Protein 1GK8 (pdb70)

Solvent-accessible surface area: 83836 Å² total

InterPro domains:
  IPR000685 Ribulose bisphosphate carboxylase, large subunit, C-terminal [PF00016] (154-462)
  IPR017443 Ribulose bisphosphate carboxylase, large subunit, ferrodoxin-like N-terminal [PF02788] (24-144)
  IPR020878 Ribulose bisphosphate carboxylase, large chain, active site [PS00157] (196-204)
  IPR020888 Ribulose bisphosphate carboxylase large subunit, type I [MF_01338] (9-475)
  IPR020888 Ribulose bisphosphate carboxylase large subunit, type I [cd08212] (23-473)
  IPR033966 RuBisCO [PTHR42704] (1-474)
  IPR033966 RuBisCO [SFLDS00014] (13-464)
  IPR036376 Ribulose bisphosphate carboxylase, large subunit, C-terminal domain superfamily [G3DSA:3.20.20.110] (150-475)
  IPR036376 Ribulose bisphosphate carboxylase, large subunit, C-terminal domain superfamily [SSF51649] (148-473)
  IPR036422 RuBisCO large subunit, N-terminal domain superfamily [G3DSA:3.30.70.150] (9-147)
  IPR036422 RuBisCO large subunit, N-terminal domain superfamily [SSF54966] (10-148)

Secondary structure (DSSP, 8-state):
----S----S---THHHHB-TT----TT--EEEEEEEEPTT--HHHHHHHHHHHTTT--SS--GGGGGS-HHHH--EEEEEEEPTT-SS-EEEEEE--TTS-TT-HHHHHHHHHSSGGG-TTEEEEEEEEEE--HHHHTT------HHHHHHHHT--SS-EEE---SSSS---HHHHHHHHHHHHHTT-SB---TT-SSBTTB-HHHHHHHHHHHHHHHHHHHSS--B--EE---SSHHHHHHHH--TTTT-SEEEEEHHHH-HHHHHHHHHHHHHHT-EEEEE-TTHHHHHS-SSSEE-HHHHHHHHHHH--SEEE---SSSSS---HHHHHHHHHHHH-SEE--BGGGTB-S-EE--PPPPEEEEESS--GGGHHHHHHHH-SSSEEE-SHHHHTSTT-HHHHHHHHHHHHHHHHHHHHTT--HHHHHHHHHHHHHHH-HHHHHHHHHHTT-------SS--/----S----S---THHHHB-TT----TT--EEEEEEEEPTT--HHHHHHHHHHHTTT--SS--GGGGGS-HHHH--EEEEEEEPTT-SS-EEEEEE--TTS-TT-HHHHHHHHHSSGGG-TTEEEEEEEEEE--HHHHTT------HHHHHHHHT--SS-EEE---SSSS---HHHHHHHHHHHHHTT-SB---TT-SSBTTB-HHHHHHHHHHHHHHHHHHHSS--B--EE---SSHHHHHHHH--TTTT-SEEEEEHHHH-HHHHHHHHHHHHHHT-EEEEE-TTHHHHHS-SSSEE-HHHHHHHHHHH--SEEE---SSSSS---HHHHHHHHHHHH-SEE--BGGGTB-S-EE--PPPPEEEEESS--GGGHHHHHHHH-SSSEEE-SHHHHTSTT-HHHHHHHHHHHHHHHHHHHHTT--HHHHHHHHHHHHHHH-HHHHHHHHHHTT-------SS--/-----S---THHHHB-TTPPPPTT--EEEEEEEEPTT--HHHHHHHHHHHTTT--SS--GGGGGS-HHHH--EEEEEEEPTT-SS-EEEEEE--TTS-TT-HHHHHHHHHSSGGG-TTEEEEEEEEEE--HHHHTT------HHHHHHHHT--SS-EEE---SSSS---HHHHHHHHHHHHHTT-SB---TT-SSBTTB-HHHHHHHHHHHHHHHHHHHSS--B--EE---SSHHHHHHHH--TTTT-SEEEEEHHHH-HHHHHHHHHHHHHHT-EEEEE-TTHHHHHS-SSSEE-HHHHHHHHHHH--SEEE---SSSSS---HHHHHHHHHHHH-SEE--BGGGTB-S-EE--PPPPEEEEESS--GGGHHHHHHHH-SSSEEE-SHHHHTSTT-HHHHHHHHHHHHHHHHHHHHTT--HHHHHHHHHHHHHHH-HHHHHHHHHHTT-------SS--/-------S---THHHHB-TT----TT--EEEEEEEEPTT--HHHHHHHHHHHTTT--SS--GGGGGS-HHHH--EEEEEEEPTT-SS-EEEEEE--TTS-TT-HHHHHHHHHSSGGG-TTEEEEEEEEEE--HHHHTT------HHHHHHHHT--SS-EEE---SSSS---HHHHHHHHHHHHHTT-SB---TT-SSBTTB-HHHHHHHHHHHHHHHHHHHSS--B--EE---SSHHHHHHHH--TTTT-SEEEEEHHHH-HHHHHHHHHHHHHHT-EEEEE-TTHHHHHS-SSSEE-HHHHHHHHHHH--SEEE---SSSSS---HHHHHHHHHHHH-SEE--BGGGTB-S-EE--PPPPEEEEESS--GGGHHHHHHHH-SSSEEE-SHHHHTSTT-HHHHHHHHHHHHHHHHHHHHTT--HHHHHHHHHHHHHHH-HHHHHHHHHHTT-------SS--/-PPP-SS----STTTTSSPPPHHHHHHHHHHHHHTT-EEEEEEE-GGGTS-B-GGGGG-SS--TT--BTSS-EEES---TT---HHHHHHHHHHHHHH-TTSEEEEEEEETTTTEEEEEEEEE--/-PPP-SS----STTTTSSPPPHHHHHHHHHHHHHTT-EEEEEEE-GGGTS-B-GGGGG-SS--TT--BTSS-EEES---TT---HHHHHHHHHHHHHH-TTSEEEEEEEETTTTEEEEEEEEE--/-PPP-SS----STTTTSSP--HHHHHHHHHHHHHTT-EEEEEEE-GGGTS-B-GGGGG-SS--TT--BTSS-EEES---TT---HHHHHHHHHHHHHH-TTSEEEEEEEETTTTEEEEEEEEE--/-PPP-SS----STTTTSS---HHHHHHHHHHHHHTT-EEEEEEE-GGGTS-B-GGGGG-SS--TT--BTSS-EEES---TT---HHHHHHHHHHHHHH-TTSEEEEEEEETTTTEEEEEEEEE--

Organism: Chlamydomonas reinhardtii (NCBI:txid3055)

Sequence (2350 aa):
TKAGAGFKAGVKDYRLTYYTPDYVVRDTDILAAFRMTPQPGVPPEECGAAVAAESSTGTWTTVWTDGLTSLDRYKGRCYDIEPVPGEDNQYIAYVAYIDLFEEGSVTNMFTSIVGNVFGFKALRALRLEDLRIPPAYVKTFVGPHGIQVERDKLNKYGRGLLGCTIKPKLGLSAKNYGRAVYECLRGGLDFTDDENVNSQPFMRWRDRFLFVAEAIYKAQAETGEVKGHYLNATAGTCEEMMKRAVAKELGVPIIMHDYLTGGFTANTSLAIYCRDNGLLLHIHRAMHAVIDRQRNHGIHFRVLAKALRMSGGDHLHSGTVVGKLEGEREVTLGFVDLMRDDYVEKDRSRGIYFTQDWSMPGVMPVASGGIHVWHMPALVEIFGDDACLQFGGGTLGHPWGNAPGAAANRVALEACTQARNEGRDLAREGGDVIRSACKWSPELAAACEVWKEIKFEFDTIDKLTKAGAGFKAGVKDYRLTYYTPDYVVRDTDILAAFRMTPQPGVPPEECGAAVAAESSTGTWTTVWTDGLTSLDRYKGRCYDIEPVPGEDNQYIAYVAYIDLFEEGSVTNMFTSIVGNVFGFKALRALRLEDLRIPPAYVKTFVGPHGIQVERDKLNKYGRGLLGCTIKPKLGLSAKNYGRAVYECLRGGLDFTDDENVNSQPFMRWRDRFLFVAEAIYKAQAETGEVKGHYLNATAGTCEEMMKRAVAKELGVPIIMHDYLTGGFTANTSLAIYCRDNGLLLHIHRAMHAVIDRQRNHGIHFRVLAKALRMSGGDHLHSGTVVGKLEGEREVTLGFVDLMRDDYVEKDRSRGIYFTQDWSMPGVMPVASGGIHVWHMPALVEIFGDDACLQFGGGTLGHPWGNAPGAAANRVALEACTQARNEGRDLAREGGDVIRSACKWSPELAAACEVWKEIKFEFDTIDKLAGFKAGVKDYRLTYYTPDYVVRDTDILAAFRMTPQPGVPPEECGAAVAAESSTGTWTTVWTDGLTSLDRYKGRCYDIEPVPGEDNQYIAYVAYIDLFEEGSVTNMFTSIVGNVFGFKALRALRLEDLRIPPAYVKTFVGPHGIQVERDKLNKYGRGLLGCTIKPKLGLSAKNYGRAVYECLRGGLDFTDDENVNSQPFMRWRDRFLFVAEAIYKAQAETGEVKGHYLNATAGTCEEMMKRAVAKELGVPIIMHDYLTGGFTANTSLAIYCRDNGLLLHIHRAMHAVIDRQRNHGIHFRVLAKALRMSGGDHLHSGTVVGKLEGEREVTLGFVDLMRDDYVEKDRSRGIYFTQDWSMPGVMPVASGGIHVWHMPALVEIFGDDACLQFGGGTLGHPWGNAPGAAANRVALEACTQARNEGRDLAREGGDVIRSACKWSPELAAACEVWKEIKFEFDTIDKLAGAGFKAGVKDYRLTYYTPDYVVRDTDILAAFRMTPQPGVPPEECGAAVAAESSTGTWTTVWTDGLTSLDRYKGRCYDIEPVPGEDNQYIAYVAYIDLFEEGSVTNMFTSIVGNVFGFKALRALRLEDLRIPPAYVKTFVGPHGIQVERDKLNKYGRGLLGCTIKPKLGLSAKNYGRAVYECLRGGLDFTDDENVNSQPFMRWRDRFLFVAEAIYKAQAETGEVKGHYLNATAGTCEEMMKRAVAKELGVPIIMHDYLTGGFTANTSLAIYCRDNGLLLHIHRAMHAVIDRQRNHGIHFRVLAKALRMSGGDHLHSGTVVGKLEGEREVTLGFVDLMRDDYVEKDRSRGIYFTQDWSMPGVMPVASGGIHVWHMPALVEIFGDDACLQFGGGTLGHPWGNAPGAAANRVALEACTQARNEGRDLAREGGDVIRSACKWSPELAAACEVWKEIKFEFDTIDKLMVWTPVNNKMFETFSYLPPLTDEQIAAQVDYIVANGWIPCLEFAEADKAYVSNESAIRFGSVSCLYYDNRYWTMWKLPMFGCRDPMQVLREIVACTKAFPDAYVRLVAFDNQKQVQIMGFLVQRPMVWTPVNNKMFETFSYLPPLTDEQIAAQVDYIVANGWIPCLEFAEADKAYVSNESAIRFGSVSCLYYDNRYWTMWKLPMFGCRDPMQVLREIVACTKAFPDAYVRLVAFDNQKQVQIMGFLVQRPMVWTPVNNKMFETFSYLPPLTDEQIAAQVDYIVANGWIPCLEFAEADKAYVSNESAIRFGSVSCLYYDNRYWTMWKLPMFGCRDPMQVLREIVACTKAFPDAYVRLVAFDNQKQVQIMGFLVQRPMVWTPVNNKMFETFSYLPPLTDEQIAAQVDYIVANGWIPCLEFAEADKAYVSNESAIRFGSVSCLYYDNRYWTMWKLPMFGCRDPMQVLREIVACTKAFPDAYVRLVAFDNQKQVQIMGFLVQRP

CATH classification: 3.30.70.150 (+1 more: 3.20.20.110)

Nearest PDB structures (foldseek):
  1gk8-assembly1_O-2  TM=1.007E+00  e=7.458E-25  Chlamydomonas reinhardtii
  2v6a-assembly1_N  TM=1.006E+00  e=6.346E-24  Chlamydomonas reinhardtii
  1uw9-assembly1_C  TM=1.007E+00  e=7.197E-24  Chlamydomonas reinhardtii
  1ir2-assembly1_L  TM=1.006E+00  e=1.851E-23  Chlamydomonas reinhardtii
  7jfo-assembly1_B  TM=9.752E-01  e=4.050E-22  Chlamydomonas reinhardtii

Foldseek 3Di:
DDDDDADDKWFDQLLVQAEAQPDDADLQWKKWKKWFFFDPPQDPSSLLSVLQQQLWPHDGITDRCCVVDPCVVTGKHQHDKADDPVDPGIIITMIIGHVRADQADLPRVCCRNVNPSQPDPRTDAMETQDIARHAVRLVSFPLAAFQVRVCVVQVDDQFAAAEAEADPLDQAELLVLLVQLLLQLLQAHQEYHRQPPAADPRYGQVSNLVSVLVSQVNSCVNRVGHHAYARELEDDDLVSSVVNVVCLVSVGAEHEYADVVSHLVSLLVVSVVCNVRRHAYAYEPPPVCVAAAAAGHHYHVLHVLLSSSRSYHQAYEQEQCWFADHDPQLLSLQSLCVQADQWHQADVSSSRHHTYGHVRHHHQYEYDHGDELLCQLVRCVRNPRRHYYYHHCQQCVQPVGRSLSSNLNNLSRVLSSVCVVVPHDSVPCVNVSLVVSLVVRVSNVSSCVVCVVPTHDDDGRNDD/DDDDDADDKWFDQLLVQAEAQPDDADLQWKKWKKWFFFDPPQDPSSLLSLLQAQLWPHDGITDRCCVVDPCVVTGKHFHDWADDPVDPRIIITMIIGHVRADQAALPRVCCRNPNPSQPDPRTDAMETLDIARHAVRLVSFPLAAFQVRVCVVQVHDQFAAAEAEADPLDQAELLVLLVQLLLQLLLAHQEYHRQPPAADPRYGQVSNLVSVLVSQVNSCVNRVGHHAYARELEDDDLVSSVVNVVCLVSVGAEHEYADVVSHLVSLLVVSVVCNVRVHAYAYEPPPVCVAAAAQGHHYHVLHVLLSDSRSYHQAYEQEQCWFDDHDPQLLSLQSLCVQADQWHQADVSSSRHHTYGHVRHHHAYEYDHGDELLCQLVRCLRNPRRHYYYDHCQQCVQPVGRSLSSNLNNLSRVLSSVCVVVPHRSVVCVNVSLVVSLVVDVSNVSSCVVCVVPTHDDDGRNDD/DDDDKWFDQLLVQAEAQQDDADLQWKKWKKWFFFDPPQDPSSLLSVLQAQLWPHDGITDRCCVVDPCVVFGKHQHDKAADPVDPGIIITMIIGHVRADQAALPRVCCRNVNPSQPDPRTDAMETQDMARHAVRLVSFPLAAFQVRVCVVQVHDQFAAAEAEADPLDQAELLVLLVQLLLQLLLAHQEYHRQPPAADPRYGQVSNLVSVLVSQVNSCVNRVGHHAYARELEDDDLVSSVVNVVCLVSVGAEHEYADVVSHLVSLLVVSVVCNVRRHAYAYEPPPVCVAAAAAGHHYHVLHVLLSDSRSYHQAYEQEQCWFADHDPQLLSLQSLCVQADQWHQADVSSSRHHTYGHVRHHHQYEYDHGDELLCQLVRCVRNPRRHYYYHHCQQCVQPVGRSLSSNLNNLSRVLSSVCVVVPHDSVVCVNVSLVVSLVVRVSNVSSCVVCVVDTHDDDGRNDD/DPDAQDWWFDQLLVPAEAQPDDADLQWKKWKKWFFFDPPQDPSSLLSLLQQQLWPHDGITDRCCVVDPCVVFGKHFHDKADDPPDPGIIITMIIGHVRADQAALPRVCCRNPNPSQPDPRTPAMETQDMARHAVRLVSFPLAAFQVRVCVVQVHDQFAAAEAEADPLDQAELLVLLVQLLLQLLLAHQEYHRQPPAADPRYGQVSNLVSVLVSQVNSCVNRVGHHAYARELEDPDLVSSVVNVVCLVSVGAEHEYADVVSHLVSLLVVSVVCNVRRHAYAYEPPPVCVAAQAQGHHYHVLHVLLSSSRSYHQAYEQEQCWFADHDPQLLSLQSLCVQADQWHQADVSSSRHHTYGHVRHHHQYEYDHHDELLCQLVRCVRNPRRHYYYDHCQQCVQPVGRSLSSNLNNLSRVLSSVCVVVPHRSVVCVNVSLVVSLVVRVSNVSSCVVCVPDTHDDDGRNDD/DDDDPPPQDADPDPRPPPPQDPVRVLVVLLVCLVVQWWKWKFKAAPVLQDWADVVCVVDDPPCVVPIGNPDTHTDPDTRHPDNDSVVVVVSVVVVCVVPVQIWMKMWTADVVVGDTDDMDTDDHD/DDDDPPPQDADPDPRPPPDQDPVRVLVVLLVCLVVQWWKWKFKAAPVLQDWADVVCVVDDPPCVVPIGNPDTHTDPDTRHPDNDSVVNVVSVVVVCVVPVRIWMKMWTADVVVGDTDDMDTDDHD/DDDDPPPQDADPDPRPPPDDDPVNVLVVLLVCLVVQWWKWKFKAAPVLQDWADVVCVVDDPPCVPPIGNPDTHTDPDTRHPDNDSVVVVVSVVVVCVVPVQIWMKMWTADVVVGDTDDMDTDDHD/DDDDPPPQDADPDPRVPPDQDPVRVLVVLLVCLVVQWWKWKFKAAPVLADWADVVCVVDDPPCVPPTGNPDGHTDPDTRHPDNDSVVNVVVLVVVCVVCVRIWMKMWTADVVVGDTDDMDTPDDD

Radius of gyration: 42.54 Å; Cα contacts (8 Å, |Δi|>4): 5299; chains: 8; bounding box: 122×124×115 Å

Structure (mmCIF, N/CA/C/O backbone):
data_1GK8
#
_entry.id   1GK8
#
_cell.length_a   171.375
_cell.length_b   142.638
_cell.length_c   124.717
_cell.angle_alpha   90.00
_cell.angle_beta   124.13
_cell.angle_gamma   90.00
#
_symmetry.space_group_name_H-M   'C 1 2 1'
#
loop_
_entity.id
_entity.type
_entity.pdbx_description
1 polymer 'RIBULOSE-1,5 BISPHOSPHATE CARBOXYLASE LARGE CHAIN'
2 polymer 'RIBULOSE BISPHOSPHATE CARBOXYLASE SMALL CHAIN 1'
3 non-polymer 'MAGNESIUM ION'
4 non-polymer 2-CARBOXYARABINITOL-1,5-DIPHOSPHATE
5 non-polymer 1,2-ETHANEDIOL
6 water water
#
loop_
_atom_site.group_PDB
_atom_site.id
_atom_site.type_symbol
_atom_site.label_atom_id
_atom_site.label_alt_id
_atom_site.label_comp_id
_atom_site.label_asym_id
_atom_site.label_entity_id
_atom_site.label_seq_id
_atom_site.pdbx_PDB_ins_code
_atom_site.Cartn_x
_atom_site.Cartn_y
_atom_site.Cartn_z
_atom_site.occupancy
_atom_site.B_iso_or_equiv
_atom_site.auth_seq_id
_atom_site.auth_comp_id
_atom_site.auth_asym_id
_atom_site.auth_atom_id
_atom_site.pdbx_PDB_model_num
ATOM 1 N N . THR A 1 7 ? 12.114 -4.391 -53.192 1.00 39.85 7 THR A N 1
ATOM 2 C CA . THR A 1 7 ? 10.947 -3.747 -52.527 1.00 39.75 7 THR A CA 1
ATOM 3 C C . THR A 1 7 ? 10.162 -4.744 -51.686 1.00 39.72 7 THR A C 1
ATOM 4 O O . THR A 1 7 ? 8.951 -4.622 -51.496 1.00 39.71 7 THR A O 1
ATOM 8 N N . LYS A 1 8 ? 10.865 -5.748 -51.167 1.00 39.46 8 LYS A N 1
ATOM 9 C CA . LYS A 1 8 ? 10.262 -6.749 -50.291 1.00 39.25 8 LYS A CA 1
ATOM 10 C C . LYS A 1 8 ? 9.575 -6.087 -49.102 1.00 38.48 8 LYS A C 1
ATOM 11 O O . LYS A 1 8 ? 9.910 -4.952 -48.764 1.00 39.05 8 LYS A O 1
ATOM 17 N N . ALA A 1 9 ? 8.618 -6.760 -48.473 1.00 37.18 9 ALA A N 1
ATOM 18 C CA . ALA A 1 9 ? 7.948 -6.189 -47.308 1.00 35.50 9 ALA A CA 1
ATOM 19 C C . ALA A 1 9 ? 8.781 -6.390 -46.045 1.00 34.17 9 ALA A C 1
ATOM 20 O O . ALA A 1 9 ? 9.350 -7.456 -45.814 1.00 34.09 9 ALA A O 1
ATOM 22 N N . GLY A 1 10 ? 8.904 -5.326 -45.256 1.00 32.17 10 GLY A N 1
ATOM 23 C CA . GLY A 1 10 ? 9.540 -5.422 -43.944 1.00 30.20 10 GLY A CA 1
ATOM 24 C C . GLY A 1 10 ? 8.509 -5.860 -42.903 1.00 28.61 10 GLY A C 1
ATOM 25 O O . GLY A 1 10 ? 7.340 -6.054 -43.234 1.00 28.48 10 GLY A O 1
ATOM 26 N N . ALA A 1 11 ? 8.956 -6.015 -41.664 1.00 27.39 11 ALA A N 1
ATOM 27 C CA . ALA A 1 11 ? 8.055 -6.398 -40.579 1.00 26.12 11 ALA A CA 1
ATOM 28 C C . ALA A 1 11 ? 6.973 -5.332 -40.416 1.00 25.08 11 ALA A C 1
ATOM 29 O O . ALA A 1 11 ? 7.296 -4.149 -40.328 1.00 25.21 11 ALA A O 1
ATOM 31 N N . GLY A 1 12 ? 5.716 -5.748 -40.389 1.00 23.17 12 GLY A N 1
ATOM 32 C CA . GLY A 1 12 ? 4.635 -4.777 -40.265 1.00 20.83 12 GLY A CA 1
ATOM 33 C C . GLY A 1 12 ? 3.733 -5.136 -39.092 1.00 18.85 12 GLY A C 1
ATOM 34 O O . GLY A 1 12 ? 4.093 -5.897 -38.195 1.00 19.76 12 GLY A O 1
ATOM 35 N N . PHE A 1 13 ? 2.539 -4.561 -39.126 1.00 15.87 13 PHE A N 1
ATOM 36 C CA . PHE A 1 13 ? 1.518 -4.869 -38.136 1.00 14.05 13 PHE A CA 1
ATOM 37 C C . PHE A 1 13 ? 0.716 -6.086 -38.576 1.00 13.48 13 PHE A C 1
ATOM 38 O O . PHE A 1 13 ? 0.092 -6.082 -39.641 1.00 13.69 13 PHE A O 1
ATOM 46 N N . LYS A 1 14 ? 0.702 -7.116 -37.746 1.00 13.49 14 LYS A N 1
ATOM 47 C CA . LYS A 1 14 ? -0.194 -8.248 -37.922 1.00 14.63 14 LYS A CA 1
ATOM 48 C C . LYS A 1 14 ? -1.095 -8.343 -36.693 1.00 13.78 14 LYS A C 1
ATOM 49 O O . LYS A 1 14 ? -0.606 -8.636 -35.603 1.00 13.77 14 LYS A O 1
ATOM 55 N N . ALA A 1 15 ? -2.378 -8.094 -36.879 1.00 12.58 15 ALA A N 1
ATOM 56 C CA . ALA A 1 15 ? -3.317 -8.157 -35.766 1.00 12.18 15 ALA A CA 1
ATOM 57 C C . ALA A 1 15 ? -3.459 -9.586 -35.259 1.00 12.25 15 ALA A C 1
ATOM 58 O O . ALA A 1 15 ? -3.338 -10.556 -36.009 1.00 13.27 15 ALA A O 1
ATOM 60 N N . GLY A 1 16 ? -3.698 -9.736 -33.963 1.00 11.62 16 GLY A N 1
ATOM 61 C CA . GLY A 1 16 ? -3.977 -11.021 -33.360 1.00 11.50 16 GLY A CA 1
ATOM 62 C C . GLY A 1 16 ? -3.027 -11.349 -32.217 1.00 11.45 16 GLY A C 1
ATOM 63 O O . GLY A 1 16 ? -2.050 -10.658 -31.944 1.00 11.04 16 GLY A O 1
ATOM 64 N N . VAL A 1 17 ? -3.358 -12.438 -31.544 1.00 11.18 17 VAL A N 1
ATOM 65 C CA . VAL A 1 17 ? -2.616 -12.912 -30.387 1.00 11.69 17 VAL A CA 1
ATOM 66 C C . VAL A 1 17 ? -1.451 -13.789 -30.809 1.00 12.10 17 VAL A C 1
ATOM 67 O O . VAL A 1 17 ? -1.586 -14.671 -31.660 1.00 12.82 17 VAL A O 1
ATOM 71 N N . LYS A 1 18 ? -0.286 -13.552 -30.225 1.00 12.09 18 LYS A N 1
ATOM 72 C CA . LYS A 1 18 ? 0.840 -14.470 -30.337 1.00 12.03 18 LYS A CA 1
ATOM 73 C C . LYS A 1 18 ? 1.464 -14.642 -28.955 1.00 12.22 18 LYS A C 1
ATOM 74 O O . LYS A 1 18 ? 1.094 -13.932 -28.018 1.00 12.53 18 LYS A O 1
ATOM 80 N N . ASP A 1 19 ? 2.330 -15.635 -28.805 1.00 11.25 19 ASP A N 1
ATOM 81 C CA . ASP A 1 19 ? 2.973 -15.881 -27.523 1.00 11.59 19 ASP A CA 1
ATOM 82 C C . ASP A 1 19 ? 3.806 -14.667 -27.114 1.00 10.90 19 ASP A C 1
ATOM 83 O O . ASP A 1 19 ? 4.557 -14.083 -27.885 1.00 10.67 19 ASP A O 1
ATOM 88 N N . TYR A 1 20 ? 3.746 -14.372 -25.813 1.00 10.52 20 TYR A N 1
ATOM 89 C CA . TYR A 1 20 ? 4.589 -13.323 -25.255 1.00 10.33 20 TYR A CA 1
ATOM 90 C C . TYR A 1 20 ? 6.069 -13.637 -25.419 1.00 10.43 20 TYR A C 1
ATOM 91 O O . TYR A 1 20 ? 6.879 -12.725 -25.595 1.00 10.34 20 TYR A O 1
ATOM 100 N N . ARG A 1 21 ? 6.466 -14.912 -25.382 1.00 11.31 21 ARG A N 1
ATOM 101 C CA . ARG A 1 21 ? 7.873 -15.278 -25.443 1.00 13.07 21 ARG A CA 1
ATOM 102 C C . ARG A 1 21 ? 8.540 -14.899 -26.754 1.00 12.81 21 ARG A C 1
ATOM 103 O O . ARG A 1 21 ? 9.761 -14.715 -26.800 1.00 14.38 21 ARG A O 1
ATOM 111 N N . LEU A 1 22 ? 7.780 -14.713 -27.835 1.00 12.85 22 LEU A N 1
ATOM 112 C CA . LEU A 1 22 ? 8.344 -14.252 -29.090 1.00 12.88 22 LEU A CA 1
ATOM 113 C C . LEU A 1 22 ? 8.975 -12.873 -29.010 1.00 13.09 22 LEU A C 1
ATOM 114 O O . LEU A 1 22 ? 9.872 -12.562 -29.796 1.00 14.74 22 LEU A O 1
ATOM 119 N N . THR A 1 23 ? 8.536 -12.023 -28.090 1.00 12.26 23 THR A N 1
ATOM 120 C CA . THR A 1 23 ? 9.086 -10.695 -27.901 1.00 12.10 23 THR A CA 1
ATOM 121 C C . THR A 1 23 ? 9.806 -10.516 -26.568 1.00 11.16 23 THR A C 1
ATOM 122 O O . THR A 1 23 ? 10.767 -9.746 -26.496 1.00 10.74 23 THR A O 1
ATOM 126 N N . TYR A 1 24 ? 9.367 -11.199 -25.516 1.00 10.45 24 TYR A N 1
ATOM 127 C CA . TYR A 1 24 ? 9.750 -10.803 -24.158 1.00 10.63 24 TYR A CA 1
ATOM 128 C C . TYR A 1 24 ? 10.595 -11.840 -23.444 1.00 11.52 24 TYR A C 1
ATOM 129 O O . TYR A 1 24 ? 10.966 -11.649 -22.282 1.00 12.03 24 TYR A O 1
ATOM 138 N N . TYR A 1 25 ? 10.833 -12.990 -24.064 1.00 11.36 25 TYR A N 1
ATOM 139 C CA . TYR A 1 25 ? 11.789 -13.956 -23.530 1.00 12.20 25 TYR A CA 1
ATOM 140 C C . TYR A 1 25 ? 13.073 -13.833 -24.330 1.00 12.54 25 TYR A C 1
ATOM 141 O O . TYR A 1 25 ? 13.150 -14.175 -25.508 1.00 12.80 25 TYR A O 1
ATOM 150 N N . THR A 1 26 ? 14.092 -13.250 -23.711 1.00 12.61 26 THR A N 1
ATOM 151 C CA . THR A 1 26 ? 15.354 -12.935 -24.361 1.00 13.83 26 THR A CA 1
ATOM 152 C C . THR A 1 26 ? 16.507 -13.457 -23.508 1.00 14.12 26 THR A C 1
ATOM 153 O O . THR A 1 26 ? 17.268 -12.700 -22.901 1.00 13.85 26 THR A O 1
ATOM 157 N N . PRO A 1 27 ? 16.773 -14.758 -23.593 1.00 14.92 27 PRO A N 1
ATOM 158 C CA . PRO A 1 27 ? 17.765 -15.421 -22.772 1.00 15.98 27 PRO A CA 1
ATOM 159 C C . PRO A 1 27 ? 19.204 -15.069 -23.093 1.00 16.98 27 PRO A C 1
ATOM 160 O O . PRO A 1 27 ? 20.085 -15.386 -22.283 1.00 18.49 27 PRO A O 1
ATOM 164 N N . ASP A 1 28 ? 19.482 -14.430 -24.220 1.00 17.57 28 ASP A N 1
ATOM 165 C CA . ASP A 1 28 ? 20.840 -14.021 -24.554 1.00 18.80 28 ASP A CA 1
ATOM 166 C C . ASP A 1 28 ? 21.067 -12.538 -24.301 1.00 17.80 28 ASP A C 1
ATOM 167 O O . ASP A 1 28 ? 22.107 -11.985 -24.660 1.00 18.24 28 ASP A O 1
ATOM 172 N N . TYR A 1 29 ? 20.098 -11.866 -23.676 1.00 16.60 29 TYR A N 1
ATOM 173 C CA . TYR A 1 29 ? 20.245 -10.457 -23.342 1.00 15.50 29 TYR A CA 1
ATOM 174 C C . TYR A 1 29 ? 21.347 -10.251 -22.302 1.00 15.06 29 TYR A C 1
ATOM 175 O O . TYR A 1 29 ? 21.364 -10.914 -21.270 1.00 15.64 29 TYR A O 1
ATOM 184 N N . VAL A 1 30 ? 22.228 -9.306 -22.590 1.00 15.54 30 VAL A N 1
ATOM 185 C CA . VAL A 1 30 ? 23.237 -8.874 -21.625 1.00 16.29 30 VAL A CA 1
ATOM 186 C C . VAL A 1 30 ? 22.694 -7.658 -20.873 1.00 14.97 30 VAL A C 1
ATOM 187 O O . VAL A 1 30 ? 22.471 -6.621 -21.496 1.00 14.37 30 VAL A O 1
ATOM 191 N N . VAL A 1 31 ? 22.443 -7.819 -19.575 1.00 14.93 31 VAL A N 1
ATOM 192 C CA . VAL A 1 31 ? 21.833 -6.709 -18.836 1.00 15.07 31 VAL A CA 1
ATOM 193 C C . VAL A 1 31 ? 22.769 -5.505 -18.827 1.00 14.61 31 VAL A C 1
ATOM 194 O O . VAL A 1 31 ? 23.993 -5.624 -18.819 1.00 15.18 31 VAL A O 1
ATOM 198 N N . ARG A 1 32 ? 22.173 -4.318 -18.878 1.00 13.01 32 ARG A N 1
ATOM 199 C CA . ARG A 1 32 ? 22.917 -3.075 -18.776 1.00 13.72 32 ARG A CA 1
ATOM 200 C C . ARG A 1 32 ? 23.032 -2.666 -17.310 1.00 12.55 32 ARG A C 1
ATOM 201 O O . ARG A 1 32 ? 22.160 -2.972 -16.498 1.00 11.64 32 ARG A O 1
ATOM 209 N N . ASP A 1 33 ? 24.059 -1.890 -16.991 1.00 12.57 33 ASP A N 1
ATOM 210 C CA . ASP A 1 33 ? 24.280 -1.442 -15.619 1.00 12.55 33 ASP A CA 1
ATOM 211 C C . ASP A 1 33 ? 23.289 -0.389 -15.164 1.00 11.78 33 ASP A C 1
ATOM 212 O O . ASP A 1 33 ? 23.224 -0.084 -13.964 1.00 12.38 33 ASP A O 1
ATOM 217 N N . THR A 1 34 ? 22.482 0.184 -16.053 1.00 10.77 34 THR A N 1
ATOM 218 C CA . THR A 1 34 ? 21.367 1.031 -15.662 1.00 10.04 34 THR A CA 1
ATOM 219 C C . THR A 1 34 ? 20.023 0.321 -15.624 1.00 9.41 34 THR A C 1
ATOM 220 O O . THR A 1 34 ? 19.018 0.960 -15.269 1.00 8.98 34 THR A O 1
ATOM 224 N N . ASP A 1 35 ? 19.955 -0.950 -15.992 1.00 9.06 35 ASP A N 1
ATOM 225 C CA . ASP A 1 35 ? 18.681 -1.656 -15.949 1.00 9.74 35 ASP A CA 1
ATOM 226 C C . ASP A 1 35 ? 18.238 -1.900 -14.508 1.00 9.70 35 ASP A C 1
ATOM 227 O O . ASP A 1 35 ? 19.071 -2.200 -13.650 1.00 9.49 35 ASP A O 1
ATOM 232 N N . ILE A 1 36 ? 16.944 -1.791 -14.260 1.00 9.19 36 ILE A N 1
ATOM 233 C CA . ILE A 1 36 ? 16.361 -2.284 -13.012 1.00 9.48 36 ILE A CA 1
ATOM 234 C C . ILE A 1 36 ? 16.107 -3.773 -13.210 1.00 9.24 36 ILE A C 1
ATOM 235 O O . ILE A 1 36 ? 15.526 -4.148 -14.236 1.00 9.46 36 ILE A O 1
ATOM 240 N N . LEU A 1 37 ? 16.599 -4.621 -12.319 1.00 9.27 37 LEU A N 1
ATOM 241 C CA . LEU A 1 37 ? 16.398 -6.058 -12.439 1.00 9.03 37 LEU A CA 1
ATOM 242 C C . LEU A 1 37 ? 15.433 -6.556 -11.378 1.00 9.44 37 LEU A C 1
ATOM 243 O O . LEU A 1 37 ? 15.427 -6.085 -10.239 1.00 10.24 37 LEU A O 1
ATOM 248 N N . ALA A 1 38 ? 14.584 -7.500 -11.741 1.00 8.59 38 ALA A N 1
ATOM 249 C CA . ALA A 1 38 ? 13.660 -8.125 -10.811 1.00 9.10 38 ALA A CA 1
ATOM 250 C C . ALA A 1 38 ? 13.863 -9.636 -10.808 1.00 9.81 38 ALA A C 1
ATOM 251 O O . ALA A 1 38 ? 14.086 -10.249 -11.849 1.00 9.92 38 ALA A O 1
ATOM 253 N N . ALA A 1 39 ? 13.768 -10.222 -9.626 1.00 8.67 39 ALA A N 1
ATOM 254 C CA . ALA A 1 39 ? 13.768 -11.665 -9.459 1.00 8.57 39 ALA A CA 1
ATOM 255 C C . ALA A 1 39 ? 12.399 -12.099 -8.948 1.00 8.96 39 ALA A C 1
ATOM 256 O O . ALA A 1 39 ? 12.030 -11.782 -7.821 1.00 9.60 39 ALA A O 1
ATOM 258 N N . PHE A 1 40 ? 11.647 -12.786 -9.794 1.00 9.08 40 PHE A N 1
ATOM 259 C CA . PHE A 1 40 ? 10.315 -13.247 -9.449 1.00 9.37 40 PHE A CA 1
ATOM 260 C C . PHE A 1 40 ? 10.295 -14.752 -9.187 1.00 10.15 40 PHE A C 1
ATOM 261 O O . PHE A 1 40 ? 10.725 -15.506 -10.058 1.00 11.31 40 PHE A O 1
ATOM 269 N N . ARG A 1 41 ? 9.774 -15.153 -8.038 1.00 9.94 41 ARG A N 1
ATOM 270 C CA . ARG A 1 41 ? 9.460 -16.562 -7.803 1.00 10.50 41 ARG A CA 1
ATOM 271 C C . ARG A 1 41 ? 8.087 -16.842 -8.405 1.00 10.38 41 ARG A C 1
ATOM 272 O O . ARG A 1 41 ? 7.058 -16.361 -7.942 1.00 9.91 41 ARG A O 1
ATOM 280 N N . MET A 1 42 ? 8.086 -17.611 -9.484 1.00 11.88 42 MET A N 1
ATOM 281 C CA . MET A 1 42 ? 6.902 -17.754 -10.331 1.00 12.41 42 MET A CA 1
ATOM 282 C C . MET A 1 42 ? 6.396 -19.186 -10.325 1.00 11.63 42 MET A C 1
ATOM 283 O O . MET A 1 42 ? 7.172 -20.132 -10.459 1.00 11.89 42 MET A O 1
ATOM 288 N N . THR A 1 43 ? 5.093 -19.344 -10.157 1.00 11.30 43 THR A N 1
ATOM 289 C CA . THR A 1 43 ? 4.440 -20.648 -10.199 1.00 11.64 43 THR A CA 1
ATOM 290 C C . THR A 1 43 ? 3.420 -20.662 -11.332 1.00 11.57 43 THR A C 1
ATOM 291 O O . THR A 1 43 ? 2.314 -20.148 -11.184 1.00 12.09 43 THR A O 1
ATOM 295 N N . PRO A 1 44 ? 3.781 -21.240 -12.473 1.00 12.09 44 PRO A N 1
ATOM 296 C CA . PRO A 1 44 ? 2.909 -21.251 -13.637 1.00 12.41 44 PRO A CA 1
ATOM 297 C C . PRO A 1 44 ? 1.716 -22.172 -13.472 1.00 12.46 44 PRO A C 1
ATOM 298 O O . PRO A 1 44 ? 1.769 -23.144 -12.716 1.00 12.70 44 PRO A O 1
ATOM 302 N N . GLN A 1 45 ? 0.626 -21.873 -14.168 1.00 12.52 45 GLN A N 1
ATOM 303 C CA . GLN A 1 45 ? -0.465 -22.847 -14.292 1.00 13.22 45 GLN A CA 1
ATOM 304 C C . GLN A 1 45 ? 0.025 -24.046 -15.101 1.00 14.60 45 GLN A C 1
ATOM 305 O O . GLN A 1 45 ? 0.951 -23.925 -15.899 1.00 14.14 45 GLN A O 1
ATOM 311 N N . PRO A 1 46 ? -0.595 -25.196 -14.879 1.00 15.53 46 PRO A N 1
ATOM 312 C CA . PRO A 1 46 ? -0.335 -26.365 -15.714 1.00 16.76 46 PRO A CA 1
ATOM 313 C C . PRO A 1 46 ? -0.540 -26.040 -17.181 1.00 17.42 46 PRO A C 1
ATOM 314 O O . PRO A 1 46 ? -1.488 -25.342 -17.553 1.00 18.13 46 PRO A O 1
ATOM 318 N N . GLY A 1 47 ? 0.398 -26.458 -18.029 1.00 17.76 47 GLY A N 1
ATOM 319 C CA . GLY A 1 47 ? 0.292 -26.241 -19.461 1.00 18.45 47 GLY A CA 1
ATOM 320 C C . GLY A 1 47 ? 0.911 -24.940 -19.939 1.00 18.09 47 GLY A C 1
ATOM 321 O O . GLY A 1 47 ? 0.939 -24.668 -21.142 1.00 19.34 47 GLY A O 1
ATOM 322 N N . VAL A 1 48 ? 1.372 -24.096 -19.018 1.00 17.27 48 VAL A N 1
ATOM 323 C CA . VAL A 1 48 ? 2.044 -22.857 -19.386 1.00 16.29 48 VAL A CA 1
ATOM 324 C C . VAL A 1 48 ? 3.547 -23.004 -19.181 1.00 15.85 48 VAL A C 1
ATOM 325 O O . VAL A 1 48 ? 4.022 -23.079 -18.050 1.00 15.86 48 VAL A O 1
ATOM 329 N N . PRO A 1 49 ? 4.296 -23.055 -20.274 1.00 15.17 49 PRO A N 1
ATOM 330 C CA . PRO A 1 49 ? 5.746 -23.153 -20.203 1.00 15.29 49 PRO A CA 1
ATOM 331 C C . PRO A 1 49 ? 6.306 -22.021 -19.362 1.00 14.84 49 PRO A C 1
ATOM 332 O O . PRO A 1 49 ? 5.846 -20.880 -19.448 1.00 13.84 49 PRO A O 1
ATOM 336 N N . PRO A 1 50 ? 7.386 -22.276 -18.628 1.00 14.50 50 PRO A N 1
ATOM 337 C CA . PRO A 1 50 ? 8.017 -21.266 -17.795 1.00 14.67 50 PRO A CA 1
ATOM 338 C C . PRO A 1 50 ? 8.491 -20.071 -18.598 1.00 14.23 50 PRO A C 1
ATOM 339 O O . PRO A 1 50 ? 8.373 -18.918 -18.172 1.00 13.38 50 PRO A O 1
ATOM 343 N N . GLU A 1 51 ? 9.005 -20.309 -19.803 1.00 13.78 51 GLU A N 1
ATOM 344 C CA . GLU A 1 51 ? 9.441 -19.249 -20.695 1.00 13.96 51 GLU A CA 1
ATOM 345 C C . GLU A 1 51 ? 8.279 -18.328 -21.060 1.00 13.28 51 GLU A C 1
ATOM 346 O O . GLU A 1 51 ? 8.472 -17.119 -21.173 1.00 12.23 51 GLU A O 1
ATOM 352 N N . GLU A 1 52 ? 7.107 -18.900 -21.322 1.00 12.23 52 GLU A N 1
ATOM 353 C CA . GLU A 1 52 ? 5.937 -18.089 -21.651 1.00 11.67 52 GLU A CA 1
ATOM 354 C C . GLU A 1 52 ? 5.436 -17.337 -20.426 1.00 11.82 52 GLU A C 1
ATOM 355 O O . GLU A 1 52 ? 5.031 -16.178 -20.539 1.00 12.29 52 GLU A O 1
ATOM 361 N N . CYS A 1 53 ? 5.437 -17.987 -19.267 1.00 11.53 53 CYS A N 1
ATOM 362 C CA . CYS A 1 53 ? 5.003 -17.324 -18.041 1.00 12.35 53 CYS A CA 1
ATOM 363 C C . CYS A 1 53 ? 5.916 -16.160 -17.686 1.00 11.75 53 CYS A C 1
ATOM 364 O O . CYS A 1 53 ? 5.463 -15.051 -17.380 1.00 11.08 53 CYS A O 1
ATOM 367 N N . GLY A 1 54 ? 7.225 -16.382 -17.765 1.00 11.38 54 GLY A N 1
ATOM 368 C CA . GLY A 1 54 ? 8.207 -15.339 -17.508 1.00 10.66 54 GLY A CA 1
ATOM 369 C C . GLY A 1 54 ? 8.078 -14.193 -18.502 1.00 10.82 54 GLY A C 1
ATOM 370 O O . GLY A 1 54 ? 8.161 -13.016 -18.147 1.00 10.32 54 GLY A O 1
ATOM 371 N N . ALA A 1 55 ? 7.861 -14.528 -19.774 1.00 9.95 55 ALA A N 1
ATOM 372 C CA . ALA A 1 55 ? 7.651 -13.522 -20.810 1.00 9.68 55 ALA A CA 1
ATOM 373 C C . ALA A 1 55 ? 6.375 -12.727 -20.571 1.00 9.85 55 ALA A C 1
ATOM 374 O O . ALA A 1 55 ? 6.379 -11.512 -20.786 1.00 10.34 55 ALA A O 1
ATOM 376 N N . ALA A 1 56 ? 5.306 -13.363 -20.121 1.00 10.02 56 ALA A N 1
ATOM 377 C CA . ALA A 1 56 ? 4.073 -12.650 -19.792 1.00 9.57 56 ALA A CA 1
ATOM 378 C C . ALA A 1 56 ? 4.315 -11.650 -18.665 1.00 9.25 56 ALA A C 1
ATOM 379 O O . ALA A 1 56 ? 3.852 -10.511 -18.708 1.00 9.18 56 ALA A O 1
ATOM 381 N N . VAL A 1 57 ? 5.040 -12.077 -17.635 1.00 8.99 57 VAL A N 1
ATOM 382 C CA . VAL A 1 57 ? 5.360 -11.196 -16.506 1.00 9.65 57 VAL A CA 1
ATOM 383 C C . VAL A 1 57 ? 6.174 -10.021 -17.014 1.00 9.38 57 VAL A C 1
ATOM 384 O O . VAL A 1 57 ? 5.861 -8.871 -16.697 1.00 8.58 57 VAL A O 1
ATOM 388 N N . ALA A 1 58 ? 7.206 -10.267 -17.816 1.00 8.78 58 ALA A N 1
ATOM 389 C CA . ALA A 1 58 ? 8.003 -9.191 -18.389 1.00 8.58 58 ALA A CA 1
ATOM 390 C C . ALA A 1 58 ? 7.170 -8.245 -19.247 1.00 8.93 58 ALA A C 1
ATOM 391 O O . ALA A 1 58 ? 7.279 -7.027 -19.134 1.00 9.08 58 ALA A O 1
ATOM 393 N N . ALA A 1 59 ? 6.359 -8.796 -20.146 1.00 9.30 59 ALA A N 1
ATOM 394 C CA . ALA A 1 59 ? 5.554 -7.988 -21.049 1.00 9.13 59 ALA A CA 1
ATOM 395 C C . ALA A 1 59 ? 4.556 -7.105 -20.318 1.00 8.86 59 ALA A C 1
ATOM 396 O O . ALA A 1 59 ? 4.472 -5.899 -20.562 1.00 8.72 59 ALA A O 1
ATOM 398 N N . GLU A 1 60 ? 3.801 -7.711 -19.398 1.00 8.66 60 GLU A N 1
ATOM 399 C CA . GLU A 1 60 ? 2.685 -6.999 -18.771 1.00 9.16 60 GLU A CA 1
ATOM 400 C C . GLU A 1 60 ? 3.131 -6.123 -17.614 1.00 9.38 60 GLU A C 1
ATOM 401 O O . GLU A 1 60 ? 2.317 -5.411 -17.013 1.00 10.24 60 GLU A O 1
ATOM 407 N N . SER A 1 61 ? 4.421 -6.089 -17.314 1.00 9.62 61 SER A N 1
ATOM 408 C CA . SER A 1 61 ? 5.006 -5.135 -16.385 1.00 8.39 61 SER A CA 1
ATOM 409 C C . SER A 1 61 ? 5.849 -4.094 -17.099 1.00 9.24 61 SER A C 1
ATOM 410 O O . SER A 1 61 ? 6.540 -3.308 -16.449 1.00 9.10 61 SER A O 1
ATOM 413 N N . SER A 1 62 ? 5.758 -4.009 -18.428 1.00 8.59 62 SER A N 1
ATOM 414 C CA . SER A 1 62 ? 6.606 -3.098 -19.183 1.00 8.82 62 SER A CA 1
ATOM 415 C C . SER A 1 62 ? 5.843 -2.453 -20.332 1.00 9.17 62 SER A C 1
ATOM 416 O O . SER A 1 62 ? 5.441 -1.295 -20.214 1.00 10.05 62 SER A O 1
ATOM 419 N N . THR A 1 63 ? 5.692 -3.159 -21.454 1.00 8.88 63 THR A N 1
ATOM 420 C CA . THR A 1 63 ? 5.212 -2.531 -22.680 1.00 8.85 63 THR A CA 1
ATOM 421 C C . THR A 1 63 ? 4.079 -3.301 -23.353 1.00 9.31 63 THR A C 1
ATOM 422 O O . THR A 1 63 ? 3.434 -2.725 -24.234 1.00 9.44 63 THR A O 1
ATOM 426 N N . GLY A 1 64 ? 3.796 -4.523 -22.931 1.00 9.27 64 GLY A N 1
ATOM 427 C CA . GLY A 1 64 ? 2.949 -5.393 -23.738 1.00 9.09 64 GLY A CA 1
ATOM 428 C C . GLY A 1 64 ? 1.554 -5.597 -23.185 1.00 9.40 64 GLY A C 1
ATOM 429 O O . GLY A 1 64 ? 1.296 -5.493 -21.987 1.00 9.24 64 GLY A O 1
ATOM 430 N N . THR A 1 65 ? 0.638 -5.970 -24.080 1.00 9.06 65 THR A N 1
ATOM 431 C CA . THR A 1 65 ? -0.666 -6.480 -23.679 1.00 8.75 65 THR A CA 1
ATOM 432 C C . THR A 1 65 ? -0.975 -7.791 -24.394 1.00 9.28 65 THR A C 1
ATOM 433 O O . THR A 1 65 ? -0.069 -8.430 -24.929 1.00 9.11 65 THR A O 1
ATOM 437 N N . TRP A 1 66 ? -2.230 -8.222 -24.400 1.00 9.00 66 TRP A N 1
ATOM 438 C CA . TRP A 1 66 ? -2.578 -9.613 -24.673 1.00 8.79 66 TRP A CA 1
ATOM 439 C C . TRP A 1 66 ? -2.662 -9.926 -26.161 1.00 9.26 66 TRP A C 1
ATOM 440 O O . TRP A 1 66 ? -2.740 -11.094 -26.551 1.00 9.58 66 TRP A O 1
ATOM 451 N N . THR A 1 67 ? -2.726 -8.908 -26.989 1.00 8.75 67 THR A N 1
ATOM 452 C CA . THR A 1 67 ? -2.837 -9.034 -28.437 1.00 9.43 67 THR A CA 1
ATOM 453 C C . THR A 1 67 ? -1.929 -8.001 -29.070 1.00 9.53 67 THR A C 1
ATOM 454 O O . THR A 1 67 ? -1.582 -6.998 -28.423 1.00 9.83 67 THR A O 1
ATOM 458 N N . THR A 1 68 ? -1.465 -8.213 -30.291 1.00 9.48 68 THR A N 1
ATOM 459 C CA . THR A 1 68 ? -0.503 -7.318 -30.912 1.00 9.45 68 THR A CA 1
ATOM 460 C C . THR A 1 68 ? -1.125 -5.979 -31.254 1.00 9.38 68 THR A C 1
ATOM 461 O O . THR A 1 68 ? -2.231 -5.904 -31.785 1.00 10.07 68 THR A O 1
ATOM 465 N N . VAL A 1 69 ? -0.461 -4.889 -30.894 1.00 9.24 69 VAL A N 1
ATOM 466 C CA . VAL A 1 69 ? -0.953 -3.547 -31.169 1.00 8.93 69 VAL A CA 1
ATOM 467 C C . VAL A 1 69 ? -0.088 -2.863 -32.215 1.00 9.37 69 VAL A C 1
ATOM 468 O O . VAL A 1 69 ? 1.132 -3.024 -32.246 1.00 9.71 69 VAL A O 1
ATOM 472 N N . TRP A 1 70 ? -0.733 -2.068 -33.075 1.00 9.06 70 TRP A N 1
ATOM 473 C CA . TRP A 1 70 ? -0.030 -1.472 -34.205 1.00 8.50 70 TRP A CA 1
ATOM 474 C C . TRP A 1 70 ? 0.918 -0.360 -33.783 1.00 8.37 70 TRP A C 1
ATOM 475 O O . TRP A 1 70 ? 1.923 -0.078 -34.432 1.00 8.49 70 TRP A O 1
ATOM 486 N N . THR A 1 71 ? 0.590 0.273 -32.647 1.00 7.96 71 THR A N 1
ATOM 487 C CA . THR A 1 71 ? 1.354 1.413 -32.159 1.00 8.42 71 THR A CA 1
ATOM 488 C C . THR A 1 71 ? 2.773 1.086 -31.726 1.00 8.94 71 THR A C 1
ATOM 489 O O . THR A 1 71 ? 3.610 1.990 -31.723 1.00 9.01 71 THR A O 1
ATOM 493 N N . ASP A 1 72 ? 3.134 -0.172 -31.533 1.00 9.00 72 ASP A N 1
ATOM 494 C CA . ASP A 1 72 ? 4.506 -0.572 -31.284 1.00 9.48 72 ASP A CA 1
ATOM 495 C C . ASP A 1 72 ? 5.445 -0.039 -32.352 1.00 9.21 72 ASP A C 1
ATOM 496 O O . ASP A 1 72 ? 6.596 0.299 -32.113 1.00 9.50 72 ASP A O 1
ATOM 501 N N . GLY A 1 73 ? 4.953 0.014 -33.606 1.00 9.05 73 GLY A N 1
ATOM 502 C CA . GLY A 1 73 ? 5.760 0.412 -34.732 1.00 9.59 73 GLY A CA 1
ATOM 503 C C . GLY A 1 73 ? 6.164 1.862 -34.771 1.00 9.00 73 GLY A C 1
ATOM 504 O O . GLY A 1 73 ? 7.067 2.239 -35.520 1.00 9.96 73 GLY A O 1
ATOM 505 N N . LEU A 1 74 ? 5.470 2.719 -34.024 1.00 9.28 74 LEU A N 1
ATOM 506 C CA . LEU A 1 74 ? 5.810 4.127 -33.933 1.00 10.14 74 LEU A CA 1
ATOM 507 C C . LEU A 1 74 ? 6.992 4.381 -32.998 1.00 10.08 74 LEU A C 1
ATOM 508 O O . LEU A 1 74 ? 7.622 5.427 -33.078 1.00 10.13 74 LEU A O 1
ATOM 513 N N . THR A 1 75 ? 7.272 3.401 -32.157 1.00 9.85 75 THR A N 1
ATOM 514 C CA . THR A 1 75 ? 8.362 3.518 -31.191 1.00 10.79 75 THR A CA 1
ATOM 515 C C . THR A 1 75 ? 9.301 2.346 -31.392 1.00 11.92 75 THR A C 1
ATOM 516 O O . THR A 1 75 ? 9.279 1.697 -32.444 1.00 10.93 75 THR A O 1
ATOM 520 N N . SER A 1 76 ? 10.190 2.102 -30.447 1.00 13.02 76 SER A N 1
ATOM 521 C CA . SER A 1 76 ? 11.152 1.018 -30.530 1.00 13.51 76 SER A CA 1
ATOM 522 C C . SER A 1 76 ? 10.950 0.093 -29.346 1.00 14.21 76 SER A C 1
ATOM 523 O O . SER A 1 76 ? 11.432 0.357 -28.237 1.00 13.47 76 SER A O 1
ATOM 526 N N . LEU A 1 77 ? 10.276 -1.026 -29.576 1.00 14.94 77 LEU A N 1
ATOM 527 C CA . LEU A 1 77 ? 10.053 -1.994 -28.502 1.00 16.21 77 LEU A CA 1
ATOM 528 C C . LEU A 1 77 ? 11.358 -2.562 -27.985 1.00 16.25 77 LEU A C 1
ATOM 529 O O . LEU A 1 77 ? 11.523 -2.831 -26.786 1.00 16.74 77 LEU A O 1
ATOM 534 N N . ASP A 1 78 ? 12.372 -2.717 -28.831 1.00 16.19 78 ASP A N 1
ATOM 535 C CA . ASP A 1 78 ? 13.710 -3.097 -28.406 1.00 16.69 78 ASP A CA 1
ATOM 536 C C . ASP A 1 78 ? 14.228 -2.179 -27.301 1.00 15.60 78 ASP A C 1
ATOM 537 O O . ASP A 1 78 ? 14.825 -2.657 -26.334 1.00 15.92 78 ASP A O 1
ATOM 542 N N . ARG A 1 79 ? 14.051 -0.874 -27.456 1.00 13.72 79 ARG A N 1
ATOM 543 C CA . ARG A 1 79 ? 14.529 0.099 -26.490 1.00 13.96 79 ARG A CA 1
ATOM 544 C C . ARG A 1 79 ? 13.770 0.013 -25.175 1.00 13.14 79 ARG A C 1
ATOM 545 O O . ARG A 1 79 ? 14.381 0.254 -24.128 1.00 13.73 79 ARG A O 1
ATOM 553 N N . TYR A 1 80 ? 12.474 -0.250 -25.184 1.00 11.56 80 TYR A N 1
ATOM 554 C CA . TYR A 1 80 ? 11.644 -0.068 -24.003 1.00 10.34 80 TYR A CA 1
ATOM 555 C C . TYR A 1 80 ? 11.195 -1.354 -23.344 1.00 10.18 80 TYR A C 1
ATOM 556 O O . TYR A 1 80 ? 10.837 -1.324 -22.162 1.00 9.86 80 TYR A O 1
ATOM 565 N N . LYS A 1 81 ? 11.156 -2.478 -24.056 1.00 10.12 81 LYS A N 1
ATOM 566 C CA . LYS A 1 81 ? 10.520 -3.665 -23.511 1.00 9.70 81 LYS A CA 1
ATOM 567 C C . LYS A 1 81 ? 11.248 -4.190 -22.268 1.00 9.43 81 LYS A C 1
ATOM 568 O O . LYS A 1 81 ? 12.477 -4.157 -22.182 1.00 9.61 81 LYS A O 1
ATOM 574 N N . GLY A 1 82 ? 10.436 -4.686 -21.340 1.00 9.05 82 GLY A N 1
ATOM 575 C CA . GLY A 1 82 ? 10.992 -5.509 -20.256 1.00 9.61 82 GLY A CA 1
ATOM 576 C C . GLY A 1 82 ? 11.394 -6.858 -20.848 1.00 10.97 82 GLY A C 1
ATOM 577 O O . GLY A 1 82 ? 10.829 -7.316 -21.842 1.00 11.63 82 GLY A O 1
ATOM 578 N N . ARG A 1 83 ? 12.435 -7.466 -20.289 1.00 10.64 83 ARG A N 1
ATOM 579 C CA . ARG A 1 83 ? 13.031 -8.658 -20.880 1.00 10.70 83 ARG A CA 1
ATOM 580 C C . ARG A 1 83 ? 13.188 -9.751 -19.836 1.00 10.38 83 ARG A C 1
ATOM 581 O O . ARG A 1 83 ? 13.962 -9.549 -18.901 1.00 10.08 83 ARG A O 1
ATOM 589 N N . CYS A 1 84 ? 12.512 -10.878 -19.998 1.00 9.21 84 CYS A N 1
ATOM 590 C CA . CYS A 1 84 ? 12.841 -12.045 -19.185 1.00 9.87 84 CYS A CA 1
ATOM 591 C C . CYS A 1 84 ? 14.116 -12.663 -19.741 1.00 10.74 84 CYS A C 1
ATOM 592 O O . CYS A 1 84 ? 14.094 -13.175 -20.867 1.00 11.80 84 CYS A O 1
ATOM 595 N N . TYR A 1 85 ? 15.228 -12.558 -19.027 1.00 11.35 85 TYR A N 1
ATOM 596 C CA . TYR A 1 85 ? 16.534 -12.864 -19.598 1.00 11.51 85 TYR A CA 1
ATOM 597 C C . TYR A 1 85 ? 17.150 -14.122 -18.995 1.00 12.45 85 TYR A C 1
ATOM 598 O O . TYR A 1 85 ? 18.189 -14.577 -19.476 1.00 12.87 85 TYR A O 1
ATOM 607 N N . ASP A 1 86 ? 16.522 -14.657 -17.964 1.00 12.54 86 ASP A N 1
ATOM 608 C CA . ASP A 1 86 ? 17.016 -15.884 -17.341 1.00 13.97 86 ASP A CA 1
ATOM 609 C C . ASP A 1 86 ? 15.906 -16.490 -16.501 1.00 14.00 86 ASP A C 1
ATOM 610 O O . ASP A 1 86 ? 15.094 -15.766 -15.912 1.00 12.86 86 ASP A O 1
ATOM 615 N N . ILE A 1 87 ? 15.827 -17.811 -16.469 1.00 14.32 87 ILE A N 1
ATOM 616 C CA . ILE A 1 87 ? 14.882 -18.551 -15.651 1.00 15.62 87 ILE A CA 1
ATOM 617 C C . ILE A 1 87 ? 15.624 -19.694 -14.951 1.00 16.59 87 ILE A C 1
ATOM 618 O O . ILE A 1 87 ? 16.280 -20.500 -15.614 1.00 16.59 87 ILE A O 1
ATOM 623 N N . GLU A 1 88 ? 15.571 -19.737 -13.630 1.00 17.33 88 GLU A N 1
ATOM 624 C CA . GLU A 1 88 ? 16.192 -20.791 -12.837 1.00 19.00 88 GLU A CA 1
ATOM 625 C C . GLU A 1 88 ? 15.125 -21.661 -12.182 1.00 20.38 88 GLU A C 1
ATOM 626 O O . GLU A 1 88 ? 14.136 -21.137 -11.679 1.00 19.09 88 GLU A O 1
ATOM 632 N N . PRO A 1 89 ? 15.304 -22.973 -12.166 1.00 22.22 89 PRO A N 1
ATOM 633 C CA . PRO A 1 89 ? 14.505 -23.854 -11.335 1.00 23.35 89 PRO A CA 1
ATOM 634 C C . PRO A 1 89 ? 14.713 -23.532 -9.863 1.00 24.00 89 PRO A C 1
ATOM 635 O O . PRO A 1 89 ? 15.764 -23.011 -9.476 1.00 24.70 89 PRO A O 1
ATOM 639 N N . VAL A 1 90 ? 13.698 -23.767 -9.042 1.00 24.45 90 VAL A N 1
ATOM 640 C CA . VAL A 1 90 ? 13.859 -23.669 -7.591 1.00 25.06 90 VAL A CA 1
ATOM 641 C C . VAL A 1 90 ? 13.989 -25.076 -7.014 1.00 25.73 90 VAL A C 1
ATOM 642 O O . VAL A 1 90 ? 13.125 -25.923 -7.217 1.00 26.13 90 VAL A O 1
ATOM 646 N N . PRO A 1 91 ? 15.126 -25.343 -6.381 1.00 27.27 91 PRO A N 1
ATOM 647 C CA . PRO A 1 91 ? 15.379 -26.634 -5.764 1.00 27.50 91 PRO A CA 1
ATOM 648 C C . PRO A 1 91 ? 14.408 -26.891 -4.625 1.00 27.41 91 PRO A C 1
ATOM 649 O O . PRO A 1 91 ? 14.105 -25.993 -3.837 1.00 27.08 91 PRO A O 1
ATOM 653 N N . GLY A 1 92 ? 13.869 -28.101 -4.601 1.00 27.49 92 GLY A N 1
ATOM 654 C CA . GLY A 1 92 ? 12.827 -28.484 -3.664 1.00 27.81 92 GLY A CA 1
ATOM 655 C C . GLY A 1 92 ? 11.443 -28.287 -4.266 1.00 27.63 92 GLY A C 1
ATOM 656 O O . GLY A 1 92 ? 10.443 -28.715 -3.696 1.00 28.20 92 GLY A O 1
ATOM 657 N N . GLU A 1 93 ? 11.375 -27.605 -5.404 1.00 27.65 93 GLU A N 1
ATOM 658 C CA . GLU A 1 93 ? 10.135 -27.203 -6.033 1.00 27.69 93 GLU A CA 1
ATOM 659 C C . GLU A 1 93 ? 10.069 -27.701 -7.476 1.00 27.65 93 GLU A C 1
ATOM 660 O O . GLU A 1 93 ? 10.951 -27.391 -8.277 1.00 28.29 93 GLU A O 1
ATOM 666 N N . ASP A 1 94 ? 8.993 -28.398 -7.812 1.00 27.61 94 ASP A N 1
ATOM 667 C CA . ASP A 1 94 ? 8.812 -28.889 -9.172 1.00 27.10 94 ASP A CA 1
ATOM 668 C C . ASP A 1 94 ? 8.058 -27.911 -10.061 1.00 25.68 94 ASP A C 1
ATOM 669 O O . ASP A 1 94 ? 8.096 -28.062 -11.288 1.00 25.52 94 ASP A O 1
ATOM 674 N N . ASN A 1 95 ? 7.446 -26.871 -9.496 1.00 23.19 95 ASN A N 1
ATOM 675 C CA . ASN A 1 95 ? 6.682 -25.922 -10.308 1.00 20.83 95 ASN A CA 1
ATOM 676 C C . ASN A 1 95 ? 6.912 -24.485 -9.859 1.00 19.65 95 ASN A C 1
ATOM 677 O O . ASN A 1 95 ? 6.055 -23.610 -10.033 1.00 18.90 95 ASN A O 1
ATOM 682 N N . GLN A 1 96 ? 8.047 -24.221 -9.226 1.00 17.89 96 GLN A N 1
ATOM 683 C CA . GLN A 1 96 ? 8.498 -22.871 -8.947 1.00 16.41 96 GLN A CA 1
ATOM 684 C C . GLN A 1 96 ? 9.777 -22.576 -9.722 1.00 15.26 96 GLN A C 1
ATOM 685 O O . GLN A 1 96 ? 10.671 -23.407 -9.844 1.00 14.50 96 GLN A O 1
ATOM 691 N N . TYR A 1 97 ? 9.832 -21.376 -10.294 1.00 13.63 97 TYR A N 1
ATOM 692 C CA . TYR A 1 97 ? 10.974 -20.897 -11.047 1.00 13.32 97 TYR A CA 1
ATOM 693 C C . TYR A 1 97 ? 11.344 -19.493 -10.568 1.00 13.12 97 TYR A C 1
ATOM 694 O O . TYR A 1 97 ? 10.456 -18.752 -10.136 1.00 13.74 97 TYR A O 1
ATOM 703 N N . ILE A 1 98 ? 12.619 -19.141 -10.646 1.00 12.73 98 ILE A N 1
ATOM 704 C CA . ILE A 1 98 ? 12.984 -17.730 -10.505 1.00 12.60 98 ILE A CA 1
ATOM 705 C C . ILE A 1 98 ? 13.130 -17.155 -11.909 1.00 12.16 98 ILE A C 1
ATOM 706 O O . ILE A 1 98 ? 14.000 -17.588 -12.665 1.00 12.22 98 ILE A O 1
ATOM 711 N N . ALA A 1 99 ? 12.238 -16.240 -12.263 1.00 11.50 99 ALA A N 1
ATOM 712 C CA . ALA A 1 99 ? 12.308 -15.534 -13.532 1.00 11.36 99 ALA A CA 1
ATOM 713 C C . ALA A 1 99 ? 12.964 -14.173 -13.301 1.00 10.47 99 ALA A C 1
ATOM 714 O O . ALA A 1 99 ? 12.539 -13.417 -12.426 1.00 11.33 99 ALA A O 1
ATOM 716 N N . TYR A 1 100 ? 13.997 -13.898 -14.079 1.00 10.48 100 TYR A N 1
ATOM 717 C CA . TYR A 1 100 ? 14.716 -12.634 -13.975 1.00 10.08 100 TYR A CA 1
ATOM 718 C C . TYR A 1 100 ? 14.289 -11.711 -15.104 1.00 10.11 100 TYR A C 1
ATOM 719 O O . TYR A 1 100 ? 14.281 -12.127 -16.267 1.00 9.93 100 TYR A O 1
ATOM 728 N N . VAL A 1 101 ? 13.876 -10.503 -14.742 1.00 9.64 101 VAL A N 1
ATOM 729 C CA . VAL A 1 101 ? 13.389 -9.539 -15.730 1.00 9.52 101 VAL A CA 1
ATOM 730 C C . VAL A 1 101 ? 14.208 -8.257 -15.667 1.00 9.53 101 VAL A C 1
ATOM 731 O O . VAL A 1 101 ? 14.492 -7.769 -14.570 1.00 9.90 101 VAL A O 1
ATOM 735 N N . ALA A 1 102 ? 14.662 -7.770 -16.813 1.00 8.85 102 ALA A N 1
ATOM 736 C CA . ALA A 1 102 ? 15.396 -6.513 -16.887 1.00 8.90 102 ALA A CA 1
ATOM 737 C C . ALA A 1 102 ? 14.506 -5.412 -17.460 1.00 9.19 102 ALA A C 1
ATOM 738 O O . ALA A 1 102 ? 13.806 -5.626 -18.456 1.00 10.02 102 ALA A O 1
ATOM 740 N N . TYR A 1 103 ? 14.495 -4.269 -16.803 1.00 8.48 103 TYR A N 1
ATOM 741 C CA . TYR A 1 103 ? 13.714 -3.110 -17.166 1.00 8.71 103 TYR A CA 1
ATOM 742 C C . TYR A 1 103 ? 14.643 -1.921 -17.430 1.00 9.73 103 TYR A C 1
ATOM 743 O O . TYR A 1 103 ? 15.414 -1.465 -16.644 1.00 9.78 103 TYR A O 1
ATOM 760 N N . ILE A 1 105 ? 16.000 1.725 -17.801 1.00 8.60 105 ILE A N 1
ATOM 761 C CA . ILE A 1 105 ? 15.825 2.818 -16.842 1.00 8.73 105 ILE A CA 1
ATOM 762 C C . ILE A 1 105 ? 14.852 3.874 -17.331 1.00 9.00 105 ILE A C 1
ATOM 763 O O . ILE A 1 105 ? 14.125 4.485 -16.540 1.00 8.94 105 ILE A O 1
ATOM 768 N N . ASP A 1 106 ? 14.661 4.001 -18.651 1.00 9.32 106 ASP A N 1
ATOM 769 C CA . ASP A 1 106 ? 13.679 4.901 -19.223 1.00 9.71 106 ASP A CA 1
ATOM 770 C C . ASP A 1 106 ? 12.237 4.581 -18.872 1.00 8.99 106 ASP A C 1
ATOM 771 O O . ASP A 1 106 ? 11.375 5.451 -19.070 1.00 8.95 106 ASP A O 1
ATOM 776 N N . LEU A 1 107 ? 11.938 3.385 -18.396 1.00 8.00 107 LEU A N 1
ATOM 777 C CA . LEU A 1 107 ? 10.581 3.029 -18.026 1.00 8.35 107 LEU A CA 1
ATOM 778 C C . LEU A 1 107 ? 10.086 3.706 -16.761 1.00 8.06 107 LEU A C 1
ATOM 779 O O . LEU A 1 107 ? 8.880 3.691 -16.514 1.00 7.60 107 LEU A O 1
ATOM 784 N N . PHE A 1 108 ? 10.999 4.243 -15.954 1.00 7.99 108 PHE A N 1
ATOM 785 C CA . PHE A 1 108 ? 10.656 4.656 -14.601 1.00 7.63 108 PHE A CA 1
ATOM 786 C C . PHE A 1 108 ? 10.663 6.166 -14.440 1.00 8.17 108 PHE A C 1
ATOM 787 O O . PHE A 1 108 ? 11.499 6.876 -14.987 1.00 8.65 108 PHE A O 1
ATOM 795 N N . GLU A 1 109 ? 9.701 6.655 -13.661 1.00 7.75 109 GLU A N 1
ATOM 796 C CA . GLU A 1 109 ? 9.726 8.050 -13.250 1.00 7.46 109 GLU A CA 1
ATOM 797 C C . GLU A 1 109 ? 10.814 8.251 -12.187 1.00 7.49 109 GLU A C 1
ATOM 798 O O . GLU A 1 109 ? 10.836 7.556 -11.177 1.00 7.83 109 GLU A O 1
ATOM 804 N N . GLU A 1 110 ? 11.633 9.250 -12.434 1.00 7.35 110 GLU A N 1
ATOM 805 C CA . GLU A 1 110 ? 12.687 9.629 -11.492 1.00 7.78 110 GLU A CA 1
ATOM 806 C C . GLU A 1 110 ? 12.099 9.934 -10.127 1.00 6.83 110 GLU A C 1
ATOM 807 O O . GLU A 1 110 ? 11.098 10.634 -9.983 1.00 7.81 110 GLU A O 1
ATOM 813 N N . GLY A 1 111 ? 12.702 9.355 -9.083 1.00 6.63 111 GLY A N 1
ATOM 814 C CA . GLY A 1 111 ? 12.339 9.689 -7.713 1.00 6.83 111 GLY A CA 1
ATOM 815 C C . GLY A 1 111 ? 11.010 9.137 -7.233 1.00 6.83 111 GLY A C 1
ATOM 816 O O . GLY A 1 111 ? 10.608 9.437 -6.102 1.00 7.43 111 GLY A O 1
ATOM 817 N N . SER A 1 112 ? 10.378 8.219 -7.953 1.00 6.04 112 SER A N 1
ATOM 818 C CA . SER A 1 112 ? 9.058 7.719 -7.641 1.00 6.54 112 SER A CA 1
ATOM 819 C C . SER A 1 112 ? 9.036 6.222 -7.387 1.00 6.82 112 SER A C 1
ATOM 820 O O . SER A 1 112 ? 8.889 5.402 -8.305 1.00 7.72 112 SER A O 1
ATOM 823 N N . VAL A 1 113 ? 9.034 5.839 -6.104 1.00 6.49 113 VAL A N 1
ATOM 824 C CA . VAL A 1 113 ? 8.852 4.429 -5.760 1.00 7.03 113 VAL A CA 1
ATOM 825 C C . VAL A 1 113 ? 7.478 3.958 -6.217 1.00 7.33 113 VAL A C 1
ATOM 826 O O . VAL A 1 113 ? 7.313 2.858 -6.739 1.00 7.58 113 VAL A O 1
ATOM 830 N N . THR A 1 114 ? 6.476 4.822 -6.067 1.00 6.83 114 THR A N 1
ATOM 831 C CA . THR A 1 114 ? 5.144 4.539 -6.580 1.00 6.76 114 THR A CA 1
ATOM 832 C C . THR A 1 114 ? 5.177 4.051 -8.023 1.00 6.65 114 THR A C 1
ATOM 833 O O . THR A 1 114 ? 4.593 3.019 -8.344 1.00 6.67 114 THR A O 1
ATOM 837 N N . ASN A 1 115 ? 5.862 4.778 -8.900 1.00 6.60 115 ASN A N 1
ATOM 838 C CA . ASN A 1 115 ? 5.929 4.383 -10.302 1.00 7.64 115 ASN A CA 1
ATOM 839 C C . ASN A 1 115 ? 6.626 3.047 -10.494 1.00 8.07 115 ASN A C 1
ATOM 840 O O . ASN A 1 115 ? 6.189 2.184 -11.271 1.00 8.74 115 ASN A O 1
ATOM 845 N N . MET A 1 116 ? 7.734 2.847 -9.780 1.00 7.48 116 MET A N 1
ATOM 846 C CA . MET A 1 116 ? 8.478 1.602 -9.932 1.00 8.58 116 MET A CA 1
ATOM 847 C C . MET A 1 116 ? 7.625 0.416 -9.537 1.00 8.40 116 MET A C 1
ATOM 848 O O . MET A 1 116 ? 7.580 -0.577 -10.279 1.00 8.34 116 MET A O 1
ATOM 853 N N . PHE A 1 117 ? 6.942 0.482 -8.392 1.00 8.01 117 PHE A N 1
ATOM 854 C CA . PHE A 1 117 ? 6.035 -0.601 -8.020 1.00 8.60 117 PHE A CA 1
ATOM 855 C C . PHE A 1 117 ? 4.882 -0.787 -8.998 1.00 8.12 117 PHE A C 1
ATOM 856 O O . PHE A 1 117 ? 4.437 -1.910 -9.257 1.00 8.84 117 PHE A O 1
ATOM 864 N N . THR A 1 118 ? 4.373 0.318 -9.528 1.00 8.06 118 THR A N 1
ATOM 865 C CA . THR A 1 118 ? 3.219 0.222 -10.429 1.00 7.64 118 THR A CA 1
ATOM 866 C C . THR A 1 118 ? 3.576 -0.613 -11.645 1.00 8.33 118 THR A C 1
ATOM 867 O O . THR A 1 118 ? 2.742 -1.427 -12.041 1.00 8.54 118 THR A O 1
ATOM 871 N N . SER A 1 119 ? 4.752 -0.457 -12.227 1.00 7.91 119 SER A N 1
ATOM 872 C CA . SER A 1 119 ? 5.168 -1.344 -13.304 1.00 8.62 119 SER A CA 1
ATOM 873 C C . SER A 1 119 ? 5.411 -2.758 -12.810 1.00 8.53 119 SER A C 1
ATOM 874 O O . SER A 1 119 ? 4.820 -3.717 -13.302 1.00 9.17 119 SER A O 1
ATOM 877 N N . ILE A 1 120 ? 6.331 -2.897 -11.853 1.00 8.26 120 ILE A N 1
ATOM 878 C CA . ILE A 1 120 ? 6.882 -4.230 -11.575 1.00 8.61 120 ILE A CA 1
ATOM 879 C C . ILE A 1 120 ? 5.873 -5.117 -10.884 1.00 9.05 120 ILE A C 1
ATOM 880 O O . ILE A 1 120 ? 5.862 -6.333 -11.099 1.00 8.88 120 ILE A O 1
ATOM 885 N N . VAL A 1 121 ? 4.997 -4.556 -10.041 1.00 8.70 121 VAL A N 1
ATOM 886 C CA . VAL A 1 121 ? 4.040 -5.367 -9.299 1.00 8.26 121 VAL A CA 1
ATOM 887 C C . VAL A 1 121 ? 2.595 -4.943 -9.529 1.00 7.82 121 VAL A C 1
ATOM 888 O O . VAL A 1 121 ? 1.686 -5.390 -8.828 1.00 8.19 121 VAL A O 1
ATOM 892 N N . GLY A 1 122 ? 2.352 -4.107 -10.540 1.00 7.79 122 GLY A N 1
ATOM 893 C CA . GLY A 1 122 ? 1.034 -3.519 -10.724 1.00 8.12 122 GLY A CA 1
ATOM 894 C C . GLY A 1 122 ? -0.065 -4.501 -11.080 1.00 7.83 122 GLY A C 1
ATOM 895 O O . GLY A 1 122 ? -1.102 -4.541 -10.415 1.00 8.11 122 GLY A O 1
ATOM 896 N N . ASN A 1 123 ? 0.137 -5.279 -12.144 1.00 7.64 123 ASN A N 1
ATOM 897 C CA . ASN A 1 123 ? -0.902 -6.159 -12.659 1.00 8.08 123 ASN A CA 1
ATOM 898 C C . ASN A 1 123 ? -0.520 -7.630 -12.753 1.00 8.47 123 ASN A C 1
ATOM 899 O O . ASN A 1 123 ? -1.426 -8.472 -12.745 1.00 8.67 123 ASN A O 1
ATOM 904 N N . VAL A 1 124 ? 0.762 -7.965 -12.805 1.00 9.20 124 VAL A N 1
ATOM 905 C CA . VAL A 1 124 ? 1.171 -9.324 -13.150 1.00 9.29 124 VAL A CA 1
ATOM 906 C C . VAL A 1 124 ? 0.824 -10.371 -12.114 1.00 9.06 124 VAL A C 1
ATOM 907 O O . VAL A 1 124 ? 0.650 -11.546 -12.469 1.00 9.55 124 VAL A O 1
ATOM 911 N N . PHE A 1 125 ? 0.561 -10.026 -10.864 1.00 8.54 125 PHE A N 1
ATOM 912 C CA . PHE A 1 125 ? 0.274 -10.990 -9.815 1.00 8.43 125 PHE A CA 1
ATOM 913 C C . PHE A 1 125 ? -1.119 -11.583 -9.945 1.00 8.36 125 PHE A C 1
ATOM 914 O O . PHE A 1 125 ? -1.447 -12.569 -9.293 1.00 8.51 125 PHE A O 1
ATOM 922 N N . GLY A 1 126 ? -1.999 -10.942 -10.712 1.00 8.43 126 GLY A N 1
ATOM 923 C CA . GLY A 1 126 ? -3.360 -11.381 -10.921 1.00 9.20 126 GLY A CA 1
ATOM 924 C C . GLY A 1 126 ? -3.596 -12.147 -12.213 1.00 9.44 126 GLY A C 1
ATOM 925 O O . GLY A 1 126 ? -4.740 -12.538 -12.468 1.00 9.36 126 GLY A O 1
ATOM 926 N N . PHE A 1 127 ? -2.558 -12.378 -13.007 1.00 9.59 127 PHE A N 1
ATOM 927 C CA . PHE A 1 127 ? -2.768 -13.081 -14.274 1.00 10.51 127 PHE A CA 1
ATOM 928 C C . PHE A 1 127 ? -3.292 -14.479 -14.017 1.00 10.65 127 PHE A C 1
ATOM 929 O O . PHE A 1 127 ? -2.738 -15.232 -13.221 1.00 10.19 127 PHE A O 1
ATOM 937 N N . LYS A 1 128 ? -4.281 -14.882 -14.816 1.00 10.58 128 LYS A N 1
ATOM 938 C CA . LYS A 1 128 ? -4.819 -16.235 -14.723 1.00 10.27 128 LYS A CA 1
ATOM 939 C C . LYS A 1 128 ? -3.782 -17.291 -15.059 1.00 10.81 128 LYS A C 1
ATOM 940 O O . LYS A 1 128 ? -3.819 -18.379 -14.474 1.00 10.52 128 LYS A O 1
ATOM 946 N N . ALA A 1 129 ? -2.839 -16.983 -15.944 1.00 11.14 129 ALA A N 1
ATOM 947 C CA . ALA A 1 129 ? -1.825 -17.917 -16.397 1.00 11.16 129 ALA A CA 1
ATOM 948 C C . ALA A 1 129 ? -0.773 -18.255 -15.351 1.00 11.39 129 ALA A C 1
ATOM 949 O O . ALA A 1 129 ? -0.028 -19.225 -15.562 1.00 11.27 129 ALA A O 1
ATOM 951 N N . LEU A 1 130 ? -0.761 -17.582 -14.205 1.00 11.16 130 LEU A N 1
ATOM 952 C CA . LEU A 1 130 ? 0.075 -18.025 -13.093 1.00 11.25 130 LEU A CA 1
ATOM 953 C C . LEU A 1 130 ? -0.776 -18.316 -11.866 1.00 10.38 130 LEU A C 1
ATOM 954 O O . LEU A 1 130 ? -1.870 -17.792 -11.683 1.00 11.19 130 LEU A O 1
ATOM 959 N N . ARG A 1 131 ? -0.274 -19.194 -11.005 1.00 10.53 131 ARG A N 1
ATOM 960 C CA . ARG A 1 131 ? -0.940 -19.597 -9.779 1.00 10.66 131 ARG A CA 1
ATOM 961 C C . ARG A 1 131 ? -0.458 -18.797 -8.570 1.00 10.39 131 ARG A C 1
ATOM 962 O O . ARG A 1 131 ? -1.174 -18.633 -7.588 1.00 10.90 131 ARG A O 1
ATOM 970 N N . ALA A 1 132 ? 0.776 -18.332 -8.651 1.00 10.40 132 ALA A N 1
ATOM 971 C CA . ALA A 1 132 ? 1.388 -17.574 -7.567 1.00 9.90 132 ALA A CA 1
ATOM 972 C C . ALA A 1 132 ? 2.596 -16.839 -8.130 1.00 9.72 132 ALA A C 1
ATOM 973 O O . ALA A 1 132 ? 3.222 -17.280 -9.089 1.00 9.76 132 ALA A O 1
ATOM 975 N N . LEU A 1 133 ? 2.918 -15.719 -7.503 1.00 9.40 133 LEU A N 1
ATOM 976 C CA . LEU A 1 133 ? 4.049 -14.905 -7.933 1.00 9.24 133 LEU A CA 1
ATOM 977 C C . LEU A 1 133 ? 4.578 -14.154 -6.715 1.00 9.53 133 LEU A C 1
ATOM 978 O O . LEU A 1 133 ? 3.767 -13.611 -5.969 1.00 9.64 133 LEU A O 1
ATOM 983 N N . ARG A 1 134 ? 5.886 -14.182 -6.535 1.00 9.15 134 ARG A N 1
ATOM 984 C CA . ARG A 1 134 ? 6.490 -13.422 -5.448 1.00 9.86 134 ARG A CA 1
ATOM 985 C C . ARG A 1 134 ? 7.696 -12.646 -5.957 1.00 9.95 134 ARG A C 1
ATOM 986 O O . ARG A 1 134 ? 8.605 -13.233 -6.549 1.00 10.42 134 ARG A O 1
ATOM 994 N N . LEU A 1 135 ? 7.698 -11.341 -5.718 1.00 9.22 135 LEU A N 1
ATOM 995 C CA . LEU A 1 135 ? 8.883 -10.556 -6.049 1.00 9.10 135 LEU A CA 1
ATOM 996 C C . LEU A 1 135 ? 9.900 -10.698 -4.918 1.00 8.84 135 LEU A C 1
ATOM 997 O O . LEU A 1 135 ? 9.625 -10.262 -3.806 1.00 9.38 135 LEU A O 1
ATOM 1002 N N . GLU A 1 136 ? 11.029 -11.325 -5.210 1.00 8.94 136 GLU A N 1
ATOM 1003 C CA . GLU A 1 136 ? 12.027 -11.618 -4.191 1.00 8.99 136 GLU A CA 1
ATOM 1004 C C . GLU A 1 136 ? 13.055 -10.510 -4.037 1.00 9.63 136 GLU A C 1
ATOM 1005 O O . GLU A 1 136 ? 13.518 -10.261 -2.920 1.00 9.19 136 GLU A O 1
ATOM 1011 N N . ASP A 1 137 ? 13.456 -9.887 -5.140 1.00 8.66 137 ASP A N 1
ATOM 1012 C CA . ASP A 1 137 ? 14.503 -8.876 -5.074 1.00 8.68 137 ASP A CA 1
ATOM 1013 C C . ASP A 1 137 ? 14.433 -7.969 -6.293 1.00 8.89 137 ASP A C 1
ATOM 1014 O O . ASP A 1 137 ? 13.842 -8.305 -7.329 1.00 8.66 137 ASP A O 1
ATOM 1019 N N . LEU A 1 138 ? 14.990 -6.783 -6.139 1.00 9.04 138 LEU A N 1
ATOM 1020 C CA . LEU A 1 138 ? 15.148 -5.793 -7.181 1.00 9.26 138 LEU A CA 1
ATOM 1021 C C . LEU A 1 138 ? 16.587 -5.280 -7.174 1.00 10.08 138 LEU A C 1
ATOM 1022 O O . LEU A 1 138 ? 17.075 -4.899 -6.103 1.00 11.25 138 LEU A O 1
ATOM 1027 N N . ARG A 1 139 ? 17.225 -5.215 -8.322 1.00 8.99 139 ARG A N 1
ATOM 1028 C CA . ARG A 1 139 ? 18.514 -4.535 -8.430 1.00 9.07 139 ARG A CA 1
ATOM 1029 C C . ARG A 1 139 ? 18.229 -3.091 -8.819 1.00 8.86 139 ARG A C 1
ATOM 1030 O O . ARG A 1 139 ? 17.832 -2.834 -9.959 1.00 8.63 139 ARG A O 1
ATOM 1038 N N . ILE A 1 140 ? 18.409 -2.162 -7.896 1.00 8.89 140 ILE A N 1
ATOM 1039 C CA . ILE A 1 140 ? 18.220 -0.740 -8.178 1.00 8.73 140 ILE A CA 1
ATOM 1040 C C . ILE A 1 140 ? 19.560 -0.154 -8.582 1.00 8.51 140 ILE A C 1
ATOM 1041 O O . ILE A 1 140 ? 20.469 -0.069 -7.748 1.00 9.45 140 ILE A O 1
ATOM 1046 N N . PRO A 1 141 ? 19.760 0.181 -9.845 1.00 7.92 141 PRO A N 1
ATOM 1047 C CA . PRO A 1 141 ? 21.054 0.655 -10.291 1.00 8.58 141 PRO A CA 1
ATOM 1048 C C . PRO A 1 141 ? 21.363 2.034 -9.754 1.00 8.64 141 PRO A C 1
ATOM 1049 O O . PRO A 1 141 ? 20.446 2.839 -9.541 1.00 8.27 141 PRO A O 1
ATOM 1053 N N . PRO A 1 142 ? 22.634 2.368 -9.586 1.00 9.04 142 PRO A N 1
ATOM 1054 C CA . PRO A 1 142 ? 23.048 3.685 -9.131 1.00 8.78 142 PRO A CA 1
ATOM 1055 C C . PRO A 1 142 ? 22.420 4.825 -9.900 1.00 8.73 142 PRO A C 1
ATOM 1056 O O . PRO A 1 142 ? 21.990 5.821 -9.308 1.00 8.40 142 PRO A O 1
ATOM 1060 N N . ALA A 1 143 ? 22.269 4.709 -11.224 1.00 8.51 143 ALA A N 1
ATOM 1061 C CA . ALA A 1 143 ? 21.673 5.788 -12.006 1.00 8.37 143 ALA A CA 1
ATOM 1062 C C . ALA A 1 143 ? 20.221 6.054 -11.633 1.00 8.27 143 ALA A C 1
ATOM 1063 O O . ALA A 1 143 ? 19.762 7.189 -11.797 1.00 8.81 143 ALA A O 1
ATOM 1065 N N . TYR A 1 144 ? 19.481 5.051 -11.173 1.00 7.01 144 TYR A N 1
ATOM 1066 C CA . TYR A 1 144 ? 18.138 5.272 -10.658 1.00 7.61 144 TYR A CA 1
ATOM 1067 C C . TYR A 1 144 ? 18.137 5.671 -9.191 1.00 7.58 144 TYR A C 1
ATOM 1068 O O . TYR A 1 144 ? 17.389 6.568 -8.798 1.00 7.41 144 TYR A O 1
ATOM 1077 N N . VAL A 1 145 ? 19.022 5.100 -8.368 1.00 8.28 145 VAL A N 1
ATOM 1078 C CA . VAL A 1 145 ? 19.163 5.516 -6.974 1.00 8.89 145 VAL A CA 1
ATOM 1079 C C . VAL A 1 145 ? 19.384 7.011 -6.857 1.00 7.89 145 VAL A C 1
ATOM 1080 O O . VAL A 1 145 ? 18.800 7.696 -6.009 1.00 7.76 145 VAL A O 1
ATOM 1084 N N . LYS A 1 146 ? 20.212 7.578 -7.728 1.00 8.11 146 LYS A N 1
ATOM 1085 C CA . LYS A 1 146 ? 20.540 8.989 -7.700 1.00 8.28 146 LYS A CA 1
ATOM 1086 C C . LYS A 1 146 ? 19.379 9.917 -8.037 1.00 8.73 146 LYS A C 1
ATOM 1087 O O . LYS A 1 146 ? 19.511 11.121 -7.830 1.00 9.46 146 LYS A O 1
ATOM 1093 N N . THR A 1 147 ? 18.256 9.393 -8.511 1.00 8.12 147 THR A N 1
ATOM 1094 C CA . THR A 1 147 ? 17.088 10.223 -8.752 1.00 8.29 147 THR A CA 1
ATOM 1095 C C . THR A 1 147 ? 16.227 10.423 -7.514 1.00 8.95 147 THR A C 1
ATOM 1096 O O . THR A 1 147 ? 15.252 11.172 -7.559 1.00 9.57 147 THR A O 1
ATOM 1100 N N . PHE A 1 148 ? 16.559 9.785 -6.402 1.00 8.31 148 PHE A N 1
ATOM 1101 C CA . PHE A 1 148 ? 15.788 9.880 -5.176 1.00 8.31 148 PHE A CA 1
ATOM 1102 C C . PHE A 1 148 ? 16.463 10.798 -4.161 1.00 8.76 148 PHE A C 1
ATOM 1103 O O . PHE A 1 148 ? 17.675 10.706 -3.966 1.00 8.92 148 PHE A O 1
ATOM 1111 N N . VAL A 1 149 ? 15.641 11.570 -3.461 1.00 8.90 149 VAL A N 1
ATOM 1112 C CA . VAL A 1 149 ? 16.156 12.306 -2.300 1.00 9.51 149 VAL A CA 1
ATOM 1113 C C . VAL A 1 149 ? 16.655 11.317 -1.260 1.00 9.26 149 VAL A C 1
ATOM 1114 O O . VAL A 1 149 ? 17.715 11.490 -0.646 1.00 10.27 149 VAL A O 1
ATOM 1118 N N . GLY A 1 150 ? 15.873 10.271 -1.028 1.00 8.11 150 GLY A N 1
ATOM 1119 C CA . GLY A 1 150 ? 16.123 9.248 -0.053 1.00 8.87 150 GLY A CA 1
ATOM 1120 C C . GLY A 1 150 ? 15.835 9.772 1.368 1.00 7.55 150 GLY A C 1
ATOM 1121 O O . GLY A 1 150 ? 15.016 10.573 1.701 1.00 8.90 150 GLY A O 1
ATOM 1130 N N . PRO A 1 152 ? 15.826 11.193 5.030 1.00 7.32 152 PRO A N 1
ATOM 1131 C CA . PRO A 1 152 ? 16.039 12.568 5.457 1.00 7.89 152 PRO A CA 1
ATOM 1132 C C . PRO A 1 152 ? 17.452 12.758 5.964 1.00 7.08 152 PRO A C 1
ATOM 1133 O O . PRO A 1 152 ? 18.025 13.836 5.784 1.00 7.42 152 PRO A O 1
ATOM 1137 N N . HIS A 1 153 ? 17.928 11.856 6.842 1.00 7.22 153 HIS A N 1
ATOM 1138 C CA . HIS A 1 153 ? 19.210 12.021 7.517 1.00 7.00 153 HIS A CA 1
ATOM 1139 C C . HIS A 1 153 ? 20.086 10.783 7.379 1.00 7.28 153 HIS A C 1
ATOM 1140 O O . HIS A 1 153 ? 21.204 10.871 6.864 1.00 7.92 153 HIS A O 1
ATOM 1147 N N . GLY A 1 154 ? 19.591 9.638 7.831 1.00 7.01 154 GLY A N 1
ATOM 1148 C CA . GLY A 1 154 ? 20.380 8.415 7.804 1.00 7.89 154 GLY A CA 1
ATOM 1149 C C . GLY A 1 154 ? 21.257 8.284 9.049 1.00 8.11 154 GLY A C 1
ATOM 1150 O O . GLY A 1 154 ? 21.358 9.191 9.868 1.00 7.80 154 GLY A O 1
ATOM 1151 N N . ILE A 1 155 ? 21.802 7.086 9.225 1.00 7.67 155 ILE A N 1
ATOM 1152 C CA . ILE A 1 155 ? 22.330 6.660 10.521 1.00 7.81 155 ILE A CA 1
ATOM 1153 C C . ILE A 1 155 ? 23.380 7.588 11.103 1.00 8.40 155 ILE A C 1
ATOM 1154 O O . ILE A 1 155 ? 23.303 7.939 12.282 1.00 8.44 155 ILE A O 1
ATOM 1159 N N . GLN A 1 156 ? 24.377 7.964 10.315 1.00 8.36 156 GLN A N 1
ATOM 1160 C CA . GLN A 1 156 ? 25.477 8.787 10.818 1.00 9.45 156 GLN A CA 1
ATOM 1161 C C . GLN A 1 156 ? 24.957 10.140 11.258 1.00 8.78 156 GLN A C 1
ATOM 1162 O O . GLN A 1 156 ? 25.258 10.610 12.358 1.00 8.89 156 GLN A O 1
ATOM 1172 N N . VAL A 1 157 ? 24.165 10.796 10.407 1.00 8.11 157 VAL A N 1
ATOM 1173 C CA . VAL A 1 157 ? 23.609 12.094 10.755 1.00 7.90 157 VAL A CA 1
ATOM 1174 C C . VAL A 1 157 ? 22.714 11.989 11.980 1.00 8.09 157 VAL A C 1
ATOM 1175 O O . VAL A 1 157 ? 22.771 12.862 12.844 1.00 7.45 157 VAL A O 1
ATOM 1179 N N . GLU A 1 158 ? 21.903 10.949 12.078 1.00 7.28 158 GLU A N 1
ATOM 1180 C CA . GLU A 1 158 ? 21.062 10.767 13.251 1.00 7.79 158 GLU A CA 1
ATOM 1181 C C . GLU A 1 158 ? 21.866 10.674 14.547 1.00 7.65 158 GLU A C 1
ATOM 1182 O O . GLU A 1 158 ? 21.559 11.389 15.502 1.00 7.49 158 GLU A O 1
ATOM 1188 N N . ARG A 1 159 ? 22.891 9.824 14.552 1.00 7.46 159 ARG A N 1
ATOM 1189 C CA . ARG A 1 159 ? 23.745 9.749 15.747 1.00 7.29 159 ARG A CA 1
ATOM 1190 C C . ARG A 1 159 ? 24.383 11.091 16.055 1.00 7.82 159 ARG A C 1
ATOM 1191 O O . ARG A 1 159 ? 24.466 11.479 17.221 1.00 7.34 159 ARG A O 1
ATOM 1199 N N . ASP A 1 160 ? 24.822 11.814 15.034 1.00 7.82 160 ASP A N 1
ATOM 1200 C CA . ASP A 1 160 ? 25.427 13.119 15.226 1.00 7.50 160 ASP A CA 1
ATOM 1201 C C . ASP A 1 160 ? 24.453 14.145 15.763 1.00 7.95 160 ASP A C 1
ATOM 1202 O O . ASP A 1 160 ? 24.824 14.976 16.602 1.00 8.68 160 ASP A O 1
ATOM 1207 N N . LYS A 1 161 ? 23.194 14.147 15.327 1.00 8.21 161 LYS A N 1
ATOM 1208 C CA . LYS A 1 161 ? 22.216 15.087 15.854 1.00 8.61 161 LYS A CA 1
ATOM 1209 C C . LYS A 1 161 ? 21.840 14.774 17.303 1.00 7.95 161 LYS A C 1
ATOM 1210 O O . LYS A 1 161 ? 21.675 15.667 18.136 1.00 7.97 161 LYS A O 1
ATOM 1216 N N . LEU A 1 162 ? 21.748 13.482 17.614 1.00 7.28 162 LEU A N 1
ATOM 1217 C CA . LEU A 1 162 ? 21.369 13.046 18.951 1.00 8.28 162 LEU A CA 1
ATOM 1218 C C . LEU A 1 162 ? 22.554 13.056 19.913 1.00 8.53 162 LEU A C 1
ATOM 1219 O O . LEU A 1 162 ? 22.336 12.994 21.120 1.00 8.66 162 LEU A O 1
ATOM 1224 N N . ASN A 1 163 ? 23.767 13.080 19.402 1.00 8.39 163 ASN A N 1
ATOM 1225 C CA . ASN A 1 163 ? 24.994 12.962 20.183 1.00 9.02 163 ASN A CA 1
ATOM 1226 C C . ASN A 1 163 ? 25.052 11.633 20.912 1.00 9.14 163 ASN A C 1
ATOM 1227 O O . ASN A 1 163 ? 25.404 11.558 22.092 1.00 9.79 163 ASN A O 1
ATOM 1232 N N . LYS A 1 164 ? 24.692 10.552 20.231 1.00 8.27 164 LYS A N 1
ATOM 1233 C CA . LYS A 1 164 ? 24.605 9.221 20.808 1.00 8.55 164 LYS A CA 1
ATOM 1234 C C . LYS A 1 164 ? 25.431 8.230 20.012 1.00 8.84 164 LYS A C 1
ATOM 1235 O O . LYS A 1 164 ? 25.248 8.053 18.802 1.00 9.10 164 LYS A O 1
ATOM 1241 N N . TYR A 1 165 ? 26.450 7.669 20.677 1.00 9.21 165 TYR A N 1
ATOM 1242 C CA . TYR A 1 165 ? 27.428 6.799 20.057 1.00 9.52 165 TYR A CA 1
ATOM 1243 C C . TYR A 1 165 ? 27.773 5.612 20.960 1.00 10.30 165 TYR A C 1
ATOM 1244 O O . TYR A 1 165 ? 27.782 5.747 22.180 1.00 11.24 165 TYR A O 1
ATOM 1253 N N . GLY A 1 166 ? 28.125 4.490 20.344 1.00 9.47 166 GLY A N 1
ATOM 1254 C CA . GLY A 1 166 ? 28.794 3.415 21.071 1.00 10.38 166 GLY A CA 1
ATOM 1255 C C . GLY A 1 166 ? 27.882 2.334 21.607 1.00 10.72 166 GLY A C 1
ATOM 1256 O O . GLY A 1 166 ? 28.334 1.445 22.344 1.00 11.75 166 GLY A O 1
ATOM 1257 N N . ARG A 1 167 ? 26.592 2.386 21.282 1.00 9.95 167 ARG A N 1
ATOM 1258 C CA . ARG A 1 167 ? 25.639 1.374 21.699 1.00 9.42 167 ARG A CA 1
ATOM 1259 C C . ARG A 1 167 ? 24.383 1.471 20.835 1.00 9.32 167 ARG A C 1
ATOM 1260 O O . ARG A 1 167 ? 24.154 2.509 20.197 1.00 9.75 167 ARG A O 1
ATOM 1268 N N . GLY A 1 168 ? 23.597 0.422 20.795 1.00 8.98 168 GLY A N 1
ATOM 1269 C CA . GLY A 1 168 ? 22.264 0.502 20.194 1.00 9.08 168 GLY A CA 1
ATOM 1270 C C . GLY A 1 168 ? 21.467 1.590 20.883 1.00 9.51 168 GLY A C 1
ATOM 1271 O O . GLY A 1 168 ? 21.657 1.940 22.047 1.00 8.93 168 GLY A O 1
ATOM 1272 N N . LEU A 1 169 ? 20.523 2.163 20.142 1.00 8.79 169 LEU A N 1
ATOM 1273 C CA . LEU A 1 169 ? 19.537 3.067 20.711 1.00 8.65 169 LEU A CA 1
ATOM 1274 C C . LEU A 1 169 ? 18.398 2.247 21.296 1.00 8.18 169 LEU A C 1
ATOM 1275 O O . LEU A 1 169 ? 18.167 1.110 20.872 1.00 8.23 169 LEU A O 1
ATOM 1280 N N . LEU A 1 170 ? 17.694 2.801 22.268 1.00 8.39 170 LEU A N 1
ATOM 1281 C CA . LEU A 1 170 ? 16.607 2.125 22.942 1.00 9.03 170 LEU A CA 1
ATOM 1282 C C . LEU A 1 170 ? 15.303 2.909 22.847 1.00 8.67 170 LEU A C 1
ATOM 1283 O O . LEU A 1 170 ? 15.252 4.085 23.187 1.00 9.31 170 LEU A O 1
ATOM 1288 N N . GLY A 1 171 ? 14.271 2.195 22.409 1.00 7.78 171 GLY A N 1
ATOM 1289 C CA . GLY A 1 171 ? 12.949 2.784 22.290 1.00 8.27 171 GLY A CA 1
ATOM 1290 C C . GLY A 1 171 ? 11.913 1.922 22.988 1.00 8.41 171 GLY A C 1
ATOM 1291 O O . GLY A 1 171 ? 12.206 0.934 23.675 1.00 8.50 171 GLY A O 1
ATOM 1292 N N . CYS A 1 172 ? 10.654 2.281 22.779 1.00 8.63 172 CYS A N 1
ATOM 1293 C CA . CYS A 1 172 ? 9.557 1.690 23.522 1.00 8.26 172 CYS A CA 1
ATOM 1294 C C . CYS A 1 172 ? 8.226 2.220 22.991 1.00 7.82 172 CYS A C 1
ATOM 1295 O O . CYS A 1 172 ? 7.995 3.427 23.018 1.00 8.77 172 CYS A O 1
ATOM 1298 N N . THR A 1 173 ? 7.341 1.298 22.641 1.00 7.62 173 THR A N 1
ATOM 1299 C CA . THR A 1 173 ? 5.997 1.718 22.228 1.00 7.66 173 THR A CA 1
ATOM 1300 C C . THR A 1 173 ? 5.114 1.876 23.464 1.00 7.67 173 THR A C 1
ATOM 1301 O O . THR A 1 173 ? 5.013 0.897 24.223 1.00 7.78 173 THR A O 1
ATOM 1305 N N . ILE A 1 174 ? 4.427 2.990 23.617 1.00 7.52 174 ILE A N 1
ATOM 1306 C CA . ILE A 1 174 ? 3.471 3.147 24.710 1.00 7.90 174 ILE A CA 1
ATOM 1307 C C . ILE A 1 174 ? 2.289 2.207 24.572 1.00 8.43 174 ILE A C 1
ATOM 1308 O O . ILE A 1 174 ? 1.889 1.831 23.460 1.00 8.24 174 ILE A O 1
ATOM 1313 N N . LYS A 1 175 ? 1.810 1.670 25.687 1.00 8.60 175 LYS A N 1
ATOM 1314 C CA . LYS A 1 175 ? 0.730 0.710 25.805 1.00 8.90 175 LYS A CA 1
ATOM 1315 C C . LYS A 1 175 ? -0.328 1.166 26.772 1.00 8.86 175 LYS A C 1
ATOM 1316 O O . LYS A 1 175 ? 0.227 1.826 27.643 1.00 9.24 175 LYS A O 1
ATOM 1322 N N . PRO A 1 176 ? -1.479 0.558 26.873 1.00 8.71 176 PRO A N 1
ATOM 1323 C CA . PRO A 1 176 ? -2.293 0.031 25.807 1.00 8.76 176 PRO A CA 1
ATOM 1324 C C . PRO A 1 176 ? -2.153 0.706 24.455 1.00 8.30 176 PRO A C 1
ATOM 1325 O O . PRO A 1 176 ? -1.961 1.910 24.392 1.00 8.81 176 PRO A O 1
ATOM 1329 N N . LYS A 1 177 ? -2.255 -0.100 23.392 1.00 7.80 177 LYS A N 1
ATOM 1330 C CA . LYS A 1 177 ? -2.069 0.457 22.046 1.00 7.78 177 LYS A CA 1
ATOM 1331 C C . LYS A 1 177 ? -2.964 1.688 21.857 1.00 7.91 177 LYS A C 1
ATOM 1332 O O . LYS A 1 177 ? -2.519 2.744 21.443 1.00 8.96 177 LYS A O 1
ATOM 1338 N N . LEU A 1 178 ? -4.234 1.483 22.149 1.00 7.93 178 LEU A N 1
ATOM 1339 C CA . LEU A 1 178 ? -5.262 2.507 22.076 1.00 8.36 178 LEU A CA 1
ATOM 1340 C C . LEU A 1 178 ? -5.986 2.617 23.418 1.00 8.24 178 LEU A C 1
ATOM 1341 O O . LEU A 1 178 ? -5.922 1.677 24.221 1.00 8.61 178 LEU A O 1
ATOM 1346 N N . GLY A 1 179 ? -6.620 3.751 23.666 1.00 8.15 179 GLY A N 1
ATOM 1347 C CA . GLY A 1 179 ? -7.442 3.937 24.842 1.00 8.31 179 GLY A CA 1
ATOM 1348 C C . GLY A 1 179 ? -6.857 4.861 25.895 1.00 8.59 179 GLY A C 1
ATOM 1349 O O . GLY A 1 179 ? -7.586 5.204 26.836 1.00 9.27 179 GLY A O 1
ATOM 1350 N N . LEU A 1 180 ? -5.592 5.252 25.768 1.00 8.47 180 LEU A N 1
ATOM 1351 C CA . LEU A 1 180 ? -5.026 6.199 26.725 1.00 8.74 180 LEU A CA 1
ATOM 1352 C C . LEU A 1 180 ? -5.338 7.636 26.335 1.00 8.94 180 LEU A C 1
ATOM 1353 O O . LEU A 1 180 ? -5.308 7.969 25.148 1.00 9.11 180 LEU A O 1
ATOM 1358 N N . SER A 1 181 ? -5.515 8.495 27.331 1.00 8.18 181 SER A N 1
ATOM 1359 C CA . SER A 1 181 ? -5.692 9.917 27.090 1.00 7.76 181 SER A CA 1
ATOM 1360 C C . SER A 1 181 ? -4.362 10.575 26.757 1.00 7.99 181 SER A C 1
ATOM 1361 O O . SER A 1 181 ? -3.275 10.047 27.025 1.00 7.34 181 SER A O 1
ATOM 1364 N N . ALA A 1 182 ? -4.425 11.786 26.208 1.00 7.48 182 ALA A N 1
ATOM 1365 C CA . ALA A 1 182 ? -3.225 12.543 25.890 1.00 7.35 182 ALA A CA 1
ATOM 1366 C C . ALA A 1 182 ? -2.340 12.734 27.118 1.00 7.29 182 ALA A C 1
ATOM 1367 O O . ALA A 1 182 ? -1.117 12.545 27.040 1.00 6.71 182 ALA A O 1
ATOM 1369 N N . LYS A 1 183 ? -2.945 13.126 28.243 1.00 7.99 183 LYS A N 1
ATOM 1370 C CA . LYS A 1 183 ? -2.128 13.378 29.425 1.00 8.03 183 LYS A CA 1
ATOM 1371 C C . LYS A 1 183 ? -1.548 12.085 29.976 1.00 7.67 183 LYS A C 1
ATOM 1372 O O . LYS A 1 183 ? -0.382 12.111 30.388 1.00 7.63 183 LYS A O 1
ATOM 1378 N N . ASN A 1 184 ? -2.295 10.989 29.973 1.00 7.60 184 ASN A N 1
ATOM 1379 C CA . ASN A 1 184 ? -1.699 9.718 30.379 1.00 8.57 184 ASN A CA 1
ATOM 1380 C C . ASN A 1 184 ? -0.617 9.274 29.422 1.00 8.61 184 ASN A C 1
ATOM 1381 O O . ASN A 1 184 ? 0.366 8.657 29.846 1.00 8.76 184 ASN A O 1
ATOM 1386 N N . TYR A 1 185 ? -0.724 9.586 28.134 1.00 7.91 185 TYR A N 1
ATOM 1387 C CA . TYR A 1 185 ? 0.331 9.271 27.182 1.00 8.15 185 TYR A CA 1
ATOM 1388 C C . TYR A 1 185 ? 1.624 9.965 27.578 1.00 8.03 185 TYR A C 1
ATOM 1389 O O . TYR A 1 185 ? 2.672 9.325 27.675 1.00 8.00 185 TYR A O 1
ATOM 1398 N N . GLY A 1 186 ? 1.549 11.263 27.860 1.00 8.01 186 GLY A N 1
ATOM 1399 C CA . GLY A 1 186 ? 2.718 12.031 28.260 1.00 8.18 186 GLY A CA 1
ATOM 1400 C C . GLY A 1 186 ? 3.309 11.550 29.586 1.00 8.43 186 GLY A C 1
ATOM 1401 O O . GLY A 1 186 ? 4.524 11.557 29.763 1.00 8.25 186 GLY A O 1
ATOM 1402 N N . ARG A 1 187 ? 2.432 11.199 30.516 1.00 7.94 187 ARG A N 1
ATOM 1403 C CA . ARG A 1 187 ? 2.857 10.660 31.809 1.00 8.42 187 ARG A CA 1
ATOM 1404 C C . ARG A 1 187 ? 3.654 9.388 31.607 1.00 8.34 187 ARG A C 1
ATOM 1405 O O . ARG A 1 187 ? 4.768 9.241 32.126 1.00 8.96 187 ARG A O 1
ATOM 1413 N N . ALA A 1 188 ? 3.140 8.475 30.783 1.00 8.00 188 ALA A N 1
ATOM 1414 C CA . ALA A 1 188 ? 3.852 7.243 30.489 1.00 7.78 188 ALA A CA 1
ATOM 1415 C C . ALA A 1 188 ? 5.181 7.513 29.806 1.00 8.22 188 ALA A C 1
ATOM 1416 O O . ALA A 1 188 ? 6.205 6.897 30.120 1.00 8.30 188 ALA A O 1
ATOM 1418 N N . VAL A 1 189 ? 5.192 8.438 28.848 1.00 7.91 189 VAL A N 1
ATOM 1419 C CA . VAL A 1 189 ? 6.385 8.809 28.107 1.00 7.99 189 VAL A CA 1
ATOM 1420 C C . VAL A 1 189 ? 7.468 9.393 29.003 1.00 7.81 189 VAL A C 1
ATOM 1421 O O . VAL A 1 189 ? 8.610 8.949 28.917 1.00 7.42 189 VAL A O 1
ATOM 1425 N N . TYR A 1 190 ? 7.098 10.357 29.835 1.00 7.59 190 TYR A N 1
ATOM 1426 C CA . TYR A 1 190 ? 8.064 10.915 30.777 1.00 7.70 190 TYR A CA 1
ATOM 1427 C C . TYR A 1 190 ? 8.683 9.805 31.625 1.00 7.49 190 TYR A C 1
ATOM 1428 O O . TYR A 1 190 ? 9.908 9.766 31.752 1.00 6.66 190 TYR A O 1
ATOM 1437 N N . GLU A 1 191 ? 7.867 8.942 32.204 1.00 7.90 191 GLU A N 1
ATOM 1438 C CA . GLU A 1 191 ? 8.379 7.898 33.094 1.00 8.47 191 GLU A CA 1
ATOM 1439 C C . GLU A 1 191 ? 9.276 6.923 32.355 1.00 8.94 191 GLU A C 1
ATOM 1440 O O . GLU A 1 191 ? 10.312 6.501 32.878 1.00 9.19 191 GLU A O 1
ATOM 1446 N N . CYS A 1 192 ? 8.984 6.588 31.096 1.00 8.02 192 CYS A N 1
ATOM 1447 C CA . CYS A 1 192 ? 9.840 5.746 30.287 1.00 8.02 192 CYS A CA 1
ATOM 1448 C C . CYS A 1 192 ? 11.178 6.388 29.958 1.00 8.13 192 CYS A C 1
ATOM 1449 O O . CYS A 1 192 ? 12.255 5.825 30.157 1.00 8.65 192 CYS A O 1
ATOM 1452 N N . LEU A 1 193 ? 11.125 7.604 29.415 1.00 7.95 193 LEU A N 1
ATOM 1453 C CA . LEU A 1 193 ? 12.326 8.289 28.959 1.00 8.29 193 LEU A CA 1
ATOM 1454 C C . LEU A 1 193 ? 13.276 8.573 30.117 1.00 8.49 193 LEU A C 1
ATOM 1455 O O . LEU A 1 193 ? 14.495 8.452 29.971 1.00 8.76 193 LEU A O 1
ATOM 1460 N N . ARG A 1 194 ? 12.719 8.921 31.279 1.00 8.66 194 ARG A N 1
ATOM 1461 C CA . ARG A 1 194 ? 13.569 9.340 32.395 1.00 8.38 194 ARG A CA 1
ATOM 1462 C C . ARG A 1 194 ? 14.373 8.181 32.972 1.00 8.56 194 ARG A C 1
ATOM 1463 O O . ARG A 1 194 ? 15.357 8.456 33.664 1.00 9.14 194 ARG A O 1
ATOM 1471 N N . GLY A 1 195 ? 13.968 6.945 32.743 1.00 8.82 195 GLY A N 1
ATOM 1472 C CA . GLY A 1 195 ? 14.684 5.793 33.236 1.00 8.92 195 GLY A CA 1
ATOM 1473 C C . GLY A 1 195 ? 15.811 5.312 32.349 1.00 9.24 195 GLY A C 1
ATOM 1474 O O . GLY A 1 195 ? 16.460 4.321 32.695 1.00 8.87 195 GLY A O 1
ATOM 1475 N N . GLY A 1 196 ? 16.029 5.894 31.169 1.00 8.72 196 GLY A N 1
ATOM 1476 C CA . GLY A 1 196 ? 17.164 5.507 30.356 1.00 9.07 196 GLY A CA 1
ATOM 1477 C C . GLY A 1 196 ? 16.864 5.150 28.914 1.00 8.46 196 GLY A C 1
ATOM 1478 O O . GLY A 1 196 ? 17.809 4.887 28.177 1.00 8.83 196 GLY A O 1
ATOM 1479 N N . LEU A 1 197 ? 15.594 5.148 28.513 1.00 9.38 197 LEU A N 1
ATOM 1480 C CA . LEU A 1 197 ? 15.286 4.939 27.095 1.00 9.56 197 LEU A CA 1
ATOM 1481 C C . LEU A 1 197 ? 15.615 6.207 26.319 1.00 8.16 197 LEU A C 1
ATOM 1482 O O . LEU A 1 197 ? 15.341 7.303 26.807 1.00 8.18 197 LEU A O 1
ATOM 1487 N N . ASP A 1 198 ? 16.162 6.053 25.118 1.00 8.16 198 ASP A N 1
ATOM 1488 C CA . ASP A 1 198 ? 16.394 7.215 24.261 1.00 8.02 198 ASP A CA 1
ATOM 1489 C C . ASP A 1 198 ? 15.089 7.754 23.681 1.00 8.09 198 ASP A C 1
ATOM 1490 O O . ASP A 1 198 ? 14.920 8.960 23.506 1.00 7.60 198 ASP A O 1
ATOM 1495 N N . PHE A 1 199 ? 14.207 6.817 23.348 1.00 8.12 199 PHE A N 1
ATOM 1496 C CA . PHE A 1 199 ? 12.982 7.135 22.642 1.00 8.18 199 PHE A CA 1
ATOM 1497 C C . PHE A 1 199 ? 11.785 6.385 23.220 1.00 7.67 199 PHE A C 1
ATOM 1498 O O . PHE A 1 199 ? 11.920 5.295 23.767 1.00 8.35 199 PHE A O 1
ATOM 1506 N N . THR A 1 200 ? 10.613 6.986 23.056 1.00 7.52 200 THR A N 1
ATOM 1507 C CA . THR A 1 200 ? 9.349 6.264 23.112 1.00 7.62 200 THR A CA 1
ATOM 1508 C C . THR A 1 200 ? 8.663 6.522 21.767 1.00 8.09 200 THR A C 1
ATOM 1509 O O . THR A 1 200 ? 9.212 7.230 20.922 1.00 7.93 200 THR A O 1
ATOM 1525 N N . ASP A 1 202 ? 4.503 6.673 19.679 1.00 6.78 202 ASP A N 1
ATOM 1526 C CA . ASP A 1 202 ? 3.108 6.345 19.440 1.00 7.04 202 ASP A CA 1
ATOM 1527 C C . ASP A 1 202 ? 3.029 4.948 18.829 1.00 7.28 202 ASP A C 1
ATOM 1528 O O . ASP A 1 202 ? 3.846 4.584 17.994 1.00 6.21 202 ASP A O 1
ATOM 1533 N N . ASP A 1 203 ? 2.016 4.188 19.248 1.00 6.89 203 ASP A N 1
ATOM 1534 C CA . ASP A 1 203 ? 1.749 2.943 18.531 1.00 7.03 203 ASP A CA 1
ATOM 1535 C C . ASP A 1 203 ? 1.427 3.314 17.086 1.00 7.34 203 ASP A C 1
ATOM 1536 O O . ASP A 1 203 ? 0.890 4.389 16.831 1.00 7.31 203 ASP A O 1
ATOM 1541 N N . GLU A 1 204 ? 1.637 2.358 16.186 1.00 6.27 204 GLU A N 1
ATOM 1542 C CA . GLU A 1 204 ? 1.412 2.639 14.765 1.00 6.80 204 GLU A CA 1
ATOM 1543 C C . GLU A 1 204 ? -0.012 3.110 14.508 1.00 7.23 204 GLU A C 1
ATOM 1544 O O . GLU A 1 204 ? -0.205 3.937 13.614 1.00 7.72 204 GLU A O 1
ATOM 1550 N N . ASN A 1 205 ? -0.993 2.621 15.233 1.00 6.90 205 ASN A N 1
ATOM 1551 C CA . ASN A 1 205 ? -2.385 2.961 15.047 1.00 7.24 205 ASN A CA 1
ATOM 1552 C C . ASN A 1 205 ? -2.865 4.117 15.906 1.00 7.50 205 ASN A C 1
ATOM 1553 O O . ASN A 1 205 ? -4.035 4.485 15.817 1.00 7.33 205 ASN A O 1
ATOM 1558 N N . VAL A 1 206 ? -1.981 4.709 16.700 1.00 7.24 206 VAL A N 1
ATOM 1559 C CA . VAL A 1 206 ? -2.277 5.945 17.420 1.00 7.14 206 VAL A CA 1
ATOM 1560 C C . VAL A 1 206 ? -2.068 7.109 16.460 1.00 6.89 206 VAL A C 1
ATOM 1561 O O . VAL A 1 206 ? -0.967 7.413 16.013 1.00 7.04 206 VAL A O 1
ATOM 1565 N N . ASN A 1 207 ? -3.187 7.683 16.019 1.00 7.08 207 ASN A N 1
ATOM 1566 C CA . ASN A 1 207 ? -3.153 8.798 15.067 1.00 7.36 207 ASN A CA 1
ATOM 1567 C C . ASN A 1 207 ? -3.911 9.947 15.722 1.00 7.52 207 ASN A C 1
ATOM 1568 O O . ASN A 1 207 ? -3.337 10.645 16.572 1.00 7.44 207 ASN A O 1
ATOM 1573 N N . SER A 1 208 ? -5.203 10.087 15.486 1.00 7.01 208 SER A N 1
ATOM 1574 C CA . SER A 1 208 ? -6.058 11.000 16.228 1.00 7.25 208 SER A CA 1
ATOM 1575 C C . SER A 1 208 ? -7.434 10.380 16.383 1.00 7.61 208 SER A C 1
ATOM 1576 O O . SER A 1 208 ? -7.985 9.905 15.387 1.00 8.43 208 SER A O 1
ATOM 1579 N N . GLN A 1 209 ? -7.935 10.235 17.598 1.00 6.83 209 GLN A N 1
ATOM 1580 C CA . GLN A 1 209 ? -9.114 9.425 17.885 1.00 7.51 209 GLN A CA 1
ATOM 1581 C C . GLN A 1 209 ? -9.916 10.050 19.014 1.00 7.67 209 GLN A C 1
ATOM 1582 O O . GLN A 1 209 ? -9.428 10.927 19.722 1.00 7.55 209 GLN A O 1
ATOM 1588 N N . PRO A 1 210 ? -11.162 9.627 19.216 1.00 8.34 210 PRO A N 1
ATOM 1589 C CA . PRO A 1 210 ? -11.987 10.188 20.278 1.00 9.21 210 PRO A CA 1
ATOM 1590 C C . PRO A 1 210 ? -11.344 10.141 21.654 1.00 9.65 210 PRO A C 1
ATOM 1591 O O . PRO A 1 210 ? -11.430 11.126 22.395 1.00 10.71 210 PRO A O 1
ATOM 1595 N N . PHE A 1 211 ? -10.618 9.076 21.984 1.00 9.11 211 PHE A N 1
ATOM 1596 C CA . PHE A 1 211 ? -9.994 8.964 23.302 1.00 9.52 211 PHE A CA 1
ATOM 1597 C C . PHE A 1 211 ? -8.759 9.833 23.465 1.00 9.10 211 PHE A C 1
ATOM 1598 O O . PHE A 1 211 ? -8.289 10.059 24.583 1.00 10.73 211 PHE A O 1
ATOM 1606 N N . MET A 1 212 ? -8.176 10.329 22.382 1.00 7.72 212 MET A N 1
ATOM 1607 C CA . MET A 1 212 ? -6.963 11.117 22.400 1.00 7.21 212 MET A CA 1
ATOM 1608 C C . MET A 1 212 ? -6.741 11.784 21.038 1.00 7.23 212 MET A C 1
ATOM 1609 O O . MET A 1 212 ? -6.463 11.101 20.058 1.00 7.23 212 MET A O 1
ATOM 1614 N N . ARG A 1 213 ? -6.919 13.090 21.010 1.00 6.39 213 ARG A N 1
ATOM 1615 C CA . ARG A 1 213 ? -6.703 13.851 19.771 1.00 6.71 213 ARG A CA 1
ATOM 1616 C C . ARG A 1 213 ? -5.228 14.153 19.617 1.00 7.25 213 ARG A C 1
ATOM 1617 O O . ARG A 1 213 ? -4.509 14.348 20.610 1.00 7.62 213 ARG A O 1
ATOM 1625 N N . TRP A 1 214 ? -4.724 14.173 18.391 1.00 6.76 214 TRP A N 1
ATOM 1626 C CA . TRP A 1 214 ? -3.294 14.204 18.142 1.00 6.64 214 TRP A CA 1
ATOM 1627 C C . TRP A 1 214 ? -2.629 15.425 18.741 1.00 7.34 214 TRP A C 1
ATOM 1628 O O . TRP A 1 214 ? -1.553 15.304 19.343 1.00 7.57 214 TRP A O 1
ATOM 1639 N N . ARG A 1 215 ? -3.182 16.623 18.591 1.00 6.54 215 ARG A N 1
ATOM 1640 C CA . ARG A 1 215 ? -2.446 17.817 19.000 1.00 6.13 215 ARG A CA 1
ATOM 1641 C C . ARG A 1 215 ? -2.312 17.859 20.518 1.00 7.18 215 ARG A C 1
ATOM 1642 O O . ARG A 1 215 ? -1.284 18.294 21.048 1.00 7.29 215 ARG A O 1
ATOM 1650 N N . ASP A 1 216 ? -3.343 17.416 21.224 1.00 7.03 216 ASP A N 1
ATOM 1651 C CA . ASP A 1 216 ? -3.239 17.257 22.675 1.00 6.49 216 ASP A CA 1
ATOM 1652 C C . ASP A 1 216 ? -2.084 16.341 23.051 1.00 7.02 216 ASP A C 1
ATOM 1653 O O . ASP A 1 216 ? -1.331 16.669 23.978 1.00 7.44 216 ASP A O 1
ATOM 1658 N N . ARG A 1 217 ? -1.957 15.200 22.404 1.00 6.52 217 ARG A N 1
ATOM 1659 C CA . ARG A 1 217 ? -0.867 14.276 22.642 1.00 6.95 217 ARG A CA 1
ATOM 1660 C C . ARG A 1 217 ? 0.470 14.926 22.349 1.00 7.28 217 ARG A C 1
ATOM 1661 O O . ARG A 1 217 ? 1.416 14.834 23.142 1.00 7.12 217 ARG A O 1
ATOM 1669 N N . PHE A 1 218 ? 0.594 15.613 21.217 1.00 7.32 218 PHE A N 1
ATOM 1670 C CA . PHE A 1 218 ? 1.875 16.208 20.834 1.00 6.52 218 PHE A CA 1
ATOM 1671 C C . PHE A 1 218 ? 2.355 17.175 21.908 1.00 7.35 218 PHE A C 1
ATOM 1672 O O . PHE A 1 218 ? 3.548 17.147 22.248 1.00 7.06 218 PHE A O 1
ATOM 1680 N N . LEU A 1 219 ? 1.465 17.979 22.467 1.00 7.73 219 LEU A N 1
ATOM 1681 C CA . LEU A 1 219 ? 1.850 18.949 23.478 1.00 8.35 219 LEU A CA 1
ATOM 1682 C C . LEU A 1 219 ? 2.257 18.278 24.783 1.00 7.53 219 LEU A C 1
ATOM 1683 O O . LEU A 1 219 ? 3.302 18.654 25.329 1.00 7.57 219 LEU A O 1
ATOM 1692 N N . PHE A 1 220 ? 1.491 17.309 25.256 1.00 7.29 220 PHE A N 1
ATOM 1693 C CA . PHE A 1 220 ? 1.864 16.637 26.506 1.00 7.41 220 PHE A CA 1
ATOM 1694 C C . PHE A 1 220 ? 3.121 15.809 26.319 1.00 8.37 220 PHE A C 1
ATOM 1695 O O . PHE A 1 220 ? 3.973 15.758 27.209 1.00 8.05 220 PHE A O 1
ATOM 1703 N N . VAL A 1 221 ? 3.308 15.190 25.164 1.00 7.40 221 VAL A N 1
ATOM 1704 C CA . VAL A 1 221 ? 4.538 14.481 24.845 1.00 7.44 221 VAL A CA 1
ATOM 1705 C C . VAL A 1 221 ? 5.718 15.433 24.801 1.00 8.01 221 VAL A C 1
ATOM 1706 O O . VAL A 1 221 ? 6.798 15.116 25.324 1.00 7.63 221 VAL A O 1
ATOM 1710 N N . ALA A 1 222 ? 5.591 16.622 24.232 1.00 7.61 222 ALA A N 1
ATOM 1711 C CA . ALA A 1 222 ? 6.651 17.619 24.274 1.00 7.91 222 ALA A CA 1
ATOM 1712 C C . ALA A 1 222 ? 7.051 17.911 25.719 1.00 7.64 222 ALA A C 1
ATOM 1713 O O . ALA A 1 222 ? 8.247 17.974 26.035 1.00 7.59 222 ALA A O 1
ATOM 1715 N N . GLU A 1 223 ? 6.073 18.107 26.600 1.00 7.48 223 GLU A N 1
ATOM 1716 C CA . GLU A 1 223 ? 6.384 18.386 27.999 1.00 7.61 223 GLU A CA 1
ATOM 1717 C C . GLU A 1 223 ? 7.189 17.228 28.562 1.00 7.63 223 GLU A C 1
ATOM 1718 O O . GLU A 1 223 ? 8.209 17.457 29.224 1.00 7.25 223 GLU A O 1
ATOM 1724 N N . ALA A 1 224 ? 6.778 16.001 28.312 1.00 7.34 224 ALA A N 1
ATOM 1725 C CA . ALA A 1 224 ? 7.468 14.817 28.796 1.00 7.62 224 ALA A CA 1
ATOM 1726 C C . ALA A 1 224 ? 8.872 14.688 28.241 1.00 8.35 224 ALA A C 1
ATOM 1727 O O . ALA A 1 224 ? 9.804 14.353 28.981 1.00 7.99 224 ALA A O 1
ATOM 1729 N N . ILE A 1 225 ? 9.079 14.906 26.948 1.00 7.91 225 ILE A N 1
ATOM 1730 C CA . ILE A 1 225 ? 10.408 14.851 26.351 1.00 7.93 225 ILE A CA 1
ATOM 1731 C C . ILE A 1 225 ? 11.334 15.829 27.065 1.00 8.05 225 ILE A C 1
ATOM 1732 O O . ILE A 1 225 ? 12.451 15.469 27.455 1.00 8.10 225 ILE A O 1
ATOM 1737 N N . TYR A 1 226 ? 10.886 17.073 27.169 1.00 8.35 226 TYR A N 1
ATOM 1738 C CA . TYR A 1 226 ? 11.743 18.104 27.745 1.00 8.32 226 TYR A CA 1
ATOM 1739 C C . TYR A 1 226 ? 11.986 17.877 29.229 1.00 8.74 226 TYR A C 1
ATOM 1740 O O . TYR A 1 226 ? 13.109 18.127 29.687 1.00 9.10 226 TYR A O 1
ATOM 1749 N N . LYS A 1 227 ? 11.022 17.345 29.963 1.00 8.57 227 LYS A N 1
ATOM 1750 C CA . LYS A 1 227 ? 11.226 17.030 31.375 1.00 8.10 227 LYS A CA 1
ATOM 1751 C C . LYS A 1 227 ? 12.240 15.914 31.529 1.00 8.65 227 LYS A C 1
ATOM 1752 O O . LYS A 1 227 ? 13.185 16.018 32.314 1.00 8.69 227 LYS A O 1
ATOM 1758 N N . ALA A 1 228 ? 12.120 14.852 30.739 1.00 7.59 228 ALA A N 1
ATOM 1759 C CA . ALA A 1 228 ? 13.047 13.731 30.835 1.00 7.98 228 ALA A CA 1
ATOM 1760 C C . ALA A 1 228 ? 14.441 14.115 30.375 1.00 8.22 228 ALA A C 1
ATOM 1761 O O . ALA A 1 228 ? 15.458 13.668 30.927 1.00 8.21 228 ALA A O 1
ATOM 1763 N N . GLN A 1 229 ? 14.547 14.914 29.317 1.00 7.72 229 GLN A N 1
ATOM 1764 C CA . GLN A 1 229 ? 15.841 15.397 28.865 1.00 8.19 229 GLN A CA 1
ATOM 1765 C C . GLN A 1 229 ? 16.521 16.244 29.928 1.00 8.54 229 GLN A C 1
ATOM 1766 O O . GLN A 1 229 ? 17.720 16.068 30.179 1.00 9.16 229 GLN A O 1
ATOM 1772 N N . ALA A 1 230 ? 15.800 17.151 30.570 1.00 9.07 230 ALA A N 1
ATOM 1773 C CA . ALA A 1 230 ? 16.385 17.993 31.612 1.00 9.27 230 ALA A CA 1
ATOM 1774 C C . ALA A 1 230 ? 16.803 17.150 32.815 1.00 9.83 230 ALA A C 1
ATOM 1775 O O . ALA A 1 230 ? 17.860 17.406 33.384 1.00 10.86 230 ALA A O 1
ATOM 1777 N N . GLU A 1 231 ? 16.023 16.139 33.146 1.00 9.68 231 GLU A N 1
ATOM 1778 C CA . GLU A 1 231 ? 16.302 15.300 34.305 1.00 9.53 231 GLU A CA 1
ATOM 1779 C C . GLU A 1 231 ? 17.516 14.415 34.104 1.00 9.98 231 GLU A C 1
ATOM 1780 O O . GLU A 1 231 ? 18.332 14.232 35.019 1.00 10.25 231 GLU A O 1
ATOM 1786 N N . THR A 1 232 ? 17.685 13.853 32.915 1.00 8.46 232 THR A N 1
ATOM 1787 C CA . THR A 1 232 ? 18.724 12.879 32.648 1.00 8.29 232 THR A CA 1
ATOM 1788 C C . THR A 1 232 ? 19.981 13.472 32.034 1.00 9.38 232 THR A C 1
ATOM 1789 O O . THR A 1 232 ? 21.050 12.860 32.078 1.00 9.10 232 THR A O 1
ATOM 1793 N N . GLY A 1 233 ? 19.861 14.623 31.392 1.00 9.19 233 GLY A N 1
ATOM 1794 C CA . GLY A 1 233 ? 20.949 15.199 30.623 1.00 9.54 233 GLY A CA 1
ATOM 1795 C C . GLY A 1 233 ? 21.248 14.531 29.295 1.00 10.41 233 GLY A C 1
ATOM 1796 O O . GLY A 1 233 ? 22.256 14.869 28.675 1.00 12.03 233 GLY A O 1
ATOM 1797 N N . GLU A 1 234 ? 20.441 13.586 28.850 1.00 8.35 234 GLU A N 1
ATOM 1798 C CA . GLU A 1 234 ? 20.596 12.913 27.573 1.00 8.69 234 GLU A CA 1
ATOM 1799 C C . GLU A 1 234 ? 19.478 13.380 26.633 1.00 8.47 234 GLU A C 1
ATOM 1800 O O . GLU A 1 234 ? 18.351 13.606 27.072 1.00 8.41 234 GLU A O 1
ATOM 1806 N N . VAL A 1 235 ? 19.828 13.537 25.360 1.00 7.95 235 VAL A N 1
ATOM 1807 C CA . VAL A 1 235 ? 18.805 13.909 24.371 1.00 8.32 235 VAL A CA 1
ATOM 1808 C C . VAL A 1 235 ? 17.734 12.828 24.301 1.00 7.63 235 VAL A C 1
ATOM 1809 O O . VAL A 1 235 ? 18.013 11.633 24.266 1.00 7.88 235 VAL A O 1
ATOM 1813 N N . LYS A 1 236 ? 16.485 13.282 24.321 1.00 7.29 236 LYS A N 1
ATOM 1814 C CA . LYS A 1 236 ? 15.335 12.395 24.277 1.00 7.81 236 LYS A CA 1
ATOM 1815 C C . LYS A 1 236 ? 14.453 12.690 23.062 1.00 7.34 236 LYS A C 1
ATOM 1816 O O . LYS A 1 236 ? 14.377 13.830 22.612 1.00 7.49 236 LYS A O 1
ATOM 1822 N N . GLY A 1 237 ? 13.681 11.685 22.662 1.00 6.87 237 GLY A N 1
ATOM 1823 C CA . GLY A 1 237 ? 12.694 11.889 21.596 1.00 7.40 237 GLY A CA 1
ATOM 1824 C C . GLY A 1 237 ? 11.529 10.931 21.819 1.00 7.46 237 GLY A C 1
ATOM 1825 O O . GLY A 1 237 ? 11.585 9.974 22.584 1.00 7.62 237 GLY A O 1
ATOM 1826 N N . HIS A 1 238 ? 10.424 11.235 21.156 1.00 7.43 238 HIS A N 1
ATOM 1827 C CA . HIS A 1 238 ? 9.256 10.374 21.106 1.00 7.10 238 HIS A CA 1
ATOM 1828 C C . HIS A 1 238 ? 8.707 10.447 19.677 1.00 6.62 238 HIS A C 1
ATOM 1829 O O . HIS A 1 238 ? 8.409 11.561 19.246 1.00 7.96 238 HIS A O 1
ATOM 1836 N N . TYR A 1 239 ? 8.569 9.293 19.038 1.00 6.89 239 TYR A N 1
ATOM 1837 C CA . TYR A 1 239 ? 8.114 9.371 17.641 1.00 6.82 239 TYR A CA 1
ATOM 1838 C C . TYR A 1 239 ? 6.620 9.726 17.609 1.00 6.36 239 TYR A C 1
ATOM 1839 O O . TYR A 1 239 ? 5.771 8.864 17.828 1.00 6.88 239 TYR A O 1
ATOM 1848 N N . LEU A 1 240 ? 6.337 10.988 17.330 1.00 6.32 240 LEU A N 1
ATOM 1849 C CA . LEU A 1 240 ? 4.958 11.453 17.194 1.00 6.80 240 LEU A CA 1
ATOM 1850 C C . LEU A 1 240 ? 4.433 11.079 15.811 1.00 6.03 240 LEU A C 1
ATOM 1851 O O . LEU A 1 240 ? 5.082 11.342 14.803 1.00 6.24 240 LEU A O 1
ATOM 1856 N N . ASN A 1 241 ? 3.280 10.421 15.806 1.00 6.44 241 ASN A N 1
ATOM 1857 C CA . ASN A 1 241 ? 2.773 9.831 14.559 1.00 6.64 241 ASN A CA 1
ATOM 1858 C C . ASN A 1 241 ? 2.136 10.891 13.667 1.00 6.62 241 ASN A C 1
ATOM 1859 O O . ASN A 1 241 ? 1.199 11.561 14.088 1.00 6.79 241 ASN A O 1
ATOM 1864 N N . ALA A 1 242 ? 2.691 11.034 12.466 1.00 6.54 242 ALA A N 1
ATOM 1865 C CA . ALA A 1 242 ? 2.105 11.922 11.464 1.00 6.91 242 ALA A CA 1
ATOM 1866 C C . ALA A 1 242 ? 1.172 11.168 10.525 1.00 6.89 242 ALA A C 1
ATOM 1867 O O . ALA A 1 242 ? 0.524 11.812 9.693 1.00 7.44 242 ALA A O 1
ATOM 1869 N N . THR A 1 243 ? 1.077 9.857 10.652 1.00 6.75 243 THR A N 1
ATOM 1870 C CA . THR A 1 243 ? 0.183 9.057 9.826 1.00 6.70 243 THR A CA 1
ATOM 1871 C C . THR A 1 243 ? -1.236 9.600 9.912 1.00 7.38 243 THR A C 1
ATOM 1872 O O . THR A 1 243 ? -1.766 9.828 10.993 1.00 7.18 243 THR A O 1
ATOM 1876 N N . ALA A 1 244 ? -1.863 9.807 8.754 1.00 7.41 244 ALA A N 1
ATOM 1877 C CA . ALA A 1 244 ? -3.177 10.443 8.745 1.00 7.01 244 ALA A CA 1
ATOM 1878 C C . ALA A 1 244 ? -3.988 9.979 7.539 1.00 7.18 244 ALA A C 1
ATOM 1879 O O . ALA A 1 244 ? -3.510 9.270 6.656 1.00 7.40 244 ALA A O 1
ATOM 1881 N N . GLY A 1 245 ? -5.227 10.455 7.514 1.00 6.90 245 GLY A N 1
ATOM 1882 C CA . GLY A 1 245 ? -6.143 10.043 6.446 1.00 7.02 245 GLY A CA 1
ATOM 1883 C C . GLY A 1 245 ? -5.847 10.759 5.143 1.00 7.17 245 GLY A C 1
ATOM 1884 O O . GLY A 1 245 ? -6.167 10.238 4.075 1.00 7.28 245 GLY A O 1
ATOM 1885 N N . THR A 1 246 ? -5.303 11.964 5.221 1.00 6.85 246 THR A N 1
ATOM 1886 C CA . THR A 1 246 ? -5.032 12.815 4.076 1.00 7.14 246 THR A CA 1
ATOM 1887 C C . THR A 1 246 ? -3.649 13.441 4.202 1.00 8.56 246 THR A C 1
ATOM 1888 O O . THR A 1 246 ? -3.102 13.506 5.317 1.00 7.87 246 THR A O 1
ATOM 1892 N N . CYS A 1 247 ? -3.032 13.828 3.088 1.00 8.21 247 CYS A N 1
ATOM 1893 C CA . CYS A 1 247 ? -1.697 14.408 3.153 1.00 9.24 247 CYS A CA 1
ATOM 1894 C C . CYS A 1 247 ? -1.724 15.743 3.881 1.00 9.73 247 CYS A C 1
ATOM 1895 O O . CYS A 1 247 ? -0.750 16.109 4.540 1.00 8.76 247 CYS A O 1
ATOM 1900 N N . GLU A 1 248 ? -2.803 16.502 3.768 1.00 9.33 248 GLU A N 1
ATOM 1901 C CA . GLU A 1 248 ? -2.934 17.760 4.492 1.00 9.29 248 GLU A CA 1
ATOM 1902 C C . GLU A 1 248 ? -2.896 17.542 5.997 1.00 8.76 248 GLU A C 1
ATOM 1903 O O . GLU A 1 248 ? -2.268 18.334 6.727 1.00 9.03 248 GLU A O 1
ATOM 1909 N N . GLU A 1 249 ? -3.586 16.531 6.503 1.00 8.67 249 GLU A N 1
ATOM 1910 C CA . GLU A 1 249 ? -3.538 16.216 7.930 1.00 8.66 249 GLU A CA 1
ATOM 1911 C C . GLU A 1 249 ? -2.156 15.714 8.328 1.00 8.01 249 GLU A C 1
ATOM 1912 O O . GLU A 1 249 ? -1.633 16.121 9.379 1.00 8.27 249 GLU A O 1
ATOM 1918 N N . MET A 1 250 ? -1.533 14.879 7.519 1.00 7.77 250 MET A N 1
ATOM 1919 C CA . MET A 1 250 ? -0.173 14.406 7.769 1.00 7.24 250 MET A CA 1
ATOM 1920 C C . MET A 1 250 ? 0.804 15.553 7.928 1.00 8.01 250 MET A C 1
ATOM 1921 O O . MET A 1 250 ? 1.568 15.653 8.900 1.00 8.22 250 MET A O 1
ATOM 1926 N N . MET A 1 251 ? 0.761 16.513 7.020 1.00 7.30 251 MET A N 1
ATOM 1927 C CA . MET A 1 251 ? 1.621 17.682 7.050 1.00 8.10 251 MET A CA 1
ATOM 1928 C C . MET A 1 251 ? 1.317 18.588 8.225 1.00 8.78 251 MET A C 1
ATOM 1929 O O . MET A 1 251 ? 2.272 19.099 8.831 1.00 8.58 251 MET A O 1
ATOM 1934 N N . LYS A 1 252 ? 0.074 18.795 8.610 1.00 8.63 252 LYS A N 1
ATOM 1935 C CA . LYS A 1 252 ? -0.265 19.587 9.787 1.00 9.67 252 LYS A CA 1
ATOM 1936 C C . LYS A 1 252 ? 0.400 19.005 11.030 1.00 8.86 252 LYS A C 1
ATOM 1937 O O . LYS A 1 252 ? 0.877 19.751 11.895 1.00 8.22 252 LYS A O 1
ATOM 1943 N N . ARG A 1 253 ? 0.426 17.693 11.144 1.00 7.64 253 ARG A N 1
ATOM 1944 C CA . ARG A 1 253 ? 1.045 17.011 12.274 1.00 7.53 253 ARG A CA 1
ATOM 1945 C C . ARG A 1 253 ? 2.548 17.163 12.258 1.00 7.80 253 ARG A C 1
ATOM 1946 O O . ARG A 1 253 ? 3.160 17.476 13.290 1.00 7.57 253 ARG A O 1
ATOM 1954 N N . ALA A 1 254 ? 3.191 17.043 11.110 1.00 6.59 254 ALA A N 1
ATOM 1955 C CA . ALA A 1 254 ? 4.619 17.275 10.975 1.00 7.10 254 ALA A CA 1
ATOM 1956 C C . ALA A 1 254 ? 4.976 18.707 11.326 1.00 7.53 254 ALA A C 1
ATOM 1957 O O . ALA A 1 254 ? 5.976 18.966 12.020 1.00 8.09 254 ALA A O 1
ATOM 1959 N N . VAL A 1 255 ? 4.180 19.674 10.886 1.00 6.84 255 VAL A N 1
ATOM 1960 C CA . VAL A 1 255 ? 4.403 21.077 11.184 1.00 7.33 255 VAL A CA 1
ATOM 1961 C C . VAL A 1 255 ? 4.331 21.331 12.681 1.00 7.39 255 VAL A C 1
ATOM 1962 O O . VAL A 1 255 ? 5.137 22.100 13.219 1.00 7.83 255 VAL A O 1
ATOM 1973 N N . ALA A 1 257 ? 4.996 19.210 15.127 1.00 7.38 257 ALA A N 1
ATOM 1974 C CA . ALA A 1 257 ? 6.257 18.711 15.686 1.00 8.28 257 ALA A CA 1
ATOM 1975 C C . ALA A 1 257 ? 7.397 19.677 15.443 1.00 8.53 257 ALA A C 1
ATOM 1976 O O . ALA A 1 257 ? 8.193 19.989 16.352 1.00 9.03 257 ALA A O 1
ATOM 1978 N N . LYS A 1 258 ? 7.559 20.208 14.239 1.00 7.73 258 LYS A N 1
ATOM 1979 C CA . LYS A 1 258 ? 8.531 21.231 13.917 1.00 7.80 258 LYS A CA 1
ATOM 1980 C C . LYS A 1 258 ? 8.412 22.406 14.877 1.00 8.20 258 LYS A C 1
ATOM 1981 O O . LYS A 1 258 ? 9.402 22.897 15.433 1.00 7.69 258 LYS A O 1
ATOM 1987 N N . GLU A 1 259 ? 7.203 22.908 15.081 1.00 7.38 259 GLU A N 1
ATOM 1988 C CA . GLU A 1 259 ? 6.974 24.090 15.891 1.00 8.20 259 GLU A CA 1
ATOM 1989 C C . GLU A 1 259 ? 7.165 23.857 17.380 1.00 8.30 259 GLU A C 1
ATOM 1990 O O . GLU A 1 259 ? 7.426 24.826 18.103 1.00 9.19 259 GLU A O 1
ATOM 1999 N N . LEU A 1 260 ? 7.124 22.618 17.838 1.00 7.99 260 LEU A N 1
ATOM 2000 C CA . LEU A 1 260 ? 7.447 22.287 19.220 1.00 8.56 260 LEU A CA 1
ATOM 2001 C C . LEU A 1 260 ? 8.922 22.021 19.430 1.00 8.45 260 LEU A C 1
ATOM 2002 O O . LEU A 1 260 ? 9.358 21.833 20.577 1.00 8.58 260 LEU A O 1
ATOM 2007 N N . GLY A 1 261 ? 9.715 21.955 18.373 1.00 8.23 261 GLY A N 1
ATOM 2008 C CA . GLY A 1 261 ? 11.151 21.796 18.442 1.00 8.00 261 GLY A CA 1
ATOM 2009 C C . GLY A 1 261 ? 11.593 20.384 18.770 1.00 8.51 261 GLY A C 1
ATOM 2010 O O . GLY A 1 261 ? 12.764 20.188 19.114 1.00 8.56 261 GLY A O 1
ATOM 2011 N N . VAL A 1 262 ? 10.695 19.412 18.700 1.00 8.84 262 VAL A N 1
ATOM 2012 C CA . VAL A 1 262 ? 10.995 18.039 19.095 1.00 8.98 262 VAL A CA 1
ATOM 2013 C C . VAL A 1 262 ? 11.687 17.299 17.962 1.00 8.43 262 VAL A C 1
ATOM 2014 O O . VAL A 1 262 ? 11.651 17.758 16.812 1.00 8.92 262 VAL A O 1
ATOM 2018 N N . PRO A 1 263 ? 12.398 16.211 18.251 1.00 7.35 263 PRO A N 1
ATOM 2019 C CA . PRO A 1 263 ? 13.372 15.697 17.303 1.00 7.97 263 PRO A CA 1
ATOM 2020 C C . PRO A 1 263 ? 12.840 14.745 16.247 1.00 7.84 263 PRO A C 1
ATOM 2021 O O . PRO A 1 263 ? 13.492 14.631 15.205 1.00 7.99 263 PRO A O 1
ATOM 2025 N N . ILE A 1 264 ? 11.739 14.049 16.486 1.00 7.38 264 ILE A N 1
ATOM 2026 C CA . ILE A 1 264 ? 11.430 12.877 15.665 1.00 7.22 264 ILE A CA 1
ATOM 2027 C C . ILE A 1 264 ? 9.941 12.648 15.548 1.00 7.89 264 ILE A C 1
ATOM 2028 O O . ILE A 1 264 ? 9.150 12.791 16.479 1.00 7.93 264 ILE A O 1
ATOM 2033 N N . ILE A 1 265 ? 9.521 12.303 14.325 1.00 7.78 265 ILE A N 1
ATOM 2034 C CA . ILE A 1 265 ? 8.150 11.890 14.044 1.00 7.67 265 ILE A CA 1
ATOM 2035 C C . ILE A 1 265 ? 8.182 10.505 13.410 1.00 7.32 265 ILE A C 1
ATOM 2036 O O . ILE A 1 265 ? 9.261 10.014 13.087 1.00 6.88 265 ILE A O 1
ATOM 2041 N N . MET A 1 266 ? 7.015 9.887 13.269 1.00 7.79 266 MET A N 1
ATOM 2042 C CA . MET A 1 266 ? 6.932 8.594 12.605 1.00 6.79 266 MET A CA 1
ATOM 2043 C C . MET A 1 266 ? 5.834 8.617 11.536 1.00 7.35 266 MET A C 1
ATOM 2044 O O . MET A 1 266 ? 4.928 9.448 11.511 1.00 7.08 266 MET A O 1
ATOM 2049 N N . HIS A 1 267 ? 5.970 7.663 10.627 1.00 6.58 267 HIS A N 1
ATOM 2050 C CA . HIS A 1 267 ? 4.972 7.461 9.577 1.00 6.65 267 HIS A CA 1
ATOM 2051 C C . HIS A 1 267 ? 4.851 5.980 9.257 1.00 6.57 267 HIS A C 1
ATOM 2052 O O . HIS A 1 267 ? 5.842 5.254 9.228 1.00 7.12 267 HIS A O 1
ATOM 2059 N N . ASP A 1 268 ? 3.620 5.549 9.022 1.00 5.98 268 ASP A N 1
ATOM 2060 C CA . ASP A 1 268 ? 3.321 4.197 8.594 1.00 7.06 268 ASP A CA 1
ATOM 2061 C C . ASP A 1 268 ? 3.360 4.169 7.067 1.00 7.37 268 ASP A C 1
ATOM 2062 O O . ASP A 1 268 ? 2.343 4.446 6.425 1.00 7.86 268 ASP A O 1
ATOM 2067 N N . TYR A 1 269 ? 4.515 3.840 6.495 1.00 7.25 269 TYR A N 1
ATOM 2068 C CA . TYR A 1 269 ? 4.693 4.105 5.065 1.00 6.88 269 TYR A CA 1
ATOM 2069 C C . TYR A 1 269 ? 3.770 3.269 4.197 1.00 7.41 269 TYR A C 1
ATOM 2070 O O . TYR A 1 269 ? 3.517 3.733 3.073 1.00 7.65 269 TYR A O 1
ATOM 2079 N N . LEU A 1 270 ? 3.440 2.041 4.551 1.00 7.44 270 LEU A N 1
ATOM 2080 C CA . LEU A 1 270 ? 2.606 1.240 3.649 1.00 7.47 270 LEU A CA 1
ATOM 2081 C C . LEU A 1 270 ? 1.150 1.559 3.833 1.00 8.39 270 LEU A C 1
ATOM 2082 O O . LEU A 1 270 ? 0.399 1.579 2.836 1.00 9.02 270 LEU A O 1
ATOM 2087 N N . THR A 1 271 ? 0.637 1.815 5.033 1.00 7.52 271 THR A N 1
ATOM 2088 C CA . THR A 1 271 ? -0.781 2.146 5.148 1.00 7.88 271 THR A CA 1
ATOM 2089 C C . THR A 1 271 ? -1.050 3.591 4.771 1.00 8.13 271 THR A C 1
ATOM 2090 O O . THR A 1 271 ? -2.146 3.910 4.297 1.00 8.85 271 THR A O 1
ATOM 2094 N N . GLY A 1 272 ? -0.094 4.485 5.006 1.00 7.53 272 GLY A N 1
ATOM 2095 C CA . GLY A 1 272 ? -0.205 5.851 4.504 1.00 7.62 272 GLY A CA 1
ATOM 2096 C C . GLY A 1 272 ? 0.103 5.865 3.015 1.00 7.25 272 GLY A C 1
ATOM 2097 O O . GLY A 1 272 ? -0.627 6.520 2.265 1.00 7.79 272 GLY A O 1
ATOM 2098 N N . GLY A 1 273 ? 1.129 5.154 2.586 1.00 7.05 273 GLY A N 1
ATOM 2099 C CA . GLY A 1 273 ? 1.392 4.997 1.157 1.00 7.52 273 GLY A CA 1
ATOM 2100 C C . GLY A 1 273 ? 2.666 5.704 0.730 1.00 6.62 273 GLY A C 1
ATOM 2101 O O . GLY A 1 273 ? 3.074 6.688 1.361 1.00 7.34 273 GLY A O 1
ATOM 2102 N N . PHE A 1 274 ? 3.294 5.259 -0.346 1.00 6.42 274 PHE A N 1
ATOM 2103 C CA . PHE A 1 274 ? 4.563 5.797 -0.802 1.00 7.04 274 PHE A CA 1
ATOM 2104 C C . PHE A 1 274 ? 4.506 7.246 -1.247 1.00 7.00 274 PHE A C 1
ATOM 2105 O O . PHE A 1 274 ? 5.481 7.992 -1.061 1.00 6.39 274 PHE A O 1
ATOM 2113 N N . THR A 1 275 ? 3.410 7.694 -1.850 1.00 7.45 275 THR A N 1
ATOM 2114 C CA . THR A 1 275 ? 3.337 9.081 -2.312 1.00 7.18 275 THR A CA 1
ATOM 2115 C C . THR A 1 275 ? 3.396 10.021 -1.119 1.00 6.48 275 THR A C 1
ATOM 2116 O O . THR A 1 275 ? 4.183 10.974 -1.060 1.00 6.76 275 THR A O 1
ATOM 2120 N N . ALA A 1 276 ? 2.606 9.734 -0.085 1.00 5.89 276 ALA A N 1
ATOM 2121 C CA . ALA A 1 276 ? 2.634 10.529 1.144 1.00 6.64 276 ALA A CA 1
ATOM 2122 C C . ALA A 1 276 ? 3.954 10.351 1.887 1.00 6.58 276 ALA A C 1
ATOM 2123 O O . ALA A 1 276 ? 4.512 11.356 2.346 1.00 6.47 276 ALA A O 1
ATOM 2125 N N . ASN A 1 277 ? 4.477 9.120 1.962 1.00 6.45 277 ASN A N 1
ATOM 2126 C CA . ASN A 1 277 ? 5.761 8.931 2.630 1.00 5.93 277 ASN A CA 1
ATOM 2127 C C . ASN A 1 277 ? 6.870 9.765 2.024 1.00 6.20 277 ASN A C 1
ATOM 2128 O O . ASN A 1 277 ? 7.669 10.385 2.726 1.00 6.90 277 ASN A O 1
ATOM 2133 N N . THR A 1 278 ? 6.980 9.796 0.696 1.00 5.90 278 THR A N 1
ATOM 2134 C CA . THR A 1 278 ? 8.066 10.488 0.014 1.00 6.50 278 THR A CA 1
ATOM 2135 C C . THR A 1 278 ? 7.980 11.989 0.264 1.00 7.09 278 THR A C 1
ATOM 2136 O O . THR A 1 278 ? 8.978 12.663 0.524 1.00 7.12 278 THR A O 1
ATOM 2140 N N . SER A 1 279 ? 6.765 12.529 0.229 1.00 6.86 279 SER A N 1
ATOM 2141 C CA . SER A 1 279 ? 6.492 13.902 0.598 1.00 7.07 279 SER A CA 1
ATOM 2142 C C . SER A 1 279 ? 6.917 14.196 2.029 1.00 6.19 279 SER A C 1
ATOM 2143 O O . SER A 1 279 ? 7.494 15.256 2.298 1.00 6.75 279 SER A O 1
ATOM 2146 N N . LEU A 1 280 ? 6.572 13.297 2.948 1.00 6.98 280 LEU A N 1
ATOM 2147 C CA . LEU A 1 280 ? 6.934 13.529 4.352 1.00 6.92 280 LEU A CA 1
ATOM 2148 C C . LEU A 1 280 ? 8.437 13.471 4.552 1.00 6.64 280 LEU A C 1
ATOM 2149 O O . LEU A 1 280 ? 9.001 14.301 5.281 1.00 6.79 280 LEU A O 1
ATOM 2154 N N . ALA A 1 281 ? 9.118 12.542 3.891 1.00 6.09 281 ALA A N 1
ATOM 2155 C CA . ALA A 1 281 ? 10.569 12.449 3.982 1.00 7.34 281 ALA A CA 1
ATOM 2156 C C . ALA A 1 281 ? 11.223 13.726 3.492 1.00 7.47 281 ALA A C 1
ATOM 2157 O O . ALA A 1 281 ? 12.172 14.221 4.108 1.00 7.33 281 ALA A O 1
ATOM 2159 N N . ILE A 1 282 ? 10.735 14.287 2.384 1.00 7.21 282 ILE A N 1
ATOM 2160 C CA . ILE A 1 282 ? 11.270 15.553 1.884 1.00 7.18 282 ILE A CA 1
ATOM 2161 C C . ILE A 1 282 ? 11.022 16.671 2.878 1.00 7.61 282 ILE A C 1
ATOM 2162 O O . ILE A 1 282 ? 11.920 17.475 3.135 1.00 7.88 282 ILE A O 1
ATOM 2167 N N . TYR A 1 283 ? 9.841 16.735 3.483 1.00 7.48 283 TYR A N 1
ATOM 2168 C CA . TYR A 1 283 ? 9.572 17.719 4.523 1.00 7.26 283 TYR A CA 1
ATOM 2169 C C . TYR A 1 283 ? 10.556 17.558 5.681 1.00 7.39 283 TYR A C 1
ATOM 2170 O O . TYR A 1 283 ? 11.097 18.555 6.171 1.00 6.76 283 TYR A O 1
ATOM 2179 N N . CYS A 1 284 ? 10.817 16.322 6.076 1.00 6.56 284 CYS A N 1
ATOM 2180 C CA . CYS A 1 284 ? 11.718 16.069 7.201 1.00 7.12 284 CYS A CA 1
ATOM 2181 C C . CYS A 1 284 ? 13.141 16.471 6.862 1.00 7.77 284 CYS A C 1
ATOM 2182 O O . CYS A 1 284 ? 13.810 17.058 7.717 1.00 7.49 284 CYS A O 1
ATOM 2185 N N . ARG A 1 285 ? 13.613 16.235 5.651 1.00 7.18 285 ARG A N 1
ATOM 2186 C CA . ARG A 1 285 ? 14.897 16.739 5.194 1.00 7.90 285 ARG A CA 1
ATOM 2187 C C . ARG A 1 285 ? 14.935 18.253 5.267 1.00 8.61 285 ARG A C 1
ATOM 2188 O O . ARG A 1 285 ? 15.909 18.850 5.730 1.00 9.34 285 ARG A O 1
ATOM 2196 N N . ASP A 1 286 ? 13.889 18.915 4.791 1.00 8.72 286 ASP A N 1
ATOM 2197 C CA . ASP A 1 286 ? 13.859 20.367 4.730 1.00 9.70 286 ASP A CA 1
ATOM 2198 C C . ASP A 1 286 ? 13.757 21.034 6.091 1.00 8.39 286 ASP A C 1
ATOM 2199 O O . ASP A 1 286 ? 14.037 22.229 6.204 1.00 8.62 286 ASP A O 1
ATOM 2204 N N . ASN A 1 287 ? 13.291 20.329 7.124 1.00 7.88 287 ASN A N 1
ATOM 2205 C CA . ASN A 1 287 ? 13.033 20.927 8.427 1.00 8.25 287 ASN A CA 1
ATOM 2206 C C . ASN A 1 287 ? 13.807 20.253 9.548 1.00 8.62 287 ASN A C 1
ATOM 2207 O O . ASN A 1 287 ? 13.604 20.579 10.721 1.00 9.38 287 ASN A O 1
ATOM 2212 N N . GLY A 1 288 ? 14.690 19.329 9.205 1.00 8.30 288 GLY A N 1
ATOM 2213 C CA . GLY A 1 288 ? 15.567 18.721 10.195 1.00 8.56 288 GLY A CA 1
ATOM 2214 C C . GLY A 1 288 ? 14.902 17.763 11.142 1.00 9.32 288 GLY A C 1
ATOM 2215 O O . GLY A 1 288 ? 15.489 17.517 12.220 1.00 11.69 288 GLY A O 1
ATOM 2216 N N . LEU A 1 289 ? 13.775 17.158 10.838 1.00 8.02 289 LEU A N 1
ATOM 2217 C CA . LEU A 1 289 ? 13.141 16.160 11.680 1.00 7.48 289 LEU A CA 1
ATOM 2218 C C . LEU A 1 289 ? 13.631 14.765 11.330 1.00 7.21 289 LEU A C 1
ATOM 2219 O O . LEU A 1 289 ? 13.642 14.400 10.149 1.00 7.34 289 LEU A O 1
ATOM 2224 N N . LEU A 1 290 ? 13.914 13.941 12.328 1.00 6.88 290 LEU A N 1
ATOM 2225 C CA . LEU A 1 290 ? 14.128 12.519 12.099 1.00 6.60 290 LEU A CA 1
ATOM 2226 C C . LEU A 1 290 ? 12.788 11.860 11.787 1.00 6.01 290 LEU A C 1
ATOM 2227 O O . LEU A 1 290 ? 11.754 12.241 12.340 1.00 6.38 290 LEU A O 1
ATOM 2232 N N . LEU A 1 291 ? 12.828 10.880 10.892 1.00 5.79 291 LEU A N 1
ATOM 2233 C CA . LEU A 1 291 ? 11.625 10.192 10.454 1.00 6.90 291 LEU A CA 1
ATOM 2234 C C . LEU A 1 291 ? 11.719 8.698 10.714 1.00 6.49 291 LEU A C 1
ATOM 2235 O O . LEU A 1 291 ? 12.458 7.987 10.033 1.00 7.08 291 LEU A O 1
ATOM 2240 N N . HIS A 1 292 ? 10.955 8.248 11.699 1.00 6.21 292 HIS A N 1
ATOM 2241 C CA . HIS A 1 292 ? 10.867 6.825 11.988 1.00 6.31 292 HIS A CA 1
ATOM 2242 C C . HIS A 1 292 ? 9.793 6.163 11.134 1.00 7.20 292 HIS A C 1
ATOM 2243 O O . HIS A 1 292 ? 8.664 6.645 11.137 1.00 6.63 292 HIS A O 1
ATOM 2250 N N . ILE A 1 293 ? 10.130 5.074 10.456 1.00 6.60 293 ILE A N 1
ATOM 2251 C CA . ILE A 1 293 ? 9.142 4.398 9.625 1.00 6.71 293 ILE A CA 1
ATOM 2252 C C . ILE A 1 293 ? 8.684 3.080 10.224 1.00 6.53 293 ILE A C 1
ATOM 2253 O O . ILE A 1 293 ? 9.468 2.179 10.488 1.00 7.49 293 ILE A O 1
ATOM 2258 N N . HIS A 1 294 ? 7.376 2.993 10.390 1.00 6.53 294 HIS A N 1
ATOM 2259 C CA . HIS A 1 294 ? 6.705 1.780 10.821 1.00 7.19 294 HIS A CA 1
ATOM 2260 C C . HIS A 1 294 ? 6.206 1.016 9.615 1.00 7.27 294 HIS A C 1
ATOM 2261 O O . HIS A 1 294 ? 5.614 1.633 8.702 1.00 7.17 294 HIS A O 1
ATOM 2268 N N . ARG A 1 295 ? 6.376 -0.281 9.571 1.00 7.06 295 ARG A N 1
ATOM 2269 C CA . ARG A 1 295 ? 6.064 -1.094 8.393 1.00 6.94 295 ARG A CA 1
ATOM 2270 C C . ARG A 1 295 ? 4.720 -1.796 8.505 1.00 6.53 295 ARG A C 1
ATOM 2271 O O . ARG A 1 295 ? 4.500 -2.839 7.870 1.00 7.33 295 ARG A O 1
ATOM 2279 N N . ALA A 1 296 ? 3.794 -1.219 9.258 1.00 6.57 296 ALA A N 1
ATOM 2280 C CA . ALA A 1 296 ? 2.437 -1.740 9.357 1.00 6.62 296 ALA A CA 1
ATOM 2281 C C . ALA A 1 296 ? 1.907 -2.166 7.987 1.00 7.55 296 ALA A C 1
ATOM 2282 O O . ALA A 1 296 ? 2.041 -1.446 7.004 1.00 8.12 296 ALA A O 1
ATOM 2284 N N . MET A 1 297 ? 1.326 -3.349 7.954 1.00 8.53 297 MET A N 1
ATOM 2285 C CA . MET A 1 297 ? 0.753 -4.034 6.819 1.00 9.25 297 MET A CA 1
ATOM 2286 C C . MET A 1 297 ? 1.747 -4.850 6.020 1.00 8.56 297 MET A C 1
ATOM 2287 O O . MET A 1 297 ? 1.353 -5.645 5.147 1.00 8.56 297 MET A O 1
ATOM 2292 N N . HIS A 1 298 ? 3.047 -4.777 6.302 1.00 8.05 298 HIS A N 1
ATOM 2293 C CA . HIS A 1 298 ? 4.037 -5.462 5.479 1.00 7.53 298 HIS A CA 1
ATOM 2294 C C . HIS A 1 298 ? 3.795 -6.962 5.423 1.00 7.96 298 HIS A C 1
ATOM 2295 O O . HIS A 1 298 ? 3.964 -7.547 4.351 1.00 8.59 298 HIS A O 1
ATOM 2302 N N . ALA A 1 2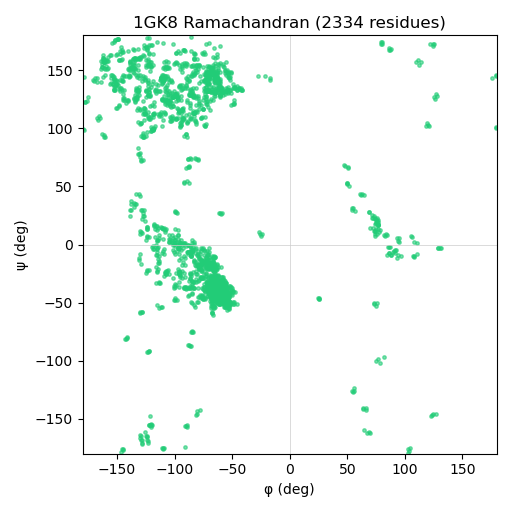99 ? 3.361 -7.593 6.517 1.00 7.92 299 ALA A N 1
ATOM 2303 C CA . ALA A 1 299 ? 3.208 -9.039 6.538 1.00 9.26 299 ALA A CA 1
ATOM 2304 C C . ALA A 1 299 ? 1.973 -9.502 5.781 1.00 9.01 299 ALA A C 1
ATOM 2305 O O . ALA A 1 299 ? 1.884 -10.676 5.433 1.00 9.58 299 ALA A O 1
ATOM 2307 N N . VAL A 1 300 ? 1.055 -8.602 5.452 1.00 9.23 300 VAL A N 1
ATOM 2308 C CA . VAL A 1 300 ? 0.011 -8.911 4.471 1.00 9.39 300 VAL A CA 1
ATOM 2309 C C . VAL A 1 300 ? 0.643 -9.312 3.146 1.00 9.42 300 VAL A C 1
ATOM 2310 O O . VAL A 1 300 ? 0.177 -10.194 2.429 1.00 10.47 300 VAL A O 1
ATOM 2314 N N . ILE A 1 301 ? 1.718 -8.651 2.775 1.00 9.80 301 ILE A N 1
ATOM 2315 C CA . ILE A 1 301 ? 2.433 -8.748 1.523 1.00 9.55 301 ILE A CA 1
ATOM 2316 C C . ILE A 1 301 ? 3.569 -9.763 1.562 1.00 9.72 301 ILE A C 1
ATOM 2317 O O . ILE A 1 301 ? 3.820 -10.434 0.558 1.00 9.83 301 ILE A O 1
ATOM 2322 N N . ASP A 1 302 ? 4.266 -9.861 2.697 1.00 9.00 302 ASP A N 1
ATOM 2323 C CA . ASP A 1 302 ? 5.604 -10.453 2.679 1.00 9.54 302 ASP A CA 1
ATOM 2324 C C . ASP A 1 302 ? 5.730 -11.753 3.454 1.00 10.03 302 ASP A C 1
ATOM 2325 O O . ASP A 1 302 ? 6.837 -12.298 3.478 1.00 10.44 302 ASP A O 1
ATOM 2330 N N . ARG A 1 303 ? 4.653 -12.272 4.021 1.00 10.10 303 ARG A N 1
ATOM 2331 C CA . ARG A 1 303 ? 4.762 -13.418 4.921 1.00 10.30 303 ARG A CA 1
ATOM 2332 C C . ARG A 1 303 ? 4.991 -14.719 4.168 1.00 10.57 303 ARG A C 1
ATOM 2333 O O . ARG A 1 303 ? 5.786 -15.557 4.610 1.00 11.20 303 ARG A O 1
ATOM 2341 N N . GLN A 1 304 ? 4.231 -14.929 3.090 1.00 10.04 304 GLN A N 1
ATOM 2342 C CA . GLN A 1 304 ? 4.209 -16.256 2.470 1.00 10.37 304 GLN A CA 1
ATOM 2343 C C . GLN A 1 304 ? 5.284 -16.395 1.406 1.00 10.24 304 GLN A C 1
ATOM 2344 O O . GLN A 1 304 ? 5.549 -15.495 0.622 1.00 10.27 304 GLN A O 1
ATOM 2350 N N . ARG A 1 305 ? 5.891 -17.571 1.332 1.00 10.84 305 ARG A N 1
ATOM 2351 C CA . ARG A 1 305 ? 7.014 -17.834 0.444 1.00 11.49 305 ARG A CA 1
ATOM 2352 C C . ARG A 1 305 ? 6.628 -17.880 -1.027 1.00 11.40 305 ARG A C 1
ATOM 2353 O O . ARG A 1 305 ? 7.454 -17.580 -1.890 1.00 12.34 305 ARG A O 1
ATOM 2361 N N . ASN A 1 306 ? 5.387 -18.252 -1.320 1.00 11.19 306 ASN A N 1
ATOM 2362 C CA . ASN A 1 306 ? 4.973 -18.486 -2.697 1.00 11.27 306 ASN A CA 1
ATOM 2363 C C . ASN A 1 306 ? 4.395 -17.256 -3.377 1.00 10.62 306 ASN A C 1
ATOM 2364 O O . ASN A 1 306 ? 4.287 -17.258 -4.605 1.00 10.47 306 ASN A O 1
ATOM 2369 N N . HIS A 1 307 ? 3.984 -16.237 -2.640 1.00 9.12 307 HIS A N 1
ATOM 2370 C CA . HIS A 1 307 ? 3.242 -15.133 -3.243 1.00 9.05 307 HIS A CA 1
ATOM 2371 C C . HIS A 1 307 ? 3.448 -13.859 -2.440 1.00 8.73 307 HIS A C 1
ATOM 2372 O O . HIS A 1 307 ? 3.329 -13.877 -1.216 1.00 10.50 307 HIS A O 1
ATOM 2379 N N . GLY A 1 308 ? 3.629 -12.757 -3.150 1.00 8.99 308 GLY A N 1
ATOM 2380 C CA . GLY A 1 308 ? 3.662 -11.440 -2.531 1.00 8.30 308 GLY A CA 1
ATOM 2381 C C . GLY A 1 308 ? 4.960 -10.743 -2.893 1.00 8.48 308 GLY A C 1
ATOM 2382 O O . GLY A 1 308 ? 5.453 -10.880 -4.013 1.00 8.70 308 GLY A O 1
ATOM 2383 N N . ILE A 1 309 ? 5.482 -9.943 -1.973 1.00 8.50 309 ILE A N 1
ATOM 2384 C CA . ILE A 1 309 ? 6.753 -9.260 -2.136 1.00 8.22 309 ILE A CA 1
ATOM 2385 C C . ILE A 1 309 ? 7.598 -9.483 -0.877 1.00 8.00 309 ILE A C 1
ATOM 2386 O O . ILE A 1 309 ? 7.097 -9.240 0.214 1.00 8.91 309 ILE A O 1
ATOM 2391 N N . HIS A 1 310 ? 8.843 -9.925 -1.040 1.00 7.87 310 HIS A N 1
ATOM 2392 C CA . HIS A 1 310 ? 9.672 -10.145 0.143 1.00 8.51 310 HIS A CA 1
ATOM 2393 C C . HIS A 1 310 ? 9.948 -8.820 0.832 1.00 7.74 310 HIS A C 1
ATOM 2394 O O . HIS A 1 310 ? 10.114 -7.773 0.192 1.00 7.97 310 HIS A O 1
ATOM 2401 N N . PHE A 1 311 ? 10.104 -8.860 2.157 1.00 7.99 311 PHE A N 1
ATOM 2402 C CA . PHE A 1 311 ? 10.378 -7.642 2.902 1.00 7.67 311 PHE A CA 1
ATOM 2403 C C . PHE A 1 311 ? 11.640 -6.952 2.419 1.00 7.73 311 PHE A C 1
ATOM 2404 O O . PHE A 1 311 ? 11.628 -5.709 2.423 1.00 8.40 311 PHE A O 1
ATOM 2412 N N . ARG A 1 312 ? 12.698 -7.632 1.988 1.00 8.48 312 ARG A N 1
ATOM 2413 C CA . ARG A 1 312 ? 13.865 -6.918 1.475 1.00 8.69 312 ARG A CA 1
ATOM 2414 C C . ARG A 1 312 ? 13.515 -5.907 0.385 1.00 8.20 312 ARG A C 1
ATOM 2415 O O . ARG A 1 312 ? 14.176 -4.865 0.311 1.00 8.09 312 ARG A O 1
ATOM 2423 N N . VAL A 1 313 ? 12.559 -6.213 -0.492 1.00 7.81 313 VAL A N 1
ATOM 2424 C CA . VAL A 1 313 ? 12.151 -5.251 -1.514 1.00 7.31 313 VAL A CA 1
ATOM 2425 C C . VAL A 1 313 ? 11.391 -4.077 -0.911 1.00 7.68 313 VAL A C 1
ATOM 2426 O O . VAL A 1 313 ? 11.617 -2.933 -1.300 1.00 7.79 313 VAL A O 1
ATOM 2430 N N . LEU A 1 314 ? 10.512 -4.366 0.041 1.00 7.72 314 LEU A N 1
ATOM 2431 C CA . LEU A 1 314 ? 9.823 -3.316 0.781 1.00 8.01 314 LEU A CA 1
ATOM 2432 C C . LEU A 1 314 ? 10.793 -2.429 1.549 1.00 8.08 314 LEU A C 1
ATOM 2433 O O . LEU A 1 314 ? 10.551 -1.230 1.686 1.00 7.99 314 LEU A O 1
ATOM 2438 N N . ALA A 1 315 ? 11.869 -3.007 2.075 1.00 7.78 315 ALA A N 1
ATOM 2439 C CA . ALA A 1 315 ? 12.922 -2.219 2.704 1.00 7.51 315 ALA A CA 1
ATOM 2440 C C . ALA A 1 315 ? 13.718 -1.372 1.727 1.00 7.27 315 ALA A C 1
ATOM 2441 O O . ALA A 1 315 ? 13.985 -0.207 2.027 1.00 7.26 315 ALA A O 1
ATOM 2443 N N . LYS A 1 316 ? 14.090 -1.907 0.565 1.00 7.67 316 LYS A N 1
ATOM 2444 C CA . LYS A 1 316 ? 14.757 -1.102 -0.452 1.00 7.55 316 LYS A CA 1
ATOM 2445 C C . LYS A 1 316 ? 13.871 0.067 -0.872 1.00 7.43 316 LYS A C 1
ATOM 2446 O O . LYS A 1 316 ? 14.339 1.196 -1.020 1.00 7.38 316 LYS A O 1
ATOM 2452 N N . ALA A 1 317 ? 12.599 -0.243 -1.105 1.00 7.52 317 ALA A N 1
ATOM 2453 C CA . ALA A 1 317 ? 11.633 0.779 -1.497 1.00 7.57 317 ALA A CA 1
ATOM 2454 C C . ALA A 1 317 ? 11.539 1.872 -0.448 1.00 7.88 317 ALA A C 1
ATOM 2455 O O . ALA A 1 317 ? 11.509 3.055 -0.803 1.00 7.27 317 ALA A O 1
ATOM 2457 N N . LEU A 1 318 ? 11.513 1.515 0.836 1.00 7.51 318 LEU A N 1
ATOM 2458 C CA . LEU A 1 318 ? 11.518 2.543 1.877 1.00 7.42 318 LEU A CA 1
ATOM 2459 C C . LEU A 1 318 ? 12.805 3.351 1.888 1.00 7.43 318 LEU A C 1
ATOM 2460 O O . LEU A 1 318 ? 12.772 4.571 2.017 1.00 6.98 318 LEU A O 1
ATOM 2465 N N . ARG A 1 319 ? 13.959 2.701 1.730 1.00 7.04 319 ARG A N 1
ATOM 2466 C CA . ARG A 1 319 ? 15.222 3.431 1.654 1.00 6.98 319 ARG A CA 1
ATOM 2467 C C . ARG A 1 319 ? 15.153 4.520 0.582 1.00 7.40 319 ARG A C 1
ATOM 2468 O O . ARG A 1 319 ? 15.553 5.661 0.805 1.00 7.75 319 ARG A O 1
ATOM 2476 N N . MET A 1 320 ? 14.620 4.151 -0.581 1.00 7.52 320 MET A N 1
ATOM 2477 C CA . MET A 1 320 ? 14.465 5.092 -1.683 1.00 7.50 320 MET A CA 1
ATOM 2478 C C . MET A 1 320 ? 13.462 6.198 -1.399 1.00 6.86 320 MET A C 1
ATOM 2479 O O . MET A 1 320 ? 13.770 7.364 -1.623 1.00 6.68 320 MET A O 1
ATOM 2484 N N . SER A 1 321 ? 12.283 5.849 -0.917 1.00 6.82 321 SER A N 1
ATOM 2485 C CA . SER A 1 321 ? 11.251 6.841 -0.618 1.00 7.44 321 SER A CA 1
ATOM 2486 C C . SER A 1 321 ? 11.701 7.773 0.502 1.00 7.59 321 SER A C 1
ATOM 2487 O O . SER A 1 321 ? 11.493 8.975 0.455 1.00 7.43 321 SER A O 1
ATOM 2490 N N . GLY A 1 322 ? 12.265 7.192 1.556 1.00 6.98 322 GLY A N 1
ATOM 2491 C CA . GLY A 1 322 ? 12.943 7.934 2.598 1.00 7.87 322 GLY A CA 1
ATOM 2492 C C . GLY A 1 322 ? 12.455 7.587 3.993 1.00 7.30 322 GLY A C 1
ATOM 2493 O O . GLY A 1 322 ? 11.269 7.608 4.309 1.00 7.29 322 GLY A O 1
ATOM 2494 N N . GLY A 1 323 ? 13.413 7.247 4.862 1.00 7.38 323 GLY A N 1
ATOM 2495 C CA . GLY A 1 323 ? 13.105 7.039 6.278 1.00 7.78 323 GLY A CA 1
ATOM 2496 C C . GLY A 1 323 ? 14.433 6.938 7.025 1.00 7.39 323 GLY A C 1
ATOM 2497 O O . GLY A 1 323 ? 15.387 6.363 6.512 1.00 8.34 323 GLY A O 1
ATOM 2498 N N . ASP A 1 324 ? 14.457 7.488 8.238 1.00 6.74 324 ASP A N 1
ATOM 2499 C CA . ASP A 1 324 ? 15.686 7.429 9.033 1.00 6.41 324 ASP A CA 1
ATOM 2500 C C . ASP A 1 324 ? 15.745 6.118 9.793 1.00 6.54 324 ASP A C 1
ATOM 2501 O O . ASP A 1 324 ? 16.834 5.592 10.012 1.00 6.89 324 ASP A O 1
ATOM 2506 N N . HIS A 1 325 ? 14.597 5.585 10.177 1.00 6.68 325 HIS A N 1
ATOM 2507 C CA . HIS A 1 325 ? 14.482 4.287 10.806 1.00 6.96 325 HIS A CA 1
ATOM 2508 C C . HIS A 1 325 ? 13.501 3.431 9.993 1.00 7.31 325 HIS A C 1
ATOM 2509 O O . HIS A 1 325 ? 12.574 3.978 9.409 1.00 7.32 325 HIS A O 1
ATOM 2516 N N . LEU A 1 326 ? 13.660 2.127 10.077 1.00 7.31 326 LEU A N 1
ATOM 2517 C CA . LEU A 1 326 ? 12.670 1.189 9.567 1.00 6.97 326 LEU A CA 1
ATOM 2518 C C . LEU A 1 326 ? 12.681 -0.073 10.418 1.00 7.13 326 LEU A C 1
ATOM 2519 O O . LEU A 1 326 ? 13.767 -0.602 10.689 1.00 7.64 326 LEU A O 1
ATOM 2524 N N . HIS A 1 327 ? 11.505 -0.548 10.806 1.00 6.97 327 HIS A N 1
ATOM 2525 C CA . HIS A 1 327 ? 11.478 -1.805 11.565 1.00 7.40 327 HIS A CA 1
ATOM 2526 C C . HIS A 1 327 ? 12.037 -2.942 10.723 1.00 8.28 327 HIS A C 1
ATOM 2527 O O . HIS A 1 327 ? 11.737 -3.078 9.543 1.00 8.69 327 HIS A O 1
ATOM 2534 N N . SER A 1 328 ? 12.823 -3.791 11.380 1.00 8.51 328 SER A N 1
ATOM 2535 C CA . SER A 1 328 ? 13.576 -4.853 10.743 1.00 9.19 328 SER A CA 1
ATOM 2536 C C . SER A 1 328 ? 13.170 -6.234 11.250 1.00 8.81 328 SER A C 1
ATOM 2537 O O . SER A 1 328 ? 13.680 -7.241 10.768 1.00 9.74 328 SER A O 1
ATOM 2540 N N . GLY A 1 329 ? 12.280 -6.280 12.229 1.00 8.67 329 GLY A N 1
ATOM 2541 C CA . GLY A 1 329 ? 12.045 -7.499 12.985 1.00 9.21 329 GLY A CA 1
ATOM 2542 C C . GLY A 1 329 ? 13.124 -7.697 14.053 1.00 9.58 329 GLY A C 1
ATOM 2543 O O . GLY A 1 329 ? 14.086 -6.946 14.146 1.00 9.51 329 GLY A O 1
ATOM 2544 N N . THR A 1 330 ? 12.899 -8.727 14.856 1.00 9.81 330 THR A N 1
ATOM 2545 C CA . THR A 1 330 ? 13.744 -9.029 15.995 1.00 9.51 330 THR A CA 1
ATOM 2546 C C . THR A 1 330 ? 14.462 -10.353 15.855 1.00 10.02 330 THR A C 1
ATOM 2547 O O . THR A 1 330 ? 15.341 -10.666 16.672 1.00 10.36 330 THR A O 1
ATOM 2551 N N . VAL A 1 331 ? 13.936 -11.258 15.049 1.00 9.54 331 VAL A N 1
ATOM 2552 C CA . VAL A 1 331 ? 14.318 -12.654 14.951 1.00 10.19 331 VAL A CA 1
ATOM 2553 C C . VAL A 1 331 ? 13.777 -13.478 16.118 1.00 10.30 331 VAL A C 1
ATOM 2554 O O . VAL A 1 331 ? 13.109 -14.495 15.917 1.00 10.19 331 VAL A O 1
ATOM 2558 N N . VAL A 1 332 ? 13.976 -13.032 17.348 1.00 10.79 332 VAL A N 1
ATOM 2559 C CA . VAL A 1 332 ? 13.679 -13.773 18.555 1.00 10.90 332 VAL A CA 1
ATOM 2560 C C . VAL A 1 332 ? 12.370 -13.385 19.217 1.00 11.00 332 VAL A C 1
ATOM 2561 O O . VAL A 1 332 ? 11.929 -14.069 20.150 1.00 10.60 332 VAL A O 1
ATOM 2565 N N . GLY A 1 333 ? 11.700 -12.328 18.764 1.00 9.76 333 GLY A N 1
ATOM 2566 C CA . GLY A 1 333 ? 10.488 -11.849 19.395 1.00 9.49 333 GLY A CA 1
ATOM 2567 C C . GLY A 1 333 ? 9.203 -12.468 18.878 1.00 9.40 333 GLY A C 1
ATOM 2568 O O . GLY A 1 333 ? 9.177 -13.580 18.351 1.00 9.35 333 GLY A O 1
ATOM 2569 N N . LYS A 1 334 ? 8.088 -11.747 19.023 1.00 9.18 334 LYS A N 1
ATOM 2570 C CA . LYS A 1 334 ? 6.763 -12.305 18.776 1.00 9.00 334 LYS A CA 1
ATOM 2571 C C . LYS A 1 334 ? 6.385 -12.331 17.301 1.00 9.27 334 LYS A C 1
ATOM 2572 O O . LYS A 1 334 ? 5.427 -13.017 16.926 1.00 9.86 334 LYS A O 1
ATOM 2578 N N . LEU A 1 335 ? 7.075 -11.547 16.480 1.00 9.15 335 LEU A N 1
ATOM 2579 C CA . LEU A 1 335 ? 6.789 -11.539 15.044 1.00 9.80 335 LEU A CA 1
ATOM 2580 C C . LEU A 1 335 ? 7.891 -12.236 14.271 1.00 9.93 335 LEU A C 1
ATOM 2581 O O . LEU A 1 335 ? 9.047 -12.286 14.691 1.00 9.98 335 LEU A O 1
ATOM 2586 N N . GLU A 1 336 ? 7.547 -12.790 13.111 1.00 9.93 336 GLU A N 1
ATOM 2587 C CA . GLU A 1 336 ? 8.469 -13.653 12.381 1.00 10.34 336 GLU A CA 1
ATOM 2588 C C . GLU A 1 336 ? 9.600 -12.891 11.715 1.00 10.33 336 GLU A C 1
ATOM 2589 O O . GLU A 1 336 ? 9.433 -11.761 11.255 1.00 10.37 336 GLU A O 1
ATOM 2595 N N . GLY A 1 337 ? 10.773 -13.510 11.649 1.00 9.78 337 GLY A N 1
ATOM 2596 C CA . GLY A 1 337 ? 11.914 -12.991 10.914 1.00 10.73 337 GLY A CA 1
ATOM 2597 C C . GLY A 1 337 ? 13.091 -13.954 11.049 1.00 12.06 337 GLY A C 1
ATOM 2598 O O . GLY A 1 337 ? 13.738 -13.947 12.098 1.00 13.39 337 GLY A O 1
ATOM 2599 N N . GLU A 1 338 ? 13.331 -14.797 10.057 1.00 12.79 338 GLU A N 1
ATOM 2600 C CA . GLU A 1 338 ? 14.416 -15.776 10.169 1.00 13.75 338 GLU A CA 1
ATOM 2601 C C . GLU A 1 338 ? 15.759 -15.065 10.147 1.00 13.26 338 GLU A C 1
ATOM 2602 O O . GLU A 1 338 ? 15.935 -14.027 9.507 1.00 12.27 338 GLU A O 1
ATOM 2608 N N . ARG A 1 339 ? 16.748 -15.613 10.846 1.00 12.96 339 ARG A N 1
ATOM 2609 C CA . ARG A 1 339 ? 18.020 -14.955 11.066 1.00 13.01 339 ARG A CA 1
ATOM 2610 C C . ARG A 1 339 ? 18.724 -14.560 9.778 1.00 12.21 339 ARG A C 1
ATOM 2611 O O . ARG A 1 339 ? 19.114 -13.401 9.619 1.00 11.52 339 ARG A O 1
ATOM 2619 N N . GLU A 1 340 ? 18.913 -15.515 8.867 1.00 12.37 340 GLU A N 1
ATOM 2620 C CA . GLU A 1 340 ? 19.711 -15.233 7.674 1.00 12.88 340 GLU A CA 1
ATOM 2621 C C . GLU A 1 340 ? 19.015 -14.250 6.742 1.00 12.26 340 GLU A C 1
ATOM 2622 O O . GLU A 1 340 ? 19.641 -13.309 6.264 1.00 11.34 340 GLU A O 1
ATOM 2628 N N . VAL A 1 341 ? 17.724 -14.456 6.535 1.00 12.04 341 VAL A N 1
ATOM 2629 C CA . VAL A 1 341 ? 16.869 -13.504 5.838 1.00 12.12 341 VAL A CA 1
ATOM 2630 C C . VAL A 1 341 ? 17.038 -12.093 6.384 1.00 11.50 341 VAL A C 1
ATOM 2631 O O . VAL A 1 341 ? 17.226 -11.123 5.652 1.00 11.71 341 VAL A O 1
ATOM 2635 N N . THR A 1 342 ? 16.932 -11.963 7.700 1.00 10.27 342 THR A N 1
ATOM 2636 C CA . THR A 1 342 ? 17.010 -10.674 8.377 1.00 10.08 342 THR A CA 1
ATOM 2637 C C . THR A 1 342 ? 18.379 -10.040 8.271 1.00 10.20 342 THR A C 1
ATOM 2638 O O . THR A 1 342 ? 18.490 -8.852 7.967 1.00 10.15 342 THR A O 1
ATOM 2642 N N . LEU A 1 343 ? 19.446 -10.817 8.476 1.00 9.96 343 LEU A N 1
ATOM 2643 C CA . LEU A 1 343 ? 20.791 -10.272 8.344 1.00 10.77 343 LEU A CA 1
ATOM 2644 C C . LEU A 1 343 ? 21.012 -9.702 6.952 1.00 10.30 343 LEU A C 1
ATOM 2645 O O . LEU A 1 343 ? 21.630 -8.649 6.792 1.00 10.48 343 LEU A O 1
ATOM 2650 N N . GLY A 1 344 ? 20.515 -10.381 5.923 1.00 10.42 344 GLY A N 1
ATOM 2651 C CA . GLY A 1 344 ? 20.608 -9.927 4.548 1.00 10.23 344 GLY A CA 1
ATOM 2652 C C . GLY A 1 344 ? 19.932 -8.579 4.333 1.00 10.04 344 GLY A C 1
ATOM 2653 O O . GLY A 1 344 ? 20.576 -7.683 3.773 1.00 10.19 344 GLY A O 1
ATOM 2654 N N . PHE A 1 345 ? 18.680 -8.430 4.763 1.00 9.54 345 PHE A N 1
ATOM 2655 C CA . PHE A 1 345 ? 18.005 -7.161 4.464 1.00 9.37 345 PHE A CA 1
ATOM 2656 C C . PHE A 1 345 ? 18.438 -6.058 5.417 1.00 9.24 345 PHE A C 1
ATOM 2657 O O . PHE A 1 345 ? 18.407 -4.882 5.034 1.00 9.64 345 PHE A O 1
ATOM 2665 N N . VAL A 1 346 ? 18.984 -6.396 6.590 1.00 9.06 346 VAL A N 1
ATOM 2666 C CA . VAL A 1 346 ? 19.609 -5.367 7.423 1.00 9.07 346 VAL A CA 1
ATOM 2667 C C . VAL A 1 346 ? 20.796 -4.761 6.691 1.00 9.10 346 VAL A C 1
ATOM 2668 O O . VAL A 1 346 ? 20.951 -3.536 6.652 1.00 9.31 346 VAL A O 1
ATOM 2672 N N . ASP A 1 347 ? 21.639 -5.587 6.071 1.00 8.71 347 ASP A N 1
ATOM 2673 C CA . ASP A 1 347 ? 22.735 -5.053 5.268 1.00 9.26 347 ASP A CA 1
ATOM 2674 C C . ASP A 1 347 ? 22.222 -4.200 4.112 1.00 8.74 347 ASP A C 1
ATOM 2675 O O . ASP A 1 347 ? 22.752 -3.132 3.828 1.00 8.65 347 ASP A O 1
ATOM 2680 N N . LEU A 1 348 ? 21.145 -4.656 3.464 1.00 8.54 348 LEU A N 1
ATOM 2681 C CA . LEU A 1 348 ? 20.553 -3.879 2.374 1.00 8.83 348 LEU A CA 1
ATOM 2682 C C . LEU A 1 348 ? 19.990 -2.547 2.832 1.00 8.86 348 LEU A C 1
ATOM 2683 O O . LEU A 1 348 ? 19.917 -1.601 2.042 1.00 9.53 348 LEU A O 1
ATOM 2688 N N . MET A 1 349 ? 19.584 -2.444 4.088 1.00 8.45 349 MET A N 1
ATOM 2689 C CA . MET A 1 349 ? 19.089 -1.212 4.666 1.00 9.54 349 MET A CA 1
ATOM 2690 C C . MET A 1 349 ? 20.184 -0.246 5.080 1.00 9.09 349 MET A C 1
ATOM 2691 O O . MET A 1 349 ? 19.995 0.967 4.979 1.00 8.45 349 MET A O 1
ATOM 2696 N N . ARG A 1 350 ? 21.294 -0.767 5.602 1.00 9.40 350 ARG A N 1
ATOM 2697 C CA . ARG A 1 350 ? 22.310 0.064 6.231 1.00 9.06 350 ARG A CA 1
ATOM 2698 C C . ARG A 1 350 ? 23.504 0.367 5.345 1.00 9.53 350 ARG A C 1
ATOM 2699 O O . ARG A 1 350 ? 24.076 1.440 5.453 1.00 9.89 350 ARG A O 1
ATOM 2707 N N . ASP A 1 351 ? 23.922 -0.592 4.519 1.00 9.31 351 ASP A N 1
ATOM 2708 C CA . ASP A 1 351 ? 25.260 -0.539 3.943 1.00 9.73 351 ASP A CA 1
ATOM 2709 C C . ASP A 1 351 ? 25.332 0.157 2.600 1.00 9.56 351 ASP A C 1
ATOM 2710 O O . ASP A 1 351 ? 24.262 0.383 2.013 1.00 9.51 351 ASP A O 1
ATOM 2715 N N . ASP A 1 352 ? 26.512 0.486 2.101 1.00 9.93 352 ASP A N 1
ATOM 2716 C CA . ASP A 1 352 ? 26.586 1.151 0.803 1.00 10.26 352 ASP A CA 1
ATOM 2717 C C . ASP A 1 352 ? 26.602 0.158 -0.348 1.00 10.96 352 ASP A C 1
ATOM 2718 O O . ASP A 1 352 ? 26.144 0.464 -1.453 1.00 11.45 352 ASP A O 1
ATOM 2723 N N . TYR A 1 353 ? 27.127 -1.040 -0.111 1.00 10.26 353 TYR A N 1
ATOM 2724 C CA . TYR A 1 353 ? 27.379 -1.980 -1.198 1.00 11.39 353 TYR A CA 1
ATOM 2725 C C . TYR A 1 353 ? 27.253 -3.390 -0.646 1.00 11.46 353 TYR A C 1
ATOM 2726 O O . TYR A 1 353 ? 27.901 -3.703 0.362 1.00 12.59 353 TYR A O 1
ATOM 2735 N N . VAL A 1 354 ? 26.290 -4.132 -1.168 1.00 10.57 354 VAL A N 1
ATOM 2736 C CA . VAL A 1 354 ? 25.945 -5.450 -0.666 1.00 10.89 354 VAL A CA 1
ATOM 2737 C C . VAL A 1 354 ? 26.048 -6.465 -1.803 1.00 11.93 354 VAL A C 1
ATOM 2738 O O . VAL A 1 354 ? 25.286 -6.377 -2.765 1.00 11.97 354 VAL A O 1
ATOM 2742 N N . GLU A 1 355 ? 26.986 -7.400 -1.706 1.00 12.47 355 GLU A N 1
ATOM 2743 C CA . GLU A 1 355 ? 27.158 -8.394 -2.754 1.00 13.62 355 GLU A CA 1
ATOM 2744 C C . GLU A 1 355 ? 26.045 -9.433 -2.755 1.00 12.46 355 GLU A C 1
ATOM 2745 O O . GLU A 1 355 ? 25.498 -9.810 -1.720 1.00 13.15 355 GLU A O 1
ATOM 2751 N N . LYS A 1 356 ? 25.748 -9.937 -3.951 1.00 12.21 356 LYS A N 1
ATOM 2752 C CA . LYS A 1 356 ? 24.869 -11.085 -4.106 1.00 12.34 356 LYS A CA 1
ATOM 2753 C C . LYS A 1 356 ? 25.208 -12.173 -3.092 1.00 12.48 356 LYS A C 1
ATOM 2754 O O . LYS A 1 356 ? 26.382 -12.497 -2.892 1.00 12.75 356 LYS A O 1
ATOM 2760 N N . ASP A 1 357 ? 24.188 -12.727 -2.466 1.00 12.59 357 ASP A N 1
ATOM 2761 C CA . ASP A 1 357 ? 24.389 -13.797 -1.482 1.00 13.09 357 ASP A CA 1
ATOM 2762 C C . ASP A 1 357 ? 23.070 -14.528 -1.294 1.00 12.85 357 ASP A C 1
ATOM 2763 O O . ASP A 1 357 ? 22.226 -14.140 -0.480 1.00 11.81 357 ASP A O 1
ATOM 2768 N N . ARG A 1 358 ? 22.875 -15.596 -2.074 1.00 13.29 358 ARG A N 1
ATOM 2769 C CA . ARG A 1 358 ? 21.602 -16.308 -2.062 1.00 13.94 358 ARG A CA 1
ATOM 2770 C C . ARG A 1 358 ? 21.312 -16.999 -0.743 1.00 13.70 358 ARG A C 1
ATOM 2771 O O . ARG A 1 358 ? 20.149 -17.197 -0.376 1.00 14.11 358 ARG A O 1
ATOM 2779 N N . SER A 1 359 ? 22.334 -17.324 0.049 1.00 14.04 359 SER A N 1
ATOM 2780 C CA . SER A 1 359 ? 22.155 -17.859 1.388 1.00 14.65 359 SER A CA 1
ATOM 2781 C C . SER A 1 359 ? 21.546 -16.865 2.363 1.00 14.52 359 SER A C 1
ATOM 2782 O O . SER A 1 359 ? 21.143 -17.239 3.469 1.00 14.33 359 SER A O 1
ATOM 2785 N N . ARG A 1 360 ? 21.516 -15.578 2.042 1.00 13.50 360 ARG A N 1
ATOM 2786 C CA . ARG A 1 360 ? 20.774 -14.600 2.822 1.00 14.20 360 ARG A CA 1
ATOM 2787 C C . ARG A 1 360 ? 19.647 -13.954 2.035 1.00 14.17 360 ARG A C 1
ATOM 2788 O O . ARG A 1 360 ? 19.228 -12.836 2.358 1.00 14.47 360 ARG A O 1
ATOM 2801 N N . GLY A 1 361 ? 19.257 -14.551 0.915 1.00 13.25 361 GLY A N 1
ATOM 2802 C CA . GLY A 1 361 ? 18.161 -14.044 0.109 1.00 13.22 361 GLY A CA 1
ATOM 2803 C C . GLY A 1 361 ? 18.506 -12.828 -0.729 1.00 12.96 361 GLY A C 1
ATOM 2804 O O . GLY A 1 361 ? 17.598 -12.148 -1.214 1.00 13.37 361 GLY A O 1
ATOM 2805 N N . ILE A 1 362 ? 19.777 -12.535 -0.927 1.00 11.69 362 ILE A N 1
ATOM 2806 C CA . ILE A 1 362 ? 20.218 -11.387 -1.713 1.00 11.78 362 ILE A CA 1
ATOM 2807 C C . ILE A 1 362 ? 20.470 -11.876 -3.134 1.00 11.20 362 ILE A C 1
ATOM 2808 O O . ILE A 1 362 ? 21.468 -12.546 -3.414 1.00 11.54 362 ILE A O 1
ATOM 2813 N N . TYR A 1 363 ? 19.535 -11.594 -4.042 1.00 10.77 363 TYR A N 1
ATOM 2814 C CA . TYR A 1 363 ? 19.570 -12.175 -5.382 1.00 9.78 363 TYR A CA 1
ATOM 2815 C C . TYR A 1 363 ? 20.464 -11.388 -6.324 1.00 9.65 363 TYR A C 1
ATOM 2816 O O . TYR A 1 363 ? 20.915 -11.882 -7.360 1.00 10.20 363 TYR A O 1
ATOM 2825 N N . PHE A 1 364 ? 20.668 -10.113 -6.003 1.00 9.50 364 PHE A N 1
ATOM 2826 C CA . PHE A 1 364 ? 21.441 -9.194 -6.806 1.00 9.29 364 PHE A CA 1
ATOM 2827 C C . PHE A 1 364 ? 22.434 -8.420 -5.938 1.00 9.61 364 PHE A C 1
ATOM 2828 O O . PHE A 1 364 ? 22.118 -8.037 -4.805 1.00 9.48 364 PHE A O 1
ATOM 2836 N N . THR A 1 365 ? 23.605 -8.137 -6.488 1.00 9.97 365 THR A N 1
ATOM 2837 C CA . THR A 1 365 ? 24.481 -7.137 -5.879 1.00 10.04 365 THR A CA 1
ATOM 2838 C C . THR A 1 365 ? 23.786 -5.784 -5.924 1.00 9.84 365 THR A C 1
ATOM 2839 O O . THR A 1 365 ? 23.252 -5.377 -6.956 1.00 10.57 365 THR A O 1
ATOM 2843 N N . GLN A 1 366 ? 23.779 -5.112 -4.779 1.00 9.22 366 GLN A N 1
ATOM 2844 C CA . GLN A 1 366 ? 23.132 -3.817 -4.663 1.00 9.15 366 GLN A CA 1
ATOM 2845 C C . GLN A 1 366 ? 24.138 -2.740 -4.295 1.00 9.58 366 GLN A C 1
ATOM 2846 O O . GLN A 1 366 ? 24.793 -2.808 -3.251 1.00 10.30 366 GLN A O 1
ATOM 2852 N N . ASP A 1 367 ? 24.225 -1.721 -5.126 1.00 8.92 367 ASP A N 1
ATOM 2853 C CA . ASP A 1 367 ? 25.092 -0.572 -4.929 1.00 8.61 367 ASP A CA 1
ATOM 2854 C C . ASP A 1 367 ? 24.224 0.648 -4.672 1.00 9.34 367 ASP A C 1
ATOM 2855 O O . ASP A 1 367 ? 23.440 1.060 -5.538 1.00 10.04 367 ASP A O 1
ATOM 2860 N N . TRP A 1 368 ? 24.299 1.170 -3.447 1.00 8.40 368 TRP A N 1
ATOM 2861 C CA . TRP A 1 368 ? 23.465 2.295 -3.046 1.00 8.18 368 TRP A CA 1
ATOM 2862 C C . TRP A 1 368 ? 24.058 3.647 -3.372 1.00 8.06 368 TRP A C 1
ATOM 2863 O O . TRP A 1 368 ? 23.424 4.687 -3.149 1.00 8.06 368 TRP A O 1
ATOM 2881 N N . SER A 1 370 ? 26.023 5.826 -2.175 1.00 9.15 370 SER A N 1
ATOM 2882 C CA . SER A 1 370 ? 26.079 6.777 -1.090 1.00 10.01 370 SER A CA 1
ATOM 2883 C C . SER A 1 370 ? 24.751 7.272 -0.554 1.00 10.18 370 SER A C 1
ATOM 2884 O O . SER A 1 370 ? 24.768 8.127 0.334 1.00 10.81 370 SER A O 1
ATOM 2887 N N . MET A 1 371 ? 23.622 6.713 -0.980 1.00 9.48 371 MET A N 1
ATOM 2888 C CA . MET A 1 371 ? 22.348 7.005 -0.319 1.00 9.49 371 MET A CA 1
ATOM 2889 C C . MET A 1 371 ? 22.480 6.616 1.147 1.00 9.79 371 MET A C 1
ATOM 2890 O O . MET A 1 371 ? 23.040 5.559 1.443 1.00 10.53 371 MET A O 1
ATOM 2895 N N . PRO A 1 372 ? 22.078 7.474 2.070 1.00 9.65 372 PRO A N 1
ATOM 2896 C CA . PRO A 1 372 ? 22.171 7.192 3.491 1.00 9.93 372 PRO A CA 1
ATOM 2897 C C . PRO A 1 372 ? 21.565 5.857 3.873 1.00 9.42 372 PRO A C 1
ATOM 2898 O O . PRO A 1 372 ? 20.572 5.390 3.312 1.00 9.08 372 PRO A O 1
ATOM 2902 N N . GLY A 1 373 ? 22.160 5.261 4.907 1.00 8.94 373 GLY A N 1
ATOM 2903 C CA . GLY A 1 373 ? 21.665 4.029 5.488 1.00 8.86 373 GLY A CA 1
ATOM 2904 C C . GLY A 1 373 ? 20.520 4.314 6.452 1.00 8.37 373 GLY A C 1
ATOM 2905 O O . GLY A 1 373 ? 20.422 5.356 7.095 1.00 8.76 373 GLY A O 1
ATOM 2906 N N . VAL A 1 374 ? 19.629 3.339 6.539 1.00 7.95 374 VAL A N 1
ATOM 2907 C CA . VAL A 1 374 ? 18.435 3.392 7.361 1.00 7.60 374 VAL A CA 1
ATOM 2908 C C . VAL A 1 374 ? 18.676 2.568 8.625 1.00 8.00 374 VAL A C 1
ATOM 2909 O O . VAL A 1 374 ? 19.110 1.424 8.538 1.00 7.78 374 VAL A O 1
ATOM 2913 N N . MET A 1 375 ? 18.379 3.152 9.777 1.00 7.69 375 MET A N 1
ATOM 2914 C CA . MET A 1 375 ? 18.553 2.443 11.045 1.00 7.76 375 MET A CA 1
ATOM 2915 C C . MET A 1 375 ? 17.502 1.358 11.221 1.00 7.62 375 MET A C 1
ATOM 2916 O O . MET A 1 375 ? 16.315 1.678 11.275 1.00 7.96 375 MET A O 1
ATOM 2923 N N . PRO A 1 376 ? 17.906 0.103 11.367 1.00 7.58 376 PRO A N 1
ATOM 2924 C CA . PRO A 1 376 ? 16.972 -0.973 11.646 1.00 7.59 376 PRO A CA 1
ATOM 2925 C C . PRO A 1 376 ? 16.438 -0.849 13.062 1.00 8.18 376 PRO A C 1
ATOM 2926 O O . PRO A 1 376 ? 17.164 -0.488 13.995 1.00 8.92 376 PRO A O 1
ATOM 2930 N N . VAL A 1 377 ? 15.147 -1.098 13.209 1.00 7.36 377 VAL A N 1
ATOM 2931 C CA . VAL A 1 377 ? 14.483 -1.040 14.507 1.00 8.49 377 VAL A CA 1
ATOM 2932 C C . VAL A 1 377 ? 13.917 -2.408 14.844 1.00 8.88 377 VAL A C 1
ATOM 2933 O O . VAL A 1 377 ? 13.034 -2.933 14.180 1.00 9.29 377 VAL A O 1
ATOM 2937 N N . ALA A 1 378 ? 14.499 -3.032 15.866 1.00 8.12 378 ALA A N 1
ATOM 2938 C CA . ALA A 1 378 ? 14.079 -4.338 16.342 1.00 8.30 378 ALA A CA 1
ATOM 2939 C C . ALA A 1 378 ? 13.072 -4.161 17.471 1.00 8.70 378 ALA A C 1
ATOM 2940 O O . ALA A 1 378 ? 13.383 -3.581 18.513 1.00 9.36 378 ALA A O 1
ATOM 2942 N N . SER A 1 379 ? 11.850 -4.624 17.248 1.00 8.79 379 SER A N 1
ATOM 2943 C CA . SER A 1 379 ? 10.737 -4.331 18.141 1.00 9.27 379 SER A CA 1
ATOM 2944 C C . SER A 1 379 ? 9.720 -5.457 18.105 1.00 9.88 379 SER A C 1
ATOM 2945 O O . SER A 1 379 ? 9.483 -6.010 17.025 1.00 10.33 379 SER A O 1
ATOM 2948 N N . GLY A 1 380 ? 9.130 -5.806 19.241 1.00 8.69 380 GLY A N 1
ATOM 2949 C CA . GLY A 1 380 ? 7.965 -6.682 19.251 1.00 8.83 380 GLY A CA 1
ATOM 2950 C C . GLY A 1 380 ? 8.232 -7.955 20.045 1.00 8.97 380 GLY A C 1
ATOM 2951 O O . GLY A 1 380 ? 8.894 -8.876 19.556 1.00 9.00 380 GLY A O 1
ATOM 2952 N N . GLY A 1 381 ? 7.703 -8.010 21.265 1.00 8.80 381 GLY A N 1
ATOM 2953 C CA . GLY A 1 381 ? 7.825 -9.208 22.086 1.00 9.66 381 GLY A CA 1
ATOM 2954 C C . GLY A 1 381 ? 9.239 -9.492 22.562 1.00 10.17 381 GLY A C 1
ATOM 2955 O O . GLY A 1 381 ? 9.584 -10.665 22.747 1.00 11.81 381 GLY A O 1
ATOM 2956 N N . ILE A 1 382 ? 10.075 -8.476 22.723 1.00 9.68 382 ILE A N 1
ATOM 2957 C CA . ILE A 1 382 ? 11.416 -8.672 23.252 1.00 9.49 382 ILE A CA 1
ATOM 2958 C C . ILE A 1 382 ? 11.508 -8.144 24.677 1.00 9.16 382 ILE A C 1
ATOM 2959 O O . ILE A 1 382 ? 10.798 -7.265 25.148 1.00 9.02 382 ILE A O 1
ATOM 2964 N N . HIS A 1 383 ? 12.444 -8.756 25.408 1.00 9.10 383 HIS A N 1
ATOM 2965 C CA . HIS A 1 383 ? 12.681 -8.408 26.804 1.00 9.55 383 HIS A CA 1
ATOM 2966 C C . HIS A 1 383 ? 14.163 -8.573 27.114 1.00 9.52 383 HIS A C 1
ATOM 2967 O O . HIS A 1 383 ? 14.960 -8.977 26.273 1.00 9.47 383 HIS A O 1
ATOM 2974 N N . VAL A 1 384 ? 14.521 -8.323 28.372 1.00 9.18 384 VAL A N 1
ATOM 2975 C CA . VAL A 1 384 ? 15.927 -8.240 28.749 1.00 9.64 384 VAL A CA 1
ATOM 2976 C C . VAL A 1 384 ? 16.735 -9.479 28.406 1.00 9.68 384 VAL A C 1
ATOM 2977 O O . VAL A 1 384 ? 17.905 -9.375 28.041 1.00 10.45 384 VAL A O 1
ATOM 2981 N N . TRP A 1 385 ? 16.155 -10.682 28.481 1.00 10.13 385 TRP A N 1
ATOM 2982 C CA . TRP A 1 385 ? 16.920 -11.881 28.165 1.00 10.89 385 TRP A CA 1
ATOM 2983 C C . TRP A 1 385 ? 17.284 -11.996 26.694 1.00 10.55 385 TRP A C 1
ATOM 2984 O O . TRP A 1 385 ? 18.208 -12.731 26.337 1.00 10.97 385 TRP A O 1
ATOM 2995 N N . HIS A 1 386 ? 16.562 -11.288 25.821 1.00 10.35 386 HIS A N 1
ATOM 2996 C CA . HIS A 1 386 ? 16.895 -11.245 24.411 1.00 10.27 386 HIS A CA 1
ATOM 2997 C C . HIS A 1 386 ? 18.030 -10.286 24.085 1.00 9.95 386 HIS A C 1
ATOM 2998 O O . HIS A 1 386 ? 18.545 -10.292 22.967 1.00 9.73 386 HIS A O 1
ATOM 3005 N N . MET A 1 387 ? 18.452 -9.471 25.041 1.00 9.39 387 MET A N 1
ATOM 3006 C CA . MET A 1 387 ? 19.412 -8.418 24.770 1.00 10.03 387 MET A CA 1
ATOM 3007 C C . MET A 1 387 ? 20.697 -8.903 24.141 1.00 10.46 387 MET A C 1
ATOM 3008 O O . MET A 1 387 ? 21.152 -8.312 23.156 1.00 10.47 387 MET A O 1
ATOM 3013 N N . PRO A 1 388 ? 21.341 -9.956 24.638 1.00 10.52 388 PRO A N 1
ATOM 3014 C CA . PRO A 1 388 ? 22.560 -10.448 24.026 1.00 10.79 388 PRO A CA 1
ATOM 3015 C C . PRO A 1 388 ? 22.359 -10.852 22.578 1.00 10.52 388 PRO A C 1
ATOM 3016 O O . PRO A 1 388 ? 23.179 -10.512 21.723 1.00 10.32 388 PRO A O 1
ATOM 3020 N N . ALA A 1 389 ? 21.278 -11.576 22.287 1.00 10.65 389 ALA A N 1
ATOM 3021 C CA . ALA A 1 389 ? 20.998 -11.989 20.915 1.00 10.67 389 ALA A CA 1
ATOM 3022 C C . ALA A 1 389 ? 20.783 -10.781 20.010 1.00 10.89 389 ALA A C 1
ATOM 3023 O O . ALA A 1 389 ? 21.264 -10.771 18.878 1.00 10.45 389 ALA A O 1
ATOM 3025 N N . LEU A 1 390 ? 20.085 -9.768 20.516 1.00 10.22 390 LEU A N 1
ATOM 3026 C CA . LEU A 1 390 ? 19.823 -8.582 19.698 1.00 9.83 390 LEU A CA 1
ATOM 3027 C C . LEU A 1 390 ? 21.093 -7.822 19.379 1.00 10.41 390 LEU A C 1
ATOM 3028 O O . LEU A 1 390 ? 21.341 -7.424 18.238 1.00 9.85 390 LEU A O 1
ATOM 3033 N N . VAL A 1 391 ? 21.941 -7.625 20.396 1.00 10.43 391 VAL A N 1
ATOM 3034 C CA . VAL A 1 391 ? 23.218 -6.948 20.169 1.00 10.79 391 VAL A CA 1
ATOM 3035 C C . VAL A 1 391 ? 24.094 -7.744 19.214 1.00 10.90 391 VAL A C 1
ATOM 3036 O O . VAL A 1 391 ? 24.748 -7.185 18.335 1.00 11.09 391 VAL A O 1
ATOM 3040 N N . GLU A 1 392 ? 24.099 -9.065 19.341 1.00 11.59 392 GLU A N 1
ATOM 3041 C CA . GLU A 1 392 ? 24.866 -9.924 18.450 1.00 12.60 392 GLU A CA 1
ATOM 3042 C C . GLU A 1 392 ? 24.366 -9.852 17.012 1.00 12.17 392 GLU A C 1
ATOM 3043 O O . GLU A 1 392 ? 25.173 -9.789 16.082 1.00 13.12 392 GLU A O 1
ATOM 3049 N N . ILE A 1 393 ? 23.051 -9.870 16.827 1.00 11.54 393 ILE A N 1
ATOM 3050 C CA . ILE A 1 393 ? 22.474 -9.850 15.484 1.00 11.56 393 ILE A CA 1
ATOM 3051 C C . ILE A 1 393 ? 22.701 -8.503 14.804 1.00 11.63 393 ILE A C 1
ATOM 3052 O O . ILE A 1 393 ? 23.161 -8.467 13.665 1.00 11.66 393 ILE A O 1
ATOM 3057 N N . PHE A 1 394 ? 22.399 -7.420 15.511 1.00 11.87 394 PHE A N 1
ATOM 3058 C CA . PHE A 1 394 ? 22.324 -6.110 14.879 1.00 11.25 394 PHE A CA 1
ATOM 3059 C C . PHE A 1 394 ? 23.572 -5.268 15.061 1.00 11.70 394 PHE A C 1
ATOM 3060 O O . PHE A 1 394 ? 23.825 -4.375 14.243 1.00 11.49 394 PHE A O 1
ATOM 3068 N N . GLY A 1 395 ? 24.360 -5.513 16.103 1.00 11.78 395 GLY A N 1
ATOM 3069 C CA . GLY A 1 395 ? 25.438 -4.590 16.458 1.00 10.97 395 GLY A CA 1
ATOM 3070 C C . GLY A 1 395 ? 24.882 -3.270 16.983 1.00 10.43 395 GLY A C 1
ATOM 3071 O O . GLY A 1 395 ? 23.724 -3.185 17.392 1.00 10.55 395 GLY A O 1
ATOM 3072 N N . ASP A 1 396 ? 25.705 -2.225 16.987 1.00 10.39 396 ASP A N 1
ATOM 3073 C CA . ASP A 1 396 ? 25.321 -0.969 17.617 1.00 10.25 396 ASP A CA 1
ATOM 3074 C C . ASP A 1 396 ? 24.351 -0.161 16.758 1.00 9.47 396 ASP A C 1
ATOM 3075 O O . ASP A 1 396 ? 23.623 0.657 17.319 1.00 9.18 396 ASP A O 1
ATOM 3080 N N . ASP A 1 397 ? 24.415 -0.319 15.427 1.00 9.44 397 ASP A N 1
ATOM 3081 C CA . ASP A 1 397 ? 23.572 0.547 14.579 1.00 9.60 397 ASP A CA 1
ATOM 3082 C C . ASP A 1 397 ? 22.183 -0.030 14.414 1.00 9.61 397 ASP A C 1
ATOM 3083 O O . ASP A 1 397 ? 21.762 -0.537 13.364 1.00 9.53 397 ASP A O 1
ATOM 3088 N N . ALA A 1 398 ? 21.396 0.069 15.470 1.00 9.23 398 ALA A N 1
ATOM 3089 C CA . ALA A 1 398 ? 20.027 -0.386 15.521 1.00 9.13 398 ALA A CA 1
ATOM 3090 C C . ALA A 1 398 ? 19.342 0.302 16.688 1.00 9.13 398 ALA A C 1
ATOM 3091 O O . ALA A 1 398 ? 20.031 0.794 17.602 1.00 8.90 398 ALA A O 1
ATOM 3093 N N . CYS A 1 399 ? 18.022 0.391 16.628 1.00 8.60 399 CYS A N 1
ATOM 3094 C CA . CYS A 1 399 ? 17.238 0.783 17.781 1.00 8.31 399 CYS A CA 1
ATOM 3095 C C . CYS A 1 399 ? 16.433 -0.413 18.258 1.00 9.38 399 CYS A C 1
ATOM 3096 O O . CYS A 1 399 ? 15.796 -1.093 17.459 1.00 10.01 399 CYS A O 1
ATOM 3099 N N . LEU A 1 400 ? 16.586 -0.747 19.534 1.00 8.24 400 LEU A N 1
ATOM 3100 C CA . LEU A 1 400 ? 15.909 -1.902 20.117 1.00 8.30 400 LEU A CA 1
ATOM 3101 C C . LEU A 1 400 ? 14.759 -1.390 20.973 1.00 8.36 400 LEU A C 1
ATOM 3102 O O . LEU A 1 400 ? 14.989 -0.553 21.842 1.00 8.47 400 LEU A O 1
ATOM 3107 N N . GLN A 1 401 ? 13.537 -1.833 20.693 1.00 8.35 401 GLN A N 1
ATOM 3108 C CA . GLN A 1 401 ? 12.362 -1.261 21.327 1.00 8.62 401 GLN A CA 1
ATOM 3109 C C . GLN A 1 401 ? 11.608 -2.254 22.197 1.00 8.15 401 GLN A C 1
ATOM 3110 O O . GLN A 1 401 ? 11.386 -3.397 21.828 1.00 8.54 401 GLN A O 1
ATOM 3116 N N . PHE A 1 402 ? 11.321 -1.801 23.413 1.00 8.21 402 PHE A N 1
ATOM 3117 C CA . PHE A 1 402 ? 10.696 -2.591 24.466 1.00 8.97 402 PHE A CA 1
ATOM 3118 C C . PHE A 1 402 ? 9.449 -1.880 24.969 1.00 8.88 402 PHE A C 1
ATOM 3119 O O . PHE A 1 402 ? 9.546 -0.978 25.801 1.00 8.94 402 PHE A O 1
ATOM 3127 N N . GLY A 1 403 ? 8.285 -2.200 24.408 1.00 8.66 403 GLY A N 1
ATOM 3128 C CA . GLY A 1 403 ? 7.020 -1.597 24.808 1.00 8.75 403 GLY A CA 1
ATOM 3129 C C . GLY A 1 403 ? 6.458 -2.322 26.023 1.00 8.39 403 GLY A C 1
ATOM 3130 O O . GLY A 1 403 ? 6.676 -1.915 27.173 1.00 8.75 403 GLY A O 1
ATOM 3131 N N . GLY A 1 404 ? 5.922 -3.519 25.794 1.00 8.59 404 GLY A N 1
ATOM 3132 C CA . GLY A 1 404 ? 5.551 -4.424 26.882 1.00 8.69 404 GLY A CA 1
ATOM 3133 C C . GLY A 1 404 ? 6.736 -4.699 27.796 1.00 9.25 404 GLY A C 1
ATOM 3134 O O . GLY A 1 404 ? 6.576 -4.772 29.019 1.00 8.66 404 GLY A O 1
ATOM 3135 N N . GLY A 1 405 ? 7.946 -4.788 27.257 1.00 9.35 405 GLY A N 1
ATOM 3136 C CA . GLY A 1 405 ? 9.148 -5.004 28.034 1.00 9.04 405 GLY A CA 1
ATOM 3137 C C . GLY A 1 405 ? 9.579 -3.836 28.893 1.00 9.46 405 GLY A C 1
ATOM 3138 O O . GLY A 1 405 ? 10.576 -3.961 29.611 1.00 9.59 405 GLY A O 1
ATOM 3139 N N . THR A 1 406 ? 8.948 -2.678 28.810 1.00 9.11 406 THR A N 1
ATOM 3140 C CA . THR A 1 406 ? 9.114 -1.558 29.701 1.00 8.59 406 THR A CA 1
ATOM 3141 C C . THR A 1 406 ? 7.876 -1.318 30.547 1.00 9.15 406 THR A C 1
ATOM 3142 O O . THR A 1 406 ? 7.955 -1.278 31.785 1.00 9.19 406 THR A O 1
ATOM 3146 N N . LEU A 1 407 ? 6.708 -1.174 29.926 1.00 8.73 407 LEU A N 1
ATOM 3147 C CA . LEU A 1 407 ? 5.455 -0.897 30.604 1.00 9.28 407 LEU A CA 1
ATOM 3148 C C . LEU A 1 407 ? 4.864 -2.133 31.280 1.00 8.70 407 LEU A C 1
ATOM 3149 O O . LEU A 1 407 ? 3.846 -2.036 31.973 1.00 9.49 407 LEU A O 1
ATOM 3154 N N . GLY A 1 408 ? 5.498 -3.285 31.125 1.00 9.41 408 GLY A N 1
ATOM 3155 C CA . GLY A 1 408 ? 5.142 -4.498 31.836 1.00 9.46 408 GLY A CA 1
ATOM 3156 C C . GLY A 1 408 ? 6.084 -4.789 32.999 1.00 9.99 408 GLY A C 1
ATOM 3157 O O . GLY A 1 408 ? 5.915 -5.817 33.658 1.00 9.61 408 GLY A O 1
ATOM 3158 N N . HIS A 1 409 ? 7.064 -3.928 33.229 1.00 9.56 409 HIS A N 1
ATOM 3159 C CA . HIS A 1 409 ? 7.949 -4.136 34.393 1.00 9.66 409 HIS A CA 1
ATOM 3160 C C . HIS A 1 409 ? 7.107 -3.963 35.641 1.00 9.85 409 HIS A C 1
ATOM 3161 O O . HIS A 1 409 ? 6.280 -3.058 35.759 1.00 9.59 409 HIS A O 1
ATOM 3168 N N . PRO A 1 410 ? 7.350 -4.783 36.666 1.00 9.29 410 PRO A N 1
ATOM 3169 C CA . PRO A 1 410 ? 6.543 -4.749 37.874 1.00 9.74 410 PRO A CA 1
ATOM 3170 C C . PRO A 1 410 ? 6.625 -3.463 38.665 1.00 8.84 410 PRO A C 1
ATOM 3171 O O . PRO A 1 410 ? 5.728 -3.180 39.461 1.00 10.02 410 PRO A O 1
ATOM 3175 N N . TRP A 1 411 ? 7.670 -2.660 38.483 1.00 9.41 411 TRP A N 1
ATOM 3176 C CA . TRP A 1 411 ? 7.884 -1.455 39.254 1.00 9.85 411 TRP A CA 1
ATOM 3177 C C . TRP A 1 411 ? 7.568 -0.179 38.474 1.00 9.53 411 TRP A C 1
ATOM 3178 O O . TRP A 1 411 ? 7.763 0.921 38.968 1.00 10.53 411 TRP A O 1
ATOM 3189 N N . GLY A 1 412 ? 7.110 -0.353 37.234 1.00 8.88 412 GLY A N 1
ATOM 3190 C CA . GLY A 1 412 ? 6.707 0.821 36.443 1.00 9.40 412 GLY A CA 1
ATOM 3191 C C . GLY A 1 412 ? 7.748 1.179 35.388 1.00 9.05 412 GLY A C 1
ATOM 3192 O O . GLY A 1 412 ? 8.734 0.475 35.170 1.00 9.26 412 GLY A O 1
ATOM 3193 N N . ASN A 1 413 ? 7.502 2.290 34.699 1.00 9.17 413 ASN A N 1
ATOM 3194 C CA . ASN A 1 413 ? 8.181 2.585 33.447 1.00 8.99 413 ASN A CA 1
ATOM 3195 C C . ASN A 1 413 ? 9.631 3.005 33.649 1.00 8.07 413 ASN A C 1
ATOM 3196 O O . ASN A 1 413 ? 10.475 2.591 32.862 1.00 8.60 413 ASN A O 1
ATOM 3201 N N . ALA A 1 414 ? 9.902 3.819 34.677 1.00 8.54 414 ALA A N 1
ATOM 3202 C CA . ALA A 1 414 ? 11.286 4.256 34.872 1.00 8.44 414 ALA A CA 1
ATOM 3203 C C . ALA A 1 414 ? 12.200 3.091 35.214 1.00 8.42 414 ALA A C 1
ATOM 3204 O O . ALA A 1 414 ? 13.258 2.918 34.604 1.00 8.50 414 ALA A O 1
ATOM 3206 N N . PRO A 1 415 ? 11.795 2.234 36.156 1.00 8.93 415 PRO A N 1
ATOM 3207 C CA . PRO A 1 415 ? 12.569 1.042 36.458 1.00 8.93 415 PRO A CA 1
ATOM 3208 C C . PRO A 1 415 ? 12.647 0.104 35.276 1.00 9.00 415 PRO A C 1
ATOM 3209 O O . PRO A 1 415 ? 13.681 -0.503 35.007 1.00 8.70 415 PRO A O 1
ATOM 3213 N N . GLY A 1 416 ? 11.560 0.002 34.501 1.00 9.14 416 GLY A N 1
ATOM 3214 C CA . GLY A 1 416 ? 11.552 -0.830 33.304 1.00 9.04 416 GLY A CA 1
ATOM 3215 C C . GLY A 1 416 ? 12.556 -0.335 32.265 1.00 8.20 416 GLY A C 1
ATOM 3216 O O . GLY A 1 416 ? 13.272 -1.114 31.643 1.00 8.23 416 GLY A O 1
ATOM 3217 N N . ALA A 1 417 ? 12.595 0.984 32.091 1.00 8.14 417 ALA A N 1
ATOM 3218 C CA . ALA A 1 417 ? 13.561 1.606 31.195 1.00 8.16 417 ALA A CA 1
ATOM 3219 C C . ALA A 1 417 ? 14.998 1.359 31.659 1.00 8.36 417 ALA A C 1
ATOM 3220 O O . ALA A 1 417 ? 15.867 0.990 30.888 1.00 8.49 417 ALA A O 1
ATOM 3222 N N . ALA A 1 418 ? 15.200 1.561 32.967 1.00 8.56 418 ALA A N 1
ATOM 3223 C CA . ALA A 1 418 ? 16.541 1.344 33.536 1.00 8.55 418 ALA A CA 1
ATOM 3224 C C . ALA A 1 418 ? 17.002 -0.081 33.340 1.00 8.39 418 ALA A C 1
ATOM 3225 O O . ALA A 1 418 ? 18.165 -0.339 33.028 1.00 8.85 418 ALA A O 1
ATOM 3227 N N . ALA A 1 419 ? 16.106 -1.048 33.531 1.00 7.83 419 ALA A N 1
ATOM 3228 C CA . ALA A 1 419 ? 16.432 -2.458 33.335 1.00 8.69 419 ALA A CA 1
ATOM 3229 C C . ALA A 1 419 ? 16.929 -2.718 31.919 1.00 9.07 419 ALA A C 1
ATOM 3230 O O . ALA A 1 419 ? 17.963 -3.356 31.702 1.00 9.17 419 ALA A O 1
ATOM 3232 N N . ASN A 1 420 ? 16.195 -2.182 30.930 1.00 8.75 420 ASN A N 1
ATOM 3233 C CA . ASN A 1 420 ? 16.611 -2.354 29.545 1.00 8.93 420 ASN A CA 1
ATOM 3234 C C . ASN A 1 420 ? 17.918 -1.640 29.232 1.00 8.54 420 ASN A C 1
ATOM 3235 O O . ASN A 1 420 ? 18.762 -2.183 28.520 1.00 8.65 420 ASN A O 1
ATOM 3240 N N . ARG A 1 421 ? 18.107 -0.439 29.774 1.00 8.01 421 ARG A N 1
ATOM 3241 C CA . ARG A 1 421 ? 19.332 0.318 29.529 1.00 8.36 421 ARG A CA 1
ATOM 3242 C C . ARG A 1 421 ? 20.548 -0.366 30.158 1.00 8.96 421 ARG A C 1
ATOM 3243 O O . ARG A 1 421 ? 21.592 -0.467 29.532 1.00 9.04 421 ARG A O 1
ATOM 3251 N N . VAL A 1 422 ? 20.378 -0.868 31.382 1.00 9.80 422 VAL A N 1
ATOM 3252 C CA . VAL A 1 422 ? 21.439 -1.645 32.017 1.00 10.29 422 VAL A CA 1
ATOM 3253 C C . VAL A 1 422 ? 21.772 -2.896 31.229 1.00 9.15 422 VAL A C 1
ATOM 3254 O O . VAL A 1 422 ? 22.942 -3.202 30.986 1.00 9.62 422 VAL A O 1
ATOM 3258 N N . ALA A 1 423 ? 20.751 -3.654 30.819 1.00 8.70 423 ALA A N 1
ATOM 3259 C CA . ALA A 1 423 ? 20.972 -4.860 30.036 1.00 8.99 423 ALA A CA 1
ATOM 3260 C C . ALA A 1 423 ? 21.737 -4.536 28.761 1.00 9.29 423 ALA A C 1
ATOM 3261 O O . ALA A 1 423 ? 22.719 -5.196 28.431 1.00 9.96 423 ALA A O 1
ATOM 3263 N N . LEU A 1 424 ? 21.303 -3.505 28.027 1.00 9.21 424 LEU A N 1
ATOM 3264 C CA . LEU A 1 424 ? 22.019 -3.131 26.814 1.00 9.63 424 LEU A CA 1
ATOM 3265 C C . LEU A 1 424 ? 23.457 -2.716 27.088 1.00 9.56 424 LEU A C 1
ATOM 3266 O O . LEU A 1 424 ? 24.367 -3.151 26.371 1.00 9.12 424 LEU A O 1
ATOM 3271 N N . GLU A 1 425 ? 23.675 -1.873 28.098 1.00 9.43 425 GLU A N 1
ATOM 3272 C CA . GLU A 1 425 ? 25.035 -1.417 28.385 1.00 9.77 425 GLU A CA 1
ATOM 3273 C C . GLU A 1 425 ? 25.925 -2.558 28.853 1.00 10.04 425 GLU A C 1
ATOM 3274 O O . GLU A 1 425 ? 27.091 -2.598 28.472 1.00 9.70 425 GLU A O 1
ATOM 3280 N N . ALA A 1 426 ? 25.373 -3.468 29.648 1.00 10.37 426 ALA A N 1
ATOM 3281 C CA . ALA A 1 426 ? 26.146 -4.625 30.103 1.00 10.77 426 ALA A CA 1
ATOM 3282 C C . ALA A 1 426 ? 26.577 -5.499 28.941 1.00 10.81 426 ALA A C 1
ATOM 3283 O O . ALA A 1 426 ? 27.720 -5.945 28.858 1.00 11.12 426 ALA A O 1
ATOM 3285 N N . CYS A 1 427 ? 25.669 -5.752 27.995 1.00 10.69 427 CYS A N 1
ATOM 3286 C CA . CYS A 1 427 ? 26.000 -6.541 26.817 1.00 11.12 427 CYS A CA 1
ATOM 3287 C C . CYS A 1 427 ? 27.024 -5.844 25.932 1.00 10.93 427 CYS A C 1
ATOM 3288 O O . CYS A 1 427 ? 27.925 -6.482 25.393 1.00 11.33 427 CYS A O 1
ATOM 3291 N N . THR A 1 428 ? 26.873 -4.531 25.787 1.00 10.44 428 THR A N 1
ATOM 3292 C CA . THR A 1 428 ? 27.801 -3.746 24.982 1.00 11.37 428 THR A CA 1
ATOM 3293 C C . THR A 1 428 ? 29.201 -3.763 25.579 1.00 11.47 428 THR A C 1
ATOM 3294 O O . THR A 1 428 ? 30.182 -4.016 24.883 1.00 11.36 428 THR A O 1
ATOM 3298 N N . GLN A 1 429 ? 29.280 -3.533 26.883 1.00 11.36 429 GLN A N 1
ATOM 3299 C CA . GLN A 1 429 ? 30.557 -3.587 27.589 1.00 12.08 429 GLN A CA 1
ATOM 3300 C C . GLN A 1 429 ? 31.200 -4.961 27.460 1.00 12.60 429 GLN A C 1
ATOM 3301 O O . GLN A 1 429 ? 32.393 -5.043 27.159 1.00 12.44 429 GLN A O 1
ATOM 3307 N N . ALA A 1 430 ? 30.421 -6.017 27.673 1.00 12.95 430 ALA A N 1
ATOM 3308 C CA . ALA A 1 430 ? 30.941 -7.378 27.577 1.00 13.84 430 ALA A CA 1
ATOM 3309 C C . ALA A 1 430 ? 31.498 -7.654 26.191 1.00 14.59 430 ALA A C 1
ATOM 3310 O O . ALA A 1 430 ? 32.604 -8.177 26.046 1.00 15.32 430 ALA A O 1
ATOM 3312 N N . ARG A 1 431 ? 30.746 -7.307 25.147 1.00 14.38 431 ARG A N 1
ATOM 3313 C CA . ARG A 1 431 ? 31.233 -7.474 23.787 1.00 15.31 431 ARG A CA 1
ATOM 3314 C C . ARG A 1 431 ? 32.542 -6.732 23.558 1.00 15.34 431 ARG A C 1
ATOM 3315 O O . ARG A 1 431 ? 33.506 -7.313 23.052 1.00 16.15 431 ARG A O 1
ATOM 3323 N N . ASN A 1 432 ? 32.602 -5.462 23.936 1.00 15.34 432 ASN A N 1
ATOM 3324 C CA . ASN A 1 432 ? 33.806 -4.656 23.801 1.00 15.39 432 ASN A CA 1
ATOM 3325 C C . ASN A 1 432 ? 34.995 -5.250 24.550 1.00 16.73 432 ASN A C 1
ATOM 3326 O O . ASN A 1 432 ? 36.128 -5.071 24.104 1.00 17.25 432 ASN A O 1
ATOM 3331 N N . GLU A 1 433 ? 34.775 -5.939 25.662 1.00 17.41 433 GLU A N 1
ATOM 3332 C CA . GLU A 1 433 ? 35.818 -6.613 26.412 1.00 18.71 433 GLU A CA 1
ATOM 3333 C C . GLU A 1 433 ? 36.257 -7.933 25.800 1.00 19.87 433 GLU A C 1
ATOM 3334 O O . GLU A 1 433 ? 37.189 -8.559 26.322 1.00 20.86 433 GLU A O 1
ATOM 3340 N N . GLY A 1 434 ? 35.572 -8.422 24.776 1.00 20.50 434 GLY A N 1
ATOM 3341 C CA . GLY A 1 434 ? 36.005 -9.602 24.047 1.00 21.55 434 GLY A CA 1
ATOM 3342 C C . GLY A 1 434 ? 35.090 -10.793 24.287 1.00 22.11 434 GLY A C 1
ATOM 3343 O O . GLY A 1 434 ? 35.341 -11.876 23.750 1.00 22.41 434 GLY A O 1
ATOM 3344 N N . ARG A 1 435 ? 34.042 -10.599 25.083 1.00 21.97 435 ARG A N 1
ATOM 3345 C CA . ARG A 1 435 ? 33.121 -11.694 25.366 1.00 22.00 435 ARG A CA 1
ATOM 3346 C C . ARG A 1 435 ? 32.248 -12.001 24.158 1.00 21.54 435 ARG A C 1
ATOM 3347 O O . ARG A 1 435 ? 31.921 -11.148 23.334 1.00 21.62 435 ARG A O 1
ATOM 3355 N N . ASP A 1 436 ? 31.993 -13.288 23.966 1.00 20.41 436 ASP A N 1
ATOM 3356 C CA . ASP A 1 436 ? 31.192 -13.783 22.852 1.00 20.29 436 ASP A CA 1
ATOM 3357 C C . ASP A 1 436 ? 29.732 -13.823 23.270 1.00 19.34 436 ASP A C 1
ATOM 3358 O O . ASP A 1 436 ? 29.319 -14.702 24.023 1.00 18.62 436 ASP A O 1
ATOM 3363 N N . LEU A 1 437 ? 28.929 -12.879 22.778 1.00 18.24 437 LEU A N 1
ATOM 3364 C CA . LEU A 1 437 ? 27.536 -12.775 23.193 1.00 17.89 437 LEU A CA 1
ATOM 3365 C C . LEU A 1 437 ? 26.684 -13.948 22.740 1.00 18.66 437 LEU A C 1
ATOM 3366 O O . LEU A 1 437 ? 25.698 -14.271 23.409 1.00 19.65 437 LEU A O 1
ATOM 3371 N N . ALA A 1 438 ? 27.048 -14.608 21.647 1.00 19.33 438 ALA A N 1
ATOM 3372 C CA . ALA A 1 438 ? 26.324 -15.791 21.199 1.00 20.79 438 ALA A CA 1
ATOM 3373 C C . ALA A 1 438 ? 26.492 -16.972 22.146 1.00 21.84 438 ALA A C 1
ATOM 3374 O O . ALA A 1 438 ? 25.593 -17.812 22.215 1.00 22.77 438 ALA A O 1
ATOM 3376 N N . ARG A 1 439 ? 27.590 -17.051 22.887 1.00 22.61 439 ARG A N 1
ATOM 3377 C CA . ARG A 1 439 ? 27.839 -18.142 23.813 1.00 23.69 439 ARG A CA 1
ATOM 3378 C C . ARG A 1 439 ? 27.738 -17.737 25.280 1.00 22.94 439 ARG A C 1
ATOM 3379 O O . ARG A 1 439 ? 27.553 -18.611 26.134 1.00 24.03 439 ARG A O 1
ATOM 3387 N N . GLU A 1 440 ? 27.986 -16.472 25.591 1.00 21.54 440 GLU A N 1
ATOM 3388 C CA . GLU A 1 440 ? 28.090 -16.026 26.972 1.00 20.51 440 GLU A CA 1
ATOM 3389 C C . GLU A 1 440 ? 26.955 -15.079 27.351 1.00 19.21 440 GLU A C 1
ATOM 3390 O O . GLU A 1 440 ? 26.975 -14.497 28.435 1.00 18.47 440 GLU A O 1
ATOM 3396 N N . GLY A 1 441 ? 25.970 -14.926 26.471 1.00 18.12 441 GLY A N 1
ATOM 3397 C CA . GLY A 1 441 ? 24.918 -13.941 26.664 1.00 17.28 441 GLY A CA 1
ATOM 3398 C C . GLY A 1 441 ? 24.133 -14.134 27.947 1.00 16.33 441 GLY A C 1
ATOM 3399 O O . GLY A 1 441 ? 23.869 -13.180 28.676 1.00 15.98 441 GLY A O 1
ATOM 3400 N N . GLY A 1 442 ? 23.731 -15.370 28.234 1.00 16.43 442 GLY A N 1
ATOM 3401 C CA . GLY A 1 442 ? 23.038 -15.684 29.476 1.00 16.45 442 GLY A CA 1
ATOM 3402 C C . GLY A 1 442 ? 23.842 -15.284 30.705 1.00 16.57 442 GLY A C 1
ATOM 3403 O O . GLY A 1 442 ? 23.288 -14.763 31.675 1.00 16.62 442 GLY A O 1
ATOM 3404 N N . ASP A 1 443 ? 25.142 -15.572 30.695 1.00 17.07 443 ASP A N 1
ATOM 3405 C CA . ASP A 1 443 ? 26.025 -15.219 31.794 1.00 17.73 443 ASP A CA 1
ATOM 3406 C C . ASP A 1 443 ? 26.104 -13.711 31.992 1.00 16.24 443 ASP A C 1
ATOM 3407 O O . ASP A 1 443 ? 26.121 -13.213 33.114 1.00 16.22 443 ASP A O 1
ATOM 3412 N N . VAL A 1 444 ? 26.212 -12.980 30.881 1.00 14.94 444 VAL A N 1
ATOM 3413 C CA . VAL A 1 444 ? 26.252 -11.526 30.952 1.00 14.51 444 VAL A CA 1
ATOM 3414 C C . VAL A 1 444 ? 24.984 -10.983 31.592 1.00 13.40 444 VAL A C 1
ATOM 3415 O O . VAL A 1 444 ? 25.067 -10.143 32.486 1.00 13.51 444 VAL A O 1
ATOM 3419 N N . ILE A 1 445 ? 23.822 -11.459 31.149 1.00 13.53 445 ILE A N 1
ATOM 3420 C CA . ILE A 1 445 ? 22.565 -10.998 31.731 1.00 13.66 445 ILE A CA 1
ATOM 3421 C C . ILE A 1 445 ? 22.440 -11.431 33.186 1.00 14.03 445 ILE A C 1
ATOM 3422 O O . ILE A 1 445 ? 22.097 -10.602 34.029 1.00 14.18 445 ILE A O 1
ATOM 3427 N N . ARG A 1 446 ? 22.792 -12.677 33.501 1.00 15.05 446 ARG A N 1
ATOM 3428 C CA . ARG A 1 446 ? 22.709 -13.132 34.887 1.00 15.50 446 ARG A CA 1
ATOM 3429 C C . ARG A 1 446 ? 23.574 -12.285 35.805 1.00 15.17 446 ARG A C 1
ATOM 3430 O O . ARG A 1 446 ? 23.121 -11.924 36.893 1.00 15.62 446 ARG A O 1
ATOM 3438 N N . SER A 1 447 ? 24.786 -11.944 35.386 1.00 14.63 447 SER A N 1
ATOM 3439 C CA . SER A 1 447 ? 25.640 -11.077 36.191 1.00 15.94 447 SER A CA 1
ATOM 3440 C C . SER A 1 447 ? 25.021 -9.703 36.387 1.00 15.66 447 SER A C 1
ATOM 3441 O O . SER A 1 447 ? 25.030 -9.160 37.488 1.00 15.96 447 SER A O 1
ATOM 3444 N N . ALA A 1 448 ? 24.455 -9.142 35.319 1.00 14.75 448 ALA A N 1
ATOM 3445 C CA . ALA A 1 448 ? 23.808 -7.838 35.412 1.00 14.80 448 ALA A CA 1
ATOM 3446 C C . ALA A 1 448 ? 22.551 -7.877 36.268 1.00 14.63 448 ALA A C 1
ATOM 3447 O O . ALA A 1 448 ? 22.297 -6.919 37.002 1.00 14.73 448 ALA A O 1
ATOM 3449 N N . CYS A 1 449 ? 21.776 -8.956 36.218 1.00 15.66 449 CYS A N 1
ATOM 3450 C CA . CYS A 1 449 ? 20.592 -9.100 37.056 1.00 17.07 449 CYS A CA 1
ATOM 3451 C C . CYS A 1 449 ? 20.955 -9.089 38.542 1.00 17.86 449 CYS A C 1
ATOM 3452 O O . CYS A 1 449 ? 20.238 -8.505 39.356 1.00 18.69 449 CYS A O 1
ATOM 3455 N N . LYS A 1 450 ? 22.079 -9.697 38.911 1.00 18.53 450 LYS A N 1
ATOM 3456 C CA . LYS A 1 450 ? 22.522 -9.716 40.298 1.00 19.38 450 LYS A CA 1
ATOM 3457 C C . LYS A 1 450 ? 22.932 -8.347 40.814 1.00 18.53 4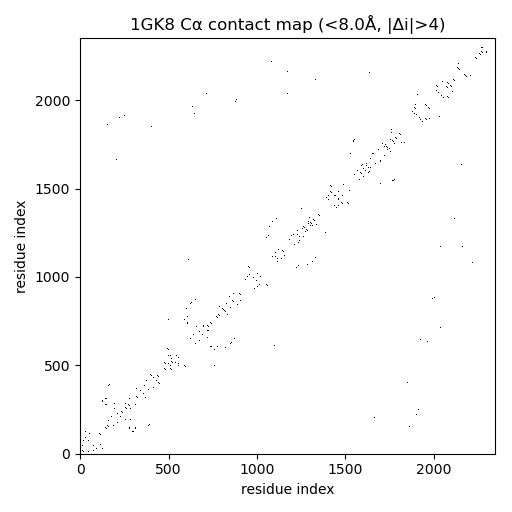50 LYS A C 1
ATOM 3458 O O . LYS A 1 450 ? 22.784 -8.042 41.996 1.00 19.70 450 LYS A O 1
ATOM 3464 N N . TRP A 1 451 ? 23.418 -7.493 39.927 1.00 17.85 451 TRP A N 1
ATOM 3465 C CA . TRP A 1 451 ? 23.880 -6.163 40.246 1.00 17.11 451 TRP A CA 1
ATOM 3466 C C . TRP A 1 451 ? 22.767 -5.132 40.374 1.00 15.51 451 TRP A C 1
ATOM 3467 O O . TRP A 1 451 ? 22.756 -4.297 41.283 1.00 14.89 451 TRP A O 1
ATOM 3478 N N . SER A 1 452 ? 21.876 -5.090 39.384 1.00 14.11 452 SER A N 1
ATOM 3479 C CA . SER A 1 452 ? 20.858 -4.049 39.277 1.00 12.94 452 SER A CA 1
ATOM 3480 C C . SER A 1 452 ? 19.501 -4.543 39.744 1.00 12.09 452 SER A C 1
ATOM 3481 O O . SER A 1 452 ? 18.970 -5.484 39.151 1.00 11.19 452 SER A O 1
ATOM 3484 N N . PRO A 1 453 ? 18.935 -3.925 40.778 1.00 12.85 453 PRO A N 1
ATOM 3485 C CA . PRO A 1 453 ? 17.629 -4.326 41.272 1.00 12.93 453 PRO A CA 1
ATOM 3486 C C . PRO A 1 453 ? 16.540 -4.216 40.211 1.00 12.24 453 PRO A C 1
ATOM 3487 O O . PRO A 1 453 ? 15.677 -5.091 40.127 1.00 10.88 453 PRO A O 1
ATOM 3491 N N . GLU A 1 454 ? 16.604 -3.157 39.453 1.00 11.94 454 GLU A N 1
ATOM 3492 C CA . GLU A 1 454 ? 15.571 -2.946 38.387 1.00 11.42 454 GLU A CA 1
ATOM 3493 C C . GLU A 1 454 ? 15.681 -4.028 37.330 1.00 10.40 454 GLU A C 1
ATOM 3494 O O . GLU A 1 454 ? 14.663 -4.588 36.897 1.00 10.68 454 GLU A O 1
ATOM 3500 N N . LEU A 1 455 ? 16.905 -4.360 36.913 1.00 9.83 455 LEU A N 1
ATOM 3501 C CA . LEU A 1 455 ? 17.088 -5.448 35.963 1.00 10.22 455 LEU A CA 1
ATOM 3502 C C . LEU A 1 455 ? 16.671 -6.786 36.541 1.00 10.91 455 LEU A C 1
ATOM 3503 O O . LEU A 1 455 ? 15.966 -7.554 35.881 1.00 11.09 455 LEU A O 1
ATOM 3508 N N . ALA A 1 456 ? 17.025 -7.061 37.802 1.00 10.94 456 ALA A N 1
ATOM 3509 C CA . ALA A 1 456 ? 16.638 -8.320 38.428 1.00 10.85 456 ALA A CA 1
ATOM 3510 C C . ALA A 1 456 ? 15.133 -8.553 38.392 1.00 10.56 456 ALA A C 1
ATOM 3511 O O . ALA A 1 456 ? 14.688 -9.673 38.154 1.00 11.31 456 ALA A O 1
ATOM 3513 N N . ALA A 1 457 ? 14.331 -7.516 38.620 1.00 10.63 457 ALA A N 1
ATOM 3514 C CA . ALA A 1 457 ? 12.875 -7.659 38.582 1.00 10.69 457 ALA A CA 1
ATOM 3515 C C . ALA A 1 457 ? 12.378 -8.059 37.194 1.00 11.02 457 ALA A C 1
ATOM 3516 O O . ALA A 1 457 ? 11.499 -8.909 37.061 1.00 11.51 457 ALA A O 1
ATOM 3518 N N . ALA A 1 458 ? 12.965 -7.463 36.158 1.00 10.79 458 ALA A N 1
ATOM 3519 C CA . ALA A 1 458 ? 12.641 -7.846 34.788 1.00 11.31 458 ALA A CA 1
ATOM 3520 C C . ALA A 1 458 ? 13.121 -9.249 34.461 1.00 11.68 458 ALA A C 1
ATOM 3521 O O . ALA A 1 458 ? 12.402 -10.042 33.845 1.00 12.09 458 ALA A O 1
ATOM 3523 N N . CYS A 1 459 ? 14.331 -9.599 34.897 1.00 12.24 459 CYS A N 1
ATOM 3524 C CA . CYS A 1 459 ? 14.872 -10.932 34.693 1.00 13.46 459 CYS A CA 1
ATOM 3525 C C . CYS A 1 459 ? 13.917 -12.002 35.223 1.00 13.01 459 CYS A C 1
ATOM 3526 O O . CYS A 1 459 ? 13.667 -12.995 34.542 1.00 12.78 459 CYS A O 1
ATOM 3529 N N . GLU A 1 460 ? 13.409 -11.798 36.436 1.00 13.15 460 GLU A N 1
ATOM 3530 C CA . GLU A 1 460 ? 12.531 -12.778 37.060 1.00 14.88 460 GLU A CA 1
ATOM 3531 C C . GLU A 1 460 ? 11.205 -12.908 36.324 1.00 14.16 460 GLU A C 1
ATOM 3532 O O . GLU A 1 460 ? 10.734 -14.018 36.084 1.00 14.00 460 GLU A O 1
ATOM 3538 N N . VAL A 1 461 ? 10.590 -11.782 35.960 1.00 13.14 461 VAL A N 1
ATOM 3539 C CA . VAL A 1 461 ? 9.252 -11.838 35.372 1.00 13.79 461 VAL A CA 1
ATOM 3540 C C . VAL A 1 461 ? 9.265 -12.544 34.021 1.00 12.69 461 VAL A C 1
ATOM 3541 O O . VAL A 1 461 ? 8.343 -13.298 33.709 1.00 12.75 461 VAL A O 1
ATOM 3545 N N . TRP A 1 462 ? 10.295 -12.331 33.212 1.00 11.43 462 TRP A N 1
ATOM 3546 C CA . TRP A 1 462 ? 10.288 -12.827 31.842 1.00 11.35 462 TRP A CA 1
ATOM 3547 C C . TRP A 1 462 ? 11.275 -13.942 31.577 1.00 12.37 462 TRP A C 1
ATOM 3548 O O . TRP A 1 462 ? 11.476 -14.373 30.438 1.00 11.89 462 TRP A O 1
ATOM 3559 N N . LYS A 1 463 ? 11.816 -14.531 32.645 1.00 13.82 463 LYS A N 1
ATOM 3560 C CA . LYS A 1 463 ? 12.804 -15.591 32.533 1.00 16.43 463 LYS A CA 1
ATOM 3561 C C . LYS A 1 463 ? 12.412 -16.730 31.604 1.00 17.19 463 LYS A C 1
ATOM 3562 O O . LYS A 1 463 ? 13.272 -17.187 30.835 1.00 17.85 463 LYS A O 1
ATOM 3568 N N . GLU A 1 464 ? 11.171 -17.209 31.654 1.00 18.20 464 GLU A N 1
ATOM 3569 C CA . GLU A 1 464 ? 10.851 -18.367 30.812 1.00 20.13 464 GLU A CA 1
ATOM 3570 C C . GLU A 1 464 ? 10.134 -18.015 29.521 1.00 18.77 464 GLU A C 1
ATOM 3571 O O . GLU A 1 464 ? 9.767 -18.920 28.765 1.00 19.27 464 GLU A O 1
ATOM 3577 N N . ILE A 1 465 ? 10.116 -16.737 29.151 1.00 16.36 465 ILE A N 1
ATOM 3578 C CA . ILE A 1 465 ? 9.319 -16.317 27.997 1.00 14.48 465 ILE A CA 1
ATOM 3579 C C . ILE A 1 465 ? 10.140 -16.327 26.719 1.00 13.31 465 ILE A C 1
ATOM 3580 O O . ILE A 1 465 ? 11.128 -15.609 26.569 1.00 12.82 465 ILE A O 1
ATOM 3585 N N . LYS A 1 466 ? 9.761 -17.201 25.790 1.00 14.17 466 LYS A N 1
ATOM 3586 C CA . LYS A 1 466 ? 10.416 -17.318 24.502 1.00 14.32 466 LYS A CA 1
ATOM 3587 C C . LYS A 1 466 ? 9.355 -17.409 23.403 1.00 12.80 466 LYS A C 1
ATOM 3588 O O . LYS A 1 466 ? 8.190 -17.673 23.672 1.00 12.16 466 LYS A O 1
ATOM 3594 N N . PHE A 1 467 ? 9.769 -17.126 22.179 1.00 11.93 467 PHE A N 1
ATOM 3595 C CA . PHE A 1 467 ? 8.905 -17.172 21.008 1.00 12.28 467 PHE A CA 1
ATOM 3596 C C . PHE A 1 467 ? 9.580 -17.999 19.921 1.00 12.53 467 PHE A C 1
ATOM 3597 O O . PHE A 1 467 ? 10.427 -17.501 19.175 1.00 12.14 467 PHE A O 1
ATOM 3605 N N . GLU A 1 468 ? 9.265 -19.287 19.893 1.00 12.74 468 GLU A N 1
ATOM 3606 C CA . GLU A 1 468 ? 9.924 -20.239 19.009 1.00 13.58 468 GLU A CA 1
ATOM 3607 C C . GLU A 1 468 ? 8.874 -21.041 18.253 1.00 14.01 468 GLU A C 1
ATOM 3608 O O . GLU A 1 468 ? 8.093 -21.785 18.839 1.00 14.10 468 GLU A O 1
ATOM 3614 N N . PHE A 1 469 ? 8.702 -20.713 16.972 1.00 13.65 469 PHE A N 1
ATOM 3615 C CA . PHE A 1 469 ? 7.709 -21.322 16.109 1.00 13.57 469 PHE A CA 1
ATOM 3616 C C . PHE A 1 469 ? 8.328 -21.679 14.758 1.00 13.70 469 PHE A C 1
ATOM 3617 O O . PHE A 1 469 ? 9.349 -21.133 14.356 1.00 13.38 469 PHE A O 1
ATOM 3625 N N . ASP A 1 470 ? 7.671 -22.583 14.039 1.00 13.44 470 ASP A N 1
ATOM 3626 C CA . ASP A 1 470 ? 8.057 -22.884 12.666 1.00 14.19 470 ASP A CA 1
ATOM 3627 C C . ASP A 1 470 ? 7.975 -21.624 11.807 1.00 13.50 470 ASP A C 1
ATOM 3628 O O . ASP A 1 470 ? 6.991 -20.892 11.869 1.00 14.17 470 ASP A O 1
ATOM 3633 N N . THR A 1 471 ? 8.998 -21.389 11.003 1.00 12.69 471 THR A N 1
ATOM 3634 C CA . THR A 1 471 ? 9.073 -20.208 10.159 1.00 12.85 471 THR A CA 1
ATOM 3635 C C . THR A 1 471 ? 8.372 -20.416 8.824 1.00 12.43 471 THR A C 1
ATOM 3636 O O . THR A 1 471 ? 8.651 -21.382 8.127 1.00 12.43 471 THR A O 1
ATOM 3640 N N . ILE A 1 472 ? 7.534 -19.453 8.461 1.00 12.26 472 ILE A N 1
ATOM 3641 C CA . ILE A 1 472 ? 6.860 -19.470 7.166 1.00 12.49 472 ILE A CA 1
ATOM 3642 C C . ILE A 1 472 ? 7.752 -18.905 6.077 1.00 12.90 472 ILE A C 1
ATOM 3643 O O . ILE A 1 472 ? 7.978 -19.548 5.047 1.00 12.96 472 ILE A O 1
ATOM 3648 N N . ASP A 1 473 ? 8.297 -17.714 6.286 1.00 13.61 473 ASP A N 1
ATOM 3649 C CA . ASP A 1 473 ? 9.147 -17.049 5.308 1.00 14.44 473 ASP A CA 1
ATOM 3650 C C . ASP A 1 473 ? 10.566 -17.603 5.336 1.00 15.61 473 ASP A C 1
ATOM 3651 O O . ASP A 1 473 ? 11.506 -16.956 5.787 1.00 16.01 473 ASP A O 1
ATOM 3656 N N . LYS A 1 474 ? 10.739 -18.809 4.808 1.00 16.51 474 LYS A N 1
ATOM 3657 C CA . LYS A 1 474 ? 12.020 -19.473 4.659 1.00 18.53 474 LYS A CA 1
ATOM 3658 C C . LYS A 1 474 ? 12.603 -19.193 3.276 1.00 18.25 474 LYS A C 1
ATOM 3659 O O . LYS A 1 474 ? 11.855 -19.037 2.311 1.00 16.97 474 LYS A O 1
ATOM 3665 N N . LEU A 1 475 ? 13.924 -19.146 3.173 1.00 18.75 475 LEU A N 1
ATOM 3666 C CA . LEU A 1 475 ? 14.589 -18.795 1.922 1.00 19.90 475 LEU A CA 1
ATOM 3667 C C . LEU A 1 475 ? 14.210 -19.705 0.765 1.00 20.31 475 LEU A C 1
ATOM 3668 O O . LEU A 1 475 ? 14.040 -20.923 1.009 1.00 21.10 475 LEU A O 1
ATOM 3674 N N . THR B 1 7 ? 13.363 68.873 -54.414 1.00 42.05 7 THR C N 1
ATOM 3675 C CA . THR B 1 7 ? 12.809 67.688 -53.708 1.00 41.88 7 THR C CA 1
ATOM 3676 C C . THR B 1 7 ? 13.844 66.583 -53.688 1.00 41.62 7 THR C C 1
ATOM 3677 O O . THR B 1 7 ? 13.545 65.390 -53.680 1.00 41.45 7 THR C O 1
ATOM 3681 N N . LYS B 1 8 ? 15.102 67.021 -53.658 1.00 41.22 8 LYS C N 1
ATOM 3682 C CA . LYS B 1 8 ? 16.221 66.090 -53.718 1.00 40.85 8 LYS C CA 1
ATOM 3683 C C . LYS B 1 8 ? 16.167 65.096 -52.562 1.00 39.80 8 LYS C C 1
ATOM 3684 O O . LYS B 1 8 ? 15.989 65.482 -51.407 1.00 39.53 8 LYS C O 1
ATOM 3690 N N . ALA B 1 9 ? 16.369 63.818 -52.866 1.00 38.48 9 ALA C N 1
ATOM 3691 C CA . ALA B 1 9 ? 16.228 62.777 -51.855 1.00 37.19 9 ALA C CA 1
ATOM 3692 C C . ALA B 1 9 ? 17.257 62.911 -50.736 1.00 36.22 9 ALA C C 1
ATOM 3693 O O . ALA B 1 9 ? 18.422 63.246 -50.948 1.00 36.09 9 ALA C O 1
ATOM 3695 N N . GLY B 1 10 ? 16.812 62.629 -49.514 1.00 34.44 10 GLY C N 1
ATOM 3696 C CA . GLY B 1 10 ? 17.692 62.586 -48.352 1.00 32.61 10 GLY C CA 1
ATOM 3697 C C . GLY B 1 10 ? 18.233 61.175 -48.132 1.00 31.04 10 GLY C C 1
ATOM 3698 O O . GLY B 1 10 ? 17.981 60.275 -48.935 1.00 31.09 10 GLY C O 1
ATOM 3699 N N . ALA B 1 11 ? 18.961 60.985 -47.036 1.00 29.63 11 ALA C N 1
ATOM 3700 C CA . ALA B 1 11 ? 19.541 59.681 -46.729 1.00 28.05 11 ALA C CA 1
ATOM 3701 C C . ALA B 1 11 ? 18.452 58.623 -46.571 1.00 26.77 11 ALA C C 1
ATOM 3702 O O . ALA B 1 11 ? 17.516 58.808 -45.793 1.00 26.83 11 ALA C O 1
ATOM 3704 N N . GLY B 1 12 ? 18.580 57.521 -47.301 1.00 24.64 12 GLY C N 1
ATOM 3705 C CA . GLY B 1 12 ? 17.551 56.491 -47.259 1.00 22.18 12 GLY C CA 1
ATOM 3706 C C . GLY B 1 12 ? 18.121 55.129 -46.893 1.00 19.76 12 GLY C C 1
ATOM 3707 O O . GLY B 1 12 ? 19.217 54.989 -46.347 1.00 20.60 12 GLY C O 1
ATOM 3708 N N . PHE B 1 13 ? 17.313 54.108 -47.151 1.00 16.61 13 PHE C N 1
ATOM 3709 C CA . PHE B 1 13 ? 17.733 52.730 -46.978 1.00 14.66 13 PHE C CA 1
ATOM 3710 C C . PHE B 1 13 ? 18.430 52.209 -48.229 1.00 14.43 13 PHE C C 1
ATOM 3711 O O . PHE B 1 13 ? 17.830 52.139 -49.304 1.00 14.52 13 PHE C O 1
ATOM 3719 N N . LYS B 1 14 ? 19.681 51.804 -48.058 1.00 13.91 14 LYS C N 1
ATOM 3720 C CA . LYS B 1 14 ? 20.426 51.118 -49.096 1.00 15.03 14 LYS C CA 1
ATOM 3721 C C . LYS B 1 14 ? 20.821 49.732 -48.596 1.00 14.10 14 LYS C C 1
ATOM 3722 O O . LYS B 1 14 ? 21.635 49.614 -47.678 1.00 13.77 14 LYS C O 1
ATOM 3728 N N . ALA B 1 15 ? 20.208 48.701 -49.154 1.00 13.34 15 ALA C N 1
ATOM 3729 C CA . ALA B 1 15 ? 20.515 47.335 -48.781 1.00 12.71 15 ALA C CA 1
ATOM 3730 C C . ALA B 1 15 ? 21.958 46.990 -49.125 1.00 13.13 15 ALA C C 1
ATOM 3731 O O . ALA B 1 15 ? 22.518 47.450 -50.122 1.00 13.97 15 ALA C O 1
ATOM 3733 N N . GLY B 1 16 ? 22.575 46.185 -48.268 1.00 12.32 16 GLY C N 1
ATOM 3734 C CA . GLY B 1 16 ? 23.889 45.646 -48.525 1.00 11.94 16 GLY C CA 1
ATOM 3735 C C . GLY B 1 16 ? 24.866 45.955 -47.398 1.00 11.90 16 GLY C C 1
ATOM 3736 O O . GLY B 1 16 ? 24.564 46.659 -46.434 1.00 11.05 16 GLY C O 1
ATOM 3737 N N . VAL B 1 17 ? 26.028 45.348 -47.536 1.00 11.35 17 VAL C N 1
ATOM 3738 C CA . VAL B 1 17 ? 27.092 45.454 -46.545 1.00 11.34 17 VAL C CA 1
ATOM 3739 C C . VAL B 1 17 ? 27.969 46.666 -46.791 1.00 12.54 17 VAL C C 1
ATOM 3740 O O . VAL B 1 17 ? 28.399 46.906 -47.923 1.00 13.38 17 VAL C O 1
ATOM 3744 N N . LYS B 1 18 ? 28.243 47.436 -45.751 1.00 12.22 18 LYS C N 1
ATOM 3745 C CA . LYS B 1 18 ? 29.256 48.478 -45.792 1.00 12.21 18 LYS C CA 1
ATOM 3746 C C . LYS B 1 18 ? 30.151 48.346 -44.561 1.00 12.18 18 LYS C C 1
ATOM 3747 O O . LYS B 1 18 ? 29.824 47.582 -43.652 1.00 11.87 18 LYS C O 1
ATOM 3753 N N . ASP B 1 19 ? 31.267 49.056 -44.547 1.00 11.66 19 ASP C N 1
ATOM 3754 C CA . ASP B 1 19 ? 32.170 49.006 -43.401 1.00 12.25 19 ASP C CA 1
ATOM 3755 C C . ASP B 1 19 ? 31.458 49.531 -42.157 1.00 11.27 19 ASP C C 1
ATOM 3756 O O . ASP B 1 19 ? 30.789 50.557 -42.155 1.00 11.01 19 ASP C O 1
ATOM 3761 N N . TYR B 1 20 ? 31.735 48.855 -41.035 1.00 10.94 20 TYR C N 1
ATOM 3762 C CA . TYR B 1 20 ? 31.230 49.313 -39.744 1.00 10.53 20 TYR C CA 1
ATOM 3763 C C . TYR B 1 20 ? 31.758 50.690 -39.378 1.00 10.69 20 TYR C C 1
ATOM 3764 O O . TYR B 1 20 ? 31.067 51.491 -38.750 1.00 10.48 20 TYR C O 1
ATOM 3773 N N . ARG B 1 21 ? 32.988 51.018 -39.787 1.00 11.29 21 ARG C N 1
ATOM 3774 C CA . ARG B 1 21 ? 33.613 52.281 -39.428 1.00 12.52 21 ARG C CA 1
ATOM 3775 C C . ARG B 1 21 ? 32.914 53.513 -39.975 1.00 12.95 21 ARG C C 1
ATOM 3776 O O . ARG B 1 21 ? 32.988 54.595 -39.389 1.00 13.31 21 ARG C O 1
ATOM 3784 N N . LEU B 1 22 ? 32.092 53.359 -41.017 1.00 13.13 22 LEU C N 1
ATOM 3785 C CA . LEU B 1 22 ? 31.305 54.465 -41.542 1.00 13.10 22 LEU C CA 1
ATOM 3786 C C . LEU B 1 22 ? 30.256 54.968 -40.562 1.00 13.36 22 LEU C C 1
ATOM 3787 O O . LEU B 1 22 ? 29.819 56.116 -40.655 1.00 14.92 22 LEU C O 1
ATOM 3792 N N . THR B 1 23 ? 29.835 54.143 -39.615 1.00 12.19 23 THR C N 1
ATOM 3793 C CA . THR B 1 23 ? 28.838 54.505 -38.624 1.00 11.86 23 THR C CA 1
ATOM 3794 C C . THR B 1 23 ? 29.400 54.490 -37.204 1.00 11.41 23 THR C C 1
ATOM 3795 O O . THR B 1 23 ? 28.983 55.300 -36.379 1.00 10.85 23 THR C O 1
ATOM 3799 N N . TYR B 1 24 ? 30.345 53.592 -36.923 1.00 11.12 24 TYR C N 1
ATOM 3800 C CA . TYR B 1 24 ? 30.659 53.283 -35.521 1.00 11.12 24 TYR C CA 1
ATOM 3801 C C . TYR B 1 24 ? 32.062 53.685 -35.121 1.00 11.85 24 TYR C C 1
ATOM 3802 O O . TYR B 1 24 ? 32.450 53.486 -33.958 1.00 11.47 24 TYR C O 1
ATOM 3811 N N . TYR B 1 25 ? 32.875 54.199 -36.035 1.00 11.31 25 TYR C N 1
ATOM 3812 C CA . TYR B 1 25 ? 34.162 54.793 -35.675 1.00 13.08 25 TYR C CA 1
ATOM 3813 C C . TYR B 1 25 ? 34.024 56.304 -35.679 1.00 13.01 25 TYR C C 1
ATOM 3814 O O . TYR B 1 25 ? 33.819 56.945 -36.715 1.00 13.39 25 TYR C O 1
ATOM 3823 N N . THR B 1 26 ? 34.043 56.908 -34.495 1.00 12.95 26 THR C N 1
ATOM 3824 C CA . THR B 1 26 ? 33.770 58.321 -34.307 1.00 13.82 26 THR C CA 1
ATOM 3825 C C . THR B 1 26 ? 34.863 58.931 -33.429 1.00 14.37 26 THR C C 1
ATOM 3826 O O . THR B 1 26 ? 34.664 59.249 -32.258 1.00 13.56 26 THR C O 1
ATOM 3830 N N . PRO B 1 27 ? 36.028 59.189 -34.015 1.00 14.88 27 PRO C N 1
ATOM 3831 C CA . PRO B 1 27 ? 37.191 59.659 -33.283 1.00 15.84 27 PRO C CA 1
ATOM 3832 C C . PRO B 1 27 ? 37.101 61.073 -32.755 1.00 16.94 27 PRO C C 1
ATOM 3833 O O . PRO B 1 27 ? 37.952 61.484 -31.950 1.00 18.13 27 PRO C O 1
ATOM 3837 N N . ASP B 1 28 ? 36.130 61.872 -33.178 1.00 16.88 28 ASP C N 1
ATOM 3838 C CA . ASP B 1 28 ? 35.926 63.219 -32.672 1.00 18.34 28 ASP C CA 1
ATOM 3839 C C . ASP B 1 28 ? 34.794 63.294 -31.656 1.00 17.37 28 ASP C C 1
ATOM 3840 O O . ASP B 1 28 ? 34.423 64.385 -31.218 1.00 17.08 28 ASP C O 1
ATOM 3845 N N . TYR B 1 29 ? 34.229 62.149 -31.271 1.00 15.77 29 TYR C N 1
ATOM 3846 C CA . TYR B 1 29 ? 33.160 62.130 -30.282 1.00 15.09 29 TYR C CA 1
ATOM 3847 C C . TYR B 1 29 ? 33.657 62.600 -28.914 1.00 14.93 29 TYR C C 1
ATOM 3848 O O . TYR B 1 29 ? 34.687 62.124 -28.445 1.00 15.46 29 TYR C O 1
ATOM 3857 N N . VAL B 1 30 ? 32.919 63.514 -28.310 1.00 15.04 30 VAL C N 1
ATOM 3858 C CA . VAL B 1 30 ? 33.167 63.901 -26.922 1.00 15.43 30 VAL C CA 1
ATOM 3859 C C . VAL B 1 30 ? 32.270 63.062 -26.018 1.00 15.20 30 VAL C C 1
ATOM 3860 O O . VAL B 1 30 ? 31.043 63.181 -26.076 1.00 14.52 30 VAL C O 1
ATOM 3864 N N . VAL B 1 31 ? 32.884 62.224 -25.182 1.00 14.85 31 VAL C N 1
ATOM 3865 C CA . VAL B 1 31 ? 32.070 61.318 -24.370 1.00 15.43 31 VAL C CA 1
ATOM 3866 C C . VAL B 1 31 ? 31.225 62.130 -23.395 1.00 15.21 31 VAL C C 1
ATOM 3867 O O . VAL B 1 31 ? 31.613 63.200 -22.919 1.00 15.35 31 VAL C O 1
ATOM 3871 N N . ARG B 1 32 ? 30.033 61.607 -23.124 1.00 14.61 32 ARG C N 1
ATOM 3872 C CA . ARG B 1 32 ? 29.144 62.211 -22.146 1.00 15.20 32 ARG C CA 1
ATOM 3873 C C . ARG B 1 32 ? 29.431 61.615 -20.770 1.00 13.56 32 ARG C C 1
ATOM 3874 O O . ARG B 1 32 ? 29.853 60.466 -20.638 1.00 12.23 32 ARG C O 1
ATOM 3882 N N . ASP B 1 33 ? 29.083 62.376 -19.745 1.00 13.50 33 ASP C N 1
ATOM 3883 C CA . ASP B 1 33 ? 29.302 61.960 -18.363 1.00 13.36 33 ASP C CA 1
ATOM 3884 C C . ASP B 1 33 ? 28.398 60.821 -17.931 1.00 12.75 33 ASP C C 1
ATOM 3885 O O . ASP B 1 33 ? 28.679 60.192 -16.905 1.00 12.75 33 ASP C O 1
ATOM 3894 N N . THR B 1 34 ? 27.328 60.530 -18.657 1.00 10.58 34 THR C N 1
ATOM 3895 C CA . THR B 1 34 ? 26.494 59.369 -18.400 1.00 9.92 34 THR C CA 1
ATOM 3896 C C . THR B 1 34 ? 26.823 58.171 -19.275 1.00 9.20 34 THR C C 1
ATOM 3897 O O . THR B 1 34 ? 26.209 57.109 -19.116 1.00 9.08 34 THR C O 1
ATOM 3901 N N . ASP B 1 35 ? 27.766 58.289 -20.201 1.00 8.90 35 ASP C N 1
ATOM 3902 C CA . ASP B 1 35 ? 28.126 57.164 -21.051 1.00 9.17 35 ASP C CA 1
ATOM 3903 C C . ASP B 1 35 ? 28.846 56.085 -20.244 1.00 9.26 35 ASP C C 1
ATOM 3904 O O . ASP B 1 35 ? 29.661 56.397 -19.368 1.00 9.29 35 ASP C O 1
ATOM 3909 N N . ILE B 1 36 ? 28.567 54.830 -20.562 1.00 8.82 36 ILE C N 1
ATOM 3910 C CA . ILE B 1 36 ? 29.397 53.727 -20.080 1.00 8.58 36 ILE C CA 1
ATOM 3911 C C . ILE B 1 36 ? 30.570 53.628 -21.045 1.00 8.92 36 ILE C C 1
ATOM 3912 O O . ILE B 1 36 ? 30.349 53.602 -22.262 1.00 9.20 36 ILE C O 1
ATOM 3917 N N . LEU B 1 37 ? 31.797 53.622 -20.539 1.00 8.62 37 LEU C N 1
ATOM 3918 C CA . LEU B 1 37 ? 32.966 53.531 -21.403 1.00 8.47 37 LEU C CA 1
ATOM 3919 C C . LEU B 1 37 ? 33.643 52.181 -21.230 1.00 9.24 37 LEU C C 1
ATOM 3920 O O . LEU B 1 37 ? 33.696 51.647 -20.114 1.00 9.24 37 LEU C O 1
ATOM 3925 N N . ALA B 1 38 ? 34.125 51.601 -22.309 1.00 9.18 38 ALA C N 1
ATOM 3926 C CA . ALA B 1 38 ? 34.848 50.342 -22.279 1.00 8.50 38 ALA C CA 1
ATOM 3927 C C . ALA B 1 38 ? 36.225 50.515 -22.910 1.00 9.39 38 ALA C C 1
ATOM 3928 O O . ALA B 1 38 ? 36.378 51.205 -23.920 1.00 9.48 38 ALA C O 1
ATOM 3930 N N . ALA B 1 39 ? 37.218 49.899 -22.291 1.00 8.95 39 ALA C N 1
ATOM 3931 C CA . ALA B 1 39 ? 38.557 49.823 -22.868 1.00 9.15 39 ALA C CA 1
ATOM 3932 C C . ALA B 1 39 ? 38.870 48.383 -23.247 1.00 9.42 39 ALA C C 1
ATOM 3933 O O . ALA B 1 39 ? 38.948 47.505 -22.391 1.00 8.95 39 ALA C O 1
ATOM 3935 N N . PHE B 1 40 ? 38.949 48.118 -24.549 1.00 9.53 40 PHE C N 1
ATOM 3936 C CA . PHE B 1 40 ? 39.199 46.787 -25.053 1.00 9.93 40 PHE C CA 1
ATOM 3937 C C . PHE B 1 40 ? 40.626 46.651 -25.584 1.00 10.39 40 PHE C C 1
ATOM 3938 O O . PHE B 1 40 ? 41.051 47.473 -26.395 1.00 11.37 40 PHE C O 1
ATOM 3946 N N . ARG B 1 41 ? 41.333 45.621 -25.145 1.00 10.22 41 ARG C N 1
ATOM 3947 C CA . ARG B 1 41 ? 42.600 45.259 -25.776 1.00 10.66 41 ARG C CA 1
ATOM 3948 C C . ARG B 1 41 ? 42.285 44.338 -26.950 1.00 10.85 41 ARG C C 1
ATOM 3949 O O . ARG B 1 41 ? 41.813 43.223 -26.807 1.00 10.49 41 ARG C O 1
ATOM 3957 N N . MET B 1 42 ? 42.475 44.889 -28.143 1.00 11.17 42 MET C N 1
ATOM 3958 C CA . MET B 1 42 ? 41.990 44.265 -29.374 1.00 11.75 42 MET C CA 1
ATOM 3959 C C . MET B 1 42 ? 43.134 43.798 -30.261 1.00 10.98 42 MET C C 1
ATOM 3960 O O . MET B 1 42 ? 44.070 44.562 -30.496 1.00 11.55 42 MET C O 1
ATOM 3965 N N . THR B 1 43 ? 43.053 42.572 -30.741 1.00 11.24 43 THR C N 1
ATOM 3966 C CA . THR B 1 43 ? 44.006 42.031 -31.704 1.00 11.58 43 THR C CA 1
ATOM 3967 C C . THR B 1 43 ? 43.272 41.658 -32.990 1.00 11.76 43 THR C C 1
ATOM 3968 O O . THR B 1 43 ? 42.644 40.602 -33.092 1.00 11.35 43 THR C O 1
ATOM 3972 N N . PRO B 1 44 ? 43.345 42.527 -33.994 1.00 12.00 44 PRO C N 1
ATOM 3973 C CA . PRO B 1 44 ? 42.660 42.298 -35.260 1.00 12.87 44 PRO C CA 1
ATOM 3974 C C . PRO B 1 44 ? 43.304 41.189 -36.070 1.00 13.02 44 PRO C C 1
ATOM 3975 O O . PRO B 1 44 ? 44.488 40.899 -35.909 1.00 13.77 44 PRO C O 1
ATOM 3979 N N . GLN B 1 45 ? 42.519 40.498 -36.897 1.00 13.33 45 GLN C N 1
ATOM 3980 C CA . GLN B 1 45 ? 43.106 39.621 -37.911 1.00 14.74 45 GLN C CA 1
ATOM 3981 C C . GLN B 1 45 ? 43.938 40.456 -38.883 1.00 16.05 45 GLN C C 1
ATOM 3982 O O . GLN B 1 45 ? 43.655 41.636 -39.086 1.00 15.79 45 GLN C O 1
ATOM 3988 N N . PRO B 1 46 ? 44.961 39.847 -39.468 1.00 17.85 46 PRO C N 1
ATOM 3989 C CA . PRO B 1 46 ? 45.710 40.481 -40.542 1.00 19.19 46 PRO C CA 1
ATOM 3990 C C . PRO B 1 46 ? 44.787 41.003 -41.630 1.00 19.63 46 PRO C C 1
ATOM 3991 O O . PRO B 1 46 ? 43.852 40.311 -42.040 1.00 20.86 46 PRO C O 1
ATOM 3995 N N . GLY B 1 47 ? 44.962 42.257 -42.037 1.00 20.20 47 GLY C N 1
ATOM 3996 C CA . GLY B 1 47 ? 44.165 42.828 -43.108 1.00 20.09 47 GLY C CA 1
ATOM 3997 C C . GLY B 1 47 ? 42.935 43.584 -42.644 1.00 20.09 47 GLY C C 1
ATOM 3998 O O . GLY B 1 47 ? 42.263 44.245 -43.443 1.00 20.88 47 GLY C O 1
ATOM 3999 N N . VAL B 1 48 ? 42.606 43.489 -41.355 1.00 18.86 48 VAL C N 1
ATOM 4000 C CA . VAL B 1 48 ? 41.502 44.257 -40.794 1.00 17.84 48 VAL C CA 1
ATOM 4001 C C . VAL B 1 48 ? 42.061 45.496 -40.106 1.00 17.30 48 VAL C C 1
ATOM 4002 O O . VAL B 1 48 ? 42.776 45.383 -39.112 1.00 17.41 48 VAL C O 1
ATOM 4006 N N . PRO B 1 49 ? 41.858 46.657 -40.710 1.00 16.95 49 PRO C N 1
ATOM 4007 C CA . PRO B 1 49 ? 42.279 47.916 -40.112 1.00 16.81 49 PRO C CA 1
ATOM 4008 C C . PRO B 1 49 ? 41.757 48.017 -38.691 1.00 16.10 49 PRO C C 1
ATOM 4009 O O . PRO B 1 49 ? 40.618 47.637 -38.409 1.00 15.32 49 PRO C O 1
ATOM 4013 N N . PRO B 1 50 ? 42.555 48.556 -37.779 1.00 15.60 50 PRO C N 1
ATOM 4014 C CA . PRO B 1 50 ? 42.150 48.733 -36.397 1.00 15.38 50 PRO C CA 1
ATOM 4015 C C . PRO B 1 50 ? 40.880 49.535 -36.247 1.00 14.82 50 PRO C C 1
ATOM 4016 O O . PRO B 1 50 ? 40.023 49.241 -35.405 1.00 13.84 50 PRO C O 1
ATOM 4020 N N . GLU B 1 51 ? 40.699 50.576 -37.049 1.00 13.99 51 GLU C N 1
ATOM 4021 C CA . GLU B 1 51 ? 39.500 51.390 -37.051 1.00 13.77 51 GLU C CA 1
ATOM 4022 C C . GLU B 1 51 ? 38.254 50.571 -37.372 1.00 13.19 51 GLU C C 1
ATOM 4023 O O . GLU B 1 51 ? 37.205 50.785 -36.764 1.00 12.88 51 GLU C O 1
ATOM 4029 N N . GLU B 1 52 ? 38.353 49.671 -38.340 1.00 12.33 52 GLU C N 1
ATOM 4030 C CA . GLU B 1 52 ? 37.230 48.813 -38.694 1.00 11.55 52 GLU C CA 1
ATOM 4031 C C . GLU B 1 52 ? 36.978 47.767 -37.617 1.00 12.03 52 GLU C C 1
ATOM 4032 O O . GLU B 1 52 ? 35.823 47.448 -37.332 1.00 11.76 52 GLU C O 1
ATOM 4038 N N . CYS B 1 53 ? 38.030 47.215 -37.030 1.00 11.63 53 CYS C N 1
ATOM 4039 C CA . CYS B 1 53 ? 37.870 46.232 -35.966 1.00 11.91 53 CYS C CA 1
ATOM 4040 C C . CYS B 1 53 ? 37.223 46.843 -34.733 1.00 11.29 53 CYS C C 1
ATOM 4041 O O . CYS B 1 53 ? 36.284 46.281 -34.159 1.00 10.94 53 CYS C O 1
ATOM 4044 N N . GLY B 1 54 ? 37.700 48.012 -34.317 1.00 10.23 54 GLY C N 1
ATOM 4045 C CA . GLY B 1 54 ? 37.089 48.769 -33.240 1.00 10.71 54 GLY C CA 1
ATOM 4046 C C . GLY B 1 54 ? 35.639 49.135 -33.512 1.00 10.92 54 GLY C C 1
ATOM 4047 O O . GLY B 1 54 ? 34.767 49.050 -32.649 1.00 10.77 54 GLY C O 1
ATOM 4048 N N . ALA B 1 55 ? 35.350 49.572 -34.740 1.00 10.35 55 ALA C N 1
ATOM 4049 C CA . ALA B 1 55 ? 33.985 49.874 -35.145 1.00 9.62 55 ALA C CA 1
ATOM 4050 C C . ALA B 1 55 ? 33.087 48.641 -35.104 1.00 9.04 55 ALA C C 1
ATOM 4051 O O . ALA B 1 55 ? 31.931 48.749 -34.689 1.00 9.77 55 ALA C O 1
ATOM 4053 N N . ALA B 1 56 ? 33.599 47.490 -35.514 1.00 9.32 56 ALA C N 1
ATOM 4054 C CA . ALA B 1 56 ? 32.851 46.239 -35.437 1.00 9.41 56 ALA C CA 1
ATOM 4055 C C . ALA B 1 56 ? 32.502 45.892 -33.995 1.00 10.18 56 ALA C C 1
ATOM 4056 O O . ALA B 1 56 ? 31.378 45.494 -33.683 1.00 9.79 56 ALA C O 1
ATOM 4058 N N . VAL B 1 57 ? 33.486 46.011 -33.105 1.00 9.35 57 VAL C N 1
ATOM 4059 C CA . VAL B 1 57 ? 33.242 45.780 -31.680 1.00 9.58 57 VAL C CA 1
ATOM 4060 C C . VAL B 1 57 ? 32.200 46.751 -31.154 1.00 9.13 57 VAL C C 1
ATOM 4061 O O . VAL B 1 57 ? 31.271 46.303 -30.465 1.00 8.58 57 VAL C O 1
ATOM 4065 N N . ALA B 1 58 ? 32.284 48.038 -31.450 1.00 8.60 58 ALA C N 1
ATOM 4066 C CA . ALA B 1 58 ? 31.293 49.015 -31.028 1.00 8.21 58 ALA C CA 1
ATOM 4067 C C . ALA B 1 58 ? 29.910 48.682 -31.581 1.00 8.76 58 ALA C C 1
ATOM 4068 O O . ALA B 1 58 ? 28.919 48.734 -30.855 1.00 9.13 58 ALA C O 1
ATOM 4070 N N . ALA B 1 59 ? 29.840 48.338 -32.863 1.00 8.96 59 ALA C N 1
ATOM 4071 C CA . ALA B 1 59 ? 28.569 48.096 -33.527 1.00 8.72 59 ALA C CA 1
ATOM 4072 C C . ALA B 1 59 ? 27.835 46.888 -32.962 1.00 7.97 59 ALA C C 1
ATOM 4073 O O . ALA B 1 59 ? 26.661 46.954 -32.609 1.00 7.97 59 ALA C O 1
ATOM 4075 N N . GLU B 1 60 ? 28.574 45.781 -32.878 1.00 8.28 60 GLU C N 1
ATOM 4076 C CA . GLU B 1 60 ? 27.974 44.504 -32.510 1.00 8.37 60 GLU C CA 1
ATOM 4077 C C . GLU B 1 60 ? 27.829 44.336 -31.005 1.00 9.03 60 GLU C C 1
ATOM 4078 O O . GLU B 1 60 ? 27.260 43.335 -30.568 1.00 8.80 60 GLU C O 1
ATOM 4084 N N . SER B 1 61 ? 28.203 45.334 -30.218 1.00 9.33 61 SER C N 1
ATOM 4085 C CA . SER B 1 61 ? 27.885 45.379 -28.796 1.00 8.75 61 SER C CA 1
ATOM 4086 C C . SER B 1 61 ? 26.865 46.460 -28.496 1.00 9.56 61 SER C C 1
ATOM 4087 O O . SER B 1 61 ? 26.622 46.792 -27.339 1.00 9.50 61 SER C O 1
ATOM 4090 N N . SER B 1 62 ? 26.203 47.011 -29.520 1.00 8.35 62 SER C N 1
ATOM 4091 C CA . SER B 1 62 ? 25.283 48.122 -29.327 1.00 8.64 62 SER C CA 1
ATOM 4092 C C . SER B 1 62 ? 24.052 48.023 -30.218 1.00 9.16 62 SER C C 1
ATOM 4093 O O . SER B 1 62 ? 23.006 47.596 -29.733 1.00 9.57 62 SER C O 1
ATOM 4096 N N . THR B 1 63 ? 24.145 48.421 -31.483 1.00 8.40 63 THR C N 1
ATOM 4097 C CA . THR B 1 63 ? 22.985 48.576 -32.342 1.00 8.38 63 THR C CA 1
ATOM 4098 C C . THR B 1 63 ? 23.131 47.898 -33.704 1.00 8.76 63 THR C C 1
ATOM 4099 O O . THR B 1 63 ? 22.105 47.749 -34.379 1.00 8.68 63 THR C O 1
ATOM 4103 N N . GLY B 1 64 ? 24.320 47.478 -34.101 1.00 8.69 64 GLY C N 1
ATOM 4104 C CA . GLY B 1 64 ? 24.549 47.110 -35.491 1.00 8.85 64 GLY C CA 1
ATOM 4105 C C . GLY B 1 64 ? 24.656 45.623 -35.739 1.00 9.20 64 GLY C C 1
ATOM 4106 O O . GLY B 1 64 ? 24.977 44.810 -34.865 1.00 8.98 64 GLY C O 1
ATOM 4107 N N . THR B 1 65 ? 24.391 45.233 -36.989 1.00 8.76 65 THR C N 1
ATOM 4108 C CA . THR B 1 65 ? 24.709 43.893 -37.461 1.00 8.12 65 THR C CA 1
ATOM 4109 C C . THR B 1 65 ? 25.495 43.972 -38.764 1.00 8.38 65 THR C C 1
ATOM 4110 O O . THR B 1 65 ? 26.028 45.031 -39.090 1.00 9.23 65 THR C O 1
ATOM 4114 N N . TRP B 1 66 ? 25.611 42.875 -39.491 1.00 8.22 66 TRP C N 1
ATOM 4115 C CA . TRP B 1 66 ? 26.628 42.707 -40.522 1.00 8.64 66 TRP C CA 1
ATOM 4116 C C . TRP B 1 66 ? 26.236 43.321 -41.860 1.00 9.51 66 TRP C C 1
ATOM 4117 O O . TRP B 1 66 ? 27.089 43.468 -42.734 1.00 10.37 66 TRP C O 1
ATOM 4128 N N . THR B 1 67 ? 24.979 43.667 -42.026 1.00 9.19 67 THR C N 1
ATOM 4129 C CA . THR B 1 67 ? 24.479 44.287 -43.255 1.00 9.83 67 THR C CA 1
ATOM 4130 C C . THR B 1 67 ? 23.507 45.383 -42.869 1.00 9.79 67 THR C C 1
ATOM 4131 O O . THR B 1 67 ? 22.978 45.362 -41.751 1.00 10.08 67 THR C O 1
ATOM 4135 N N . THR B 1 68 ? 23.263 46.357 -43.732 1.00 9.63 68 THR C N 1
ATOM 4136 C CA . THR B 1 68 ? 22.446 47.510 -43.385 1.00 10.09 68 THR C CA 1
ATOM 4137 C C . THR B 1 68 ? 20.986 47.124 -43.266 1.00 9.84 68 THR C C 1
ATOM 4138 O O . THR B 1 68 ? 20.444 46.409 -44.114 1.00 9.86 68 THR C O 1
ATOM 4142 N N . VAL B 1 69 ? 20.330 47.541 -42.188 1.00 9.21 69 VAL C N 1
ATOM 4143 C CA . VAL B 1 69 ? 18.924 47.215 -41.976 1.00 9.04 69 VAL C CA 1
ATOM 4144 C C . VAL B 1 69 ? 18.078 48.471 -42.088 1.00 8.78 69 VAL C C 1
ATOM 4145 O O . VAL B 1 69 ? 18.460 49.557 -41.653 1.00 9.79 69 VAL C O 1
ATOM 4149 N N . TRP B 1 70 ? 16.878 48.304 -42.657 1.00 8.72 70 TRP C N 1
ATOM 4150 C CA . TRP B 1 70 ? 16.043 49.473 -42.939 1.00 8.94 70 TRP C CA 1
ATOM 4151 C C . TRP B 1 70 ? 15.431 50.098 -41.697 1.00 8.95 70 TRP C C 1
ATOM 4152 O O . TRP B 1 70 ? 15.153 51.295 -41.630 1.00 9.37 70 TRP C O 1
ATOM 4163 N N . THR B 1 71 ? 15.292 49.290 -40.645 1.00 8.64 71 THR C N 1
ATOM 4164 C CA . THR B 1 71 ? 14.661 49.705 -39.405 1.00 8.77 71 THR C CA 1
ATOM 4165 C C . THR B 1 71 ? 15.446 50.749 -38.636 1.00 8.83 71 THR C C 1
ATOM 4166 O O . THR B 1 71 ? 14.852 51.467 -37.833 1.00 9.10 71 THR C O 1
ATOM 4170 N N . ASP B 1 72 ? 16.735 50.932 -38.922 1.00 8.64 72 ASP C N 1
ATOM 4171 C CA . ASP B 1 72 ? 17.489 52.035 -38.350 1.00 9.59 72 ASP C CA 1
ATOM 4172 C C . ASP B 1 72 ? 16.786 53.373 -38.539 1.00 9.47 72 ASP C C 1
ATOM 4173 O O . ASP B 1 72 ? 16.834 54.274 -37.701 1.00 9.55 72 ASP C O 1
ATOM 4178 N N . GLY B 1 73 ? 16.170 53.561 -39.715 1.00 9.23 73 GLY C N 1
ATOM 4179 C CA . GLY B 1 73 ? 15.496 54.801 -40.033 1.00 9.02 73 GLY C CA 1
ATOM 4180 C C . GLY B 1 73 ? 14.278 55.131 -39.199 1.00 9.26 73 GLY C C 1
ATOM 4181 O O . GLY B 1 73 ? 13.840 56.282 -39.190 1.00 9.40 73 GLY C O 1
ATOM 4182 N N . LEU B 1 74 ? 13.680 54.158 -38.512 1.00 9.69 74 LEU C N 1
ATOM 4183 C CA . LEU B 1 74 ? 12.564 54.431 -37.620 1.00 10.46 74 LEU C CA 1
ATOM 4184 C C . LEU B 1 74 ? 13.008 55.038 -36.290 1.00 9.84 74 LEU C C 1
ATOM 4185 O O . LEU B 1 74 ? 12.206 55.606 -35.552 1.00 10.16 74 LEU C O 1
ATOM 4190 N N . THR B 1 75 ? 14.284 54.859 -35.974 1.00 9.22 75 THR C N 1
ATOM 4191 C CA . THR B 1 75 ? 14.833 55.354 -34.717 1.00 10.63 75 THR C CA 1
ATOM 4192 C C . THR B 1 75 ? 15.994 56.282 -35.016 1.00 11.38 75 THR C C 1
ATOM 4193 O O . THR B 1 75 ? 16.147 56.765 -36.148 1.00 10.45 75 THR C O 1
ATOM 4197 N N . SER B 1 76 ? 16.758 56.648 -33.997 1.00 12.24 76 SER C N 1
ATOM 4198 C CA . SER B 1 76 ? 17.905 57.531 -34.178 1.00 13.10 76 SER C CA 1
ATOM 4199 C C . SER B 1 76 ? 19.170 56.783 -33.809 1.00 13.43 76 SER C C 1
ATOM 4200 O O . SER B 1 76 ? 19.500 56.658 -32.623 1.00 12.66 76 SER C O 1
ATOM 4203 N N . LEU B 1 77 ? 19.925 56.309 -34.790 1.00 14.38 77 LEU C N 1
ATOM 4204 C CA . LEU B 1 77 ? 21.178 55.616 -34.507 1.00 15.43 77 LEU C CA 1
ATOM 4205 C C . LEU B 1 77 ? 22.184 56.536 -33.843 1.00 15.88 77 LEU C C 1
ATOM 4206 O O . LEU B 1 77 ? 22.952 56.098 -32.978 1.00 16.29 77 LEU C O 1
ATOM 4211 N N . ASP B 1 78 ? 22.162 57.833 -34.129 1.00 14.87 78 ASP C N 1
ATOM 4212 C CA . ASP B 1 78 ? 22.982 58.802 -33.421 1.00 14.83 78 ASP C CA 1
ATOM 4213 C C . ASP B 1 78 ? 22.747 58.715 -31.913 1.00 14.15 78 ASP C C 1
ATOM 4214 O O . ASP B 1 78 ? 23.708 58.805 -31.151 1.00 14.40 78 ASP C O 1
ATOM 4219 N N . ARG B 1 79 ? 21.498 58.594 -31.491 1.00 12.81 79 ARG C N 1
ATOM 4220 C CA . ARG B 1 79 ? 21.169 58.540 -30.075 1.00 12.22 79 ARG C CA 1
ATOM 4221 C C . ARG B 1 79 ? 21.645 57.247 -29.427 1.00 11.98 79 ARG C C 1
ATOM 4222 O O . ARG B 1 79 ? 22.024 57.284 -28.252 1.00 12.31 79 ARG C O 1
ATOM 4230 N N . TYR B 1 80 ? 21.593 56.122 -30.124 1.00 10.62 80 TYR C N 1
ATOM 4231 C CA . TYR B 1 80 ? 21.743 54.824 -29.484 1.00 10.02 80 TYR C CA 1
ATOM 4232 C C . TYR B 1 80 ? 23.048 54.117 -29.768 1.00 9.85 80 TYR C C 1
ATOM 4233 O O . TYR B 1 80 ? 23.458 53.247 -28.990 1.00 9.80 80 TYR C O 1
ATOM 4242 N N . LYS B 1 81 ? 23.714 54.428 -30.874 1.00 9.33 81 LYS C N 1
ATOM 4243 C CA . LYS B 1 81 ? 24.862 53.628 -31.268 1.00 9.25 81 LYS C CA 1
ATOM 4244 C C . LYS B 1 81 ? 25.998 53.682 -30.245 1.00 9.16 81 LYS C C 1
ATOM 4245 O O . LYS B 1 81 ? 26.298 54.714 -29.650 1.00 9.49 81 LYS C O 1
ATOM 4251 N N . GLY B 1 82 ? 26.640 52.529 -30.096 1.00 8.81 82 GLY C N 1
ATOM 4252 C CA . GLY B 1 82 ? 27.961 52.489 -29.452 1.00 9.15 82 GLY C CA 1
ATOM 4253 C C . GLY B 1 82 ? 28.960 53.176 -30.374 1.00 10.58 82 GLY C C 1
ATOM 4254 O O . GLY B 1 82 ? 28.819 53.144 -31.598 1.00 10.71 82 GLY C O 1
ATOM 4255 N N . ARG B 1 83 ? 29.970 53.809 -29.800 1.00 10.64 83 ARG C N 1
ATOM 4256 C CA . ARG B 1 83 ? 30.902 54.632 -30.565 1.00 10.98 83 ARG C CA 1
ATOM 4257 C C . ARG B 1 83 ? 32.335 54.251 -30.219 1.00 10.29 83 ARG C C 1
ATOM 4258 O O . ARG B 1 83 ? 32.734 54.454 -29.064 1.00 10.10 83 ARG C O 1
ATOM 4266 N N . CYS B 1 84 ? 33.095 53.726 -31.166 1.00 9.73 84 CYS C N 1
ATOM 4267 C CA . CYS B 1 84 ? 34.539 53.616 -30.958 1.00 9.91 84 CYS C CA 1
ATOM 4268 C C . CYS B 1 84 ? 35.157 54.996 -31.161 1.00 10.86 84 CYS C C 1
ATOM 4269 O O . CYS B 1 84 ? 35.177 55.509 -32.286 1.00 11.42 84 CYS C O 1
ATOM 4272 N N . TYR B 1 85 ? 35.604 55.630 -30.083 1.00 10.77 85 TYR C N 1
ATOM 4273 C CA . TYR B 1 85 ? 35.952 57.042 -30.129 1.00 11.80 85 TYR C CA 1
ATOM 4274 C C . TYR B 1 85 ? 37.449 57.292 -30.019 1.00 11.90 85 TYR C C 1
ATOM 4275 O O . TYR B 1 85 ? 37.881 58.443 -30.107 1.00 12.52 85 TYR C O 1
ATOM 4284 N N . ASP B 1 86 ? 38.213 56.234 -29.785 1.00 13.00 86 ASP C N 1
ATOM 4285 C CA . ASP B 1 86 ? 39.664 56.386 -29.677 1.00 13.87 86 ASP C CA 1
ATOM 4286 C C . ASP B 1 86 ? 40.300 55.014 -29.800 1.00 13.51 86 ASP C C 1
ATOM 4287 O O . ASP B 1 86 ? 39.759 54.030 -29.286 1.00 12.87 86 ASP C O 1
ATOM 4292 N N . ILE B 1 87 ? 41.417 54.920 -30.501 1.00 13.98 87 ILE C N 1
ATOM 4293 C CA . ILE B 1 87 ? 42.168 53.682 -30.644 1.00 15.53 87 ILE C CA 1
ATOM 4294 C C . ILE B 1 87 ? 43.649 53.988 -30.434 1.00 17.02 87 ILE C C 1
ATOM 4295 O O . ILE B 1 87 ? 44.190 54.870 -31.100 1.00 17.45 87 ILE C O 1
ATOM 4300 N N . GLU B 1 88 ? 44.295 53.317 -29.494 1.00 17.96 88 GLU C N 1
ATOM 4301 C CA . GLU B 1 88 ? 45.720 53.557 -29.257 1.00 19.30 88 GLU C CA 1
ATOM 4302 C C . GLU B 1 88 ? 46.498 52.261 -29.401 1.00 18.64 88 GLU C C 1
ATOM 4303 O O . GLU B 1 88 ? 46.143 51.249 -28.812 1.00 17.76 88 GLU C O 1
ATOM 4309 N N . PRO B 1 89 ? 47.557 52.281 -30.203 1.00 18.71 89 PRO C N 1
ATOM 4310 C CA . PRO B 1 89 ? 48.436 51.134 -30.336 1.00 19.25 89 PRO C CA 1
ATOM 4311 C C . PRO B 1 89 ? 49.113 50.838 -29.005 1.00 19.64 89 PRO C C 1
ATOM 4312 O O . PRO B 1 89 ? 49.353 51.756 -28.221 1.00 19.52 89 PRO C O 1
ATOM 4316 N N . VAL B 1 90 ? 49.286 49.564 -28.693 1.00 20.04 90 VAL C N 1
ATOM 4317 C CA . VAL B 1 90 ? 50.025 49.155 -27.503 1.00 21.45 90 VAL C CA 1
ATOM 4318 C C . VAL B 1 90 ? 51.512 49.063 -27.819 1.00 23.53 90 VAL C C 1
ATOM 4319 O O . VAL B 1 90 ? 51.920 48.270 -28.667 1.00 23.38 90 VAL C O 1
ATOM 4323 N N . PRO B 1 91 ? 52.327 49.877 -27.159 1.00 25.61 91 PRO C N 1
ATOM 4324 C CA . PRO B 1 91 ? 53.775 49.775 -27.252 1.00 27.41 91 PRO C CA 1
ATOM 4325 C C . PRO B 1 91 ? 54.267 48.389 -26.869 1.00 28.78 91 PRO C C 1
ATOM 4326 O O . PRO B 1 91 ? 53.841 47.814 -25.868 1.00 29.72 91 PRO C O 1
ATOM 4330 N N . GLY B 1 92 ? 55.128 47.818 -27.708 1.00 30.87 92 GLY C N 1
ATOM 4331 C CA . GLY B 1 92 ? 55.669 46.482 -27.482 1.00 32.61 92 GLY C CA 1
ATOM 4332 C C . GLY B 1 92 ? 54.836 45.400 -28.157 1.00 33.74 92 GLY C C 1
ATOM 4333 O O . GLY B 1 92 ? 55.138 44.209 -28.079 1.00 34.12 92 GLY C O 1
ATOM 4334 N N . GLU B 1 93 ? 53.717 45.806 -28.742 1.00 34.43 93 GLU C N 1
ATOM 4335 C CA . GLU B 1 93 ? 52.794 44.939 -29.448 1.00 35.02 93 GLU C CA 1
ATOM 4336 C C . GLU B 1 93 ? 52.536 45.524 -30.838 1.00 34.48 93 GLU C C 1
ATOM 4337 O O . GLU B 1 93 ? 52.047 46.650 -30.970 1.00 35.17 93 GLU C O 1
ATOM 4343 N N . ASP B 1 94 ? 52.789 44.735 -31.877 1.00 33.81 94 ASP C N 1
ATOM 4344 C CA . ASP B 1 94 ? 52.675 45.250 -33.239 1.00 32.45 94 ASP C CA 1
ATOM 4345 C C . ASP B 1 94 ? 51.298 45.043 -33.847 1.00 30.32 94 ASP C C 1
ATOM 4346 O O . ASP B 1 94 ? 50.976 45.652 -34.871 1.00 30.34 94 ASP C O 1
ATOM 4351 N N . ASN B 1 95 ? 50.444 44.263 -33.195 1.00 27.05 95 ASN C N 1
ATOM 4352 C CA . ASN B 1 95 ? 49.083 44.038 -33.681 1.00 23.70 95 ASN C CA 1
ATOM 4353 C C . ASN B 1 95 ? 48.096 44.071 -32.520 1.00 21.87 95 ASN C C 1
ATOM 4354 O O . ASN B 1 95 ? 47.097 43.356 -32.478 1.00 21.14 95 ASN C O 1
ATOM 4359 N N . GLN B 1 96 ? 48.375 44.923 -31.536 1.00 19.41 96 GLN C N 1
ATOM 4360 C CA . GLN B 1 96 ? 47.499 45.041 -30.368 1.00 17.47 96 GLN C CA 1
ATOM 4361 C C . GLN B 1 96 ? 47.201 46.510 -30.124 1.00 15.67 96 GLN C C 1
ATOM 4362 O O . GLN B 1 96 ? 48.050 47.390 -30.266 1.00 14.73 96 GLN C O 1
ATOM 4368 N N . TYR B 1 97 ? 45.933 46.810 -29.856 1.00 13.99 97 TYR C N 1
ATOM 4369 C CA . TYR B 1 97 ? 45.399 48.144 -29.732 1.00 13.33 97 TYR C CA 1
ATOM 4370 C C . TYR B 1 97 ? 44.480 48.238 -28.510 1.00 12.50 97 TYR C C 1
ATOM 4371 O O . TYR B 1 97 ? 43.818 47.250 -28.189 1.00 13.67 97 TYR C O 1
ATOM 4380 N N . ILE B 1 98 ? 44.435 49.398 -27.870 1.00 11.72 98 ILE C N 1
ATOM 4381 C CA . ILE B 1 98 ? 43.342 49.645 -26.928 1.00 12.17 98 ILE C CA 1
ATOM 4382 C C . ILE B 1 98 ? 42.262 50.432 -27.671 1.00 11.76 98 ILE C C 1
ATOM 4383 O O . ILE B 1 98 ? 42.518 51.539 -28.139 1.00 12.31 98 ILE C O 1
ATOM 4388 N N . ALA B 1 99 ? 41.100 49.813 -27.840 1.00 11.78 99 ALA C N 1
ATOM 4389 C CA . ALA B 1 99 ? 39.964 50.479 -28.450 1.00 10.99 99 ALA C CA 1
ATOM 4390 C C . ALA B 1 99 ? 38.983 50.921 -27.361 1.00 10.50 99 ALA C C 1
ATOM 4391 O O . ALA B 1 99 ? 38.590 50.119 -26.518 1.00 10.74 99 ALA C O 1
ATOM 4393 N N . TYR B 1 100 ? 38.642 52.195 -27.390 1.00 9.91 100 TYR C N 1
ATOM 4394 C CA . TYR B 1 100 ? 37.730 52.784 -26.425 1.00 10.20 100 TYR C CA 1
ATOM 4395 C C . TYR B 1 100 ? 36.355 52.949 -27.056 1.00 10.76 100 TYR C C 1
ATOM 4396 O O . TYR B 1 100 ? 36.232 53.482 -28.162 1.00 10.72 100 TYR C O 1
ATOM 4405 N N . VAL B 1 101 ? 35.342 52.444 -26.366 1.00 9.96 101 VAL C N 1
ATOM 4406 C CA . VAL B 1 101 ? 33.976 52.455 -26.873 1.00 10.11 101 VAL C CA 1
ATOM 4407 C C . VAL B 1 101 ? 33.064 53.128 -25.854 1.00 10.08 101 VAL C C 1
ATOM 4408 O O . VAL B 1 101 ? 33.173 52.876 -24.653 1.00 9.85 101 VAL C O 1
ATOM 4412 N N . ALA B 1 102 ? 32.236 54.051 -26.310 1.00 9.22 102 ALA C N 1
ATOM 4413 C CA . ALA B 1 102 ? 31.272 54.735 -25.470 1.00 9.45 102 ALA C CA 1
ATOM 4414 C C . ALA B 1 102 ? 29.865 54.230 -25.780 1.00 9.66 102 ALA C C 1
ATOM 4415 O O . ALA B 1 102 ? 29.465 54.108 -26.942 1.00 9.61 102 ALA C O 1
ATOM 4417 N N . TYR B 1 103 ? 29.143 53.892 -24.728 1.00 8.86 103 TYR C N 1
ATOM 4418 C CA . TYR B 1 103 ? 27.795 53.381 -24.781 1.00 9.05 103 TYR C CA 1
ATOM 4419 C C . TYR B 1 103 ? 26.839 54.309 -24.014 1.00 9.47 103 TYR C C 1
ATOM 4420 O O . TYR B 1 103 ? 26.944 54.604 -22.870 1.00 9.35 103 TYR C O 1
ATOM 4437 N N . ILE B 1 105 ? 23.790 55.663 -21.979 1.00 7.91 105 ILE C N 1
ATOM 4438 C CA . ILE B 1 105 ? 23.199 55.030 -20.801 1.00 7.94 105 ILE C CA 1
ATOM 4439 C C . ILE B 1 105 ? 21.845 54.407 -21.084 1.00 8.31 105 ILE C C 1
ATOM 4440 O O . ILE B 1 105 ? 21.462 53.386 -20.498 1.00 8.69 105 ILE C O 1
ATOM 4445 N N . ASP B 1 106 ? 21.122 54.894 -22.102 1.00 8.53 106 ASP C N 1
ATOM 4446 C CA . ASP B 1 106 ? 19.875 54.329 -22.566 1.00 9.81 106 ASP C CA 1
ATOM 4447 C C . ASP B 1 106 ? 19.962 52.895 -23.047 1.00 8.88 106 ASP C C 1
ATOM 4448 O O . ASP B 1 106 ? 18.925 52.234 -23.140 1.00 9.13 106 ASP C O 1
ATOM 4453 N N . LEU B 1 107 ? 21.145 52.403 -23.380 1.00 7.99 107 LEU C N 1
ATOM 4454 C CA . LEU B 1 107 ? 21.292 51.033 -23.833 1.00 8.61 107 LEU C CA 1
ATOM 4455 C C . LEU B 1 107 ? 21.104 50.000 -22.736 1.00 8.30 107 LEU C C 1
ATOM 4456 O O . LEU B 1 107 ? 20.964 48.822 -23.067 1.00 7.73 107 LEU C O 1
ATOM 4461 N N . PHE B 1 108 ? 21.166 50.415 -21.473 1.00 8.10 108 PHE C N 1
ATOM 4462 C CA . PHE B 1 108 ? 21.273 49.467 -20.377 1.00 7.56 108 PHE C CA 1
ATOM 4463 C C . PHE B 1 108 ? 20.019 49.392 -19.525 1.00 8.29 108 PHE C C 1
ATOM 4464 O O . PHE B 1 108 ? 19.360 50.390 -19.247 1.00 9.36 108 PHE C O 1
ATOM 4472 N N . GLU B 1 109 ? 19.693 48.171 -19.111 1.00 7.64 109 GLU C N 1
ATOM 4473 C CA . GLU B 1 109 ? 18.663 47.981 -18.109 1.00 6.70 109 GLU C CA 1
ATOM 4474 C C . GLU B 1 109 ? 19.186 48.413 -16.732 1.00 6.80 109 GLU C C 1
ATOM 4475 O O . GLU B 1 109 ? 20.238 47.950 -16.282 1.00 7.02 109 GLU C O 1
ATOM 4481 N N . GLU B 1 110 ? 18.407 49.267 -16.106 1.00 6.79 110 GLU C N 1
ATOM 4482 C CA . GLU B 1 110 ? 18.729 49.740 -14.755 1.00 7.65 110 GLU C CA 1
ATOM 4483 C C . GLU B 1 110 ? 18.903 48.558 -13.822 1.00 7.07 110 GLU C C 1
ATOM 4484 O O . GLU B 1 110 ? 18.117 47.616 -13.800 1.00 8.16 110 GLU C O 1
ATOM 4490 N N . GLY B 1 111 ? 19.967 48.604 -13.018 1.00 6.41 111 GLY C N 1
ATOM 4491 C CA . GLY B 1 111 ? 20.175 47.618 -11.973 1.00 6.66 111 GLY C CA 1
ATOM 4492 C C . GLY B 1 111 ? 20.523 46.222 -12.424 1.00 7.37 111 GLY C C 1
ATOM 4493 O O . GLY B 1 111 ? 20.668 45.334 -11.568 1.00 7.70 111 GLY C O 1
ATOM 4494 N N . SER B 1 112 ? 20.905 46.013 -13.680 1.00 6.68 112 SER C N 1
ATOM 4495 C CA . SER B 1 112 ? 21.170 44.707 -14.235 1.00 6.48 112 SER C CA 1
ATOM 4496 C C . SER B 1 112 ? 22.586 44.559 -14.757 1.00 7.00 112 SER C C 1
ATOM 4497 O O . SER B 1 112 ? 22.905 44.906 -15.900 1.00 6.81 112 SER C O 1
ATOM 4500 N N . VAL B 1 113 ? 23.479 43.973 -13.953 1.00 6.71 113 VAL C N 1
ATOM 4501 C CA . VAL B 1 113 ? 24.823 43.657 -14.428 1.00 6.60 113 VAL C CA 1
ATOM 4502 C C . VAL B 1 113 ? 24.742 42.666 -15.586 1.00 6.77 113 VAL C C 1
ATOM 4503 O O . VAL B 1 113 ? 25.478 42.795 -16.572 1.00 6.71 113 VAL C O 1
ATOM 4507 N N . THR B 1 114 ? 23.833 41.706 -15.471 1.00 6.38 114 THR C N 1
ATOM 4508 C CA . THR B 1 114 ? 23.571 40.796 -16.581 1.00 6.32 114 THR C CA 1
ATOM 4509 C C . THR B 1 114 ? 23.378 41.521 -17.907 1.00 7.00 114 THR C C 1
ATOM 4510 O O . THR B 1 114 ? 23.997 41.152 -18.910 1.00 7.21 114 THR C O 1
ATOM 4514 N N . ASN B 1 115 ? 22.523 42.538 -17.923 1.00 6.41 115 ASN C N 1
ATOM 4515 C CA . ASN B 1 115 ? 22.295 43.256 -19.179 1.00 6.50 115 ASN C CA 1
ATOM 4516 C C . ASN B 1 115 ? 23.539 43.985 -19.655 1.00 7.00 115 ASN C C 1
ATOM 4517 O O . ASN B 1 115 ? 23.846 44.014 -20.853 1.00 7.48 115 ASN C O 1
ATOM 4522 N N . MET B 1 116 ? 24.259 44.628 -18.736 1.00 6.97 116 MET C N 1
ATOM 4523 C CA . MET B 1 116 ? 25.475 45.334 -19.126 1.00 7.48 116 MET C CA 1
ATOM 4524 C C . MET B 1 116 ? 26.480 44.401 -19.774 1.00 8.04 116 MET C C 1
ATOM 4525 O O . MET B 1 116 ? 27.029 44.724 -20.840 1.00 7.59 116 MET C O 1
ATOM 4530 N N . PHE B 1 117 ? 26.753 43.250 -19.162 1.00 7.45 117 PHE C N 1
ATOM 4531 C CA . PHE B 1 117 ? 27.660 42.281 -19.766 1.00 7.82 117 PHE C CA 1
ATOM 4532 C C . PHE B 1 117 ? 27.130 41.731 -21.083 1.00 7.94 117 PHE C C 1
ATOM 4533 O O . PHE B 1 117 ? 27.900 41.511 -22.020 1.00 7.76 117 PHE C O 1
ATOM 4541 N N . THR B 1 118 ? 25.814 41.543 -21.171 1.00 7.66 118 THR C N 1
ATOM 4542 C CA . THR B 1 118 ? 25.270 40.974 -22.410 1.00 7.03 118 THR C CA 1
ATOM 4543 C C . THR B 1 118 ? 25.583 41.882 -23.587 1.00 7.41 118 THR C C 1
ATOM 4544 O O . THR B 1 118 ? 25.945 41.342 -24.640 1.00 7.69 118 THR C O 1
ATOM 4548 N N . SER B 1 119 ? 25.450 43.195 -23.443 1.00 7.44 119 SER C N 1
ATOM 4549 C CA . SER B 1 119 ? 25.873 44.070 -24.532 1.00 8.16 119 SER C CA 1
ATOM 4550 C C . SER B 1 119 ? 27.378 44.060 -24.737 1.00 8.23 119 SER C C 1
ATOM 4551 O O . SER B 1 119 ? 27.875 43.756 -25.820 1.00 8.55 119 SER C O 1
ATOM 4554 N N . ILE B 1 120 ? 28.123 44.420 -23.682 1.00 8.08 120 ILE C N 1
ATOM 4555 C CA . ILE B 1 120 ? 29.536 44.768 -23.905 1.00 8.01 120 ILE C CA 1
ATOM 4556 C C . ILE B 1 120 ? 30.367 43.547 -24.218 1.00 8.28 120 ILE C C 1
ATOM 4557 O O . ILE B 1 120 ? 31.337 43.646 -24.983 1.00 8.87 120 ILE C O 1
ATOM 4562 N N . VAL B 1 121 ? 30.037 42.377 -23.663 1.00 7.77 121 VAL C N 1
ATOM 4563 C CA . VAL B 1 121 ? 30.848 41.186 -23.869 1.00 8.00 121 VAL C CA 1
ATOM 4564 C C . VAL B 1 121 ? 30.045 40.019 -24.435 1.00 7.12 121 VAL C C 1
ATOM 4565 O O . VAL B 1 121 ? 30.532 38.891 -24.480 1.00 8.39 121 VAL C O 1
ATOM 4569 N N . GLY B 1 122 ? 28.840 40.286 -24.947 1.00 7.51 122 GLY C N 1
ATOM 4570 C CA . GLY B 1 122 ? 27.960 39.200 -25.358 1.00 7.56 122 GLY C CA 1
ATOM 4571 C C . GLY B 1 122 ? 28.417 38.422 -26.572 1.00 6.96 122 GLY C C 1
ATOM 4572 O O . GLY B 1 122 ? 28.457 37.188 -26.556 1.00 7.95 122 GLY C O 1
ATOM 4573 N N . ASN B 1 123 ? 28.717 39.120 -27.674 1.00 7.46 123 ASN C N 1
ATOM 4574 C CA . ASN B 1 123 ? 29.009 38.454 -28.935 1.00 8.11 123 ASN C CA 1
ATOM 4575 C C . ASN B 1 123 ? 30.349 38.829 -29.542 1.00 8.46 123 ASN C C 1
ATOM 4576 O O . ASN B 1 123 ? 30.908 38.023 -30.297 1.00 8.90 123 ASN C O 1
ATOM 4581 N N . VAL B 1 124 ? 30.893 39.994 -29.229 1.00 8.73 124 VAL C N 1
ATOM 4582 C CA . VAL B 1 124 ? 32.043 40.513 -29.963 1.00 8.59 124 VAL C CA 1
ATOM 4583 C C . VAL B 1 124 ? 33.310 39.693 -29.802 1.00 9.16 124 VAL C C 1
ATOM 4584 O O . VAL B 1 124 ? 34.155 39.724 -30.706 1.00 10.00 124 VAL C O 1
ATOM 4588 N N . PHE B 1 125 ? 33.461 38.904 -28.736 1.00 8.80 125 PHE C N 1
ATOM 4589 C CA . PHE B 1 125 ? 34.692 38.157 -28.537 1.00 8.57 125 PHE C CA 1
ATOM 4590 C C . PHE B 1 125 ? 34.853 36.995 -29.501 1.00 9.12 125 PHE C C 1
ATOM 4591 O O . PHE B 1 125 ? 35.931 36.410 -29.620 1.00 9.07 125 PHE C O 1
ATOM 4599 N N . GLY B 1 126 ? 33.773 36.583 -30.164 1.00 9.08 126 GLY C N 1
ATOM 4600 C CA . GLY B 1 126 ? 33.759 35.488 -31.103 1.00 8.98 126 GLY C CA 1
ATOM 4601 C C . GLY B 1 126 ? 33.822 35.902 -32.567 1.00 9.20 126 GLY C C 1
ATOM 4602 O O . GLY B 1 126 ? 33.823 35.014 -33.430 1.00 9.65 126 GLY C O 1
ATOM 4603 N N . PHE B 1 127 ? 34.006 37.188 -32.832 1.00 9.61 127 PHE C N 1
ATOM 4604 C CA . PHE B 1 127 ? 34.024 37.610 -34.239 1.00 10.77 127 PHE C CA 1
ATOM 4605 C C . PHE B 1 127 ? 35.235 37.030 -34.936 1.00 10.86 127 PHE C C 1
ATOM 4606 O O . PHE B 1 127 ? 36.361 37.117 -34.449 1.00 10.74 127 PHE C O 1
ATOM 4614 N N . LYS B 1 128 ? 35.026 36.509 -36.147 1.00 10.34 128 LYS C N 1
ATOM 4615 C CA . LYS B 1 128 ? 36.125 35.978 -36.941 1.00 10.44 128 LYS C CA 1
ATOM 4616 C C . LYS B 1 128 ? 37.160 37.041 -37.277 1.00 10.10 128 LYS C C 1
ATOM 4617 O O . LYS B 1 128 ? 38.349 36.728 -37.384 1.00 10.15 128 LYS C O 1
ATOM 4623 N N . ALA B 1 129 ? 36.744 38.292 -37.413 1.00 10.92 129 ALA C N 1
ATOM 4624 C CA . ALA B 1 129 ? 37.596 39.396 -37.805 1.00 11.17 129 ALA C CA 1
ATOM 4625 C C . ALA B 1 129 ? 38.576 39.831 -36.722 1.00 12.06 129 ALA C C 1
ATOM 4626 O O . ALA B 1 129 ? 39.487 40.611 -37.032 1.00 13.06 129 ALA C O 1
ATOM 4628 N N . LEU B 1 130 ? 38.457 39.324 -35.502 1.00 11.50 130 LEU C N 1
ATOM 4629 C CA . LEU B 1 130 ? 39.503 39.543 -34.504 1.00 11.99 130 LEU C CA 1
ATOM 4630 C C . LEU B 1 130 ? 40.074 38.215 -34.041 1.00 11.00 130 LEU C C 1
ATOM 4631 O O . LEU B 1 130 ? 39.450 37.164 -34.138 1.00 11.39 130 LEU C O 1
ATOM 4636 N N . ARG B 1 131 ? 41.332 38.242 -33.609 1.00 10.89 131 ARG C N 1
ATOM 4637 C CA . ARG B 1 131 ? 42.036 37.073 -33.123 1.00 10.79 131 ARG C CA 1
ATOM 4638 C C . ARG B 1 131 ? 41.936 36.920 -31.606 1.00 9.88 131 ARG C C 1
ATOM 4639 O O . ARG B 1 131 ? 42.062 35.816 -31.083 1.00 10.50 131 ARG C O 1
ATOM 4647 N N . ALA B 1 132 ? 41.798 38.054 -30.934 1.00 10.22 132 ALA C N 1
ATOM 4648 C CA . ALA B 1 132 ? 41.726 38.081 -29.479 1.00 9.47 132 ALA C CA 1
ATOM 4649 C C . ALA B 1 132 ? 41.122 39.414 -29.052 1.00 9.25 132 ALA C C 1
ATOM 4650 O O . ALA B 1 132 ? 41.235 40.425 -29.738 1.00 9.15 132 ALA C O 1
ATOM 4652 N N . LEU B 1 133 ? 40.467 39.399 -27.894 1.00 8.87 133 LEU C N 1
ATOM 4653 C CA . LEU B 1 133 ? 39.835 40.594 -27.364 1.00 8.14 133 LEU C CA 1
ATOM 4654 C C . LEU B 1 133 ? 39.810 40.479 -25.837 1.00 8.58 133 LEU C C 1
ATOM 4655 O O . LEU B 1 133 ? 39.408 39.426 -25.347 1.00 8.96 133 LEU C O 1
ATOM 4660 N N . ARG B 1 134 ? 40.199 41.542 -25.160 1.00 9.44 134 ARG C N 1
ATOM 4661 C CA . ARG B 1 134 ? 40.134 41.549 -23.706 1.00 9.33 134 ARG C CA 1
ATOM 4662 C C . ARG B 1 134 ? 39.508 42.848 -23.217 1.00 8.72 134 ARG C C 1
ATOM 4663 O O . ARG B 1 134 ? 39.990 43.926 -23.565 1.00 10.32 134 ARG C O 1
ATOM 4671 N N . LEU B 1 135 ? 38.468 42.737 -22.392 1.00 7.94 135 LEU C N 1
ATOM 4672 C CA . LEU B 1 135 ? 37.916 43.944 -21.772 1.00 8.42 135 LEU C CA 1
ATOM 4673 C C . LEU B 1 135 ? 38.754 44.287 -20.539 1.00 8.60 135 LEU C C 1
ATOM 4674 O O . LEU B 1 135 ? 38.767 43.518 -19.578 1.00 9.37 135 LEU C O 1
ATOM 4679 N N . GLU B 1 136 ? 39.458 45.406 -20.591 1.00 8.36 136 GLU C N 1
ATOM 4680 C CA . GLU B 1 136 ? 40.359 45.791 -19.509 1.00 8.39 136 GLU C CA 1
ATOM 4681 C C . GLU B 1 136 ? 39.671 46.599 -18.424 1.00 8.87 136 GLU C C 1
ATOM 4682 O O . GLU B 1 136 ? 40.013 46.484 -17.243 1.00 9.15 136 GLU C O 1
ATOM 4688 N N . ASP B 1 137 ? 38.742 47.475 -18.792 1.00 8.64 137 ASP C N 1
ATOM 4689 C CA . ASP B 1 137 ? 38.105 48.356 -17.829 1.00 8.44 137 ASP C CA 1
ATOM 4690 C C . ASP B 1 137 ? 36.777 48.862 -18.382 1.00 8.65 137 ASP C C 1
ATOM 4691 O O . ASP B 1 137 ? 36.519 48.833 -19.588 1.00 9.00 137 ASP C O 1
ATOM 4696 N N . LEU B 1 138 ? 35.930 49.292 -17.466 1.00 8.14 138 LEU C N 1
ATOM 4697 C CA . LEU B 1 138 ? 34.659 49.913 -17.751 1.00 8.96 138 LEU C CA 1
ATOM 4698 C C . LEU B 1 138 ? 34.531 51.166 -16.888 1.00 9.38 138 LEU C C 1
ATOM 4699 O O . LEU B 1 138 ? 34.728 51.071 -15.671 1.00 11.23 138 LEU C O 1
ATOM 4704 N N . ARG B 1 139 ? 34.090 52.261 -17.479 1.00 8.25 139 ARG C N 1
ATOM 4705 C CA . ARG B 1 139 ? 33.739 53.444 -16.699 1.00 8.63 139 ARG C CA 1
ATOM 4706 C C . ARG B 1 139 ? 32.242 53.387 -16.416 1.00 9.00 139 ARG C C 1
ATOM 4707 O O . ARG B 1 139 ? 31.438 53.568 -17.336 1.00 8.88 139 ARG C O 1
ATOM 4715 N N . ILE B 1 140 ? 31.878 53.117 -15.168 1.00 8.68 140 ILE C N 1
ATOM 4716 C CA . ILE B 1 140 ? 30.463 53.056 -14.791 1.00 8.57 140 ILE C CA 1
ATOM 4717 C C . ILE B 1 140 ? 30.067 54.410 -14.234 1.00 8.86 140 ILE C C 1
ATOM 4718 O O . ILE B 1 140 ? 30.594 54.830 -13.196 1.00 9.30 140 ILE C O 1
ATOM 4723 N N . PRO B 1 141 ? 29.339 55.205 -15.005 1.00 8.13 141 PRO C N 1
ATOM 4724 C CA . PRO B 1 141 ? 29.015 56.557 -14.582 1.00 8.07 141 PRO C CA 1
ATOM 4725 C C . PRO B 1 141 ? 28.098 56.544 -13.381 1.00 7.66 141 PRO C C 1
ATOM 4726 O O . PRO B 1 141 ? 27.266 55.640 -13.233 1.00 7.80 141 PRO C O 1
ATOM 4730 N N . PRO B 1 142 ? 28.165 57.570 -12.545 1.00 8.23 142 PRO C N 1
ATOM 4731 C CA . PRO B 1 142 ? 27.271 57.717 -11.414 1.00 8.55 142 PRO C CA 1
ATOM 4732 C C . PRO B 1 142 ? 25.807 57.510 -11.729 1.00 8.11 142 PRO C C 1
ATOM 4733 O O . PRO B 1 142 ? 25.100 56.828 -10.985 1.00 8.34 142 PRO C O 1
ATOM 4737 N N . ALA B 1 143 ? 25.326 58.016 -12.875 1.00 8.32 143 ALA C N 1
ATOM 4738 C CA . ALA B 1 143 ? 23.913 57.853 -13.205 1.00 8.42 143 ALA C CA 1
ATOM 4739 C C . ALA B 1 143 ? 23.531 56.396 -13.401 1.00 7.57 143 ALA C C 1
ATOM 4740 O O . ALA B 1 143 ? 22.359 56.079 -13.176 1.00 9.01 143 ALA C O 1
ATOM 4742 N N . TYR B 1 144 ? 24.464 55.537 -13.815 1.00 7.16 144 TYR C N 1
ATOM 4743 C CA . TYR B 1 144 ? 24.186 54.114 -13.893 1.00 6.86 144 TYR C CA 1
ATOM 4744 C C . TYR B 1 144 ? 24.442 53.406 -12.570 1.00 7.21 144 TYR C C 1
ATOM 4745 O O . TYR B 1 144 ? 23.634 52.572 -12.160 1.00 6.71 144 TYR C O 1
ATOM 4754 N N . VAL B 1 145 ? 25.477 53.808 -11.830 1.00 7.41 145 VAL C N 1
ATOM 4755 C CA . VAL B 1 145 ? 25.723 53.261 -10.496 1.00 8.55 145 VAL C CA 1
ATOM 4756 C C . VAL B 1 145 ? 24.495 53.376 -9.610 1.00 7.40 145 VAL C C 1
ATOM 4757 O O . VAL B 1 145 ? 24.141 52.446 -8.880 1.00 7.05 145 VAL C O 1
ATOM 4761 N N . LYS B 1 146 ? 23.813 54.515 -9.657 1.00 7.47 146 LYS C N 1
ATOM 4762 C CA . LYS B 1 146 ? 22.661 54.811 -8.837 1.00 7.23 146 LYS C CA 1
ATOM 4763 C C . LYS B 1 146 ? 21.444 53.949 -9.134 1.00 8.17 146 LYS C C 1
ATOM 4764 O O . LYS B 1 146 ? 20.509 53.976 -8.333 1.00 8.92 146 LYS C O 1
ATOM 4770 N N . THR B 1 147 ? 21.437 53.192 -10.222 1.00 7.76 147 THR C N 1
ATOM 4771 C CA . THR B 1 147 ? 20.342 52.279 -10.505 1.00 7.73 147 THR C CA 1
ATOM 4772 C C . THR B 1 147 ? 20.480 50.935 -9.806 1.00 8.31 147 THR C C 1
ATOM 4773 O O . THR B 1 147 ? 19.573 50.117 -9.883 1.00 8.63 147 THR C O 1
ATOM 4777 N N . PHE B 1 148 ? 21.591 50.699 -9.114 1.00 7.82 148 PHE C N 1
ATOM 4778 C CA . PHE B 1 148 ? 21.842 49.441 -8.443 1.00 8.03 148 PHE C CA 1
ATOM 4779 C C . PHE B 1 148 ? 21.623 49.555 -6.935 1.00 7.88 148 PHE C C 1
ATOM 4780 O O . PHE B 1 148 ? 22.044 50.532 -6.324 1.00 8.77 148 PHE C O 1
ATOM 4788 N N . VAL B 1 149 ? 21.031 48.512 -6.369 1.00 8.43 149 VAL C N 1
ATOM 4789 C CA . VAL B 1 149 ? 21.000 48.374 -4.908 1.00 9.04 149 VAL C CA 1
ATOM 4790 C C . VAL B 1 149 ? 22.421 48.305 -4.367 1.00 8.94 149 VAL C C 1
ATOM 4791 O O . VAL B 1 149 ? 22.741 48.957 -3.366 1.00 9.45 149 VAL C O 1
ATOM 4795 N N . GLY B 1 150 ? 23.275 47.532 -5.034 1.00 7.99 150 GLY C N 1
ATOM 4796 C CA . GLY B 1 150 ? 24.656 47.400 -4.619 1.00 7.66 150 GLY C CA 1
ATOM 4797 C C . GLY B 1 150 ? 24.733 46.438 -3.425 1.00 7.67 150 GLY C C 1
ATOM 4798 O O . GLY B 1 150 ? 23.932 45.628 -3.091 1.00 8.11 150 GLY C O 1
ATOM 4807 N N . PRO B 1 152 ? 24.995 44.602 0.086 1.00 7.04 152 PRO C N 1
ATOM 4808 C CA . PRO B 1 152 ? 24.028 44.566 1.170 1.00 7.04 152 PRO C CA 1
ATOM 4809 C C . PRO B 1 152 ? 24.353 45.586 2.244 1.00 6.97 152 PRO C C 1
ATOM 4810 O O . PRO B 1 152 ? 23.453 46.206 2.822 1.00 6.54 152 PRO C O 1
ATOM 4814 N N . HIS B 1 153 ? 25.626 45.618 2.678 1.00 6.90 153 HIS C N 1
ATOM 4815 C CA . HIS B 1 153 ? 26.072 46.406 3.823 1.00 6.44 153 HIS C CA 1
ATOM 4816 C C . HIS B 1 153 ? 27.301 47.249 3.507 1.00 5.80 153 HIS C C 1
ATOM 4817 O O . HIS B 1 153 ? 27.279 48.479 3.614 1.00 6.46 153 HIS C O 1
ATOM 4824 N N . GLY B 1 154 ? 28.383 46.599 3.094 1.00 6.14 154 GLY C N 1
ATOM 4825 C CA . GLY B 1 154 ? 29.638 47.289 2.825 1.00 7.24 154 GLY C CA 1
ATOM 4826 C C . GLY B 1 154 ? 30.482 47.437 4.093 1.00 7.58 154 GLY C C 1
ATOM 4827 O O . GLY B 1 154 ? 30.044 47.126 5.200 1.00 7.41 154 GLY C O 1
ATOM 4828 N N . ILE B 1 155 ? 31.730 47.852 3.893 1.00 7.50 155 ILE C N 1
ATOM 4829 C CA . ILE B 1 155 ? 32.772 47.705 4.905 1.00 7.72 155 ILE C CA 1
ATOM 4830 C C . ILE B 1 155 ? 32.428 48.357 6.234 1.00 7.69 155 ILE C C 1
ATOM 4831 O O . ILE B 1 155 ? 32.581 47.694 7.267 1.00 7.83 155 ILE C O 1
ATOM 4836 N N . GLN B 1 156 ? 31.991 49.610 6.235 1.00 7.70 156 GLN C N 1
ATOM 4837 C CA . GLN B 1 156 ? 31.741 50.312 7.501 1.00 8.74 156 GLN C CA 1
ATOM 4838 C C . GLN B 1 156 ? 30.621 49.640 8.264 1.00 8.27 156 GLN C C 1
ATOM 4839 O O . GLN B 1 156 ? 30.731 49.356 9.456 1.00 8.26 156 GLN C O 1
ATOM 4849 N N . VAL B 1 157 ? 29.523 49.323 7.581 1.00 7.79 157 VAL C N 1
ATOM 4850 C CA . VAL B 1 157 ? 28.391 48.671 8.227 1.00 7.07 157 VAL C CA 1
ATOM 4851 C C . VAL B 1 157 ? 28.777 47.302 8.756 1.00 7.14 157 VAL C C 1
ATOM 4852 O O . VAL B 1 157 ? 28.382 46.923 9.862 1.00 7.29 157 VAL C O 1
ATOM 4856 N N . GLU B 1 158 ? 29.534 46.538 7.980 1.00 6.23 158 GLU C N 1
ATOM 4857 C CA . GLU B 1 158 ? 29.995 45.240 8.440 1.00 7.43 158 GLU C CA 1
ATOM 4858 C C . GLU B 1 158 ? 30.809 45.348 9.726 1.00 6.75 158 GLU C C 1
ATOM 4859 O O . GLU B 1 158 ? 30.522 44.609 10.667 1.00 7.04 158 GLU C O 1
ATOM 4865 N N . ARG B 1 159 ? 31.793 46.243 9.744 1.00 6.74 159 ARG C N 1
ATOM 4866 C CA . ARG B 1 159 ? 32.579 46.406 10.979 1.00 6.71 159 ARG C CA 1
ATOM 4867 C C . ARG B 1 159 ? 31.691 46.811 12.141 1.00 6.73 159 ARG C C 1
ATOM 4868 O O . ARG B 1 159 ? 31.851 46.317 13.260 1.00 7.41 159 ARG C O 1
ATOM 4876 N N . ASP B 1 160 ? 30.724 47.688 11.896 1.00 6.55 160 ASP C N 1
ATOM 4877 C CA . ASP B 1 160 ? 29.782 48.112 12.911 1.00 6.44 160 ASP C CA 1
ATOM 4878 C C . ASP B 1 160 ? 28.900 46.995 13.410 1.00 7.42 160 ASP C C 1
ATOM 4879 O O . ASP B 1 160 ? 28.616 46.916 14.611 1.00 8.52 160 ASP C O 1
ATOM 4884 N N . LYS B 1 161 ? 28.428 46.095 12.554 1.00 7.28 161 LYS C N 1
ATOM 4885 C CA . LYS B 1 161 ? 27.600 44.980 12.993 1.00 7.96 161 LYS C CA 1
ATOM 4886 C C . LYS B 1 161 ? 28.403 43.969 13.797 1.00 7.67 161 LYS C C 1
ATOM 4887 O O . LYS B 1 161 ? 27.914 43.445 14.802 1.00 7.20 161 LYS C O 1
ATOM 4893 N N . LEU B 1 162 ? 29.638 43.726 13.369 1.00 7.77 162 LEU C N 1
ATOM 4894 C CA . LEU B 1 162 ? 30.500 42.770 14.059 1.00 8.05 162 LEU C CA 1
ATOM 4895 C C . LEU B 1 162 ? 31.141 43.372 15.307 1.00 8.57 162 LEU C C 1
ATOM 4896 O O . LEU B 1 162 ? 31.675 42.593 16.099 1.00 8.88 162 LEU C O 1
ATOM 4901 N N . ASN B 1 163 ? 31.179 44.684 15.411 1.00 8.43 163 ASN C N 1
ATOM 4902 C CA . ASN B 1 163 ? 31.896 45.378 16.479 1.00 8.76 163 ASN C CA 1
ATOM 4903 C C . ASN B 1 163 ? 33.385 45.093 16.428 1.00 8.99 163 ASN C C 1
ATOM 4904 O O . ASN B 1 163 ? 34.033 44.831 17.451 1.00 9.45 163 ASN C O 1
ATOM 4909 N N . LYS B 1 164 ? 33.981 45.115 15.241 1.00 7.80 164 LYS C N 1
ATOM 4910 C CA . LYS B 1 164 ? 35.368 44.768 15.012 1.00 8.06 164 LYS C CA 1
ATOM 4911 C C . LYS B 1 164 ? 36.111 45.865 14.280 1.00 8.75 164 LYS C C 1
ATOM 4912 O O . LYS B 1 164 ? 35.681 46.294 13.202 1.00 8.53 164 LYS C O 1
ATOM 4918 N N . TYR B 1 165 ? 37.119 46.429 14.941 1.00 8.71 165 TYR C N 1
ATOM 4919 C CA . TYR B 1 165 ? 37.823 47.599 14.456 1.00 8.96 165 TYR C CA 1
ATOM 4920 C C . TYR B 1 165 ? 39.325 47.503 14.721 1.00 9.61 165 TYR C C 1
ATOM 4921 O O . TYR B 1 165 ? 39.709 46.876 15.709 1.00 10.91 165 TYR C O 1
ATOM 4930 N N . GLY B 1 166 ? 40.125 48.137 13.872 1.00 9.55 166 GLY C N 1
ATOM 4931 C CA . GLY B 1 166 ? 41.528 48.346 14.225 1.00 10.03 166 GLY C CA 1
ATOM 4932 C C . GLY B 1 166 ? 42.480 47.298 13.696 1.00 9.84 166 GLY C C 1
ATOM 4933 O O . GLY B 1 166 ? 43.679 47.365 13.969 1.00 10.65 166 GLY C O 1
ATOM 4934 N N . ARG B 1 167 ? 41.995 46.322 12.946 1.00 9.41 167 ARG C N 1
ATOM 4935 C CA . ARG B 1 167 ? 42.838 45.280 12.387 1.00 8.50 167 ARG C CA 1
ATOM 4936 C C . ARG B 1 167 ? 42.105 44.593 11.235 1.00 8.69 167 ARG C C 1
ATOM 4937 O O . ARG B 1 167 ? 40.876 44.673 11.143 1.00 9.05 167 ARG C O 1
ATOM 4945 N N . GLY B 1 168 ? 42.885 43.935 10.393 1.00 8.25 168 GLY C N 1
ATOM 4946 C CA . GLY B 1 168 ? 42.275 43.039 9.408 1.00 7.99 168 GLY C CA 1
ATOM 4947 C C . GLY B 1 168 ? 41.412 42.009 10.117 1.00 8.64 168 GLY C C 1
ATOM 4948 O O . GLY B 1 168 ? 41.634 41.608 11.260 1.00 8.00 168 GLY C O 1
ATOM 4949 N N . LEU B 1 169 ? 40.364 41.564 9.431 1.00 8.08 169 LEU C N 1
ATOM 4950 C CA . LEU B 1 169 ? 39.583 40.414 9.870 1.00 8.49 169 LEU C CA 1
ATOM 4951 C C . LEU B 1 169 ? 40.287 39.129 9.465 1.00 7.53 169 LEU C C 1
ATOM 4952 O O . LEU B 1 169 ? 41.063 39.129 8.508 1.00 7.86 169 LEU C O 1
ATOM 4957 N N . LEU B 1 170 ? 40.055 38.046 10.185 1.00 7.55 170 LEU C N 1
ATOM 4958 C CA . LEU B 1 170 ? 40.700 36.772 9.914 1.00 8.28 170 LEU C CA 1
ATOM 4959 C C . LEU B 1 170 ? 39.672 35.678 9.657 1.00 8.43 170 LEU C C 1
ATOM 4960 O O . LEU B 1 170 ? 38.775 35.487 10.472 1.00 8.28 170 LEU C O 1
ATOM 4965 N N . GLY B 1 171 ? 39.857 34.985 8.535 1.00 7.74 171 GLY C N 1
ATOM 4966 C CA . GLY B 1 171 ? 38.983 33.875 8.192 1.00 7.83 171 GLY C CA 1
ATOM 4967 C C . GLY B 1 171 ? 39.792 32.629 7.870 1.00 6.95 171 GLY C C 1
ATOM 4968 O O . GLY B 1 171 ? 41.011 32.561 8.080 1.00 7.48 171 GLY C O 1
ATOM 4969 N N . CYS B 1 172 ? 39.105 31.635 7.308 1.00 7.88 172 CYS C N 1
ATOM 4970 C CA . CYS B 1 172 ? 39.680 30.301 7.174 1.00 7.47 172 CYS C CA 1
ATOM 4971 C C . CYS B 1 172 ? 38.697 29.385 6.460 1.00 7.64 172 CYS C C 1
ATOM 4972 O O . CYS B 1 172 ? 37.598 29.174 6.954 1.00 7.59 172 CYS C O 1
ATOM 4975 N N . THR B 1 173 ? 39.129 28.804 5.351 1.00 7.23 173 THR C N 1
ATOM 4976 C CA . THR B 1 173 ? 38.307 27.802 4.686 1.00 7.51 173 THR C CA 1
ATOM 4977 C C . THR B 1 173 ? 38.519 26.439 5.333 1.00 7.43 173 THR C C 1
ATOM 4978 O O . THR B 1 173 ? 39.660 25.993 5.457 1.00 7.62 173 THR C O 1
ATOM 4982 N N . ILE B 1 174 ? 37.446 25.775 5.728 1.00 7.07 174 ILE C N 1
ATOM 4983 C CA . ILE B 1 174 ? 37.532 24.418 6.251 1.00 7.66 174 ILE C CA 1
ATOM 4984 C C . ILE B 1 174 ? 38.043 23.460 5.191 1.00 7.96 174 ILE C C 1
ATOM 4985 O O . ILE B 1 174 ? 37.793 23.629 3.994 1.00 7.67 174 ILE C O 1
ATOM 4990 N N . LYS B 1 175 ? 38.842 22.496 5.614 1.00 8.07 175 LYS C N 1
ATOM 4991 C CA . LYS B 1 175 ? 39.494 21.505 4.785 1.00 8.15 175 LYS C CA 1
ATOM 4992 C C . LYS B 1 175 ? 39.151 20.104 5.226 1.00 8.53 175 LYS C C 1
ATOM 4993 O O . LYS B 1 175 ? 39.120 20.163 6.462 1.00 9.13 175 LYS C O 1
ATOM 4999 N N . PRO B 1 176 ? 39.635 19.090 4.534 1.00 8.75 176 PRO C N 1
ATOM 5000 C CA . PRO B 1 176 ? 39.409 18.851 3.131 1.00 8.60 176 PRO C CA 1
ATOM 5001 C C . PRO B 1 176 ? 38.249 19.611 2.514 1.00 7.98 176 PRO C C 1
ATOM 5002 O O . PRO B 1 176 ? 37.203 19.815 3.104 1.00 8.20 176 PRO C O 1
ATOM 5006 N N . LYS B 1 177 ? 38.461 20.019 1.257 1.00 7.50 177 LYS C N 1
ATOM 5007 C CA . LYS B 1 177 ? 37.472 20.838 0.560 1.00 7.24 177 LYS C CA 1
ATOM 5008 C C . LYS B 1 177 ? 36.113 20.139 0.628 1.00 6.73 177 LYS C C 1
ATOM 5009 O O . LYS B 1 177 ? 35.113 20.701 1.052 1.00 7.94 177 LYS C O 1
ATOM 5015 N N . LEU B 1 178 ? 36.106 18.896 0.167 1.00 6.82 178 LEU C N 1
ATOM 5016 C CA . LEU B 1 178 ? 34.949 18.020 0.184 1.00 6.86 178 LEU C CA 1
ATOM 5017 C C . LEU B 1 178 ? 35.260 16.749 0.964 1.00 7.37 178 LEU C C 1
ATOM 5018 O O . LEU B 1 178 ? 36.432 16.408 1.127 1.00 8.01 178 LEU C O 1
ATOM 5023 N N . GLY B 1 179 ? 34.229 16.083 1.472 1.00 7.11 179 GLY C N 1
ATOM 5024 C CA . GLY B 1 179 ? 34.403 14.792 2.107 1.00 7.69 179 GLY C CA 1
ATOM 5025 C C . GLY B 1 179 ? 34.195 14.788 3.614 1.00 7.81 179 GLY C C 1
ATOM 5026 O O . GLY B 1 179 ? 34.148 13.693 4.185 1.00 8.74 179 GLY C O 1
ATOM 5027 N N . LEU B 1 180 ? 34.046 15.961 4.225 1.00 7.71 180 LEU C N 1
ATOM 5028 C CA . LEU B 1 180 ? 33.766 16.005 5.655 1.00 8.40 180 LEU C CA 1
ATOM 5029 C C . LEU B 1 180 ? 32.267 15.936 5.931 1.00 8.79 180 LEU C C 1
ATOM 5030 O O . LEU B 1 180 ? 31.467 16.500 5.181 1.00 8.56 180 LEU C O 1
ATOM 5035 N N . SER B 1 181 ? 31.903 15.274 7.021 1.00 8.15 181 SER C N 1
ATOM 5036 C CA . SER B 1 181 ? 30.516 15.223 7.443 1.00 7.75 181 SER C CA 1
ATOM 5037 C C . SER B 1 181 ? 30.108 16.556 8.066 1.00 7.50 181 SER C C 1
ATOM 5038 O O . SER B 1 181 ? 30.927 17.378 8.472 1.00 6.79 181 SER C O 1
ATOM 5041 N N . ALA B 1 182 ? 28.796 16.749 8.191 1.00 7.39 182 ALA C N 1
ATOM 5042 C CA . ALA B 1 182 ? 28.257 17.944 8.813 1.00 6.80 182 ALA C CA 1
ATOM 5043 C C . ALA B 1 182 ? 28.786 18.145 10.232 1.00 6.75 182 ALA C C 1
ATOM 5044 O O . ALA B 1 182 ? 29.209 19.248 10.584 1.00 6.49 182 ALA C O 1
ATOM 5046 N N . LYS B 1 183 ? 28.774 17.068 11.027 1.00 6.73 183 LYS C N 1
ATOM 5047 C CA . LYS B 1 183 ? 29.232 17.232 12.406 1.00 7.75 183 LYS C CA 1
ATOM 5048 C C . LYS B 1 183 ? 30.730 17.490 12.457 1.00 7.55 183 LYS C C 1
ATOM 5049 O O . LYS B 1 183 ? 31.181 18.317 13.265 1.00 7.54 183 LYS C O 1
ATOM 5055 N N . ASN B 1 184 ? 31.522 16.830 11.621 1.00 7.34 184 ASN C N 1
ATOM 5056 C CA . ASN B 1 184 ? 32.956 17.143 11.587 1.00 7.65 184 ASN C CA 1
ATOM 5057 C C . ASN B 1 184 ? 33.224 18.544 11.084 1.00 7.74 184 ASN C C 1
ATOM 5058 O O . ASN B 1 184 ? 34.160 19.220 11.535 1.00 7.75 184 ASN C O 1
ATOM 5063 N N . TYR B 1 185 ? 32.372 19.066 10.194 1.00 7.60 185 TYR C N 1
ATOM 5064 C CA . TYR B 1 185 ? 32.480 20.448 9.760 1.00 7.72 185 TYR C CA 1
ATOM 5065 C C . TYR B 1 185 ? 32.331 21.393 10.939 1.00 7.16 185 TYR C C 1
ATOM 5066 O O . TYR B 1 185 ? 33.168 22.267 11.164 1.00 7.37 185 TYR C O 1
ATOM 5075 N N . GLY B 1 186 ? 31.287 21.200 11.745 1.00 6.97 186 GLY C N 1
ATOM 5076 C CA . GLY B 1 186 ? 31.054 22.042 12.911 1.00 7.37 186 GLY C CA 1
ATOM 5077 C C . GLY B 1 186 ? 32.162 21.903 13.956 1.00 7.13 186 GLY C C 1
ATOM 5078 O O . GLY B 1 186 ? 32.524 22.888 14.585 1.00 7.12 186 GLY C O 1
ATOM 5079 N N . ARG B 1 187 ? 32.669 20.690 14.120 1.00 7.55 187 ARG C N 1
ATOM 5080 C CA . ARG B 1 187 ? 33.797 20.447 15.024 1.00 8.18 187 ARG C CA 1
ATOM 5081 C C . ARG B 1 187 ? 35.012 21.252 14.602 1.00 7.55 187 ARG C C 1
ATOM 5082 O O . ARG B 1 187 ? 35.632 21.975 15.394 1.00 7.54 187 ARG C O 1
ATOM 5090 N N . ALA B 1 188 ? 35.361 21.196 13.320 1.00 7.36 188 ALA C N 1
ATOM 5091 C CA . ALA B 1 188 ? 36.477 21.965 12.793 1.00 7.21 188 ALA C CA 1
ATOM 5092 C C . ALA B 1 188 ? 36.271 23.459 12.958 1.00 7.35 188 ALA C C 1
ATOM 5093 O O . ALA B 1 188 ? 37.169 24.206 13.351 1.00 7.60 188 ALA C O 1
ATOM 5095 N N . VAL B 1 189 ? 35.062 23.941 12.686 1.00 7.30 189 VAL C N 1
ATOM 5096 C CA . VAL B 1 189 ? 34.685 25.337 12.784 1.00 7.00 189 VAL C CA 1
ATOM 5097 C C . VAL B 1 189 ? 34.792 25.846 14.213 1.00 7.12 189 VAL C C 1
ATOM 5098 O O . VAL B 1 189 ? 35.415 26.884 14.437 1.00 6.75 189 VAL C O 1
ATOM 5102 N N . TYR B 1 190 ? 34.213 25.111 15.164 1.00 7.00 190 TYR C N 1
ATOM 5103 C CA . TYR B 1 190 ? 34.342 25.510 16.568 1.00 7.15 190 TYR C CA 1
ATOM 5104 C C . TYR B 1 190 ? 35.810 25.663 16.957 1.00 7.22 190 TYR C C 1
ATOM 5105 O O . TYR B 1 190 ? 36.191 26.671 17.562 1.00 7.09 190 TYR C O 1
ATOM 5114 N N . GLU B 1 191 ? 36.626 24.677 16.599 1.00 7.64 191 GLU C N 1
ATOM 5115 C CA . GLU B 1 191 ? 38.022 24.695 17.033 1.00 7.73 191 GLU C CA 1
ATOM 5116 C C . GLU B 1 191 ? 38.797 25.837 16.402 1.00 8.26 191 GLU C C 1
ATOM 5117 O O . GLU B 1 191 ? 39.622 26.490 17.039 1.00 8.89 191 GLU C O 1
ATOM 5123 N N . CYS B 1 192 ? 38.513 26.169 15.141 1.00 7.15 192 CYS C N 1
ATOM 5124 C CA . CYS B 1 192 ? 39.078 27.325 14.470 1.00 7.04 192 CYS C CA 1
ATOM 5125 C C . CYS B 1 192 ? 38.658 28.644 15.087 1.00 6.76 192 CYS C C 1
ATOM 5126 O O . CYS B 1 192 ? 39.473 29.505 15.428 1.00 7.87 192 CYS C O 1
ATOM 5129 N N . LEU B 1 193 ? 37.342 28.847 15.228 1.00 6.92 193 LEU C N 1
ATOM 5130 C CA . LEU B 1 193 ? 36.828 30.124 15.707 1.00 6.96 193 LEU C CA 1
ATOM 5131 C C . LEU B 1 193 ? 37.276 30.408 17.134 1.00 6.89 193 LEU C C 1
ATOM 5132 O O . LEU B 1 193 ? 37.585 31.545 17.489 1.00 7.64 193 LEU C O 1
ATOM 5137 N N . ARG B 1 194 ? 37.321 29.365 17.964 1.00 7.30 194 ARG C N 1
ATOM 5138 C CA . ARG B 1 194 ? 37.644 29.571 19.380 1.00 7.18 194 ARG C CA 1
ATOM 5139 C C . ARG B 1 194 ? 39.083 30.000 19.599 1.00 7.93 194 ARG C C 1
ATOM 5140 O O . ARG B 1 194 ? 39.350 30.560 20.673 1.00 8.48 194 ARG C O 1
ATOM 5148 N N . GLY B 1 195 ? 39.993 29.760 18.672 1.00 7.84 195 GLY C N 1
ATOM 5149 C CA . GLY B 1 195 ? 41.381 30.146 18.796 1.00 8.18 195 GLY C CA 1
ATOM 5150 C C . GLY B 1 195 ? 41.687 31.561 18.365 1.00 8.79 195 GLY C C 1
ATOM 5151 O O . GLY B 1 195 ? 42.849 31.969 18.409 1.00 8.66 195 GLY C O 1
ATOM 5152 N N . GLY B 1 196 ? 40.737 32.301 17.789 1.00 7.49 196 GLY C N 1
ATOM 5153 C CA . GLY B 1 196 ? 40.940 33.704 17.491 1.00 7.73 196 GLY C CA 1
ATOM 5154 C C . GLY B 1 196 ? 40.586 34.139 16.077 1.00 7.50 196 GLY C C 1
ATOM 5155 O O . GLY B 1 196 ? 40.739 35.319 15.769 1.00 8.52 196 GLY C O 1
ATOM 5156 N N . LEU B 1 197 ? 40.182 33.208 15.218 1.00 7.96 197 LEU C N 1
ATOM 5157 C CA . LEU B 1 197 ? 39.672 33.623 13.909 1.00 8.17 197 LEU C CA 1
ATOM 5158 C C . LEU B 1 197 ? 38.305 34.273 14.066 1.00 7.16 197 LEU C C 1
ATOM 5159 O O . LEU B 1 197 ? 37.488 33.844 14.875 1.00 7.77 197 LEU C O 1
ATOM 5164 N N . ASP B 1 198 ? 38.036 35.323 13.296 1.00 7.17 198 ASP C N 1
ATOM 5165 C CA . ASP B 1 198 ? 36.716 35.940 13.276 1.00 7.44 198 ASP C CA 1
ATOM 5166 C C . ASP B 1 198 ? 35.700 35.089 12.514 1.00 7.15 198 ASP C C 1
ATOM 5167 O O . ASP B 1 198 ? 34.538 35.029 12.907 1.00 7.45 198 ASP C O 1
ATOM 5172 N N . PHE B 1 199 ? 36.183 34.459 11.446 1.00 6.88 199 PHE C N 1
ATOM 5173 C CA . PHE B 1 199 ? 35.319 33.734 10.541 1.00 7.36 199 PHE C CA 1
ATOM 5174 C C . PHE B 1 199 ? 35.953 32.405 10.128 1.00 7.25 199 PHE C C 1
ATOM 5175 O O . PHE B 1 199 ? 37.168 32.249 10.079 1.00 7.77 199 PHE C O 1
ATOM 5183 N N . THR B 1 200 ? 35.095 31.455 9.799 1.00 6.20 200 THR C N 1
ATOM 5184 C CA . THR B 1 200 ? 35.459 30.309 8.973 1.00 6.81 200 THR C CA 1
ATOM 5185 C C . THR B 1 200 ? 34.522 30.338 7.763 1.00 6.21 200 THR C C 1
ATOM 5186 O O . THR B 1 200 ? 33.675 31.239 7.681 1.00 6.30 200 THR C O 1
ATOM 5202 N N . ASP B 1 202 ? 32.534 27.717 4.469 1.00 6.30 202 ASP C N 1
ATOM 5203 C CA . ASP B 1 202 ? 32.399 26.621 3.527 1.00 6.71 202 ASP C CA 1
ATOM 5204 C C . ASP B 1 202 ? 33.351 26.826 2.354 1.00 6.47 202 ASP C C 1
ATOM 5205 O O . ASP B 1 202 ? 33.458 27.929 1.839 1.00 6.35 202 ASP C O 1
ATOM 5210 N N . ASP B 1 203 ? 34.000 25.746 1.919 1.00 6.63 203 ASP C N 1
ATOM 5211 C CA . ASP B 1 203 ? 34.718 25.849 0.644 1.00 6.37 203 ASP C CA 1
ATOM 5212 C C . ASP B 1 203 ? 33.710 26.247 -0.429 1.00 6.62 203 ASP C C 1
ATOM 5213 O O . ASP B 1 203 ? 32.524 25.916 -0.347 1.00 6.58 203 ASP C O 1
ATOM 5218 N N . GLU B 1 204 ? 34.196 26.876 -1.498 1.00 6.39 204 GLU C N 1
ATOM 5219 C CA . GLU B 1 204 ? 33.301 27.363 -2.548 1.00 6.46 204 GLU C CA 1
ATOM 5220 C C . GLU B 1 204 ? 32.450 26.233 -3.108 1.00 6.45 204 GLU C C 1
ATOM 5221 O O . GLU B 1 204 ? 31.307 26.482 -3.496 1.00 7.26 204 GLU C O 1
ATOM 5227 N N . ASN B 1 205 ? 32.971 25.029 -3.209 1.00 6.56 205 ASN C N 1
ATOM 5228 C CA . ASN B 1 205 ? 32.259 23.899 -3.771 1.00 6.60 205 ASN C CA 1
ATOM 5229 C C . ASN B 1 205 ? 31.490 23.062 -2.764 1.00 6.69 205 ASN C C 1
ATOM 5230 O O . ASN B 1 205 ? 30.860 22.079 -3.146 1.00 6.49 205 ASN C O 1
ATOM 5235 N N . VAL B 1 206 ? 31.510 23.436 -1.491 1.00 6.97 206 VAL C N 1
ATOM 5236 C CA . VAL B 1 206 ? 30.661 22.829 -0.472 1.00 6.95 206 VAL C CA 1
ATOM 5237 C C . VAL B 1 206 ? 29.281 23.467 -0.553 1.00 6.54 206 VAL C C 1
ATOM 5238 O O . VAL B 1 206 ? 29.119 24.659 -0.289 1.00 7.13 206 VAL C O 1
ATOM 5242 N N . ASN B 1 207 ? 28.345 22.717 -1.134 1.00 6.67 207 ASN C N 1
ATOM 5243 C CA . ASN B 1 207 ? 26.977 23.226 -1.297 1.00 6.21 207 ASN C CA 1
ATOM 5244 C C . ASN B 1 207 ? 26.076 22.233 -0.578 1.00 6.72 207 ASN C C 1
ATOM 5245 O O . ASN B 1 207 ? 25.945 22.318 0.653 1.00 7.46 207 ASN C O 1
ATOM 5250 N N . SER B 1 208 ? 25.543 21.220 -1.242 1.00 6.45 208 SER C N 1
ATOM 5251 C CA . SER B 1 208 ? 24.891 20.099 -0.577 1.00 6.63 208 SER C CA 1
ATOM 5252 C C . SER B 1 208 ? 25.175 18.819 -1.336 1.00 6.99 208 SER C C 1
ATOM 5253 O O . SER B 1 208 ? 25.064 18.818 -2.567 1.00 7.47 208 SER C O 1
ATOM 5256 N N . GLN B 1 209 ? 25.688 17.792 -0.684 1.00 6.99 209 GLN C N 1
ATOM 5257 C CA . GLN B 1 209 ? 26.243 16.623 -1.361 1.00 8.03 209 GLN C CA 1
ATOM 5258 C C . GLN B 1 209 ? 25.985 15.379 -0.533 1.00 8.03 209 GLN C C 1
ATOM 5259 O O . GLN B 1 209 ? 25.455 15.458 0.582 1.00 8.64 209 GLN C O 1
ATOM 5265 N N . PRO B 1 210 ? 26.230 14.195 -1.087 1.00 8.49 210 PRO C N 1
ATOM 5266 C CA . PRO B 1 210 ? 26.009 12.965 -0.343 1.00 9.40 210 PRO C CA 1
ATOM 5267 C C . PRO B 1 210 ? 26.768 12.878 0.962 1.00 9.81 210 PRO C C 1
ATOM 5268 O O . PRO B 1 210 ? 26.206 12.385 1.950 1.00 10.99 210 PRO C O 1
ATOM 5272 N N . PHE B 1 211 ? 28.002 13.370 1.046 1.00 9.60 211 PHE C N 1
ATOM 5273 C CA . PHE B 1 211 ? 28.788 13.258 2.271 1.00 9.71 211 PHE C CA 1
ATOM 5274 C C . PHE B 1 211 ? 28.352 14.253 3.331 1.00 9.59 211 PHE C C 1
ATOM 5275 O O . PHE B 1 211 ? 28.723 14.130 4.497 1.00 10.25 211 PHE C O 1
ATOM 5283 N N . MET B 1 212 ? 27.611 15.294 2.958 1.00 8.23 212 MET C N 1
ATOM 5284 C CA . MET B 1 212 ? 27.179 16.334 3.869 1.00 7.70 212 MET C CA 1
ATOM 5285 C C . MET B 1 212 ? 26.070 17.168 3.223 1.00 7.36 212 MET C C 1
ATOM 5286 O O . MET B 1 212 ? 26.332 17.871 2.240 1.00 7.05 212 MET C O 1
ATOM 5291 N N . ARG B 1 213 ? 24.864 17.033 3.749 1.00 6.92 213 ARG C N 1
ATOM 5292 C CA . ARG B 1 213 ? 23.737 17.811 3.225 1.00 6.83 213 ARG C CA 1
ATOM 5293 C C . ARG B 1 213 ? 23.734 19.177 3.877 1.00 7.40 213 ARG C C 1
ATOM 5294 O O . ARG B 1 213 ? 24.107 19.340 5.051 1.00 7.38 213 ARG C O 1
ATOM 5302 N N . TRP B 1 214 ? 23.286 20.206 3.171 1.00 5.72 214 TRP C N 1
ATOM 5303 C CA . TRP B 1 214 ? 23.504 21.583 3.602 1.00 6.38 214 TRP C CA 1
ATOM 5304 C C . TRP B 1 214 ? 22.844 21.882 4.933 1.00 7.05 214 TRP C C 1
ATOM 5305 O O . TRP B 1 214 ? 23.443 22.546 5.786 1.00 6.78 214 TRP C O 1
ATOM 5316 N N . ARG B 1 215 ? 21.601 21.453 5.155 1.00 6.61 215 ARG C N 1
ATOM 5317 C CA . ARG B 1 215 ? 20.884 21.904 6.347 1.00 6.30 215 ARG C CA 1
ATOM 5318 C C . ARG B 1 215 ? 21.506 21.287 7.599 1.00 6.84 215 ARG C C 1
ATOM 5319 O O . ARG B 1 215 ? 21.582 21.967 8.626 1.00 7.23 215 ARG C O 1
ATOM 5327 N N . ASP B 1 216 ? 21.976 20.054 7.494 1.00 7.16 216 ASP C N 1
ATOM 5328 C CA . ASP B 1 216 ? 22.745 19.468 8.599 1.00 6.99 216 ASP C CA 1
ATOM 5329 C C . ASP B 1 216 ? 23.973 20.306 8.925 1.00 6.78 216 ASP C C 1
ATOM 5330 O O . ASP B 1 216 ? 24.277 20.572 10.096 1.00 7.00 216 ASP C O 1
ATOM 5335 N N . ARG B 1 217 ? 24.727 20.720 7.908 1.00 6.00 217 ARG C N 1
ATOM 5336 C CA . ARG B 1 217 ? 25.882 21.571 8.108 1.00 6.66 217 ARG C CA 1
ATOM 5337 C C . ARG B 1 217 ? 25.497 22.879 8.767 1.00 6.78 217 ARG C C 1
ATOM 5338 O O . ARG B 1 217 ? 26.144 23.346 9.714 1.00 7.03 217 ARG C O 1
ATOM 5346 N N . PHE B 1 218 ? 24.439 23.527 8.285 1.00 7.10 218 PHE C N 1
ATOM 5347 C CA . PHE B 1 218 ? 24.044 24.828 8.804 1.00 6.27 218 PHE C CA 1
ATOM 5348 C C . PHE B 1 218 ? 23.761 24.741 10.301 1.00 6.85 218 PHE C C 1
ATOM 5349 O O . PHE B 1 218 ? 24.204 25.613 11.047 1.00 6.84 218 PHE C O 1
ATOM 5357 N N . LEU B 1 219 ? 23.076 23.690 10.732 1.00 7.49 219 LEU C N 1
ATOM 5358 C CA . LEU B 1 219 ? 22.765 23.531 12.147 1.00 8.35 219 LEU C CA 1
ATOM 5359 C C . LEU B 1 219 ? 23.992 23.269 13.003 1.00 7.29 219 LEU C C 1
ATOM 5360 O O . LEU B 1 219 ? 24.140 23.917 14.047 1.00 7.27 219 LEU C O 1
ATOM 5368 N N . PHE B 1 220 ? 24.880 22.382 12.581 1.00 6.87 220 PHE C N 1
ATOM 5369 C CA . PHE B 1 220 ? 26.080 22.116 13.378 1.00 6.79 220 PHE C CA 1
ATOM 5370 C C . PHE B 1 220 ? 27.007 23.316 13.379 1.00 7.03 220 PHE C C 1
ATOM 5371 O O . PHE B 1 220 ? 27.656 23.604 14.393 1.00 7.51 220 PHE C O 1
ATOM 5379 N N . VAL B 1 221 ? 27.116 24.025 12.261 1.00 6.80 221 VAL C N 1
ATOM 5380 C CA . VAL B 1 221 ? 27.897 25.253 12.217 1.00 6.76 221 VAL C CA 1
ATOM 5381 C C . VAL B 1 221 ? 27.299 26.308 13.128 1.00 6.93 221 VAL C C 1
ATOM 5382 O O . VAL B 1 221 ? 28.035 27.010 13.835 1.00 6.99 221 VAL C O 1
ATOM 5386 N N . ALA B 1 222 ? 25.979 26.446 13.199 1.00 6.51 222 ALA C N 1
ATOM 5387 C CA . ALA B 1 222 ? 25.366 27.367 14.149 1.00 6.49 222 ALA C CA 1
ATOM 5388 C C . ALA B 1 222 ? 25.786 27.015 15.576 1.00 6.97 222 ALA C C 1
ATOM 5389 O O . ALA B 1 222 ? 26.154 27.916 16.336 1.00 7.24 222 ALA C O 1
ATOM 5391 N N . GLU B 1 223 ? 25.756 25.730 15.918 1.00 6.63 223 GLU C N 1
ATOM 5392 C CA . GLU B 1 223 ? 26.184 25.343 17.262 1.00 7.26 223 GLU C CA 1
ATOM 5393 C C . GLU B 1 223 ? 27.620 25.793 17.487 1.00 7.48 223 GLU C C 1
ATOM 5394 O O . GLU B 1 223 ? 27.932 26.362 18.539 1.00 6.86 223 GLU C O 1
ATOM 5400 N N . ALA B 1 224 ? 28.515 25.536 16.551 1.00 6.72 224 ALA C N 1
ATOM 5401 C CA . ALA B 1 224 ? 29.915 25.917 16.649 1.00 6.82 224 ALA C CA 1
ATOM 5402 C C . ALA B 1 224 ? 30.122 27.414 16.745 1.00 7.42 224 ALA C C 1
ATOM 5403 O O . ALA B 1 224 ? 30.943 27.902 17.545 1.00 7.16 224 ALA C O 1
ATOM 5405 N N . ILE B 1 225 ? 29.444 28.216 15.925 1.00 6.67 225 ILE C N 1
ATOM 5406 C CA . ILE B 1 225 ? 29.522 29.667 16.008 1.00 6.99 225 ILE C CA 1
ATOM 5407 C C . ILE B 1 225 ? 29.174 30.135 17.418 1.00 7.23 225 ILE C C 1
ATOM 5408 O O . ILE B 1 225 ? 29.905 30.932 18.022 1.00 7.44 225 ILE C O 1
ATOM 5413 N N . TYR B 1 226 ? 28.034 29.687 17.919 1.00 7.40 226 TYR C N 1
ATOM 5414 C CA . TYR B 1 226 ? 27.571 30.182 19.215 1.00 7.30 226 TYR C CA 1
ATOM 5415 C C . TYR B 1 226 ? 28.448 29.677 20.351 1.00 7.89 226 TYR C C 1
ATOM 5416 O O . TYR B 1 226 ? 28.687 30.439 21.300 1.00 8.31 226 TYR C O 1
ATOM 5425 N N . LYS B 1 227 ? 29.007 28.484 20.243 1.00 6.94 227 LYS C N 1
ATOM 5426 C CA . LYS B 1 227 ? 29.926 27.978 21.254 1.00 7.99 227 LYS C CA 1
ATOM 5427 C C . LYS B 1 227 ? 31.196 28.811 21.270 1.00 8.38 227 LYS C C 1
ATOM 5428 O O . LYS B 1 227 ? 31.639 29.269 22.328 1.00 7.92 227 LYS C O 1
ATOM 5434 N N . ALA B 1 228 ? 31.780 29.083 20.107 1.00 7.07 228 ALA C N 1
ATOM 5435 C CA . ALA B 1 228 ? 33.027 29.833 20.057 1.00 7.76 228 ALA C CA 1
ATOM 5436 C C . ALA B 1 228 ? 32.818 31.276 20.472 1.00 7.92 228 ALA C C 1
ATOM 5437 O O . ALA B 1 228 ? 33.667 31.898 21.113 1.00 7.89 228 ALA C O 1
ATOM 5439 N N . GLN B 1 229 ? 31.691 31.878 20.093 1.00 7.91 229 GLN C N 1
ATOM 5440 C CA . GLN B 1 229 ? 31.362 33.232 20.499 1.00 8.22 229 GLN C CA 1
ATOM 5441 C C . GLN B 1 229 ? 31.209 33.332 22.012 1.00 8.50 229 GLN C C 1
ATOM 5442 O O . GLN B 1 229 ? 31.739 34.273 22.617 1.00 8.82 229 GLN C O 1
ATOM 5448 N N . ALA B 1 230 ? 30.510 32.382 22.622 1.00 8.53 230 ALA C N 1
ATOM 5449 C CA . ALA B 1 230 ? 30.371 32.405 24.079 1.00 9.10 230 ALA C CA 1
ATOM 5450 C C . ALA B 1 230 ? 31.712 32.211 24.773 1.00 9.61 230 ALA C C 1
ATOM 5451 O O . ALA B 1 230 ? 31.979 32.852 25.792 1.00 10.51 230 ALA C O 1
ATOM 5453 N N . GLU B 1 231 ? 32.562 31.358 24.234 1.00 9.16 231 GLU C N 1
ATOM 5454 C CA . GLU B 1 231 ? 33.851 31.044 24.844 1.00 8.88 231 GLU C CA 1
ATOM 5455 C C . GLU B 1 231 ? 34.816 32.213 24.779 1.00 9.47 231 GLU C C 1
ATOM 5456 O O . GLU B 1 231 ? 35.563 32.477 25.728 1.00 9.95 231 GLU C O 1
ATOM 5462 N N . THR B 1 232 ? 34.835 32.939 23.671 1.00 8.45 232 THR C N 1
ATOM 5463 C CA . THR B 1 232 ? 35.825 33.969 23.420 1.00 8.65 232 THR C CA 1
ATOM 5464 C C . THR B 1 232 ? 35.334 35.360 23.787 1.00 9.06 232 THR C C 1
ATOM 5465 O O . THR B 1 232 ? 36.136 36.277 23.991 1.00 8.76 232 THR C O 1
ATOM 5469 N N . GLY B 1 233 ? 34.020 35.546 23.767 1.00 8.84 233 GLY C N 1
ATOM 5470 C CA . GLY B 1 233 ? 33.432 36.862 23.925 1.00 8.60 233 GLY C CA 1
ATOM 5471 C C . GLY B 1 233 ? 33.523 37.771 22.712 1.00 9.74 233 GLY C C 1
ATOM 5472 O O . GLY B 1 233 ? 33.224 38.967 22.806 1.00 11.28 233 GLY C O 1
ATOM 5473 N N . GLU B 1 234 ? 33.944 37.246 21.575 1.00 8.68 234 GLU C N 1
ATOM 5474 C CA . GLU B 1 234 ? 34.060 38.007 20.339 1.00 8.30 234 GLU C CA 1
ATOM 5475 C C . GLU B 1 234 ? 33.021 37.477 19.345 1.00 8.00 234 GLU C C 1
ATOM 5476 O O . GLU B 1 234 ? 32.744 36.280 19.312 1.00 8.41 234 GLU C O 1
ATOM 5482 N N . VAL B 1 235 ? 32.431 38.399 18.589 1.00 7.95 235 VAL C N 1
ATOM 5483 C CA . VAL B 1 235 ? 31.436 37.968 17.592 1.00 7.59 235 VAL C CA 1
ATOM 5484 C C . VAL B 1 235 ? 32.092 37.062 16.560 1.00 7.28 235 VAL C C 1
ATOM 5485 O O . VAL B 1 235 ? 33.186 37.360 16.092 1.00 7.07 235 VAL C O 1
ATOM 5489 N N . LYS B 1 236 ? 31.438 35.958 16.228 1.00 6.91 236 LYS C N 1
ATOM 5490 C CA . LYS B 1 236 ? 31.947 34.976 15.299 1.00 6.96 236 LYS C CA 1
ATOM 5491 C C . LYS B 1 236 ? 30.974 34.768 14.132 1.00 7.13 236 LYS C C 1
ATOM 5492 O O . LYS B 1 236 ? 29.772 34.942 14.301 1.00 7.33 236 LYS C O 1
ATOM 5498 N N . GLY B 1 237 ? 31.528 34.318 13.016 1.00 6.57 237 GLY C N 1
ATOM 5499 C CA . GLY B 1 237 ? 30.667 33.968 11.875 1.00 7.14 237 GLY C CA 1
ATOM 5500 C C . GLY B 1 237 ? 31.325 32.819 11.120 1.00 7.12 237 GLY C C 1
ATOM 5501 O O . GLY B 1 237 ? 32.505 32.510 11.274 1.00 7.15 237 GLY C O 1
ATOM 5502 N N . HIS B 1 238 ? 30.523 32.189 10.277 1.00 6.67 238 HIS C N 1
ATOM 5503 C CA . HIS B 1 238 ? 30.967 31.166 9.354 1.00 6.33 238 HIS C CA 1
ATOM 5504 C C . HIS B 1 238 ? 30.185 31.374 8.057 1.00 6.39 238 HIS C C 1
ATOM 5505 O O . HIS B 1 238 ? 28.952 31.330 8.123 1.00 8.03 238 HIS C O 1
ATOM 5512 N N . TYR B 1 239 ? 30.890 31.593 6.960 1.00 6.10 239 TYR C N 1
ATOM 5513 C CA . TYR B 1 239 ? 30.133 31.857 5.726 1.00 6.52 239 TYR C CA 1
ATOM 5514 C C . TYR B 1 239 ? 29.484 30.557 5.238 1.00 6.82 239 TYR C C 1
ATOM 5515 O O . TYR B 1 239 ? 30.138 29.685 4.681 1.00 6.69 239 TYR C O 1
ATOM 5524 N N . LEU B 1 240 ? 28.186 30.461 5.478 1.00 6.55 240 LEU C N 1
ATOM 5525 C CA . LEU B 1 240 ? 27.402 29.317 5.029 1.00 6.62 240 LEU C CA 1
ATOM 5526 C C . LEU B 1 240 ? 27.031 29.513 3.560 1.00 6.63 240 LEU C C 1
ATOM 5527 O O . LEU B 1 240 ? 26.504 30.550 3.173 1.00 6.38 240 LEU C O 1
ATOM 5532 N N . ASN B 1 241 ? 27.342 28.500 2.763 1.00 6.18 241 ASN C N 1
ATOM 5533 C CA . ASN B 1 241 ? 27.259 28.651 1.311 1.00 6.74 241 ASN C CA 1
ATOM 5534 C C . ASN B 1 241 ? 25.823 28.479 0.837 1.00 6.33 241 ASN C C 1
ATOM 5535 O O . ASN B 1 241 ? 25.198 27.446 1.067 1.00 7.33 241 ASN C O 1
ATOM 5540 N N . ALA B 1 242 ? 25.287 29.521 0.205 1.00 6.80 242 ALA C N 1
ATOM 5541 C CA . ALA B 1 242 ? 23.943 29.453 -0.366 1.00 6.72 242 ALA C CA 1
ATOM 5542 C C . ALA B 1 242 ? 23.977 29.114 -1.851 1.00 7.39 242 ALA C C 1
ATOM 5543 O O . ALA B 1 242 ? 22.924 28.963 -2.474 1.00 8.15 242 ALA C O 1
ATOM 5545 N N . THR B 1 243 ? 25.172 29.006 -2.418 1.00 6.94 243 THR C N 1
ATOM 5546 C CA . THR B 1 243 ? 25.288 28.641 -3.830 1.00 6.65 243 THR C CA 1
ATOM 5547 C C . THR B 1 243 ? 24.514 27.363 -4.091 1.00 6.58 243 THR C C 1
ATOM 5548 O O . THR B 1 243 ? 24.680 26.360 -3.397 1.00 6.91 243 THR C O 1
ATOM 5552 N N . ALA B 1 244 ? 23.744 27.327 -5.177 1.00 6.55 244 ALA C N 1
ATOM 5553 C CA . ALA B 1 244 ? 22.851 26.196 -5.403 1.00 6.33 244 ALA C CA 1
ATOM 5554 C C . ALA B 1 244 ? 22.589 26.049 -6.901 1.00 6.47 244 ALA C C 1
ATOM 5555 O O . ALA B 1 244 ? 22.942 26.902 -7.704 1.00 6.91 244 ALA C O 1
ATOM 5557 N N . GLY B 1 245 ? 21.899 24.958 -7.214 1.00 6.19 245 GLY C N 1
ATOM 5558 C CA . GLY B 1 245 ? 21.586 24.682 -8.620 1.00 6.41 245 GLY C CA 1
ATOM 5559 C C . GLY B 1 245 ? 20.464 25.557 -9.144 1.00 7.50 245 GLY C C 1
ATOM 5560 O O . GLY B 1 245 ? 20.411 25.779 -10.360 1.00 7.69 245 GLY C O 1
ATOM 5561 N N . THR B 1 246 ? 19.555 25.976 -8.285 1.00 6.87 246 THR C N 1
ATOM 5562 C CA . THR B 1 246 ? 18.387 26.752 -8.646 1.00 7.12 246 THR C CA 1
ATOM 5563 C C . THR B 1 246 ? 18.205 27.904 -7.660 1.00 7.69 246 THR C C 1
ATOM 5564 O O . THR B 1 246 ? 18.749 27.888 -6.544 1.00 7.13 246 THR C O 1
ATOM 5568 N N . CYS B 1 247 ? 17.554 28.977 -8.102 1.00 7.80 247 CYS C N 1
ATOM 5569 C CA . CYS B 1 247 ? 17.330 30.134 -7.249 1.00 8.94 247 CYS C CA 1
ATOM 5570 C C . CYS B 1 247 ? 16.489 29.770 -6.039 1.00 9.32 247 CYS C C 1
ATOM 5571 O O . CYS B 1 247 ? 16.700 30.302 -4.944 1.00 8.89 247 CYS C O 1
ATOM 5576 N N . GLU B 1 248 ? 15.560 28.843 -6.196 1.00 8.86 248 GLU C N 1
ATOM 5577 C CA . GLU B 1 248 ? 14.703 28.424 -5.091 1.00 9.62 248 GLU C CA 1
ATOM 5578 C C . GLU B 1 248 ? 15.521 27.737 -4.010 1.00 9.51 248 GLU C C 1
ATOM 5579 O O . GLU B 1 248 ? 15.295 27.970 -2.812 1.00 9.47 248 GLU C O 1
ATOM 5585 N N . GLU B 1 249 ? 16.478 26.909 -4.396 1.00 8.28 249 GLU C N 1
ATOM 5586 C CA . GLU B 1 249 ? 17.362 26.260 -3.436 1.00 8.23 249 GLU C CA 1
ATOM 5587 C C . GLU B 1 249 ? 18.280 27.274 -2.771 1.00 7.38 249 GLU C C 1
ATOM 5588 O O . GLU B 1 249 ? 18.483 27.219 -1.546 1.00 7.80 249 GLU C O 1
ATOM 5594 N N . MET B 1 250 ? 18.862 28.185 -3.538 1.00 6.78 250 MET C N 1
ATOM 5595 C CA . MET B 1 250 ? 19.672 29.262 -2.979 1.00 6.86 250 MET C CA 1
ATOM 5596 C C . MET B 1 250 ? 18.920 30.008 -1.890 1.00 7.79 250 MET C C 1
ATOM 5597 O O . MET B 1 250 ? 19.429 30.269 -0.791 1.00 7.57 250 MET C O 1
ATOM 5602 N N . MET B 1 251 ? 17.692 30.417 -2.174 1.00 7.65 251 MET C N 1
ATOM 5603 C CA . MET B 1 251 ? 16.880 31.172 -1.231 1.00 7.88 251 MET C CA 1
ATOM 5604 C C . MET B 1 251 ? 16.496 30.346 -0.018 1.00 8.86 251 MET C C 1
ATOM 5605 O O . MET B 1 251 ? 16.518 30.893 1.095 1.00 9.14 251 MET C O 1
ATOM 5610 N N . LYS B 1 252 ? 16.205 29.072 -0.157 1.00 8.30 252 LYS C N 1
ATOM 5611 C CA . LYS B 1 252 ? 15.960 28.219 1.002 1.00 9.25 252 LYS C CA 1
ATOM 5612 C C . LYS B 1 252 ? 17.127 28.240 1.983 1.00 8.31 252 LYS C C 1
ATOM 5613 O O . LYS B 1 252 ? 16.935 28.232 3.200 1.00 7.86 252 LYS C O 1
ATOM 5619 N N . ARG B 1 253 ? 18.344 28.224 1.450 1.00 7.53 253 ARG C N 1
ATOM 5620 C CA . ARG B 1 253 ? 19.555 28.189 2.253 1.00 7.83 253 ARG C CA 1
ATOM 5621 C C . ARG B 1 253 ? 19.796 29.512 2.942 1.00 8.04 253 ARG C C 1
ATOM 5622 O O . ARG B 1 253 ? 20.017 29.545 4.159 1.00 7.27 253 ARG C O 1
ATOM 5630 N N . ALA B 1 254 ? 19.521 30.626 2.278 1.00 6.96 254 ALA C N 1
ATOM 5631 C CA . ALA B 1 254 ? 19.580 31.938 2.895 1.00 7.16 254 ALA C CA 1
ATOM 5632 C C . ALA B 1 254 ? 18.535 32.058 3.994 1.00 7.26 254 ALA C C 1
ATOM 5633 O O . ALA B 1 254 ? 18.816 32.627 5.068 1.00 7.13 254 ALA C O 1
ATOM 5635 N N . VAL B 1 255 ? 17.314 31.582 3.742 1.00 7.12 255 VAL C N 1
ATOM 5636 C CA . VAL B 1 255 ? 16.258 31.637 4.748 1.00 7.55 255 VAL C CA 1
ATOM 5637 C C . VAL B 1 255 ? 16.646 30.874 6.006 1.00 7.07 255 VAL C C 1
ATOM 5638 O O . VAL B 1 255 ? 16.413 31.333 7.130 1.00 7.71 255 VAL C O 1
ATOM 5649 N N . ALA B 1 257 ? 19.712 30.272 7.149 1.00 6.80 257 ALA C N 1
ATOM 5650 C CA . ALA B 1 257 ? 20.669 31.118 7.858 1.00 7.56 257 ALA C CA 1
ATOM 5651 C C . ALA B 1 257 ? 19.977 32.228 8.623 1.00 8.15 257 ALA C C 1
ATOM 5652 O O . ALA B 1 257 ? 20.306 32.497 9.792 1.00 8.05 257 ALA C O 1
ATOM 5654 N N . LYS B 1 258 ? 19.041 32.948 8.020 1.00 7.94 258 LYS C N 1
ATOM 5655 C CA . LYS B 1 258 ? 18.232 33.954 8.685 1.00 7.97 258 LYS C CA 1
ATOM 5656 C C . LYS B 1 258 ? 17.586 33.392 9.943 1.00 7.79 258 LYS C C 1
ATOM 5657 O O . LYS B 1 258 ? 17.638 33.993 11.022 1.00 7.92 258 LYS C O 1
ATOM 5663 N N . GLU B 1 259 ? 16.952 32.235 9.834 1.00 7.68 259 GLU C N 1
ATOM 5664 C CA . GLU B 1 259 ? 16.182 31.660 10.933 1.00 8.07 259 GLU C CA 1
ATOM 5665 C C . GLU B 1 259 ? 17.061 31.120 12.047 1.00 8.61 259 GLU C C 1
ATOM 5666 O O . GLU B 1 259 ? 16.574 30.981 13.175 1.00 9.22 259 GLU C O 1
ATOM 5676 N N . LEU B 1 260 ? 18.328 30.846 11.766 1.00 7.56 260 LEU C N 1
ATOM 5677 C CA . LEU B 1 260 ? 19.283 30.457 12.801 1.00 8.26 260 LEU C CA 1
ATOM 5678 C C . LEU B 1 260 ? 19.939 31.656 13.456 1.00 8.49 260 LEU C C 1
ATOM 5679 O O . LEU B 1 260 ? 20.647 31.488 14.455 1.00 8.50 260 LEU C O 1
ATOM 5684 N N . GLY B 1 261 ? 19.718 32.862 12.962 1.00 8.13 261 GLY C N 1
ATOM 5685 C CA . GLY B 1 261 ? 20.249 34.079 13.534 1.00 7.82 261 GLY C CA 1
ATOM 5686 C C . GLY B 1 261 ? 21.726 34.308 13.281 1.00 8.68 261 GLY C C 1
ATOM 5687 O O . GLY B 1 261 ? 22.319 35.180 13.927 1.00 8.51 261 GLY C O 1
ATOM 5688 N N . VAL B 1 262 ? 22.331 33.557 12.373 1.00 8.16 262 VAL C N 1
ATOM 5689 C CA . VAL B 1 262 ? 23.774 33.629 12.154 1.00 9.02 262 VAL C CA 1
ATOM 5690 C C . VAL B 1 262 ? 24.108 34.785 11.226 1.00 8.32 262 VAL C C 1
ATOM 5691 O O . VAL B 1 262 ? 23.208 35.312 10.548 1.00 8.38 262 VAL C O 1
ATOM 5695 N N . PRO B 1 263 ? 25.351 35.261 11.222 1.00 7.91 263 PRO C N 1
ATOM 5696 C CA . PRO B 1 263 ? 25.634 36.572 10.664 1.00 7.70 263 PRO C CA 1
ATOM 5697 C C . PRO B 1 263 ? 25.898 36.629 9.172 1.00 7.80 263 PRO C C 1
ATOM 5698 O O . PRO B 1 263 ? 25.697 37.706 8.601 1.00 8.14 263 PRO C O 1
ATOM 5702 N N . ILE B 1 264 ? 26.356 35.547 8.563 1.00 6.93 264 ILE C N 1
ATOM 5703 C CA . ILE B 1 264 ? 26.970 35.691 7.237 1.00 6.64 264 ILE C CA 1
ATOM 5704 C C . ILE B 1 264 ? 26.814 34.435 6.406 1.00 6.73 264 ILE C C 1
ATOM 5705 O O . ILE B 1 264 ? 26.872 33.299 6.874 1.00 7.32 264 ILE C O 1
ATOM 5710 N N . ILE B 1 265 ? 26.456 34.663 5.132 1.00 7.07 265 ILE C N 1
ATOM 5711 C CA . ILE B 1 265 ? 26.404 33.596 4.140 1.00 7.06 265 ILE C CA 1
ATOM 5712 C C . ILE B 1 265 ? 27.364 33.933 3.003 1.00 6.90 265 ILE C C 1
ATOM 5713 O O . ILE B 1 265 ? 27.940 35.017 2.963 1.00 6.37 265 ILE C O 1
ATOM 5718 N N . MET B 1 266 ? 27.571 32.976 2.100 1.00 6.81 266 MET C N 1
ATOM 5719 C CA . MET B 1 266 ? 28.420 33.227 0.947 1.00 6.30 266 MET C CA 1
ATOM 5720 C C . MET B 1 266 ? 27.708 32.792 -0.330 1.00 6.14 266 MET C C 1
ATOM 5721 O O . MET B 1 266 ? 26.796 31.968 -0.315 1.00 6.84 266 MET C O 1
ATOM 5726 N N . HIS B 1 267 ? 28.187 33.336 -1.432 1.00 5.73 267 HIS C N 1
ATOM 5727 C CA . HIS B 1 267 ? 27.699 32.959 -2.754 1.00 5.89 267 HIS C CA 1
ATOM 5728 C C . HIS B 1 267 ? 28.846 33.010 -3.756 1.00 6.10 267 HIS C C 1
ATOM 5729 O O . HIS B 1 267 ? 29.708 33.885 -3.717 1.00 5.97 267 HIS C O 1
ATOM 5736 N N . ASP B 1 268 ? 28.827 32.033 -4.657 1.00 5.66 268 ASP C N 1
ATOM 5737 C CA . ASP B 1 268 ? 29.775 31.989 -5.770 1.00 6.50 268 ASP C CA 1
ATOM 5738 C C . ASP B 1 268 ? 29.149 32.747 -6.936 1.00 7.15 268 ASP C C 1
ATOM 5739 O O . ASP B 1 268 ? 28.401 32.169 -7.730 1.00 7.44 268 ASP C O 1
ATOM 5744 N N . TYR B 1 269 ? 29.490 34.025 -7.071 1.00 6.24 269 TYR C N 1
ATOM 5745 C CA . TYR B 1 269 ? 28.691 34.872 -7.968 1.00 6.31 269 TYR C CA 1
ATOM 5746 C C . TYR B 1 269 ? 28.852 34.502 -9.434 1.00 7.51 269 TYR C C 1
ATOM 5747 O O . TYR B 1 269 ? 27.888 34.791 -10.156 1.00 7.30 269 TYR C O 1
ATOM 5756 N N . LEU B 1 270 ? 29.986 34.000 -9.885 1.00 7.45 270 LEU C N 1
ATOM 5757 C CA . LEU B 1 270 ? 30.132 33.714 -11.310 1.00 7.95 270 LEU C CA 1
ATOM 5758 C C . LEU B 1 270 ? 29.577 32.349 -11.643 1.00 8.20 270 LEU C C 1
ATOM 5759 O O . LEU B 1 270 ? 28.991 32.199 -12.727 1.00 8.62 270 LEU C O 1
ATOM 5764 N N . THR B 1 271 ? 29.710 31.361 -10.767 1.00 7.44 271 THR C N 1
ATOM 5765 C CA . THR B 1 271 ? 29.188 30.039 -11.118 1.00 7.13 271 THR C CA 1
ATOM 5766 C C . THR B 1 271 ? 27.693 29.982 -10.854 1.00 7.78 271 THR C C 1
ATOM 5767 O O . THR B 1 271 ? 26.972 29.237 -11.528 1.00 8.09 271 THR C O 1
ATOM 5771 N N . GLY B 1 272 ? 27.207 30.694 -9.842 1.00 7.43 272 GLY C N 1
ATOM 5772 C CA . GLY B 1 272 ? 25.768 30.842 -9.634 1.00 6.62 272 GLY C CA 1
ATOM 5773 C C . GLY B 1 272 ? 25.206 31.830 -10.659 1.00 6.90 272 GLY C C 1
ATOM 5774 O O . GLY B 1 272 ? 24.147 31.561 -11.228 1.00 7.07 272 GLY C O 1
ATOM 5775 N N . GLY B 1 273 ? 25.915 32.928 -10.849 1.00 6.13 273 GLY C N 1
ATOM 5776 C CA . GLY B 1 273 ? 25.555 33.888 -11.885 1.00 6.24 273 GLY C CA 1
ATOM 5777 C C . GLY B 1 273 ? 25.000 35.190 -11.333 1.00 6.10 273 GLY C C 1
ATOM 5778 O O . GLY B 1 273 ? 24.537 35.268 -10.197 1.00 6.16 273 GLY C O 1
ATOM 5779 N N . PHE B 1 274 ? 25.098 36.242 -12.150 1.00 5.69 274 PHE C N 1
ATOM 5780 C CA . PHE B 1 274 ? 24.700 37.572 -11.716 1.00 6.30 274 PHE C CA 1
ATOM 5781 C C . PHE B 1 274 ? 23.226 37.704 -11.386 1.00 6.74 274 PHE C C 1
ATOM 5782 O O . PHE B 1 274 ? 22.865 38.440 -10.470 1.00 5.97 274 PHE C O 1
ATOM 5790 N N . THR B 1 275 ? 22.353 37.035 -12.133 1.00 6.14 275 THR C N 1
ATOM 5791 C CA . THR B 1 275 ? 20.916 37.176 -11.869 1.00 6.50 275 THR C CA 1
ATOM 5792 C C . THR B 1 275 ? 20.598 36.637 -10.486 1.00 5.89 275 THR C C 1
ATOM 5793 O O . THR B 1 275 ? 19.950 37.300 -9.669 1.00 6.67 275 THR C O 1
ATOM 5797 N N . ALA B 1 276 ? 21.110 35.455 -10.155 1.00 5.79 276 ALA C N 1
ATOM 5798 C CA . ALA B 1 276 ? 20.938 34.909 -8.802 1.00 5.78 276 ALA C CA 1
ATOM 5799 C C . ALA B 1 276 ? 21.675 35.735 -7.757 1.00 6.00 276 ALA C C 1
ATOM 5800 O O . ALA B 1 276 ? 21.136 35.972 -6.668 1.00 5.87 276 ALA C O 1
ATOM 5802 N N . ASN B 1 277 ? 22.892 36.179 -8.083 1.00 5.56 277 ASN C N 1
ATOM 5803 C CA . ASN B 1 277 ? 23.651 36.949 -7.102 1.00 5.95 277 ASN C CA 1
ATOM 5804 C C . ASN B 1 277 ? 22.936 38.216 -6.701 1.00 5.86 277 ASN C C 1
ATOM 5805 O O . ASN B 1 277 ? 22.862 38.580 -5.524 1.00 6.29 277 ASN C O 1
ATOM 5810 N N . THR B 1 278 ? 22.398 38.942 -7.682 1.00 6.00 278 THR C N 1
ATOM 5811 C CA . THR B 1 278 ? 21.707 40.197 -7.395 1.00 6.43 278 THR C CA 1
ATOM 5812 C C . THR B 1 278 ? 20.484 39.953 -6.525 1.00 6.74 278 THR C C 1
ATOM 5813 O O . THR B 1 278 ? 20.257 40.662 -5.544 1.00 6.45 278 THR C O 1
ATOM 5817 N N . SER B 1 279 ? 19.715 38.904 -6.828 1.00 6.47 279 SER C N 1
ATOM 5818 C CA . SER B 1 279 ? 18.604 38.518 -5.982 1.00 7.18 279 SER C CA 1
ATOM 5819 C C . SER B 1 279 ? 19.042 38.242 -4.548 1.00 6.80 279 SER C C 1
ATOM 5820 O O . SER B 1 279 ? 18.372 38.633 -3.587 1.00 6.41 279 SER C O 1
ATOM 5823 N N . LEU B 1 280 ? 20.145 37.504 -4.421 1.00 6.48 280 LEU C N 1
ATOM 5824 C CA . LEU B 1 280 ? 20.603 37.134 -3.073 1.00 6.50 280 LEU C CA 1
ATOM 5825 C C . LEU B 1 280 ? 21.084 38.359 -2.320 1.00 6.34 280 LEU C C 1
ATOM 5826 O O . LEU B 1 280 ? 20.781 38.497 -1.129 1.00 6.15 280 LEU C O 1
ATOM 5831 N N . ALA B 1 281 ? 21.788 39.269 -2.985 1.00 5.08 281 ALA C N 1
ATOM 5832 C CA . ALA B 1 281 ? 22.241 40.501 -2.350 1.00 6.79 281 ALA C CA 1
ATOM 5833 C C . ALA B 1 281 ? 21.061 41.302 -1.835 1.00 7.50 281 ALA C C 1
ATOM 5834 O O . ALA B 1 281 ? 21.089 41.837 -0.717 1.00 7.00 281 ALA C O 1
ATOM 5836 N N . ILE B 1 282 ? 19.998 41.413 -2.643 1.00 6.93 282 ILE C N 1
ATOM 5837 C CA . ILE B 1 282 ? 18.785 42.103 -2.217 1.00 7.05 282 ILE C CA 1
ATOM 5838 C C . ILE B 1 282 ? 18.169 41.423 -1.009 1.00 6.60 282 ILE C C 1
ATOM 5839 O O . ILE B 1 282 ? 17.793 42.085 -0.042 1.00 6.70 282 ILE C O 1
ATOM 5844 N N . TYR B 1 283 ? 18.080 40.105 -0.999 1.00 6.58 283 TYR C N 1
ATOM 5845 C CA . TYR B 1 283 ? 17.627 39.358 0.168 1.00 6.66 283 TYR C CA 1
ATOM 5846 C C . TYR B 1 283 ? 18.470 39.682 1.395 1.00 6.95 283 TYR C C 1
ATOM 5847 O O . TYR B 1 283 ? 17.921 39.904 2.476 1.00 6.80 283 TYR C O 1
ATOM 5856 N N . CYS B 1 284 ? 19.791 39.686 1.255 1.00 5.79 284 CYS C N 1
ATOM 5857 C CA . CYS B 1 284 ? 20.683 39.952 2.380 1.00 6.62 284 CYS C CA 1
ATOM 5858 C C . CYS B 1 284 ? 20.493 41.362 2.897 1.00 7.21 284 CYS C C 1
ATOM 5859 O O . CYS B 1 284 ? 20.489 41.571 4.121 1.00 6.97 284 CYS C O 1
ATOM 5862 N N . ARG B 1 285 ? 20.304 42.352 2.033 1.00 6.99 285 ARG C N 1
ATOM 5863 C CA . ARG B 1 285 ? 19.989 43.710 2.451 1.00 7.73 285 ARG C CA 1
ATOM 5864 C C . ARG B 1 285 ? 18.700 43.729 3.258 1.00 8.52 285 ARG C C 1
ATOM 5865 O O . ARG B 1 285 ? 18.611 44.356 4.320 1.00 8.36 285 ARG C O 1
ATOM 5873 N N . ASP B 1 286 ? 17.673 43.026 2.792 1.00 7.86 286 ASP C N 1
ATOM 5874 C CA . ASP B 1 286 ? 16.372 43.087 3.443 1.00 8.97 286 ASP C CA 1
ATOM 5875 C C . ASP B 1 286 ? 16.310 42.269 4.721 1.00 7.59 286 ASP C C 1
ATOM 5876 O O . ASP B 1 286 ? 15.362 42.447 5.488 1.00 7.14 286 ASP C O 1
ATOM 5881 N N . ASN B 1 287 ? 17.270 41.381 4.971 1.00 7.37 287 ASN C N 1
ATOM 5882 C CA . ASN B 1 287 ? 17.218 40.509 6.137 1.00 7.22 287 ASN C CA 1
ATOM 5883 C C . ASN B 1 287 ? 18.454 40.617 7.021 1.00 7.75 287 ASN C C 1
ATOM 5884 O O . ASN B 1 287 ? 18.560 39.918 8.032 1.00 9.05 287 ASN C O 1
ATOM 5889 N N . GLY B 1 288 ? 19.324 41.559 6.719 1.00 7.51 288 GLY C N 1
ATOM 5890 C CA . GLY B 1 288 ? 20.472 41.878 7.550 1.00 8.16 288 GLY C CA 1
ATOM 5891 C C . GLY B 1 288 ? 21.575 40.852 7.548 1.00 8.82 288 GLY C C 1
ATOM 5892 O O . GLY B 1 288 ? 22.356 40.825 8.521 1.00 11.83 288 GLY C O 1
ATOM 5893 N N . LEU B 1 289 ? 21.729 40.002 6.554 1.00 7.04 289 LEU C N 1
ATOM 5894 C CA . LEU B 1 289 ? 22.813 39.042 6.461 1.00 6.81 289 LEU C CA 1
ATOM 5895 C C . LEU B 1 289 ? 24.002 39.636 5.726 1.00 7.06 289 LEU C C 1
ATOM 5896 O O . LEU B 1 289 ? 23.839 40.237 4.661 1.00 7.32 289 LEU C O 1
ATOM 5901 N N . LEU B 1 290 ? 25.208 39.416 6.234 1.00 6.00 290 LEU C N 1
ATOM 5902 C CA . LEU B 1 290 ? 26.408 39.733 5.474 1.00 6.22 290 LEU C CA 1
ATOM 5903 C C . LEU B 1 290 ? 26.523 38.701 4.352 1.00 5.53 290 LEU C C 1
ATOM 5904 O O . LEU B 1 290 ? 26.181 37.534 4.509 1.00 6.47 290 LEU C O 1
ATOM 5909 N N . LEU B 1 291 ? 27.038 39.182 3.226 1.00 6.08 291 LEU C N 1
ATOM 5910 C CA . LEU B 1 291 ? 27.189 38.333 2.052 1.00 6.31 291 LEU C CA 1
ATOM 5911 C C . LEU B 1 291 ? 28.644 38.271 1.609 1.00 6.22 291 LEU C C 1
ATOM 5912 O O . LEU B 1 291 ? 29.160 39.274 1.099 1.00 6.80 291 LEU C O 1
ATOM 5917 N N . HIS B 1 292 ? 29.288 37.138 1.821 1.00 5.80 292 HIS C N 1
ATOM 5918 C CA . HIS B 1 292 ? 30.646 36.952 1.326 1.00 5.81 292 HIS C CA 1
ATOM 5919 C C . HIS B 1 292 ? 30.602 36.424 -0.105 1.00 5.89 292 HIS C C 1
ATOM 5920 O O . HIS B 1 292 ? 29.914 35.442 -0.357 1.00 6.19 292 HIS C O 1
ATOM 5927 N N . ILE B 1 293 ? 31.335 37.061 -1.009 1.00 6.10 293 ILE C N 1
ATOM 5928 C CA . ILE B 1 293 ? 31.341 36.594 -2.397 1.00 6.23 293 ILE C CA 1
ATOM 5929 C C . ILE B 1 293 ? 32.646 35.903 -2.771 1.00 6.22 293 ILE C C 1
ATOM 5930 O O . ILE B 1 293 ? 33.729 36.470 -2.665 1.00 6.11 293 ILE C O 1
ATOM 5935 N N . HIS B 1 294 ? 32.498 34.677 -3.236 1.00 6.34 294 HIS C N 1
ATOM 5936 C CA . HIS B 1 294 ? 33.598 33.897 -3.784 1.00 6.64 294 HIS C CA 1
ATOM 5937 C C . HIS B 1 294 ? 33.640 34.031 -5.298 1.00 6.76 294 HIS C C 1
ATOM 5938 O O . HIS B 1 294 ? 32.594 33.983 -5.954 1.00 6.11 294 HIS C O 1
ATOM 5945 N N . ARG B 1 295 ? 34.821 34.202 -5.862 1.00 6.50 295 ARG C N 1
ATOM 5946 C CA . ARG B 1 295 ? 34.973 34.501 -7.287 1.00 6.45 295 ARG C CA 1
ATOM 5947 C C . ARG B 1 295 ? 35.342 33.268 -8.103 1.00 6.59 295 ARG C C 1
ATOM 5948 O O . ARG B 1 295 ? 35.920 33.382 -9.197 1.00 6.93 295 ARG C O 1
ATOM 5956 N N . ALA B 1 296 ? 34.923 32.092 -7.638 1.00 6.83 296 ALA C N 1
ATOM 5957 C CA . ALA B 1 296 ? 35.088 30.868 -8.405 1.00 6.87 296 ALA C CA 1
ATOM 5958 C C . ALA B 1 296 ? 34.772 31.094 -9.883 1.00 7.17 296 ALA C C 1
ATOM 5959 O O . ALA B 1 296 ? 33.756 31.692 -10.229 1.00 7.28 296 ALA C O 1
ATOM 5961 N N . MET B 1 297 ? 35.669 30.602 -10.721 1.00 7.37 297 MET C N 1
ATOM 5962 C CA . MET B 1 297 ? 35.641 30.648 -12.166 1.00 8.52 297 MET C CA 1
ATOM 5963 C C . MET B 1 297 ? 36.269 31.904 -12.739 1.00 7.86 297 MET C C 1
ATOM 5964 O O . MET B 1 297 ? 36.503 31.968 -13.959 1.00 8.06 297 MET C O 1
ATOM 5969 N N . HIS B 1 298 ? 36.617 32.915 -11.947 1.00 7.37 298 HIS C N 1
ATOM 5970 C CA . HIS B 1 298 ? 37.104 34.172 -12.494 1.00 7.38 298 HIS C CA 1
ATOM 5971 C C . HIS B 1 298 ? 38.335 33.975 -13.359 1.00 7.59 298 HIS C C 1
ATOM 5972 O O . HIS B 1 298 ? 38.458 34.640 -14.386 1.00 7.60 298 HIS C O 1
ATOM 5979 N N . ALA B 1 299 ? 39.258 33.090 -12.992 1.00 7.14 299 ALA C N 1
ATOM 5980 C CA . ALA B 1 299 ? 40.505 32.970 -13.742 1.00 7.17 299 ALA C CA 1
ATOM 5981 C C . ALA B 1 299 ? 40.324 32.227 -15.056 1.00 7.79 299 ALA C C 1
ATOM 5982 O O . ALA B 1 299 ? 41.212 32.295 -15.898 1.00 7.75 299 ALA C O 1
ATOM 5984 N N . VAL B 1 300 ? 39.193 31.557 -15.260 1.00 8.12 300 VAL C N 1
ATOM 5985 C CA . VAL B 1 300 ? 38.827 31.090 -16.600 1.00 8.62 300 VAL C CA 1
ATOM 5986 C C . VAL B 1 300 ? 38.754 32.265 -17.568 1.00 9.18 300 VAL C C 1
ATOM 5987 O O . VAL B 1 300 ? 39.133 32.151 -18.730 1.00 9.45 300 VAL C O 1
ATOM 5991 N N . ILE B 1 301 ? 38.244 33.384 -17.099 1.00 9.04 301 ILE C N 1
ATOM 5992 C CA . ILE B 1 301 ? 37.975 34.606 -17.824 1.00 9.58 301 ILE C CA 1
ATOM 5993 C C . ILE B 1 301 ? 39.144 35.583 -17.789 1.00 8.73 301 ILE C C 1
ATOM 5994 O O . ILE B 1 301 ? 39.398 36.323 -18.746 1.00 9.02 301 ILE C O 1
ATOM 5999 N N . ASP B 1 302 ? 39.853 35.679 -16.651 1.00 8.47 302 ASP C N 1
ATOM 6000 C CA . ASP B 1 302 ? 40.670 36.854 -16.366 1.00 8.55 302 ASP C CA 1
ATOM 6001 C C . ASP B 1 302 ? 42.170 36.618 -16.330 1.00 8.64 302 ASP C C 1
ATOM 6002 O O . ASP B 1 302 ? 42.921 37.567 -16.065 1.00 8.96 302 ASP C O 1
ATOM 6007 N N . ARG B 1 303 ? 42.632 35.422 -16.663 1.00 8.88 303 ARG C N 1
ATOM 6008 C CA . ARG B 1 303 ? 44.040 35.085 -16.448 1.00 9.00 303 ARG C CA 1
ATOM 6009 C C . ARG B 1 303 ? 44.933 35.663 -17.539 1.00 9.53 303 ARG C C 1
ATOM 6010 O O . ARG B 1 303 ? 46.025 36.158 -17.257 1.00 10.22 303 ARG C O 1
ATOM 6018 N N . GLN B 1 304 ? 44.509 35.525 -18.801 1.00 9.39 304 GLN C N 1
ATOM 6019 C CA . GLN B 1 304 ? 45.410 35.830 -19.908 1.00 9.57 304 GLN C CA 1
ATOM 6020 C C . GLN B 1 304 ? 45.310 37.285 -20.329 1.00 9.92 304 GLN C C 1
ATOM 6021 O O . GLN B 1 304 ? 44.245 37.895 -20.366 1.00 10.32 304 GLN C O 1
ATOM 6027 N N . ARG B 1 305 ? 46.442 37.857 -20.706 1.00 10.30 305 ARG C N 1
ATOM 6028 C CA . ARG B 1 305 ? 46.561 39.268 -21.039 1.00 11.74 305 ARG C CA 1
ATOM 6029 C C . ARG B 1 305 ? 45.882 39.631 -22.353 1.00 11.47 305 ARG C C 1
ATOM 6030 O O . ARG B 1 305 ? 45.411 40.757 -22.514 1.00 12.75 305 ARG C O 1
ATOM 6038 N N . ASN B 1 306 ? 45.818 38.673 -23.274 1.00 11.25 306 ASN C N 1
ATOM 6039 C CA . ASN B 1 306 ? 45.356 38.955 -24.624 1.00 11.83 306 ASN C CA 1
ATOM 6040 C C . ASN B 1 306 ? 43.869 38.728 -24.829 1.00 10.70 306 ASN C C 1
ATOM 6041 O O . ASN B 1 306 ? 43.328 39.233 -25.821 1.00 10.12 306 ASN C O 1
ATOM 6046 N N . HIS B 1 307 ? 43.186 38.029 -23.935 1.00 9.12 307 HIS C N 1
ATOM 6047 C CA . HIS B 1 307 ? 41.798 37.660 -24.192 1.00 9.43 307 HIS C CA 1
ATOM 6048 C C . HIS B 1 307 ? 41.051 37.441 -22.882 1.00 9.48 307 HIS C C 1
ATOM 6049 O O . HIS B 1 307 ? 41.584 36.791 -21.985 1.00 10.45 307 HIS C O 1
ATOM 6056 N N . GLY B 1 308 ? 39.821 37.925 -22.833 1.00 9.28 308 GLY C N 1
ATOM 6057 C CA . GLY B 1 308 ? 38.950 37.661 -21.694 1.00 9.03 308 GLY C CA 1
ATOM 6058 C C . GLY B 1 308 ? 38.475 38.963 -21.083 1.00 8.64 308 GLY C C 1
ATOM 6059 O O . GLY B 1 308 ? 38.212 39.946 -21.776 1.00 8.34 308 GLY C O 1
ATOM 6060 N N . ILE B 1 309 ? 38.289 38.973 -19.763 1.00 7.71 309 ILE C N 1
ATOM 6061 C CA . ILE B 1 309 ? 37.897 40.173 -19.045 1.00 7.79 309 ILE C CA 1
ATOM 6062 C C . ILE B 1 309 ? 38.807 40.315 -17.822 1.00 8.15 309 ILE C C 1
ATOM 6063 O O . ILE B 1 309 ? 38.909 39.334 -17.090 1.00 8.65 309 ILE C O 1
ATOM 6068 N N . HIS B 1 310 ? 39.439 41.461 -17.643 1.00 7.29 310 HIS C N 1
ATOM 6069 C CA . HIS B 1 310 ? 40.300 41.635 -16.479 1.00 7.79 310 HIS C CA 1
ATOM 6070 C C . HIS B 1 310 ? 39.457 41.536 -15.224 1.00 7.37 310 HIS C C 1
ATOM 6071 O O . HIS B 1 310 ? 38.311 41.976 -15.141 1.00 7.79 310 HIS C O 1
ATOM 6078 N N . PHE B 1 311 ? 40.067 41.005 -14.153 1.00 7.39 311 PHE C N 1
ATOM 6079 C CA . PHE B 1 311 ? 39.370 40.921 -12.875 1.00 7.10 311 PHE C CA 1
ATOM 6080 C C . PHE B 1 311 ? 38.847 42.256 -12.401 1.00 7.54 311 PHE C C 1
ATOM 6081 O O . PHE B 1 311 ? 37.781 42.279 -11.765 1.00 7.68 311 PHE C O 1
ATOM 6089 N N . ARG B 1 312 ? 39.493 43.391 -12.664 1.00 7.51 312 ARG C N 1
ATOM 6090 C CA . ARG B 1 312 ? 38.994 44.672 -12.182 1.00 7.43 312 ARG C CA 1
ATOM 6091 C C . ARG B 1 312 ? 37.562 44.923 -12.647 1.00 7.00 312 ARG C C 1
ATOM 6092 O O . ARG B 1 312 ? 36.759 45.494 -11.919 1.00 7.22 312 ARG C O 1
ATOM 6100 N N . VAL B 1 313 ? 37.233 44.504 -13.872 1.00 7.62 313 VAL C N 1
ATOM 6101 C CA . VAL B 1 313 ? 35.865 44.608 -14.370 1.00 7.57 313 VAL C CA 1
ATOM 6102 C C . VAL B 1 313 ? 34.922 43.642 -13.672 1.00 7.30 313 VAL C C 1
ATOM 6103 O O . VAL B 1 313 ? 33.800 44.011 -13.326 1.00 7.46 313 VAL C O 1
ATOM 6107 N N . LEU B 1 314 ? 35.375 42.414 -13.452 1.00 7.21 314 LEU C N 1
ATOM 6108 C CA . LEU B 1 314 ? 34.580 41.459 -12.680 1.00 7.55 314 LEU C CA 1
ATOM 6109 C C . LEU B 1 314 ? 34.319 41.955 -11.261 1.00 6.93 314 LEU C C 1
ATOM 6110 O O . LEU B 1 314 ? 33.264 41.660 -10.689 1.00 7.75 314 LEU C O 1
ATOM 6115 N N . ALA B 1 315 ? 35.296 42.639 -10.674 1.00 7.07 315 ALA C N 1
ATOM 6116 C CA . ALA B 1 315 ? 35.127 43.249 -9.359 1.00 6.95 315 ALA C CA 1
ATOM 6117 C C . ALA B 1 315 ? 34.160 44.416 -9.363 1.00 6.71 315 ALA C C 1
ATOM 6118 O O . ALA B 1 315 ? 33.322 44.514 -8.461 1.00 7.15 315 ALA C O 1
ATOM 6120 N N . LYS B 1 316 ? 34.230 45.307 -10.347 1.00 6.60 316 LYS C N 1
ATOM 6121 C CA . LYS B 1 316 ? 33.226 46.360 -10.470 1.00 6.38 316 LYS C CA 1
ATOM 6122 C C . LYS B 1 316 ? 31.820 45.788 -10.604 1.00 6.08 316 LYS C C 1
ATOM 6123 O O . LYS B 1 316 ? 30.879 46.259 -9.970 1.00 6.64 316 LYS C O 1
ATOM 6129 N N . ALA B 1 317 ? 31.694 44.772 -11.455 1.00 6.52 317 ALA C N 1
ATOM 6130 C CA . ALA B 1 317 ? 30.415 44.106 -11.672 1.00 6.92 317 ALA C CA 1
ATOM 6131 C C . ALA B 1 317 ? 29.868 43.515 -10.387 1.00 7.11 317 ALA C C 1
ATOM 6132 O O . ALA B 1 317 ? 28.670 43.639 -10.110 1.00 6.86 317 ALA C O 1
ATOM 6134 N N . LEU B 1 318 ? 30.734 42.897 -9.582 1.00 6.92 318 LEU C N 1
ATOM 6135 C CA . LEU B 1 318 ? 30.275 42.383 -8.293 1.00 6.81 318 LEU C CA 1
ATOM 6136 C C . LEU B 1 318 ? 29.860 43.501 -7.355 1.00 6.65 318 LEU C C 1
ATOM 6137 O O . LEU B 1 318 ? 28.838 43.424 -6.660 1.00 6.80 318 LEU C O 1
ATOM 6142 N N . ARG B 1 319 ? 30.651 44.582 -7.301 1.00 6.49 319 ARG C N 1
ATOM 6143 C CA . ARG B 1 319 ? 30.245 45.705 -6.455 1.00 6.65 319 ARG C CA 1
ATOM 6144 C C . ARG B 1 319 ? 28.832 46.160 -6.813 1.00 6.91 319 ARG C C 1
ATOM 6145 O O . ARG B 1 319 ? 28.016 46.437 -5.938 1.00 7.57 319 ARG C O 1
ATOM 6153 N N . MET B 1 320 ? 28.537 46.248 -8.106 1.00 6.62 320 MET C N 1
ATOM 6154 C CA . MET B 1 320 ? 27.211 46.647 -8.571 1.00 6.20 320 MET C CA 1
ATOM 6155 C C . MET B 1 320 ? 26.126 45.626 -8.250 1.00 6.01 320 MET C C 1
ATOM 6156 O O . MET B 1 320 ? 25.068 46.008 -7.743 1.00 6.16 320 MET C O 1
ATOM 6161 N N . SER B 1 321 ? 26.362 44.351 -8.531 1.00 5.61 321 SER C N 1
ATOM 6162 C CA . SER B 1 321 ? 25.377 43.299 -8.285 1.00 6.19 321 SER C CA 1
ATOM 6163 C C . SER B 1 321 ? 25.128 43.091 -6.795 1.00 6.23 321 SER C C 1
ATOM 6164 O O . SER B 1 321 ? 24.003 42.877 -6.353 1.00 6.70 321 SER C O 1
ATOM 6167 N N . GLY B 1 322 ? 26.222 43.135 -6.037 1.00 6.44 322 GLY C N 1
ATOM 6168 C CA . GLY B 1 322 ? 26.169 43.233 -4.588 1.00 6.75 322 GLY C CA 1
ATOM 6169 C C . GLY B 1 322 ? 26.974 42.150 -3.890 1.00 6.59 322 GLY C C 1
ATOM 6170 O O . GLY B 1 322 ? 26.777 40.967 -4.110 1.00 7.01 322 GLY C O 1
ATOM 6171 N N . GLY B 1 323 ? 27.822 42.592 -2.953 1.00 6.04 323 GLY C N 1
ATOM 6172 C CA . GLY B 1 323 ? 28.559 41.654 -2.098 1.00 6.92 323 GLY C CA 1
ATOM 6173 C C . GLY B 1 323 ? 29.247 42.464 -1.003 1.00 6.93 323 GLY C C 1
ATOM 6174 O O . GLY B 1 323 ? 29.760 43.545 -1.267 1.00 7.37 323 GLY C O 1
ATOM 6175 N N . ASP B 1 324 ? 29.278 41.910 0.211 1.00 6.51 324 ASP C N 1
ATOM 6176 C CA . ASP B 1 324 ? 29.945 42.603 1.314 1.00 6.04 324 ASP C CA 1
ATOM 6177 C C . ASP B 1 324 ? 31.432 42.284 1.290 1.00 6.60 324 ASP C C 1
ATOM 6178 O O . ASP B 1 324 ? 32.259 43.137 1.621 1.00 6.82 324 ASP C O 1
ATOM 6183 N N . HIS B 1 325 ? 31.789 41.077 0.892 1.00 6.55 325 HIS C N 1
ATOM 6184 C CA . HIS B 1 325 ? 33.170 40.695 0.671 1.00 6.65 325 HIS C CA 1
ATOM 6185 C C . HIS B 1 325 ? 33.365 40.236 -0.780 1.00 6.65 325 HIS C C 1
ATOM 6186 O O . HIS B 1 325 ? 32.424 39.695 -1.342 1.00 7.03 325 HIS C O 1
ATOM 6193 N N . LEU B 1 326 ? 34.571 40.361 -1.286 1.00 6.68 326 LEU C N 1
ATOM 6194 C CA . LEU B 1 326 ? 34.970 39.744 -2.541 1.00 6.69 326 LEU C CA 1
ATOM 6195 C C . LEU B 1 326 ? 36.449 39.373 -2.479 1.00 6.85 326 LEU C C 1
ATOM 6196 O O . LEU B 1 326 ? 37.263 40.199 -2.058 1.00 6.68 326 LEU C O 1
ATOM 6201 N N . HIS B 1 327 ? 36.763 38.148 -2.877 1.00 6.22 327 HIS C N 1
ATOM 6202 C CA . HIS B 1 327 ? 38.170 37.753 -2.897 1.00 6.62 327 HIS C CA 1
ATOM 6203 C C . HIS B 1 327 ? 38.955 38.644 -3.851 1.00 7.18 327 HIS C C 1
ATOM 6204 O O . HIS B 1 327 ? 38.504 38.961 -4.952 1.00 7.88 327 HIS C O 1
ATOM 6211 N N . SER B 1 328 ? 40.146 39.022 -3.402 1.00 7.51 328 SER C N 1
ATOM 6212 C CA . SER B 1 328 ? 40.990 39.971 -4.098 1.00 7.71 328 SER C CA 1
ATOM 6213 C C . SER B 1 328 ? 42.320 39.381 -4.550 1.00 8.14 328 SER C C 1
ATOM 6214 O O . SER B 1 328 ? 43.104 40.089 -5.179 1.00 9.11 328 SER C O 1
ATOM 6217 N N . GLY B 1 329 ? 42.578 38.131 -4.202 1.00 7.83 329 GLY C N 1
ATOM 6218 C CA . GLY B 1 329 ? 43.928 37.596 -4.291 1.00 8.07 329 GLY C CA 1
ATOM 6219 C C . GLY B 1 329 ? 44.779 38.024 -3.097 1.00 8.23 329 GLY C C 1
ATOM 6220 O O . GLY B 1 329 ? 44.378 38.816 -2.250 1.00 8.47 329 GLY C O 1
ATOM 6221 N N . THR B 1 330 ? 45.965 37.440 -3.042 1.00 8.13 330 THR C N 1
ATOM 6222 C CA . THR B 1 330 ? 46.893 37.634 -1.944 1.00 8.66 330 THR C CA 1
ATOM 6223 C C . THR B 1 330 ? 48.176 38.304 -2.377 1.00 9.11 330 THR C C 1
ATOM 6224 O O . THR B 1 330 ? 48.984 38.697 -1.524 1.00 9.06 330 THR C O 1
ATOM 6228 N N . VAL B 1 331 ? 48.497 38.294 -3.658 1.00 9.20 331 VAL C N 1
ATOM 6229 C CA . VAL B 1 331 ? 49.778 38.672 -4.233 1.00 9.18 331 VAL C CA 1
ATOM 6230 C C . VAL B 1 331 ? 50.866 37.632 -3.981 1.00 9.11 331 VAL C C 1
ATOM 6231 O O . VAL B 1 331 ? 51.524 37.160 -4.917 1.00 9.23 331 VAL C O 1
ATOM 6235 N N . VAL B 1 332 ? 51.041 37.199 -2.740 1.00 8.80 332 VAL C N 1
ATOM 6236 C CA . VAL B 1 332 ? 52.127 36.346 -2.315 1.00 8.71 332 VAL C CA 1
ATOM 6237 C C . VAL B 1 332 ? 51.782 34.881 -2.157 1.00 9.06 332 VAL C C 1
ATOM 6238 O O . VAL B 1 332 ? 52.668 34.047 -1.936 1.00 9.22 332 VAL C O 1
ATOM 6242 N N . GLY B 1 333 ? 50.514 34.499 -2.282 1.00 7.76 333 GLY C N 1
ATOM 6243 C CA . GLY B 1 333 ? 50.072 33.138 -2.079 1.00 7.87 333 GLY C CA 1
ATOM 6244 C C . GLY B 1 333 ? 50.095 32.279 -3.329 1.00 8.08 333 GLY C C 1
ATOM 6245 O O . GLY B 1 333 ? 50.807 32.551 -4.293 1.00 8.32 333 GLY C O 1
ATOM 6246 N N . LYS B 1 334 ? 49.278 31.232 -3.339 1.00 8.23 334 LYS C N 1
ATOM 6247 C CA . LYS B 1 334 ? 49.335 30.198 -4.370 1.00 7.61 334 LYS C CA 1
ATOM 6248 C C . LYS B 1 334 ? 48.645 30.582 -5.677 1.00 8.01 334 LYS C C 1
ATOM 6249 O O . LYS B 1 334 ? 48.918 29.943 -6.695 1.00 8.66 334 LYS C O 1
ATOM 6255 N N . LEU B 1 335 ? 47.792 31.593 -5.642 1.00 7.97 335 LEU C N 1
ATOM 6256 C CA . LEU B 1 335 ? 47.088 32.006 -6.862 1.00 8.14 335 LEU C CA 1
ATOM 6257 C C . LEU B 1 335 ? 47.627 33.344 -7.334 1.00 8.00 335 LEU C C 1
ATOM 6258 O O . LEU B 1 335 ? 48.125 34.138 -6.528 1.00 7.96 335 LEU C O 1
ATOM 6263 N N . GLU B 1 336 ? 47.535 33.602 -8.632 1.00 8.94 336 GLU C N 1
ATOM 6264 C CA . GLU B 1 336 ? 48.214 34.752 -9.208 1.00 8.94 336 GLU C CA 1
ATOM 6265 C C . GLU B 1 336 ? 47.535 36.071 -8.868 1.00 9.47 336 GLU C C 1
ATOM 6266 O O . GLU B 1 336 ? 46.307 36.170 -8.756 1.00 10.13 336 GLU C O 1
ATOM 6272 N N . GLY B 1 337 ? 48.346 37.116 -8.722 1.00 8.60 337 GLY C N 1
ATOM 6273 C CA . GLY B 1 337 ? 47.834 38.476 -8.592 1.00 9.34 337 GLY C CA 1
ATOM 6274 C C . GLY B 1 337 ? 48.987 39.451 -8.410 1.00 10.88 337 GLY C C 1
ATOM 6275 O O . GLY B 1 337 ? 49.560 39.527 -7.321 1.00 12.14 337 GLY C O 1
ATOM 6276 N N . GLU B 1 338 ? 49.374 40.158 -9.463 1.00 11.06 338 GLU C N 1
ATOM 6277 C CA . GLU B 1 338 ? 50.540 41.044 -9.367 1.00 12.18 338 GLU C CA 1
ATOM 6278 C C . GLU B 1 338 ? 50.211 42.226 -8.472 1.00 11.80 338 GLU C C 1
ATOM 6279 O O . GLU B 1 338 ? 49.077 42.701 -8.420 1.00 11.03 338 GLU C O 1
ATOM 6285 N N . ARG B 1 339 ? 51.215 42.755 -7.783 1.00 10.98 339 ARG C N 1
ATOM 6286 C CA . ARG B 1 339 ? 51.009 43.769 -6.765 1.00 11.44 339 ARG C CA 1
ATOM 6287 C C . ARG B 1 339 ? 50.282 45.002 -7.282 1.00 11.32 339 ARG C C 1
ATOM 6288 O O . ARG B 1 339 ? 49.271 45.410 -6.706 1.00 10.44 339 ARG C O 1
ATOM 6296 N N . GLU B 1 340 ? 50.792 45.615 -8.352 1.00 10.88 340 GLU C N 1
ATOM 6297 C CA . GLU B 1 340 ? 50.221 46.881 -8.802 1.00 11.48 340 GLU C CA 1
ATOM 6298 C C . GLU B 1 340 ? 48.810 46.709 -9.352 1.00 11.26 340 GLU C C 1
ATOM 6299 O O . GLU B 1 340 ? 47.909 47.469 -9.013 1.00 10.84 340 GLU C O 1
ATOM 6305 N N . VAL B 1 341 ? 48.618 45.654 -10.130 1.00 11.40 341 VAL C N 1
ATOM 6306 C CA . VAL B 1 341 ? 47.293 45.264 -10.604 1.00 12.00 341 VAL C CA 1
ATOM 6307 C C . VAL B 1 341 ? 46.305 45.134 -9.449 1.00 11.12 341 VAL C C 1
ATOM 6308 O O . VAL B 1 341 ? 45.188 45.641 -9.466 1.00 10.80 341 VAL C O 1
ATOM 6312 N N . THR B 1 342 ? 46.726 44.414 -8.414 1.00 9.79 342 THR C N 1
ATOM 6313 C CA . THR B 1 342 ? 45.886 44.130 -7.261 1.00 9.30 342 THR C CA 1
ATOM 6314 C C . THR B 1 342 ? 45.585 45.376 -6.450 1.00 9.70 342 THR C C 1
ATOM 6315 O O . THR B 1 342 ? 44.432 45.628 -6.096 1.00 9.47 342 THR C O 1
ATOM 6319 N N . LEU B 1 343 ? 46.602 46.206 -6.186 1.00 9.42 343 LEU C N 1
ATOM 6320 C CA . LEU B 1 343 ? 46.355 47.456 -5.469 1.00 9.80 343 LEU C CA 1
ATOM 6321 C C . LEU B 1 343 ? 45.329 48.322 -6.193 1.00 9.51 343 LEU C C 1
ATOM 6322 O O . LEU B 1 343 ? 44.485 48.967 -5.561 1.00 9.48 343 LEU C O 1
ATOM 6327 N N . GLY B 1 344 ? 45.405 48.365 -7.523 1.00 9.48 344 GLY C N 1
ATOM 6328 C CA . GLY B 1 344 ? 44.448 49.144 -8.305 1.00 9.21 344 GLY C CA 1
ATOM 6329 C C . GLY B 1 344 ? 43.015 48.658 -8.125 1.00 8.91 344 GLY C C 1
ATOM 6330 O O . GLY B 1 344 ? 42.137 49.479 -7.828 1.00 9.24 344 GLY C O 1
ATOM 6331 N N . PHE B 1 345 ? 42.774 47.356 -8.286 1.00 8.10 345 PHE C N 1
ATOM 6332 C CA . PHE B 1 345 ? 41.384 46.892 -8.183 1.00 8.36 345 PHE C CA 1
ATOM 6333 C C . PHE B 1 345 ? 40.909 46.823 -6.741 1.00 8.74 345 PHE C C 1
ATOM 6334 O O . PHE B 1 345 ? 39.700 46.903 -6.497 1.00 8.87 345 PHE C O 1
ATOM 6342 N N . VAL B 1 346 ? 41.807 46.730 -5.757 1.00 8.06 346 VAL C N 1
ATOM 6343 C CA . VAL B 1 346 ? 41.379 46.856 -4.363 1.00 8.37 346 VAL C CA 1
ATOM 6344 C C . VAL B 1 346 ? 40.815 48.244 -4.118 1.00 8.32 346 VAL C C 1
ATOM 6345 O O . VAL B 1 346 ? 39.776 48.399 -3.478 1.00 7.89 346 VAL C O 1
ATOM 6349 N N . ASP B 1 347 ? 41.473 49.284 -4.635 1.00 8.44 347 ASP C N 1
ATOM 6350 C CA . ASP B 1 347 ? 40.917 50.629 -4.551 1.00 8.50 347 ASP C CA 1
ATOM 6351 C C . ASP B 1 347 ? 39.572 50.715 -5.263 1.00 8.01 347 ASP C C 1
ATOM 6352 O O . ASP B 1 347 ? 38.645 51.346 -4.763 1.00 7.89 347 ASP C O 1
ATOM 6357 N N . LEU B 1 348 ? 39.454 50.070 -6.425 1.00 8.38 348 LEU C N 1
ATOM 6358 C CA . LEU B 1 348 ? 38.167 50.092 -7.123 1.00 7.84 348 LEU C CA 1
ATOM 6359 C C . LEU B 1 348 ? 37.064 49.387 -6.356 1.00 7.60 348 LEU C C 1
ATOM 6360 O O . LEU B 1 348 ? 35.893 49.760 -6.483 1.00 7.98 348 LEU C O 1
ATOM 6365 N N . MET B 1 349 ? 37.398 48.386 -5.558 1.00 7.50 349 MET C N 1
ATOM 6366 C CA . MET B 1 349 ? 36.456 47.691 -4.702 1.00 8.45 349 MET C CA 1
ATOM 6367 C C . MET B 1 349 ? 36.040 48.462 -3.461 1.00 7.89 349 MET C C 1
ATOM 6368 O O . MET B 1 349 ? 34.880 48.395 -3.031 1.00 7.25 349 MET C O 1
ATOM 6373 N N . ARG B 1 350 ? 36.985 49.178 -2.850 1.00 7.75 350 ARG C N 1
ATOM 6374 C CA . ARG B 1 350 ? 36.753 49.776 -1.545 1.00 7.71 350 ARG C CA 1
ATOM 6375 C C . ARG B 1 350 ? 36.373 51.247 -1.571 1.00 7.82 350 ARG C C 1
ATOM 6376 O O . ARG B 1 350 ? 35.629 51.700 -0.702 1.00 8.28 350 ARG C O 1
ATOM 6384 N N . ASP B 1 351 ? 36.928 52.003 -2.507 1.00 8.33 351 ASP C N 1
ATOM 6385 C CA . ASP B 1 351 ? 36.939 53.451 -2.401 1.00 9.17 351 ASP C CA 1
ATOM 6386 C C . ASP B 1 351 ? 35.741 54.076 -3.103 1.00 8.87 351 ASP C C 1
ATOM 6387 O O . ASP B 1 351 ? 35.051 53.432 -3.892 1.00 8.90 351 ASP C O 1
ATOM 6392 N N . ASP B 1 352 ? 35.525 55.353 -2.844 1.00 9.19 352 ASP C N 1
ATOM 6393 C CA . ASP B 1 352 ? 34.417 56.070 -3.453 1.00 9.18 352 ASP C CA 1
ATOM 6394 C C . ASP B 1 352 ? 34.801 56.662 -4.800 1.00 10.50 352 ASP C C 1
ATOM 6395 O O . ASP B 1 352 ? 33.950 56.814 -5.676 1.00 10.73 352 ASP C O 1
ATOM 6400 N N . TYR B 1 353 ? 36.059 57.027 -4.961 1.00 10.44 353 TYR C N 1
ATOM 6401 C CA . TYR B 1 353 ? 36.518 57.762 -6.133 1.00 11.22 353 TYR C CA 1
ATOM 6402 C C . TYR B 1 353 ? 37.950 57.361 -6.430 1.00 11.47 353 TYR C C 1
ATOM 6403 O O . TYR B 1 353 ? 38.821 57.408 -5.550 1.00 11.75 353 TYR C O 1
ATOM 6412 N N . VAL B 1 354 ? 38.173 56.804 -7.611 1.00 10.14 354 VAL C N 1
ATOM 6413 C CA . VAL B 1 354 ? 39.468 56.262 -7.996 1.00 10.26 354 VAL C CA 1
ATOM 6414 C C . VAL B 1 354 ? 39.902 56.891 -9.318 1.00 10.80 354 VAL C C 1
ATOM 6415 O O . VAL B 1 354 ? 39.290 56.633 -10.353 1.00 10.97 354 VAL C O 1
ATOM 6419 N N . GLU B 1 355 ? 40.957 57.695 -9.253 1.00 11.87 355 GLU C N 1
ATOM 6420 C CA . GLU B 1 355 ? 41.436 58.365 -10.456 1.00 13.78 355 GLU C CA 1
ATOM 6421 C C . GLU B 1 355 ? 42.125 57.401 -11.405 1.00 12.72 355 GLU C C 1
ATOM 6422 O O . GLU B 1 355 ? 42.766 56.431 -11.015 1.00 12.68 355 GLU C O 1
ATOM 6428 N N . LYS B 1 356 ? 42.006 57.695 -12.699 1.00 12.42 356 LYS C N 1
ATOM 6429 C CA . LYS B 1 356 ? 42.761 56.979 -13.717 1.00 13.02 356 LYS C CA 1
ATOM 6430 C C . LYS B 1 356 ? 44.221 56.834 -13.304 1.00 12.37 356 LYS C C 1
ATOM 6431 O O . LYS B 1 356 ? 44.867 57.783 -12.854 1.00 13.30 356 LYS C O 1
ATOM 6437 N N . ASP B 1 357 ? 44.761 55.648 -13.514 1.00 12.27 357 ASP C N 1
ATOM 6438 C CA . ASP B 1 357 ? 46.150 55.348 -13.192 1.00 12.76 357 ASP C CA 1
ATOM 6439 C C . ASP B 1 357 ? 46.560 54.083 -13.928 1.00 12.83 357 ASP C C 1
ATOM 6440 O O . ASP B 1 357 ? 46.356 52.971 -13.446 1.00 11.94 357 ASP C O 1
ATOM 6445 N N . ARG B 1 358 ? 47.178 54.251 -15.095 1.00 13.59 358 ARG C N 1
ATOM 6446 C CA . ARG B 1 358 ? 47.533 53.117 -15.939 1.00 14.79 358 ARG C CA 1
ATOM 6447 C C . ARG B 1 358 ? 48.656 52.272 -15.364 1.00 14.97 358 ARG C C 1
ATOM 6448 O O . ARG B 1 358 ? 48.704 51.063 -15.602 1.00 14.95 358 ARG C O 1
ATOM 6456 N N . SER B 1 359 ? 49.454 52.826 -14.451 1.00 14.95 359 SER C N 1
ATOM 6457 C CA . SER B 1 359 ? 50.455 52.057 -13.724 1.00 14.91 359 SER C CA 1
ATOM 6458 C C . SER B 1 359 ? 49.827 51.054 -12.766 1.00 14.87 359 SER C C 1
ATOM 6459 O O . SER B 1 359 ? 50.518 50.148 -12.291 1.00 15.05 359 SER C O 1
ATOM 6462 N N . ARG B 1 360 ? 48.540 51.178 -12.448 1.00 13.69 360 ARG C N 1
ATOM 6463 C CA . ARG B 1 360 ? 47.834 50.161 -11.688 1.00 13.73 360 ARG C CA 1
ATOM 6464 C C . ARG B 1 360 ? 46.680 49.552 -12.470 1.00 13.54 360 ARG C C 1
ATOM 6465 O O . ARG B 1 360 ? 45.782 48.949 -11.880 1.00 13.18 360 ARG C O 1
ATOM 6478 N N . GLY B 1 361 ? 46.701 49.729 -13.782 1.00 12.72 361 GLY C N 1
ATOM 6479 C CA . GLY B 1 361 ? 45.693 49.155 -14.659 1.00 12.02 361 GLY C CA 1
ATOM 6480 C C . GLY B 1 361 ? 44.344 49.843 -14.603 1.00 11.47 361 GLY C C 1
ATOM 6481 O O . GLY B 1 361 ? 43.351 49.266 -15.067 1.00 11.20 361 GLY C O 1
ATOM 6482 N N . ILE B 1 362 ? 44.253 51.054 -14.086 1.00 10.63 362 ILE C N 1
ATOM 6483 C CA . ILE B 1 362 ? 42.994 51.788 -13.993 1.00 10.94 362 ILE C CA 1
ATOM 6484 C C . ILE B 1 362 ? 42.892 52.683 -15.220 1.00 11.04 362 ILE C C 1
ATOM 6485 O O . ILE B 1 362 ? 43.556 53.719 -15.320 1.00 10.78 362 ILE C O 1
ATOM 6490 N N . TYR B 1 363 ? 42.077 52.261 -16.189 1.00 10.46 363 TYR C N 1
ATOM 6491 C CA . TYR B 1 363 ? 42.004 52.965 -17.469 1.00 10.16 363 TYR C CA 1
ATOM 6492 C C . TYR B 1 363 ? 41.113 54.193 -17.424 1.00 9.75 363 TYR C C 1
ATOM 6493 O O . TYR B 1 363 ? 41.240 55.109 -18.244 1.00 11.59 363 TYR C O 1
ATOM 6502 N N . PHE B 1 364 ? 40.158 54.196 -16.503 1.00 8.97 364 PHE C N 1
ATOM 6503 C CA . PHE B 1 364 ? 39.181 55.251 -16.360 1.00 9.10 364 PHE C CA 1
ATOM 6504 C C . PHE B 1 364 ? 39.109 55.714 -14.903 1.00 9.26 364 PHE C C 1
ATOM 6505 O O . PHE B 1 364 ? 39.131 54.883 -13.994 1.00 9.85 364 PHE C O 1
ATOM 6513 N N . THR B 1 365 ? 38.863 57.000 -14.709 1.00 9.05 365 THR C N 1
ATOM 6514 C CA . THR B 1 365 ? 38.441 57.480 -13.395 1.00 9.51 365 THR C CA 1
ATOM 6515 C C . THR B 1 365 ? 37.077 56.885 -13.084 1.00 9.76 365 THR C C 1
ATOM 6516 O O . THR B 1 365 ? 36.156 56.941 -13.899 1.00 10.16 365 THR C O 1
ATOM 6520 N N . GLN B 1 366 ? 36.950 56.318 -11.891 1.00 8.48 366 GLN C N 1
ATOM 6521 C CA . GLN B 1 366 ? 35.735 55.663 -11.450 1.00 8.85 366 GLN C CA 1
ATOM 6522 C C . GLN B 1 366 ? 35.159 56.365 -10.226 1.00 8.75 366 GLN C C 1
ATOM 6523 O O . GLN B 1 366 ? 35.806 56.457 -9.177 1.00 9.13 366 GLN C O 1
ATOM 6529 N N . ASP B 1 367 ? 33.954 56.869 -10.366 1.00 8.58 367 ASP C N 1
ATOM 6530 C CA . ASP B 1 367 ? 33.200 57.518 -9.305 1.00 8.45 367 ASP C CA 1
ATOM 6531 C C . ASP B 1 367 ? 32.067 56.594 -8.892 1.00 8.53 367 ASP C C 1
ATOM 6532 O O . ASP B 1 367 ? 31.138 56.322 -9.658 1.00 9.27 367 ASP C O 1
ATOM 6537 N N . TRP B 1 368 ? 32.143 56.078 -7.665 1.00 7.42 368 TRP C N 1
ATOM 6538 C CA . TRP B 1 368 ? 31.137 55.160 -7.161 1.00 7.64 368 TRP C CA 1
ATOM 6539 C C . TRP B 1 368 ? 29.954 55.857 -6.528 1.00 7.01 368 TRP C C 1
ATOM 6540 O O . TRP B 1 368 ? 29.007 55.185 -6.096 1.00 7.92 368 TRP C O 1
ATOM 6558 N N . SER B 1 370 ? 28.983 57.033 -3.748 1.00 8.98 370 SER C N 1
ATOM 6559 C CA . SER B 1 370 ? 28.616 56.568 -2.429 1.00 9.59 370 SER C CA 1
ATOM 6560 C C . SER B 1 370 ? 28.083 55.151 -2.347 1.00 9.90 370 SER C C 1
ATOM 6561 O O . SER B 1 370 ? 27.628 54.749 -1.271 1.00 10.40 370 SER C O 1
ATOM 6564 N N . MET B 1 371 ? 28.177 54.350 -3.401 1.00 9.51 371 MET C N 1
ATOM 6565 C CA . MET B 1 371 ? 27.914 52.914 -3.258 1.00 9.42 371 MET C CA 1
ATOM 6566 C C . MET B 1 371 ? 28.900 52.355 -2.239 1.00 10.04 371 MET C C 1
ATOM 6567 O O . MET B 1 371 ? 30.084 52.684 -2.293 1.00 9.82 371 MET C O 1
ATOM 6572 N N . PRO B 1 372 ? 28.433 51.527 -1.320 1.00 9.86 372 PRO C N 1
ATOM 6573 C CA . PRO B 1 372 ? 29.295 50.947 -0.302 1.00 9.90 372 PRO C CA 1
ATOM 6574 C C . PRO B 1 372 ? 30.505 50.245 -0.890 1.00 9.09 372 PRO C C 1
ATOM 6575 O O . PRO B 1 372 ? 30.442 49.647 -1.969 1.00 8.86 372 PRO C O 1
ATOM 6579 N N . GLY B 1 373 ? 31.611 50.295 -0.152 1.00 8.95 373 GLY C N 1
ATOM 6580 C CA . GLY B 1 373 ? 32.809 49.557 -0.506 1.00 8.29 373 GLY C CA 1
ATOM 6581 C C . GLY B 1 373 ? 32.736 48.098 -0.096 1.00 7.94 373 GLY C C 1
ATOM 6582 O O . GLY B 1 373 ? 32.125 47.711 0.897 1.00 8.52 373 GLY C O 1
ATOM 6583 N N . VAL B 1 374 ? 33.381 47.256 -0.885 1.00 6.76 374 VAL C N 1
ATOM 6584 C CA . VAL B 1 374 ? 33.412 45.813 -0.725 1.00 6.98 374 VAL C CA 1
ATOM 6585 C C . VAL B 1 374 ? 34.719 45.415 -0.053 1.00 7.29 374 VAL C C 1
ATOM 6586 O O . VAL B 1 374 ? 35.792 45.845 -0.469 1.00 7.43 374 VAL C O 1
ATOM 6590 N N . MET B 1 375 ? 34.618 44.615 0.998 1.00 7.10 375 MET C N 1
ATOM 6591 C CA . MET B 1 375 ? 35.789 44.123 1.708 1.00 6.54 375 MET C CA 1
ATOM 6592 C C . MET B 1 375 ? 36.561 43.103 0.878 1.00 6.52 375 MET C C 1
ATOM 6593 O O . MET B 1 375 ? 36.032 42.055 0.526 1.00 7.33 375 MET C O 1
ATOM 6600 N N . PRO B 1 376 ? 37.810 43.423 0.561 1.00 6.97 376 PRO C N 1
ATOM 6601 C CA . PRO B 1 376 ? 38.687 42.494 -0.131 1.00 7.52 376 PRO C CA 1
ATOM 6602 C C . PRO B 1 376 ? 39.121 41.336 0.756 1.00 7.74 376 PRO C C 1
ATOM 6603 O O . PRO B 1 376 ? 39.488 41.564 1.909 1.00 8.03 376 PRO C O 1
ATOM 6607 N N . VAL B 1 377 ? 39.031 40.124 0.229 1.00 7.04 377 VAL C N 1
ATOM 6608 C CA . VAL B 1 377 ? 39.392 38.928 0.976 1.00 7.70 377 VAL C CA 1
ATOM 6609 C C . VAL B 1 377 ? 40.640 38.310 0.358 1.00 7.53 377 VAL C C 1
ATOM 6610 O O . VAL B 1 377 ? 40.626 37.848 -0.783 1.00 7.80 377 VAL C O 1
ATOM 6614 N N . ALA B 1 378 ? 41.725 38.316 1.121 1.00 7.19 378 ALA C N 1
ATOM 6615 C CA . ALA B 1 378 ? 42.997 37.768 0.672 1.00 7.57 378 ALA C CA 1
ATOM 6616 C C . ALA B 1 378 ? 43.104 36.349 1.213 1.00 7.99 378 ALA C C 1
ATOM 6617 O O . ALA B 1 378 ? 43.078 36.121 2.420 1.00 8.14 378 ALA C O 1
ATOM 6619 N N . SER B 1 379 ? 43.145 35.385 0.301 1.00 8.14 379 SER C N 1
ATOM 6620 C CA . SER B 1 379 ? 43.005 33.975 0.671 1.00 7.92 379 SER C CA 1
ATOM 6621 C C . SER B 1 379 ? 43.719 33.106 -0.343 1.00 8.02 379 SER C C 1
ATOM 6622 O O . SER B 1 379 ? 43.696 33.395 -1.547 1.00 9.02 379 SER C O 1
ATOM 6625 N N . GLY B 1 380 ? 44.361 32.034 0.109 1.00 7.04 380 GLY C N 1
ATOM 6626 C CA . GLY B 1 380 ? 44.879 31.002 -0.779 1.00 7.45 380 GLY C CA 1
ATOM 6627 C C . GLY B 1 380 ? 46.391 30.866 -0.687 1.00 7.37 380 GLY C C 1
ATOM 6628 O O . GLY B 1 380 ? 47.131 31.680 -1.236 1.00 7.43 380 GLY C O 1
ATOM 6629 N N . GLY B 1 381 ? 46.863 29.841 0.028 1.00 7.75 381 GLY C N 1
ATOM 6630 C CA . GLY B 1 381 ? 48.300 29.598 0.087 1.00 7.69 381 GLY C CA 1
ATOM 6631 C C . GLY B 1 381 ? 49.070 30.562 0.967 1.00 8.58 381 GLY C C 1
ATOM 6632 O O . GLY B 1 381 ? 50.285 30.701 0.792 1.00 11.08 381 GLY C O 1
ATOM 6633 N N . ILE B 1 382 ? 48.401 31.227 1.905 1.00 8.40 382 ILE C N 1
ATOM 6634 C CA . ILE B 1 382 ? 49.093 32.142 2.805 1.00 8.29 382 ILE C CA 1
ATOM 6635 C C . ILE B 1 382 ? 49.257 31.529 4.187 1.00 7.93 382 ILE C C 1
ATOM 6636 O O . ILE B 1 382 ? 48.501 30.678 4.657 1.00 7.54 382 ILE C O 1
ATOM 6641 N N . HIS B 1 383 ? 50.332 31.978 4.845 1.00 7.67 383 HIS C N 1
ATOM 6642 C CA . HIS B 1 383 ? 50.641 31.509 6.196 1.00 7.92 383 HIS C CA 1
ATOM 6643 C C . HIS B 1 383 ? 51.259 32.656 6.981 1.00 8.21 383 HIS C C 1
ATOM 6644 O O . HIS B 1 383 ? 51.466 33.762 6.471 1.00 8.36 383 HIS C O 1
ATOM 6651 N N . VAL B 1 384 ? 51.670 32.356 8.218 1.00 8.33 384 VAL C N 1
ATOM 6652 C CA . VAL B 1 384 ? 52.086 33.394 9.148 1.00 8.87 384 VAL C CA 1
ATOM 6653 C C . VAL B 1 384 ? 53.203 34.271 8.618 1.00 8.69 384 VAL C C 1
ATOM 6654 O O . VAL B 1 384 ? 53.205 35.471 8.908 1.00 8.79 384 VAL C O 1
ATOM 6658 N N . TRP B 1 385 ? 54.149 33.742 7.840 1.00 8.88 385 TRP C N 1
ATOM 6659 C CA . TRP B 1 385 ? 55.257 34.565 7.366 1.00 9.14 385 TRP C CA 1
ATOM 6660 C C . TRP B 1 385 ? 54.829 35.604 6.343 1.00 9.23 385 TRP C C 1
ATOM 6661 O O . TRP B 1 385 ? 55.564 36.558 6.107 1.00 10.12 385 TRP C O 1
ATOM 6672 N N . HIS B 1 386 ? 53.657 35.422 5.730 1.00 8.71 386 HIS C N 1
ATOM 6673 C CA . HIS B 1 386 ? 53.108 36.388 4.801 1.00 8.06 386 HIS C CA 1
ATOM 6674 C C . HIS B 1 386 ? 52.387 37.535 5.492 1.00 8.32 386 HIS C C 1
ATOM 6675 O O . HIS B 1 386 ? 52.034 38.514 4.843 1.00 8.53 386 HIS C O 1
ATOM 6682 N N . MET B 1 387 ? 52.209 37.439 6.809 1.00 8.20 387 MET C N 1
ATOM 6683 C CA . MET B 1 387 ? 51.388 38.427 7.496 1.00 8.49 387 MET C CA 1
ATOM 6684 C C . MET B 1 387 ? 51.842 39.858 7.335 1.00 9.17 387 MET C C 1
ATOM 6685 O O . MET B 1 387 ? 51.016 40.727 7.010 1.00 8.88 387 MET C O 1
ATOM 6690 N N . PRO B 1 388 ? 53.121 40.191 7.473 1.00 9.17 388 PRO C N 1
ATOM 6691 C CA . PRO B 1 388 ? 53.584 41.550 7.275 1.00 9.80 388 PRO C CA 1
ATOM 6692 C C . PRO B 1 388 ? 53.263 42.047 5.874 1.00 9.26 388 PRO C C 1
ATOM 6693 O O . PRO B 1 388 ? 52.823 43.189 5.721 1.00 9.67 388 PRO C O 1
ATOM 6697 N N . ALA B 1 389 ? 53.502 41.218 4.862 1.00 9.33 389 ALA C N 1
ATOM 6698 C CA . ALA B 1 389 ? 53.230 41.630 3.487 1.00 9.41 389 ALA C CA 1
ATOM 6699 C C . ALA B 1 389 ? 51.742 41.876 3.267 1.00 9.05 389 ALA C C 1
ATOM 6700 O O . ALA B 1 389 ? 51.370 42.854 2.620 1.00 9.47 389 ALA C O 1
ATOM 6702 N N . LEU B 1 390 ? 50.897 41.013 3.827 1.00 8.93 390 LEU C N 1
ATOM 6703 C CA . LEU B 1 390 ? 49.450 41.181 3.670 1.00 8.42 390 LEU C CA 1
ATOM 6704 C C . LEU B 1 390 ? 48.941 42.448 4.325 1.00 8.82 390 LEU C C 1
ATOM 6705 O O . LEU B 1 390 ? 48.179 43.220 3.739 1.00 8.96 390 LEU C O 1
ATOM 6710 N N . VAL B 1 391 ? 49.399 42.717 5.550 1.00 9.12 391 VAL C N 1
ATOM 6711 C CA . VAL B 1 391 ? 49.002 43.944 6.240 1.00 9.29 391 VAL C CA 1
ATOM 6712 C C . VAL B 1 391 ? 49.504 45.164 5.482 1.00 9.63 391 VAL C C 1
ATOM 6713 O O . VAL B 1 391 ? 48.793 46.165 5.350 1.00 10.02 391 VAL C O 1
ATOM 6717 N N . GLU B 1 392 ? 50.726 45.107 4.959 1.00 10.58 392 GLU C N 1
ATOM 6718 C CA . GLU B 1 392 ? 51.276 46.219 4.193 1.00 11.40 392 GLU C CA 1
ATOM 6719 C C . GLU B 1 392 ? 50.489 46.470 2.911 1.00 10.63 392 GLU C C 1
ATOM 6720 O O . GLU B 1 392 ? 50.219 47.618 2.540 1.00 10.29 392 GLU C O 1
ATOM 6726 N N . ILE B 1 393 ? 50.164 45.408 2.185 1.00 10.32 393 ILE C N 1
ATOM 6727 C CA . ILE B 1 393 ? 49.404 45.529 0.948 1.00 10.89 393 ILE C CA 1
ATOM 6728 C C . ILE B 1 393 ? 47.990 46.036 1.195 1.00 10.27 393 ILE C C 1
ATOM 6729 O O . ILE B 1 393 ? 47.582 47.017 0.567 1.00 10.48 393 ILE C O 1
ATOM 6734 N N . PHE B 1 394 ? 47.244 45.402 2.091 1.00 10.31 394 PHE C N 1
ATOM 6735 C CA . PHE B 1 394 ? 45.811 45.648 2.177 1.00 10.64 394 PHE C CA 1
ATOM 6736 C C . PHE B 1 394 ? 45.421 46.657 3.241 1.00 10.66 394 PHE C C 1
ATOM 6737 O O . PHE B 1 394 ? 44.343 47.255 3.152 1.00 10.71 394 PHE C O 1
ATOM 6745 N N . GLY B 1 395 ? 46.285 46.875 4.228 1.00 10.69 395 GLY C N 1
ATOM 6746 C CA . GLY B 1 395 ? 45.879 47.614 5.419 1.00 10.39 395 GLY C CA 1
ATOM 6747 C C . GLY B 1 395 ? 44.812 46.851 6.191 1.00 9.35 395 GLY C C 1
ATOM 6748 O O . GLY B 1 395 ? 44.650 45.643 6.045 1.00 10.49 395 GLY C O 1
ATOM 6749 N N . ASP B 1 396 ? 44.071 47.570 7.029 1.00 9.40 396 ASP C N 1
ATOM 6750 C CA . ASP B 1 396 ? 43.139 46.951 7.957 1.00 9.06 396 ASP C CA 1
ATOM 6751 C C . ASP B 1 396 ? 41.840 46.503 7.301 1.00 8.43 396 ASP C C 1
ATOM 6752 O O . ASP B 1 396 ? 41.188 45.588 7.800 1.00 8.25 396 ASP C O 1
ATOM 6757 N N . ASP B 1 397 ? 41.435 47.167 6.212 1.00 8.41 397 ASP C N 1
ATOM 6758 C CA . ASP B 1 397 ? 40.129 46.859 5.610 1.00 8.26 397 ASP C CA 1
ATOM 6759 C C . ASP B 1 397 ? 40.276 45.733 4.606 1.00 8.82 397 ASP C C 1
ATOM 6760 O O . ASP B 1 397 ? 40.208 45.874 3.389 1.00 7.87 397 ASP C O 1
ATOM 6765 N N . ALA B 1 398 ? 40.456 44.540 5.153 1.00 8.35 398 ALA C N 1
ATOM 6766 C CA . ALA B 1 398 ? 40.575 43.310 4.409 1.00 8.52 398 ALA C CA 1
ATOM 6767 C C . ALA B 1 398 ? 40.271 42.167 5.373 1.00 8.44 398 ALA C C 1
ATOM 6768 O O . ALA B 1 398 ? 40.354 42.330 6.594 1.00 8.31 398 ALA C O 1
ATOM 6770 N N . CYS B 1 399 ? 39.865 41.045 4.812 1.00 7.33 399 CYS C N 1
ATOM 6771 C CA . CYS B 1 399 ? 39.799 39.798 5.549 1.00 8.05 399 CYS C CA 1
ATOM 6772 C C . CYS B 1 399 ? 40.895 38.888 5.009 1.00 8.12 399 CYS C C 1
ATOM 6773 O O . CYS B 1 399 ? 40.993 38.680 3.805 1.00 9.16 399 CYS C O 1
ATOM 6776 N N . LEU B 1 400 ? 41.767 38.412 5.883 1.00 7.47 400 LEU C N 1
ATOM 6777 C CA . LEU B 1 400 ? 42.870 37.535 5.522 1.00 7.64 400 LEU C CA 1
ATOM 6778 C C . LEU B 1 400 ? 42.526 36.115 5.944 1.00 7.18 400 LEU C C 1
ATOM 6779 O O . LEU B 1 400 ? 42.186 35.905 7.112 1.00 7.74 400 LEU C O 1
ATOM 6784 N N . GLN B 1 401 ? 42.509 35.177 5.000 1.00 7.58 401 GLN C N 1
ATOM 6785 C CA . GLN B 1 401 ? 42.011 33.843 5.266 1.00 7.90 401 GLN C CA 1
ATOM 6786 C C . GLN B 1 401 ? 43.088 32.776 5.144 1.00 7.40 401 GLN C C 1
ATOM 6787 O O . GLN B 1 401 ? 43.882 32.756 4.212 1.00 7.77 401 GLN C O 1
ATOM 6793 N N . PHE B 1 402 ? 43.112 31.931 6.171 1.00 7.75 402 PHE C N 1
ATOM 6794 C CA . PHE B 1 402 ? 44.127 30.905 6.355 1.00 7.50 402 PHE C CA 1
ATOM 6795 C C . PHE B 1 402 ? 43.431 29.567 6.565 1.00 7.21 402 PHE C C 1
ATOM 6796 O O . PHE B 1 402 ? 42.996 29.271 7.682 1.00 7.77 402 PHE C O 1
ATOM 6804 N N . GLY B 1 403 ? 43.220 28.829 5.479 1.00 7.03 403 GLY C N 1
ATOM 6805 C CA . GLY B 1 403 ? 42.537 27.541 5.550 1.00 6.90 403 GLY C CA 1
ATOM 6806 C C . GLY B 1 403 ? 43.546 26.457 5.897 1.00 7.14 403 GLY C C 1
ATOM 6807 O O . GLY B 1 403 ? 43.706 26.069 7.064 1.00 8.36 403 GLY C O 1
ATOM 6808 N N . GLY B 1 404 ? 44.373 26.072 4.930 1.00 7.24 404 GLY C N 1
ATOM 6809 C CA . GLY B 1 404 ? 45.534 25.220 5.196 1.00 7.48 404 GLY C CA 1
ATOM 6810 C C . GLY B 1 404 ? 46.423 25.843 6.265 1.00 8.02 404 GLY C C 1
ATOM 6811 O O . GLY B 1 404 ? 46.993 25.106 7.080 1.00 8.26 404 GLY C O 1
ATOM 6812 N N . GLY B 1 405 ? 46.566 27.160 6.281 1.00 8.05 405 GLY C N 1
ATOM 6813 C CA . GLY B 1 405 ? 47.387 27.830 7.273 1.00 8.13 405 GLY C CA 1
ATOM 6814 C C . GLY B 1 405 ? 46.816 27.811 8.676 1.00 8.73 405 GLY C C 1
ATOM 6815 O O . GLY B 1 405 ? 47.475 28.345 9.573 1.00 9.20 405 GLY C O 1
ATOM 6816 N N . THR B 1 406 ? 45.641 27.270 8.908 1.00 8.07 406 THR C N 1
ATOM 6817 C CA . THR B 1 406 ? 45.071 26.993 10.209 1.00 7.58 406 THR C CA 1
ATOM 6818 C C . THR B 1 406 ? 44.929 25.502 10.444 1.00 8.10 406 THR C C 1
ATOM 6819 O O . THR B 1 406 ? 45.444 24.967 11.436 1.00 7.87 406 THR C O 1
ATOM 6823 N N . LEU B 1 407 ? 44.249 24.781 9.553 1.00 7.52 407 LEU C N 1
ATOM 6824 C CA . LEU B 1 407 ? 44.024 23.356 9.677 1.00 8.01 407 LEU C CA 1
ATOM 6825 C C . LEU B 1 407 ? 45.262 22.513 9.384 1.00 7.74 407 LEU C C 1
ATOM 6826 O O . LEU B 1 407 ? 45.242 21.290 9.562 1.00 8.46 407 LEU C O 1
ATOM 6831 N N . GLY B 1 408 ? 46.348 23.147 8.963 1.00 7.89 408 GLY C N 1
ATOM 6832 C CA . GLY B 1 408 ? 47.627 22.494 8.789 1.00 8.61 408 GLY C CA 1
ATOM 6833 C C . GLY B 1 408 ? 48.587 22.757 9.940 1.00 8.46 408 GLY C C 1
ATOM 6834 O O . GLY B 1 408 ? 49.719 22.267 9.889 1.00 8.35 408 GLY C O 1
ATOM 6835 N N . HIS B 1 409 ? 48.163 23.515 10.943 1.00 7.82 409 HIS C N 1
ATOM 6836 C CA . HIS B 1 409 ? 49.041 23.724 12.110 1.00 8.30 409 HIS C CA 1
ATOM 6837 C C . HIS B 1 409 ? 49.236 22.391 12.798 1.00 8.55 409 HIS C C 1
ATOM 6838 O O . HIS B 1 409 ? 48.303 21.605 12.983 1.00 8.75 409 HIS C O 1
ATOM 6845 N N . PRO B 1 410 ? 50.448 22.120 13.291 1.00 8.79 410 PRO C N 1
ATOM 6846 C CA . PRO B 1 410 ? 50.735 20.829 13.892 1.00 9.16 410 PRO C CA 1
ATOM 6847 C C . PRO B 1 410 ? 49.951 20.559 15.158 1.00 8.78 410 PRO C C 1
ATOM 6848 O O . PRO B 1 410 ? 49.854 19.396 15.549 1.00 9.14 410 PRO C O 1
ATOM 6852 N N . TRP B 1 411 ? 49.424 21.574 15.841 1.00 8.35 411 TRP C N 1
ATOM 6853 C CA . TRP B 1 411 ? 48.749 21.365 17.111 1.00 8.79 411 TRP C CA 1
ATOM 6854 C C . TRP B 1 411 ? 47.228 21.455 17.006 1.00 9.11 411 TRP C C 1
ATOM 6855 O O . TRP B 1 411 ? 46.531 21.395 18.013 1.00 9.52 411 TRP C O 1
ATOM 6866 N N . GLY B 1 412 ? 46.725 21.618 15.781 1.00 8.72 412 GLY C N 1
ATOM 6867 C CA . GLY B 1 412 ? 45.276 21.662 15.584 1.00 8.80 412 GLY C CA 1
ATOM 6868 C C . GLY B 1 412 ? 44.756 23.079 15.373 1.00 8.03 412 GLY C C 1
ATOM 6869 O O . GLY B 1 412 ? 45.504 24.047 15.259 1.00 8.31 412 GLY C O 1
ATOM 6870 N N . ASN B 1 413 ? 43.438 23.166 15.208 1.00 8.07 413 ASN C N 1
ATOM 6871 C CA . ASN B 1 413 ? 42.799 24.372 14.698 1.00 7.52 413 ASN C CA 1
ATOM 6872 C C . ASN B 1 413 ? 42.858 25.543 15.662 1.00 7.11 413 ASN C C 1
ATOM 6873 O O . ASN B 1 413 ? 43.072 26.676 15.225 1.00 8.46 413 ASN C O 1
ATOM 6878 N N . ALA B 1 414 ? 42.662 25.277 16.962 1.00 7.24 414 ALA C N 1
ATOM 6879 C CA . ALA B 1 414 ? 42.660 26.390 17.915 1.00 7.81 414 ALA C CA 1
ATOM 6880 C C . ALA B 1 414 ? 44.029 27.036 18.022 1.00 7.45 414 ALA C C 1
ATOM 6881 O O . ALA B 1 414 ? 44.154 28.255 17.879 1.00 7.44 414 ALA C O 1
ATOM 6883 N N . PRO B 1 415 ? 45.094 26.245 18.144 1.00 7.52 415 PRO C N 1
ATOM 6884 C CA . PRO B 1 415 ? 46.442 26.787 18.121 1.00 7.89 415 PRO C CA 1
ATOM 6885 C C . PRO B 1 415 ? 46.778 27.427 16.791 1.00 7.59 415 PRO C C 1
ATOM 6886 O O . PRO B 1 415 ? 47.456 28.451 16.727 1.00 8.45 415 PRO C O 1
ATOM 6890 N N . GLY B 1 416 ? 46.302 26.834 15.691 1.00 8.26 416 GLY C N 1
ATOM 6891 C CA . GLY B 1 416 ? 46.506 27.402 14.363 1.00 7.99 416 GLY C CA 1
ATOM 6892 C C . GLY B 1 416 ? 45.876 28.782 14.220 1.00 7.51 416 GLY C C 1
ATOM 6893 O O . GLY B 1 416 ? 46.473 29.713 13.675 1.00 7.67 416 GLY C O 1
ATOM 6894 N N . ALA B 1 417 ? 44.657 28.909 14.739 1.00 7.07 417 ALA C N 1
ATOM 6895 C CA . ALA B 1 417 ? 43.940 30.173 14.750 1.00 7.55 417 ALA C CA 1
ATOM 6896 C C . ALA B 1 417 ? 44.667 31.204 15.599 1.00 7.60 417 ALA C C 1
ATOM 6897 O O . ALA B 1 417 ? 44.878 32.337 15.185 1.00 7.94 417 ALA C O 1
ATOM 6899 N N . ALA B 1 418 ? 45.100 30.768 16.787 1.00 7.83 418 ALA C N 1
ATOM 6900 C CA . ALA B 1 418 ? 45.833 31.668 17.682 1.00 7.68 418 ALA C CA 1
ATOM 6901 C C . ALA B 1 418 ? 47.114 32.161 17.034 1.00 7.54 418 ALA C C 1
ATOM 6902 O O . ALA B 1 418 ? 47.461 33.338 17.125 1.00 8.38 418 ALA C O 1
ATOM 6904 N N . ALA B 1 419 ? 47.839 31.281 16.347 1.00 7.14 419 ALA C N 1
ATOM 6905 C CA . ALA B 1 419 ? 49.058 31.684 15.658 1.00 8.17 419 ALA C CA 1
ATOM 6906 C C . ALA B 1 419 ? 48.795 32.796 14.652 1.00 8.59 419 ALA C C 1
ATOM 6907 O O . ALA B 1 419 ? 49.496 33.812 14.614 1.00 8.42 419 ALA C O 1
ATOM 6909 N N . ASN B 1 420 ? 47.748 32.627 13.839 1.00 8.65 420 ASN C N 1
ATOM 6910 C CA . ASN B 1 420 ? 47.404 33.654 12.854 1.00 8.02 420 ASN C CA 1
ATOM 6911 C C . ASN B 1 420 ? 46.959 34.948 13.511 1.00 7.81 420 ASN C C 1
ATOM 6912 O O . ASN B 1 420 ? 47.336 36.029 13.067 1.00 7.88 420 ASN C O 1
ATOM 6917 N N . ARG B 1 421 ? 46.179 34.830 14.586 1.00 7.28 421 ARG C N 1
ATOM 6918 C CA . ARG B 1 421 ? 45.701 36.012 15.293 1.00 7.23 421 ARG C CA 1
ATOM 6919 C C . ARG B 1 421 ? 46.846 36.779 15.945 1.00 8.20 421 ARG C C 1
ATOM 6920 O O . ARG B 1 421 ? 46.917 37.994 15.829 1.00 7.73 421 ARG C O 1
ATOM 6928 N N . VAL B 1 422 ? 47.754 36.063 16.604 1.00 8.13 422 VAL C N 1
ATOM 6929 C CA . VAL B 1 422 ? 48.945 36.690 17.175 1.00 8.91 422 VAL C CA 1
ATOM 6930 C C . VAL B 1 422 ? 49.781 37.358 16.095 1.00 8.62 422 VAL C C 1
ATOM 6931 O O . VAL B 1 422 ? 50.212 38.504 16.267 1.00 8.56 422 VAL C O 1
ATOM 6935 N N . ALA B 1 423 ? 50.020 36.676 14.971 1.00 8.22 423 ALA C N 1
ATOM 6936 C CA . ALA B 1 423 ? 50.819 37.261 13.898 1.00 8.52 423 ALA C CA 1
ATOM 6937 C C . ALA B 1 423 ? 50.175 38.542 13.383 1.00 8.52 423 ALA C C 1
ATOM 6938 O O . ALA B 1 423 ? 50.847 39.559 13.210 1.00 8.49 423 ALA C O 1
ATOM 6940 N N . LEU B 1 424 ? 48.860 38.501 13.139 1.00 8.73 424 LEU C N 1
ATOM 6941 C CA . LEU B 1 424 ? 48.176 39.697 12.662 1.00 9.02 424 LEU C CA 1
ATOM 6942 C C . LEU B 1 424 ? 48.252 40.840 13.664 1.00 8.24 424 LEU C C 1
ATOM 6943 O O . LEU B 1 424 ? 48.562 41.976 13.297 1.00 8.23 424 LEU C O 1
ATOM 6948 N N . GLU B 1 425 ? 47.983 40.550 14.941 1.00 8.49 425 GLU C N 1
ATOM 6949 C CA . GLU B 1 425 ? 48.023 41.617 15.944 1.00 8.46 425 GLU C CA 1
ATOM 6950 C C . GLU B 1 425 ? 49.425 42.169 16.151 1.00 8.78 425 GLU C C 1
ATOM 6951 O O . GLU B 1 425 ? 49.572 43.379 16.329 1.00 8.60 425 GLU C O 1
ATOM 6957 N N . ALA B 1 426 ? 50.431 41.308 16.090 1.00 9.19 426 ALA C N 1
ATOM 6958 C CA . ALA B 1 426 ? 51.816 41.774 16.227 1.00 9.26 426 ALA C CA 1
ATOM 6959 C C . ALA B 1 426 ? 52.208 42.685 15.081 1.00 9.95 426 ALA C C 1
ATOM 6960 O O . ALA B 1 426 ? 52.787 43.753 15.275 1.00 10.18 426 ALA C O 1
ATOM 6962 N N . CYS B 1 427 ? 51.816 42.336 13.852 1.00 9.69 427 CYS C N 1
ATOM 6963 C CA . CYS B 1 427 ? 52.096 43.184 12.700 1.00 10.13 427 CYS C CA 1
ATOM 6964 C C . CYS B 1 427 ? 51.330 44.501 12.763 1.00 9.98 427 CYS C C 1
ATOM 6965 O O . CYS B 1 427 ? 51.870 45.541 12.396 1.00 10.46 427 CYS C O 1
ATOM 6968 N N . THR B 1 428 ? 50.083 44.437 13.210 1.00 9.41 428 THR C N 1
ATOM 6969 C CA . THR B 1 428 ? 49.257 45.630 13.366 1.00 9.79 428 THR C CA 1
ATOM 6970 C C . THR B 1 428 ? 49.846 46.572 14.407 1.00 9.86 428 THR C C 1
ATOM 6971 O O . THR B 1 428 ? 49.997 47.768 14.177 1.00 9.09 428 THR C O 1
ATOM 6975 N N . GLN B 1 429 ? 50.195 46.015 15.564 1.00 9.89 429 GLN C N 1
ATOM 6976 C CA . GLN B 1 429 ? 50.831 46.823 16.608 1.00 10.63 429 GLN C CA 1
ATOM 6977 C C . GLN B 1 429 ? 52.116 47.474 16.111 1.00 11.42 429 GLN C C 1
ATOM 6978 O O . GLN B 1 429 ? 52.318 48.673 16.323 1.00 10.69 429 GLN C O 1
ATOM 6984 N N . ALA B 1 430 ? 52.970 46.702 15.453 1.00 11.62 430 ALA C N 1
ATOM 6985 C CA . ALA B 1 430 ? 54.241 47.191 14.942 1.00 12.59 430 ALA C CA 1
ATOM 6986 C C . ALA B 1 430 ? 54.055 48.330 13.954 1.00 13.43 430 ALA C C 1
ATOM 6987 O O . ALA B 1 430 ? 54.702 49.374 14.074 1.00 13.69 430 ALA C O 1
ATOM 6989 N N . ARG B 1 431 ? 53.130 48.170 13.008 1.00 12.99 431 ARG C N 1
ATOM 6990 C CA . ARG B 1 431 ? 52.800 49.244 12.090 1.00 13.98 431 ARG C CA 1
ATOM 6991 C C . ARG B 1 431 ? 52.344 50.494 12.830 1.00 14.16 431 ARG C C 1
ATOM 6992 O O . ARG B 1 431 ? 52.830 51.598 12.567 1.00 15.17 431 ARG C O 1
ATOM 7000 N N . ASN B 1 432 ? 51.431 50.334 13.784 1.00 13.62 432 ASN C N 1
ATOM 7001 C CA . ASN B 1 432 ? 50.913 51.453 14.560 1.00 13.99 432 ASN C CA 1
ATOM 7002 C C . ASN B 1 432 ? 52.015 52.171 15.331 1.00 14.93 432 ASN C C 1
ATOM 7003 O O . ASN B 1 432 ? 51.958 53.392 15.496 1.00 15.88 432 ASN C O 1
ATOM 7008 N N . GLU B 1 433 ? 53.034 51.447 15.775 1.00 15.02 433 GLU C N 1
ATOM 7009 C CA . GLU B 1 433 ? 54.187 52.019 16.451 1.00 16.26 433 GLU C CA 1
ATOM 7010 C C . GLU B 1 433 ? 55.172 52.699 15.512 1.00 17.31 433 GLU C C 1
ATOM 7011 O O . GLU B 1 433 ? 56.146 53.297 15.992 1.00 18.24 433 GLU C O 1
ATOM 7017 N N . GLY B 1 434 ? 54.985 52.627 14.206 1.00 17.73 434 GLY C N 1
ATOM 7018 C CA . GLY B 1 434 ? 55.820 53.358 13.263 1.00 18.43 434 GLY C CA 1
ATOM 7019 C C . GLY B 1 434 ? 56.792 52.446 12.532 1.00 18.53 434 GLY C C 1
ATOM 7020 O O . GLY B 1 434 ? 57.647 52.930 11.786 1.00 19.19 434 GLY C O 1
ATOM 7021 N N . ARG B 1 435 ? 56.682 51.136 12.731 1.00 18.17 435 ARG C N 1
ATOM 7022 C CA . ARG B 1 435 ? 57.572 50.212 12.036 1.00 17.77 435 ARG C CA 1
ATOM 7023 C C . ARG B 1 435 ? 57.118 50.001 10.597 1.00 17.12 435 ARG C C 1
ATOM 7024 O O . ARG B 1 435 ? 55.929 49.921 10.287 1.00 17.41 435 ARG C O 1
ATOM 7032 N N . ASP B 1 436 ? 58.096 49.965 9.701 1.00 15.65 436 ASP C N 1
ATOM 7033 C CA . ASP B 1 436 ? 57.836 49.742 8.283 1.00 15.44 436 ASP C CA 1
ATOM 7034 C C . ASP B 1 436 ? 57.779 48.245 8.026 1.00 14.73 436 ASP C C 1
ATOM 7035 O O . ASP B 1 436 ? 58.801 47.563 8.016 1.00 14.36 436 ASP C O 1
ATOM 7040 N N . LEU B 1 437 ? 56.576 47.728 7.768 1.00 14.08 437 LEU C N 1
ATOM 7041 C CA . LEU B 1 437 ? 56.394 46.295 7.582 1.00 14.37 437 LEU C CA 1
ATOM 7042 C C . LEU B 1 437 ? 57.072 45.754 6.334 1.00 15.49 437 LEU C C 1
ATOM 7043 O O . LEU B 1 437 ? 57.467 44.585 6.305 1.00 15.87 437 LEU C O 1
ATOM 7048 N N . ALA B 1 438 ? 57.251 46.577 5.310 1.00 16.22 438 ALA C N 1
ATOM 7049 C CA . ALA B 1 438 ? 57.979 46.187 4.111 1.00 18.16 438 ALA C CA 1
ATOM 7050 C C . ALA B 1 438 ? 59.456 45.925 4.378 1.00 19.29 438 ALA C C 1
ATOM 7051 O O . ALA B 1 438 ? 60.061 45.086 3.701 1.00 20.91 438 ALA C O 1
ATOM 7053 N N . ARG B 1 439 ? 60.053 46.615 5.337 1.00 19.38 439 ARG C N 1
ATOM 7054 C CA . ARG B 1 439 ? 61.457 46.449 5.676 1.00 20.25 439 ARG C CA 1
ATOM 7055 C C . ARG B 1 439 ? 61.675 45.605 6.924 1.00 20.34 439 ARG C C 1
ATOM 7056 O O . ARG B 1 439 ? 62.719 44.959 7.048 1.00 21.47 439 ARG C O 1
ATOM 7064 N N . GLU B 1 440 ? 60.730 45.600 7.855 1.00 19.38 440 GLU C N 1
ATOM 7065 C CA . GLU B 1 440 ? 60.935 45.018 9.172 1.00 18.99 440 GLU C CA 1
ATOM 7066 C C . GLU B 1 440 ? 60.008 43.837 9.443 1.00 17.76 440 GLU C C 1
ATOM 7067 O O . GLU B 1 440 ? 59.991 43.316 10.561 1.00 16.81 440 GLU C O 1
ATOM 7073 N N . GLY B 1 441 ? 59.252 43.399 8.445 1.00 16.58 441 GLY C N 1
ATOM 7074 C CA . GLY B 1 441 ? 58.265 42.347 8.631 1.00 15.83 441 GLY C CA 1
ATOM 7075 C C . GLY B 1 441 ? 58.828 41.052 9.187 1.00 15.25 441 GLY C C 1
ATOM 7076 O O . GLY B 1 441 ? 58.265 40.457 10.111 1.00 14.86 441 GLY C O 1
ATOM 7077 N N . GLY B 1 442 ? 59.945 40.588 8.627 1.00 15.57 442 GLY C N 1
ATOM 7078 C CA . GLY B 1 442 ? 60.603 39.384 9.118 1.00 15.10 442 GLY C CA 1
ATOM 7079 C C . GLY B 1 442 ? 60.953 39.485 10.594 1.00 15.51 442 GLY C C 1
ATOM 7080 O O . GLY B 1 442 ? 60.799 38.518 11.341 1.00 15.11 442 GLY C O 1
ATOM 7081 N N . ASP B 1 443 ? 61.520 40.620 10.998 1.00 16.30 443 ASP C N 1
ATOM 7082 C CA . ASP B 1 443 ? 61.851 40.849 12.399 1.00 17.31 443 ASP C CA 1
ATOM 7083 C C . ASP B 1 443 ? 60.623 40.855 13.293 1.00 15.59 443 ASP C C 1
ATOM 7084 O O . ASP B 1 443 ? 60.646 40.333 14.408 1.00 15.08 443 ASP C O 1
ATOM 7089 N N . VAL B 1 444 ? 59.535 41.462 12.815 1.00 14.52 444 VAL C N 1
ATOM 7090 C CA . VAL B 1 444 ? 58.287 41.448 13.568 1.00 13.69 444 VAL C CA 1
ATOM 7091 C C . VAL B 1 444 ? 57.795 40.026 13.791 1.00 12.81 444 VAL C C 1
ATOM 7092 O O . VAL B 1 444 ? 57.457 39.645 14.912 1.00 13.31 444 VAL C O 1
ATOM 7096 N N . ILE B 1 445 ? 57.752 39.214 12.732 1.00 12.92 445 ILE C N 1
ATOM 7097 C CA . ILE B 1 445 ? 57.293 37.838 12.870 1.00 13.15 445 ILE C CA 1
ATOM 7098 C C . ILE B 1 445 ? 58.259 37.032 13.724 1.00 13.11 445 ILE C C 1
ATOM 7099 O O . ILE B 1 445 ? 57.812 36.324 14.628 1.00 13.50 445 ILE C O 1
ATOM 7104 N N . ARG B 1 446 ? 59.568 37.170 13.495 1.00 13.82 446 ARG C N 1
ATOM 7105 C CA . ARG B 1 446 ? 60.528 36.428 14.314 1.00 14.95 446 ARG C CA 1
ATOM 7106 C C . ARG B 1 446 ? 60.363 36.729 15.795 1.00 14.68 446 ARG C C 1
ATOM 7107 O O . ARG B 1 446 ? 60.334 35.800 16.609 1.00 15.17 446 ARG C O 1
ATOM 7115 N N . SER B 1 447 ? 60.150 37.988 16.169 1.00 14.89 447 SER C N 1
ATOM 7116 C CA . SER B 1 447 ? 59.910 38.336 17.563 1.00 15.56 447 SER C CA 1
ATOM 7117 C C . SER B 1 447 ? 58.628 37.725 18.099 1.00 15.29 447 SER C C 1
ATOM 7118 O O . SER B 1 447 ? 58.602 37.201 19.215 1.00 15.80 447 SER C O 1
ATOM 7121 N N . ALA B 1 448 ? 57.550 37.774 17.310 1.00 14.56 448 ALA C N 1
ATOM 7122 C CA . ALA B 1 448 ? 56.286 37.201 17.753 1.00 14.47 448 ALA C CA 1
ATOM 7123 C C . ALA B 1 448 ? 56.367 35.686 17.863 1.00 14.20 448 ALA C C 1
ATOM 7124 O O . ALA B 1 448 ? 55.783 35.115 18.788 1.00 14.09 448 ALA C O 1
ATOM 7126 N N . CYS B 1 449 ? 57.081 35.029 16.956 1.00 14.74 449 CYS C N 1
ATOM 7127 C CA . CYS B 1 449 ? 57.330 33.597 17.041 1.00 16.09 449 CYS C CA 1
ATOM 7128 C C . CYS B 1 449 ? 58.049 33.247 18.345 1.00 16.65 449 CYS C C 1
ATOM 7129 O O . CYS B 1 449 ? 57.671 32.276 19.008 1.00 17.12 449 CYS C O 1
ATOM 7132 N N . LYS B 1 450 ? 59.031 34.042 18.766 1.00 17.54 450 LYS C N 1
ATOM 7133 C CA . LYS B 1 450 ? 59.732 33.817 20.017 1.00 19.33 450 LYS C CA 1
ATOM 7134 C C . LYS B 1 450 ? 58.785 33.825 21.222 1.00 18.32 450 LYS C C 1
ATOM 7135 O O . LYS B 1 450 ? 58.984 33.096 22.186 1.00 19.09 450 LYS C O 1
ATOM 7141 N N . TRP B 1 451 ? 57.850 34.761 21.195 1.00 17.00 451 TRP C N 1
ATOM 7142 C CA . TRP B 1 451 ? 56.941 35.016 22.286 1.00 15.80 451 TRP C CA 1
ATOM 7143 C C . TRP B 1 451 ? 55.835 33.978 22.417 1.00 14.72 451 TRP C C 1
ATOM 7144 O O . TRP B 1 451 ? 55.535 33.502 23.513 1.00 14.34 451 TRP C O 1
ATOM 7155 N N . SER B 1 452 ? 55.195 33.635 21.306 1.00 13.43 452 SER C N 1
ATOM 7156 C CA . SER B 1 452 ? 54.025 32.772 21.295 1.00 12.37 452 SER C CA 1
ATOM 7157 C C . SER B 1 452 ? 54.363 31.372 20.827 1.00 11.92 452 SER C C 1
ATOM 7158 O O . SER B 1 452 ? 54.744 31.187 19.670 1.00 11.36 452 SER C O 1
ATOM 7161 N N . PRO B 1 453 ? 54.158 30.364 21.667 1.00 11.94 453 PRO C N 1
ATOM 7162 C CA . PRO B 1 453 ? 54.464 28.992 21.304 1.00 11.96 453 PRO C CA 1
ATOM 7163 C C . PRO B 1 453 ? 53.608 28.498 20.148 1.00 10.87 453 PRO C C 1
ATOM 7164 O O . PRO B 1 453 ? 54.095 27.754 19.298 1.00 10.43 453 PRO C O 1
ATOM 7168 N N . GLU B 1 454 ? 52.340 28.896 20.111 1.00 11.02 454 GLU C N 1
ATOM 7169 C CA . GLU B 1 454 ? 51.467 28.535 18.996 1.00 10.90 454 GLU C CA 1
ATOM 7170 C C . GLU B 1 454 ? 51.987 29.105 17.682 1.00 9.66 454 GLU C C 1
ATOM 7171 O O . GLU B 1 454 ? 52.047 28.391 16.675 1.00 10.08 454 GLU C O 1
ATOM 7177 N N . LEU B 1 455 ? 52.379 30.373 17.704 1.00 9.82 455 LEU C N 1
ATOM 7178 C CA . LEU B 1 455 ? 52.950 30.993 16.520 1.00 9.82 455 LEU C CA 1
ATOM 7179 C C . LEU B 1 455 ? 54.279 30.357 16.155 1.00 10.46 455 LEU C C 1
ATOM 7180 O O . LEU B 1 455 ? 54.509 30.050 14.984 1.00 10.30 455 LEU C O 1
ATOM 7185 N N . ALA B 1 456 ? 55.156 30.084 17.130 1.00 10.30 456 ALA C N 1
ATOM 7186 C CA . ALA B 1 456 ? 56.429 29.446 16.808 1.00 10.63 456 ALA C CA 1
ATOM 7187 C C . ALA B 1 456 ? 56.262 28.135 16.055 1.00 9.78 456 ALA C C 1
ATOM 7188 O O . ALA B 1 456 ? 57.034 27.853 15.141 1.00 9.92 456 ALA C O 1
ATOM 7190 N N . ALA B 1 457 ? 55.269 27.326 16.415 1.00 9.49 457 ALA C N 1
ATOM 7191 C CA . ALA B 1 457 ? 55.043 26.054 15.733 1.00 10.41 457 ALA C CA 1
ATOM 7192 C C . ALA B 1 457 ? 54.652 26.277 14.275 1.00 10.42 457 ALA C C 1
ATOM 7193 O O . ALA B 1 457 ? 55.135 25.562 13.396 1.00 10.87 457 ALA C O 1
ATOM 7195 N N . ALA B 1 458 ? 53.835 27.293 14.008 1.00 9.97 458 ALA C N 1
ATOM 7196 C CA . ALA B 1 458 ? 53.501 27.648 12.628 1.00 10.74 458 ALA C CA 1
ATOM 7197 C C . ALA B 1 458 ? 54.711 28.191 11.887 1.00 10.78 458 ALA C C 1
ATOM 7198 O O . ALA B 1 458 ? 54.972 27.823 10.741 1.00 11.19 458 ALA C O 1
ATOM 7200 N N . CYS B 1 459 ? 55.476 29.074 12.531 1.00 11.51 459 CYS C N 1
ATOM 7201 C CA . CYS B 1 459 ? 56.666 29.645 11.922 1.00 12.38 459 CYS C CA 1
ATOM 7202 C C . CYS B 1 459 ? 57.637 28.563 11.457 1.00 11.93 459 CYS C C 1
ATOM 7203 O O . CYS B 1 459 ? 58.198 28.661 10.364 1.00 11.43 459 CYS C O 1
ATOM 7206 N N . GLU B 1 460 ? 57.832 27.535 12.277 1.00 11.65 460 GLU C N 1
ATOM 7207 C CA . GLU B 1 460 ? 58.767 26.475 11.943 1.00 12.92 460 GLU C CA 1
ATOM 7208 C C . GLU B 1 460 ? 58.271 25.635 10.775 1.00 11.60 460 GLU C C 1
ATOM 7209 O O . GLU B 1 460 ? 59.069 25.325 9.887 1.00 11.44 460 GLU C O 1
ATOM 7215 N N . VAL B 1 461 ? 56.985 25.272 10.765 1.00 11.32 461 VAL C N 1
ATOM 7216 C CA . VAL B 1 461 ? 56.522 24.359 9.721 1.00 11.41 461 VAL C CA 1
ATOM 7217 C C . VAL B 1 461 ? 56.528 25.028 8.349 1.00 11.01 461 VAL C C 1
ATOM 7218 O O . VAL B 1 461 ? 56.835 24.347 7.369 1.00 11.19 461 VAL C O 1
ATOM 7224 N N . TRP B 1 462 ? 56.255 26.327 8.273 1.00 10.58 462 TRP C N 1
ATOM 7225 C CA . TRP B 1 462 ? 56.118 26.984 6.977 1.00 10.53 462 TRP C CA 1
ATOM 7226 C C . TRP B 1 462 ? 57.216 27.977 6.661 1.00 11.71 462 TRP C C 1
ATOM 7227 O O . TRP B 1 462 ? 57.166 28.687 5.654 1.00 10.89 462 TRP C O 1
ATOM 7238 N N . LYS B 1 463 ? 58.321 27.939 7.402 1.00 13.17 463 LYS C N 1
ATOM 7239 C CA . LYS B 1 463 ? 59.422 28.869 7.207 1.00 15.34 463 LYS C CA 1
ATOM 7240 C C . LYS B 1 463 ? 59.940 28.946 5.779 1.00 16.68 463 LYS C C 1
ATOM 7241 O O . LYS B 1 463 ? 60.216 30.062 5.318 1.00 17.66 463 LYS C O 1
ATOM 7247 N N . GLU B 1 464 ? 60.080 27.828 5.065 1.00 17.53 464 GLU C N 1
ATOM 7248 C CA . GLU B 1 464 ? 60.706 27.967 3.737 1.00 19.81 464 GLU C CA 1
ATOM 7249 C C . GLU B 1 464 ? 59.707 28.064 2.597 1.00 18.10 464 GLU C C 1
ATOM 7250 O O . GLU B 1 464 ? 60.098 28.124 1.428 1.00 18.37 464 GLU C O 1
ATOM 7256 N N . ILE B 1 465 ? 58.425 28.179 2.911 1.00 15.50 465 ILE C N 1
ATOM 7257 C CA . ILE B 1 465 ? 57.370 28.041 1.915 1.00 13.09 465 ILE C CA 1
ATOM 7258 C C . ILE B 1 465 ? 57.012 29.362 1.262 1.00 11.88 465 ILE C C 1
ATOM 7259 O O . ILE B 1 465 ? 56.514 30.289 1.905 1.00 11.68 465 ILE C O 1
ATOM 7264 N N . LYS B 1 466 ? 57.331 29.492 -0.023 1.00 11.47 466 LYS C N 1
ATOM 7265 C CA . LYS B 1 466 ? 57.025 30.682 -0.796 1.00 12.65 466 LYS C CA 1
ATOM 7266 C C . LYS B 1 466 ? 56.389 30.286 -2.127 1.00 11.36 466 LYS C C 1
ATOM 7267 O O . LYS B 1 466 ? 56.460 29.138 -2.545 1.00 11.12 466 LYS C O 1
ATOM 7273 N N . PHE B 1 467 ? 55.691 31.238 -2.734 1.00 10.59 467 PHE C N 1
ATOM 7274 C CA . PHE B 1 467 ? 55.079 31.050 -4.046 1.00 10.90 467 PHE C CA 1
ATOM 7275 C C . PHE B 1 467 ? 55.507 32.172 -4.976 1.00 10.82 467 PHE C C 1
ATOM 7276 O O . PHE B 1 467 ? 54.937 33.265 -4.962 1.00 10.93 467 PHE C O 1
ATOM 7284 N N . GLU B 1 468 ? 56.542 31.914 -5.760 1.00 11.09 468 GLU C N 1
ATOM 7285 C CA . GLU B 1 468 ? 57.170 32.912 -6.612 1.00 12.68 468 GLU C CA 1
ATOM 7286 C C . GLU B 1 468 ? 57.349 32.362 -8.022 1.00 12.37 468 GLU C C 1
ATOM 7287 O O . GLU B 1 468 ? 58.084 31.414 -8.274 1.00 12.63 468 GLU C O 1
ATOM 7293 N N . PHE B 1 469 ? 56.492 32.846 -8.918 1.00 11.92 469 PHE C N 1
ATOM 7294 C CA . PHE B 1 469 ? 56.407 32.368 -10.289 1.00 11.68 469 PHE C CA 1
ATOM 7295 C C . PHE B 1 469 ? 56.288 33.555 -11.244 1.00 11.82 469 PHE C C 1
ATOM 7296 O O . PHE B 1 469 ? 55.882 34.650 -10.850 1.00 12.13 469 PHE C O 1
ATOM 7304 N N . ASP B 1 470 ? 56.618 33.306 -12.509 1.00 11.94 470 ASP C N 1
ATOM 7305 C CA . ASP B 1 470 ? 56.399 34.314 -13.545 1.00 11.98 470 ASP C CA 1
ATOM 7306 C C . ASP B 1 470 ? 54.918 34.656 -13.674 1.00 11.84 470 ASP C C 1
ATOM 7307 O O . ASP B 1 470 ? 54.049 33.785 -13.722 1.00 12.28 470 ASP C O 1
ATOM 7312 N N . THR B 1 471 ? 54.624 35.946 -13.735 1.00 11.73 471 THR C N 1
ATOM 7313 C CA . THR B 1 471 ? 53.252 36.431 -13.759 1.00 12.07 471 THR C CA 1
ATOM 7314 C C . THR B 1 471 ? 52.689 36.464 -15.173 1.00 11.99 471 THR C C 1
ATOM 7315 O O . THR B 1 471 ? 53.308 37.047 -16.058 1.00 12.94 471 THR C O 1
ATOM 7319 N N . ILE B 1 472 ? 51.522 35.858 -15.334 1.00 11.48 472 ILE C N 1
ATOM 7320 C CA . ILE B 1 472 ? 50.843 35.870 -16.629 1.00 11.63 472 ILE C CA 1
ATOM 7321 C C . ILE B 1 472 ? 50.077 37.165 -16.816 1.00 11.98 472 ILE C C 1
ATOM 7322 O O . ILE B 1 472 ? 50.299 37.891 -17.787 1.00 13.20 472 ILE C O 1
ATOM 7327 N N . ASP B 1 473 ? 49.206 37.517 -15.879 1.00 12.68 473 ASP C N 1
ATOM 7328 C CA . ASP B 1 473 ? 48.417 38.742 -15.962 1.00 13.59 473 ASP C CA 1
ATOM 7329 C C . ASP B 1 473 ? 49.229 39.960 -15.544 1.00 15.22 473 ASP C C 1
ATOM 7330 O O . ASP B 1 473 ? 49.031 40.557 -14.492 1.00 16.00 473 ASP C O 1
ATOM 7335 N N . LYS B 1 474 ? 50.164 40.365 -16.394 1.00 16.62 474 LYS C N 1
ATOM 7336 C CA . LYS B 1 474 ? 50.958 41.568 -16.252 1.00 18.66 474 LYS C CA 1
ATOM 7337 C C . LYS B 1 474 ? 50.256 42.726 -16.962 1.00 18.69 474 LYS C C 1
ATOM 7338 O O . LYS B 1 474 ? 49.577 42.471 -17.954 1.00 18.21 474 LYS C O 1
ATOM 7344 N N . LEU B 1 475 ? 50.511 43.956 -16.550 1.00 19.49 475 LEU C N 1
ATOM 7345 C CA . LEU B 1 475 ? 49.837 45.103 -17.149 1.00 20.72 475 LEU C CA 1
ATOM 7346 C C . LEU B 1 475 ? 50.038 45.263 -18.644 1.00 22.02 475 LEU C C 1
ATOM 7347 O O . LEU B 1 475 ? 51.105 44.901 -19.184 1.00 22.71 475 LEU C O 1
ATOM 7353 N N . ALA C 1 11 ? -39.498 70.419 -15.215 1.00 30.37 11 ALA E N 1
ATOM 7354 C CA . ALA C 1 11 ? -38.084 70.853 -15.012 1.00 29.24 11 ALA E CA 1
ATOM 7355 C C . ALA C 1 11 ? -37.214 70.588 -16.230 1.00 28.27 11 ALA E C 1
ATOM 7356 O O . ALA C 1 11 ? -36.416 69.647 -16.222 1.00 29.15 11 ALA E O 1
ATOM 7358 N N . GLY C 1 12 ? -37.312 71.396 -17.279 1.00 26.19 12 GLY E N 1
ATOM 7359 C CA . GLY C 1 12 ? -36.633 71.118 -18.532 1.00 23.68 12 GLY E CA 1
ATOM 7360 C C . GLY C 1 12 ? -35.137 71.395 -18.499 1.00 21.35 12 GLY E C 1
ATOM 7361 O O . GLY C 1 12 ? -34.655 72.233 -17.738 1.00 23.00 12 GLY E O 1
ATOM 7362 N N . PHE C 1 13 ? -34.379 70.688 -19.329 1.00 17.71 13 PHE E N 1
ATOM 7363 C CA . PHE C 1 13 ? -32.975 70.971 -19.565 1.00 14.79 13 PHE E CA 1
ATOM 7364 C C . PHE C 1 13 ? -32.838 72.201 -20.460 1.00 14.30 13 PHE E C 1
ATOM 7365 O O . PHE C 1 13 ? -33.335 72.218 -21.584 1.00 15.01 13 PHE E O 1
ATOM 7373 N N . LYS C 1 14 ? -32.094 73.178 -19.966 1.00 14.20 14 LYS E N 1
ATOM 7374 C CA . LYS C 1 14 ? -31.751 74.336 -20.771 1.00 15.04 14 LYS E CA 1
ATOM 7375 C C . LYS C 1 14 ? -30.233 74.470 -20.849 1.00 13.68 14 LYS E C 1
ATOM 7376 O O . LYS C 1 14 ? -29.590 74.778 -19.848 1.00 12.81 14 LYS E O 1
ATOM 7382 N N . ALA C 1 15 ? -29.690 74.215 -22.027 1.00 12.04 15 ALA E N 1
ATOM 7383 C CA . ALA C 1 15 ? -28.252 74.304 -22.234 1.00 11.57 15 ALA E CA 1
ATOM 7384 C C . ALA C 1 15 ? -27.757 75.735 -22.054 1.00 11.22 15 ALA E C 1
ATOM 7385 O O . ALA C 1 15 ? -28.464 76.695 -22.349 1.00 12.74 15 ALA E O 1
ATOM 7387 N N . GLY C 1 16 ? -26.531 75.863 -21.562 1.00 10.90 16 GLY E N 1
ATOM 7388 C CA . GLY C 1 16 ? -25.874 77.148 -21.480 1.00 9.43 16 GLY E CA 1
ATOM 7389 C C . GLY C 1 16 ? -25.417 77.476 -20.062 1.00 9.70 16 GLY E C 1
ATOM 7390 O O . GLY C 1 16 ? -25.706 76.781 -19.093 1.00 9.71 16 GLY E O 1
ATOM 7391 N N . VAL C 1 17 ? -24.646 78.544 -19.988 1.00 9.43 17 VAL E N 1
ATOM 7392 C CA . VAL C 1 17 ? -24.058 79.012 -18.740 1.00 9.03 17 VAL E CA 1
ATOM 7393 C C . VAL C 1 17 ? -25.038 79.885 -17.975 1.00 9.50 17 VAL E C 1
ATOM 7394 O O . VAL C 1 17 ? -25.716 80.745 -18.536 1.00 10.37 17 VAL E O 1
ATOM 7398 N N . LYS C 1 18 ? -25.141 79.646 -16.681 1.00 9.48 18 LYS E N 1
ATOM 7399 C CA . LYS C 1 18 ? -25.871 80.528 -15.779 1.00 8.62 18 LYS E CA 1
ATOM 7400 C C . LYS C 1 18 ? -25.042 80.714 -14.511 1.00 8.57 18 LYS E C 1
ATOM 7401 O O . LYS C 1 18 ? -24.024 80.034 -14.341 1.00 9.10 18 LYS E O 1
ATOM 7407 N N . ASP C 1 19 ? -25.407 81.666 -13.672 1.00 8.26 19 ASP E N 1
ATOM 7408 C CA . ASP C 1 19 ? -24.661 81.912 -12.447 1.00 9.19 19 ASP E CA 1
ATOM 7409 C C . ASP C 1 19 ? -24.755 80.712 -11.519 1.00 8.26 19 ASP E C 1
ATOM 7410 O O . ASP C 1 19 ? -25.817 80.137 -11.277 1.00 8.54 19 ASP E O 1
ATOM 7415 N N . TYR C 1 20 ? -23.614 80.405 -10.893 1.00 7.96 20 TYR E N 1
ATOM 7416 C CA . TYR C 1 20 ? -23.592 79.375 -9.863 1.00 7.58 20 TYR E CA 1
ATOM 7417 C C . TYR C 1 20 ? -24.536 79.680 -8.713 1.00 7.63 20 TYR E C 1
ATOM 7418 O O . TYR C 1 20 ? -25.091 78.745 -8.134 1.00 7.70 20 TYR E O 1
ATOM 7427 N N . ARG C 1 21 ? -24.724 80.956 -8.360 1.00 7.33 21 ARG E N 1
ATOM 7428 C CA . ARG C 1 21 ? -25.550 81.298 -7.211 1.00 7.91 21 ARG E CA 1
ATOM 7429 C C . ARG C 1 21 ? -27.007 80.903 -7.348 1.00 8.70 21 ARG E C 1
ATOM 7430 O O . ARG C 1 21 ? -27.700 80.702 -6.346 1.00 8.76 21 ARG E O 1
ATOM 7438 N N . LEU C 1 22 ? -27.500 80.696 -8.570 1.00 8.51 22 LEU E N 1
ATOM 7439 C CA . LEU C 1 22 ? -28.863 80.249 -8.787 1.00 8.97 22 LEU E CA 1
ATOM 7440 C C . LEU C 1 22 ? -29.116 78.859 -8.232 1.00 9.33 22 LEU E C 1
ATOM 7441 O O . LEU C 1 22 ? -30.260 78.505 -7.950 1.00 11.56 22 LEU E O 1
ATOM 7446 N N . THR C 1 23 ? -28.082 78.041 -8.084 1.00 8.79 23 THR E N 1
ATOM 7447 C CA . THR C 1 23 ? -28.211 76.696 -7.547 1.00 8.41 23 THR E CA 1
ATOM 7448 C C . THR C 1 23 ? -27.505 76.538 -6.201 1.00 8.17 23 THR E C 1
ATOM 7449 O O . THR C 1 23 ? -27.982 75.795 -5.339 1.00 7.88 23 THR E O 1
ATOM 7453 N N . TYR C 1 24 ? -26.386 77.246 -6.003 1.00 8.01 24 TYR E N 1
ATOM 7454 C CA . TYR C 1 24 ? -25.468 76.859 -4.927 1.00 8.36 24 TYR E CA 1
ATOM 7455 C C . TYR C 1 24 ? -25.332 77.909 -3.846 1.00 8.99 24 TYR E C 1
ATOM 7456 O O . TYR C 1 24 ? -24.560 77.717 -2.894 1.00 9.44 24 TYR E O 1
ATOM 7465 N N . TYR C 1 25 ? -26.009 79.044 -3.963 1.00 8.71 25 TYR E N 1
ATOM 7466 C CA . TYR C 1 25 ? -26.060 80.017 -2.874 1.00 8.80 25 TYR E CA 1
ATOM 7467 C C . TYR C 1 25 ? -27.423 79.909 -2.222 1.00 8.88 25 TYR E C 1
ATOM 7468 O O . TYR C 1 25 ? -28.453 80.246 -2.826 1.00 8.93 25 TYR E O 1
ATOM 7477 N N . THR C 1 26 ? -27.475 79.320 -1.041 1.00 8.37 26 THR E N 1
ATOM 7478 C CA . THR C 1 26 ? -28.711 79.053 -0.322 1.00 9.79 26 THR E CA 1
ATOM 7479 C C . THR C 1 26 ? -28.517 79.535 1.112 1.00 10.46 26 THR E C 1
ATOM 7480 O O . THR C 1 26 ? -28.240 78.738 2.014 1.00 11.72 26 THR E O 1
ATOM 7484 N N . PRO C 1 27 ? -28.705 80.818 1.363 1.00 10.34 27 PRO E N 1
ATOM 7485 C CA . PRO C 1 27 ? -28.363 81.405 2.648 1.00 10.85 27 PRO E CA 1
ATOM 7486 C C . PRO C 1 27 ? -29.423 81.200 3.710 1.00 11.56 27 PRO E C 1
ATOM 7487 O O . PRO C 1 27 ? -29.167 81.575 4.862 1.00 12.19 27 PRO E O 1
ATOM 7491 N N . ASP C 1 28 ? -30.562 80.600 3.385 1.00 11.49 28 ASP E N 1
ATOM 7492 C CA . ASP C 1 28 ? -31.531 80.245 4.415 1.00 12.83 28 ASP E CA 1
ATOM 7493 C C . ASP C 1 28 ? -31.523 78.750 4.699 1.00 12.69 28 ASP E C 1
ATOM 7494 O O . ASP C 1 28 ? -32.384 78.247 5.420 1.00 12.37 28 ASP E O 1
ATOM 7499 N N . TYR C 1 29 ? -30.563 78.024 4.128 1.00 11.97 29 TYR E N 1
ATOM 7500 C CA . TYR C 1 29 ? -30.450 76.594 4.382 1.00 11.57 29 TYR E CA 1
ATOM 7501 C C . TYR C 1 29 ? -30.153 76.340 5.861 1.00 11.46 29 TYR E C 1
ATOM 7502 O O . TYR C 1 29 ? -29.247 76.943 6.424 1.00 11.52 29 TYR E O 1
ATOM 7511 N N . VAL C 1 30 ? -30.901 75.407 6.429 1.00 12.04 30 VAL E N 1
ATOM 7512 C CA . VAL C 1 30 ? -30.608 74.948 7.780 1.00 13.31 30 VAL E CA 1
ATOM 7513 C C . VAL C 1 30 ? -29.714 73.712 7.711 1.00 12.26 30 VAL E C 1
ATOM 7514 O O . VAL C 1 30 ? -30.127 72.676 7.187 1.00 12.16 30 VAL E O 1
ATOM 7518 N N . VAL C 1 31 ? -28.499 73.848 8.237 1.00 12.30 31 VAL E N 1
ATOM 7519 C CA . VAL C 1 31 ? -27.548 72.745 8.095 1.00 12.75 31 VAL E CA 1
ATOM 7520 C C . VAL C 1 31 ? -28.060 71.542 8.882 1.00 12.52 31 VAL E C 1
ATOM 7521 O O . VAL C 1 31 ? -28.710 71.651 9.922 1.00 12.52 31 VAL E O 1
ATOM 7525 N N . ARG C 1 32 ? -27.787 70.369 8.328 1.00 12.02 32 ARG E N 1
ATOM 7526 C CA . ARG C 1 32 ? -28.106 69.110 8.981 1.00 13.04 32 ARG E CA 1
ATOM 7527 C C . ARG C 1 32 ? -26.963 68.728 9.920 1.00 11.95 32 ARG E C 1
ATOM 7528 O O . ARG C 1 32 ? -25.801 69.009 9.649 1.00 10.53 32 ARG E O 1
ATOM 7536 N N . ASP C 1 33 ? -27.283 67.952 10.950 1.00 11.67 33 ASP E N 1
ATOM 7537 C CA . ASP C 1 33 ? -26.260 67.530 11.907 1.00 12.25 33 ASP E CA 1
ATOM 7538 C C . ASP C 1 33 ? -25.314 66.495 11.329 1.00 11.20 33 ASP E C 1
ATOM 7539 O O . ASP C 1 33 ? -24.265 66.243 11.926 1.00 11.46 33 ASP E O 1
ATOM 7544 N N . THR C 1 34 ? -25.600 65.905 10.173 1.00 9.41 34 THR E N 1
ATOM 7545 C CA . THR C 1 34 ? -24.675 65.050 9.450 1.00 8.23 34 THR E CA 1
ATOM 7546 C C . THR C 1 34 ? -23.911 65.749 8.336 1.00 7.46 34 THR E C 1
ATOM 7547 O O . THR C 1 34 ? -23.066 65.109 7.695 1.00 7.62 34 THR E O 1
ATOM 7551 N N . ASP C 1 35 ? -24.176 67.020 8.067 1.00 7.33 35 ASP E N 1
ATOM 7552 C CA . ASP C 1 35 ? -23.453 67.725 7.015 1.00 7.68 35 ASP E CA 1
ATOM 7553 C C . ASP C 1 35 ? -21.997 67.980 7.426 1.00 7.84 35 ASP E C 1
ATOM 7554 O O . ASP C 1 35 ? -21.725 68.292 8.590 1.00 8.24 35 ASP E O 1
ATOM 7559 N N . ILE C 1 36 ? -21.088 67.887 6.465 1.00 7.12 36 ILE E N 1
ATOM 7560 C CA . ILE C 1 36 ? -19.730 68.405 6.674 1.00 7.51 36 ILE E CA 1
ATOM 7561 C C . ILE C 1 36 ? -19.774 69.890 6.369 1.00 8.07 36 ILE E C 1
ATOM 7562 O O . ILE C 1 36 ? -20.310 70.261 5.304 1.00 7.43 36 ILE E O 1
ATOM 7567 N N . LEU C 1 37 ? -19.266 70.743 7.243 1.00 7.88 37 LEU E N 1
ATOM 7568 C CA . LEU C 1 37 ? -19.291 72.185 7.001 1.00 7.61 37 LEU E CA 1
ATOM 7569 C C . LEU C 1 37 ? -17.878 72.696 6.773 1.00 8.29 37 LEU E C 1
ATOM 7570 O O . LEU C 1 37 ? -16.945 72.209 7.419 1.00 8.40 37 LEU E O 1
ATOM 7575 N N . ALA C 1 38 ? -17.716 73.655 5.887 1.00 8.13 38 ALA E N 1
ATOM 7576 C CA . ALA C 1 38 ? -16.428 74.283 5.642 1.00 7.78 38 ALA E CA 1
ATOM 7577 C C . ALA C 1 38 ? -16.544 75.793 5.792 1.00 8.39 38 ALA E C 1
ATOM 7578 O O . ALA C 1 38 ? -17.539 76.404 5.404 1.00 8.63 38 ALA E O 1
ATOM 7580 N N . ALA C 1 39 ? -15.517 76.407 6.359 1.00 7.21 39 ALA E N 1
ATOM 7581 C CA . ALA C 1 39 ? -15.403 77.855 6.430 1.00 7.78 39 ALA E CA 1
ATOM 7582 C C . ALA C 1 39 ? -14.214 78.263 5.573 1.00 7.93 39 ALA E C 1
ATOM 7583 O O . ALA C 1 39 ? -13.071 77.899 5.870 1.00 8.16 39 ALA E O 1
ATOM 7585 N N . PHE C 1 40 ? -14.492 78.944 4.474 1.00 7.37 40 PHE E N 1
ATOM 7586 C CA . PHE C 1 40 ? -13.497 79.401 3.531 1.00 8.33 40 PHE E CA 1
ATOM 7587 C C . PHE C 1 40 ? -13.280 80.905 3.655 1.00 8.34 40 PHE E C 1
ATOM 7588 O O . PHE C 1 40 ? -14.249 81.665 3.634 1.00 9.64 40 PHE E O 1
ATOM 7596 N N . ARG C 1 41 ? -12.033 81.321 3.788 1.00 7.90 41 ARG E N 1
ATOM 7597 C CA . ARG C 1 41 ? -11.679 82.729 3.675 1.00 8.28 41 ARG E CA 1
ATOM 7598 C C . ARG C 1 41 ? -11.413 83.013 2.201 1.00 8.69 41 ARG E C 1
ATOM 7599 O O . ARG C 1 41 ? -10.456 82.537 1.599 1.00 7.79 41 ARG E O 1
ATOM 7607 N N . MET C 1 42 ? -12.304 83.804 1.632 1.00 9.42 42 MET E N 1
ATOM 7608 C CA . MET C 1 42 ? -12.398 83.963 0.183 1.00 10.11 42 MET E CA 1
ATOM 7609 C C . MET C 1 42 ? -12.114 85.387 -0.252 1.00 9.60 42 MET E C 1
ATOM 7610 O O . MET C 1 42 ? -12.652 86.329 0.324 1.00 9.52 42 MET E O 1
ATOM 7615 N N . THR C 1 43 ? -11.266 85.533 -1.258 1.00 9.17 43 THR E N 1
ATOM 7616 C CA . THR C 1 43 ? -10.964 86.838 -1.840 1.00 9.21 43 THR E CA 1
ATOM 7617 C C . THR C 1 43 ? -11.348 86.833 -3.317 1.00 9.55 43 THR E C 1
ATOM 7618 O O . THR C 1 43 ? -10.603 86.326 -4.158 1.00 9.77 43 THR E O 1
ATOM 7622 N N . PRO C 1 44 ? -12.513 87.387 -3.647 1.00 10.19 44 PRO E N 1
ATOM 7623 C CA . PRO C 1 44 ? -12.992 87.402 -5.019 1.00 10.55 44 PRO E CA 1
ATOM 7624 C C . PRO C 1 44 ? -12.195 88.335 -5.913 1.00 10.47 44 PRO E C 1
ATOM 7625 O O . PRO C 1 44 ? -11.593 89.301 -5.448 1.00 10.69 44 PRO E O 1
ATOM 7629 N N . GLN C 1 45 ? -12.162 88.045 -7.209 1.00 10.20 45 GLN E N 1
ATOM 7630 C CA . GLN C 1 45 ? -11.687 89.026 -8.183 1.00 10.37 45 GLN E CA 1
ATOM 7631 C C . GLN C 1 45 ? -12.630 90.224 -8.223 1.00 11.14 45 GLN E C 1
ATOM 7632 O O . GLN C 1 45 ? -13.811 90.082 -7.905 1.00 11.13 45 GLN E O 1
ATOM 7638 N N . PRO C 1 46 ? -12.100 91.379 -8.605 1.00 12.77 46 PRO E N 1
ATOM 7639 C CA . PRO C 1 46 ? -12.949 92.539 -8.845 1.00 13.29 46 PRO E CA 1
ATOM 7640 C C . PRO C 1 46 ? -14.082 92.207 -9.800 1.00 14.30 46 PRO E C 1
ATOM 7641 O O . PRO C 1 46 ? -13.882 91.514 -10.797 1.00 14.64 46 PRO E O 1
ATOM 7645 N N . GLY C 1 47 ? -15.301 92.616 -9.447 1.00 14.11 47 GLY E N 1
ATOM 7646 C CA . GLY C 1 47 ? -16.444 92.407 -10.326 1.00 14.72 47 GLY E CA 1
ATOM 7647 C C . GLY C 1 47 ? -17.149 91.082 -10.100 1.00 14.66 47 GLY E C 1
ATOM 7648 O O . GLY C 1 47 ? -18.146 90.770 -10.757 1.00 16.23 47 GLY E O 1
ATOM 7649 N N . VAL C 1 48 ? -16.590 90.227 -9.244 1.00 13.41 48 VAL E N 1
ATOM 7650 C CA . VAL C 1 48 ? -17.248 88.976 -8.880 1.00 12.35 48 VAL E CA 1
ATOM 7651 C C . VAL C 1 48 ? -17.881 89.138 -7.508 1.00 11.84 48 VAL E C 1
ATOM 7652 O O . VAL C 1 48 ? -17.189 89.277 -6.502 1.00 12.47 48 VAL E O 1
ATOM 7656 N N . PRO C 1 49 ? -19.208 89.162 -7.461 1.00 11.91 49 PRO E N 1
ATOM 7657 C CA . PRO C 1 49 ? -19.909 89.332 -6.199 1.00 11.80 49 PRO E CA 1
ATOM 7658 C C . PRO C 1 49 ? -19.561 88.183 -5.269 1.00 11.22 49 PRO E C 1
ATOM 7659 O O . PRO C 1 49 ? -19.407 87.040 -5.711 1.00 10.00 49 PRO E O 1
ATOM 7663 N N . PRO C 1 50 ? -19.545 88.432 -3.968 1.00 10.67 50 PRO E N 1
ATOM 7664 C CA . PRO C 1 50 ? -19.211 87.411 -2.989 1.00 10.54 50 PRO E CA 1
ATOM 7665 C C . PRO C 1 50 ? -20.165 86.237 -3.042 1.00 10.30 50 PRO E C 1
ATOM 7666 O O . PRO C 1 50 ? -19.769 85.083 -2.881 1.00 9.80 50 PRO E O 1
ATOM 7670 N N . GLU C 1 51 ? -21.446 86.499 -3.285 1.00 9.11 51 GLU E N 1
ATOM 7671 C CA . GLU C 1 51 ? -22.450 85.454 -3.406 1.00 9.06 51 GLU E CA 1
ATOM 7672 C C . GLU C 1 51 ? -22.124 84.494 -4.545 1.00 9.27 51 GLU E C 1
ATOM 7673 O O . GLU C 1 51 ? -22.326 83.285 -4.414 1.00 9.53 51 GLU E O 1
ATOM 7679 N N . GLU C 1 52 ? -21.677 85.027 -5.674 1.00 9.48 52 GLU E N 1
ATOM 7680 C CA . GLU C 1 52 ? -21.320 84.202 -6.819 1.00 9.62 52 GLU E CA 1
ATOM 7681 C C . GLU C 1 52 ? -20.012 83.472 -6.559 1.00 9.80 52 GLU E C 1
ATOM 7682 O O . GLU C 1 52 ? -19.890 82.302 -6.911 1.00 10.06 52 GLU E O 1
ATOM 7688 N N . CYS C 1 53 ? -19.050 84.130 -5.914 1.00 9.55 53 CYS E N 1
ATOM 7689 C CA . CYS C 1 53 ? -17.790 83.460 -5.596 1.00 10.34 53 CYS E CA 1
ATOM 7690 C C . CYS C 1 53 ? -18.006 82.307 -4.629 1.00 9.69 53 CYS E C 1
ATOM 7691 O O . CYS C 1 53 ? -17.508 81.189 -4.816 1.00 9.18 53 CYS E O 1
ATOM 7694 N N . GLY C 1 54 ? -18.779 82.536 -3.572 1.00 8.70 54 GLY E N 1
ATOM 7695 C CA . GLY C 1 54 ? -19.114 81.497 -2.611 1.00 8.39 54 GLY E CA 1
ATOM 7696 C C . GLY C 1 54 ? -19.851 80.343 -3.275 1.00 8.77 54 GLY E C 1
ATOM 7697 O O . GLY C 1 54 ? -19.598 79.167 -3.008 1.00 8.13 54 GLY E O 1
ATOM 7698 N N . ALA C 1 55 ? -20.798 80.688 -4.151 1.00 8.09 55 ALA E N 1
ATOM 7699 C CA . ALA C 1 55 ? -21.556 79.683 -4.891 1.00 7.66 55 ALA E CA 1
ATOM 7700 C C . ALA C 1 55 ? -20.661 78.869 -5.818 1.00 7.27 55 ALA E C 1
ATOM 7701 O O . ALA C 1 55 ? -20.856 77.654 -5.927 1.00 7.41 55 ALA E O 1
ATOM 7703 N N . ALA C 1 56 ? -19.682 79.504 -6.449 1.00 7.05 56 ALA E N 1
ATOM 7704 C CA . ALA C 1 56 ? -18.756 78.778 -7.317 1.00 7.52 56 ALA E CA 1
ATOM 7705 C C . ALA C 1 56 ? -17.918 77.798 -6.504 1.00 7.34 56 ALA E C 1
ATOM 7706 O O . ALA C 1 56 ? -17.699 76.668 -6.928 1.00 6.84 56 ALA E O 1
ATOM 7708 N N . VAL C 1 57 ? -17.442 78.236 -5.343 1.00 7.51 57 VAL E N 1
ATOM 7709 C CA . VAL C 1 57 ? -16.704 77.347 -4.441 1.00 7.55 57 VAL E CA 1
ATOM 7710 C C . VAL C 1 57 ? -17.567 76.165 -4.046 1.00 7.49 57 VAL E C 1
ATOM 7711 O O . VAL C 1 57 ? -17.124 75.019 -4.135 1.00 7.64 57 VAL E O 1
ATOM 7715 N N . ALA C 1 58 ? -18.805 76.401 -3.630 1.00 7.21 58 ALA E N 1
ATOM 7716 C CA . ALA C 1 58 ? -19.715 75.321 -3.280 1.00 7.11 58 ALA E CA 1
ATOM 7717 C C . ALA C 1 58 ? -19.980 74.386 -4.452 1.00 7.52 58 ALA E C 1
ATOM 7718 O O . ALA C 1 58 ? -19.975 73.171 -4.277 1.00 7.91 58 ALA E O 1
ATOM 7720 N N . ALA C 1 59 ? -20.265 74.945 -5.624 1.00 7.46 59 ALA E N 1
ATOM 7721 C CA . ALA C 1 59 ? -20.598 74.141 -6.790 1.00 7.29 59 ALA E CA 1
ATOM 7722 C C . ALA C 1 59 ? -19.454 73.238 -7.218 1.00 6.86 59 ALA E C 1
ATOM 7723 O O . ALA C 1 59 ? -19.641 72.045 -7.419 1.00 6.93 59 ALA E O 1
ATOM 7725 N N . GLU C 1 60 ? -18.266 73.825 -7.351 1.00 7.02 60 GLU E N 1
ATOM 7726 C CA . GLU C 1 60 ? -17.134 73.110 -7.941 1.00 7.00 60 GLU E CA 1
ATOM 7727 C C . GLU C 1 60 ? -16.390 72.264 -6.922 1.00 7.75 60 GLU E C 1
ATOM 7728 O O . GLU C 1 60 ? -15.449 71.554 -7.285 1.00 8.54 60 GLU E O 1
ATOM 7734 N N . SER C 1 61 ? -16.836 72.251 -5.677 1.00 7.57 61 SER E N 1
ATOM 7735 C CA . SER C 1 61 ? -16.398 71.297 -4.674 1.00 7.12 61 SER E CA 1
ATOM 7736 C C . SER C 1 61 ? -17.464 70.273 -4.359 1.00 7.73 61 SER E C 1
ATOM 7737 O O . SER C 1 61 ? -17.299 69.490 -3.422 1.00 8.59 61 SER E O 1
ATOM 7740 N N . SER C 1 62 ? -18.523 70.155 -5.158 1.00 6.89 62 SER E N 1
ATOM 7741 C CA . SER C 1 62 ? -19.608 69.234 -4.858 1.00 7.13 62 SER E CA 1
ATOM 7742 C C . SER C 1 62 ? -20.158 68.597 -6.127 1.00 7.71 62 SER E C 1
ATOM 7743 O O . SER C 1 62 ? -19.783 67.463 -6.419 1.00 8.76 62 SER E O 1
ATOM 7746 N N . THR C 1 63 ? -21.041 69.305 -6.840 1.00 6.97 63 THR E N 1
ATOM 7747 C CA . THR C 1 63 ? -21.800 68.665 -7.917 1.00 7.01 63 THR E CA 1
ATOM 7748 C C . THR C 1 63 ? -21.766 69.434 -9.234 1.00 7.08 63 THR E C 1
ATOM 7749 O O . THR C 1 63 ? -22.139 68.848 -10.268 1.00 7.24 63 THR E O 1
ATOM 7753 N N . GLY C 1 64 ? -21.237 70.644 -9.278 1.00 7.47 64 GLY E N 1
ATOM 7754 C CA . GLY C 1 64 ? -21.480 71.526 -10.413 1.00 7.97 64 GLY E CA 1
ATOM 7755 C C . GLY C 1 64 ? -20.271 71.735 -11.300 1.00 8.89 64 GLY E C 1
ATOM 7756 O O . GLY C 1 64 ? -19.123 71.596 -10.872 1.00 8.63 64 GLY E O 1
ATOM 7757 N N . THR C 1 65 ? -20.529 72.115 -12.550 1.00 7.59 65 THR E N 1
ATOM 7758 C CA . THR C 1 65 ? -19.487 72.616 -13.435 1.00 7.23 65 THR E CA 1
ATOM 7759 C C . THR C 1 65 ? -19.922 73.929 -14.082 1.00 7.24 65 THR E C 1
ATOM 7760 O O . THR C 1 65 ? -20.867 74.562 -13.609 1.00 7.56 65 THR E O 1
ATOM 7764 N N . TRP C 1 66 ? -19.232 74.385 -15.114 1.00 7.30 66 TRP E N 1
ATOM 7765 C CA . TRP C 1 66 ? -19.296 75.761 -15.583 1.00 7.22 66 TRP E CA 1
ATOM 7766 C C . TRP C 1 66 ? -20.492 76.055 -16.482 1.00 7.34 66 TRP E C 1
ATOM 7767 O O . TRP C 1 66 ? -20.775 77.224 -16.740 1.00 8.06 66 TRP E O 1
ATOM 7778 N N . THR C 1 67 ? -21.150 75.030 -16.979 1.00 7.18 67 THR E N 1
ATOM 7779 C CA . THR C 1 67 ? -22.322 75.176 -17.845 1.00 7.99 67 THR E CA 1
ATOM 7780 C C . THR C 1 67 ? -23.333 74.128 -17.419 1.00 7.88 67 THR E C 1
ATOM 7781 O O . THR C 1 67 ? -22.971 73.130 -16.781 1.00 8.61 67 THR E O 1
ATOM 7785 N N . THR C 1 68 ? -24.607 74.322 -17.705 1.00 8.18 68 THR E N 1
ATOM 7786 C CA . THR C 1 68 ? -25.656 73.427 -17.241 1.00 8.31 68 THR E CA 1
ATOM 7787 C C . THR C 1 68 ? -25.602 72.089 -17.947 1.00 7.91 68 THR E C 1
ATOM 7788 O O . THR C 1 68 ? -25.460 72.013 -19.171 1.00 8.42 68 THR E O 1
ATOM 7792 N N . VAL C 1 69 ? -25.666 71.000 -17.187 1.00 7.49 69 VAL E N 1
ATOM 7793 C CA . VAL C 1 69 ? -25.629 69.660 -17.766 1.00 7.68 69 VAL E CA 1
ATOM 7794 C C . VAL C 1 69 ? -26.984 68.990 -17.610 1.00 7.88 69 VAL E C 1
ATOM 7795 O O . VAL C 1 69 ? -27.665 69.142 -16.598 1.00 8.90 69 VAL E O 1
ATOM 7799 N N . TRP C 1 70 ? -27.376 68.209 -18.625 1.00 8.05 70 TRP E N 1
ATOM 7800 C CA . TRP C 1 70 ? -28.707 67.613 -18.631 1.00 7.89 70 TRP E CA 1
ATOM 7801 C C . TRP C 1 70 ? -28.849 66.478 -17.634 1.00 7.88 70 TRP E C 1
ATOM 7802 O O . TRP C 1 70 ? -29.942 66.195 -17.153 1.00 7.92 70 TRP E O 1
ATOM 7813 N N . THR C 1 71 ? -27.737 65.832 -17.289 1.00 7.95 71 THR E N 1
ATOM 7814 C CA . THR C 1 71 ? -27.738 64.690 -16.394 1.00 7.32 71 THR E CA 1
ATOM 7815 C C . THR C 1 71 ? -28.134 65.030 -14.969 1.00 7.94 71 THR E C 1
ATOM 7816 O O . THR C 1 71 ? -28.571 64.127 -14.252 1.00 8.21 71 THR E O 1
ATOM 7820 N N . ASP C 1 72 ? -28.121 66.294 -14.567 1.00 7.86 72 ASP E N 1
ATOM 7821 C CA . ASP C 1 72 ? -28.677 66.694 -13.283 1.00 8.66 72 ASP E CA 1
ATOM 7822 C C . ASP C 1 72 ? -30.096 66.182 -13.075 1.00 8.66 72 ASP E C 1
ATOM 7823 O O . ASP C 1 72 ? -30.521 65.837 -11.977 1.00 9.15 72 ASP E O 1
ATOM 7828 N N . GLY C 1 73 ? -30.882 66.158 -14.161 1.00 8.18 73 GLY E N 1
ATOM 7829 C CA . GLY C 1 73 ? -32.274 65.769 -14.096 1.00 8.49 73 GLY E CA 1
ATOM 7830 C C . GLY C 1 73 ? -32.527 64.305 -13.818 1.00 8.53 73 GLY E C 1
ATOM 7831 O O . GLY C 1 73 ? -33.637 63.937 -13.437 1.00 9.52 73 GLY E O 1
ATOM 7832 N N . LEU C 1 74 ? -31.522 63.445 -13.969 1.00 8.68 74 LEU E N 1
ATOM 7833 C CA . LEU C 1 74 ? -31.637 62.040 -13.613 1.00 9.33 74 LEU E CA 1
ATOM 7834 C C . LEU C 1 74 ? -31.509 61.798 -12.112 1.00 9.32 74 LEU E C 1
ATOM 7835 O O . LEU C 1 74 ? -31.881 60.739 -11.619 1.00 9.60 74 LEU E O 1
ATOM 7840 N N . THR C 1 75 ? -30.945 62.762 -11.407 1.00 9.06 75 THR E N 1
ATOM 7841 C CA . THR C 1 75 ? -30.733 62.641 -9.966 1.00 9.99 75 THR E CA 1
ATOM 7842 C C . THR C 1 75 ? -31.413 63.813 -9.284 1.00 10.90 75 THR E C 1
ATOM 7843 O O . THR C 1 75 ? -32.237 64.512 -9.880 1.00 10.28 75 THR E O 1
ATOM 7847 N N . SER C 1 76 ? -31.128 63.997 -8.006 1.00 11.36 76 SER E N 1
ATOM 7848 C CA . SER C 1 76 ? -31.712 65.094 -7.241 1.00 12.49 76 SER E CA 1
ATOM 7849 C C . SER C 1 76 ? -30.597 66.002 -6.763 1.00 12.89 76 SER E C 1
ATOM 7850 O O . SER C 1 76 ? -29.935 65.749 -5.749 1.00 12.00 76 SER E O 1
ATOM 7853 N N . LEU C 1 77 ? -30.401 67.121 -7.455 1.00 13.06 77 LEU E N 1
ATOM 7854 C CA . LEU C 1 77 ? -29.366 68.068 -7.049 1.00 14.36 77 LEU E CA 1
ATOM 7855 C C . LEU C 1 77 ? -29.648 68.645 -5.688 1.00 13.99 77 LEU E C 1
ATOM 7856 O O . LEU C 1 77 ? -28.741 68.943 -4.886 1.00 14.72 77 LEU E O 1
ATOM 7861 N N . ASP C 1 78 ? -30.898 68.776 -5.262 1.00 12.76 78 ASP E N 1
ATOM 7862 C CA . ASP C 1 78 ? -31.269 69.205 -3.922 1.00 13.61 78 ASP E CA 1
ATOM 7863 C C . ASP C 1 78 ? -30.603 68.302 -2.882 1.00 12.85 78 ASP E C 1
ATOM 7864 O O . ASP C 1 78 ? -30.125 68.774 -1.845 1.00 12.82 78 ASP E O 1
ATOM 7869 N N . ARG C 1 79 ? -30.625 66.994 -3.117 1.00 11.17 79 ARG E N 1
ATOM 7870 C CA . ARG C 1 79 ? -30.062 66.030 -2.189 1.00 10.34 79 ARG E CA 1
ATOM 7871 C C . ARG C 1 79 ? -28.546 66.111 -2.097 1.00 10.02 79 ARG E C 1
ATOM 7872 O O . ARG C 1 79 ? -27.990 65.878 -1.014 1.00 11.09 79 ARG E O 1
ATOM 7880 N N . TYR C 1 80 ? -27.857 66.370 -3.199 1.00 8.67 80 TYR E N 1
ATOM 7881 C CA . TYR C 1 80 ? -26.418 66.202 -3.263 1.00 8.25 80 TYR E CA 1
ATOM 7882 C C . TYR C 1 80 ? -25.624 67.490 -3.275 1.00 8.27 80 TYR E C 1
ATOM 7883 O O . TYR C 1 80 ? -24.436 67.459 -2.940 1.00 8.76 80 TYR E O 1
ATOM 7892 N N . LYS C 1 81 ? -26.204 68.613 -3.681 1.00 7.66 81 LYS E N 1
ATOM 7893 C CA . LYS C 1 81 ? -25.390 69.796 -3.918 1.00 7.61 81 LYS E CA 1
ATOM 7894 C C . LYS C 1 81 ? -24.744 70.320 -2.631 1.00 7.90 81 LYS E C 1
ATOM 7895 O O . LYS C 1 81 ? -25.334 70.281 -1.550 1.00 7.28 81 LYS E O 1
ATOM 7901 N N . GLY C 1 82 ? -23.526 70.803 -2.826 1.00 7.74 82 GLY E N 1
ATOM 7902 C CA . GLY C 1 82 ? -22.905 71.626 -1.777 1.00 7.65 82 GLY E CA 1
ATOM 7903 C C . GLY C 1 82 ? -23.623 72.965 -1.738 1.00 8.42 82 GLY E C 1
ATOM 7904 O O . GLY C 1 82 ? -24.137 73.422 -2.761 1.00 8.97 82 GLY E O 1
ATOM 7905 N N . ARG C 1 83 ? -23.711 73.580 -0.568 1.00 8.54 83 ARG E N 1
ATOM 7906 C CA . ARG C 1 83 ? -24.507 74.787 -0.402 1.00 8.68 83 ARG E CA 1
ATOM 7907 C C . ARG C 1 83 ? -23.718 75.868 0.330 1.00 8.34 83 ARG E C 1
ATOM 7908 O O . ARG C 1 83 ? -23.340 75.659 1.484 1.00 8.37 83 ARG E O 1
ATOM 7916 N N . CYS C 1 84 ? -23.473 76.995 -0.336 1.00 7.94 84 CYS E N 1
ATOM 7917 C CA . CYS C 1 84 ? -22.990 78.167 0.400 1.00 7.26 84 CYS E CA 1
ATOM 7918 C C . CYS C 1 84 ? -24.170 78.726 1.186 1.00 8.02 84 CYS E C 1
ATOM 7919 O O . CYS C 1 84 ? -25.092 79.289 0.591 1.00 8.48 84 CYS E O 1
ATOM 7922 N N . TYR C 1 85 ? -24.143 78.591 2.507 1.00 7.93 85 TYR E N 1
ATOM 7923 C CA . TYR C 1 85 ? -25.321 78.888 3.316 1.00 8.06 85 TYR E CA 1
ATOM 7924 C C . TYR C 1 85 ? -25.150 80.157 4.142 1.00 8.76 85 TYR E C 1
ATOM 7925 O O . TYR C 1 85 ? -26.093 80.565 4.821 1.00 8.46 85 TYR E O 1
ATOM 7934 N N . ASP C 1 86 ? -23.973 80.767 4.098 1.00 9.29 86 ASP E N 1
ATOM 7935 C CA . ASP C 1 86 ? -23.751 82.014 4.820 1.00 9.98 86 ASP E CA 1
ATOM 7936 C C . ASP C 1 86 ? -22.451 82.635 4.342 1.00 9.87 86 ASP E C 1
ATOM 7937 O O . ASP C 1 86 ? -21.492 81.917 4.039 1.00 9.29 86 ASP E O 1
ATOM 7942 N N . ILE C 1 87 ? -22.406 83.953 4.250 1.00 9.77 87 ILE E N 1
ATOM 7943 C CA . ILE C 1 87 ? -21.207 84.691 3.888 1.00 11.50 87 ILE E CA 1
ATOM 7944 C C . ILE C 1 87 ? -21.073 85.876 4.842 1.00 12.82 87 ILE E C 1
ATOM 7945 O O . ILE C 1 87 ? -22.015 86.650 4.972 1.00 12.78 87 ILE E O 1
ATOM 7950 N N . GLU C 1 88 ? -19.938 86.017 5.505 1.00 14.08 88 GLU E N 1
ATOM 7951 C CA . GLU C 1 88 ? -19.731 87.185 6.376 1.00 16.50 88 GLU E CA 1
ATOM 7952 C C . GLU C 1 88 ? -18.481 87.918 5.933 1.00 16.48 88 GLU E C 1
ATOM 7953 O O . GLU C 1 88 ? -17.479 87.290 5.621 1.00 15.19 88 GLU E O 1
ATOM 7959 N N . PRO C 1 89 ? -18.525 89.241 5.869 1.00 17.62 89 PRO E N 1
ATOM 7960 C CA . PRO C 1 89 ? -17.340 90.025 5.557 1.00 18.05 89 PRO E CA 1
ATOM 7961 C C . PRO C 1 89 ? -16.329 89.893 6.685 1.00 18.67 89 PRO E C 1
ATOM 7962 O O . PRO C 1 89 ? -16.721 89.701 7.837 1.00 18.66 89 PRO E O 1
ATOM 7966 N N . VAL C 1 90 ? -15.045 89.934 6.361 1.00 18.74 90 VAL E N 1
ATOM 7967 C CA . VAL C 1 90 ? -13.999 89.904 7.387 1.00 19.83 90 VAL E CA 1
ATOM 7968 C C . VAL C 1 90 ? -13.672 91.326 7.828 1.00 21.30 90 VAL E C 1
ATOM 7969 O O . VAL C 1 90 ? -13.406 92.194 7.000 1.00 21.61 90 VAL E O 1
ATOM 7973 N N . PRO C 1 91 ? -13.813 91.595 9.122 1.00 23.44 91 PRO E N 1
ATOM 7974 C CA . PRO C 1 91 ? -13.392 92.861 9.700 1.00 24.53 91 PRO E CA 1
ATOM 7975 C C . PRO C 1 91 ? -11.909 93.104 9.464 1.00 24.92 91 PRO E C 1
ATOM 7976 O O . PRO C 1 91 ? -11.083 92.215 9.684 1.00 25.60 91 PRO E O 1
ATOM 7980 N N . GLY C 1 92 ? -11.585 94.292 8.978 1.00 26.17 92 GLY E N 1
ATOM 7981 C CA . GLY C 1 92 ? -10.213 94.679 8.692 1.00 26.84 92 GLY E CA 1
ATOM 7982 C C . GLY C 1 92 ? -9.875 94.481 7.220 1.00 27.16 92 GLY E C 1
ATOM 7983 O O . GLY C 1 92 ? -8.814 94.876 6.745 1.00 27.41 92 GLY E O 1
ATOM 7984 N N . GLU C 1 93 ? -10.775 93.820 6.498 1.00 27.37 93 GLU E N 1
ATOM 7985 C CA . GLU C 1 93 ? -10.575 93.452 5.108 1.00 27.79 93 GLU E CA 1
ATOM 7986 C C . GLU C 1 93 ? -11.722 93.986 4.251 1.00 27.60 93 GLU E C 1
ATOM 7987 O O . GLU C 1 93 ? -12.893 93.775 4.580 1.00 28.44 93 GLU E O 1
ATOM 7993 N N . ASP C 1 94 ? -11.399 94.626 3.135 1.00 27.59 94 ASP E N 1
ATOM 7994 C CA . ASP C 1 94 ? -12.450 95.119 2.246 1.00 27.12 94 ASP E CA 1
ATOM 7995 C C . ASP C 1 94 ? -12.784 94.143 1.129 1.00 25.51 94 ASP E C 1
ATOM 7996 O O . ASP C 1 94 ? -13.846 94.285 0.509 1.00 25.44 94 ASP E O 1
ATOM 8001 N N . ASN C 1 95 ? -11.981 93.103 0.918 1.00 22.23 95 ASN E N 1
ATOM 8002 C CA . ASN C 1 95 ? -12.275 92.129 -0.133 1.00 19.23 95 ASN E CA 1
ATOM 8003 C C . ASN C 1 95 ? -12.020 90.709 0.343 1.00 17.74 95 ASN E C 1
ATOM 8004 O O . ASN C 1 95 ? -11.682 89.813 -0.428 1.00 16.83 95 ASN E O 1
ATOM 8009 N N . GLN C 1 96 ? -12.175 90.464 1.642 1.00 16.47 96 GLN E N 1
ATOM 8010 C CA . GLN C 1 96 ? -12.182 89.120 2.195 1.00 14.76 96 GLN E CA 1
ATOM 8011 C C . GLN C 1 96 ? -13.517 88.819 2.863 1.00 12.86 96 GLN E C 1
ATOM 8012 O O . GLN C 1 96 ? -14.141 89.661 3.500 1.00 12.48 96 GLN E O 1
ATOM 8018 N N . TYR C 1 97 ? -13.983 87.591 2.677 1.00 11.32 97 TYR E N 1
ATOM 8019 C CA . TYR C 1 97 ? -15.234 87.092 3.202 1.00 10.48 97 TYR E CA 1
ATOM 8020 C C . TYR C 1 97 ? -15.023 85.694 3.780 1.00 10.16 97 TYR E C 1
ATOM 8021 O O . TYR C 1 97 ? -14.177 84.967 3.253 1.00 11.19 97 TYR E O 1
ATOM 8030 N N . ILE C 1 98 ? -15.778 85.345 4.805 1.00 9.67 98 ILE E N 1
ATOM 8031 C CA . ILE C 1 98 ? -15.876 83.941 5.192 1.00 9.62 98 ILE E CA 1
ATOM 8032 C C . ILE C 1 98 ? -17.137 83.355 4.555 1.00 9.50 98 ILE E C 1
ATOM 8033 O O . ILE C 1 98 ? -18.242 83.813 4.847 1.00 9.57 98 ILE E O 1
ATOM 8038 N N . ALA C 1 99 ? -16.918 82.418 3.640 1.00 8.79 99 ALA E N 1
ATOM 8039 C CA . ALA C 1 99 ? -18.025 81.712 2.999 1.00 8.66 99 ALA E CA 1
ATOM 8040 C C . ALA C 1 99 ? -18.160 80.349 3.667 1.00 8.85 99 ALA E C 1
ATOM 8041 O O . ALA C 1 99 ? -17.169 79.618 3.779 1.00 9.60 99 ALA E O 1
ATOM 8043 N N . TYR C 1 100 ? -19.350 80.033 4.132 1.00 8.17 100 TYR E N 1
ATOM 8044 C CA . TYR C 1 100 ? -19.634 78.768 4.790 1.00 8.37 100 TYR E CA 1
ATOM 8045 C C . TYR C 1 100 ? -20.343 77.836 3.816 1.00 8.43 100 TYR E C 1
ATOM 8046 O O . TYR C 1 100 ? -21.313 78.271 3.183 1.00 8.50 100 TYR E O 1
ATOM 8055 N N . VAL C 1 101 ? -19.824 76.632 3.636 1.00 7.75 101 VAL E N 1
ATOM 8056 C CA . VAL C 1 101 ? -20.423 75.679 2.704 1.00 8.18 101 VAL E CA 1
ATOM 8057 C C . VAL C 1 101 ? -20.779 74.396 3.439 1.00 8.16 101 VAL E C 1
ATOM 8058 O O . VAL C 1 101 ? -20.013 73.902 4.272 1.00 8.34 101 VAL E O 1
ATOM 8062 N N . ALA C 1 102 ? -21.979 73.882 3.200 1.00 7.31 102 ALA E N 1
ATOM 8063 C CA . ALA C 1 102 ? -22.445 72.629 3.762 1.00 7.83 102 ALA E CA 1
ATOM 8064 C C . ALA C 1 102 ? -22.467 71.547 2.688 1.00 8.06 102 ALA E C 1
ATOM 8065 O O . ALA C 1 102 ? -22.928 71.769 1.567 1.00 8.70 102 ALA E O 1
ATOM 8067 N N . TYR C 1 103 ? -21.941 70.385 2.993 1.00 7.93 103 TYR E N 1
ATOM 8068 C CA . TYR C 1 103 ? -21.798 69.242 2.117 1.00 7.73 103 TYR E CA 1
ATOM 8069 C C . TYR C 1 103 ? -22.533 68.043 2.720 1.00 8.69 103 TYR E C 1
ATOM 8070 O O . TYR C 1 103 ? -22.281 67.614 3.816 1.00 7.87 103 TYR E O 1
ATOM 8087 N N . ILE C 1 105 ? -23.544 64.440 3.735 1.00 6.40 105 ILE E N 1
ATOM 8088 C CA . ILE C 1 105 ? -22.659 63.335 4.107 1.00 7.22 105 ILE E CA 1
ATOM 8089 C C . ILE C 1 105 ? -22.506 62.280 3.028 1.00 8.03 105 ILE E C 1
ATOM 8090 O O . ILE C 1 105 ? -21.454 61.670 2.836 1.00 8.08 105 ILE E O 1
ATOM 8095 N N . ASP C 1 106 ? -23.508 62.156 2.153 1.00 8.97 106 ASP E N 1
ATOM 8096 C CA . ASP C 1 106 ? -23.496 61.242 1.025 1.00 9.45 106 ASP E CA 1
ATOM 8097 C C . ASP C 1 106 ? -22.424 61.581 -0.009 1.00 8.41 106 ASP E C 1
ATOM 8098 O O . ASP C 1 106 ? -22.121 60.710 -0.838 1.00 8.41 106 ASP E O 1
ATOM 8103 N N . LEU C 1 107 ? -21.882 62.791 0.001 1.00 7.45 107 LEU E N 1
ATOM 8104 C CA . LEU C 1 107 ? -20.827 63.123 -0.936 1.00 7.41 107 LEU E CA 1
ATOM 8105 C C . LEU C 1 107 ? -19.499 62.443 -0.669 1.00 7.47 107 LEU E C 1
ATOM 8106 O O . LEU C 1 107 ? -18.640 62.441 -1.548 1.00 7.05 107 LEU E O 1
ATOM 8111 N N . PHE C 1 108 ? -19.293 61.889 0.524 1.00 7.45 108 PHE E N 1
ATOM 8112 C CA . PHE C 1 108 ? -17.985 61.468 0.986 1.00 6.88 108 PHE E CA 1
ATOM 8113 C C . PHE C 1 108 ? -17.824 59.960 1.087 1.00 7.38 108 PHE E C 1
ATOM 8114 O O . PHE C 1 108 ? -18.737 59.259 1.518 1.00 8.06 108 PHE E O 1
ATOM 8122 N N . GLU C 1 109 ? -16.650 59.475 0.680 1.00 7.26 109 GLU E N 1
ATOM 8123 C CA . GLU C 1 109 ? -16.319 58.077 0.913 1.00 6.63 109 GLU E CA 1
ATOM 8124 C C . GLU C 1 109 ? -16.014 57.847 2.392 1.00 6.79 109 GLU E C 1
ATOM 8125 O O . GLU C 1 109 ? -15.237 58.595 2.984 1.00 7.44 109 GLU E O 1
ATOM 8131 N N . GLU C 1 110 ? -16.720 56.908 2.991 1.00 6.86 110 GLU E N 1
ATOM 8132 C CA . GLU C 1 110 ? -16.490 56.545 4.392 1.00 7.23 110 GLU E CA 1
ATOM 8133 C C . GLU C 1 110 ? -15.018 56.243 4.621 1.00 6.75 110 GLU E C 1
ATOM 8134 O O . GLU C 1 110 ? -14.349 55.527 3.884 1.00 7.66 110 GLU E O 1
ATOM 8140 N N . GLY C 1 111 ? -14.481 56.832 5.705 1.00 6.63 111 GLY E N 1
ATOM 8141 C CA . GLY C 1 111 ? -13.135 56.505 6.147 1.00 7.09 111 GLY E CA 1
ATOM 8142 C C . GLY C 1 111 ? -12.017 57.050 5.288 1.00 6.86 111 GLY E C 1
ATOM 8143 O O . GLY C 1 111 ? -10.852 56.738 5.564 1.00 7.31 111 GLY E O 1
ATOM 8144 N N . SER C 1 112 ? -12.270 57.952 4.349 1.00 6.21 112 SER E N 1
ATOM 8145 C CA . SER C 1 112 ? -11.277 58.455 3.424 1.00 6.15 112 SER E CA 1
ATOM 8146 C C . SER C 1 112 ? -11.063 59.950 3.555 1.00 6.70 112 SER E C 1
ATOM 8147 O O . SER C 1 112 ? -11.760 60.767 2.944 1.00 6.88 112 SER E O 1
ATOM 8150 N N . VAL C 1 113 ? -10.008 60.353 4.276 1.00 7.14 113 VAL E N 1
ATOM 8151 C CA . VAL C 1 113 ? -9.599 61.753 4.288 1.00 6.62 113 VAL E CA 1
ATOM 8152 C C . VAL C 1 113 ? -9.241 62.205 2.879 1.00 6.52 113 VAL E C 1
ATOM 8153 O O . VAL C 1 113 ? -9.580 63.320 2.465 1.00 6.66 113 VAL E O 1
ATOM 8157 N N . THR C 1 114 ? -8.539 61.358 2.134 1.00 6.31 114 THR E N 1
ATOM 8158 C CA . THR C 1 114 ? -8.273 61.646 0.728 1.00 6.34 114 THR E CA 1
ATOM 8159 C C . THR C 1 114 ? -9.514 62.121 -0.018 1.00 6.22 114 THR E C 1
ATOM 8160 O O . THR C 1 114 ? -9.460 63.147 -0.696 1.00 5.88 114 THR E O 1
ATOM 8164 N N . ASN C 1 115 ? -10.621 61.392 0.078 1.00 6.10 115 ASN E N 1
ATOM 8165 C CA . ASN C 1 115 ? -11.830 61.794 -0.632 1.00 6.81 115 ASN E CA 1
ATOM 8166 C C . ASN C 1 115 ? -12.390 63.110 -0.132 1.00 6.35 115 ASN E C 1
ATOM 8167 O O . ASN C 1 115 ? -12.794 63.974 -0.926 1.00 6.67 115 ASN E O 1
ATOM 8172 N N . MET C 1 116 ? -12.436 63.306 1.182 1.00 7.00 116 MET E N 1
ATOM 8173 C CA . MET C 1 116 ? -12.930 64.554 1.748 1.00 7.12 116 MET E CA 1
ATOM 8174 C C . MET C 1 116 ? -12.148 65.748 1.229 1.00 6.62 116 MET E C 1
ATOM 8175 O O . MET C 1 116 ? -12.754 66.744 0.824 1.00 7.11 116 MET E O 1
ATOM 8180 N N . PHE C 1 117 ? -10.820 65.680 1.233 1.00 6.23 117 PHE E N 1
ATOM 8181 C CA . PHE C 1 117 ? -9.999 66.759 0.701 1.00 6.79 117 PHE E CA 1
ATOM 8182 C C . PHE C 1 117 ? -10.170 66.935 -0.807 1.00 6.47 117 PHE E C 1
ATOM 8183 O O . PHE C 1 117 ? -10.178 68.060 -1.305 1.00 7.10 117 PHE E O 1
ATOM 8191 N N . THR C 1 118 ? -10.328 65.826 -1.525 1.00 6.90 118 THR E N 1
ATOM 8192 C CA . THR C 1 118 ? -10.469 65.933 -2.979 1.00 6.62 118 THR E CA 1
ATOM 8193 C C . THR C 1 118 ? -11.689 66.765 -3.339 1.00 7.22 118 THR E C 1
ATOM 8194 O O . THR C 1 118 ? -11.576 67.587 -4.245 1.00 6.65 118 THR E O 1
ATOM 8198 N N . SER C 1 119 ? -12.814 66.592 -2.665 1.00 7.17 119 SER E N 1
ATOM 8199 C CA . SER C 1 119 ? -13.942 67.483 -2.912 1.00 7.11 119 SER E CA 1
ATOM 8200 C C . SER C 1 119 ? -13.644 68.895 -2.454 1.00 7.31 119 SER E C 1
ATOM 8201 O O . SER C 1 119 ? -13.737 69.869 -3.188 1.00 7.70 119 SER E O 1
ATOM 8204 N N . ILE C 1 120 ? -13.378 69.044 -1.144 1.00 7.29 120 ILE E N 1
ATOM 8205 C CA . ILE C 1 120 ? -13.424 70.363 -0.527 1.00 7.14 120 ILE E CA 1
ATOM 8206 C C . ILE C 1 120 ? -12.288 71.251 -0.991 1.00 6.91 120 ILE E C 1
ATOM 8207 O O . ILE C 1 120 ? -12.465 72.473 -1.111 1.00 7.33 120 ILE E O 1
ATOM 8212 N N . VAL C 1 121 ? -11.107 70.690 -1.279 1.00 7.23 121 VAL E N 1
ATOM 8213 C CA . VAL C 1 121 ? -9.970 71.519 -1.670 1.00 7.18 121 VAL E CA 1
ATOM 8214 C C . VAL C 1 121 ? -9.392 71.092 -3.020 1.00 6.75 121 VAL E C 1
ATOM 8215 O O . VAL C 1 121 ? -8.312 71.552 -3.382 1.00 6.74 121 VAL E O 1
ATOM 8219 N N . GLY C 1 122 ? -10.124 70.262 -3.773 1.00 6.67 122 GLY E N 1
ATOM 8220 C CA . GLY C 1 122 ? -9.545 69.692 -4.983 1.00 6.44 122 GLY E CA 1
ATOM 8221 C C . GLY C 1 122 ? -9.247 70.676 -6.092 1.00 6.70 122 GLY E C 1
ATOM 8222 O O . GLY C 1 122 ? -8.131 70.713 -6.610 1.00 6.98 122 GLY E O 1
ATOM 8223 N N . ASN C 1 123 ? -10.255 71.454 -6.500 1.00 6.66 123 ASN E N 1
ATOM 8224 C CA . ASN C 1 123 ? -10.117 72.329 -7.656 1.00 6.80 123 ASN E CA 1
ATOM 8225 C C . ASN C 1 123 ? -10.400 73.797 -7.382 1.00 6.86 123 ASN E C 1
ATOM 8226 O O . ASN C 1 123 ? -9.892 74.654 -8.110 1.00 7.39 123 ASN E O 1
ATOM 8231 N N . VAL C 1 124 ? -11.152 74.117 -6.338 1.00 7.45 124 VAL E N 1
ATOM 8232 C CA . VAL C 1 124 ? -11.649 75.475 -6.165 1.00 7.44 124 VAL E CA 1
ATOM 8233 C C . VAL C 1 124 ? -10.582 76.526 -5.911 1.00 7.95 124 VAL E C 1
ATOM 8234 O O . VAL C 1 124 ? -10.798 77.692 -6.253 1.00 8.15 124 VAL E O 1
ATOM 8238 N N . PHE C 1 125 ? -9.398 76.161 -5.433 1.00 7.12 125 PHE E N 1
ATOM 8239 C CA . PHE C 1 125 ? -8.367 77.142 -5.115 1.00 6.99 125 PHE E CA 1
ATOM 8240 C C . PHE C 1 125 ? -7.720 77.731 -6.354 1.00 7.03 125 PHE E C 1
ATOM 8241 O O . PHE C 1 125 ? -7.000 78.728 -6.259 1.00 6.70 125 PHE E O 1
ATOM 8249 N N . GLY C 1 126 ? -7.906 77.113 -7.510 1.00 7.67 126 GLY E N 1
ATOM 8250 C CA . GLY C 1 126 ? -7.341 77.539 -8.770 1.00 7.87 126 GLY E CA 1
ATOM 8251 C C . GLY C 1 126 ? -8.290 78.309 -9.673 1.00 8.20 126 GLY E C 1
ATOM 8252 O O . GLY C 1 126 ? -7.869 78.713 -10.761 1.00 8.51 126 GLY E O 1
ATOM 8253 N N . PHE C 1 127 ? -9.518 78.538 -9.222 1.00 7.57 127 PHE E N 1
ATOM 8254 C CA . PHE C 1 127 ? -10.466 79.265 -10.078 1.00 8.42 127 PHE E CA 1
ATOM 8255 C C . PHE C 1 127 ? -9.965 80.660 -10.388 1.00 8.84 127 PHE E C 1
ATOM 8256 O O . PHE C 1 127 ? -9.648 81.430 -9.481 1.00 8.62 127 PHE E O 1
ATOM 8264 N N . LYS C 1 128 ? -10.092 81.049 -11.664 1.00 8.53 128 LYS E N 1
ATOM 8265 C CA . LYS C 1 128 ? -9.703 82.398 -12.053 1.00 8.46 128 LYS E CA 1
ATOM 8266 C C . LYS C 1 128 ? -10.551 83.461 -11.370 1.00 8.68 128 LYS E C 1
ATOM 8267 O O . LYS C 1 128 ? -10.045 84.552 -11.102 1.00 9.31 128 LYS E O 1
ATOM 8273 N N . ALA C 1 129 ? -11.807 83.149 -11.063 1.00 9.06 129 ALA E N 1
ATOM 8274 C CA . ALA C 1 129 ? -12.731 84.094 -10.470 1.00 9.22 129 ALA E CA 1
ATOM 8275 C C . ALA C 1 129 ? -12.403 84.462 -9.029 1.00 9.34 129 ALA E C 1
ATOM 8276 O O . ALA C 1 129 ? -12.992 85.432 -8.530 1.00 9.87 129 ALA E O 1
ATOM 8278 N N . LEU C 1 130 ? -11.477 83.770 -8.376 1.00 8.73 130 LEU E N 1
ATOM 8279 C CA . LEU C 1 130 ? -11.005 84.219 -7.068 1.00 9.20 130 LEU E CA 1
ATOM 8280 C C . LEU C 1 130 ? -9.511 84.511 -7.114 1.00 8.56 130 LEU E C 1
ATOM 8281 O O . LEU C 1 130 ? -8.770 83.998 -7.946 1.00 9.71 130 LEU E O 1
ATOM 8286 N N . ARG C 1 131 ? -9.069 85.387 -6.213 1.00 8.36 131 ARG E N 1
ATOM 8287 C CA . ARG C 1 131 ? -7.664 85.757 -6.124 1.00 9.10 131 ARG E CA 1
ATOM 8288 C C . ARG C 1 131 ? -6.925 84.942 -5.071 1.00 8.93 131 ARG E C 1
ATOM 8289 O O . ARG C 1 131 ? -5.708 84.792 -5.139 1.00 9.18 131 ARG E O 1
ATOM 8297 N N . ALA C 1 132 ? -7.666 84.480 -4.083 1.00 8.71 132 ALA E N 1
ATOM 8298 C CA . ALA C 1 132 ? -7.096 83.747 -2.956 1.00 7.85 132 ALA E CA 1
ATOM 8299 C C . ALA C 1 132 ? -8.231 83.031 -2.238 1.00 7.17 132 ALA E C 1
ATOM 8300 O O . ALA C 1 132 ? -9.371 83.489 -2.236 1.00 7.59 132 ALA E O 1
ATOM 8302 N N . LEU C 1 133 ? -7.893 81.913 -1.621 1.00 7.38 133 LEU E N 1
ATOM 8303 C CA . LEU C 1 133 ? -8.854 81.086 -0.911 1.00 7.27 133 LEU E CA 1
ATOM 8304 C C . LEU C 1 133 ? -8.106 80.337 0.191 1.00 7.57 133 LEU E C 1
ATOM 8305 O O . LEU C 1 133 ? -7.050 79.758 -0.076 1.00 7.55 133 LEU E O 1
ATOM 8310 N N . ARG C 1 134 ? -8.660 80.354 1.394 1.00 8.17 134 ARG E N 1
ATOM 8311 C CA . ARG C 1 134 ? -8.073 79.598 2.487 1.00 8.45 134 ARG E CA 1
ATOM 8312 C C . ARG C 1 134 ? -9.138 78.810 3.230 1.00 8.70 134 ARG E C 1
ATOM 8313 O O . ARG C 1 134 ? -10.113 79.409 3.684 1.00 9.55 134 ARG E O 1
ATOM 8321 N N . LEU C 1 135 ? -8.940 77.506 3.358 1.00 7.56 135 LEU E N 1
ATOM 8322 C CA . LEU C 1 135 ? -9.859 76.726 4.185 1.00 7.71 135 LEU E CA 1
ATOM 8323 C C . LEU C 1 135 ? -9.473 76.901 5.652 1.00 7.27 135 LEU E C 1
ATOM 8324 O O . LEU C 1 135 ? -8.393 76.440 6.029 1.00 8.64 135 LEU E O 1
ATOM 8329 N N . GLU C 1 136 ? -10.334 77.520 6.438 1.00 7.71 136 GLU E N 1
ATOM 8330 C CA . GLU C 1 136 ? -10.020 77.803 7.835 1.00 7.33 136 GLU E CA 1
ATOM 8331 C C . GLU C 1 136 ? -10.435 76.694 8.783 1.00 8.44 136 GLU E C 1
ATOM 8332 O O . GLU C 1 136 ? -9.753 76.418 9.781 1.00 8.09 136 GLU E O 1
ATOM 8338 N N . ASP C 1 137 ? -11.565 76.043 8.520 1.00 7.45 137 ASP E N 1
ATOM 8339 C CA . ASP C 1 137 ? -12.062 75.022 9.436 1.00 7.26 137 ASP E CA 1
ATOM 8340 C C . ASP C 1 137 ? -13.063 74.127 8.712 1.00 8.04 137 ASP E C 1
ATOM 8341 O O . ASP C 1 137 ? -13.595 74.492 7.662 1.00 8.00 137 ASP E O 1
ATOM 8346 N N . LEU C 1 138 ? -13.243 72.950 9.268 1.00 7.66 138 LEU E N 1
ATOM 8347 C CA . LEU C 1 138 ? -14.198 71.963 8.823 1.00 7.80 138 LEU E CA 1
ATOM 8348 C C . LEU C 1 138 ? -14.961 71.447 10.038 1.00 8.22 138 LEU E C 1
ATOM 8349 O O . LEU C 1 138 ? -14.324 71.091 11.044 1.00 10.27 138 LEU E O 1
ATOM 8354 N N . ARG C 1 139 ? -16.267 71.348 9.937 1.00 7.58 139 ARG E N 1
ATOM 8355 C CA . ARG C 1 139 ? -17.064 70.698 10.962 1.00 7.86 139 ARG E CA 1
ATOM 8356 C C . ARG C 1 139 ? -17.242 69.253 10.549 1.00 8.05 139 ARG E C 1
ATOM 8357 O O . ARG C 1 139 ? -17.973 69.001 9.582 1.00 8.02 139 ARG E O 1
ATOM 8365 N N . ILE C 1 140 ? -16.556 68.323 11.201 1.00 7.59 140 ILE E N 1
ATOM 8366 C CA . ILE C 1 140 ? -16.686 66.907 10.884 1.00 8.18 140 ILE E CA 1
ATOM 8367 C C . ILE C 1 140 ? -17.754 66.327 11.799 1.00 8.39 140 ILE E C 1
ATOM 8368 O O . ILE C 1 140 ? -17.550 66.286 13.006 1.00 8.85 140 ILE E O 1
ATOM 8373 N N . PRO C 1 141 ? -18.922 65.990 11.267 1.00 7.41 141 PRO E N 1
ATOM 8374 C CA . PRO C 1 141 ? -20.025 65.526 12.093 1.00 7.74 141 PRO E CA 1
ATOM 8375 C C . PRO C 1 141 ? -19.710 64.157 12.651 1.00 7.98 141 PRO E C 1
ATOM 8376 O O . PRO C 1 141 ? -19.031 63.357 11.996 1.00 7.81 141 PRO E O 1
ATOM 8380 N N . PRO C 1 142 ? -20.278 63.834 13.801 1.00 7.91 142 PRO E N 1
ATOM 8381 C CA . PRO C 1 142 ? -20.136 62.510 14.390 1.00 8.11 142 PRO E CA 1
ATOM 8382 C C . PRO C 1 142 ? -20.414 61.382 13.423 1.00 8.16 142 PRO E C 1
ATOM 8383 O O . PRO C 1 142 ? -19.688 60.388 13.401 1.00 8.10 142 PRO E O 1
ATOM 8387 N N . ALA C 1 143 ? -21.446 61.500 12.573 1.00 7.83 143 ALA E N 1
ATOM 8388 C CA . ALA C 1 143 ? -21.759 60.409 11.655 1.00 7.39 143 ALA E CA 1
ATOM 8389 C C . ALA C 1 143 ? -20.663 60.152 10.634 1.00 6.98 143 ALA E C 1
ATOM 8390 O O . ALA C 1 143 ? -20.567 59.035 10.127 1.00 8.91 143 ALA E O 1
ATOM 8392 N N . TYR C 1 144 ? -19.859 61.155 10.294 1.00 7.00 144 TYR E N 1
ATOM 8393 C CA . TYR C 1 144 ? -18.701 60.948 9.443 1.00 7.28 144 TYR E CA 1
ATOM 8394 C C . TYR C 1 144 ? -17.471 60.549 10.249 1.00 7.14 144 TYR E C 1
ATOM 8395 O O . TYR C 1 144 ? -16.752 59.650 9.822 1.00 7.27 144 TYR E O 1
ATOM 8404 N N . VAL C 1 145 ? -17.283 61.114 11.448 1.00 7.11 145 VAL E N 1
ATOM 8405 C CA . VAL C 1 145 ? -16.189 60.681 12.317 1.00 7.73 145 VAL E CA 1
ATOM 8406 C C . VAL C 1 145 ? -16.200 59.177 12.529 1.00 7.36 145 VAL E C 1
ATOM 8407 O O . VAL C 1 145 ? -15.168 58.500 12.498 1.00 7.50 145 VAL E O 1
ATOM 8411 N N . LYS C 1 146 ? -17.378 58.611 12.756 1.00 7.39 146 LYS E N 1
ATOM 8412 C CA . LYS C 1 146 ? -17.568 57.210 13.049 1.00 7.16 146 LYS E CA 1
ATOM 8413 C C . LYS C 1 146 ? -17.226 56.276 11.901 1.00 7.89 146 LYS E C 1
ATOM 8414 O O . LYS C 1 146 ? -17.109 55.071 12.132 1.00 8.98 146 LYS E O 1
ATOM 8420 N N . THR C 1 147 ? -17.026 56.792 10.692 1.00 7.13 147 THR E N 1
ATOM 8421 C CA . THR C 1 147 ? -16.584 55.957 9.581 1.00 7.03 147 THR E CA 1
ATOM 8422 C C . THR C 1 147 ? -15.078 55.746 9.530 1.00 7.46 147 THR E C 1
ATOM 8423 O O . THR C 1 147 ? -14.583 54.993 8.694 1.00 8.57 147 THR E O 1
ATOM 8427 N N . PHE C 1 148 ? -14.330 56.377 10.431 1.00 6.91 148 PHE E N 1
ATOM 8428 C CA . PHE C 1 148 ? -12.879 56.291 10.440 1.00 7.43 148 PHE E CA 1
ATOM 8429 C C . PHE C 1 148 ? -12.405 55.379 11.568 1.00 8.35 148 PHE E C 1
ATOM 8430 O O . PHE C 1 148 ? -12.913 55.460 12.685 1.00 9.33 148 PHE E O 1
ATOM 8438 N N . VAL C 1 149 ? -11.388 54.589 11.247 1.00 8.30 149 VAL E N 1
ATOM 8439 C CA . VAL C 1 149 ? -10.680 53.843 12.297 1.00 8.62 149 VAL E CA 1
ATOM 8440 C C . VAL C 1 149 ? -10.088 54.832 13.290 1.00 8.55 149 VAL E C 1
ATOM 8441 O O . VAL C 1 149 ? -10.156 54.646 14.508 1.00 9.61 149 VAL E O 1
ATOM 8445 N N . GLY C 1 150 ? -9.464 55.883 12.775 1.00 8.15 150 GLY E N 1
ATOM 8446 C CA . GLY C 1 150 ? -8.870 56.922 13.587 1.00 7.62 150 GLY E CA 1
ATOM 8447 C C . GLY C 1 150 ? -7.487 56.440 14.061 1.00 7.63 150 GLY E C 1
ATOM 8448 O O . GLY C 1 150 ? -6.826 55.570 13.603 1.00 8.26 150 GLY E O 1
ATOM 8457 N N . PRO C 1 152 ? -4.372 54.971 16.007 1.00 7.17 152 PRO E N 1
ATOM 8458 C CA . PRO C 1 152 ? -4.135 53.595 16.429 1.00 7.22 152 PRO E CA 1
ATOM 8459 C C . PRO C 1 152 ? -4.481 53.402 17.893 1.00 6.81 152 PRO E C 1
ATOM 8460 O O . PRO C 1 152 ? -4.954 52.332 18.290 1.00 6.97 152 PRO E O 1
ATOM 8464 N N . HIS C 1 153 ? -4.001 54.307 18.766 1.00 7.08 153 HIS E N 1
ATOM 8465 C CA . HIS C 1 153 ? -4.128 54.169 20.214 1.00 6.66 153 HIS E CA 1
ATOM 8466 C C . HIS C 1 153 ? -4.719 55.406 20.880 1.00 6.44 153 HIS E C 1
ATOM 8467 O O . HIS C 1 153 ? -5.753 55.300 21.548 1.00 7.16 153 HIS E O 1
ATOM 8474 N N . GLY C 1 154 ? -4.080 56.557 20.713 1.00 6.26 154 GLY E N 1
ATOM 8475 C CA . GLY C 1 154 ? -4.539 57.775 21.369 1.00 7.26 154 GLY E CA 1
ATOM 8476 C C . GLY C 1 154 ? -3.953 57.910 22.777 1.00 7.48 154 GLY E C 1
ATOM 8477 O O . GLY C 1 154 ? -3.289 57.010 23.292 1.00 8.22 154 GLY E O 1
ATOM 8478 N N . ILE C 1 155 ? -4.104 59.101 23.332 1.00 7.39 155 ILE E N 1
ATOM 8479 C CA . ILE C 1 155 ? -3.295 59.538 24.474 1.00 7.84 155 ILE E CA 1
ATOM 8480 C C . ILE C 1 155 ? -3.390 58.619 25.681 1.00 8.07 155 ILE E C 1
ATOM 8481 O O . ILE C 1 155 ? -2.341 58.256 26.235 1.00 8.10 155 ILE E O 1
ATOM 8486 N N . GLN C 1 156 ? -4.598 58.261 26.094 1.00 8.32 156 GLN E N 1
ATOM 8487 C CA . GLN C 1 156 ? -4.742 57.421 27.288 1.00 8.78 156 GLN E CA 1
ATOM 8488 C C . GLN C 1 156 ? -4.057 56.086 27.085 1.00 8.50 156 GLN E C 1
ATOM 8489 O O . GLN C 1 156 ? -3.306 55.598 27.937 1.00 8.44 156 GLN E O 1
ATOM 8499 N N . VAL C 1 157 ? -4.336 55.430 25.954 1.00 7.65 157 VAL E N 1
ATOM 8500 C CA . VAL C 1 157 ? -3.759 54.121 25.678 1.00 7.46 157 VAL E CA 1
ATOM 8501 C C . VAL C 1 157 ? -2.243 54.209 25.600 1.00 7.60 157 VAL E C 1
ATOM 8502 O O . VAL C 1 157 ? -1.545 53.332 26.122 1.00 7.16 157 VAL E O 1
ATOM 8506 N N . GLU C 1 158 ? -1.716 55.232 24.945 1.00 6.82 158 GLU E N 1
ATOM 8507 C CA . GLU C 1 158 ? -0.276 55.414 24.879 1.00 7.36 158 GLU E CA 1
ATOM 8508 C C . GLU C 1 158 ? 0.357 55.528 26.262 1.00 7.00 158 GLU E C 1
ATOM 8509 O O . GLU C 1 158 ? 1.310 54.799 26.549 1.00 7.49 158 GLU E O 1
ATOM 8515 N N . ARG C 1 159 ? -0.204 56.379 27.115 1.00 7.06 159 ARG E N 1
ATOM 8516 C CA . ARG C 1 159 ? 0.322 56.462 28.484 1.00 7.28 159 ARG E CA 1
ATOM 8517 C C . ARG C 1 159 ? 0.234 55.125 29.197 1.00 7.93 159 ARG E C 1
ATOM 8518 O O . ARG C 1 159 ? 1.175 54.712 29.880 1.00 7.79 159 ARG E O 1
ATOM 8526 N N . ASP C 1 160 ? -0.855 54.392 28.995 1.00 7.18 160 ASP E N 1
ATOM 8527 C CA . ASP C 1 160 ? -1.022 53.091 29.619 1.00 7.12 160 ASP E CA 1
ATOM 8528 C C . ASP C 1 160 ? -0.031 52.076 29.095 1.00 7.48 160 ASP E C 1
ATOM 8529 O O . ASP C 1 160 ? 0.471 51.241 29.858 1.00 8.23 160 ASP E O 1
ATOM 8534 N N . LYS C 1 161 ? 0.288 52.074 27.806 1.00 7.07 161 LYS E N 1
ATOM 8535 C CA . LYS C 1 161 ? 1.252 51.125 27.271 1.00 7.88 161 LYS E CA 1
ATOM 8536 C C . LYS C 1 161 ? 2.665 51.437 27.742 1.00 8.24 161 LYS E C 1
ATOM 8537 O O . LYS C 1 161 ? 3.434 50.530 28.056 1.00 7.72 161 LYS E O 1
ATOM 8543 N N . LEU C 1 162 ? 3.012 52.713 27.803 1.00 7.87 162 LEU E N 1
ATOM 8544 C CA . LEU C 1 162 ? 4.322 53.158 28.241 1.00 8.12 162 LEU E CA 1
ATOM 8545 C C . LEU C 1 162 ? 4.460 53.152 29.764 1.00 8.85 162 LEU E C 1
ATOM 8546 O O . LEU C 1 162 ? 5.595 53.223 30.229 1.00 9.03 162 LEU E O 1
ATOM 8551 N N . ASN C 1 163 ? 3.362 53.121 30.491 1.00 8.65 163 ASN E N 1
ATOM 8552 C CA . ASN C 1 163 ? 3.362 53.225 31.944 1.00 9.08 163 ASN E CA 1
ATOM 8553 C C . ASN C 1 163 ? 3.927 54.564 32.392 1.00 9.26 163 ASN E C 1
ATOM 8554 O O . ASN C 1 163 ? 4.755 54.635 33.308 1.00 9.08 163 ASN E O 1
ATOM 8559 N N . LYS C 1 164 ? 3.543 55.643 31.716 1.00 7.98 164 LYS E N 1
ATOM 8560 C CA . LYS C 1 164 ? 4.083 56.967 31.961 1.00 8.50 164 LYS E CA 1
ATOM 8561 C C . LYS C 1 164 ? 2.986 57.976 32.225 1.00 8.99 164 LYS E C 1
ATOM 8562 O O . LYS C 1 164 ? 2.068 58.159 31.412 1.00 8.59 164 LYS E O 1
ATOM 8568 N N . TYR C 1 165 ? 3.005 58.544 33.436 1.00 8.75 165 TYR E N 1
ATOM 8569 C CA . TYR C 1 165 ? 1.944 59.405 33.915 1.00 8.80 165 TYR E CA 1
ATOM 8570 C C . TYR C 1 165 ? 2.477 60.606 34.697 1.00 9.94 165 TYR E C 1
ATOM 8571 O O . TYR C 1 165 ? 3.528 60.490 35.323 1.00 11.85 165 TYR E O 1
ATOM 8580 N N . GLY C 1 166 ? 1.744 61.713 34.655 1.00 9.70 166 GLY E N 1
ATOM 8581 C CA . GLY C 1 166 ? 2.000 62.799 35.595 1.00 9.46 166 GLY E CA 1
ATOM 8582 C C . GLY C 1 166 ? 2.942 63.873 35.095 1.00 9.55 166 GLY E C 1
ATOM 8583 O O . GLY C 1 166 ? 3.298 64.771 35.869 1.00 10.37 166 GLY E O 1
ATOM 8584 N N . ARG C 1 167 ? 3.371 63.816 33.839 1.00 8.16 167 ARG E N 1
ATOM 8585 C CA . ARG C 1 167 ? 4.264 64.813 33.274 1.00 7.68 167 ARG E CA 1
ATOM 8586 C C . ARG C 1 167 ? 4.244 64.706 31.746 1.00 7.72 167 ARG E C 1
ATOM 8587 O O . ARG C 1 167 ? 3.865 63.661 31.208 1.00 8.57 167 ARG E O 1
ATOM 8595 N N . GLY C 1 168 ? 4.628 65.779 31.081 1.00 8.10 168 GLY E N 1
ATOM 8596 C CA . GLY C 1 168 ? 4.864 65.694 29.644 1.00 8.17 168 GLY E CA 1
ATOM 8597 C C . GLY C 1 168 ? 5.892 64.608 29.341 1.00 8.38 168 GLY E C 1
ATOM 8598 O O . GLY C 1 168 ? 6.743 64.234 30.164 1.00 8.52 168 GLY E O 1
ATOM 8599 N N . LEU C 1 169 ? 5.742 64.009 28.163 1.00 8.04 169 LEU E N 1
ATOM 8600 C CA . LEU C 1 169 ? 6.755 63.101 27.641 1.00 7.87 169 LEU E CA 1
ATOM 8601 C C . LEU C 1 169 ? 7.875 63.908 27.004 1.00 6.94 169 LEU E C 1
ATOM 8602 O O . LEU C 1 169 ? 7.661 65.051 26.588 1.00 6.70 169 LEU E O 1
ATOM 8607 N N . LEU C 1 170 ? 9.075 63.343 26.954 1.00 7.87 170 LEU E N 1
ATOM 8608 C CA . LEU C 1 170 ? 10.227 64.051 26.430 1.00 8.36 170 LEU E CA 1
ATOM 8609 C C . LEU C 1 170 ? 10.857 63.286 25.276 1.00 7.79 170 LEU E C 1
ATOM 8610 O O . LEU C 1 170 ? 11.167 62.106 25.426 1.00 8.77 170 LEU E O 1
ATOM 8615 N N . GLY C 1 171 ? 11.057 64.000 24.174 1.00 7.05 171 GLY E N 1
ATOM 8616 C CA . GLY C 1 171 ? 11.664 63.398 22.999 1.00 7.04 171 GLY E CA 1
ATOM 8617 C C . GLY C 1 171 ? 12.830 64.236 22.497 1.00 7.06 171 GLY E C 1
ATOM 8618 O O . GLY C 1 171 ? 13.254 65.217 23.116 1.00 7.27 171 GLY E O 1
ATOM 8619 N N . CYS C 1 172 ? 13.329 63.882 21.321 1.00 7.52 172 CYS E N 1
ATOM 8620 C CA . CYS C 1 172 ? 14.564 64.450 20.815 1.00 7.01 172 CYS E CA 1
ATOM 8621 C C . CYS C 1 172 ? 14.846 63.924 19.409 1.00 6.58 172 CYS E C 1
ATOM 8622 O O . CYS C 1 172 ? 14.998 62.724 19.235 1.00 7.40 172 CYS E O 1
ATOM 8625 N N . THR C 1 173 ? 15.003 64.850 18.471 1.00 6.75 173 THR E N 1
ATOM 8626 C CA . THR C 1 173 ? 15.415 64.449 17.125 1.00 6.79 173 THR E CA 1
ATOM 8627 C C . THR C 1 173 ? 16.932 64.306 17.067 1.00 6.66 173 THR E C 1
ATOM 8628 O O . THR C 1 173 ? 17.641 65.255 17.411 1.00 7.59 173 THR E O 1
ATOM 8632 N N . ILE C 1 174 ? 17.422 63.172 16.590 1.00 6.48 174 ILE E N 1
ATOM 8633 C CA . ILE C 1 174 ? 18.864 63.011 16.390 1.00 7.03 174 ILE E CA 1
ATOM 8634 C C . ILE C 1 174 ? 19.386 63.956 15.333 1.00 7.47 174 ILE E C 1
ATOM 8635 O O . ILE C 1 174 ? 18.688 64.296 14.373 1.00 7.66 174 ILE E O 1
ATOM 8640 N N . LYS C 1 175 ? 20.589 64.480 15.523 1.00 7.09 175 LYS E N 1
ATOM 8641 C CA . LYS C 1 175 ? 21.272 65.441 14.683 1.00 7.86 175 LYS E CA 1
ATOM 8642 C C . LYS C 1 175 ? 22.646 64.991 14.284 1.00 7.88 175 LYS E C 1
ATOM 8643 O O . LYS C 1 175 ? 23.071 64.273 15.184 1.00 8.76 175 LYS E O 1
ATOM 8649 N N . PRO C 1 176 ? 23.348 65.653 13.395 1.00 7.85 176 PRO E N 1
ATOM 8650 C CA . PRO C 1 176 ? 22.906 66.126 12.110 1.00 7.87 176 PRO E CA 1
ATOM 8651 C C . PRO C 1 176 ? 21.690 65.430 11.523 1.00 7.21 176 PRO E C 1
ATOM 8652 O O . PRO C 1 176 ? 21.515 64.231 11.644 1.00 7.92 176 PRO E O 1
ATOM 8656 N N . LYS C 1 177 ? 20.871 66.235 10.823 1.00 6.43 177 LYS E N 1
ATOM 8657 C CA . LYS C 1 177 ? 19.631 65.678 10.276 1.00 6.68 177 LYS E CA 1
ATOM 8658 C C . LYS C 1 177 ? 19.948 64.459 9.404 1.00 6.39 177 LYS E C 1
ATOM 8659 O O . LYS C 1 177 ? 19.358 63.397 9.543 1.00 6.75 177 LYS E O 1
ATOM 8665 N N . LEU C 1 178 ? 20.867 64.668 8.473 1.00 6.38 178 LEU E N 1
ATOM 8666 C CA . LEU C 1 178 ? 21.364 63.638 7.585 1.00 6.82 178 LEU E CA 1
ATOM 8667 C C . LEU C 1 178 ? 22.880 63.527 7.713 1.00 6.79 178 LEU E C 1
ATOM 8668 O O . LEU C 1 178 ? 23.522 64.466 8.206 1.00 7.72 178 LEU E O 1
ATOM 8673 N N . GLY C 1 179 ? 23.448 62.396 7.316 1.00 7.45 179 GLY E N 1
ATOM 8674 C CA . GLY C 1 179 ? 24.882 62.216 7.287 1.00 8.00 179 GLY E CA 1
ATOM 8675 C C . GLY C 1 179 ? 25.453 61.309 8.359 1.00 7.37 179 GLY E C 1
ATOM 8676 O O . GLY C 1 179 ? 26.642 60.989 8.269 1.00 7.68 179 GLY E O 1
ATOM 8677 N N . LEU C 1 180 ? 24.652 60.914 9.341 1.00 7.70 180 LEU E N 1
ATOM 8678 C CA . LEU C 1 180 ? 25.147 59.971 10.342 1.00 7.96 180 LEU E CA 1
ATOM 8679 C C . LEU C 1 180 ? 24.995 58.525 9.904 1.00 8.26 180 LEU E C 1
ATOM 8680 O O . LEU C 1 180 ? 23.998 58.187 9.265 1.00 8.40 180 LEU E O 1
ATOM 8685 N N . SER C 1 181 ? 25.948 57.678 10.278 1.00 7.71 181 SER E N 1
ATOM 8686 C CA . SER C 1 181 ? 25.838 56.254 10.008 1.00 7.35 181 SER E CA 1
ATOM 8687 C C . SER C 1 181 ? 24.825 55.612 10.950 1.00 7.08 181 SER E C 1
ATOM 8688 O O . SER C 1 181 ? 24.467 56.155 11.994 1.00 6.92 181 SER E O 1
ATOM 8691 N N . ALA C 1 182 ? 24.413 54.392 10.608 1.00 7.04 182 ALA E N 1
ATOM 8692 C CA . ALA C 1 182 ? 23.480 53.660 11.451 1.00 6.57 182 ALA E CA 1
ATOM 8693 C C . ALA C 1 182 ? 24.029 53.444 12.862 1.00 6.14 182 ALA E C 1
ATOM 8694 O O . ALA C 1 182 ? 23.303 53.628 13.838 1.00 6.27 182 ALA E O 1
ATOM 8696 N N . LYS C 1 183 ? 25.301 53.039 12.947 1.00 6.83 183 LYS E N 1
ATOM 8697 C CA . LYS C 1 183 ? 25.850 52.798 14.277 1.00 7.02 183 LYS E CA 1
ATOM 8698 C C . LYS C 1 183 ? 25.993 54.094 15.059 1.00 6.93 183 LYS E C 1
ATOM 8699 O O . LYS C 1 183 ? 25.702 54.097 16.265 1.00 6.71 183 LYS E O 1
ATOM 8705 N N . ASN C 1 184 ? 26.407 55.187 14.430 1.00 6.74 184 ASN E N 1
ATOM 8706 C CA . ASN C 1 184 ? 26.425 56.459 15.156 1.00 7.08 184 ASN E CA 1
ATOM 8707 C C . ASN C 1 184 ? 25.035 56.908 15.554 1.00 7.47 184 ASN E C 1
ATOM 8708 O O . ASN C 1 184 ? 24.872 57.519 16.611 1.00 7.38 184 ASN E O 1
ATOM 8713 N N . TYR C 1 185 ? 24.005 56.611 14.753 1.00 7.11 185 TYR E N 1
ATOM 8714 C CA . TYR C 1 185 ? 22.636 56.914 15.112 1.00 7.39 185 TYR E CA 1
ATOM 8715 C C . TYR C 1 185 ? 22.267 56.221 16.412 1.00 7.26 185 TYR E C 1
ATOM 8716 O O . TYR C 1 185 ? 21.779 56.855 17.343 1.00 7.16 185 TYR E O 1
ATOM 8725 N N . GLY C 1 186 ? 22.544 54.919 16.498 1.00 7.32 186 GLY E N 1
ATOM 8726 C CA . GLY C 1 186 ? 22.250 54.151 17.702 1.00 7.24 186 GLY E CA 1
ATOM 8727 C C . GLY C 1 186 ? 23.050 54.631 18.913 1.00 7.57 186 GLY E C 1
ATOM 8728 O O . GLY C 1 186 ? 22.539 54.598 20.030 1.00 6.84 186 GLY E O 1
ATOM 8729 N N . ARG C 1 187 ? 24.311 54.970 18.680 1.00 6.99 187 ARG E N 1
ATOM 8730 C CA . ARG C 1 187 ? 25.164 55.522 19.736 1.00 7.41 187 ARG E CA 1
ATOM 8731 C C . ARG C 1 187 ? 24.538 56.778 20.308 1.00 7.76 187 ARG E C 1
ATOM 8732 O O . ARG C 1 187 ? 24.391 56.947 21.519 1.00 7.82 187 ARG E O 1
ATOM 8740 N N . ALA C 1 188 ? 24.147 57.706 19.445 1.00 6.96 188 ALA E N 1
ATOM 8741 C CA . ALA C 1 188 ? 23.512 58.943 19.855 1.00 6.70 188 ALA E CA 1
ATOM 8742 C C . ALA C 1 188 ? 22.213 58.689 20.598 1.00 7.45 188 ALA E C 1
ATOM 8743 O O . ALA C 1 188 ? 21.916 59.302 21.629 1.00 8.00 188 ALA E O 1
ATOM 8745 N N . VAL C 1 189 ? 21.402 57.763 20.090 1.00 6.69 189 VAL E N 1
ATOM 8746 C CA . VAL C 1 189 ? 20.131 57.386 20.682 1.00 7.07 189 VAL E CA 1
ATOM 8747 C C . VAL C 1 189 ? 20.297 56.814 22.083 1.00 7.11 189 VAL E C 1
ATOM 8748 O O . VAL C 1 189 ? 19.583 57.197 23.010 1.00 7.03 189 VAL E O 1
ATOM 8752 N N . TYR C 1 190 ? 21.212 55.854 22.232 1.00 6.89 190 TYR E N 1
ATOM 8753 C CA . TYR C 1 190 ? 21.469 55.277 23.549 1.00 7.19 190 TYR E CA 1
ATOM 8754 C C . TYR C 1 190 ? 21.844 56.369 24.552 1.00 6.83 190 TYR E C 1
ATOM 8755 O O . TYR C 1 190 ? 21.290 56.406 25.656 1.00 7.14 190 TYR E O 1
ATOM 8764 N N . GLU C 1 191 ? 22.762 57.239 24.157 1.00 7.06 191 GLU E N 1
ATOM 8765 C CA . GLU C 1 191 ? 23.216 58.280 25.086 1.00 7.59 191 GLU E CA 1
ATOM 8766 C C . GLU C 1 191 ? 22.117 59.260 25.440 1.00 7.98 191 GLU E C 1
ATOM 8767 O O . GLU C 1 191 ? 21.990 59.676 26.595 1.00 8.19 191 GLU E O 1
ATOM 8773 N N . CYS C 1 192 ? 21.219 59.589 24.506 1.00 7.95 192 CYS E N 1
ATOM 8774 C CA . CYS C 1 192 ? 20.073 60.444 24.788 1.00 7.30 192 CYS E CA 1
ATOM 8775 C C . CYS C 1 192 ? 19.075 59.783 25.725 1.00 7.51 192 CYS E C 1
ATOM 8776 O O . CYS C 1 192 ? 18.647 60.326 26.749 1.00 8.13 192 CYS E O 1
ATOM 8779 N N . LEU C 1 193 ? 18.664 58.564 25.357 1.00 7.49 193 LEU E N 1
ATOM 8780 C CA . LEU C 1 193 ? 17.629 57.877 26.114 1.00 7.32 193 LEU E CA 1
ATOM 8781 C C . LEU C 1 193 ? 18.072 57.603 27.547 1.00 6.99 193 LEU E C 1
ATOM 8782 O O . LEU C 1 193 ? 17.284 57.700 28.490 1.00 7.45 193 LEU E O 1
ATOM 8787 N N . ARG C 1 194 ? 19.350 57.253 27.723 1.00 7.31 194 ARG E N 1
ATOM 8788 C CA . ARG C 1 194 ? 19.827 56.848 29.044 1.00 7.37 194 ARG E CA 1
ATOM 8789 C C . ARG C 1 194 ? 19.881 58.016 30.017 1.00 7.87 194 ARG E C 1
ATOM 8790 O O . ARG C 1 194 ? 19.910 57.739 31.221 1.00 8.10 194 ARG E O 1
ATOM 8798 N N . GLY C 1 195 ? 19.909 59.249 29.552 1.00 7.84 195 GLY E N 1
ATOM 8799 C CA . GLY C 1 195 ? 19.935 60.406 30.418 1.00 7.93 195 GLY E CA 1
ATOM 8800 C C . GLY C 1 195 ? 18.575 60.868 30.892 1.00 8.50 195 GLY E C 1
ATOM 8801 O O . GLY C 1 195 ? 18.513 61.834 31.663 1.00 8.60 195 GLY E O 1
ATOM 8802 N N . GLY C 1 196 ? 17.472 60.290 30.411 1.00 8.18 196 GLY E N 1
ATOM 8803 C CA . GLY C 1 196 ? 16.165 60.636 30.919 1.00 8.20 196 GLY E CA 1
ATOM 8804 C C . GLY C 1 196 ? 15.110 61.008 29.896 1.00 7.23 196 GLY E C 1
ATOM 8805 O O . GLY C 1 196 ? 13.972 61.287 30.279 1.00 8.06 196 GLY E O 1
ATOM 8806 N N . LEU C 1 197 ? 15.477 61.044 28.614 1.00 8.27 197 LEU E N 1
ATOM 8807 C CA . LEU C 1 197 ? 14.441 61.241 27.592 1.00 8.25 197 LEU E CA 1
ATOM 8808 C C . LEU C 1 197 ? 13.611 59.976 27.465 1.00 6.98 197 LEU E C 1
ATOM 8809 O O . LEU C 1 197 ? 14.148 58.869 27.518 1.00 7.74 197 LEU E O 1
ATOM 8814 N N . ASP C 1 198 ? 12.302 60.130 27.269 1.00 6.62 198 ASP E N 1
ATOM 8815 C CA . ASP C 1 198 ? 11.465 58.967 26.982 1.00 6.73 198 ASP E CA 1
ATOM 8816 C C . ASP C 1 198 ? 11.685 58.428 25.572 1.00 6.99 198 ASP E C 1
ATOM 8817 O O . ASP C 1 198 ? 11.639 57.223 25.353 1.00 6.76 198 ASP E O 1
ATOM 8822 N N . PHE C 1 199 ? 11.867 59.350 24.637 1.00 5.98 199 PHE E N 1
ATOM 8823 C CA . PHE C 1 199 ? 11.933 59.020 23.224 1.00 6.40 199 PHE E CA 1
ATOM 8824 C C . PHE C 1 199 ? 13.070 59.778 22.542 1.00 6.33 199 PHE E C 1
ATOM 8825 O O . PHE C 1 199 ? 13.451 60.877 22.944 1.00 6.69 199 PHE E O 1
ATOM 8833 N N . THR C 1 200 ? 13.594 59.174 21.481 1.00 6.30 200 THR E N 1
ATOM 8834 C CA . THR C 1 200 ? 14.317 59.892 20.438 1.00 6.75 200 THR E CA 1
ATOM 8835 C C . THR C 1 200 ? 13.574 59.647 19.118 1.00 6.29 200 THR E C 1
ATOM 8836 O O . THR C 1 200 ? 12.564 58.945 19.128 1.00 6.57 200 THR E O 1
ATOM 8852 N N . ASP C 1 202 ? 14.064 59.474 14.505 1.00 6.16 202 ASP E N 1
ATOM 8853 C CA . ASP C 1 202 ? 14.609 59.805 13.199 1.00 6.05 202 ASP E CA 1
ATOM 8854 C C . ASP C 1 202 ? 14.156 61.204 12.800 1.00 5.34 202 ASP E C 1
ATOM 8855 O O . ASP C 1 202 ? 13.010 61.575 13.046 1.00 5.27 202 ASP E O 1
ATOM 8860 N N . ASP C 1 203 ? 15.040 61.958 12.161 1.00 5.32 203 ASP E N 1
ATOM 8861 C CA . ASP C 1 203 ? 14.586 63.204 11.547 1.00 6.54 203 ASP E CA 1
ATOM 8862 C C . ASP C 1 203 ? 13.555 62.835 10.481 1.00 6.76 203 ASP E C 1
ATOM 8863 O O . ASP C 1 203 ? 13.603 61.761 9.878 1.00 6.70 203 ASP E O 1
ATOM 8868 N N . GLU C 1 204 ? 12.683 63.787 10.180 1.00 6.27 204 GLU E N 1
ATOM 8869 C CA . GLU C 1 204 ? 11.617 63.523 9.204 1.00 6.26 204 GLU E CA 1
ATOM 8870 C C . GLU C 1 204 ? 12.166 63.056 7.867 1.00 6.57 204 GLU E C 1
ATOM 8871 O O . GLU C 1 204 ? 11.533 62.207 7.229 1.00 6.52 204 GLU E O 1
ATOM 8877 N N . ASN C 1 205 ? 13.312 63.544 7.436 1.00 6.45 205 ASN E N 1
ATOM 8878 C CA . ASN C 1 205 ? 13.925 63.175 6.178 1.00 5.88 205 ASN E CA 1
ATOM 8879 C C . ASN C 1 205 ? 14.895 62.009 6.252 1.00 6.84 205 ASN E C 1
ATOM 8880 O O . ASN C 1 205 ? 15.472 61.628 5.229 1.00 7.07 205 ASN E O 1
ATOM 8885 N N . VAL C 1 206 ? 15.075 61.425 7.431 1.00 6.96 206 VAL E N 1
ATOM 8886 C CA . VAL C 1 206 ? 15.838 60.189 7.556 1.00 6.35 206 VAL E CA 1
ATOM 8887 C C . VAL C 1 206 ? 14.910 59.031 7.215 1.00 5.87 206 VAL E C 1
ATOM 8888 O O . VAL C 1 206 ? 13.954 58.732 7.924 1.00 6.75 206 VAL E O 1
ATOM 8892 N N . ASN C 1 207 ? 15.156 58.469 6.029 1.00 6.31 207 ASN E N 1
ATOM 8893 C CA . ASN C 1 207 ? 14.326 57.359 5.545 1.00 6.62 207 ASN E CA 1
ATOM 8894 C C . ASN C 1 207 ? 15.292 56.216 5.268 1.00 6.75 207 ASN E C 1
ATOM 8895 O O . ASN C 1 207 ? 15.671 55.514 6.218 1.00 7.15 207 ASN E O 1
ATOM 8900 N N . SER C 1 208 ? 15.793 56.072 4.054 1.00 6.23 208 SER E N 1
ATOM 8901 C CA . SER C 1 208 ? 16.898 55.163 3.773 1.00 6.52 208 SER E CA 1
ATOM 8902 C C . SER C 1 208 ? 17.763 55.789 2.696 1.00 6.89 208 SER E C 1
ATOM 8903 O O . SER C 1 208 ? 17.249 56.250 1.669 1.00 8.15 208 SER E O 1
ATOM 8906 N N . GLN C 1 209 ? 19.056 55.932 2.942 1.00 6.11 209 GLN E N 1
ATOM 8907 C CA . GLN C 1 209 ? 19.945 56.721 2.091 1.00 7.33 209 GLN E CA 1
ATOM 8908 C C . GLN C 1 209 ? 21.326 56.098 2.055 1.00 7.03 209 GLN E C 1
ATOM 8909 O O . GLN C 1 209 ? 21.642 55.219 2.854 1.00 7.19 209 GLN E O 1
ATOM 8915 N N . PRO C 1 210 ? 22.203 56.504 1.145 1.00 7.79 210 PRO E N 1
ATOM 8916 C CA . PRO C 1 210 ? 23.532 55.921 1.040 1.00 8.26 210 PRO E CA 1
ATOM 8917 C C . PRO C 1 210 ? 24.342 55.965 2.326 1.00 8.91 210 PRO E C 1
ATOM 8918 O O . PRO C 1 210 ? 25.001 54.971 2.632 1.00 9.34 210 PRO E O 1
ATOM 8922 N N . PHE C 1 211 ? 24.225 57.018 3.120 1.00 8.60 211 PHE E N 1
ATOM 8923 C CA . PHE C 1 211 ? 25.009 57.140 4.349 1.00 8.70 211 PHE E CA 1
ATOM 8924 C C . PHE C 1 211 ? 24.458 56.285 5.476 1.00 8.50 211 PHE E C 1
ATOM 8925 O O . PHE C 1 211 ? 25.137 56.047 6.486 1.00 9.48 211 PHE E O 1
ATOM 8933 N N . MET C 1 212 ? 23.227 55.810 5.364 1.00 6.97 212 MET E N 1
ATOM 8934 C CA . MET C 1 212 ? 22.554 55.047 6.391 1.00 6.79 212 MET E CA 1
ATOM 8935 C C . MET C 1 212 ? 21.295 54.387 5.830 1.00 6.90 212 MET E C 1
ATOM 8936 O O . MET C 1 212 ? 20.324 55.084 5.519 1.00 6.98 212 MET E O 1
ATOM 8941 N N . ARG C 1 213 ? 21.363 53.084 5.651 1.00 6.27 213 ARG E N 1
ATOM 8942 C CA . ARG C 1 213 ? 20.201 52.340 5.157 1.00 6.58 213 ARG E CA 1
ATOM 8943 C C . ARG C 1 213 ? 19.272 52.013 6.307 1.00 7.06 213 ARG E C 1
ATOM 8944 O O . ARG C 1 213 ? 19.696 51.833 7.461 1.00 6.94 213 ARG E O 1
ATOM 8952 N N . TRP C 1 214 ? 17.968 51.989 6.059 1.00 6.17 214 TRP E N 1
ATOM 8953 C CA . TRP C 1 214 ? 16.988 51.957 7.133 1.00 6.43 214 TRP E CA 1
ATOM 8954 C C . TRP C 1 214 ? 17.119 50.732 8.010 1.00 6.83 214 TRP E C 1
ATOM 8955 O O . TRP C 1 214 ? 17.033 50.845 9.240 1.00 6.09 214 TRP E O 1
ATOM 8966 N N . ARG C 1 215 ? 17.335 49.548 7.451 1.00 5.77 215 ARG E N 1
ATOM 8967 C CA . ARG C 1 215 ? 17.274 48.354 8.293 1.00 6.22 215 ARG E CA 1
ATOM 8968 C C . ARG C 1 215 ? 18.478 48.315 9.226 1.00 6.82 215 ARG E C 1
ATOM 8969 O O . ARG C 1 215 ? 18.353 47.867 10.369 1.00 7.00 215 ARG E O 1
ATOM 8977 N N . ASP C 1 216 ? 19.633 48.777 8.776 1.00 6.56 216 ASP E N 1
ATOM 8978 C CA . ASP C 1 216 ? 20.790 48.927 9.660 1.00 6.76 216 ASP E CA 1
ATOM 8979 C C . ASP C 1 216 ? 20.457 49.835 10.833 1.00 7.27 216 ASP E C 1
ATOM 8980 O O . ASP C 1 216 ? 20.787 49.531 11.986 1.00 6.80 216 ASP E O 1
ATOM 8985 N N . ARG C 1 217 ? 19.861 50.988 10.557 1.00 5.89 217 ARG E N 1
ATOM 8986 C CA . ARG C 1 217 ? 19.466 51.910 11.609 1.00 6.05 217 ARG E CA 1
ATOM 8987 C C . ARG C 1 217 ? 18.490 51.270 12.572 1.00 6.91 217 ARG E C 1
ATOM 8988 O O . ARG C 1 217 ? 18.629 51.385 13.793 1.00 6.47 217 ARG E O 1
ATOM 8996 N N . PHE C 1 218 ? 17.474 50.570 12.067 1.00 6.38 218 PHE E N 1
ATOM 8997 C CA . PHE C 1 218 ? 16.465 49.965 12.928 1.00 6.82 218 PHE E CA 1
ATOM 8998 C C . PHE C 1 218 ? 17.107 49.004 13.926 1.00 6.96 218 PHE E C 1
ATOM 8999 O O . PHE C 1 218 ? 16.762 49.033 15.111 1.00 6.91 218 PHE E O 1
ATOM 9007 N N . LEU C 1 219 ? 18.053 48.209 13.456 1.00 6.89 219 LEU E N 1
ATOM 9008 C CA . LEU C 1 219 ? 18.711 47.238 14.330 1.00 8.01 219 LEU E CA 1
ATOM 9009 C C . LEU C 1 219 ? 19.584 47.898 15.385 1.00 7.59 219 LEU E C 1
ATOM 9010 O O . LEU C 1 219 ? 19.475 47.537 16.562 1.00 7.96 219 LEU E O 1
ATOM 9018 N N . PHE C 1 220 ? 20.406 48.868 15.007 1.00 6.66 220 PHE E N 1
ATOM 9019 C CA . PHE C 1 220 ? 21.229 49.554 16.005 1.00 7.17 220 PHE E CA 1
ATOM 9020 C C . PHE C 1 220 ? 20.393 50.376 16.964 1.00 7.70 220 PHE E C 1
ATOM 9021 O O . PHE C 1 220 ? 20.691 50.426 18.162 1.00 7.76 220 PHE E O 1
ATOM 9029 N N . VAL C 1 221 ? 19.317 51.001 16.499 1.00 7.07 221 VAL E N 1
ATOM 9030 C CA . VAL C 1 221 ? 18.401 51.714 17.365 1.00 7.38 221 VAL E CA 1
ATOM 9031 C C . VAL C 1 221 ? 17.725 50.755 18.329 1.00 7.15 221 VAL E C 1
ATOM 9032 O O . VAL C 1 221 ? 17.577 51.074 19.517 1.00 6.48 221 VAL E O 1
ATOM 9036 N N . ALA C 1 222 ? 17.329 49.571 17.889 1.00 6.95 222 ALA E N 1
ATOM 9037 C CA . ALA C 1 222 ? 16.791 48.563 18.788 1.00 6.18 222 ALA E CA 1
ATOM 9038 C C . ALA C 1 222 ? 17.781 48.263 19.914 1.00 6.88 222 ALA E C 1
ATOM 9039 O O . ALA C 1 222 ? 17.389 48.225 21.083 1.00 7.14 222 ALA E O 1
ATOM 9041 N N . GLU C 1 223 ? 19.049 48.045 19.571 1.00 7.16 223 GLU E N 1
ATOM 9042 C CA . GLU C 1 223 ? 20.051 47.795 20.610 1.00 7.44 223 GLU E CA 1
ATOM 9043 C C . GLU C 1 223 ? 20.056 48.949 21.597 1.00 7.41 223 GLU E C 1
ATOM 9044 O O . GLU C 1 223 ? 20.073 48.712 22.810 1.00 6.78 223 GLU E O 1
ATOM 9050 N N . ALA C 1 224 ? 20.067 50.175 21.115 1.00 6.64 224 ALA E N 1
ATOM 9051 C CA . ALA C 1 224 ? 20.113 51.358 21.966 1.00 7.06 224 ALA E CA 1
ATOM 9052 C C . ALA C 1 224 ? 18.886 51.493 22.839 1.00 7.46 224 ALA E C 1
ATOM 9053 O O . ALA C 1 224 ? 18.992 51.827 24.031 1.00 7.27 224 ALA E O 1
ATOM 9055 N N . ILE C 1 225 ? 17.678 51.297 22.303 1.00 6.67 225 ILE E N 1
ATOM 9056 C CA . ILE C 1 225 ? 16.454 51.344 23.088 1.00 7.67 225 ILE E CA 1
ATOM 9057 C C . ILE C 1 225 ? 16.554 50.364 24.248 1.00 7.80 225 ILE E C 1
ATOM 9058 O O . ILE C 1 225 ? 16.311 50.708 25.407 1.00 7.61 225 ILE E O 1
ATOM 9063 N N . TYR C 1 226 ? 16.917 49.118 23.955 1.00 7.61 226 TYR E N 1
ATOM 9064 C CA . TYR C 1 226 ? 16.909 48.092 24.989 1.00 7.62 226 TYR E CA 1
ATOM 9065 C C . TYR C 1 226 ? 18.020 48.331 25.996 1.00 7.94 226 TYR E C 1
ATOM 9066 O O . TYR C 1 226 ? 17.807 48.075 27.190 1.00 8.24 226 TYR E O 1
ATOM 9075 N N . LYS C 1 227 ? 19.152 48.877 25.583 1.00 7.50 227 LYS E N 1
ATOM 9076 C CA . LYS C 1 227 ? 20.237 49.178 26.513 1.00 7.73 227 LYS E CA 1
ATOM 9077 C C . LYS C 1 227 ? 19.807 50.289 27.452 1.00 7.76 227 LYS E C 1
ATOM 9078 O O . LYS C 1 227 ? 19.946 50.165 28.669 1.00 7.93 227 LYS E O 1
ATOM 9084 N N . ALA C 1 228 ? 19.229 51.367 26.924 1.00 6.59 228 ALA E N 1
ATOM 9085 C CA . ALA C 1 228 ? 18.803 52.482 27.766 1.00 6.90 228 ALA E CA 1
ATOM 9086 C C . ALA C 1 228 ? 17.665 52.085 28.683 1.00 7.21 228 ALA E C 1
ATOM 9087 O O . ALA C 1 228 ? 17.594 52.543 29.841 1.00 7.63 228 ALA E O 1
ATOM 9089 N N . GLN C 1 229 ? 16.736 51.259 28.217 1.00 7.97 229 GLN E N 1
ATOM 9090 C CA . GLN C 1 229 ? 15.641 50.790 29.046 1.00 8.07 229 GLN E CA 1
ATOM 9091 C C . GLN C 1 229 ? 16.143 49.943 30.204 1.00 8.18 229 GLN E C 1
ATOM 9092 O O . GLN C 1 229 ? 15.676 50.108 31.336 1.00 8.41 229 GLN E O 1
ATOM 9098 N N . ALA C 1 230 ? 17.083 49.044 29.944 1.00 8.37 230 ALA E N 1
ATOM 9099 C CA . ALA C 1 230 ? 17.633 48.209 31.016 1.00 8.59 230 ALA E CA 1
ATOM 9100 C C . ALA C 1 230 ? 18.412 49.061 32.013 1.00 8.86 230 ALA E C 1
ATOM 9101 O O . ALA C 1 230 ? 18.306 48.814 33.218 1.00 10.47 230 ALA E O 1
ATOM 9103 N N . GLU C 1 231 ? 19.121 50.063 31.521 1.00 8.74 231 GLU E N 1
ATOM 9104 C CA . GLU C 1 231 ? 19.955 50.904 32.372 1.00 8.37 231 GLU E CA 1
ATOM 9105 C C . GLU C 1 231 ? 19.118 51.777 33.283 1.00 9.31 231 GLU E C 1
ATOM 9106 O O . GLU C 1 231 ? 19.452 51.991 34.458 1.00 9.37 231 GLU E O 1
ATOM 9112 N N . THR C 1 232 ? 18.031 52.343 32.784 1.00 8.29 232 THR E N 1
ATOM 9113 C CA . THR C 1 232 ? 17.235 53.318 33.501 1.00 8.15 232 THR E CA 1
ATOM 9114 C C . THR C 1 232 ? 16.033 52.717 34.217 1.00 9.19 232 THR E C 1
ATOM 9115 O O . THR C 1 232 ? 15.489 53.334 35.135 1.00 9.11 232 THR E O 1
ATOM 9119 N N . GLY C 1 233 ? 15.564 51.568 33.757 1.00 8.74 233 GLY E N 1
ATOM 9120 C CA . GLY C 1 233 ? 14.341 50.974 34.251 1.00 9.27 233 GLY E CA 1
ATOM 9121 C C . GLY C 1 233 ? 13.066 51.659 33.792 1.00 10.03 233 GLY E C 1
ATOM 9122 O O . GLY C 1 233 ? 11.993 51.321 34.298 1.00 11.98 233 GLY E O 1
ATOM 9123 N N . GLU C 1 234 ? 13.139 52.596 32.869 1.00 8.85 234 GLU E N 1
ATOM 9124 C CA . GLU C 1 234 ? 11.974 53.263 32.315 1.00 7.79 234 GLU E CA 1
ATOM 9125 C C . GLU C 1 234 ? 11.781 52.808 30.866 1.00 7.68 234 GLU E C 1
ATOM 9126 O O . GLU C 1 234 ? 12.753 52.593 30.152 1.00 8.02 234 GLU E O 1
ATOM 9132 N N . VAL C 1 235 ? 10.519 52.659 30.470 1.00 7.93 235 VAL E N 1
ATOM 9133 C CA . VAL C 1 235 ? 10.251 52.271 29.076 1.00 7.83 235 VAL E CA 1
ATOM 9134 C C . VAL C 1 235 ? 10.789 53.346 28.143 1.00 7.41 235 VAL E C 1
ATOM 9135 O O . VAL C 1 235 ? 10.609 54.538 28.369 1.00 7.46 235 VAL E O 1
ATOM 9139 N N . LYS C 1 236 ? 11.462 52.900 27.086 1.00 6.61 236 LYS E N 1
ATOM 9140 C CA . LYS C 1 236 ? 12.055 53.785 26.100 1.00 7.37 236 LYS E CA 1
ATOM 9141 C C . LYS C 1 236 ? 11.529 53.481 24.690 1.00 7.23 236 LYS E C 1
ATOM 9142 O O . LYS C 1 236 ? 11.188 52.345 24.368 1.00 7.27 236 LYS E O 1
ATOM 9148 N N . GLY C 1 237 ? 11.566 54.507 23.846 1.00 6.79 237 GLY E N 1
ATOM 9149 C CA . GLY C 1 237 ? 11.267 54.275 22.426 1.00 7.46 237 GLY E CA 1
ATOM 9150 C C . GLY C 1 237 ? 12.078 55.228 21.568 1.00 7.53 237 GLY E C 1
ATOM 9151 O O . GLY C 1 237 ? 12.675 56.195 22.022 1.00 7.52 237 GLY E O 1
ATOM 9152 N N . HIS C 1 238 ? 12.104 54.930 20.276 1.00 6.67 238 HIS E N 1
ATOM 9153 C CA . HIS C 1 238 ? 12.703 55.801 19.275 1.00 6.68 238 HIS E CA 1
ATOM 9154 C C . HIS C 1 238 ? 11.807 55.733 18.040 1.00 6.58 238 HIS E C 1
ATOM 9155 O O . HIS C 1 238 ? 11.579 54.618 17.569 1.00 7.74 238 HIS E O 1
ATOM 9162 N N . TYR C 1 239 ? 11.332 56.882 17.578 1.00 6.56 239 TYR E N 1
ATOM 9163 C CA . TYR C 1 239 ? 10.397 56.789 16.439 1.00 6.53 239 TYR E CA 1
ATOM 9164 C C . TYR C 1 239 ? 11.168 56.438 15.160 1.00 6.46 239 TYR E C 1
ATOM 9165 O O . TYR C 1 239 ? 11.823 57.294 14.578 1.00 6.47 239 TYR E O 1
ATOM 9174 N N . LEU C 1 240 ? 11.086 55.177 14.769 1.00 6.82 240 LEU E N 1
ATOM 9175 C CA . LEU C 1 240 ? 11.708 54.719 13.531 1.00 6.33 240 LEU E CA 1
ATOM 9176 C C . LEU C 1 240 ? 10.840 55.080 12.328 1.00 5.84 240 LEU E C 1
ATOM 9177 O O . LEU C 1 240 ? 9.646 54.790 12.308 1.00 5.99 240 LEU E O 1
ATOM 9182 N N . ASN C 1 241 ? 11.450 55.756 11.364 1.00 5.75 241 ASN E N 1
ATOM 9183 C CA . ASN C 1 241 ? 10.671 56.328 10.260 1.00 6.10 241 ASN E CA 1
ATOM 9184 C C . ASN C 1 241 ? 10.310 55.272 9.227 1.00 5.95 241 ASN E C 1
ATOM 9185 O O . ASN C 1 241 ? 11.176 54.617 8.664 1.00 6.44 241 ASN E O 1
ATOM 9190 N N . ALA C 1 242 ? 9.003 55.115 9.014 1.00 6.22 242 ALA E N 1
ATOM 9191 C CA . ALA C 1 242 ? 8.495 54.216 7.985 1.00 6.36 242 ALA E CA 1
ATOM 9192 C C . ALA C 1 242 ? 8.194 54.976 6.698 1.00 7.36 242 ALA E C 1
ATOM 9193 O O . ALA C 1 242 ? 7.812 54.349 5.703 1.00 7.43 242 ALA E O 1
ATOM 9195 N N . THR C 1 243 ? 8.359 56.287 6.692 1.00 6.40 243 THR E N 1
ATOM 9196 C CA . THR C 1 243 ? 8.122 57.089 5.497 1.00 6.78 243 THR E CA 1
ATOM 9197 C C . THR C 1 243 ? 8.954 56.531 4.361 1.00 7.07 243 THR E C 1
ATOM 9198 O O . THR C 1 243 ? 10.162 56.320 4.492 1.00 7.31 243 THR E O 1
ATOM 9202 N N . ALA C 1 244 ? 8.329 56.334 3.196 1.00 7.24 244 ALA E N 1
ATOM 9203 C CA . ALA C 1 244 ? 9.063 55.691 2.103 1.00 7.33 244 ALA E CA 1
ATOM 9204 C C . ALA C 1 244 ? 8.520 56.138 0.757 1.00 7.12 244 ALA E C 1
ATOM 9205 O O . ALA C 1 244 ? 7.530 56.867 0.697 1.00 7.07 244 ALA E O 1
ATOM 9207 N N . GLY C 1 245 ? 9.189 55.702 -0.306 1.00 6.45 245 GLY E N 1
ATOM 9208 C CA . GLY C 1 245 ? 8.764 56.091 -1.647 1.00 6.97 245 GLY E CA 1
ATOM 9209 C C . GLY C 1 245 ? 7.507 55.371 -2.098 1.00 7.01 245 GLY E C 1
ATOM 9210 O O . GLY C 1 245 ? 6.785 55.909 -2.943 1.00 6.57 245 GLY E O 1
ATOM 9211 N N . THR C 1 246 ? 7.272 54.166 -1.619 1.00 6.83 246 THR E N 1
ATOM 9212 C CA . THR C 1 246 ? 6.153 53.320 -2.000 1.00 6.31 246 THR E CA 1
ATOM 9213 C C . THR C 1 246 ? 5.515 52.702 -0.764 1.00 7.74 246 THR E C 1
ATOM 9214 O O . THR C 1 246 ? 6.163 52.629 0.287 1.00 6.83 246 THR E O 1
ATOM 9218 N N . CYS C 1 247 ? 4.250 52.310 -0.849 1.00 7.60 247 CYS E N 1
ATOM 9219 C CA . CYS C 1 247 ? 3.552 51.722 0.291 1.00 8.08 247 CYS E CA 1
ATOM 9220 C C . CYS C 1 247 ? 4.200 50.406 0.702 1.00 8.73 247 CYS E C 1
ATOM 9221 O O . CYS C 1 247 ? 4.198 50.044 1.878 1.00 8.49 247 CYS E O 1
ATOM 9226 N N . GLU C 1 248 ? 4.724 49.676 -0.280 1.00 8.44 248 GLU E N 1
ATOM 9227 C CA . GLU C 1 248 ? 5.380 48.406 -0.008 1.00 9.24 248 GLU E CA 1
ATOM 9228 C C . GLU C 1 248 ? 6.612 48.647 0.855 1.00 8.72 248 GLU E C 1
ATOM 9229 O O . GLU C 1 248 ? 6.869 47.800 1.728 1.00 8.72 248 GLU E O 1
ATOM 9235 N N . GLU C 1 249 ? 7.448 49.611 0.522 1.00 7.90 249 GLU E N 1
ATOM 9236 C CA . GLU C 1 249 ? 8.593 49.918 1.371 1.00 8.31 249 GLU E CA 1
ATOM 9237 C C . GLU C 1 249 ? 8.163 50.429 2.735 1.00 7.62 249 GLU E C 1
ATOM 9238 O O . GLU C 1 249 ? 8.760 50.014 3.747 1.00 7.64 249 GLU E O 1
ATOM 9244 N N . MET C 1 250 ? 7.157 51.285 2.815 1.00 6.64 250 MET E N 1
ATOM 9245 C CA . MET C 1 250 ? 6.635 51.732 4.105 1.00 6.63 250 MET E CA 1
ATOM 9246 C C . MET C 1 250 ? 6.251 50.558 4.988 1.00 7.46 250 MET E C 1
ATOM 9247 O O . MET C 1 250 ? 6.605 50.464 6.179 1.00 7.03 250 MET E O 1
ATOM 9252 N N . MET C 1 251 ? 5.502 49.615 4.438 1.00 7.58 251 MET E N 1
ATOM 9253 C CA . MET C 1 251 ? 5.039 48.452 5.175 1.00 7.92 251 MET E CA 1
ATOM 9254 C C . MET C 1 251 ? 6.187 47.543 5.564 1.00 8.08 251 MET E C 1
ATOM 9255 O O . MET C 1 251 ? 6.166 47.027 6.697 1.00 8.02 251 MET E O 1
ATOM 9260 N N . LYS C 1 252 ? 7.196 47.361 4.724 1.00 8.12 252 LYS E N 1
ATOM 9261 C CA . LYS C 1 252 ? 8.361 46.569 5.099 1.00 9.31 252 LYS E CA 1
ATOM 9262 C C . LYS C 1 252 ? 9.024 47.149 6.346 1.00 8.34 252 LYS E C 1
ATOM 9263 O O . LYS C 1 252 ? 9.486 46.395 7.217 1.00 7.78 252 LYS E O 1
ATOM 9269 N N . ARG C 1 253 ? 9.083 48.465 6.442 1.00 7.37 253 ARG E N 1
ATOM 9270 C CA . ARG C 1 253 ? 9.722 49.129 7.569 1.00 7.45 253 ARG E CA 1
ATOM 9271 C C . ARG C 1 253 ? 8.902 48.973 8.822 1.00 7.55 253 ARG E C 1
ATOM 9272 O O . ARG C 1 253 ? 9.430 48.664 9.904 1.00 6.67 253 ARG E O 1
ATOM 9280 N N . ALA C 1 254 ? 7.589 49.103 8.750 1.00 6.32 254 ALA E N 1
ATOM 9281 C CA . ALA C 1 254 ? 6.684 48.852 9.863 1.00 6.10 254 ALA E CA 1
ATOM 9282 C C . ALA C 1 254 ? 6.802 47.417 10.351 1.00 7.14 254 ALA E C 1
ATOM 9283 O O . ALA C 1 254 ? 6.836 47.159 11.570 1.00 7.28 254 ALA E O 1
ATOM 9285 N N . VAL C 1 255 ? 6.850 46.452 9.444 1.00 6.77 255 VAL E N 1
ATOM 9286 C CA . VAL C 1 255 ? 7.001 45.047 9.794 1.00 7.31 255 VAL E CA 1
ATOM 9287 C C . VAL C 1 255 ? 8.301 44.800 10.548 1.00 7.64 255 VAL E C 1
ATOM 9288 O O . VAL C 1 255 ? 8.302 44.056 11.535 1.00 7.56 255 VAL E O 1
ATOM 9299 N N . ALA C 1 257 ? 9.974 46.924 12.433 1.00 7.58 257 ALA E N 1
ATOM 9300 C CA . ALA C 1 257 ? 9.745 47.436 13.783 1.00 8.70 257 ALA E CA 1
ATOM 9301 C C . ALA C 1 257 ? 8.930 46.469 14.614 1.00 8.81 257 ALA E C 1
ATOM 9302 O O . ALA C 1 257 ? 9.269 46.180 15.773 1.00 8.51 257 ALA E O 1
ATOM 9304 N N . LYS C 1 258 ? 7.837 45.925 14.098 1.00 8.23 258 LYS E N 1
ATOM 9305 C CA . LYS C 1 258 ? 7.046 44.906 14.760 1.00 8.38 258 LYS E CA 1
ATOM 9306 C C . LYS C 1 258 ? 7.918 43.736 15.190 1.00 7.94 258 LYS E C 1
ATOM 9307 O O . LYS C 1 258 ? 7.836 43.276 16.333 1.00 7.37 258 LYS E O 1
ATOM 9313 N N . GLU C 1 259 ? 8.738 43.225 14.281 1.00 7.36 259 GLU E N 1
ATOM 9314 C CA . GLU C 1 259 ? 9.535 42.038 14.555 1.00 7.66 259 GLU E CA 1
ATOM 9315 C C . GLU C 1 259 ? 10.693 42.291 15.511 1.00 7.63 259 GLU E C 1
ATOM 9316 O O . GLU C 1 259 ? 11.173 41.316 16.097 1.00 8.96 259 GLU E O 1
ATOM 9325 N N . LEU C 1 260 ? 11.107 43.529 15.696 1.00 7.00 260 LEU E N 1
ATOM 9326 C CA . LEU C 1 260 ? 12.088 43.884 16.711 1.00 8.04 260 LEU E CA 1
ATOM 9327 C C . LEU C 1 260 ? 11.464 44.134 18.070 1.00 8.45 260 LEU E C 1
ATOM 9328 O O . LEU C 1 260 ? 12.193 44.320 19.054 1.00 8.83 260 LEU E O 1
ATOM 9333 N N . GLY C 1 261 ? 10.152 44.200 18.166 1.00 7.88 261 GLY E N 1
ATOM 9334 C CA . GLY C 1 261 ? 9.435 44.368 19.408 1.00 7.82 261 GLY E CA 1
ATOM 9335 C C . GLY C 1 261 ? 9.457 45.793 19.931 1.00 7.81 261 GLY E C 1
ATOM 9336 O O . GLY C 1 261 ? 9.098 45.975 21.102 1.00 8.60 261 GLY E O 1
ATOM 9337 N N . VAL C 1 262 ? 9.902 46.761 19.154 1.00 8.06 262 VAL E N 1
ATOM 9338 C CA . VAL C 1 262 ? 10.049 48.137 19.609 1.00 8.56 262 VAL E CA 1
ATOM 9339 C C . VAL C 1 262 ? 8.718 48.864 19.583 1.00 8.19 262 VAL E C 1
ATOM 9340 O O . VAL C 1 262 ? 7.785 48.432 18.897 1.00 8.22 262 VAL E O 1
ATOM 9344 N N . PRO C 1 263 ? 8.568 49.952 20.329 1.00 7.40 263 PRO E N 1
ATOM 9345 C CA . PRO C 1 263 ? 7.253 50.483 20.629 1.00 7.52 263 PRO E CA 1
ATOM 9346 C C . PRO C 1 263 ? 6.647 51.428 19.607 1.00 7.83 263 PRO E C 1
ATOM 9347 O O . PRO C 1 263 ? 5.414 51.528 19.593 1.00 7.55 263 PRO E O 1
ATOM 9351 N N . ILE C 1 264 ? 7.469 52.102 18.813 1.00 7.53 264 ILE E N 1
ATOM 9352 C CA . ILE C 1 264 ? 6.933 53.279 18.112 1.00 7.45 264 ILE E CA 1
ATOM 9353 C C . ILE C 1 264 ? 7.650 53.505 16.799 1.00 7.72 264 ILE E C 1
ATOM 9354 O O . ILE C 1 264 ? 8.860 53.362 16.650 1.00 8.48 264 ILE E O 1
ATOM 9359 N N . ILE C 1 265 ? 6.851 53.833 15.776 1.00 7.46 265 ILE E N 1
ATOM 9360 C CA . ILE C 1 265 ? 7.363 54.271 14.485 1.00 7.33 265 ILE E CA 1
ATOM 9361 C C . ILE C 1 265 ? 6.805 55.649 14.168 1.00 6.96 265 ILE E C 1
ATOM 9362 O O . ILE C 1 265 ? 5.946 56.149 14.893 1.00 6.91 265 ILE E O 1
ATOM 9367 N N . MET C 1 266 ? 7.313 56.265 13.106 1.00 6.36 266 MET E N 1
ATOM 9368 C CA . MET C 1 266 ? 6.807 57.557 12.679 1.00 6.38 266 MET E CA 1
ATOM 9369 C C . MET C 1 266 ? 6.494 57.542 11.182 1.00 6.09 266 MET E C 1
ATOM 9370 O O . MET C 1 266 ? 6.962 56.693 10.423 1.00 6.34 266 MET E O 1
ATOM 9375 N N . HIS C 1 267 ? 5.684 58.511 10.796 1.00 6.17 267 HIS E N 1
ATOM 9376 C CA . HIS C 1 267 ? 5.328 58.689 9.390 1.00 6.24 267 HIS E CA 1
ATOM 9377 C C . HIS C 1 267 ? 5.118 60.176 9.120 1.00 5.99 267 HIS E C 1
ATOM 9378 O O . HIS C 1 267 ? 4.560 60.906 9.933 1.00 6.34 267 HIS E O 1
ATOM 9385 N N . ASP C 1 268 ? 5.573 60.581 7.941 1.00 5.52 268 ASP E N 1
ATOM 9386 C CA . ASP C 1 268 ? 5.396 61.947 7.471 1.00 6.31 268 ASP E CA 1
ATOM 9387 C C . ASP C 1 268 ? 4.102 61.981 6.659 1.00 6.41 268 ASP E C 1
ATOM 9388 O O . ASP C 1 268 ? 4.108 61.698 5.459 1.00 7.03 268 ASP E O 1
ATOM 9393 N N . TYR C 1 269 ? 2.997 62.331 7.314 1.00 5.93 269 TYR E N 1
ATOM 9394 C CA . TYR C 1 269 ? 1.697 62.059 6.704 1.00 6.01 269 TYR E CA 1
ATOM 9395 C C . TYR C 1 269 ? 1.459 62.900 5.458 1.00 6.88 269 TYR E C 1
ATOM 9396 O O . TYR C 1 269 ? 0.683 62.401 4.622 1.00 7.02 269 TYR E O 1
ATOM 9405 N N . LEU C 1 270 ? 1.947 64.115 5.370 1.00 6.93 270 LEU E N 1
ATOM 9406 C CA . LEU C 1 270 ? 1.642 64.923 4.188 1.00 7.30 270 LEU E CA 1
ATOM 9407 C C . LEU C 1 270 ? 2.575 64.586 3.049 1.00 7.86 270 LEU E C 1
ATOM 9408 O O . LEU C 1 270 ? 2.092 64.587 1.904 1.00 7.75 270 LEU E O 1
ATOM 9413 N N . THR C 1 271 ? 3.848 64.317 3.293 1.00 6.73 271 THR E N 1
ATOM 9414 C CA . THR C 1 271 ? 4.737 64.012 2.172 1.00 7.02 271 THR E CA 1
ATOM 9415 C C . THR C 1 271 ? 4.611 62.568 1.716 1.00 7.68 271 THR E C 1
ATOM 9416 O O . THR C 1 271 ? 4.862 62.250 0.551 1.00 8.22 271 THR E O 1
ATOM 9420 N N . GLY C 1 272 ? 4.271 61.661 2.627 1.00 7.09 272 GLY E N 1
ATOM 9421 C CA . GLY C 1 272 ? 3.888 60.300 2.251 1.00 6.94 272 GLY E CA 1
ATOM 9422 C C . GLY C 1 272 ? 2.478 60.300 1.672 1.00 7.23 272 GLY E C 1
ATOM 9423 O O . GLY C 1 272 ? 2.223 59.618 0.679 1.00 6.78 272 GLY E O 1
ATOM 9424 N N . GLY C 1 273 ? 1.564 60.970 2.356 1.00 6.18 273 GLY E N 1
ATOM 9425 C CA . GLY C 1 273 ? 0.208 61.141 1.845 1.00 6.24 273 GLY E CA 1
ATOM 9426 C C . GLY C 1 273 ? -0.832 60.416 2.687 1.00 6.32 273 GLY E C 1
ATOM 9427 O O . GLY C 1 273 ? -0.555 59.453 3.409 1.00 6.44 273 GLY E O 1
ATOM 9428 N N . PHE C 1 274 ? -2.078 60.882 2.598 1.00 5.73 274 PHE E N 1
ATOM 9429 C CA . PHE C 1 274 ? -3.169 60.357 3.401 1.00 6.43 274 PHE E CA 1
ATOM 9430 C C . PHE C 1 274 ? -3.510 58.902 3.130 1.00 6.55 274 PHE E C 1
ATOM 9431 O O . PHE C 1 274 ? -3.845 58.158 4.060 1.00 5.55 274 PHE E O 1
ATOM 9439 N N . THR C 1 275 ? -3.469 58.478 1.871 1.00 6.65 275 THR E N 1
ATOM 9440 C CA . THR C 1 275 ? -3.755 57.081 1.545 1.00 6.25 275 THR E CA 1
ATOM 9441 C C . THR C 1 275 ? -2.780 56.146 2.245 1.00 5.98 275 THR E C 1
ATOM 9442 O O . THR C 1 275 ? -3.174 55.202 2.945 1.00 6.48 275 THR E O 1
ATOM 9446 N N . ALA C 1 276 ? -1.480 56.413 2.132 1.00 5.67 276 ALA E N 1
ATOM 9447 C CA . ALA C 1 276 ? -0.460 55.630 2.827 1.00 5.60 276 ALA E CA 1
ATOM 9448 C C . ALA C 1 276 ? -0.553 55.815 4.341 1.00 6.70 276 ALA E C 1
ATOM 9449 O O . ALA C 1 276 ? -0.464 54.815 5.057 1.00 6.30 276 ALA E O 1
ATOM 9451 N N . ASN C 1 277 ? -0.841 57.031 4.800 1.00 5.73 277 ASN E N 1
ATOM 9452 C CA . ASN C 1 277 ? -0.928 57.233 6.247 1.00 5.84 277 ASN E CA 1
ATOM 9453 C C . ASN C 1 277 ? -2.027 56.396 6.858 1.00 6.29 277 ASN E C 1
ATOM 9454 O O . ASN C 1 277 ? -1.883 55.781 7.913 1.00 6.16 277 ASN E O 1
ATOM 9459 N N . THR C 1 278 ? -3.206 56.384 6.226 1.00 5.67 278 THR E N 1
ATOM 9460 C CA . THR C 1 278 ? -4.349 55.663 6.766 1.00 6.18 278 THR E CA 1
ATOM 9461 C C . THR C 1 278 ? -4.049 54.174 6.808 1.00 6.42 278 THR E C 1
ATOM 9462 O O . THR C 1 278 ? -4.320 53.509 7.802 1.00 6.59 278 THR E O 1
ATOM 9466 N N . SER C 1 279 ? -3.440 53.633 5.750 1.00 6.14 279 SER E N 1
ATOM 9467 C CA . SER C 1 279 ? -3.016 52.244 5.745 1.00 6.32 279 SER E CA 1
ATOM 9468 C C . SER C 1 279 ? -2.068 51.953 6.914 1.00 6.59 279 SER E C 1
ATOM 9469 O O . SER C 1 279 ? -2.180 50.906 7.558 1.00 6.53 279 SER E O 1
ATOM 9472 N N . LEU C 1 280 ? -1.108 52.858 7.113 1.00 6.16 280 LEU E N 1
ATOM 9473 C CA . LEU C 1 280 ? -0.119 52.615 8.175 1.00 6.39 280 LEU E CA 1
ATOM 9474 C C . LEU C 1 280 ? -0.767 52.678 9.546 1.00 6.75 280 LEU E C 1
ATOM 9475 O O . LEU C 1 280 ? -0.463 51.868 10.427 1.00 6.06 280 LEU E O 1
ATOM 9480 N N . ALA C 1 281 ? -1.685 53.617 9.757 1.00 5.62 281 ALA E N 1
ATOM 9481 C CA . ALA C 1 281 ? -2.397 53.718 11.028 1.00 7.10 281 ALA E CA 1
ATOM 9482 C C . ALA C 1 281 ? -3.152 52.438 11.320 1.00 7.45 281 ALA E C 1
ATOM 9483 O O . ALA C 1 281 ? -3.174 51.944 12.454 1.00 6.81 281 ALA E O 1
ATOM 9485 N N . ILE C 1 282 ? -3.823 51.887 10.299 1.00 6.57 282 ILE E N 1
ATOM 9486 C CA . ILE C 1 282 ? -4.529 50.618 10.461 1.00 6.73 282 ILE E CA 1
ATOM 9487 C C . ILE C 1 282 ? -3.573 49.499 10.818 1.00 6.72 282 ILE E C 1
ATOM 9488 O O . ILE C 1 282 ? -3.856 48.704 11.719 1.00 6.81 282 ILE E O 1
ATOM 9493 N N . TYR C 1 283 ? -2.431 49.409 10.153 1.00 6.84 283 TYR E N 1
ATOM 9494 C CA . TYR C 1 283 ? -1.406 48.432 10.516 1.00 6.77 283 TYR E CA 1
ATOM 9495 C C . TYR C 1 283 ? -0.955 48.605 11.964 1.00 6.47 283 TYR E C 1
ATOM 9496 O O . TYR C 1 283 ? -0.870 47.616 12.697 1.00 6.52 283 TYR E O 1
ATOM 9505 N N . CYS C 1 284 ? -0.744 49.851 12.365 1.00 6.08 284 CYS E N 1
ATOM 9506 C CA . CYS C 1 284 ? -0.332 50.092 13.755 1.00 6.95 284 CYS E CA 1
ATOM 9507 C C . CYS C 1 284 ? -1.391 49.680 14.746 1.00 7.59 284 CYS E C 1
ATOM 9508 O O . CYS C 1 284 ? -1.070 49.122 15.801 1.00 7.35 284 CYS E O 1
ATOM 9511 N N . ARG C 1 285 ? -2.665 49.934 14.470 1.00 6.65 285 ARG E N 1
ATOM 9512 C CA . ARG C 1 285 ? -3.755 49.461 15.312 1.00 7.33 285 ARG E CA 1
ATOM 9513 C C . ARG C 1 285 ? -3.727 47.949 15.421 1.00 8.35 285 ARG E C 1
ATOM 9514 O O . ARG C 1 285 ? -3.832 47.377 16.508 1.00 8.57 285 ARG E O 1
ATOM 9522 N N . ASP C 1 286 ? -3.567 47.259 14.302 1.00 8.08 286 ASP E N 1
ATOM 9523 C CA . ASP C 1 286 ? -3.625 45.804 14.287 1.00 8.89 286 ASP E CA 1
ATOM 9524 C C . ASP C 1 286 ? -2.397 45.141 14.874 1.00 7.12 286 ASP E C 1
ATOM 9525 O O . ASP C 1 286 ? -2.419 43.943 15.147 1.00 7.51 286 ASP E O 1
ATOM 9530 N N . ASN C 1 287 ? -1.287 45.857 15.064 1.00 7.72 287 ASN E N 1
ATOM 9531 C CA . ASN C 1 287 ? -0.036 45.260 15.516 1.00 8.14 287 ASN E CA 1
ATOM 9532 C C . ASN C 1 287 ? 0.510 45.936 16.765 1.00 8.31 287 ASN E C 1
ATOM 9533 O O . ASN C 1 287 ? 1.579 45.555 17.252 1.00 9.43 287 ASN E O 1
ATOM 9538 N N . GLY C 1 288 ? -0.222 46.883 17.317 1.00 8.22 288 GLY E N 1
ATOM 9539 C CA . GLY C 1 288 ? 0.123 47.459 18.612 1.00 8.52 288 GLY E CA 1
ATOM 9540 C C . GLY C 1 288 ? 1.259 48.449 18.570 1.00 9.19 288 GLY E C 1
ATOM 9541 O O . GLY C 1 288 ? 1.867 48.677 19.634 1.00 11.49 288 GLY E O 1
ATOM 9542 N N . LEU C 1 289 ? 1.622 49.036 17.447 1.00 6.97 289 LEU E N 1
ATOM 9543 C CA . LEU C 1 289 ? 2.674 50.026 17.357 1.00 7.19 289 LEU E CA 1
ATOM 9544 C C . LEU C 1 289 ? 2.118 51.424 17.582 1.00 7.28 289 LEU E C 1
ATOM 9545 O O . LEU C 1 289 ? 1.106 51.805 16.986 1.00 7.05 289 LEU E O 1
ATOM 9550 N N . LEU C 1 290 ? 2.794 52.225 18.399 1.00 6.40 290 LEU E N 1
ATOM 9551 C CA . LEU C 1 290 ? 2.484 53.648 18.450 1.00 6.41 290 LEU E CA 1
ATOM 9552 C C . LEU C 1 290 ? 2.941 54.294 17.143 1.00 5.67 290 LEU E C 1
ATOM 9553 O O . LEU C 1 290 ? 3.960 53.913 16.571 1.00 6.27 290 LEU E O 1
ATOM 9558 N N . LEU C 1 291 ? 2.165 55.283 16.710 1.00 5.99 291 LEU E N 1
ATOM 9559 C CA . LEU C 1 291 ? 2.464 55.973 15.465 1.00 6.48 291 LEU E CA 1
ATOM 9560 C C . LEU C 1 291 ? 2.627 57.469 15.675 1.00 6.42 291 LEU E C 1
ATOM 9561 O O . LEU C 1 291 ? 1.656 58.180 15.931 1.00 6.91 291 LEU E O 1
ATOM 9566 N N . HIS C 1 292 ? 3.865 57.927 15.553 1.00 6.23 292 HIS E N 1
ATOM 9567 C CA . HIS C 1 292 ? 4.171 59.346 15.638 1.00 6.33 292 HIS E CA 1
ATOM 9568 C C . HIS C 1 292 ? 4.019 60.003 14.268 1.00 6.78 292 HIS E C 1
ATOM 9569 O O . HIS C 1 292 ? 4.631 59.506 13.328 1.00 6.48 292 HIS E O 1
ATOM 9576 N N . ILE C 1 293 ? 3.272 61.099 14.200 1.00 6.47 293 ILE E N 1
ATOM 9577 C CA . ILE C 1 293 ? 3.102 61.761 12.906 1.00 6.40 293 ILE E CA 1
ATOM 9578 C C . ILE C 1 293 ? 3.862 63.083 12.857 1.00 6.36 293 ILE E C 1
ATOM 9579 O O . ILE C 1 293 ? 3.663 63.980 13.674 1.00 6.30 293 ILE E O 1
ATOM 9584 N N . HIS C 1 294 ? 4.704 63.165 11.847 1.00 6.19 294 HIS E N 1
ATOM 9585 C CA . HIS C 1 294 ? 5.424 64.388 11.522 1.00 6.86 294 HIS E CA 1
ATOM 9586 C C . HIS C 1 294 ? 4.683 65.159 10.441 1.00 6.06 294 HIS E C 1
ATOM 9587 O O . HIS C 1 294 ? 4.237 64.524 9.470 1.00 6.07 294 HIS E O 1
ATOM 9594 N N . ARG C 1 295 ? 4.560 66.464 10.580 1.00 6.35 295 ARG E N 1
ATOM 9595 C CA . ARG C 1 295 ? 3.746 67.274 9.660 1.00 5.90 295 ARG E CA 1
ATOM 9596 C C . ARG C 1 295 ? 4.571 67.958 8.582 1.00 6.60 295 ARG E C 1
ATOM 9597 O O . ARG C 1 295 ? 4.160 68.996 8.033 1.00 6.58 295 ARG E O 1
ATOM 9605 N N . ALA C 1 296 ? 5.705 67.377 8.220 1.00 5.76 296 ALA E N 1
ATOM 9606 C CA . ALA C 1 296 ? 6.518 67.896 7.130 1.00 6.64 296 ALA E CA 1
ATOM 9607 C C . ALA C 1 296 ? 5.654 68.320 5.939 1.00 6.53 296 ALA E C 1
ATOM 9608 O O . ALA C 1 296 ? 4.746 67.599 5.518 1.00 6.75 296 ALA E O 1
ATOM 9610 N N . MET C 1 297 ? 5.969 69.486 5.421 1.00 6.59 297 MET E N 1
ATOM 9611 C CA . MET C 1 297 ? 5.288 70.186 4.339 1.00 7.40 297 MET E CA 1
ATOM 9612 C C . MET C 1 297 ? 4.104 71.011 4.776 1.00 7.13 297 MET E C 1
ATOM 9613 O O . MET C 1 297 ? 3.578 71.792 3.962 1.00 6.99 297 MET E O 1
ATOM 9618 N N . HIS C 1 298 ? 3.625 70.938 6.014 1.00 6.53 298 HIS E N 1
ATOM 9619 C CA . HIS C 1 298 ? 2.385 71.621 6.366 1.00 6.43 298 HIS E CA 1
ATOM 9620 C C . HIS C 1 298 ? 2.485 73.110 6.114 1.00 6.43 298 HIS E C 1
ATOM 9621 O O . HIS C 1 298 ? 1.503 73.736 5.697 1.00 7.23 298 HIS E O 1
ATOM 9628 N N . ALA C 1 299 ? 3.618 73.761 6.377 1.00 7.14 299 ALA E N 1
ATOM 9629 C CA . ALA C 1 299 ? 3.728 75.207 6.274 1.00 7.13 299 ALA E CA 1
ATOM 9630 C C . ALA C 1 299 ? 3.773 75.682 4.830 1.00 7.19 299 ALA E C 1
ATOM 9631 O O . ALA C 1 299 ? 3.553 76.860 4.565 1.00 7.60 299 ALA E O 1
ATOM 9633 N N . VAL C 1 300 ? 3.989 74.784 3.870 1.00 6.92 300 VAL E N 1
ATOM 9634 C CA . VAL C 1 300 ? 3.734 75.091 2.462 1.00 7.67 300 VAL E CA 1
ATOM 9635 C C . VAL C 1 300 ? 2.272 75.464 2.256 1.00 8.32 300 VAL E C 1
ATOM 9636 O O . VAL C 1 300 ? 1.931 76.383 1.510 1.00 8.47 300 VAL E O 1
ATOM 9640 N N . ILE C 1 301 ? 1.386 74.797 2.963 1.00 8.63 301 ILE E N 1
ATOM 9641 C CA . ILE C 1 301 ? -0.058 74.907 2.862 1.00 9.05 301 ILE E CA 1
ATOM 9642 C C . ILE C 1 301 ? -0.634 75.932 3.824 1.00 8.08 301 ILE E C 1
ATOM 9643 O O . ILE C 1 301 ? -1.613 76.625 3.513 1.00 8.18 301 ILE E O 1
ATOM 9648 N N . ASP C 1 302 ? -0.083 76.035 5.045 1.00 7.60 302 ASP E N 1
ATOM 9649 C CA . ASP C 1 302 ? -0.806 76.609 6.175 1.00 7.87 302 ASP E CA 1
ATOM 9650 C C . ASP C 1 302 ? -0.219 77.906 6.704 1.00 7.29 302 ASP E C 1
ATOM 9651 O O . ASP C 1 302 ? -0.787 78.432 7.670 1.00 8.59 302 ASP E O 1
ATOM 9656 N N . ARG C 1 303 ? 0.819 78.446 6.085 1.00 8.21 303 ARG E N 1
ATOM 9657 C CA . ARG C 1 303 ? 1.513 79.588 6.683 1.00 8.13 303 ARG E CA 1
ATOM 9658 C C . ARG C 1 303 ? 0.755 80.890 6.467 1.00 8.60 303 ARG E C 1
ATOM 9659 O O . ARG C 1 303 ? 0.732 81.730 7.372 1.00 9.69 303 ARG E O 1
ATOM 9667 N N . GLN C 1 304 ? 0.274 81.103 5.243 1.00 8.25 304 GLN E N 1
ATOM 9668 C CA . GLN C 1 304 ? -0.249 82.417 4.885 1.00 8.46 304 GLN E CA 1
ATOM 9669 C C . GLN C 1 304 ? -1.722 82.561 5.226 1.00 8.51 304 GLN E C 1
ATOM 9670 O O . GLN C 1 304 ? -2.525 81.652 5.044 1.00 8.81 304 GLN E O 1
ATOM 9676 N N . ARG C 1 305 ? -2.101 83.736 5.714 1.00 9.33 305 ARG E N 1
ATOM 9677 C CA . ARG C 1 305 ? -3.461 84.018 6.148 1.00 9.88 305 ARG E CA 1
ATOM 9678 C C . ARG C 1 305 ? -4.469 84.050 5.009 1.00 9.80 305 ARG E C 1
ATOM 9679 O O . ARG C 1 305 ? -5.636 83.740 5.255 1.00 10.90 305 ARG E O 1
ATOM 9687 N N . ASN C 1 306 ? -4.063 84.381 3.786 1.00 9.38 306 ASN E N 1
ATOM 9688 C CA . ASN C 1 306 ? -5.023 84.617 2.712 1.00 10.21 306 ASN E CA 1
ATOM 9689 C C . ASN C 1 306 ? -5.256 83.413 1.812 1.00 9.32 306 ASN E C 1
ATOM 9690 O O . ASN C 1 306 ? -6.207 83.420 1.024 1.00 9.27 306 ASN E O 1
ATOM 9695 N N . HIS C 1 307 ? -4.406 82.395 1.892 1.00 7.86 307 HIS E N 1
ATOM 9696 C CA . HIS C 1 307 ? -4.465 81.292 0.940 1.00 8.17 307 HIS E CA 1
ATOM 9697 C C . HIS C 1 307 ? -3.844 80.039 1.531 1.00 7.89 307 HIS E C 1
ATOM 9698 O O . HIS C 1 307 ? -2.801 80.075 2.172 1.00 9.58 307 HIS E O 1
ATOM 9705 N N . GLY C 1 308 ? -4.513 78.923 1.274 1.00 7.65 308 GLY E N 1
ATOM 9706 C CA . GLY C 1 308 ? -4.037 77.617 1.716 1.00 6.99 308 GLY E CA 1
ATOM 9707 C C . GLY C 1 308 ? -5.070 76.930 2.589 1.00 7.01 308 GLY E C 1
ATOM 9708 O O . GLY C 1 308 ? -6.287 77.049 2.413 1.00 7.92 308 GLY E O 1
ATOM 9709 N N . ILE C 1 309 ? -4.603 76.134 3.556 1.00 7.05 309 ILE E N 1
ATOM 9710 C CA . ILE C 1 309 ? -5.457 75.448 4.505 1.00 7.05 309 ILE E CA 1
ATOM 9711 C C . ILE C 1 309 ? -4.869 75.669 5.901 1.00 7.04 309 ILE E C 1
ATOM 9712 O O . ILE C 1 309 ? -3.678 75.406 6.053 1.00 7.84 309 ILE E O 1
ATOM 9717 N N . HIS C 1 310 ? -5.663 76.125 6.850 1.00 7.00 310 HIS E N 1
ATOM 9718 C CA . HIS C 1 310 ? -5.119 76.339 8.191 1.00 6.71 310 HIS E CA 1
ATOM 9719 C C . HIS C 1 310 ? -4.689 75.004 8.754 1.00 7.02 310 HIS E C 1
ATOM 9720 O O . HIS C 1 310 ? -5.327 73.965 8.556 1.00 6.79 310 HIS E O 1
ATOM 9727 N N . PHE C 1 311 ? -3.655 75.024 9.605 1.00 7.11 311 PHE E N 1
ATOM 9728 C CA . PHE C 1 311 ? -3.196 73.807 10.257 1.00 6.81 311 PHE E CA 1
ATOM 9729 C C . PHE C 1 311 ? -4.295 73.110 11.035 1.00 6.48 311 PHE E C 1
ATOM 9730 O O . PHE C 1 311 ? -4.311 71.871 11.109 1.00 6.92 311 PHE E O 1
ATOM 9738 N N . ARG C 1 312 ? -5.255 73.820 11.636 1.00 6.73 312 ARG E N 1
ATOM 9739 C CA . ARG C 1 312 ? -6.288 73.126 12.400 1.00 7.13 312 ARG E CA 1
ATOM 9740 C C . ARG C 1 312 ? -7.025 72.093 11.550 1.00 6.86 312 ARG E C 1
ATOM 9741 O O . ARG C 1 312 ? -7.430 71.051 12.072 1.00 6.81 312 ARG E O 1
ATOM 9749 N N . VAL C 1 313 ? -7.238 72.407 10.269 1.00 6.81 313 VAL E N 1
ATOM 9750 C CA . VAL C 1 313 ? -7.863 71.442 9.360 1.00 6.94 313 VAL E CA 1
ATOM 9751 C C . VAL C 1 313 ? -6.936 70.280 9.057 1.00 6.18 313 VAL E C 1
ATOM 9752 O O . VAL C 1 313 ? -7.375 69.131 9.054 1.00 6.65 313 VAL E O 1
ATOM 9756 N N . LEU C 1 314 ? -5.654 70.561 8.835 1.00 6.60 314 LEU E N 1
ATOM 9757 C CA . LEU C 1 314 ? -4.683 69.482 8.648 1.00 6.18 314 LEU E CA 1
ATOM 9758 C C . LEU C 1 314 ? -4.586 68.592 9.877 1.00 6.71 314 LEU E C 1
ATOM 9759 O O . LEU C 1 314 ? -4.325 67.394 9.749 1.00 6.79 314 LEU E O 1
ATOM 9764 N N . ALA C 1 315 ? -4.765 69.156 11.068 1.00 6.77 315 ALA E N 1
ATOM 9765 C CA . ALA C 1 315 ? -4.765 68.387 12.302 1.00 6.85 315 ALA E CA 1
ATOM 9766 C C . ALA C 1 315 ? -6.010 67.535 12.448 1.00 7.13 315 ALA E C 1
ATOM 9767 O O . ALA C 1 315 ? -5.911 66.372 12.852 1.00 7.29 315 ALA E O 1
ATOM 9769 N N . LYS C 1 316 ? -7.200 68.068 12.162 1.00 6.49 316 LYS E N 1
ATOM 9770 C CA . LYS C 1 316 ? -8.406 67.249 12.143 1.00 6.51 316 LYS E CA 1
ATOM 9771 C C . LYS C 1 316 ? -8.264 66.091 11.164 1.00 6.65 316 LYS E C 1
ATOM 9772 O O . LYS C 1 316 ? -8.637 64.956 11.470 1.00 6.16 316 LYS E O 1
ATOM 9778 N N . ALA C 1 317 ? -7.764 66.387 9.968 1.00 6.84 317 ALA E N 1
ATOM 9779 C CA . ALA C 1 317 ? -7.560 65.372 8.950 1.00 7.34 317 ALA E CA 1
ATOM 9780 C C . ALA C 1 317 ? -6.636 64.266 9.435 1.00 6.91 317 ALA E C 1
ATOM 9781 O O . ALA C 1 317 ? -6.918 63.086 9.234 1.00 6.83 317 ALA E O 1
ATOM 9783 N N . LEU C 1 318 ? -5.551 64.646 10.126 1.00 7.00 318 LEU E N 1
ATOM 9784 C CA . LEU C 1 318 ? -4.680 63.623 10.691 1.00 6.77 318 LEU E CA 1
ATOM 9785 C C . LEU C 1 318 ? -5.366 62.811 11.772 1.00 7.01 318 LEU E C 1
ATOM 9786 O O . LEU C 1 318 ? -5.249 61.587 11.832 1.00 6.98 318 LEU E O 1
ATOM 9791 N N . ARG C 1 319 ? -6.130 63.462 12.657 1.00 6.41 319 ARG E N 1
ATOM 9792 C CA . ARG C 1 319 ? -6.838 62.724 13.697 1.00 6.03 319 ARG E CA 1
ATOM 9793 C C . ARG C 1 319 ? -7.728 61.657 13.079 1.00 6.99 319 ARG E C 1
ATOM 9794 O O . ARG C 1 319 ? -7.819 60.522 13.532 1.00 7.72 319 ARG E O 1
ATOM 9802 N N . MET C 1 320 ? -8.408 62.011 11.986 1.00 6.39 320 MET E N 1
ATOM 9803 C CA . MET C 1 320 ? -9.242 61.071 11.246 1.00 6.70 320 MET E CA 1
ATOM 9804 C C . MET C 1 320 ? -8.463 59.970 10.539 1.00 5.83 320 MET E C 1
ATOM 9805 O O . MET C 1 320 ? -8.830 58.800 10.668 1.00 6.06 320 MET E O 1
ATOM 9810 N N . SER C 1 321 ? -7.416 60.323 9.802 1.00 5.81 321 SER E N 1
ATOM 9811 C CA . SER C 1 321 ? -6.618 59.323 9.088 1.00 6.12 321 SER E CA 1
ATOM 9812 C C . SER C 1 321 ? -5.877 58.391 10.044 1.00 6.80 321 SER E C 1
ATOM 9813 O O . SER C 1 321 ? -5.759 57.191 9.802 1.00 6.71 321 SER E O 1
ATOM 9816 N N . GLY C 1 322 ? -5.360 58.983 11.119 1.00 6.68 322 GLY E N 1
ATOM 9817 C CA . GLY C 1 322 ? -4.824 58.238 12.235 1.00 6.73 322 GLY E CA 1
ATOM 9818 C C . GLY C 1 322 ? -3.402 58.591 12.613 1.00 6.09 322 GLY E C 1
ATOM 9819 O O . GLY C 1 322 ? -2.494 58.552 11.797 1.00 6.77 322 GLY E O 1
ATOM 9820 N N . GLY C 1 323 ? -3.212 58.910 13.904 1.00 6.49 323 GLY E N 1
ATOM 9821 C CA . GLY C 1 323 ? -1.861 59.151 14.413 1.00 6.96 323 GLY E CA 1
ATOM 9822 C C . GLY C 1 323 ? -1.949 59.233 15.935 1.00 6.79 323 GLY E C 1
ATOM 9823 O O . GLY C 1 323 ? -2.894 59.807 16.467 1.00 7.33 323 GLY E O 1
ATOM 9824 N N . ASP C 1 324 ? -0.950 58.665 16.610 1.00 6.12 324 ASP E N 1
ATOM 9825 C CA . ASP C 1 324 ? -0.943 58.755 18.077 1.00 6.14 324 ASP E CA 1
ATOM 9826 C C . ASP C 1 324 ? -0.328 60.069 18.526 1.00 5.61 324 ASP E C 1
ATOM 9827 O O . ASP C 1 324 ? -0.725 60.575 19.586 1.00 6.08 324 ASP E O 1
ATOM 9832 N N . HIS C 1 325 ? 0.630 60.586 17.779 1.00 6.05 325 HIS E N 1
ATOM 9833 C CA . HIS C 1 325 ? 1.201 61.893 18.029 1.00 6.35 325 HIS E CA 1
ATOM 9834 C C . HIS C 1 325 ? 1.050 62.751 16.762 1.00 6.58 325 HIS E C 1
ATOM 9835 O O . HIS C 1 325 ? 1.042 62.192 15.674 1.00 6.94 325 HIS E O 1
ATOM 9842 N N . LEU C 1 326 ? 1.011 64.048 16.950 1.00 6.57 326 LEU E N 1
ATOM 9843 C CA . LEU C 1 326 ? 1.130 64.977 15.842 1.00 6.62 326 LEU E CA 1
ATOM 9844 C C . LEU C 1 326 ? 1.837 66.238 16.324 1.00 6.03 326 LEU E C 1
ATOM 9845 O O . LEU C 1 326 ? 1.447 66.773 17.373 1.00 5.86 326 LEU E O 1
ATOM 9850 N N . HIS C 1 327 ? 2.796 66.719 15.536 1.00 5.99 327 HIS E N 1
ATOM 9851 C CA . HIS C 1 327 ? 3.447 67.964 15.942 1.00 6.28 327 HIS E CA 1
ATOM 9852 C C . HIS C 1 327 ? 2.458 69.120 15.931 1.00 6.81 327 HIS E C 1
ATOM 9853 O O . HIS C 1 327 ? 1.602 69.255 15.051 1.00 7.72 327 HIS E O 1
ATOM 9860 N N . SER C 1 328 ? 2.599 69.953 16.976 1.00 7.33 328 SER E N 1
ATOM 9861 C CA . SER C 1 328 ? 1.657 71.028 17.222 1.00 7.38 328 SER E CA 1
ATOM 9862 C C . SER C 1 328 ? 2.279 72.413 17.174 1.00 7.60 328 SER E C 1
ATOM 9863 O O . SER C 1 328 ? 1.576 73.404 17.365 1.00 8.55 328 SER E O 1
ATOM 9866 N N . GLY C 1 329 ? 3.579 72.475 16.949 1.00 7.57 329 GLY E N 1
ATOM 9867 C CA . GLY C 1 329 ? 4.350 73.687 17.166 1.00 7.62 329 GLY E CA 1
ATOM 9868 C C . GLY C 1 329 ? 4.657 73.856 18.662 1.00 7.64 329 GLY E C 1
ATOM 9869 O O . GLY C 1 329 ? 4.187 73.134 19.527 1.00 7.90 329 GLY E O 1
ATOM 9870 N N . THR C 1 330 ? 5.458 74.880 18.920 1.00 7.52 330 THR E N 1
ATOM 9871 C CA . THR C 1 330 ? 5.955 75.190 20.245 1.00 8.67 330 THR E CA 1
ATOM 9872 C C . THR C 1 330 ? 5.448 76.518 20.762 1.00 9.19 330 THR E C 1
ATOM 9873 O O . THR C 1 330 ? 5.683 76.834 21.938 1.00 9.20 330 THR E O 1
ATOM 9877 N N . VAL C 1 331 ? 5.041 77.424 19.893 1.00 9.12 331 VAL E N 1
ATOM 9878 C CA . VAL C 1 331 ? 4.771 78.821 20.171 1.00 9.32 331 VAL E CA 1
ATOM 9879 C C . VAL C 1 331 ? 6.051 79.636 20.339 1.00 9.39 331 VAL E C 1
ATOM 9880 O O . VAL C 1 331 ? 6.238 80.665 19.690 1.00 9.08 331 VAL E O 1
ATOM 9884 N N . VAL C 1 332 ? 6.958 79.199 21.205 1.00 9.37 332 VAL E N 1
ATOM 9885 C CA . VAL C 1 332 ? 8.141 79.946 21.577 1.00 9.06 332 VAL E CA 1
ATOM 9886 C C . VAL C 1 332 ? 9.406 79.551 20.842 1.00 8.68 332 VAL E C 1
ATOM 9887 O O . VAL C 1 332 ? 10.437 80.227 20.991 1.00 8.74 332 VAL E O 1
ATOM 9891 N N . GLY C 1 333 ? 9.400 78.509 20.019 1.00 8.01 333 GLY E N 1
ATOM 9892 C CA . GLY C 1 333 ? 10.574 78.011 19.341 1.00 7.52 333 GLY E CA 1
ATOM 9893 C C . GLY C 1 333 ? 10.846 78.638 17.986 1.00 7.53 333 GLY E C 1
ATOM 9894 O O . GLY C 1 333 ? 10.390 79.738 17.688 1.00 8.03 333 GLY E O 1
ATOM 9895 N N . LYS C 1 334 ? 11.591 77.912 17.148 1.00 7.50 334 LYS E N 1
ATOM 9896 C CA . LYS C 1 334 ? 12.069 78.466 15.885 1.00 6.85 334 LYS E CA 1
ATOM 9897 C C . LYS C 1 334 ? 11.016 78.485 14.773 1.00 7.28 334 LYS E C 1
ATOM 9898 O O . LYS C 1 334 ? 11.252 79.168 13.777 1.00 7.54 334 LYS E O 1
ATOM 9904 N N . LEU C 1 335 ? 9.938 77.724 14.915 1.00 7.77 335 LEU E N 1
ATOM 9905 C CA . LEU C 1 335 ? 8.909 77.698 13.875 1.00 7.96 335 LEU E CA 1
ATOM 9906 C C . LEU C 1 335 ? 7.660 78.390 14.385 1.00 8.30 335 LEU E C 1
ATOM 9907 O O . LEU C 1 335 ? 7.391 78.442 15.585 1.00 8.11 335 LEU E O 1
ATOM 9912 N N . GLU C 1 336 ? 6.880 78.957 13.471 1.00 8.42 336 GLU E N 1
ATOM 9913 C CA . GLU C 1 336 ? 5.779 79.829 13.853 1.00 8.32 336 GLU E CA 1
ATOM 9914 C C . GLU C 1 336 ? 4.607 79.071 14.455 1.00 8.52 336 GLU E C 1
ATOM 9915 O O . GLU C 1 336 ? 4.295 77.935 14.078 1.00 9.63 336 GLU E O 1
ATOM 9921 N N . GLY C 1 337 ? 3.928 79.709 15.398 1.00 8.13 337 GLY E N 1
ATOM 9922 C CA . GLY C 1 337 ? 2.689 79.165 15.948 1.00 8.88 337 GLY E CA 1
ATOM 9923 C C . GLY C 1 337 ? 2.168 80.116 17.017 1.00 10.47 337 GLY E C 1
ATOM 9924 O O . GLY C 1 337 ? 2.686 80.118 18.130 1.00 11.48 337 GLY E O 1
ATOM 9925 N N . GLU C 1 338 ? 1.194 80.949 16.682 1.00 10.86 338 GLU E N 1
ATOM 9926 C CA . GLU C 1 338 ? 0.711 81.942 17.645 1.00 11.71 338 GLU E CA 1
ATOM 9927 C C . GLU C 1 338 ? -0.041 81.233 18.758 1.00 10.66 338 GLU E C 1
ATOM 9928 O O . GLU C 1 338 ? -0.680 80.197 18.555 1.00 10.46 338 GLU E O 1
ATOM 9934 N N . ARG C 1 339 ? 0.041 81.761 19.970 1.00 10.39 339 ARG E N 1
ATOM 9935 C CA . ARG C 1 339 ? -0.487 81.117 21.156 1.00 10.60 339 ARG E CA 1
ATOM 9936 C C . ARG C 1 339 ? -1.955 80.747 21.039 1.00 10.06 339 ARG E C 1
ATOM 9937 O O . ARG C 1 339 ? -2.319 79.592 21.284 1.00 9.40 339 ARG E O 1
ATOM 9945 N N . GLU C 1 340 ? -2.824 81.717 20.749 1.00 10.37 340 GLU E N 1
ATOM 9946 C CA . GLU C 1 340 ? -4.261 81.436 20.757 1.00 10.41 340 GLU E CA 1
ATOM 9947 C C . GLU C 1 340 ? -4.662 80.456 19.664 1.00 10.02 340 GLU E C 1
ATOM 9948 O O . GLU C 1 340 ? -5.427 79.527 19.920 1.00 9.30 340 GLU E O 1
ATOM 9954 N N . VAL C 1 341 ? -4.108 80.631 18.475 1.00 10.27 341 VAL E N 1
ATOM 9955 C CA . VAL C 1 341 ? -4.291 79.673 17.382 1.00 10.79 341 VAL E CA 1
ATOM 9956 C C . VAL C 1 341 ? -3.933 78.260 17.818 1.00 9.85 341 VAL E C 1
ATOM 9957 O O . VAL C 1 341 ? -4.635 77.277 17.594 1.00 9.98 341 VAL E O 1
ATOM 9961 N N . THR C 1 342 ? -2.760 78.136 18.436 1.00 9.24 342 THR E N 1
ATOM 9962 C CA . THR C 1 342 ? -2.214 76.858 18.866 1.00 8.61 342 THR E CA 1
ATOM 9963 C C . THR C 1 342 ? -3.029 76.208 19.966 1.00 8.69 342 THR E C 1
ATOM 9964 O O . THR C 1 342 ? -3.348 75.025 19.894 1.00 8.15 342 THR E O 1
ATOM 9968 N N . LEU C 1 343 ? -3.445 76.987 20.966 1.00 8.89 343 LEU E N 1
ATOM 9969 C CA . LEU C 1 343 ? -4.288 76.443 22.025 1.00 9.23 343 LEU E CA 1
ATOM 9970 C C . LEU C 1 343 ? -5.586 75.882 21.452 1.00 8.76 343 LEU E C 1
ATOM 9971 O O . LEU C 1 343 ? -6.069 74.844 21.896 1.00 9.20 343 LEU E O 1
ATOM 9976 N N . GLY C 1 344 ? -6.162 76.585 20.473 1.00 9.12 344 GLY E N 1
ATOM 9977 C CA . GLY C 1 344 ? -7.384 76.111 19.837 1.00 8.79 344 GLY E CA 1
ATOM 9978 C C . GLY C 1 344 ? -7.197 74.772 19.137 1.00 8.77 344 GLY E C 1
ATOM 9979 O O . GLY C 1 344 ? -8.001 73.869 19.387 1.00 9.00 344 GLY E O 1
ATOM 9980 N N . PHE C 1 345 ? -6.179 74.628 18.286 1.00 8.46 345 PHE E N 1
ATOM 9981 C CA . PHE C 1 345 ? -6.056 73.351 17.568 1.00 8.83 345 PHE E CA 1
ATOM 9982 C C . PHE C 1 345 ? -5.495 72.245 18.452 1.00 8.42 345 PHE E C 1
ATOM 9983 O O . PHE C 1 345 ? -5.796 71.066 18.228 1.00 8.44 345 PHE E O 1
ATOM 9991 N N . VAL C 1 346 ? -4.802 72.578 19.552 1.00 7.86 346 VAL E N 1
ATOM 9992 C CA . VAL C 1 346 ? -4.449 71.544 20.522 1.00 8.13 346 VAL E CA 1
ATOM 9993 C C . VAL C 1 346 ? -5.704 70.941 21.131 1.00 7.41 346 VAL E C 1
ATOM 9994 O O . VAL C 1 346 ? -5.822 69.724 21.255 1.00 7.56 346 VAL E O 1
ATOM 9998 N N . ASP C 1 347 ? -6.684 71.763 21.501 1.00 7.81 347 ASP E N 1
ATOM 9999 C CA . ASP C 1 347 ? -7.959 71.219 21.965 1.00 8.16 347 ASP E CA 1
ATOM 10000 C C . ASP C 1 347 ? -8.642 70.358 20.895 1.00 7.72 347 ASP E C 1
ATOM 10001 O O . ASP C 1 347 ? -9.158 69.289 21.184 1.00 7.43 347 ASP E O 1
ATOM 10006 N N . LEU C 1 348 ? -8.570 70.836 19.652 1.00 7.61 348 LEU E N 1
ATOM 10007 C CA . LEU C 1 348 ? -9.190 70.056 18.570 1.00 7.59 348 LEU E CA 1
ATOM 10008 C C . LEU C 1 348 ? -8.498 68.725 18.378 1.00 7.88 348 LEU E C 1
ATOM 10009 O O . LEU C 1 348 ? -9.149 67.763 17.962 1.00 7.74 348 LEU E O 1
ATOM 10014 N N . MET C 1 349 ? -7.206 68.632 18.649 1.00 7.77 349 MET E N 1
ATOM 10015 C CA . MET C 1 349 ? -6.455 67.396 18.568 1.00 8.49 349 MET E CA 1
ATOM 10016 C C . MET C 1 349 ? -6.720 66.433 19.714 1.00 7.70 349 MET E C 1
ATOM 10017 O O . MET C 1 349 ? -6.721 65.216 19.513 1.00 7.36 349 MET E O 1
ATOM 10022 N N . ARG C 1 350 ? -6.870 66.943 20.936 1.00 7.94 350 ARG E N 1
ATOM 10023 C CA . ARG C 1 350 ? -6.887 66.109 22.123 1.00 8.26 350 ARG E CA 1
ATOM 10024 C C . ARG C 1 350 ? -8.283 65.812 22.651 1.00 7.94 350 ARG E C 1
ATOM 10025 O O . ARG C 1 350 ? -8.503 64.735 23.199 1.00 8.76 350 ARG E O 1
ATOM 10033 N N . ASP C 1 351 ? -9.193 66.773 22.517 1.00 8.29 351 ASP E N 1
ATOM 10034 C CA . ASP C 1 351 ? -10.421 66.725 23.299 1.00 8.83 351 ASP E CA 1
ATOM 10035 C C . ASP C 1 351 ? -11.552 66.007 22.571 1.00 8.97 351 ASP E C 1
ATOM 10036 O O . ASP C 1 351 ? -11.471 65.763 21.366 1.00 9.12 351 ASP E O 1
ATOM 10041 N N . ASP C 1 352 ? -12.609 65.685 23.308 1.00 9.06 352 ASP E N 1
ATOM 10042 C CA . ASP C 1 352 ? -13.762 65.010 22.726 1.00 9.13 352 ASP E CA 1
ATOM 10043 C C . ASP C 1 352 ? -14.753 65.999 22.136 1.00 9.60 352 ASP E C 1
ATOM 10044 O O . ASP C 1 352 ? -15.435 65.677 21.155 1.00 9.91 352 ASP E O 1
ATOM 10049 N N . TYR C 1 353 ? -14.840 67.193 22.675 1.00 9.46 353 TYR E N 1
ATOM 10050 C CA . TYR C 1 353 ? -15.888 68.139 22.319 1.00 9.99 353 TYR E CA 1
ATOM 10051 C C . TYR C 1 353 ? -15.361 69.548 22.504 1.00 10.47 353 TYR E C 1
ATOM 10052 O O . TYR C 1 353 ? -14.783 69.865 23.557 1.00 11.45 353 TYR E O 1
ATOM 10061 N N . VAL C 1 354 ? -15.293 70.319 21.437 1.00 9.14 354 VAL E N 1
ATOM 10062 C CA . VAL C 1 354 ? -14.668 71.636 21.439 1.00 9.51 354 VAL E CA 1
ATOM 10063 C C . VAL C 1 354 ? -15.671 72.653 20.902 1.00 10.22 354 VAL E C 1
ATOM 10064 O O . VAL C 1 354 ? -16.041 72.584 19.731 1.00 10.50 354 VAL E O 1
ATOM 10068 N N . GLU C 1 355 ? -16.114 73.569 21.744 1.00 10.83 355 GLU E N 1
ATOM 10069 C CA . GLU C 1 355 ? -17.093 74.566 21.343 1.00 12.61 355 GLU E CA 1
ATOM 10070 C C . GLU C 1 355 ? -16.482 75.603 20.417 1.00 11.65 355 GLU E C 1
ATOM 10071 O O . GLU C 1 355 ? -15.310 75.964 20.512 1.00 11.28 355 GLU E O 1
ATOM 10077 N N . LYS C 1 356 ? -17.312 76.109 19.504 1.00 10.95 356 LYS E N 1
ATOM 10078 C CA . LYS C 1 356 ? -16.952 77.258 18.685 1.00 11.29 356 LYS E CA 1
ATOM 10079 C C . LYS C 1 356 ? -16.293 78.338 19.539 1.00 11.09 356 LYS E C 1
ATOM 10080 O O . LYS C 1 356 ? -16.771 78.662 20.625 1.00 11.19 356 LYS E O 1
ATOM 10086 N N . ASP C 1 357 ? -15.196 78.878 19.038 1.00 10.04 357 ASP E N 1
ATOM 10087 C CA . ASP C 1 357 ? -14.480 79.943 19.744 1.00 11.06 357 ASP E CA 1
ATOM 10088 C C . ASP C 1 357 ? -13.594 80.662 18.743 1.00 10.90 357 ASP E C 1
ATOM 10089 O O . ASP C 1 357 ? -12.451 80.268 18.503 1.00 10.47 357 ASP E O 1
ATOM 10094 N N . ARG C 1 358 ? -14.107 81.732 18.144 1.00 11.12 358 ARG E N 1
ATOM 10095 C CA . ARG C 1 358 ? -13.366 82.439 17.106 1.00 12.44 358 ARG E CA 1
ATOM 10096 C C . ARG C 1 358 ? -12.115 83.124 17.630 1.00 12.43 358 ARG E C 1
ATOM 10097 O O . ARG C 1 358 ? -11.162 83.327 16.869 1.00 12.20 358 ARG E O 1
ATOM 10105 N N . SER C 1 359 ? -12.037 83.418 18.926 1.00 12.49 359 SER E N 1
ATOM 10106 C CA . SER C 1 359 ? -10.822 83.948 19.528 1.00 12.69 359 SER E CA 1
ATOM 10107 C C . SER C 1 359 ? -9.672 82.953 19.525 1.00 12.84 359 SER E C 1
ATOM 10108 O O . SER C 1 359 ? -8.527 83.353 19.746 1.00 13.45 359 SER E O 1
ATOM 10111 N N . ARG C 1 360 ? -9.922 81.669 19.297 1.00 12.24 360 ARG E N 1
ATOM 10112 C CA . ARG C 1 360 ? -8.869 80.686 19.120 1.00 12.23 360 ARG E CA 1
ATOM 10113 C C . ARG C 1 360 ? -8.924 80.051 17.737 1.00 12.13 360 ARG E C 1
ATOM 10114 O O . ARG C 1 360 ? -8.414 78.949 17.530 1.00 11.76 360 ARG E O 1
ATOM 10127 N N . GLY C 1 361 ? -9.661 80.684 16.831 1.00 11.36 361 GLY E N 1
ATOM 10128 C CA . GLY C 1 361 ? -9.734 80.215 15.452 1.00 10.55 361 GLY E CA 1
ATOM 10129 C C . GLY C 1 361 ? -10.630 79.006 15.263 1.00 10.36 361 GLY E C 1
ATOM 10130 O O . GLY C 1 361 ? -10.518 78.344 14.225 1.00 10.73 361 GLY E O 1
ATOM 10131 N N . ILE C 1 362 ? -11.504 78.703 16.199 1.00 9.61 362 ILE E N 1
ATOM 10132 C CA . ILE C 1 362 ? -12.401 77.554 16.107 1.00 9.51 362 ILE E CA 1
ATOM 10133 C C . ILE C 1 362 ? -13.730 78.046 15.545 1.00 9.73 362 ILE E C 1
ATOM 10134 O O . ILE C 1 362 ? -14.512 78.727 16.212 1.00 9.41 362 ILE E O 1
ATOM 10139 N N . TYR C 1 363 ? -13.938 77.778 14.254 1.00 9.56 363 TYR E N 1
ATOM 10140 C CA . TYR C 1 363 ? -15.098 78.313 13.544 1.00 9.02 363 TYR E CA 1
ATOM 10141 C C . TYR C 1 363 ? -16.368 77.517 13.794 1.00 9.09 363 TYR E C 1
ATOM 10142 O O . TYR C 1 363 ? -17.480 78.019 13.613 1.00 10.65 363 TYR E O 1
ATOM 10151 N N . PHE C 1 364 ? -16.216 76.247 14.125 1.00 8.74 364 PHE E N 1
ATOM 10152 C CA . PHE C 1 364 ? -17.303 75.323 14.339 1.00 8.74 364 PHE E CA 1
ATOM 10153 C C . PHE C 1 364 ? -17.126 74.564 15.655 1.00 9.32 364 PHE E C 1
ATOM 10154 O O . PHE C 1 364 ? -16.000 74.183 15.982 1.00 8.55 364 PHE E O 1
ATOM 10162 N N . THR C 1 365 ? -18.230 74.298 16.337 1.00 9.11 365 THR E N 1
ATOM 10163 C CA . THR C 1 365 ? -18.209 73.287 17.392 1.00 8.71 365 THR E CA 1
ATOM 10164 C C . THR C 1 365 ? -17.867 71.942 16.777 1.00 8.93 365 THR E C 1
ATOM 10165 O O . THR C 1 365 ? -18.459 71.517 15.780 1.00 9.07 365 THR E O 1
ATOM 10169 N N . GLN C 1 366 ? -16.930 71.233 17.399 1.00 7.69 366 GLN E N 1
ATOM 10170 C CA . GLN C 1 366 ? -16.435 69.969 16.886 1.00 8.16 366 GLN E CA 1
ATOM 10171 C C . GLN C 1 366 ? -16.686 68.891 17.930 1.00 7.64 366 GLN E C 1
ATOM 10172 O O . GLN C 1 366 ? -16.171 68.953 19.062 1.00 8.61 366 GLN E O 1
ATOM 10178 N N . ASP C 1 367 ? -17.456 67.895 17.569 1.00 7.62 367 ASP E N 1
ATOM 10179 C CA . ASP C 1 367 ? -17.759 66.729 18.372 1.00 7.77 367 ASP E CA 1
ATOM 10180 C C . ASP C 1 367 ? -17.046 65.530 17.775 1.00 8.49 367 ASP E C 1
ATOM 10181 O O . ASP C 1 367 ? -17.364 65.078 16.671 1.00 8.72 367 ASP E O 1
ATOM 10186 N N . TRP C 1 368 ? -16.061 65.012 18.496 1.00 8.02 368 TRP E N 1
ATOM 10187 C CA . TRP C 1 368 ? -15.266 63.884 18.045 1.00 7.47 368 TRP E CA 1
ATOM 10188 C C . TRP C 1 368 ? -15.882 62.542 18.371 1.00 7.13 368 TRP E C 1
ATOM 10189 O O . TRP C 1 368 ? -15.328 61.505 17.978 1.00 7.87 368 TRP E O 1
ATOM 10207 N N . SER C 1 370 ? -15.996 60.365 20.669 1.00 8.20 370 SER E N 1
ATOM 10208 C CA . SER C 1 370 ? -15.121 59.407 21.315 1.00 8.95 370 SER E CA 1
ATOM 10209 C C . SER C 1 370 ? -13.955 58.907 20.487 1.00 8.99 370 SER E C 1
ATOM 10210 O O . SER C 1 370 ? -13.264 57.987 20.934 1.00 10.57 370 SER E O 1
ATOM 10213 N N . MET C 1 371 ? -13.678 59.469 19.318 1.00 9.23 371 MET E N 1
ATOM 10214 C CA . MET C 1 371 ? -12.424 59.171 18.627 1.00 9.25 371 MET E CA 1
ATOM 10215 C C . MET C 1 371 ? -11.268 59.578 19.533 1.00 9.44 371 MET E C 1
ATOM 10216 O O . MET C 1 371 ? -11.315 60.640 20.153 1.00 9.99 371 MET E O 1
ATOM 10221 N N . PRO C 1 372 ? -10.265 58.724 19.669 1.00 9.59 372 PRO E N 1
ATOM 10222 C CA . PRO C 1 372 ? -9.147 58.999 20.555 1.00 9.82 372 PRO E CA 1
ATOM 10223 C C . PRO C 1 372 ? -8.484 60.331 20.258 1.00 9.21 372 PRO E C 1
ATOM 10224 O O . PRO C 1 372 ? -8.393 60.762 19.105 1.00 8.87 372 PRO E O 1
ATOM 10228 N N . GLY C 1 373 ? -7.933 60.930 21.312 1.00 8.31 373 GLY E N 1
ATOM 10229 C CA . GLY C 1 373 ? -7.167 62.157 21.158 1.00 8.16 373 GLY E CA 1
ATOM 10230 C C . GLY C 1 373 ? -5.732 61.888 20.729 1.00 7.79 373 GLY E C 1
ATOM 10231 O O . GLY C 1 373 ? -5.145 60.847 21.006 1.00 8.25 373 GLY E O 1
ATOM 10232 N N . VAL C 1 374 ? -5.173 62.854 20.025 1.00 7.00 374 VAL E N 1
ATOM 10233 C CA . VAL C 1 374 ? -3.829 62.801 19.479 1.00 6.89 374 VAL E CA 1
ATOM 10234 C C . VAL C 1 374 ? -2.889 63.609 20.375 1.00 6.98 374 VAL E C 1
ATOM 10235 O O . VAL C 1 374 ? -3.188 64.762 20.680 1.00 7.00 374 VAL E O 1
ATOM 10239 N N . MET C 1 375 ? -1.750 63.015 20.718 1.00 6.80 375 MET E N 1
ATOM 10240 C CA . MET C 1 375 ? -0.785 63.725 21.565 1.00 6.63 375 MET E CA 1
ATOM 10241 C C . MET C 1 375 ? -0.088 64.816 20.776 1.00 6.39 375 MET E C 1
ATOM 10242 O O . MET C 1 375 ? 0.582 64.511 19.790 1.00 6.81 375 MET E O 1
ATOM 10249 N N . PRO C 1 376 ? -0.173 66.063 21.219 1.00 6.07 376 PRO E N 1
ATOM 10250 C CA . PRO C 1 376 ? 0.542 67.145 20.557 1.00 6.49 376 PRO E CA 1
ATOM 10251 C C . PRO C 1 376 ? 2.021 67.034 20.877 1.00 7.07 376 PRO E C 1
ATOM 10252 O O . PRO C 1 376 ? 2.381 66.682 22.010 1.00 7.53 376 PRO E O 1
ATOM 10256 N N . VAL C 1 377 ? 2.855 67.277 19.888 1.00 7.04 377 VAL E N 1
ATOM 10257 C CA . VAL C 1 377 ? 4.297 67.216 20.038 1.00 7.48 377 VAL E CA 1
ATOM 10258 C C . VAL C 1 377 ? 4.871 68.599 19.756 1.00 7.50 377 VAL E C 1
ATOM 10259 O O . VAL C 1 377 ? 4.821 69.092 18.632 1.00 7.47 377 VAL E O 1
ATOM 10263 N N . ALA C 1 378 ? 5.420 69.216 20.801 1.00 6.92 378 ALA E N 1
ATOM 10264 C CA . ALA C 1 378 ? 6.064 70.507 20.701 1.00 6.98 378 ALA E CA 1
ATOM 10265 C C . ALA C 1 378 ? 7.557 70.323 20.459 1.00 7.64 378 ALA E C 1
ATOM 10266 O O . ALA C 1 378 ? 8.231 69.724 21.312 1.00 8.25 378 ALA E O 1
ATOM 10268 N N . SER C 1 379 ? 8.043 70.781 19.330 1.00 7.58 379 SER E N 1
ATOM 10269 C CA . SER C 1 379 ? 9.399 70.492 18.900 1.00 7.97 379 SER E CA 1
ATOM 10270 C C . SER C 1 379 ? 9.903 71.604 18.007 1.00 7.99 379 SER E C 1
ATOM 10271 O O . SER C 1 379 ? 9.130 72.159 17.216 1.00 9.10 379 SER E O 1
ATOM 10274 N N . GLY C 1 380 ? 11.173 71.972 18.118 1.00 7.33 380 GLY E N 1
ATOM 10275 C CA . GLY C 1 380 ? 11.815 72.833 17.139 1.00 7.16 380 GLY E CA 1
ATOM 10276 C C . GLY C 1 380 ? 12.349 74.103 17.780 1.00 7.38 380 GLY E C 1
ATOM 10277 O O . GLY C 1 380 ? 11.579 75.019 18.073 1.00 7.65 380 GLY E O 1
ATOM 10278 N N . GLY C 1 381 ? 13.663 74.135 18.015 1.00 7.41 381 GLY E N 1
ATOM 10279 C CA . GLY C 1 381 ? 14.266 75.348 18.560 1.00 7.92 381 GLY E CA 1
ATOM 10280 C C . GLY C 1 381 ? 13.921 75.627 20.009 1.00 8.83 381 GLY E C 1
ATOM 10281 O O . GLY C 1 381 ? 13.945 76.799 20.406 1.00 10.17 381 GLY E O 1
ATOM 10282 N N . ILE C 1 382 ? 13.593 74.617 20.799 1.00 8.04 382 ILE E N 1
ATOM 10283 C CA . ILE C 1 382 ? 13.304 74.828 22.211 1.00 7.84 382 ILE E CA 1
ATOM 10284 C C . ILE C 1 382 ? 14.444 74.308 23.073 1.00 7.33 382 ILE E C 1
ATOM 10285 O O . ILE C 1 382 ? 15.192 73.396 22.738 1.00 7.38 382 ILE E O 1
ATOM 10290 N N . HIS C 1 383 ? 14.569 74.942 24.242 1.00 7.55 383 HIS E N 1
ATOM 10291 C CA . HIS C 1 383 ? 15.607 74.553 25.197 1.00 8.26 383 HIS E CA 1
ATOM 10292 C C . HIS C 1 383 ? 15.067 74.713 26.605 1.00 8.31 383 HIS E C 1
ATOM 10293 O O . HIS C 1 383 ? 13.918 75.080 26.823 1.00 8.03 383 HIS E O 1
ATOM 10300 N N . VAL C 1 384 ? 15.920 74.476 27.601 1.00 8.31 384 VAL E N 1
ATOM 10301 C CA . VAL C 1 384 ? 15.500 74.392 28.988 1.00 8.50 384 VAL E CA 1
ATOM 10302 C C . VAL C 1 384 ? 14.761 75.630 29.469 1.00 7.97 384 VAL E C 1
ATOM 10303 O O . VAL C 1 384 ? 13.812 75.492 30.251 1.00 8.85 384 VAL E O 1
ATOM 10307 N N . TRP C 1 385 ? 15.129 76.834 29.033 1.00 7.89 385 TRP E N 1
ATOM 10308 C CA . TRP C 1 385 ? 14.447 78.033 29.498 1.00 8.86 385 TRP E CA 1
ATOM 10309 C C . TRP C 1 385 ? 13.012 78.150 29.001 1.00 9.28 385 TRP E C 1
ATOM 10310 O O . TRP C 1 385 ? 12.220 78.874 29.602 1.00 9.83 385 TRP E O 1
ATOM 10321 N N . HIS C 1 386 ? 12.667 77.446 27.918 1.00 8.70 386 HIS E N 1
ATOM 10322 C CA . HIS C 1 386 ? 11.298 77.401 27.433 1.00 8.53 386 HIS E CA 1
ATOM 10323 C C . HIS C 1 386 ? 10.415 76.427 28.197 1.00 8.41 386 HIS E C 1
ATOM 10324 O O . HIS C 1 386 ? 9.192 76.443 28.034 1.00 8.54 386 HIS E O 1
ATOM 10331 N N . MET C 1 387 ? 10.987 75.605 29.072 1.00 8.15 387 MET E N 1
ATOM 10332 C CA . MET C 1 387 ? 10.238 74.564 29.746 1.00 8.80 387 MET E CA 1
ATOM 10333 C C . MET C 1 387 ? 9.007 75.059 30.477 1.00 9.52 387 MET E C 1
ATOM 10334 O O . MET C 1 387 ? 7.919 74.481 30.286 1.00 8.70 387 MET E O 1
ATOM 10339 N N . PRO C 1 388 ? 9.069 76.100 31.297 1.00 9.44 388 PRO E N 1
ATOM 10340 C CA . PRO C 1 388 ? 7.894 76.591 31.988 1.00 9.47 388 PRO E CA 1
ATOM 10341 C C . PRO C 1 388 ? 6.784 76.999 31.036 1.00 8.92 388 PRO E C 1
ATOM 10342 O O . PRO C 1 388 ? 5.618 76.663 31.249 1.00 8.98 388 PRO E O 1
ATOM 10346 N N . ALA C 1 389 ? 7.122 77.707 29.960 1.00 9.11 389 ALA E N 1
ATOM 10347 C CA . ALA C 1 389 ? 6.115 78.148 28.999 1.00 8.87 389 ALA E CA 1
ATOM 10348 C C . ALA C 1 389 ? 5.459 76.949 28.318 1.00 9.09 389 ALA E C 1
ATOM 10349 O O . ALA C 1 389 ? 4.237 76.942 28.126 1.00 9.93 389 ALA E O 1
ATOM 10351 N N . LEU C 1 390 ? 6.275 75.956 27.971 1.00 8.87 390 LEU E N 1
ATOM 10352 C CA . LEU C 1 390 ? 5.728 74.763 27.321 1.00 8.49 390 LEU E CA 1
ATOM 10353 C C . LEU C 1 390 ? 4.782 74.013 28.234 1.00 8.92 390 LEU E C 1
ATOM 10354 O O . LEU C 1 390 ? 3.693 73.591 27.825 1.00 8.19 390 LEU E O 1
ATOM 10359 N N . VAL C 1 391 ? 5.174 73.814 29.496 1.00 9.18 391 VAL E N 1
ATOM 10360 C CA . VAL C 1 391 ? 4.286 73.130 30.441 1.00 9.30 391 VAL E CA 1
ATOM 10361 C C . VAL C 1 391 ? 3.022 73.944 30.654 1.00 9.69 391 VAL E C 1
ATOM 10362 O O . VAL C 1 391 ? 1.913 73.400 30.718 1.00 9.65 391 VAL E O 1
ATOM 10366 N N . GLU C 1 392 ? 3.139 75.267 30.735 1.00 9.91 392 GLU E N 1
ATOM 10367 C CA . GLU C 1 392 ? 1.980 76.131 30.891 1.00 11.17 392 GLU E CA 1
ATOM 10368 C C . GLU C 1 392 ? 1.045 76.055 29.684 1.00 11.01 392 GLU E C 1
ATOM 10369 O O . GLU C 1 392 ? -0.177 76.010 29.848 1.00 11.45 392 GLU E O 1
ATOM 10375 N N . ILE C 1 393 ? 1.602 76.064 28.479 1.00 10.40 393 ILE E N 1
ATOM 10376 C CA . ILE C 1 393 ? 0.774 76.026 27.270 1.00 10.16 393 ILE E CA 1
ATOM 10377 C C . ILE C 1 393 ? 0.077 74.681 27.115 1.00 10.32 393 ILE E C 1
ATOM 10378 O O . ILE C 1 393 ? -1.133 74.635 26.899 1.00 10.47 393 ILE E O 1
ATOM 10383 N N . PHE C 1 394 ? 0.841 73.600 27.223 1.00 9.91 394 PHE E N 1
ATOM 10384 C CA . PHE C 1 394 ? 0.343 72.280 26.855 1.00 10.16 394 PHE E CA 1
ATOM 10385 C C . PHE C 1 394 ? -0.189 71.445 27.995 1.00 10.61 394 PHE E C 1
ATOM 10386 O O . PHE C 1 394 ? -1.014 70.546 27.781 1.00 11.04 394 PHE E O 1
ATOM 10394 N N . GLY C 1 395 ? 0.244 71.706 29.235 1.00 10.06 395 GLY E N 1
ATOM 10395 C CA . GLY C 1 395 ? -0.036 70.775 30.325 1.00 9.73 395 GLY E CA 1
ATOM 10396 C C . GLY C 1 395 ? 0.722 69.462 30.111 1.00 8.78 395 GLY E C 1
ATOM 10397 O O . GLY C 1 395 ? 1.671 69.393 29.339 1.00 9.24 395 GLY E O 1
ATOM 10398 N N . ASP C 1 396 ? 0.274 68.425 30.808 1.00 8.61 396 ASP E N 1
ATOM 10399 C CA . ASP C 1 396 ? 0.988 67.160 30.827 1.00 9.08 396 ASP E CA 1
ATOM 10400 C C . ASP C 1 396 ? 0.822 66.367 29.536 1.00 8.68 396 ASP E C 1
ATOM 10401 O O . ASP C 1 396 ? 1.692 65.552 29.246 1.00 8.17 396 ASP E O 1
ATOM 10406 N N . ASP C 1 397 ? -0.296 66.522 28.830 1.00 8.78 397 ASP E N 1
ATOM 10407 C CA . ASP C 1 397 ? -0.544 65.652 27.672 1.00 9.23 397 ASP E CA 1
ATOM 10408 C C . ASP C 1 397 ? 0.056 66.243 26.413 1.00 9.39 397 ASP E C 1
ATOM 10409 O O . ASP C 1 397 ? -0.597 66.768 25.516 1.00 8.17 397 ASP E O 1
ATOM 10414 N N . ALA C 1 398 ? 1.373 66.164 26.341 1.00 8.73 398 ALA E N 1
ATOM 10415 C CA . ALA C 1 398 ? 2.163 66.602 25.216 1.00 8.46 398 ALA E CA 1
ATOM 10416 C C . ALA C 1 398 ? 3.499 65.867 25.278 1.00 8.12 398 ALA E C 1
ATOM 10417 O O . ALA C 1 398 ? 3.898 65.388 26.343 1.00 8.32 398 ALA E O 1
ATOM 10419 N N . CYS C 1 399 ? 4.152 65.779 24.136 1.00 7.69 399 CYS E N 1
ATOM 10420 C CA . CYS C 1 399 ? 5.549 65.379 24.098 1.00 7.74 399 CYS E CA 1
ATOM 10421 C C . CYS C 1 399 ? 6.369 66.591 23.685 1.00 8.37 399 CYS E C 1
ATOM 10422 O O . CYS C 1 399 ? 6.065 67.285 22.715 1.00 8.89 399 CYS E O 1
ATOM 10425 N N . LEU C 1 400 ? 7.340 66.954 24.509 1.00 7.31 400 LEU E N 1
ATOM 10426 C CA . LEU C 1 400 ? 8.230 68.082 24.292 1.00 7.53 400 LEU E CA 1
ATOM 10427 C C . LEU C 1 400 ? 9.571 67.564 23.802 1.00 7.68 400 LEU E C 1
ATOM 10428 O O . LEU C 1 400 ? 10.160 66.706 24.475 1.00 7.44 400 LEU E O 1
ATOM 10433 N N . GLN C 1 401 ? 10.020 68.006 22.632 1.00 7.53 401 GLN E N 1
ATOM 10434 C CA . GLN C 1 401 ? 11.181 67.412 21.997 1.00 7.16 401 GLN E CA 1
ATOM 10435 C C . GLN C 1 401 ? 12.323 68.404 21.855 1.00 7.26 401 GLN E C 1
ATOM 10436 O O . GLN C 1 401 ? 12.125 69.560 21.489 1.00 7.91 401 GLN E O 1
ATOM 10442 N N . PHE C 1 402 ? 13.509 67.934 22.245 1.00 7.50 402 PHE E N 1
ATOM 10443 C CA . PHE C 1 402 ? 14.722 68.740 22.303 1.00 7.69 402 PHE E CA 1
ATOM 10444 C C . PHE C 1 402 ? 15.827 68.035 21.532 1.00 8.00 402 PHE E C 1
ATOM 10445 O O . PHE C 1 402 ? 16.494 67.143 22.057 1.00 8.68 402 PHE E O 1
ATOM 10453 N N . GLY C 1 403 ? 15.976 68.361 20.247 1.00 7.67 403 GLY E N 1
ATOM 10454 C CA . GLY C 1 403 ? 17.000 67.747 19.409 1.00 7.77 403 GLY E CA 1
ATOM 10455 C C . GLY C 1 403 ? 18.327 68.482 19.566 1.00 8.33 403 GLY E C 1
ATOM 10456 O O . GLY C 1 403 ? 19.192 68.071 20.359 1.00 7.86 403 GLY E O 1
ATOM 10457 N N . GLY C 1 404 ? 18.451 69.656 18.966 1.00 8.02 404 GLY E N 1
ATOM 10458 C CA . GLY C 1 404 ? 19.549 70.578 19.296 1.00 7.85 404 GLY E CA 1
ATOM 10459 C C . GLY C 1 404 ? 19.665 70.843 20.789 1.00 8.31 404 GLY E C 1
ATOM 10460 O O . GLY C 1 404 ? 20.777 70.945 21.317 1.00 7.94 404 GLY E O 1
ATOM 10461 N N . GLY C 1 405 ? 18.551 70.899 21.498 1.00 8.30 405 GLY E N 1
ATOM 10462 C CA . GLY C 1 405 ? 18.565 71.165 22.935 1.00 7.25 405 GLY E CA 1
ATOM 10463 C C . GLY C 1 405 ? 19.060 69.983 23.737 1.00 8.20 405 GLY E C 1
ATOM 10464 O O . GLY C 1 405 ? 19.064 70.130 24.971 1.00 8.21 405 GLY E O 1
ATOM 10465 N N . THR C 1 406 ? 19.327 68.827 23.169 1.00 7.28 406 THR E N 1
ATOM 10466 C CA . THR C 1 406 ? 19.980 67.712 23.820 1.00 7.18 406 THR E CA 1
ATOM 10467 C C . THR C 1 406 ? 21.356 67.458 23.240 1.00 7.61 406 THR E C 1
ATOM 10468 O O . THR C 1 406 ? 22.355 67.443 23.971 1.00 7.53 406 THR E O 1
ATOM 10472 N N . LEU C 1 407 ? 21.477 67.291 21.928 1.00 7.43 407 LEU E N 1
ATOM 10473 C CA . LEU C 1 407 ? 22.735 67.031 21.253 1.00 7.98 407 LEU E CA 1
ATOM 10474 C C . LEU C 1 407 ? 23.631 68.257 21.125 1.00 7.21 407 LEU E C 1
ATOM 10475 O O . LEU C 1 407 ? 24.769 68.170 20.653 1.00 8.18 407 LEU E O 1
ATOM 10480 N N . GLY C 1 408 ? 23.159 69.408 21.564 1.00 7.65 408 GLY E N 1
ATOM 10481 C CA . GLY C 1 408 ? 23.955 70.616 21.669 1.00 7.97 408 GLY E CA 1
ATOM 10482 C C . GLY C 1 408 ? 24.371 70.952 23.092 1.00 8.74 408 GLY E C 1
ATOM 10483 O O . GLY C 1 408 ? 25.060 71.951 23.280 1.00 8.45 408 GLY E O 1
ATOM 10484 N N . HIS C 1 409 ? 24.047 70.083 24.032 1.00 8.18 409 HIS E N 1
ATOM 10485 C CA . HIS C 1 409 ? 24.558 70.277 25.410 1.00 7.97 409 HIS E CA 1
ATOM 10486 C C . HIS C 1 409 ? 26.059 70.109 25.387 1.00 8.49 409 HIS E C 1
ATOM 10487 O O . HIS C 1 409 ? 26.628 69.202 24.774 1.00 7.77 409 HIS E O 1
ATOM 10494 N N . PRO C 1 410 ? 26.798 70.948 26.128 1.00 7.97 410 PRO E N 1
ATOM 10495 C CA . PRO C 1 410 ? 28.248 70.907 26.100 1.00 8.53 410 PRO E CA 1
ATOM 10496 C C . PRO C 1 410 ? 28.847 69.630 26.644 1.00 8.31 410 PRO E C 1
ATOM 10497 O O . PRO C 1 410 ? 30.001 69.357 26.322 1.00 10.05 410 PRO E O 1
ATOM 10501 N N . TRP C 1 411 ? 28.132 68.826 27.431 1.00 8.26 411 TRP E N 1
ATOM 10502 C CA . TRP C 1 411 ? 28.695 67.618 28.001 1.00 8.80 411 TRP E CA 1
ATOM 10503 C C . TRP C 1 411 ? 28.226 66.342 27.307 1.00 8.48 411 TRP E C 1
ATOM 10504 O O . TRP C 1 411 ? 28.494 65.247 27.785 1.00 9.35 411 TRP E O 1
ATOM 10515 N N . GLY C 1 412 ? 27.435 66.511 26.245 1.00 8.36 412 GLY E N 1
ATOM 10516 C CA . GLY C 1 412 ? 26.964 65.350 25.497 1.00 8.34 412 GLY E CA 1
ATOM 10517 C C . GLY C 1 412 ? 25.521 64.979 25.793 1.00 7.37 412 GLY E C 1
ATOM 10518 O O . GLY C 1 412 ? 24.802 65.681 26.505 1.00 8.13 412 GLY E O 1
ATOM 10519 N N . ASN C 1 413 ? 25.071 63.878 25.192 1.00 8.60 413 ASN E N 1
ATOM 10520 C CA . ASN C 1 413 ? 23.643 63.610 25.104 1.00 8.43 413 ASN E CA 1
ATOM 10521 C C . ASN C 1 413 ? 23.035 63.193 26.431 1.00 7.71 413 ASN E C 1
ATOM 10522 O O . ASN C 1 413 ? 21.900 63.557 26.715 1.00 8.21 413 ASN E O 1
ATOM 10527 N N . ALA C 1 414 ? 23.761 62.388 27.224 1.00 8.15 414 ALA E N 1
ATOM 10528 C CA . ALA C 1 414 ? 23.169 61.927 28.483 1.00 8.40 414 ALA E CA 1
ATOM 10529 C C . ALA C 1 414 ? 22.954 63.095 29.434 1.00 7.51 414 ALA E C 1
ATOM 10530 O O . ALA C 1 414 ? 21.862 63.277 29.970 1.00 7.65 414 ALA E O 1
ATOM 10532 N N . PRO C 1 415 ? 23.961 63.954 29.596 1.00 7.91 415 PRO E N 1
ATOM 10533 C CA . PRO C 1 415 ? 23.783 65.160 30.398 1.00 8.00 415 PRO E CA 1
ATOM 10534 C C . PRO C 1 415 ? 22.748 66.100 29.816 1.00 8.05 415 PRO E C 1
ATOM 10535 O O . PRO C 1 415 ? 21.971 66.717 30.542 1.00 8.33 415 PRO E O 1
ATOM 10539 N N . GLY C 1 416 ? 22.681 66.177 28.481 1.00 7.64 416 GLY E N 1
ATOM 10540 C CA . GLY C 1 416 ? 21.667 66.996 27.826 1.00 7.45 416 GLY E CA 1
ATOM 10541 C C . GLY C 1 416 ? 20.249 66.512 28.097 1.00 7.23 416 GLY E C 1
ATOM 10542 O O . GLY C 1 416 ? 19.336 67.298 28.358 1.00 7.45 416 GLY E O 1
ATOM 10543 N N . ALA C 1 417 ? 20.078 65.193 28.046 1.00 7.35 417 ALA E N 1
ATOM 10544 C CA . ALA C 1 417 ? 18.811 64.567 28.378 1.00 7.56 417 ALA E CA 1
ATOM 10545 C C . ALA C 1 417 ? 18.415 64.813 29.829 1.00 8.12 417 ALA E C 1
ATOM 10546 O O . ALA C 1 417 ? 17.290 65.195 30.133 1.00 8.27 417 ALA E O 1
ATOM 10548 N N . ALA C 1 418 ? 19.383 64.626 30.726 1.00 7.64 418 ALA E N 1
ATOM 10549 C CA . ALA C 1 418 ? 19.138 64.834 32.155 1.00 7.37 418 ALA E CA 1
ATOM 10550 C C . ALA C 1 418 ? 18.739 66.271 32.432 1.00 7.46 418 ALA E C 1
ATOM 10551 O O . ALA C 1 418 ? 17.828 66.526 33.218 1.00 8.22 418 ALA E O 1
ATOM 10553 N N . ALA C 1 419 ? 19.378 67.230 31.778 1.00 7.04 419 ALA E N 1
ATOM 10554 C CA . ALA C 1 419 ? 19.017 68.634 31.949 1.00 7.82 419 ALA E CA 1
ATOM 10555 C C . ALA C 1 419 ? 17.558 68.891 31.574 1.00 7.99 419 ALA E C 1
ATOM 10556 O O . ALA C 1 419 ? 16.810 69.552 32.291 1.00 8.45 419 ALA E O 1
ATOM 10558 N N . ASN C 1 420 ? 17.141 68.346 30.420 1.00 7.57 420 ASN E N 1
ATOM 10559 C CA . ASN C 1 420 ? 15.754 68.517 29.993 1.00 7.69 420 ASN E CA 1
ATOM 10560 C C . ASN C 1 420 ? 14.787 67.817 30.934 1.00 7.03 420 ASN E C 1
ATOM 10561 O O . ASN C 1 420 ? 13.739 68.362 31.274 1.00 7.33 420 ASN E O 1
ATOM 10566 N N . ARG C 1 421 ? 15.137 66.609 31.373 1.00 7.44 421 ARG E N 1
ATOM 10567 C CA . ARG C 1 421 ? 14.282 65.853 32.282 1.00 7.22 421 ARG E CA 1
ATOM 10568 C C . ARG C 1 421 ? 14.149 66.548 33.634 1.00 8.04 421 ARG E C 1
ATOM 10569 O O . ARG C 1 421 ? 13.043 66.666 34.158 1.00 7.65 421 ARG E O 1
ATOM 10577 N N . VAL C 1 422 ? 15.252 67.051 34.180 1.00 8.25 422 VAL E N 1
ATOM 10578 C CA . VAL C 1 422 ? 15.209 67.824 35.418 1.00 8.64 422 VAL E CA 1
ATOM 10579 C C . VAL C 1 422 ? 14.355 69.068 35.237 1.00 8.16 422 VAL E C 1
ATOM 10580 O O . VAL C 1 422 ? 13.532 69.374 36.104 1.00 8.60 422 VAL E O 1
ATOM 10584 N N . ALA C 1 423 ? 14.568 69.810 34.152 1.00 7.77 423 ALA E N 1
ATOM 10585 C CA . ALA C 1 423 ? 13.792 71.024 33.913 1.00 8.11 423 ALA E CA 1
ATOM 10586 C C . ALA C 1 423 ? 12.303 70.704 33.863 1.00 8.11 423 ALA E C 1
ATOM 10587 O O . ALA C 1 423 ? 11.473 71.362 34.496 1.00 8.42 423 ALA E O 1
ATOM 10589 N N . LEU C 1 424 ? 11.910 69.679 33.091 1.00 8.66 424 LEU E N 1
ATOM 10590 C CA . LEU C 1 424 ? 10.506 69.302 33.038 1.00 9.03 424 LEU E CA 1
ATOM 10591 C C . LEU C 1 424 ? 9.941 68.902 34.389 1.00 8.50 424 LEU E C 1
ATOM 10592 O O . LEU C 1 424 ? 8.868 69.357 34.782 1.00 7.95 424 LEU E O 1
ATOM 10597 N N . GLU C 1 425 ? 10.677 68.051 35.114 1.00 8.69 425 GLU E N 1
ATOM 10598 C CA . GLU C 1 425 ? 10.187 67.614 36.420 1.00 8.47 425 GLU E CA 1
ATOM 10599 C C . GLU C 1 425 ? 10.099 68.759 37.408 1.00 8.55 425 GLU E C 1
ATOM 10600 O O . GLU C 1 425 ? 9.138 68.807 38.164 1.00 8.59 425 GLU E O 1
ATOM 10606 N N . ALA C 1 426 ? 11.041 69.687 37.370 1.00 8.40 426 ALA E N 1
ATOM 10607 C CA . ALA C 1 426 ? 10.997 70.830 38.291 1.00 8.69 426 ALA E CA 1
ATOM 10608 C C . ALA C 1 426 ? 9.802 71.719 37.997 1.00 9.44 426 ALA E C 1
ATOM 10609 O O . ALA C 1 426 ? 9.100 72.170 38.894 1.00 9.70 426 ALA E O 1
ATOM 10611 N N . CYS C 1 427 ? 9.514 71.958 36.713 1.00 8.99 427 CYS E N 1
ATOM 10612 C CA . CYS C 1 427 ? 8.338 72.734 36.333 1.00 9.47 427 CYS E CA 1
ATOM 10613 C C . CYS C 1 427 ? 7.035 72.039 36.706 1.00 9.38 427 CYS E C 1
ATOM 10614 O O . CYS C 1 427 ? 6.092 72.682 37.160 1.00 9.32 427 CYS E O 1
ATOM 10617 N N . THR C 1 428 ? 6.989 70.728 36.518 1.00 8.66 428 THR E N 1
ATOM 10618 C CA . T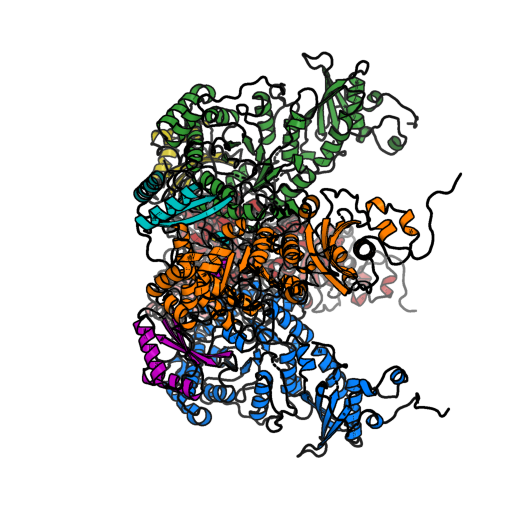HR C 1 428 ? 5.811 69.933 36.850 1.00 9.28 428 THR E CA 1
ATOM 10619 C C . THR C 1 428 ? 5.570 69.956 38.353 1.00 9.83 428 THR E C 1
ATOM 10620 O O . THR C 1 428 ? 4.450 70.204 38.790 1.00 9.59 428 THR E O 1
ATOM 10624 N N . GLN C 1 429 ? 6.637 69.778 39.125 1.00 9.70 429 GLN E N 1
ATOM 10625 C CA . GLN C 1 429 ? 6.490 69.810 40.588 1.00 10.41 429 GLN E CA 1
ATOM 10626 C C . GLN C 1 429 ? 6.025 71.178 41.058 1.00 11.03 429 GLN E C 1
ATOM 10627 O O . GLN C 1 429 ? 5.115 71.249 41.890 1.00 10.39 429 GLN E O 1
ATOM 10633 N N . ALA C 1 430 ? 6.616 72.224 40.493 1.00 10.96 430 ALA E N 1
ATOM 10634 C CA . ALA C 1 430 ? 6.260 73.589 40.862 1.00 12.23 430 ALA E CA 1
ATOM 10635 C C . ALA C 1 430 ? 4.799 73.863 40.549 1.00 12.95 430 ALA E C 1
ATOM 10636 O O . ALA C 1 430 ? 4.058 74.383 41.385 1.00 13.91 430 ALA E O 1
ATOM 10638 N N . ARG C 1 431 ? 4.343 73.486 39.357 1.00 12.37 431 ARG E N 1
ATOM 10639 C CA . ARG C 1 431 ? 2.943 73.651 39.005 1.00 14.14 431 ARG E CA 1
ATOM 10640 C C . ARG C 1 431 ? 2.033 72.928 39.990 1.00 14.61 431 ARG E C 1
ATOM 10641 O O . ARG C 1 431 ? 1.071 73.515 40.494 1.00 16.20 431 ARG E O 1
ATOM 10649 N N . ASN C 1 432 ? 2.323 71.668 40.286 1.00 13.99 432 ASN E N 1
ATOM 10650 C CA . ASN C 1 432 ? 1.532 70.877 41.217 1.00 14.70 432 ASN E CA 1
ATOM 10651 C C . ASN C 1 432 ? 1.490 71.496 42.610 1.00 16.37 432 ASN E C 1
ATOM 10652 O O . ASN C 1 432 ? 0.499 71.312 43.322 1.00 17.48 432 ASN E O 1
ATOM 10657 N N . GLU C 1 433 ? 2.542 72.187 43.024 1.00 18.06 433 GLU E N 1
ATOM 10658 C CA . GLU C 1 433 ? 2.627 72.830 44.322 1.00 19.73 433 GLU E CA 1
ATOM 10659 C C . GLU C 1 433 ? 1.927 74.180 44.379 1.00 20.88 433 GLU E C 1
ATOM 10660 O O . GLU C 1 433 ? 1.935 74.830 45.436 1.00 20.77 433 GLU E O 1
ATOM 10666 N N . GLY C 1 434 ? 1.386 74.654 43.267 1.00 20.98 434 GLY E N 1
ATOM 10667 C CA . GLY C 1 434 ? 0.601 75.873 43.253 1.00 22.10 434 GLY E CA 1
ATOM 10668 C C . GLY C 1 434 ? 1.320 77.038 42.595 1.00 22.07 434 GLY E C 1
ATOM 10669 O O . GLY C 1 434 ? 0.768 78.145 42.563 1.00 22.52 434 GLY E O 1
ATOM 10670 N N . ARG C 1 435 ? 2.521 76.818 42.074 1.00 21.25 435 ARG E N 1
ATOM 10671 C CA . ARG C 1 435 ? 3.263 77.910 41.450 1.00 21.09 435 ARG E CA 1
ATOM 10672 C C . ARG C 1 435 ? 2.739 78.227 40.059 1.00 20.72 435 ARG E C 1
ATOM 10673 O O . ARG C 1 435 ? 2.290 77.365 39.298 1.00 20.43 435 ARG E O 1
ATOM 10681 N N . ASP C 1 436 ? 2.699 79.518 39.754 1.00 19.54 436 ASP E N 1
ATOM 10682 C CA . ASP C 1 436 ? 2.231 80.013 38.464 1.00 19.63 436 ASP E CA 1
ATOM 10683 C C . ASP C 1 436 ? 3.390 80.065 37.482 1.00 18.52 436 ASP E C 1
ATOM 10684 O O . ASP C 1 436 ? 4.244 80.947 37.552 1.00 17.81 436 ASP E O 1
ATOM 10689 N N . LEU C 1 437 ? 3.417 79.135 36.528 1.00 17.27 437 LEU E N 1
ATOM 10690 C CA . LEU C 1 437 ? 4.550 79.017 35.618 1.00 16.88 437 LEU E CA 1
ATOM 10691 C C . LEU C 1 437 ? 4.660 80.180 34.647 1.00 17.92 437 LEU E C 1
ATOM 10692 O O . LEU C 1 437 ? 5.754 80.496 34.181 1.00 18.13 437 LEU E O 1
ATOM 10697 N N . ALA C 1 438 ? 3.550 80.839 34.337 1.00 19.24 438 ALA E N 1
ATOM 10698 C CA . ALA C 1 438 ? 3.574 82.049 33.526 1.00 21.17 438 ALA E CA 1
ATOM 10699 C C . ALA C 1 438 ? 4.327 83.192 34.196 1.00 22.49 438 ALA E C 1
ATOM 10700 O O . ALA C 1 438 ? 4.975 83.977 33.495 1.00 23.94 438 ALA E O 1
ATOM 10702 N N . ARG C 1 439 ? 4.256 83.318 35.513 1.00 23.27 439 ARG E N 1
ATOM 10703 C CA . ARG C 1 439 ? 4.941 84.372 36.240 1.00 24.43 439 ARG E CA 1
ATOM 10704 C C . ARG C 1 439 ? 6.286 83.947 36.827 1.00 23.62 439 ARG E C 1
ATOM 10705 O O . ARG C 1 439 ? 7.211 84.754 36.922 1.00 23.91 439 ARG E O 1
ATOM 10713 N N . GLU C 1 440 ? 6.370 82.707 37.284 1.00 21.56 440 GLU E N 1
ATOM 10714 C CA . GLU C 1 440 ? 7.471 82.241 38.107 1.00 20.66 440 GLU E CA 1
ATOM 10715 C C . GLU C 1 440 ? 8.375 81.257 37.377 1.00 18.67 440 GLU E C 1
ATOM 10716 O O . GLU C 1 440 ? 9.284 80.692 37.986 1.00 18.00 440 GLU E O 1
ATOM 10722 N N . GLY C 1 441 ? 8.111 81.022 36.094 1.00 16.87 441 GLY E N 1
ATOM 10723 C CA . GLY C 1 441 ? 8.854 80.026 35.342 1.00 15.74 441 GLY E CA 1
ATOM 10724 C C . GLY C 1 441 ? 10.356 80.211 35.386 1.00 14.36 441 GLY E C 1
ATOM 10725 O O . GLY C 1 441 ? 11.089 79.238 35.591 1.00 14.11 441 GLY E O 1
ATOM 10726 N N . GLY C 1 442 ? 10.841 81.431 35.162 1.00 14.53 442 GLY E N 1
ATOM 10727 C CA . GLY C 1 442 ? 12.274 81.701 35.196 1.00 14.21 442 GLY E CA 1
ATOM 10728 C C . GLY C 1 442 ? 12.865 81.386 36.565 1.00 13.77 442 GLY E C 1
ATOM 10729 O O . GLY C 1 442 ? 13.973 80.854 36.658 1.00 14.53 442 GLY E O 1
ATOM 10730 N N . ASP C 1 443 ? 12.140 81.733 37.624 1.00 14.31 443 ASP E N 1
ATOM 10731 C CA . ASP C 1 443 ? 12.564 81.410 38.980 1.00 14.70 443 ASP E CA 1
ATOM 10732 C C . ASP C 1 443 ? 12.657 79.906 39.195 1.00 13.53 443 ASP E C 1
ATO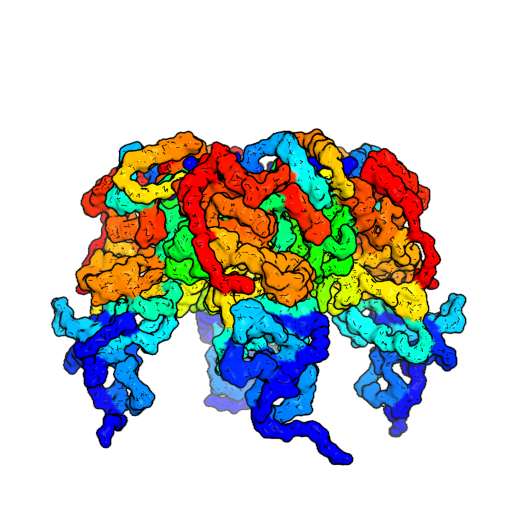M 10733 O O . ASP C 1 443 ? 13.613 79.412 39.784 1.00 13.05 443 ASP E O 1
ATOM 10738 N N . VAL C 1 444 ? 11.663 79.157 38.713 1.00 12.30 444 VAL E N 1
ATOM 10739 C CA . VAL C 1 444 ? 11.688 77.706 38.813 1.00 11.84 444 VAL E CA 1
ATOM 10740 C C . VAL C 1 444 ? 12.905 77.117 38.116 1.00 11.38 444 VAL E C 1
ATOM 10741 O O . VAL C 1 444 ? 13.594 76.262 38.674 1.00 12.30 444 VAL E O 1
ATOM 10745 N N . ILE C 1 445 ? 13.182 77.552 36.886 1.00 12.12 445 ILE E N 1
ATOM 10746 C CA . ILE C 1 445 ? 14.339 77.056 36.159 1.00 13.03 445 ILE E CA 1
ATOM 10747 C C . ILE C 1 445 ? 15.629 77.491 36.831 1.00 13.06 445 ILE E C 1
ATOM 10748 O O . ILE C 1 445 ? 16.492 76.645 37.058 1.00 13.18 445 ILE E O 1
ATOM 10753 N N . ARG C 1 446 ? 15.740 78.756 37.232 1.00 14.18 446 ARG E N 1
ATOM 10754 C CA . ARG C 1 446 ? 16.963 79.222 37.882 1.00 15.45 446 ARG E CA 1
ATOM 10755 C C . ARG C 1 446 ? 17.290 78.410 39.129 1.00 14.25 446 ARG E C 1
ATOM 10756 O O . ARG C 1 446 ? 18.454 78.078 39.363 1.00 13.68 446 ARG E O 1
ATOM 10764 N N . SER C 1 447 ? 16.275 78.082 39.919 1.00 13.64 447 SER E N 1
ATOM 10765 C CA . SER C 1 447 ? 16.467 77.276 41.114 1.00 13.91 447 SER E CA 1
ATOM 10766 C C . SER C 1 447 ? 16.981 75.889 40.769 1.00 13.63 447 SER E C 1
ATOM 10767 O O . SER C 1 447 ? 17.905 75.373 41.397 1.00 13.85 447 SER E O 1
ATOM 10770 N N . ALA C 1 448 ? 16.412 75.273 39.729 1.00 12.89 448 ALA E N 1
ATOM 10771 C CA . ALA C 1 448 ? 16.852 73.941 39.326 1.00 12.53 448 ALA E CA 1
ATOM 10772 C C . ALA C 1 448 ? 18.235 73.954 38.692 1.00 12.80 448 ALA E C 1
ATOM 10773 O O . ALA C 1 448 ? 18.990 73.004 38.889 1.00 13.26 448 ALA E O 1
ATOM 10775 N N . CYS C 1 449 ? 18.590 75.002 37.960 1.00 13.40 449 CYS E N 1
ATOM 10776 C CA . CYS C 1 449 ? 19.938 75.179 37.440 1.00 15.22 449 CYS E CA 1
ATOM 10777 C C . CYS C 1 449 ? 21.002 75.117 38.532 1.00 15.52 449 CYS E C 1
ATOM 10778 O O . CYS C 1 449 ? 22.040 74.482 38.380 1.00 15.38 449 CYS E O 1
ATOM 10781 N N . LYS C 1 450 ? 20.730 75.812 39.637 1.00 15.86 450 LYS E N 1
ATOM 10782 C CA . LYS C 1 450 ? 21.691 75.888 40.732 1.00 17.18 450 LYS E CA 1
ATOM 10783 C C . LYS C 1 450 ? 21.933 74.533 41.371 1.00 16.48 450 LYS E C 1
ATOM 10784 O O . LYS C 1 450 ? 23.029 74.247 41.856 1.00 17.79 450 LYS E O 1
ATOM 10790 N N . TRP C 1 451 ? 20.923 73.674 41.391 1.00 15.62 451 TRP E N 1
ATOM 10791 C CA . TRP C 1 451 ? 20.981 72.349 41.956 1.00 15.59 451 TRP E CA 1
ATOM 10792 C C . TRP C 1 451 ? 21.632 71.302 41.063 1.00 14.36 451 TRP E C 1
ATOM 10793 O O . TRP C 1 451 ? 22.368 70.417 41.507 1.00 15.29 451 TRP E O 1
ATOM 10804 N N . SER C 1 452 ? 21.193 71.254 39.800 1.00 12.56 452 SER E N 1
ATOM 10805 C CA . SER C 1 452 ? 21.651 70.228 38.867 1.00 11.35 452 SER E CA 1
ATOM 10806 C C . SER C 1 452 ? 22.755 70.734 37.974 1.00 10.77 452 SER E C 1
ATOM 10807 O O . SER C 1 452 ? 22.542 71.647 37.172 1.00 10.09 452 SER E O 1
ATOM 10810 N N . PRO C 1 453 ? 23.950 70.155 38.043 1.00 10.42 453 PRO E N 1
ATOM 10811 C CA . PRO C 1 453 ? 25.058 70.590 37.218 1.00 10.24 453 PRO E CA 1
ATOM 10812 C C . PRO C 1 453 ? 24.789 70.413 35.718 1.00 9.34 453 PRO E C 1
ATOM 10813 O O . PRO C 1 453 ? 25.190 71.281 34.954 1.00 9.84 453 PRO E O 1
ATOM 10817 N N . GLU C 1 454 ? 24.074 69.335 35.404 1.00 9.88 454 GLU E N 1
ATOM 10818 C CA . GLU C 1 454 ? 23.735 69.128 33.982 1.00 10.02 454 GLU E CA 1
ATOM 10819 C C . GLU C 1 454 ? 22.804 70.209 33.478 1.00 9.09 454 GLU E C 1
ATOM 10820 O O . GLU C 1 454 ? 23.022 70.765 32.394 1.00 9.21 454 GLU E O 1
ATOM 10826 N N . LEU C 1 455 ? 21.770 70.539 34.247 1.00 9.04 455 LEU E N 1
ATOM 10827 C CA . LEU C 1 455 ? 20.893 71.643 33.884 1.00 8.83 455 LEU E CA 1
ATOM 10828 C C . LEU C 1 455 ? 21.620 72.970 33.858 1.00 9.55 455 LEU E C 1
ATOM 10829 O O . LEU C 1 455 ? 21.476 73.733 32.898 1.00 9.78 455 LEU E O 1
ATOM 10834 N N . ALA C 1 456 ? 22.482 73.263 34.839 1.00 10.28 456 ALA E N 1
ATOM 10835 C CA . ALA C 1 456 ? 23.220 74.517 34.855 1.00 10.01 456 ALA E CA 1
ATOM 10836 C C . ALA C 1 456 ? 24.000 74.733 33.568 1.00 10.06 456 ALA E C 1
ATOM 10837 O O . ALA C 1 456 ? 24.035 75.851 33.051 1.00 9.77 456 ALA E O 1
ATOM 10839 N N . ALA C 1 457 ? 24.627 73.686 33.033 1.00 9.83 457 ALA E N 1
ATOM 10840 C CA . ALA C 1 457 ? 25.387 73.827 31.793 1.00 9.84 457 ALA E CA 1
ATOM 10841 C C . ALA C 1 457 ? 24.481 74.183 30.615 1.00 10.15 457 ALA E C 1
ATOM 10842 O O . ALA C 1 457 ? 24.857 75.024 29.794 1.00 10.58 457 ALA E O 1
ATOM 10844 N N . ALA C 1 458 ? 23.285 73.598 30.568 1.00 10.21 458 ALA E N 1
ATOM 10845 C CA . ALA C 1 458 ? 22.320 73.976 29.531 1.00 10.91 458 ALA E CA 1
ATOM 10846 C C . ALA C 1 458 ? 21.801 75.392 29.727 1.00 11.04 458 ALA E C 1
ATOM 10847 O O . ALA C 1 458 ? 21.708 76.186 28.791 1.00 11.40 458 ALA E O 1
ATOM 10849 N N . CYS C 1 459 ? 21.517 75.767 30.974 1.00 11.15 459 CYS E N 1
ATOM 10850 C CA . CYS C 1 459 ? 21.025 77.106 31.258 1.00 12.17 459 CYS E CA 1
ATOM 10851 C C . CYS C 1 459 ? 22.001 78.171 30.800 1.00 11.35 459 CYS E C 1
ATOM 10852 O O . CYS C 1 459 ? 21.596 79.182 30.222 1.00 10.90 459 CYS E O 1
ATOM 10855 N N . GLU C 1 460 ? 23.290 77.952 31.063 1.00 11.14 460 GLU E N 1
ATOM 10856 C CA . GLU C 1 460 ? 24.300 78.925 30.679 1.00 12.37 460 GLU E CA 1
ATOM 10857 C C . GLU C 1 460 ? 24.441 79.051 29.172 1.00 11.62 460 GLU E C 1
ATOM 10858 O O . GLU C 1 460 ? 24.507 80.169 28.658 1.00 10.99 460 GLU E O 1
ATOM 10864 N N . VAL C 1 461 ? 24.436 77.923 28.449 1.00 11.26 461 VAL E N 1
ATOM 10865 C CA . VAL C 1 461 ? 24.686 78.014 27.010 1.00 11.62 461 VAL E CA 1
ATOM 10866 C C . VAL C 1 461 ? 23.538 78.709 26.285 1.00 11.08 461 VAL E C 1
ATOM 10867 O O . VAL C 1 461 ? 23.799 79.451 25.338 1.00 11.30 461 VAL E O 1
ATOM 10873 N N . TRP C 1 462 ? 22.296 78.492 26.704 1.00 9.85 462 TRP E N 1
ATOM 10874 C CA . TRP C 1 462 ? 21.155 78.989 25.948 1.00 9.91 462 TRP E CA 1
ATOM 10875 C C . TRP C 1 462 ? 20.393 80.099 26.635 1.00 11.22 462 TRP E C 1
ATOM 10876 O O . TRP C 1 462 ? 19.339 80.553 26.186 1.00 10.77 462 TRP E O 1
ATOM 10887 N N . LYS C 1 463 ? 20.998 80.694 27.668 1.00 12.16 463 LYS E N 1
ATOM 10888 C CA . LYS C 1 463 ? 20.361 81.761 28.422 1.00 14.67 463 LYS E CA 1
ATOM 10889 C C . LYS C 1 463 ? 19.848 82.902 27.558 1.00 15.17 463 LYS E C 1
ATOM 10890 O O . LYS C 1 463 ? 18.737 83.376 27.839 1.00 16.37 463 LYS E O 1
ATOM 10896 N N . GLU C 1 464 ? 20.589 83.354 26.548 1.00 16.26 464 GLU E N 1
ATOM 10897 C CA . GLU C 1 464 ? 20.069 84.523 25.826 1.00 18.77 464 GLU E CA 1
ATOM 10898 C C . GLU C 1 464 ? 19.311 84.190 24.555 1.00 17.55 464 GLU E C 1
ATOM 10899 O O . GLU C 1 464 ? 18.859 85.117 23.876 1.00 17.05 464 GLU E O 1
ATOM 10905 N N . ILE C 1 465 ? 18.963 82.924 24.339 1.00 14.83 465 ILE E N 1
ATOM 10906 C CA . ILE C 1 465 ? 18.415 82.511 23.045 1.00 12.54 465 ILE E CA 1
ATOM 10907 C C . ILE C 1 465 ? 16.893 82.485 23.052 1.00 11.41 465 ILE E C 1
ATOM 10908 O O . ILE C 1 465 ? 16.240 81.730 23.773 1.00 10.93 465 ILE E O 1
ATOM 10913 N N . LYS C 1 466 ? 16.307 83.365 22.244 1.00 10.76 466 LYS E N 1
ATOM 10914 C CA . LYS C 1 466 ? 14.869 83.487 22.094 1.00 11.88 466 LYS E CA 1
ATOM 10915 C C . LYS C 1 466 ? 14.533 83.584 20.599 1.00 11.24 466 LYS E C 1
ATOM 10916 O O . LYS C 1 466 ? 15.400 83.832 19.769 1.00 11.09 466 LYS E O 1
ATOM 10922 N N . PHE C 1 467 ? 13.283 83.276 20.284 1.00 10.29 467 PHE E N 1
ATOM 10923 C CA . PHE C 1 467 ? 12.766 83.348 18.919 1.00 10.02 467 PHE E CA 1
ATOM 10924 C C . PHE C 1 467 ? 11.494 84.187 18.918 1.00 10.03 467 PHE E C 1
ATOM 10925 O O . PHE C 1 467 ? 10.411 83.686 19.223 1.00 10.24 467 PHE E O 1
ATOM 10933 N N . GLU C 1 468 ? 11.639 85.476 18.641 1.00 10.49 468 GLU E N 1
ATOM 10934 C CA . GLU C 1 468 ? 10.546 86.433 18.706 1.00 11.79 468 GLU E CA 1
ATOM 10935 C C . GLU C 1 468 ? 10.461 87.235 17.419 1.00 11.88 468 GLU E C 1
ATOM 10936 O O . GLU C 1 468 ? 11.368 88.002 17.091 1.00 11.51 468 GLU E O 1
ATOM 10942 N N . PHE C 1 469 ? 9.478 86.914 16.584 1.00 11.11 469 PHE E N 1
ATOM 10943 C CA . PHE C 1 469 ? 9.302 87.501 15.270 1.00 11.23 469 PHE E CA 1
ATOM 10944 C C . PHE C 1 469 ? 7.827 87.848 15.046 1.00 11.42 469 PHE E C 1
ATOM 10945 O O . PHE C 1 469 ? 6.939 87.297 15.689 1.00 11.90 469 PHE E O 1
ATOM 10953 N N . ASP C 1 470 ? 7.593 88.747 14.099 1.00 11.22 470 ASP E N 1
ATOM 10954 C CA . ASP C 1 470 ? 6.224 89.051 13.686 1.00 12.21 470 ASP E CA 1
ATOM 10955 C C . ASP C 1 470 ? 5.547 87.795 13.143 1.00 11.76 470 ASP E C 1
ATOM 10956 O O . ASP C 1 470 ? 6.117 87.058 12.337 1.00 11.32 470 ASP E O 1
ATOM 10961 N N . THR C 1 471 ? 4.318 87.566 13.576 1.00 11.22 471 THR E N 1
ATOM 10962 C CA . THR C 1 471 ? 3.567 86.382 13.191 1.00 11.42 471 THR E CA 1
ATOM 10963 C C . THR C 1 471 ? 2.844 86.575 11.867 1.00 10.86 471 THR E C 1
ATOM 10964 O O . THR C 1 471 ? 2.091 87.533 11.718 1.00 11.36 471 THR E O 1
ATOM 10968 N N . ILE C 1 472 ? 2.998 85.600 10.983 1.00 10.72 472 ILE E N 1
ATOM 10969 C CA . ILE C 1 472 ? 2.292 85.626 9.704 1.00 10.59 472 ILE E CA 1
ATOM 10970 C C . ILE C 1 472 ? 0.899 85.039 9.852 1.00 11.04 472 ILE E C 1
ATOM 10971 O O . ILE C 1 472 ? -0.082 85.700 9.501 1.00 11.90 472 ILE E O 1
ATOM 10976 N N . ASP C 1 473 ? 0.783 83.856 10.435 1.00 11.59 473 ASP E N 1
ATOM 10977 C CA . ASP C 1 473 ? -0.504 83.192 10.607 1.00 12.93 473 ASP E CA 1
ATOM 10978 C C . ASP C 1 473 ? -1.250 83.736 11.818 1.00 13.92 473 ASP E C 1
ATOM 10979 O O . ASP C 1 473 ? -1.381 83.090 12.851 1.00 14.71 473 ASP E O 1
ATOM 10984 N N . LYS C 1 474 ? -1.784 84.946 11.678 1.00 15.24 474 LYS E N 1
ATOM 10985 C CA . LYS C 1 474 ? -2.596 85.603 12.687 1.00 17.77 474 LYS E CA 1
ATOM 10986 C C . LYS C 1 474 ? -4.078 85.360 12.414 1.00 17.68 474 LYS E C 1
ATOM 10987 O O . LYS C 1 474 ? -4.462 85.221 11.254 1.00 17.28 474 LYS E O 1
ATOM 10993 N N . LEU C 1 475 ? -4.905 85.344 13.448 1.00 18.68 475 LEU E N 1
ATOM 10994 C CA . LEU C 1 475 ? -6.329 85.070 13.277 1.00 19.63 475 LEU E CA 1
ATOM 10995 C C . LEU C 1 475 ? -7.048 85.928 12.252 1.00 20.06 475 LEU E C 1
ATOM 10996 O O . LEU C 1 475 ? -6.721 87.127 12.096 1.00 20.00 475 LEU E O 1
ATOM 11002 N N . ALA D 1 9 ? -52.505 2.335 -15.235 1.00 41.95 9 ALA G N 1
ATOM 11003 C CA . ALA D 1 9 ? -52.785 3.427 -14.270 1.00 41.54 9 ALA G CA 1
ATOM 11004 C C . ALA D 1 9 ? -51.997 3.274 -12.982 1.00 40.92 9 ALA G C 1
ATOM 11005 O O . ALA D 1 9 ? -52.398 2.514 -12.092 1.00 41.68 9 ALA G O 1
ATOM 11007 N N . GLY D 1 10 ? -50.842 3.924 -12.892 1.00 39.18 10 GLY G N 1
ATOM 11008 C CA . GLY D 1 10 ? -50.112 4.006 -11.625 1.00 36.91 10 GLY G CA 1
ATOM 11009 C C . GLY D 1 10 ? -50.368 5.380 -11.005 1.00 34.88 10 GLY G C 1
ATOM 11010 O O . GLY D 1 10 ? -51.046 6.189 -11.643 1.00 35.27 10 GLY G O 1
ATOM 11011 N N . ALA D 1 11 ? -49.910 5.581 -9.774 1.00 33.01 11 ALA G N 1
ATOM 11012 C CA . ALA D 1 11 ? -50.027 6.919 -9.179 1.00 30.85 11 ALA G CA 1
ATOM 11013 C C . ALA D 1 11 ? -49.498 7.908 -10.216 1.00 28.99 11 ALA G C 1
ATOM 11014 O O . ALA D 1 11 ? -48.383 7.742 -10.714 1.00 28.78 11 ALA G O 1
ATOM 11016 N N . GLY D 1 12 ? -50.291 8.897 -10.591 1.00 26.44 12 GLY G N 1
ATOM 11017 C CA . GLY D 1 12 ? -49.824 9.928 -11.518 1.00 22.85 12 GLY G CA 1
ATOM 11018 C C . GLY D 1 12 ? -49.664 11.246 -10.764 1.00 19.74 12 GLY G C 1
ATOM 11019 O O . GLY D 1 12 ? -49.988 11.320 -9.580 1.00 20.78 12 GLY G O 1
ATOM 11020 N N . PHE D 1 13 ? -49.121 12.255 -11.432 1.00 15.94 13 PHE G N 1
ATOM 11021 C CA . PHE D 1 13 ? -49.106 13.593 -10.847 1.00 13.38 13 PHE G CA 1
ATOM 11022 C C . PHE D 1 13 ? -50.525 14.147 -10.782 1.00 12.62 13 PHE G C 1
ATOM 11023 O O . PHE D 1 13 ? -51.226 14.227 -11.790 1.00 12.81 13 PHE G O 1
ATOM 11031 N N . LYS D 1 14 ? -50.920 14.545 -9.581 1.00 11.92 14 LYS G N 1
ATOM 11032 C CA . LYS D 1 14 ? -52.227 15.139 -9.343 1.00 12.60 14 LYS G CA 1
ATOM 11033 C C . LYS D 1 14 ? -52.050 16.553 -8.808 1.00 11.64 14 LYS G C 1
ATOM 11034 O O . LYS D 1 14 ? -51.734 16.730 -7.630 1.00 11.71 14 LYS G O 1
ATOM 11040 N N . ALA D 1 15 ? -52.190 17.546 -9.673 1.00 10.20 15 ALA G N 1
ATOM 11041 C CA . ALA D 1 15 ? -52.051 18.934 -9.256 1.00 10.29 15 ALA G CA 1
ATOM 11042 C C . ALA D 1 15 ? -53.128 19.289 -8.236 1.00 10.00 15 ALA G C 1
ATOM 11043 O O . ALA D 1 15 ? -54.244 18.766 -8.281 1.00 11.00 15 ALA G O 1
ATOM 11045 N N . GLY D 1 16 ? -52.780 20.160 -7.298 1.00 9.90 16 GLY G N 1
ATOM 11046 C CA . GLY D 1 16 ? -53.712 20.680 -6.325 1.00 9.27 16 GLY G CA 1
ATOM 11047 C C . GLY D 1 16 ? -53.273 20.399 -4.893 1.00 9.26 16 GLY G C 1
ATOM 11048 O O . GLY D 1 16 ? -52.289 19.716 -4.608 1.00 9.55 16 GLY G O 1
ATOM 11049 N N . VAL D 1 17 ? -54.032 21.011 -3.999 1.00 9.55 17 VAL G N 1
ATOM 11050 C CA . VAL D 1 17 ? -53.767 20.955 -2.565 1.00 9.98 17 VAL G CA 1
ATOM 11051 C C . VAL D 1 17 ? -54.429 19.731 -1.955 1.00 10.52 17 VAL G C 1
ATOM 11052 O O . VAL D 1 17 ? -55.554 19.382 -2.306 1.00 11.53 17 VAL G O 1
ATOM 11056 N N . LYS D 1 18 ? -53.754 19.096 -1.009 1.00 9.71 18 LYS G N 1
ATOM 11057 C CA . LYS D 1 18 ? -54.337 18.041 -0.192 1.00 9.94 18 LYS G CA 1
ATOM 11058 C C . LYS D 1 18 ? -53.832 18.223 1.239 1.00 10.11 18 LYS G C 1
ATOM 11059 O O . LYS D 1 18 ? -52.921 19.028 1.448 1.00 9.78 18 LYS G O 1
ATOM 11065 N N . ASP D 1 19 ? -54.440 17.546 2.200 1.00 9.32 19 ASP G N 1
ATOM 11066 C CA . ASP D 1 19 ? -53.967 17.634 3.579 1.00 10.18 19 ASP G CA 1
ATOM 11067 C C . ASP D 1 19 ? -52.530 17.147 3.678 1.00 9.91 19 ASP G C 1
ATOM 11068 O O . ASP D 1 19 ? -52.161 16.129 3.103 1.00 9.72 19 ASP G O 1
ATOM 11073 N N . TYR D 1 20 ? -51.739 17.818 4.527 1.00 8.69 20 TYR G N 1
ATOM 11074 C CA . TYR D 1 20 ? -50.409 17.302 4.833 1.00 8.83 20 TYR G CA 1
ATOM 11075 C C . TYR D 1 20 ? -50.468 15.945 5.518 1.00 8.71 20 TYR G C 1
ATOM 11076 O O . TYR D 1 20 ? -49.571 15.116 5.333 1.00 8.85 20 TYR G O 1
ATOM 11085 N N . ARG D 1 21 ? -51.506 15.682 6.314 1.00 9.01 21 ARG G N 1
ATOM 11086 C CA . ARG D 1 21 ? -51.593 14.446 7.079 1.00 9.81 21 ARG G CA 1
ATOM 11087 C C . ARG D 1 21 ? -51.635 13.217 6.185 1.00 10.49 21 ARG G C 1
ATOM 11088 O O . ARG D 1 21 ? -51.176 12.145 6.586 1.00 11.57 21 ARG G O 1
ATOM 11096 N N . LEU D 1 22 ? -52.124 13.319 4.947 1.00 9.76 22 LEU G N 1
ATOM 11097 C CA . LEU D 1 22 ? -52.130 12.203 4.017 1.00 10.01 22 LEU G CA 1
ATOM 11098 C C . LEU D 1 22 ? -50.756 11.639 3.706 1.00 10.58 22 LEU G C 1
ATOM 11099 O O . LEU D 1 22 ? -50.610 10.451 3.399 1.00 11.90 22 LEU G O 1
ATOM 11104 N N . THR D 1 23 ? -49.712 12.461 3.743 1.00 9.65 23 THR G N 1
ATOM 11105 C CA . THR D 1 23 ? -48.364 12.048 3.388 1.00 9.95 23 THR G CA 1
ATOM 11106 C C . THR D 1 23 ? -47.417 12.039 4.593 1.00 9.29 23 THR G C 1
ATOM 11107 O O . THR D 1 23 ? -46.479 11.241 4.630 1.00 9.33 23 THR G O 1
ATOM 11111 N N . TYR D 1 24 ? -47.636 12.958 5.530 1.00 9.25 24 TYR G N 1
ATOM 11112 C CA . TYR D 1 24 ? -46.602 13.274 6.515 1.00 9.94 24 TYR G CA 1
ATOM 11113 C C . TYR D 1 24 ? -47.002 12.890 7.928 1.00 10.45 24 TYR G C 1
ATOM 11114 O O . TYR D 1 24 ? -46.206 13.071 8.858 1.00 10.24 24 TYR G O 1
ATOM 11123 N N . TYR D 1 25 ? -48.206 12.382 8.131 1.00 10.03 25 TYR G N 1
ATOM 11124 C CA . TYR D 1 25 ? -48.583 11.787 9.411 1.00 10.66 25 TYR G CA 1
ATOM 11125 C C . TYR D 1 25 ? -48.543 10.279 9.255 1.00 11.26 25 TYR G C 1
ATOM 11126 O O . TYR D 1 25 ? -49.345 9.677 8.538 1.00 11.39 25 TYR G O 1
ATOM 11135 N N . THR D 1 26 ? -47.523 9.654 9.838 1.00 10.44 26 THR G N 1
ATOM 11136 C CA . THR D 1 26 ? -47.255 8.241 9.647 1.00 11.83 26 THR G CA 1
ATOM 11137 C C . THR D 1 26 ? -47.039 7.574 10.998 1.00 12.02 26 THR G C 1
ATOM 11138 O O . THR D 1 26 ? -45.928 7.200 11.379 1.00 12.10 26 THR G O 1
ATOM 11142 N N . PRO D 1 27 ? -48.122 7.311 11.720 1.00 12.63 27 PRO G N 1
ATOM 11143 C CA . PRO D 1 27 ? -48.043 6.816 13.085 1.00 13.77 27 PRO G CA 1
ATOM 11144 C C . PRO D 1 27 ? -47.570 5.384 13.196 1.00 15.47 27 PRO G C 1
ATOM 11145 O O . PRO D 1 27 ? -47.262 4.944 14.310 1.00 16.30 27 PRO G O 1
ATOM 11149 N N . ASP D 1 28 ? -47.507 4.639 12.104 1.00 16.60 28 ASP G N 1
ATOM 11150 C CA . ASP D 1 28 ? -46.987 3.276 12.119 1.00 18.40 28 ASP G CA 1
ATOM 11151 C C . ASP D 1 28 ? -45.532 3.189 11.711 1.00 17.64 28 ASP G C 1
ATOM 11152 O O . ASP D 1 28 ? -44.942 2.116 11.545 1.00 18.09 28 ASP G O 1
ATOM 11157 N N . TYR D 1 29 ? -44.865 4.338 11.555 1.00 15.93 29 TYR G N 1
ATOM 11158 C CA . TYR D 1 29 ? -43.461 4.365 11.178 1.00 14.65 29 TYR G CA 1
ATOM 11159 C C . TYR D 1 29 ? -42.576 3.807 12.295 1.00 14.44 29 TYR G C 1
ATOM 11160 O O . TYR D 1 29 ? -42.728 4.193 13.447 1.00 15.44 29 TYR G O 1
ATOM 11169 N N . VAL D 1 30 ? -41.649 2.947 11.914 1.00 14.31 30 VAL G N 1
ATOM 11170 C CA . VAL D 1 30 ? -40.637 2.442 12.833 1.00 14.88 30 VAL G CA 1
ATOM 11171 C C . VAL D 1 30 ? -39.396 3.327 12.711 1.00 13.76 30 VAL G C 1
ATOM 11172 O O . VAL D 1 30 ? -38.719 3.293 11.683 1.00 13.70 30 VAL G O 1
ATOM 11176 N N . VAL D 1 31 ? -39.124 4.111 13.746 1.00 13.73 31 VAL G N 1
ATOM 11177 C CA . VAL D 1 31 ? -37.974 5.014 13.675 1.00 14.47 31 VAL G CA 1
ATOM 11178 C C . VAL D 1 31 ? -36.697 4.207 13.488 1.00 14.10 31 VAL G C 1
ATOM 11179 O O . VAL D 1 31 ? -36.507 3.129 14.050 1.00 14.21 31 VAL G O 1
ATOM 11183 N N . ARG D 1 32 ? -35.812 4.737 12.648 1.00 13.44 32 ARG G N 1
ATOM 11184 C CA . ARG D 1 32 ? -34.498 4.156 12.424 1.00 14.05 32 ARG G CA 1
ATOM 11185 C C . ARG D 1 32 ? -33.505 4.751 13.415 1.00 13.08 32 ARG G C 1
ATOM 11186 O O . ARG D 1 32 ? -33.607 5.919 13.787 1.00 11.85 32 ARG G O 1
ATOM 11194 N N . ASP D 1 33 ? -32.452 3.999 13.716 1.00 12.70 33 ASP G N 1
ATOM 11195 C CA . ASP D 1 33 ? -31.446 4.457 14.674 1.00 12.81 33 ASP G CA 1
ATOM 11196 C C . ASP D 1 33 ? -30.535 5.533 14.107 1.00 11.98 33 ASP G C 1
ATOM 11197 O O . ASP D 1 33 ? -29.780 6.142 14.868 1.00 12.12 33 ASP G O 1
ATOM 11202 N N . THR D 1 34 ? -30.604 5.820 12.810 1.00 10.22 34 THR G N 1
ATOM 11203 C CA . THR D 1 34 ? -29.912 6.956 12.232 1.00 9.34 34 THR G CA 1
ATOM 11204 C C . THR D 1 34 ? -30.811 8.166 12.022 1.00 8.70 34 THR G C 1
ATOM 11205 O O . THR D 1 34 ? -30.315 9.210 11.576 1.00 8.54 34 THR G O 1
ATOM 11209 N N . ASP D 1 35 ? -32.096 8.070 12.343 1.00 8.49 35 ASP G N 1
ATOM 11210 C CA . ASP D 1 35 ? -33.001 9.193 12.157 1.00 8.83 35 ASP G CA 1
ATOM 11211 C C . ASP D 1 35 ? -32.693 10.293 13.173 1.00 9.05 35 ASP G C 1
ATOM 11212 O O . ASP D 1 35 ? -32.382 9.979 14.322 1.00 9.05 35 ASP G O 1
ATOM 11217 N N . ILE D 1 36 ? -32.808 11.546 12.772 1.00 8.82 36 ILE G N 1
ATOM 11218 C CA . ILE D 1 36 ? -32.859 12.644 13.736 1.00 8.86 36 ILE G CA 1
ATOM 11219 C C . ILE D 1 36 ? -34.304 12.770 14.202 1.00 9.08 36 ILE G C 1
ATOM 11220 O O . ILE D 1 36 ? -35.206 12.789 13.358 1.00 9.08 36 ILE G O 1
ATOM 11225 N N . LEU D 1 37 ? -34.544 12.791 15.509 1.00 8.77 37 LEU G N 1
ATOM 11226 C CA . LEU D 1 37 ? -35.905 12.920 16.017 1.00 8.43 37 LEU G CA 1
ATOM 11227 C C . LEU D 1 37 ? -36.118 14.281 16.655 1.00 8.93 37 LEU G C 1
ATOM 11228 O O . LEU D 1 37 ? -35.200 14.824 17.272 1.00 9.50 37 LEU G O 1
ATOM 11233 N N . ALA D 1 38 ? -37.309 14.832 16.533 1.00 8.26 38 ALA G N 1
ATOM 11234 C CA . ALA D 1 38 ? -37.657 16.093 17.159 1.00 8.31 38 ALA G CA 1
ATOM 11235 C C . ALA D 1 38 ? -38.957 15.940 17.950 1.00 9.01 38 ALA G C 1
ATOM 11236 O O . ALA D 1 38 ? -39.876 15.238 17.521 1.00 9.12 38 ALA G O 1
ATOM 11238 N N . ALA D 1 39 ? -39.008 16.566 19.107 1.00 7.78 39 ALA G N 1
ATOM 11239 C CA . ALA D 1 39 ? -40.217 16.654 19.912 1.00 7.87 39 ALA G CA 1
ATOM 11240 C C . ALA D 1 39 ? -40.684 18.103 19.931 1.00 7.88 39 ALA G C 1
ATOM 11241 O O . ALA D 1 39 ? -39.996 18.969 20.470 1.00 8.35 39 ALA G O 1
ATOM 11243 N N . PHE D 1 40 ? -41.825 18.371 19.313 1.00 8.26 40 PHE G N 1
ATOM 11244 C CA . PHE D 1 40 ? -42.378 19.705 19.215 1.00 8.50 40 PHE G CA 1
ATOM 11245 C C . PHE D 1 40 ? -43.618 19.850 20.095 1.00 9.20 40 PHE G C 1
ATOM 11246 O O . PHE D 1 40 ? -44.549 19.050 19.980 1.00 11.01 40 PHE G O 1
ATOM 11254 N N . ARG D 1 41 ? -43.629 20.866 20.937 1.00 8.80 41 ARG G N 1
ATOM 11255 C CA . ARG D 1 41 ? -44.831 21.254 21.660 1.00 8.99 41 ARG G CA 1
ATOM 11256 C C . ARG D 1 41 ? -45.640 22.200 20.777 1.00 9.29 41 ARG G C 1
ATOM 11257 O O . ARG D 1 41 ? -45.231 23.329 20.507 1.00 9.39 41 ARG G O 1
ATOM 11265 N N . MET D 1 42 ? -46.766 21.687 20.282 1.00 9.81 42 MET G N 1
ATOM 11266 C CA . MET D 1 42 ? -47.549 22.404 19.291 1.00 10.77 42 MET G CA 1
ATOM 11267 C C . MET D 1 42 ? -48.885 22.898 19.857 1.00 10.63 42 MET G C 1
ATOM 11268 O O . MET D 1 42 ? -49.557 22.161 20.575 1.00 10.49 42 MET G O 1
ATOM 11273 N N . THR D 1 43 ? -49.242 24.110 19.475 1.00 9.92 43 THR G N 1
ATOM 11274 C CA . THR D 1 43 ? -50.557 24.662 19.787 1.00 10.51 43 THR G CA 1
ATOM 11275 C C . THR D 1 43 ? -51.303 24.979 18.496 1.00 10.86 43 THR G C 1
ATOM 11276 O O . THR D 1 43 ? -51.058 26.011 17.875 1.00 11.03 43 THR G O 1
ATOM 11280 N N . PRO D 1 44 ? -52.185 24.086 18.068 1.00 11.37 44 PRO G N 1
ATOM 11281 C CA . PRO D 1 44 ? -52.904 24.269 16.817 1.00 11.42 44 PRO G CA 1
ATOM 11282 C C . PRO D 1 44 ? -53.889 25.423 16.859 1.00 11.26 44 PRO G C 1
ATOM 11283 O O . PRO D 1 44 ? -54.434 25.762 17.904 1.00 12.02 44 PRO G O 1
ATOM 11287 N N . GLN D 1 45 ? -54.151 26.025 15.700 1.00 11.17 45 GLN G N 1
ATOM 11288 C CA . GLN D 1 45 ? -55.312 26.910 15.564 1.00 11.55 45 GLN G CA 1
ATOM 11289 C C . GLN D 1 45 ? -56.589 26.087 15.696 1.00 12.18 45 GLN G C 1
ATOM 11290 O O . GLN D 1 45 ? -56.581 24.900 15.370 1.00 12.20 45 GLN G O 1
ATOM 11296 N N . PRO D 1 46 ? -57.664 26.715 16.153 1.00 13.48 46 PRO G N 1
ATOM 11297 C CA . PRO D 1 46 ? -58.972 26.071 16.128 1.00 14.43 46 PRO G CA 1
ATOM 11298 C C . PRO D 1 46 ? -59.311 25.570 14.735 1.00 14.77 46 PRO G C 1
ATOM 11299 O O . PRO D 1 46 ? -59.006 26.208 13.728 1.00 15.51 46 PRO G O 1
ATOM 11303 N N . GLY D 1 47 ? -59.786 24.327 14.660 1.00 15.26 47 GLY G N 1
ATOM 11304 C CA . GLY D 1 47 ? -60.168 23.737 13.388 1.00 15.32 47 GLY G CA 1
ATOM 11305 C C . GLY D 1 47 ? -59.052 22.975 12.700 1.00 15.59 47 GLY G C 1
ATOM 11306 O O . GLY D 1 47 ? -59.263 22.351 11.657 1.00 16.66 47 GLY G O 1
ATOM 11307 N N . VAL D 1 48 ? -57.834 23.041 13.234 1.00 14.10 48 VAL G N 1
ATOM 11308 C CA . VAL D 1 48 ? -56.718 22.279 12.682 1.00 13.30 48 VAL G CA 1
ATOM 11309 C C . VAL D 1 48 ? -56.351 21.180 13.669 1.00 12.80 48 VAL G C 1
ATOM 11310 O O . VAL D 1 48 ? -55.887 21.458 14.779 1.00 13.16 48 VAL G O 1
ATOM 11314 N N . PRO D 1 49 ? -56.687 19.942 13.344 1.00 12.79 49 PRO G N 1
ATOM 11315 C CA . PRO D 1 49 ? -56.418 18.836 14.251 1.00 13.11 49 PRO G CA 1
ATOM 11316 C C . PRO D 1 49 ? -54.928 18.636 14.430 1.00 12.68 49 PRO G C 1
ATOM 11317 O O . PRO D 1 49 ? -54.106 19.006 13.583 1.00 11.33 49 PRO G O 1
ATOM 11321 N N . PRO D 1 50 ? -54.544 18.026 15.547 1.00 13.18 50 PRO G N 1
ATOM 11322 C CA . PRO D 1 50 ? -53.149 17.847 15.896 1.00 13.17 50 PRO G CA 1
ATOM 11323 C C . PRO D 1 50 ? -52.390 17.060 14.846 1.00 13.00 50 PRO G C 1
ATOM 11324 O O . PRO D 1 50 ? -51.237 17.394 14.554 1.00 12.87 50 PRO G O 1
ATOM 11328 N N . GLU D 1 51 ? -52.991 16.030 14.257 1.00 12.22 51 GLU G N 1
ATOM 11329 C CA . GLU D 1 51 ? -52.342 15.243 13.225 1.00 12.45 51 GLU G CA 1
ATOM 11330 C C . GLU D 1 51 ? -52.029 16.081 11.983 1.00 11.59 51 GLU G C 1
ATOM 11331 O O . GLU D 1 51 ? -51.018 15.820 11.328 1.00 10.67 51 GLU G O 1
ATOM 11341 N N . GLU D 1 52 ? -52.902 17.023 11.639 1.00 10.95 52 GLU G N 1
ATOM 11342 C CA . GLU D 1 52 ? -52.625 17.893 10.498 1.00 10.68 52 GLU G CA 1
ATOM 11343 C C . GLU D 1 52 ? -51.541 18.900 10.843 1.00 10.79 52 GLU G C 1
ATOM 11344 O O . GLU D 1 52 ? -50.679 19.172 10.016 1.00 10.71 52 GLU G O 1
ATOM 11350 N N . CYS D 1 53 ? -51.575 19.444 12.057 1.00 10.34 53 CYS G N 1
ATOM 11351 C CA . CYS D 1 53 ? -50.524 20.343 12.506 1.00 10.97 53 CYS G CA 1
ATOM 11352 C C . CYS D 1 53 ? -49.158 19.678 12.528 1.00 10.12 53 CYS G C 1
ATOM 11353 O O . CYS D 1 53 ? -48.161 20.201 12.023 1.00 9.62 53 CYS G O 1
ATOM 11357 N N . GLY D 1 54 ? -49.090 18.498 13.132 1.00 9.73 54 GLY G N 1
ATOM 11358 C CA . GLY D 1 54 ? -47.871 17.717 13.201 1.00 9.71 54 GLY G CA 1
ATOM 11359 C C . GLY D 1 54 ? -47.358 17.352 11.814 1.00 9.85 54 GLY G C 1
ATOM 11360 O O . GLY D 1 54 ? -46.157 17.408 11.541 1.00 9.37 54 GLY G O 1
ATOM 11361 N N . ALA D 1 55 ? -48.263 16.968 10.910 1.00 8.72 55 ALA G N 1
ATOM 11362 C CA . ALA D 1 55 ? -47.885 16.664 9.538 1.00 7.98 55 ALA G CA 1
ATOM 11363 C C . ALA D 1 55 ? -47.385 17.890 8.789 1.00 7.82 55 ALA G C 1
ATOM 11364 O O . ALA D 1 55 ? -46.431 17.777 8.012 1.00 7.76 55 ALA G O 1
ATOM 11366 N N . ALA D 1 56 ? -47.994 19.049 9.023 1.00 8.07 56 ALA G N 1
ATOM 11367 C CA . ALA D 1 56 ? -47.532 20.290 8.406 1.00 7.83 56 ALA G CA 1
ATOM 11368 C C . ALA D 1 56 ? -46.115 20.632 8.864 1.00 7.77 56 ALA G C 1
ATOM 11369 O O . ALA D 1 56 ? -45.248 20.993 8.069 1.00 8.21 56 ALA G O 1
ATOM 11371 N N . VAL D 1 57 ? -45.876 20.506 10.168 1.00 8.46 57 VAL G N 1
ATOM 11372 C CA . VAL D 1 57 ? -44.533 20.702 10.715 1.00 8.67 57 VAL G CA 1
ATOM 11373 C C . VAL D 1 57 ? -43.547 19.738 10.076 1.00 8.34 57 VAL G C 1
ATOM 11374 O O . VAL D 1 57 ? -42.478 20.160 9.630 1.00 8.21 57 VAL G O 1
ATOM 11378 N N . ALA D 1 58 ? -43.871 18.453 9.996 1.00 8.15 58 ALA G N 1
ATOM 11379 C CA . ALA D 1 58 ? -43.001 17.463 9.383 1.00 7.80 58 ALA G CA 1
ATOM 11380 C C . ALA D 1 58 ? -42.731 17.781 7.916 1.00 8.68 58 ALA G C 1
ATOM 11381 O O . ALA D 1 58 ? -41.587 17.726 7.463 1.00 8.92 58 ALA G O 1
ATOM 11383 N N . ALA D 1 59 ? -43.795 18.102 7.184 1.00 8.75 59 ALA G N 1
ATOM 11384 C CA . ALA D 1 59 ? -43.670 18.350 5.753 1.00 8.56 59 ALA G CA 1
ATOM 11385 C C . ALA D 1 59 ? -42.796 19.557 5.456 1.00 7.49 59 ALA G C 1
ATOM 11386 O O . ALA D 1 59 ? -41.888 19.473 4.632 1.00 7.89 59 ALA G O 1
ATOM 11388 N N . GLU D 1 60 ? -43.087 20.669 6.129 1.00 7.73 60 GLU G N 1
ATOM 11389 C CA . GLU D 1 60 ? -42.424 21.936 5.808 1.00 7.94 60 GLU G CA 1
ATOM 11390 C C . GLU D 1 60 ? -41.085 22.116 6.501 1.00 8.73 60 GLU G C 1
ATOM 11391 O O . GLU D 1 60 ? -40.408 23.125 6.289 1.00 9.14 60 GLU G O 1
ATOM 11397 N N . SER D 1 61 ? -40.631 21.115 7.235 1.00 8.51 61 SER G N 1
ATOM 11398 C CA . SER D 1 61 ? -39.264 21.020 7.719 1.00 7.89 61 SER G CA 1
ATOM 11399 C C . SER D 1 61 ? -38.474 19.943 6.996 1.00 8.59 61 SER G C 1
ATOM 11400 O O . SER D 1 61 ? -37.347 19.628 7.388 1.00 9.71 61 SER G O 1
ATOM 11403 N N . SER D 1 62 ? -39.002 19.381 5.905 1.00 7.98 62 SER G N 1
ATOM 11404 C CA . SER D 1 62 ? -38.332 18.261 5.252 1.00 8.55 62 SER G CA 1
ATOM 11405 C C . SER D 1 62 ? -38.418 18.351 3.735 1.00 8.83 62 SER G C 1
ATOM 11406 O O . SER D 1 62 ? -37.459 18.777 3.096 1.00 9.22 62 SER G O 1
ATOM 11409 N N . THR D 1 63 ? -39.552 17.967 3.156 1.00 8.38 63 THR G N 1
ATOM 11410 C CA . THR D 1 63 ? -39.668 17.794 1.720 1.00 8.45 63 THR G CA 1
ATOM 11411 C C . THR D 1 63 ? -40.861 18.516 1.100 1.00 8.62 63 THR G C 1
ATOM 11412 O O . THR D 1 63 ? -40.899 18.632 -0.128 1.00 8.29 63 THR G O 1
ATOM 11416 N N . GLY D 1 64 ? -41.838 18.933 1.895 1.00 8.76 64 GLY G N 1
ATOM 11417 C CA . GLY D 1 64 ? -43.130 19.315 1.350 1.00 8.44 64 GLY G CA 1
ATOM 11418 C C . GLY D 1 64 ? -43.446 20.785 1.305 1.00 8.90 64 GLY G C 1
ATOM 11419 O O . GLY D 1 64 ? -42.909 21.615 2.050 1.00 8.64 64 GLY G O 1
ATOM 11420 N N . THR D 1 65 ? -44.297 21.182 0.349 1.00 7.81 65 THR G N 1
ATOM 11421 C CA . THR D 1 65 ? -44.867 22.525 0.357 1.00 7.57 65 THR G CA 1
ATOM 11422 C C . THR D 1 65 ? -46.387 22.446 0.335 1.00 7.81 65 THR G C 1
ATOM 11423 O O . THR D 1 65 ? -46.972 21.409 0.629 1.00 8.36 65 THR G O 1
ATOM 11427 N N . TRP D 1 66 ? -47.064 23.543 0.026 1.00 7.39 66 TRP G N 1
ATOM 11428 C CA . TRP D 1 66 ? -48.483 23.717 0.295 1.00 7.63 66 TRP G CA 1
ATOM 11429 C C . TRP D 1 66 ? -49.410 23.109 -0.749 1.00 8.27 66 TRP G C 1
ATOM 11430 O O . TRP D 1 66 ? -50.617 22.980 -0.512 1.00 8.95 66 TRP G O 1
ATOM 11441 N N . THR D 1 67 ? -48.876 22.754 -1.897 1.00 7.59 67 THR G N 1
ATOM 11442 C CA . THR D 1 67 ? -49.627 22.141 -2.991 1.00 8.10 67 THR G CA 1
ATOM 11443 C C . THR D 1 67 ? -48.756 21.041 -3.569 1.00 7.81 67 THR G C 1
ATOM 11444 O O . THR D 1 67 ? -47.531 21.061 -3.379 1.00 8.96 67 THR G O 1
ATOM 11448 N N . THR D 1 68 ? -49.338 20.063 -4.237 1.00 7.61 68 THR G N 1
ATOM 11449 C CA . THR D 1 68 ? -48.595 18.910 -4.725 1.00 7.87 68 THR G CA 1
ATOM 11450 C C . THR D 1 68 ? -47.709 19.278 -5.904 1.00 8.08 68 THR G C 1
ATOM 11451 O O . THR D 1 68 ? -48.152 19.978 -6.811 1.00 8.73 68 THR G O 1
ATOM 11455 N N . VAL D 1 69 ? -46.451 18.846 -5.855 1.00 7.61 69 VAL G N 1
ATOM 11456 C CA . VAL D 1 69 ? -45.526 19.149 -6.944 1.00 8.33 69 VAL G CA 1
ATOM 11457 C C . VAL D 1 69 ? -45.171 17.889 -7.709 1.00 8.55 69 VAL G C 1
ATOM 11458 O O . VAL D 1 69 ? -45.002 16.809 -7.140 1.00 8.94 69 VAL G O 1
ATOM 11462 N N . TRP D 1 70 ? -44.973 18.045 -9.019 1.00 8.37 70 TRP G N 1
ATOM 11463 C CA . TRP D 1 70 ? -44.783 16.881 -9.882 1.00 8.04 70 TRP G CA 1
ATOM 11464 C C . TRP D 1 70 ? -43.405 16.263 -9.720 1.00 8.04 70 TRP G C 1
ATOM 11465 O O . TRP D 1 70 ? -43.216 15.063 -9.912 1.00 7.79 70 TRP G O 1
ATOM 11476 N N . THR D 1 71 ? -42.441 17.076 -9.288 1.00 8.29 71 THR G N 1
ATOM 11477 C CA . THR D 1 71 ? -41.054 16.657 -9.181 1.00 8.02 71 THR G CA 1
ATOM 11478 C C . THR D 1 71 ? -40.818 15.621 -8.103 1.00 8.14 71 THR G C 1
ATOM 11479 O O . THR D 1 71 ? -39.817 14.906 -8.164 1.00 8.67 71 THR G O 1
ATOM 11483 N N . ASP D 1 72 ? -41.739 15.456 -7.158 1.00 8.53 72 ASP G N 1
ATOM 11484 C CA . ASP D 1 72 ? -41.674 14.349 -6.218 1.00 8.61 72 ASP G CA 1
ATOM 11485 C C . ASP D 1 72 ? -41.484 13.010 -6.915 1.00 8.52 72 ASP G C 1
ATOM 11486 O O . ASP D 1 72 ? -40.804 12.115 -6.419 1.00 8.76 72 ASP G O 1
ATOM 11491 N N . GLY D 1 73 ? -42.123 12.836 -8.072 1.00 8.21 73 GLY G N 1
ATOM 11492 C CA . GLY D 1 73 ? -42.079 11.606 -8.826 1.00 8.68 73 GLY G CA 1
ATOM 11493 C C . GLY D 1 73 ? -40.719 11.238 -9.374 1.00 8.88 73 GLY G C 1
ATOM 11494 O O . GLY D 1 73 ? -40.493 10.077 -9.701 1.00 9.29 73 GLY G O 1
ATOM 11495 N N . LEU D 1 74 ? -39.790 12.188 -9.487 1.00 9.10 74 LEU G N 1
ATOM 11496 C CA . LEU D 1 74 ? -38.437 11.888 -9.938 1.00 9.77 74 LEU G CA 1
ATOM 11497 C C . LEU D 1 74 ? -37.565 11.271 -8.850 1.00 9.23 74 LEU G C 1
ATOM 11498 O O . LEU D 1 74 ? -36.511 10.711 -9.148 1.00 9.04 74 LEU G O 1
ATOM 11503 N N . THR D 1 75 ? -37.991 11.429 -7.608 1.00 8.87 75 THR G N 1
ATOM 11504 C CA . THR D 1 75 ? -37.242 10.905 -6.470 1.00 9.63 75 THR G CA 1
ATOM 11505 C C . THR D 1 75 ? -38.154 9.987 -5.682 1.00 10.62 75 THR G C 1
ATOM 11506 O O . THR D 1 75 ? -39.204 9.556 -6.173 1.00 10.03 75 THR G O 1
ATOM 11510 N N . SER D 1 76 ? -37.708 9.566 -4.509 1.00 11.10 76 SER G N 1
ATOM 11511 C CA . SER D 1 76 ? -38.538 8.740 -3.642 1.00 11.83 76 SER G CA 1
ATOM 11512 C C . SER D 1 76 ? -38.927 9.555 -2.420 1.00 12.24 76 SER G C 1
ATOM 11513 O O . SER D 1 76 ? -38.132 9.695 -1.487 1.00 12.32 76 SER G O 1
ATOM 11516 N N . LEU D 1 77 ? -40.153 10.064 -2.396 1.00 13.28 77 LEU G N 1
ATOM 11517 C CA . LEU D 1 77 ? -40.601 10.870 -1.274 1.00 14.47 77 LEU G CA 1
ATOM 11518 C C . LEU D 1 77 ? -40.639 10.085 0.024 1.00 14.79 77 LEU G C 1
ATOM 11519 O O . LEU D 1 77 ? -40.345 10.661 1.078 1.00 16.69 77 LEU G O 1
ATOM 11524 N N . ASP D 1 78 ? -40.884 8.782 -0.004 1.00 14.69 78 ASP G N 1
ATOM 11525 C CA . ASP D 1 78 ? -40.858 7.991 1.228 1.00 15.97 78 ASP G CA 1
ATOM 11526 C C . ASP D 1 78 ? -39.456 7.866 1.788 1.00 15.01 78 ASP G C 1
ATOM 11527 O O . ASP D 1 78 ? -39.307 7.782 3.010 1.00 15.33 78 ASP G O 1
ATOM 11532 N N . ARG D 1 79 ? -38.425 7.914 0.955 1.00 13.46 79 ARG G N 1
ATOM 11533 C CA . ARG D 1 79 ? -37.045 7.849 1.406 1.00 13.64 79 ARG G CA 1
ATOM 11534 C C . ARG D 1 79 ? -36.656 9.119 2.167 1.00 12.30 79 ARG G C 1
ATOM 11535 O O . ARG D 1 79 ? -35.891 9.037 3.129 1.00 13.21 79 ARG G O 1
ATOM 11543 N N . TYR D 1 80 ? -37.139 10.279 1.736 1.00 10.33 80 TYR G N 1
ATOM 11544 C CA . TYR D 1 80 ? -36.646 11.551 2.248 1.00 10.16 80 TYR G CA 1
ATOM 11545 C C . TYR D 1 80 ? -37.588 12.260 3.195 1.00 9.49 80 TYR G C 1
ATOM 11546 O O . TYR D 1 80 ? -37.143 13.120 3.968 1.00 9.64 80 TYR G O 1
ATOM 11555 N N . LYS D 1 81 ? -38.883 11.963 3.163 1.00 8.57 81 LYS G N 1
ATOM 11556 C CA . LYS D 1 81 ? -39.837 12.782 3.895 1.00 8.18 81 LYS G CA 1
ATOM 11557 C C . LYS D 1 81 ? -39.636 12.740 5.411 1.00 8.58 81 LYS G C 1
ATOM 11558 O O . LYS D 1 81 ? -39.312 11.712 6.000 1.00 8.42 81 LYS G O 1
ATOM 11564 N N . GLY D 1 82 ? -39.829 13.907 6.010 1.00 8.45 82 GLY G N 1
ATOM 11565 C CA . GLY D 1 82 ? -39.995 13.973 7.465 1.00 8.27 82 GLY G CA 1
ATOM 11566 C C . GLY D 1 82 ? -41.329 13.340 7.831 1.00 9.53 82 GLY G C 1
ATOM 11567 O O . GLY D 1 82 ? -42.276 13.380 7.046 1.00 10.38 82 GLY G O 1
ATOM 11568 N N . ARG D 1 83 ? -41.400 12.716 8.999 1.00 9.78 83 ARG G N 1
ATOM 11569 C CA . ARG D 1 83 ? -42.559 11.906 9.362 1.00 10.09 83 ARG G CA 1
ATOM 11570 C C . ARG D 1 83 ? -43.023 12.250 10.772 1.00 10.02 83 ARG G C 1
ATOM 11571 O O . ARG D 1 83 ? -42.277 11.999 11.724 1.00 9.39 83 ARG G O 1
ATOM 11579 N N . CYS D 1 84 ? -44.231 12.779 10.902 1.00 9.01 84 CYS G N 1
ATOM 11580 C CA . CYS D 1 84 ? -44.831 12.870 12.230 1.00 9.27 84 CYS G CA 1
ATOM 11581 C C . CYS D 1 84 ? -45.343 11.490 12.626 1.00 9.82 84 CYS G C 1
ATOM 11582 O O . CYS D 1 84 ? -46.277 10.971 11.999 1.00 10.01 84 CYS G O 1
ATOM 11585 N N . TYR D 1 85 ? -44.671 10.851 13.582 1.00 10.34 85 TYR G N 1
ATOM 11586 C CA . TYR D 1 85 ? -44.919 9.441 13.849 1.00 11.11 85 TYR G CA 1
ATOM 11587 C C . TYR D 1 85 ? -45.636 9.208 15.171 1.00 11.49 85 TYR G C 1
ATOM 11588 O O . TYR D 1 85 ? -46.044 8.072 15.425 1.00 11.79 85 TYR G O 1
ATOM 11597 N N . ASP D 1 86 ? -45.799 10.238 15.982 1.00 11.75 86 ASP G N 1
ATOM 11598 C CA . ASP D 1 86 ? -46.534 10.077 17.242 1.00 13.25 86 ASP G CA 1
ATOM 11599 C C . ASP D 1 86 ? -46.976 11.449 17.710 1.00 13.45 86 ASP G C 1
ATOM 11600 O O . ASP D 1 86 ? -46.304 12.466 17.486 1.00 12.56 86 ASP G O 1
ATOM 11605 N N . ILE D 1 87 ? -48.138 11.521 18.343 1.00 14.04 87 ILE G N 1
ATOM 11606 C CA . ILE D 1 87 ? -48.635 12.741 18.954 1.00 15.37 87 ILE G CA 1
ATOM 11607 C C . ILE D 1 87 ? -49.169 12.395 20.346 1.00 16.01 87 ILE G C 1
ATOM 11608 O O . ILE D 1 87 ? -49.948 11.450 20.466 1.00 15.79 87 ILE G O 1
ATOM 11613 N N . GLU D 1 88 ? -48.731 13.127 21.357 1.00 16.48 88 GLU G N 1
ATOM 11614 C CA . GLU D 1 88 ? -49.298 12.950 22.694 1.00 17.80 88 GLU G CA 1
ATOM 11615 C C . GLU D 1 88 ? -49.854 14.270 23.196 1.00 17.55 88 GLU G C 1
ATOM 11616 O O . GLU D 1 88 ? -49.263 15.324 22.997 1.00 16.35 88 GLU G O 1
ATOM 11622 N N . PRO D 1 89 ? -51.011 14.218 23.849 1.00 18.01 89 PRO G N 1
ATOM 11623 C CA . PRO D 1 89 ? -51.568 15.396 24.497 1.00 18.39 89 PRO G CA 1
ATOM 11624 C C . PRO D 1 89 ? -50.728 15.779 25.704 1.00 18.77 89 PRO G C 1
ATOM 11625 O O . PRO D 1 89 ? -50.039 14.933 26.272 1.00 19.59 89 PRO G O 1
ATOM 11629 N N . VAL D 1 90 ? -50.620 17.072 25.972 1.00 18.19 90 VAL G N 1
ATOM 11630 C CA . VAL D 1 90 ? -49.859 17.566 27.119 1.00 18.32 90 VAL G CA 1
ATOM 11631 C C . VAL D 1 90 ? -50.772 17.657 28.337 1.00 19.41 90 VAL G C 1
ATOM 11632 O O . VAL D 1 90 ? -51.820 18.292 28.286 1.00 19.16 90 VAL G O 1
ATOM 11636 N N . PRO D 1 91 ? -50.377 17.001 29.422 1.00 20.99 91 PRO G N 1
ATOM 11637 C CA . PRO D 1 91 ? -51.107 17.055 30.677 1.00 21.62 91 PRO G CA 1
ATOM 11638 C C . PRO D 1 91 ? -51.285 18.481 31.161 1.00 21.64 91 PRO G C 1
ATOM 11639 O O . PRO D 1 91 ? -50.316 19.243 31.202 1.00 21.37 91 PRO G O 1
ATOM 11643 N N . GLY D 1 92 ? -52.515 18.852 31.490 1.00 21.92 92 GLY G N 1
ATOM 11644 C CA . GLY D 1 92 ? -52.805 20.175 32.017 1.00 22.16 92 GLY G CA 1
ATOM 11645 C C . GLY D 1 92 ? -53.165 21.163 30.919 1.00 22.19 92 GLY G C 1
ATOM 11646 O O . GLY D 1 92 ? -53.443 22.329 31.188 1.00 22.60 92 GLY G O 1
ATOM 11647 N N . GLU D 1 93 ? -53.069 20.725 29.666 1.00 22.50 93 GLU G N 1
ATOM 11648 C CA . GLU D 1 93 ? -53.314 21.554 28.506 1.00 22.93 93 GLU G CA 1
ATOM 11649 C C . GLU D 1 93 ? -54.405 20.936 27.629 1.00 23.10 93 GLU G C 1
ATOM 11650 O O . GLU D 1 93 ? -54.278 19.777 27.225 1.00 23.53 93 GLU G O 1
ATOM 11656 N N . ASP D 1 94 ? -55.361 21.760 27.222 1.00 23.40 94 ASP G N 1
ATOM 11657 C CA . ASP D 1 94 ? -56.398 21.270 26.316 1.00 23.71 94 ASP G CA 1
ATOM 11658 C C . ASP D 1 94 ? -56.089 21.580 24.861 1.00 22.40 94 ASP G C 1
ATOM 11659 O O . ASP D 1 94 ? -56.750 21.028 23.973 1.00 21.93 94 ASP G O 1
ATOM 11664 N N . ASN D 1 95 ? -55.053 22.374 24.586 1.00 19.95 95 ASN G N 1
ATOM 11665 C CA . ASN D 1 95 ? -54.684 22.625 23.191 1.00 17.69 95 ASN G CA 1
ATOM 11666 C C . ASN D 1 95 ? -53.180 22.625 22.966 1.00 16.25 95 ASN G C 1
ATOM 11667 O O . ASN D 1 95 ? -52.670 23.308 22.074 1.00 15.56 95 ASN G O 1
ATOM 11672 N N . GLN D 1 96 ? -52.426 21.867 23.752 1.00 14.49 96 GLN G N 1
ATOM 11673 C CA . GLN D 1 96 ? -51.021 21.614 23.483 1.00 13.53 96 GLN G CA 1
ATOM 11674 C C . GLN D 1 96 ? -50.789 20.120 23.299 1.00 12.76 96 GLN G C 1
ATOM 11675 O O . GLN D 1 96 ? -51.384 19.262 23.949 1.00 12.41 96 GLN G O 1
ATOM 11681 N N . TYR D 1 97 ? -49.968 19.799 22.304 1.00 11.42 97 TYR G N 1
ATOM 11682 C CA . TYR D 1 97 ? -49.634 18.435 21.936 1.00 11.91 97 TYR G CA 1
ATOM 11683 C C . TYR D 1 97 ? -48.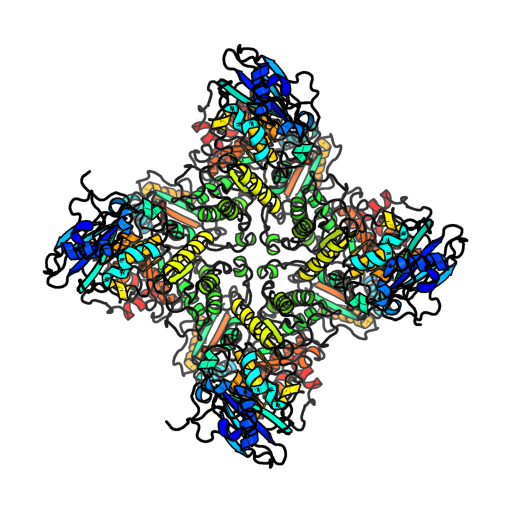124 18.314 21.742 1.00 12.14 97 TYR G C 1
ATOM 11684 O O . TYR D 1 97 ? -47.487 19.273 21.296 1.00 13.11 97 TYR G O 1
ATOM 11693 N N . ILE D 1 98 ? -47.549 17.171 22.082 1.00 11.50 98 ILE G N 1
ATOM 11694 C CA . ILE D 1 98 ? -46.174 16.895 21.670 1.00 11.52 98 ILE G CA 1
ATOM 11695 C C . ILE D 1 98 ? -46.220 16.079 20.383 1.00 11.19 98 ILE G C 1
ATOM 11696 O O . ILE D 1 98 ? -46.749 14.973 20.371 1.00 11.69 98 ILE G O 1
ATOM 11701 N N . ALA D 1 99 ? -45.727 16.673 19.302 1.00 10.54 99 ALA G N 1
ATOM 11702 C CA . ALA D 1 99 ? -45.609 15.968 18.034 1.00 10.02 99 ALA G CA 1
ATOM 11703 C C . ALA D 1 99 ? -44.173 15.473 17.866 1.00 9.41 99 ALA G C 1
ATOM 11704 O O . ALA D 1 99 ? -43.237 16.262 18.025 1.00 10.55 99 ALA G O 1
ATOM 11706 N N . TYR D 1 100 ? -44.027 14.202 17.554 1.00 9.45 100 TYR G N 1
ATOM 11707 C CA . TYR D 1 100 ? -42.728 13.589 17.337 1.00 9.57 100 TYR G CA 1
ATOM 11708 C C . TYR D 1 100 ? -42.496 13.441 15.841 1.00 9.67 100 TYR G C 1
ATOM 11709 O O . TYR D 1 100 ? -43.350 12.901 15.142 1.00 10.53 100 TYR G O 1
ATOM 11718 N N . VAL D 1 101 ? -41.361 13.950 15.382 1.00 8.99 101 VAL G N 1
ATOM 11719 C CA . VAL D 1 101 ? -41.056 13.938 13.951 1.00 8.78 101 VAL G CA 1
ATOM 11720 C C . VAL D 1 101 ? -39.716 13.253 13.726 1.00 9.24 101 VAL G C 1
ATOM 11721 O O . VAL D 1 101 ? -38.744 13.533 14.429 1.00 9.03 101 VAL G O 1
ATOM 11725 N N . ALA D 1 102 ? -39.652 12.344 12.764 1.00 8.66 102 ALA G N 1
ATOM 11726 C CA . ALA D 1 102 ? -38.434 11.659 12.392 1.00 8.85 102 ALA G CA 1
ATOM 11727 C C . ALA D 1 102 ? -37.932 12.159 11.036 1.00 8.80 102 ALA G C 1
ATOM 11728 O O . ALA D 1 102 ? -38.694 12.304 10.080 1.00 9.38 102 ALA G O 1
ATOM 11730 N N . TYR D 1 103 ? -36.647 12.468 10.989 1.00 8.38 103 TYR G N 1
ATOM 11731 C CA . TYR D 1 103 ? -35.955 12.968 9.830 1.00 8.32 103 TYR G CA 1
ATOM 11732 C C . TYR D 1 103 ? -34.813 12.010 9.464 1.00 8.64 103 TYR G C 1
ATOM 11733 O O . TYR D 1 103 ? -33.901 11.740 10.184 1.00 9.24 103 TYR G O 1
ATOM 11750 N N . ILE D 1 105 ? -31.455 10.645 7.980 1.00 7.44 105 ILE G N 1
ATOM 11751 C CA . ILE D 1 105 ? -30.129 11.247 8.105 1.00 8.02 105 ILE G CA 1
ATOM 11752 C C . ILE D 1 105 ? -29.633 11.880 6.819 1.00 8.65 105 ILE G C 1
ATOM 11753 O O . ILE D 1 105 ? -28.938 12.903 6.844 1.00 8.08 105 ILE G O 1
ATOM 11758 N N . ASP D 1 106 ? -30.120 11.424 5.659 1.00 8.65 106 ASP G N 1
ATOM 11759 C CA . ASP D 1 106 ? -29.795 12.008 4.371 1.00 8.76 106 ASP G CA 1
ATOM 11760 C C . ASP D 1 106 ? -30.259 13.446 4.212 1.00 8.08 106 ASP G C 1
ATOM 11761 O O . ASP D 1 106 ? -29.770 14.120 3.299 1.00 8.15 106 ASP G O 1
ATOM 11766 N N . LEU D 1 107 ? -31.175 13.930 5.035 1.00 6.76 107 LEU G N 1
ATOM 11767 C CA . LEU D 1 107 ? -31.642 15.297 4.913 1.00 7.79 107 LEU G CA 1
ATOM 11768 C C . LEU D 1 107 ? -30.609 16.319 5.363 1.00 7.82 107 LEU G C 1
ATOM 11769 O O . LEU D 1 107 ? -30.791 17.500 5.089 1.00 7.30 107 LEU G O 1
ATOM 11774 N N . PHE D 1 108 ? -29.594 15.905 6.111 1.00 7.99 108 PHE G N 1
ATOM 11775 C CA . PHE D 1 108 ? -28.722 16.840 6.800 1.00 7.63 108 PHE G CA 1
ATOM 11776 C C . PHE D 1 108 ? -27.327 16.918 6.206 1.00 7.48 108 PHE G C 1
ATOM 11777 O O . PHE D 1 108 ? -26.735 15.924 5.791 1.00 8.82 108 PHE G O 1
ATOM 11785 N N . GLU D 1 109 ? -26.784 18.136 6.177 1.00 7.18 109 GLU G N 1
ATOM 11786 C CA . GLU D 1 109 ? -25.385 18.310 5.823 1.00 6.48 109 GLU G CA 1
ATOM 11787 C C . GLU D 1 109 ? -24.510 17.868 7.005 1.00 6.67 109 GLU G C 1
ATOM 11788 O O . GLU D 1 109 ? -24.679 18.334 8.129 1.00 7.09 109 GLU G O 1
ATOM 11794 N N . GLU D 1 110 ? -23.578 16.987 6.701 1.00 6.97 110 GLU G N 1
ATOM 11795 C CA . GLU D 1 110 ? -22.595 16.537 7.683 1.00 7.52 110 GLU G CA 1
ATOM 11796 C C . GLU D 1 110 ? -21.874 17.707 8.330 1.00 7.03 110 GLU G C 1
ATOM 11797 O O . GLU D 1 110 ? -21.438 18.666 7.699 1.00 7.32 110 GLU G O 1
ATOM 11803 N N . GLY D 1 111 ? -21.814 17.676 9.669 1.00 6.64 111 GLY G N 1
ATOM 11804 C CA . GLY D 1 111 ? -21.030 18.642 10.427 1.00 7.10 111 GLY G CA 1
ATOM 11805 C C . GLY D 1 111 ? -21.595 20.046 10.472 1.00 7.26 111 GLY G C 1
ATOM 11806 O O . GLY D 1 111 ? -20.966 20.947 11.054 1.00 7.82 111 GLY G O 1
ATOM 11807 N N . SER D 1 112 ? -22.854 20.260 10.097 1.00 6.74 112 SER G N 1
ATOM 11808 C CA . SER D 1 112 ? -23.459 21.573 10.019 1.00 6.75 112 SER G CA 1
ATOM 11809 C C . SER D 1 112 ? -24.667 21.722 10.920 1.00 6.95 112 SER G C 1
ATOM 11810 O O . SER D 1 112 ? -25.794 21.372 10.555 1.00 7.26 112 SER G O 1
ATOM 11813 N N . VAL D 1 113 ? -24.479 22.310 12.103 1.00 6.94 113 VAL G N 1
ATOM 11814 C CA . VAL D 1 113 ? -25.605 22.664 12.961 1.00 6.61 113 VAL G CA 1
ATOM 11815 C C . VAL D 1 113 ? -26.514 23.661 12.255 1.00 7.00 113 VAL G C 1
ATOM 11816 O O . VAL D 1 113 ? -27.739 23.575 12.343 1.00 7.01 113 VAL G O 1
ATOM 11820 N N . THR D 1 114 ? -25.931 24.603 11.520 1.00 6.54 114 THR G N 1
ATOM 11821 C CA . THR D 1 114 ? -26.712 25.530 10.712 1.00 6.42 114 THR G CA 1
ATOM 11822 C C . THR D 1 114 ? -27.741 24.806 9.857 1.00 6.85 114 THR G C 1
ATOM 11823 O O . THR D 1 114 ? -28.917 25.181 9.846 1.00 6.95 114 THR G O 1
ATOM 11827 N N . ASN D 1 115 ? -27.315 23.771 9.144 1.00 6.16 115 ASN G N 1
ATOM 11828 C CA . ASN D 1 115 ? -28.246 23.065 8.265 1.00 6.56 115 ASN G CA 1
ATOM 11829 C C . ASN D 1 115 ? -29.336 22.361 9.053 1.00 6.96 115 ASN G C 1
ATOM 11830 O O . ASN D 1 115 ? -30.521 22.384 8.691 1.00 7.41 115 ASN G O 1
ATOM 11835 N N . MET D 1 116 ? -28.957 21.681 10.138 1.00 7.23 116 MET G N 1
ATOM 11836 C CA . MET D 1 116 ? -29.946 20.997 10.969 1.00 7.64 116 MET G CA 1
ATOM 11837 C C . MET D 1 116 ? -31.025 21.948 11.458 1.00 7.44 116 MET G C 1
ATOM 11838 O O . MET D 1 116 ? -32.225 21.674 11.353 1.00 7.54 116 MET G O 1
ATOM 11843 N N . PHE D 1 117 ? -30.624 23.096 12.014 1.00 6.72 117 PHE G N 1
ATOM 11844 C CA . PHE D 1 117 ? -31.607 24.086 12.447 1.00 7.52 117 PHE G CA 1
ATOM 11845 C C . PHE D 1 117 ? -32.424 24.637 11.286 1.00 7.60 117 PHE G C 1
ATOM 11846 O O . PHE D 1 117 ? -33.622 24.898 11.425 1.00 7.29 117 PHE G O 1
ATOM 11854 N N . THR D 1 118 ? -31.795 24.849 10.130 1.00 7.80 118 THR G N 1
ATOM 11855 C CA . THR D 1 118 ? -32.531 25.421 9.000 1.00 7.62 118 THR G CA 1
ATOM 11856 C C . THR D 1 118 ? -33.697 24.517 8.630 1.00 7.53 118 THR G C 1
ATOM 11857 O O . THR D 1 118 ? -34.784 25.041 8.375 1.00 7.34 118 THR G O 1
ATOM 11861 N N . SER D 1 119 ? -33.526 23.209 8.612 1.00 6.78 119 SER G N 1
ATOM 11862 C CA . SER D 1 119 ? -34.667 22.331 8.384 1.00 7.44 119 SER G CA 1
ATOM 11863 C C . SER D 1 119 ? -35.662 22.361 9.530 1.00 7.96 119 SER G C 1
ATOM 11864 O O . SER D 1 119 ? -36.832 22.690 9.362 1.00 8.12 119 SER G O 1
ATOM 11867 N N . ILE D 1 120 ? -35.173 22.004 10.731 1.00 7.67 120 ILE G N 1
ATOM 11868 C CA . ILE D 1 120 ? -36.116 21.643 11.798 1.00 7.81 120 ILE G CA 1
ATOM 11869 C C . ILE D 1 120 ? -36.817 22.871 12.332 1.00 7.87 120 ILE G C 1
ATOM 11870 O O . ILE D 1 120 ? -37.982 22.792 12.747 1.00 8.10 120 ILE G O 1
ATOM 11875 N N . VAL D 1 121 ? -36.160 24.037 12.354 1.00 7.76 121 VAL G N 1
ATOM 11876 C CA . VAL D 1 121 ? -36.776 25.238 12.908 1.00 7.89 121 VAL G CA 1
ATOM 11877 C C . VAL D 1 121 ? -36.811 26.393 11.911 1.00 7.85 121 VAL G C 1
ATOM 11878 O O . VAL D 1 121 ? -37.150 27.517 12.288 1.00 7.98 121 VAL G O 1
ATOM 11882 N N . GLY D 1 122 ? -36.592 26.116 10.625 1.00 7.61 122 GLY G N 1
ATOM 11883 C CA . GLY D 1 122 ? -36.458 27.204 9.665 1.00 7.28 122 GLY G CA 1
ATOM 11884 C C . GLY D 1 122 ? -37.717 27.999 9.393 1.00 6.95 122 GLY G C 1
ATOM 11885 O O . GLY D 1 122 ? -37.719 29.230 9.452 1.00 6.86 122 GLY G O 1
ATOM 11886 N N . ASN D 1 123 ? -38.803 27.323 9.008 1.00 6.88 123 ASN G N 1
ATOM 11887 C CA . ASN D 1 123 ? -40.023 27.993 8.589 1.00 7.46 123 ASN G CA 1
ATOM 11888 C C . ASN D 1 123 ? -41.257 27.618 9.398 1.00 7.30 123 ASN G C 1
ATOM 11889 O O . ASN D 1 123 ? -42.210 28.406 9.436 1.00 8.06 123 ASN G O 1
ATOM 11894 N N . VAL D 1 124 ? -41.276 26.473 10.059 1.00 7.31 124 VAL G N 1
ATOM 11895 C CA . VAL D 1 124 ? -42.519 25.939 10.610 1.00 7.85 124 VAL G CA 1
ATOM 11896 C C . VAL D 1 124 ? -43.101 26.763 11.742 1.00 7.86 124 VAL G C 1
ATOM 11897 O O . VAL D 1 124 ? -44.319 26.718 11.952 1.00 8.95 124 VAL G O 1
ATOM 11901 N N . PHE D 1 125 ? -42.322 27.565 12.458 1.00 7.50 125 PHE G N 1
ATOM 11902 C CA . PHE D 1 125 ? -42.819 28.340 13.585 1.00 7.18 125 PHE G CA 1
ATOM 11903 C C . PHE D 1 125 ? -43.698 29.508 13.179 1.00 7.51 125 PHE G C 1
ATOM 11904 O O . PHE D 1 125 ? -44.378 30.095 14.021 1.00 7.92 125 PHE G O 1
ATOM 11912 N N . GLY D 1 126 ? -43.688 29.865 11.896 1.00 7.67 126 GLY G N 1
ATOM 11913 C CA . GLY D 1 126 ? -44.458 30.984 11.388 1.00 7.86 126 GLY G CA 1
ATOM 11914 C C . GLY D 1 126 ? -45.741 30.577 10.672 1.00 7.42 126 GLY G C 1
ATOM 11915 O O . GLY D 1 126 ? -46.438 31.460 10.160 1.00 8.78 126 GLY G O 1
ATOM 11916 N N . PHE D 1 127 ? -46.037 29.284 10.634 1.00 8.23 127 PHE G N 1
ATOM 11917 C CA . PHE D 1 127 ? -47.230 28.857 9.897 1.00 9.06 127 PHE G CA 1
ATOM 11918 C C . PHE D 1 127 ? -48.476 29.424 10.548 1.00 9.02 127 PHE G C 1
ATOM 11919 O O . PHE D 1 127 ? -48.687 29.329 11.752 1.00 9.03 127 PHE G O 1
ATOM 11927 N N . LYS D 1 128 ? -49.365 29.979 9.717 1.00 8.74 128 LYS G N 1
ATOM 11928 C CA . LYS D 1 128 ? -50.641 30.484 10.209 1.00 8.73 128 LYS G CA 1
ATOM 11929 C C . LYS D 1 128 ? -51.491 29.429 10.897 1.00 9.04 128 LYS G C 1
ATOM 11930 O O . LYS D 1 128 ? -52.233 29.735 11.830 1.00 9.58 128 LYS G O 1
ATOM 11936 N N . ALA D 1 129 ? -51.382 28.175 10.495 1.00 9.64 129 ALA G N 1
ATOM 11937 C CA . ALA D 1 129 ? -52.152 27.064 11.011 1.00 10.34 129 ALA G CA 1
ATOM 11938 C C . ALA D 1 129 ? -51.760 26.665 12.429 1.00 10.60 129 ALA G C 1
ATOM 11939 O O . ALA D 1 129 ? -52.515 25.908 13.049 1.00 11.28 129 ALA G O 1
ATOM 11941 N N . LEU D 1 130 ? -50.678 27.211 12.963 1.00 10.42 130 LEU G N 1
ATOM 11942 C CA . LEU D 1 130 ? -50.388 26.999 14.382 1.00 11.78 130 LEU G CA 1
ATOM 11943 C C . LEU D 1 130 ? -50.308 28.329 15.109 1.00 10.42 130 LEU G C 1
ATOM 11944 O O . LEU D 1 130 ? -49.992 29.380 14.553 1.00 10.88 130 LEU G O 1
ATOM 11949 N N . ARG D 1 131 ? -50.686 28.291 16.388 1.00 9.96 131 ARG G N 1
ATOM 11950 C CA . ARG D 1 131 ? -50.669 29.466 17.244 1.00 9.84 131 ARG G CA 1
ATOM 11951 C C . ARG D 1 131 ? -49.341 29.615 17.984 1.00 9.13 131 ARG G C 1
ATOM 11952 O O . ARG D 1 131 ? -48.937 30.712 18.345 1.00 9.82 131 ARG G O 1
ATOM 11960 N N . ALA D 1 132 ? -48.692 28.489 18.225 1.00 9.05 132 ALA G N 1
ATOM 11961 C CA . ALA D 1 132 ? -47.435 28.465 18.952 1.00 8.58 132 ALA G CA 1
ATOM 11962 C C . ALA D 1 132 ? -46.756 27.129 18.693 1.00 8.71 132 ALA G C 1
ATOM 11963 O O . ALA D 1 132 ? -47.400 26.114 18.425 1.00 8.54 132 ALA G O 1
ATOM 11965 N N . LEU D 1 133 ? -45.431 27.144 18.785 1.00 8.50 133 LEU G N 1
ATOM 11966 C CA . LEU D 1 133 ? -44.640 25.952 18.538 1.00 8.78 133 LEU G CA 1
ATOM 11967 C C . LEU D 1 133 ? -43.348 26.063 19.344 1.00 8.77 133 LEU G C 1
ATOM 11968 O O . LEU D 1 133 ? -42.740 27.132 19.316 1.00 8.77 133 LEU G O 1
ATOM 11973 N N . ARG D 1 134 ? -42.988 24.983 20.018 1.00 8.79 134 ARG G N 1
ATOM 11974 C CA . ARG D 1 134 ? -41.746 24.975 20.770 1.00 9.69 134 ARG G CA 1
ATOM 11975 C C . ARG D 1 134 ? -40.996 23.677 20.528 1.00 9.51 134 ARG G C 1
ATOM 11976 O O . ARG D 1 134 ? -41.555 22.594 20.740 1.00 11.08 134 ARG G O 1
ATOM 11984 N N . LEU D 1 135 ? -39.749 23.766 20.091 1.00 8.74 135 LEU G N 1
ATOM 11985 C CA . LEU D 1 135 ? -38.930 22.566 19.965 1.00 7.94 135 LEU G CA 1
ATOM 11986 C C . LEU D 1 135 ? -38.347 22.209 21.333 1.00 8.16 135 LEU G C 1
ATOM 11987 O O . LEU D 1 135 ? -37.570 22.988 21.875 1.00 9.66 135 LEU G O 1
ATOM 11992 N N . GLU D 1 136 ? -38.753 21.074 21.865 1.00 8.26 136 GLU G N 1
ATOM 11993 C CA . GLU D 1 136 ? -38.359 20.663 23.209 1.00 8.48 136 GLU G CA 1
ATOM 11994 C C . GLU D 1 136 ? -37.086 19.838 23.211 1.00 8.80 136 GLU G C 1
ATOM 11995 O O . GLU D 1 136 ? -36.269 19.973 24.133 1.00 9.04 136 GLU G O 1
ATOM 12001 N N . ASP D 1 137 ? -36.885 18.983 22.212 1.00 7.39 137 ASP G N 1
ATOM 12002 C CA . ASP D 1 137 ? -35.726 18.097 22.246 1.00 8.13 137 ASP G CA 1
ATOM 12003 C C . ASP D 1 137 ? -35.456 17.568 20.844 1.00 8.39 137 ASP G C 1
ATOM 12004 O O . ASP D 1 137 ? -36.326 17.587 19.967 1.00 8.68 137 ASP G O 1
ATOM 12009 N N . LEU D 1 138 ? -34.228 17.130 20.650 1.00 8.17 138 LEU G N 1
ATOM 12010 C CA . LEU D 1 138 ? -33.772 16.503 19.430 1.00 8.65 138 LEU G CA 1
ATOM 12011 C C . LEU D 1 138 ? -32.988 15.239 19.782 1.00 9.45 138 LEU G C 1
ATOM 12012 O O . LEU D 1 138 ? -32.122 15.324 20.665 1.00 11.45 138 LEU G O 1
ATOM 12017 N N . ARG D 1 139 ? -33.272 14.148 19.108 1.00 8.11 139 ARG G N 1
ATOM 12018 C CA . ARG D 1 139 ? -32.436 12.959 19.239 1.00 8.77 139 ARG G CA 1
ATOM 12019 C C . ARG D 1 139 ? -31.389 13.013 18.134 1.00 8.81 139 ARG G C 1
ATOM 12020 O O . ARG D 1 139 ? -31.725 12.836 16.964 1.00 8.93 139 ARG G O 1
ATOM 12028 N N . ILE D 1 140 ? -30.139 13.263 18.515 1.00 8.72 140 ILE G N 1
ATOM 12029 C CA . ILE D 1 140 ? -29.044 13.305 17.542 1.00 8.85 140 ILE G CA 1
ATOM 12030 C C . ILE D 1 140 ? -28.394 11.935 17.514 1.00 9.05 140 ILE G C 1
ATOM 12031 O O . ILE D 1 140 ? -27.811 11.520 18.519 1.00 9.24 140 ILE G O 1
ATOM 12036 N N . PRO D 1 141 ? -28.620 11.143 16.476 1.00 8.90 141 PRO G N 1
ATOM 12037 C CA . PRO D 1 141 ? -28.092 9.789 16.434 1.00 8.38 141 PRO G CA 1
ATOM 12038 C C . PRO D 1 141 ? -26.582 9.793 16.320 1.00 8.44 141 PRO G C 1
ATOM 12039 O O . PRO D 1 141 ? -26.002 10.692 15.706 1.00 8.28 141 PRO G O 1
ATOM 12043 N N . PRO D 1 142 ? -25.929 8.751 16.818 1.00 8.64 142 PRO G N 1
ATOM 12044 C CA . PRO D 1 142 ? -24.491 8.606 16.700 1.00 9.22 142 PRO G CA 1
ATOM 12045 C C . PRO D 1 142 ? -23.949 8.805 15.303 1.00 8.87 142 PRO G C 1
ATOM 12046 O O . PRO D 1 142 ? -22.915 9.448 15.110 1.00 8.84 142 PRO G O 1
ATOM 12050 N N . ALA D 1 143 ? -24.639 8.298 14.274 1.00 8.62 143 ALA G N 1
ATOM 12051 C CA . ALA D 1 143 ? -24.150 8.426 12.907 1.00 8.73 143 ALA G CA 1
ATOM 12052 C C . ALA D 1 143 ? -24.094 9.883 12.462 1.00 8.47 143 ALA G C 1
ATOM 12053 O O . ALA D 1 143 ? -23.267 10.190 11.597 1.00 8.96 143 ALA G O 1
ATOM 12055 N N . TYR D 1 144 ? -24.939 10.751 13.005 1.00 7.72 144 TYR G N 1
ATOM 12056 C CA . TYR D 1 144 ? -24.832 12.176 12.728 1.00 7.30 144 TYR G CA 1
ATOM 12057 C C . TYR D 1 144 ? -23.871 12.887 13.668 1.00 7.42 144 TYR G C 1
ATOM 12058 O O . TYR D 1 144 ? -23.074 13.709 13.217 1.00 7.52 144 TYR G O 1
ATOM 12067 N N . VAL D 1 145 ? -23.817 12.484 14.942 1.00 7.70 145 VAL G N 1
ATOM 12068 C CA . VAL D 1 145 ? -22.836 13.023 15.880 1.00 8.20 145 VAL G CA 1
ATOM 12069 C C . VAL D 1 145 ? -21.422 12.892 15.339 1.00 7.15 145 VAL G C 1
ATOM 12070 O O . VAL D 1 145 ? -20.618 13.821 15.421 1.00 7.84 145 VAL G O 1
ATOM 12074 N N . LYS D 1 146 ? -21.103 11.736 14.759 1.00 7.61 146 LYS G N 1
ATOM 12075 C CA . LYS D 1 146 ? -19.788 11.450 14.230 1.00 8.34 146 LYS G CA 1
ATOM 12076 C C . LYS D 1 146 ? -19.386 12.303 13.039 1.00 8.80 146 LYS G C 1
ATOM 12077 O O . LYS D 1 146 ? -18.208 12.283 12.686 1.00 9.34 146 LYS G O 1
ATOM 12083 N N . THR D 1 147 ? -20.291 13.074 12.452 1.00 8.45 147 THR G N 1
ATOM 12084 C CA . THR D 1 147 ? -19.922 13.966 11.362 1.00 8.15 147 THR G CA 1
ATOM 12085 C C . THR D 1 147 ? -19.393 15.308 11.851 1.00 8.32 147 THR G C 1
ATOM 12086 O O . THR D 1 147 ? -18.976 16.136 11.046 1.00 9.02 147 THR G O 1
ATOM 12090 N N . PHE D 1 148 ? -19.431 15.556 13.157 1.00 7.61 148 PHE G N 1
ATOM 12091 C CA . PHE D 1 148 ? -19.002 16.816 13.735 1.00 8.32 148 PHE G CA 1
ATOM 12092 C C . PHE D 1 148 ? -17.613 16.702 14.358 1.00 8.63 148 PHE G C 1
ATOM 12093 O O . PHE D 1 148 ? -17.322 15.743 15.070 1.00 9.45 148 PHE G O 1
ATOM 12101 N N . VAL D 1 149 ? -16.812 17.747 14.166 1.00 8.14 149 VAL G N 1
ATOM 12102 C CA . VAL D 1 149 ? -15.576 17.879 14.948 1.00 9.03 149 VAL G CA 1
ATOM 12103 C C . VAL D 1 149 ? -15.900 17.927 16.433 1.00 9.36 149 VAL G C 1
ATOM 12104 O O . VAL D 1 149 ? -15.234 17.294 17.262 1.00 9.99 149 VAL G O 1
ATOM 12108 N N . GLY D 1 150 ? -16.930 18.677 16.800 1.00 7.95 150 GLY G N 1
ATOM 12109 C CA . GLY D 1 150 ? -17.331 18.855 18.171 1.00 8.39 150 GLY G CA 1
ATOM 12110 C C . GLY D 1 150 ? -16.382 19.834 18.873 1.00 8.17 150 GLY G C 1
ATOM 12111 O O . GLY D 1 150 ? -15.686 20.655 18.376 1.00 8.09 150 GLY G O 1
ATOM 12120 N N . PRO D 1 152 ? -13.547 21.662 20.992 1.00 6.95 152 PRO G N 1
ATOM 12121 C CA . PRO D 1 152 ? -12.112 21.675 20.749 1.00 7.78 152 PRO G CA 1
ATOM 12122 C C . PRO D 1 152 ? -11.397 20.682 21.640 1.00 6.86 152 PRO G C 1
ATOM 12123 O O . PRO D 1 152 ? -10.422 20.051 21.225 1.00 7.03 152 PRO G O 1
ATOM 12127 N N . HIS D 1 153 ? -11.741 20.666 22.940 1.00 6.89 153 HIS G N 1
ATOM 12128 C CA . HIS D 1 153 ? -11.036 19.869 23.936 1.00 7.09 153 HIS G CA 1
ATOM 12129 C C . HIS D 1 153 ? -11.974 19.029 24.787 1.00 7.00 153 HIS G C 1
ATOM 12130 O O . HIS D 1 153 ? -11.856 17.802 24.818 1.00 7.97 153 HIS G O 1
ATOM 12137 N N . GLY D 1 154 ? -12.902 19.662 25.485 1.00 6.77 154 GLY G N 1
ATOM 12138 C CA . GLY D 1 154 ? -13.815 18.949 26.374 1.00 7.63 154 GLY G CA 1
ATOM 12139 C C . GLY D 1 154 ? -13.211 18.804 27.774 1.00 8.28 154 GLY G C 1
ATOM 12140 O O . GLY D 1 154 ? -12.047 19.116 28.014 1.00 8.43 154 GLY G O 1
ATOM 12141 N N . ILE D 1 155 ? -14.053 18.393 28.710 1.00 8.25 155 ILE G N 1
ATOM 12142 C CA . ILE D 1 155 ? -13.774 18.560 30.137 1.00 8.62 155 ILE G CA 1
ATOM 12143 C C . ILE D 1 155 ? -12.478 17.903 30.578 1.00 9.16 155 ILE G C 1
ATOM 12144 O O . ILE D 1 155 ? -11.684 18.542 31.287 1.00 8.98 155 ILE G O 1
ATOM 12149 N N . GLN D 1 156 ? -12.249 16.652 30.211 1.00 9.68 156 GLN G N 1
ATOM 12150 C CA . GLN D 1 156 ? -11.062 15.931 30.667 1.00 10.42 156 GLN G CA 1
ATOM 12151 C C . GLN D 1 156 ? -9.802 16.606 30.166 1.00 9.25 156 GLN G C 1
ATOM 12152 O O . GLN D 1 156 ? -8.843 16.854 30.910 1.00 9.57 156 GLN G O 1
ATOM 12162 N N . VAL D 1 157 ? -9.787 16.928 28.869 1.00 7.91 157 VAL G N 1
ATOM 12163 C CA . VAL D 1 157 ? -8.619 17.559 28.272 1.00 7.84 157 VAL G CA 1
ATOM 12164 C C . VAL D 1 157 ? -8.373 18.930 28.880 1.00 7.84 157 VAL G C 1
ATOM 12165 O O . VAL D 1 157 ? -7.225 19.286 29.149 1.00 7.91 157 VAL G O 1
ATOM 12169 N N . GLU D 1 158 ? -9.426 19.703 29.085 1.00 7.06 158 GLU G N 1
ATOM 12170 C CA . GLU D 1 158 ? -9.298 20.996 29.736 1.00 7.69 158 GLU G CA 1
ATOM 12171 C C . GLU D 1 158 ? -8.655 20.898 31.117 1.00 7.54 158 GLU G C 1
ATOM 12172 O O . GLU D 1 158 ? -7.690 21.618 31.385 1.00 7.87 158 GLU G O 1
ATOM 12178 N N . ARG D 1 159 ? -9.157 20.006 31.962 1.00 7.72 159 ARG G N 1
ATOM 12179 C CA . ARG D 1 159 ? -8.544 19.826 33.283 1.00 7.87 159 ARG G CA 1
ATOM 12180 C C . ARG D 1 159 ? -7.093 19.394 33.155 1.00 8.15 159 ARG G C 1
ATOM 12181 O O . ARG D 1 159 ? -6.239 19.884 33.893 1.00 7.98 159 ARG G O 1
ATOM 12189 N N . ASP D 1 160 ? -6.781 18.536 32.193 1.00 7.64 160 ASP G N 1
ATOM 12190 C CA . ASP D 1 160 ? -5.417 18.089 31.968 1.00 7.31 160 ASP G CA 1
ATOM 12191 C C . ASP D 1 160 ? -4.502 19.204 31.503 1.00 8.46 160 ASP G C 1
ATOM 12192 O O . ASP D 1 160 ? -3.331 19.256 31.908 1.00 8.85 160 ASP G O 1
ATOM 12197 N N . LYS D 1 161 ? -4.966 20.104 30.640 1.00 7.85 161 LYS G N 1
ATOM 12198 C CA . LYS D 1 161 ? -4.117 21.202 30.188 1.00 8.62 161 LYS G CA 1
ATOM 12199 C C . LYS D 1 161 ? -3.897 22.231 31.286 1.00 8.39 161 LYS G C 1
ATOM 12200 O O . LYS D 1 161 ? -2.798 22.778 31.415 1.00 8.91 161 LYS G O 1
ATOM 12206 N N . LEU D 1 162 ? -4.931 22.480 32.077 1.00 8.30 162 LEU G N 1
ATOM 12207 C CA . LEU D 1 162 ? -4.846 23.423 33.182 1.00 8.78 162 LEU G CA 1
ATOM 12208 C C . LEU D 1 162 ? -4.148 22.845 34.408 1.00 9.26 162 LEU G C 1
ATOM 12209 O O . LEU D 1 162 ? -3.753 23.618 35.283 1.00 9.18 162 LEU G O 1
ATOM 12214 N N . ASN D 1 163 ? -4.087 21.539 34.518 1.00 9.43 163 ASN G N 1
ATOM 12215 C CA . ASN D 1 163 ? -3.554 20.841 35.682 1.00 9.91 163 ASN G CA 1
ATOM 12216 C C . ASN D 1 163 ? -4.412 21.121 36.904 1.00 9.86 163 ASN G C 1
ATOM 12217 O O . ASN D 1 163 ? -3.901 21.388 37.999 1.00 10.38 163 ASN G O 1
ATOM 12222 N N . LYS D 1 164 ? -5.733 21.107 36.759 1.00 8.64 164 LYS G N 1
ATOM 12223 C CA . LYS D 1 164 ? -6.676 21.481 37.793 1.00 9.00 164 LYS G CA 1
ATOM 12224 C C . LYS D 1 164 ? -7.698 20.390 38.033 1.00 9.49 164 LYS G C 1
ATOM 12225 O O . LYS D 1 164 ? -8.404 19.965 37.102 1.00 9.59 164 LYS G O 1
ATOM 12231 N N . TYR D 1 165 ? -7.673 19.807 39.230 1.00 9.36 165 TYR G N 1
ATOM 12232 C CA . TYR D 1 165 ? -8.494 18.663 39.576 1.00 9.37 165 TYR G CA 1
ATOM 12233 C C . TYR D 1 165 ? -9.067 18.765 40.990 1.00 9.61 165 TYR G C 1
ATOM 12234 O O . TYR D 1 165 ? -8.449 19.382 41.849 1.00 11.31 165 TYR G O 1
ATOM 12243 N N . GLY D 1 166 ? -10.218 18.138 41.200 1.00 9.76 166 GLY G N 1
ATOM 12244 C CA . GLY D 1 166 ? -10.707 17.924 42.556 1.00 9.78 166 GLY G CA 1
ATOM 12245 C C . GLY D 1 166 ? -11.668 18.975 43.066 1.00 9.88 166 GLY G C 1
ATOM 12246 O O . GLY D 1 166 ? -12.079 18.936 44.236 1.00 11.04 166 GLY G O 1
ATOM 12247 N N . ARG D 1 167 ? -12.039 19.954 42.247 1.00 9.44 167 ARG G N 1
ATOM 12248 C CA . ARG D 1 167 ? -12.959 21.002 42.664 1.00 9.34 167 ARG G CA 1
ATOM 12249 C C . ARG D 1 167 ? -13.534 21.695 41.425 1.00 9.37 167 ARG G C 1
ATOM 12250 O O . ARG D 1 167 ? -12.918 21.627 40.361 1.00 10.11 167 ARG G O 1
ATOM 12258 N N . GLY D 1 168 ? -14.651 22.375 41.616 1.00 9.88 168 GLY G N 1
ATOM 12259 C CA . GLY D 1 168 ? -15.149 23.244 40.550 1.00 9.56 168 GLY G CA 1
ATOM 12260 C C . GLY D 1 168 ? -14.099 24.283 40.197 1.00 10.27 168 GLY G C 1
ATOM 12261 O O . GLY D 1 168 ? -13.260 24.677 41.009 1.00 9.78 168 GLY G O 1
ATOM 12262 N N . LEU D 1 169 ? -14.134 24.763 38.962 1.00 9.39 169 LEU G N 1
ATOM 12263 C CA . LEU D 1 169 ? -13.319 25.903 38.560 1.00 9.04 169 LEU G CA 1
ATOM 12264 C C . LEU D 1 169 ? -14.051 27.184 38.926 1.00 8.37 169 LEU G C 1
ATOM 12265 O O . LEU D 1 169 ? -15.274 27.188 39.069 1.00 8.43 169 LEU G O 1
ATOM 12270 N N . LEU D 1 170 ? -13.305 28.257 39.141 1.00 8.79 170 LEU G N 1
ATOM 12271 C CA . LEU D 1 170 ? -13.860 29.532 39.535 1.00 9.50 170 LEU G CA 1
ATOM 12272 C C . LEU D 1 170 ? -13.510 30.626 38.531 1.00 9.48 170 LEU G C 1
ATOM 12273 O O . LEU D 1 170 ? -12.346 30.822 38.215 1.00 9.76 170 LEU G O 1
ATOM 12278 N N . GLY D 1 171 ? -14.556 31.318 38.085 1.00 8.94 171 GLY G N 1
ATOM 12279 C CA . GLY D 1 171 ? -14.360 32.435 37.175 1.00 8.86 171 GLY G CA 1
ATOM 12280 C C . GLY D 1 171 ? -15.085 33.680 37.652 1.00 8.38 171 GLY G C 1
ATOM 12281 O O . GLY D 1 171 ? -15.576 33.763 38.781 1.00 8.93 171 GLY G O 1
ATOM 12282 N N . CYS D 1 172 ? -15.161 34.677 36.777 1.00 8.65 172 CYS G N 1
ATOM 12283 C CA . CYS D 1 172 ? -15.579 36.010 37.176 1.00 7.94 172 CYS G CA 1
ATOM 12284 C C . CYS D 1 172 ? -15.627 36.945 35.973 1.00 7.90 172 CYS G C 1
ATOM 12285 O O . CYS D 1 172 ? -14.603 37.156 35.329 1.00 8.79 172 CYS G O 1
ATOM 12288 N N . THR D 1 173 ? -16.801 37.525 35.742 1.00 7.91 173 THR G N 1
ATOM 12289 C CA . THR D 1 173 ? -16.931 38.531 34.698 1.00 8.26 173 THR G CA 1
ATOM 12290 C C . THR D 1 173 ? -16.495 39.897 35.222 1.00 8.21 173 THR G C 1
ATOM 12291 O O . THR D 1 173 ? -17.012 40.357 36.238 1.00 8.30 173 THR G O 1
ATOM 12295 N N . ILE D 1 174 ? -15.581 40.539 34.504 1.00 7.89 174 ILE G N 1
ATOM 12296 C CA . ILE D 1 174 ? -15.185 41.899 34.861 1.00 8.46 174 ILE G CA 1
ATOM 12297 C C . ILE D 1 174 ? -16.338 42.867 34.720 1.00 9.00 174 ILE G C 1
ATOM 12298 O O . ILE D 1 174 ? -17.217 42.694 33.870 1.00 8.26 174 ILE G O 1
ATOM 12303 N N . LYS D 1 175 ? -16.446 43.816 35.637 1.00 8.39 175 LYS G N 1
ATOM 12304 C CA . LYS D 1 175 ? -17.486 44.823 35.716 1.00 8.74 175 LYS G CA 1
ATOM 12305 C C . LYS D 1 175 ? -16.914 46.216 35.695 1.00 9.05 175 LYS G C 1
ATOM 12306 O O . LYS D 1 175 ? -15.860 46.147 36.338 1.00 9.72 175 LYS G O 1
ATOM 12312 N N . PRO D 1 176 ? -17.724 47.258 35.719 1.00 8.79 176 PRO G N 1
ATOM 12313 C CA . PRO D 1 176 ? -18.775 47.504 34.761 1.00 8.73 176 PRO G CA 1
ATOM 12314 C C . PRO D 1 176 ? -18.700 46.729 33.455 1.00 8.21 176 PRO G C 1
ATOM 12315 O O . PRO D 1 176 ? -17.638 46.504 32.893 1.00 8.37 176 PRO G O 1
ATOM 12319 N N . LYS D 1 177 ? -19.877 46.316 32.975 1.00 7.90 177 LYS G N 1
ATOM 12320 C CA . LYS D 1 177 ? -19.916 45.496 31.759 1.00 7.45 177 LYS G CA 1
ATOM 12321 C C . LYS D 1 177 ? -19.138 46.189 30.639 1.00 7.42 177 LYS G C 1
ATOM 12322 O O . LYS D 1 177 ? -18.277 45.614 29.990 1.00 8.11 177 LYS G O 1
ATOM 12328 N N . LEU D 1 178 ? -19.497 47.439 30.395 1.00 7.72 178 LEU G N 1
ATOM 12329 C CA . LEU D 1 178 ? -18.853 48.305 29.432 1.00 7.90 178 LEU G CA 1
ATOM 12330 C C . LEU D 1 178 ? -18.354 49.580 30.106 1.00 7.83 178 LEU G C 1
ATOM 12331 O O . LEU D 1 178 ? -18.809 49.941 31.199 1.00 8.47 178 LEU G O 1
ATOM 12336 N N . GLY D 1 179 ? -17.384 50.241 29.485 1.00 7.46 179 GLY G N 1
ATOM 12337 C CA . GLY D 1 179 ? -16.900 51.514 29.963 1.00 7.45 179 GLY G CA 1
ATOM 12338 C C . GLY D 1 179 ? -15.515 51.508 30.588 1.00 7.32 179 GLY G C 1
ATOM 12339 O O . GLY D 1 179 ? -15.011 52.598 30.874 1.00 8.81 179 GLY G O 1
ATOM 12340 N N . LEU D 1 180 ? -14.944 50.334 30.850 1.00 8.09 180 LEU G N 1
ATOM 12341 C CA . LEU D 1 180 ? -13.582 50.296 31.374 1.00 8.74 180 LEU G CA 1
ATOM 12342 C C . LEU D 1 180 ? -12.542 50.365 30.265 1.00 9.05 180 LEU G C 1
ATOM 12343 O O . LEU D 1 180 ? -12.739 49.796 29.193 1.00 8.73 180 LEU G O 1
ATOM 12348 N N . SER D 1 181 ? -11.421 51.028 30.533 1.00 8.10 181 SER G N 1
ATOM 12349 C CA . SER D 1 181 ? -10.296 51.058 29.609 1.00 7.37 181 SER G CA 1
ATOM 12350 C C . SER D 1 181 ? -9.577 49.716 29.603 1.00 7.41 181 SER G C 1
ATOM 12351 O O . SER D 1 181 ? -9.688 48.894 30.523 1.00 6.66 181 SER G O 1
ATOM 12354 N N . ALA D 1 182 ? -8.755 49.505 28.581 1.00 7.21 182 ALA G N 1
ATOM 12355 C CA . ALA D 1 182 ? -7.951 48.296 28.499 1.00 6.64 182 ALA G CA 1
ATOM 12356 C C . ALA D 1 182 ? -7.052 48.119 29.719 1.00 6.07 182 ALA G C 1
ATOM 12357 O O . ALA D 1 182 ? -6.990 47.016 30.285 1.00 6.41 182 ALA G O 1
ATOM 12359 N N . LYS D 1 183 ? -6.359 49.193 30.131 1.00 7.60 183 LYS G N 1
ATOM 12360 C CA . LYS D 1 183 ? -5.456 49.018 31.268 1.00 7.83 183 LYS G CA 1
ATOM 12361 C C . LYS D 1 183 ? -6.240 48.769 32.549 1.00 7.21 183 LYS G C 1
ATOM 12362 O O . LYS D 1 183 ? -5.801 47.944 33.359 1.00 7.60 183 LYS G O 1
ATOM 12368 N N . ASN D 1 184 ? -7.389 49.402 32.738 1.00 7.47 184 ASN G N 1
ATOM 12369 C CA . ASN D 1 184 ? -8.198 49.107 33.920 1.00 7.54 184 ASN G CA 1
ATOM 12370 C C . ASN D 1 184 ? -8.766 47.704 33.862 1.00 7.98 184 ASN G C 1
ATOM 12371 O O . ASN D 1 184 ? -8.905 47.047 34.897 1.00 7.80 184 ASN G O 1
ATOM 12376 N N . TYR D 1 185 ? -9.039 47.175 32.667 1.00 7.69 185 TYR G N 1
ATOM 12377 C CA . TYR D 1 185 ? -9.469 45.792 32.533 1.00 7.54 185 TYR G CA 1
ATOM 12378 C C . TYR D 1 185 ? -8.402 44.850 33.068 1.00 7.30 185 TYR G C 1
ATOM 12379 O O . TYR D 1 185 ? -8.666 43.994 33.911 1.00 7.54 185 TYR G O 1
ATOM 12388 N N . GLY D 1 186 ? -7.161 45.035 32.617 1.00 7.63 186 GLY G N 1
ATOM 12389 C CA . GLY D 1 186 ? -6.044 44.219 33.061 1.00 7.61 186 GLY G CA 1
ATOM 12390 C C . GLY D 1 186 ? -5.791 44.345 34.565 1.00 7.58 186 GLY G C 1
ATOM 12391 O O . GLY D 1 186 ? -5.441 43.351 35.186 1.00 7.66 186 GLY G O 1
ATOM 12392 N N . ARG D 1 187 ? -5.912 45.559 35.075 1.00 7.54 187 ARG G N 1
ATOM 12393 C CA . ARG D 1 187 ? -5.758 45.805 36.514 1.00 8.12 187 ARG G CA 1
ATOM 12394 C C . ARG D 1 187 ? -6.771 45.003 37.307 1.00 8.08 187 ARG G C 1
ATOM 12395 O O . ARG D 1 187 ? -6.447 44.296 38.268 1.00 8.90 187 ARG G O 1
ATOM 12403 N N . ALA D 1 188 ? -8.037 45.055 36.901 1.00 7.73 188 ALA G N 1
ATOM 12404 C CA . ALA D 1 188 ? -9.100 44.304 37.540 1.00 7.47 188 ALA G CA 1
ATOM 12405 C C . ALA D 1 188 ? -8.859 42.804 37.451 1.00 7.53 188 ALA G C 1
ATOM 12406 O O . ALA D 1 188 ? -9.016 42.048 38.419 1.00 7.71 188 ALA G O 1
ATOM 12408 N N . VAL D 1 189 ? -8.436 42.343 36.277 1.00 7.38 189 VAL G N 1
ATOM 12409 C CA . VAL D 1 189 ? -8.141 40.945 36.019 1.00 7.82 189 VAL G CA 1
ATOM 12410 C C . VAL D 1 189 ? -7.005 40.438 36.904 1.00 7.28 189 VAL G C 1
ATOM 12411 O O . VAL D 1 189 ? -7.162 39.391 37.532 1.00 7.70 189 VAL G O 1
ATOM 12415 N N . TYR D 1 190 ? -5.887 41.159 36.935 1.00 8.07 190 TYR G N 1
ATOM 12416 C CA . TYR D 1 190 ? -4.781 40.731 37.795 1.00 7.78 190 TYR G CA 1
ATOM 12417 C C . TYR D 1 190 ? -5.240 40.575 39.240 1.00 7.58 190 TYR G C 1
ATOM 12418 O O . TYR D 1 190 ? -4.922 39.570 39.891 1.00 7.93 190 TYR G O 1
ATOM 12427 N N . GLU D 1 191 ? -5.964 41.561 39.750 1.00 7.71 191 GLU G N 1
ATOM 12428 C CA . GLU D 1 191 ? -6.387 41.550 41.145 1.00 8.73 191 GLU G CA 1
ATOM 12429 C C . GLU D 1 191 ? -7.343 40.410 41.439 1.00 9.51 191 GLU G C 1
ATOM 12430 O O . GLU D 1 191 ? -7.270 39.777 42.494 1.00 9.84 191 GLU G O 1
ATOM 12436 N N . CYS D 1 192 ? -8.234 40.081 40.500 1.00 8.48 192 CYS G N 1
ATOM 12437 C CA . CYS D 1 192 ? -9.122 38.942 40.632 1.00 8.34 192 CYS G CA 1
ATOM 12438 C C . CYS D 1 192 ? -8.384 37.617 40.634 1.00 8.18 192 CYS G C 1
ATOM 12439 O O . CYS D 1 192 ? -8.536 36.766 41.508 1.00 8.71 192 CYS G O 1
ATOM 12442 N N . LEU D 1 193 ? -7.547 37.408 39.609 1.00 8.15 193 LEU G N 1
ATOM 12443 C CA . LEU D 1 193 ? -6.864 36.135 39.453 1.00 7.53 193 LEU G CA 1
ATOM 12444 C C . LEU D 1 193 ? -5.902 35.836 40.597 1.00 7.75 193 LEU G C 1
ATOM 12445 O O . LEU D 1 193 ? -5.772 34.701 41.064 1.00 8.64 193 LEU G O 1
ATOM 12450 N N . ARG D 1 194 ? -5.228 36.883 41.076 1.00 7.77 194 ARG G N 1
ATOM 12451 C CA . ARG D 1 194 ? -4.209 36.682 42.113 1.00 7.96 194 ARG G CA 1
ATOM 12452 C C . ARG D 1 194 ? -4.806 36.257 43.445 1.00 9.30 194 ARG G C 1
ATOM 12453 O O . ARG D 1 194 ? -4.052 35.724 44.266 1.00 9.26 194 ARG G O 1
ATOM 12461 N N . GLY D 1 195 ? -6.080 36.499 43.680 1.00 8.62 195 GLY G N 1
ATOM 12462 C CA . GLY D 1 195 ? -6.753 36.125 44.899 1.00 9.13 195 GLY G CA 1
ATOM 12463 C C . GLY D 1 195 ? -7.297 34.718 44.930 1.00 9.58 195 GLY G C 1
ATOM 12464 O O . GLY D 1 195 ? -7.875 34.326 45.953 1.00 9.76 195 GLY G O 1
ATOM 12465 N N . GLY D 1 196 ? -7.271 33.971 43.824 1.00 9.09 196 GLY G N 1
ATOM 12466 C CA . GLY D 1 196 ? -7.654 32.573 43.851 1.00 9.37 196 GLY G CA 1
ATOM 12467 C C . GLY D 1 196 ? -8.632 32.129 42.778 1.00 8.93 196 GLY G C 1
ATOM 12468 O O . GLY D 1 196 ? -9.011 30.955 42.762 1.00 9.46 196 GLY G O 1
ATOM 12469 N N . LEU D 1 197 ? -9.105 33.054 41.949 1.00 9.23 197 LEU G N 1
ATOM 12470 C CA . LEU D 1 197 ? -9.939 32.646 40.819 1.00 9.61 197 LEU G CA 1
ATOM 12471 C C . LEU D 1 197 ? -9.063 32.008 39.750 1.00 8.22 197 LEU G C 1
ATOM 12472 O O . LEU D 1 197 ? -7.946 32.463 39.512 1.00 8.63 197 LEU G O 1
ATOM 12477 N N . ASP D 1 198 ? -9.577 30.958 39.116 1.00 8.12 198 ASP G N 1
ATOM 12478 C CA . ASP D 1 198 ? -8.864 30.330 38.007 1.00 8.20 198 ASP G CA 1
ATOM 12479 C C . ASP D 1 198 ? -8.937 31.193 36.748 1.00 7.85 198 ASP G C 1
ATOM 12480 O O . ASP D 1 198 ? -7.988 31.265 35.978 1.00 7.75 198 ASP G O 1
ATOM 12485 N N . PHE D 1 199 ? -10.092 31.828 36.569 1.00 7.82 199 PHE G N 1
ATOM 12486 C CA . PHE D 1 199 ? -10.390 32.561 35.357 1.00 7.95 199 PHE G CA 1
ATOM 12487 C C . PHE D 1 199 ? -11.080 33.885 35.680 1.00 7.72 199 PHE G C 1
ATOM 12488 O O . PHE D 1 199 ? -11.776 34.042 36.682 1.00 8.55 199 PHE G O 1
ATOM 12496 N N . THR D 1 200 ? -10.876 34.836 34.781 1.00 7.31 200 THR G N 1
ATOM 12497 C CA . THR D 1 200 ? -11.788 35.962 34.617 1.00 7.48 200 THR G CA 1
ATOM 12498 C C . THR D 1 200 ? -12.286 35.931 33.163 1.00 6.88 200 THR G C 1
ATOM 12499 O O . THR D 1 200 ? -11.887 35.051 32.413 1.00 6.89 200 THR G O 1
ATOM 12515 N N . ASP D 1 202 ? -13.990 38.571 29.735 1.00 6.82 202 ASP G N 1
ATOM 12516 C CA . ASP D 1 202 ? -14.688 39.678 29.105 1.00 6.85 202 ASP G CA 1
ATOM 12517 C C . ASP D 1 202 ? -16.197 39.487 29.276 1.00 6.34 202 ASP G C 1
ATOM 12518 O O . ASP D 1 202 ? -16.655 38.357 29.163 1.00 6.35 202 ASP G O 1
ATOM 12523 N N . ASP D 1 203 ? -16.913 40.582 29.519 1.00 6.71 203 ASP G N 1
ATOM 12524 C CA . ASP D 1 203 ? -18.373 40.483 29.453 1.00 7.17 203 ASP G CA 1
ATOM 12525 C C . ASP D 1 203 ? -18.736 40.078 28.029 1.00 7.48 203 ASP G C 1
ATOM 12526 O O . ASP D 1 203 ? -18.009 40.399 27.089 1.00 7.86 203 ASP G O 1
ATOM 12531 N N . GLU D 1 204 ? -19.893 39.448 27.881 1.00 7.01 204 GLU G N 1
ATOM 12532 C CA . GLU D 1 204 ? -20.296 38.974 26.550 1.00 6.98 204 GLU G CA 1
ATOM 12533 C C . GLU D 1 204 ? -20.313 40.101 25.528 1.00 7.02 204 GLU G C 1
ATOM 12534 O O . GLU D 1 204 ? -19.979 39.850 24.364 1.00 7.62 204 GLU G O 1
ATOM 12540 N N . ASN D 1 205 ? -20.654 41.312 25.928 1.00 6.63 205 ASN G N 1
ATOM 12541 C CA . ASN D 1 205 ? -20.719 42.449 25.027 1.00 7.30 205 ASN G CA 1
ATOM 12542 C C . ASN D 1 205 ? -19.437 43.254 24.932 1.00 7.08 205 ASN G C 1
ATOM 12543 O O . ASN D 1 205 ? -19.410 44.245 24.199 1.00 6.87 205 ASN G O 1
ATOM 12548 N N . VAL D 1 206 ? -18.385 42.863 25.640 1.00 7.53 206 VAL G N 1
ATOM 12549 C CA . VAL D 1 206 ? -17.068 43.465 25.482 1.00 7.31 206 VAL G CA 1
ATOM 12550 C C . VAL D 1 206 ? -16.404 42.834 24.266 1.00 6.48 206 VAL G C 1
ATOM 12551 O O . VAL D 1 206 ? -16.115 41.637 24.264 1.00 7.58 206 VAL G O 1
ATOM 12555 N N . ASN D 1 207 ? -16.364 43.607 23.176 1.00 6.77 207 ASN G N 1
ATOM 12556 C CA . ASN D 1 207 ? -15.776 43.093 21.933 1.00 6.36 207 ASN G CA 1
ATOM 12557 C C . ASN D 1 207 ? -14.661 44.056 21.561 1.00 6.81 207 ASN G C 1
ATOM 12558 O O . ASN D 1 207 ? -13.563 43.969 22.121 1.00 7.01 207 ASN G O 1
ATOM 12563 N N . SER D 1 208 ? -14.921 45.074 20.761 1.00 6.49 208 SER G N 1
ATOM 12564 C CA . SER D 1 208 ? -13.999 46.180 20.558 1.00 6.42 208 SER G CA 1
ATOM 12565 C C . SER D 1 208 ? -14.784 47.461 20.389 1.00 7.30 208 SER G C 1
ATOM 12566 O O . SER D 1 208 ? -15.767 47.468 19.634 1.00 7.83 208 SER G O 1
ATOM 12569 N N . GLN D 1 209 ? -14.523 48.473 21.193 1.00 6.66 209 GLN G N 1
ATOM 12570 C CA . GLN D 1 209 ? -15.376 49.655 21.296 1.00 7.35 209 GLN G CA 1
ATOM 12571 C C . GLN D 1 209 ? -14.540 50.895 21.535 1.00 7.59 209 GLN G C 1
ATOM 12572 O O . GLN D 1 209 ? -13.357 50.791 21.856 1.00 8.14 209 GLN G O 1
ATOM 12578 N N . PRO D 1 210 ? -15.090 52.092 21.366 1.00 8.41 210 PRO G N 1
ATOM 12579 C CA . PRO D 1 210 ? -14.314 53.309 21.578 1.00 9.07 210 PRO G CA 1
ATOM 12580 C C . PRO D 1 210 ? -13.611 53.400 22.923 1.00 9.82 210 PRO G C 1
ATOM 12581 O O . PRO D 1 210 ? -12.445 53.821 22.966 1.00 10.24 210 PRO G O 1
ATOM 12585 N N . PHE D 1 211 ? -14.243 52.944 23.997 1.00 9.53 211 PHE G N 1
ATOM 12586 C CA . PHE D 1 211 ? -13.634 53.034 25.323 1.00 9.63 211 PHE G CA 1
ATOM 12587 C C . PHE D 1 211 ? -12.537 52.009 25.560 1.00 9.87 211 PHE G C 1
ATOM 12588 O O . PHE D 1 211 ? -11.733 52.156 26.487 1.00 11.23 211 PHE G O 1
ATOM 12596 N N . MET D 1 212 ? -12.463 50.962 24.754 1.00 7.77 212 MET G N 1
ATOM 12597 C CA . MET D 1 212 ? -11.488 49.898 24.893 1.00 7.01 212 MET G CA 1
ATOM 12598 C C . MET D 1 212 ? -11.434 49.073 23.607 1.00 7.00 212 MET G C 1
ATOM 12599 O O . MET D 1 212 ? -12.407 48.365 23.303 1.00 7.66 212 MET G O 1
ATOM 12604 N N . ARG D 1 213 ? -10.360 49.207 22.862 1.00 6.27 213 ARG G N 1
ATOM 12605 C CA . ARG D 1 213 ? -10.179 48.413 21.651 1.00 6.36 213 ARG G CA 1
ATOM 12606 C C . ARG D 1 213 ? -9.643 47.043 22.011 1.00 6.69 213 ARG G C 1
ATOM 12607 O O . ARG D 1 213 ? -8.899 46.870 22.987 1.00 7.15 213 ARG G O 1
ATOM 12615 N N . TRP D 1 214 ? -10.004 46.012 21.258 1.00 6.34 214 TRP G N 1
ATOM 12616 C CA . TRP D 1 214 ? -9.758 44.640 21.662 1.00 6.43 214 TRP G CA 1
ATOM 12617 C C . TRP D 1 214 ? -8.282 44.344 21.830 1.00 7.28 214 TRP G C 1
ATOM 12618 O O . TRP D 1 214 ? -7.899 43.677 22.803 1.00 6.39 214 TRP G O 1
ATOM 12629 N N . ARG D 1 215 ? -7.423 44.789 20.911 1.00 7.14 215 ARG G N 1
ATOM 12630 C CA . ARG D 1 215 ? -6.037 44.326 20.964 1.00 6.27 215 ARG G CA 1
ATOM 12631 C C . ARG D 1 215 ? -5.338 44.939 22.178 1.00 6.75 215 ARG G C 1
ATOM 12632 O O . ARG D 1 215 ? -4.503 44.273 22.794 1.00 7.82 215 ARG G O 1
ATOM 12640 N N . ASP D 1 216 ? -5.681 46.173 22.513 1.00 6.71 216 ASP G N 1
ATOM 12641 C CA . ASP D 1 216 ? -5.165 46.770 23.752 1.00 6.46 216 ASP G CA 1
ATOM 12642 C C . ASP D 1 216 ? -5.546 45.929 24.960 1.00 7.42 216 ASP G C 1
ATOM 12643 O O . ASP D 1 216 ? -4.707 45.678 25.834 1.00 7.31 216 ASP G O 1
ATOM 12648 N N . ARG D 1 217 ? -6.801 45.513 25.049 1.00 6.60 217 ARG G N 1
ATOM 12649 C CA . ARG D 1 217 ? -7.275 44.669 26.123 1.00 6.95 217 ARG G CA 1
ATOM 12650 C C . ARG D 1 217 ? -6.529 43.353 26.147 1.00 7.17 217 ARG G C 1
ATOM 12651 O O . ARG D 1 217 ? -6.069 42.903 27.213 1.00 6.94 217 ARG G O 1
ATOM 12659 N N . PHE D 1 218 ? -6.335 42.708 24.992 1.00 7.02 218 PHE G N 1
ATOM 12660 C CA . PHE D 1 218 ? -5.703 41.395 24.972 1.00 6.76 218 PHE G CA 1
ATOM 12661 C C . PHE D 1 218 ? -4.292 41.483 25.548 1.00 6.97 218 PHE G C 1
ATOM 12662 O O . PHE D 1 218 ? -3.874 40.615 26.316 1.00 7.15 218 PHE G O 1
ATOM 12670 N N . LEU D 1 219 ? -3.554 42.535 25.203 1.00 7.71 219 LEU G N 1
ATOM 12671 C CA . LEU D 1 219 ? -2.183 42.689 25.689 1.00 8.18 219 LEU G CA 1
ATOM 12672 C C . LEU D 1 219 ? -2.132 42.957 27.187 1.00 7.39 219 LEU G C 1
ATOM 12673 O O . LEU D 1 219 ? -1.345 42.294 27.880 1.00 7.88 219 LEU G O 1
ATOM 12681 N N . PHE D 1 220 ? -2.965 43.853 27.702 1.00 7.26 220 PHE G N 1
ATOM 12682 C CA . PHE D 1 220 ? -2.941 44.107 29.146 1.00 7.02 220 PHE G CA 1
ATOM 12683 C C . PHE D 1 220 ? -3.450 42.914 29.925 1.00 8.19 220 PHE G C 1
ATOM 12684 O O . PHE D 1 220 ? -2.945 42.587 31.008 1.00 7.62 220 PHE G O 1
ATOM 12692 N N . VAL D 1 221 ? -4.448 42.213 29.402 1.00 6.89 221 VAL G N 1
ATOM 12693 C CA . VAL D 1 221 ? -4.923 40.988 30.035 1.00 7.51 221 VAL G CA 1
ATOM 12694 C C . VAL D 1 221 ? -3.839 39.929 30.025 1.00 7.64 221 VAL G C 1
ATOM 12695 O O . VAL D 1 221 ? -3.661 39.233 31.040 1.00 7.20 221 VAL G O 1
ATOM 12699 N N . ALA D 1 222 ? -3.069 39.770 28.958 1.00 7.21 222 ALA G N 1
ATOM 12700 C CA . ALA D 1 222 ? -1.938 38.857 28.957 1.00 7.68 222 ALA G CA 1
ATOM 12701 C C . ALA D 1 222 ? -0.974 39.216 30.092 1.00 7.77 222 ALA G C 1
ATOM 12702 O O . ALA D 1 222 ? -0.531 38.309 30.795 1.00 7.87 222 ALA G O 1
ATOM 12704 N N . GLU D 1 223 ? -0.662 40.494 30.255 1.00 7.30 223 GLU G N 1
ATOM 12705 C CA . GLU D 1 223 ? 0.237 40.879 31.345 1.00 7.81 223 GLU G CA 1
ATOM 12706 C C . GLU D 1 223 ? -0.353 40.423 32.666 1.00 7.58 223 GLU G C 1
ATOM 12707 O O . GLU D 1 223 ? 0.364 39.842 33.497 1.00 7.29 223 GLU G O 1
ATOM 12713 N N . ALA D 1 224 ? -1.626 40.685 32.905 1.00 7.35 224 ALA G N 1
ATOM 12714 C CA . ALA D 1 224 ? -2.301 40.308 34.137 1.00 7.29 224 ALA G CA 1
ATOM 12715 C C . ALA D 1 224 ? -2.328 38.810 34.361 1.00 7.80 224 ALA G C 1
ATOM 12716 O O . ALA D 1 224 ? -2.115 38.348 35.492 1.00 7.78 224 ALA G O 1
ATOM 12718 N N . ILE D 1 225 ? -2.640 38.010 33.346 1.00 7.49 225 ILE G N 1
ATOM 12719 C CA . ILE D 1 225 ? -2.637 36.562 33.458 1.00 7.61 225 ILE G CA 1
ATOM 12720 C C . ILE D 1 225 ? -1.266 36.081 33.922 1.00 7.72 225 ILE G C 1
ATOM 12721 O O . ILE D 1 225 ? -1.161 35.299 34.869 1.00 7.41 225 ILE G O 1
ATOM 12726 N N . TYR D 1 226 ? -0.217 36.539 33.258 1.00 7.52 226 TYR G N 1
ATOM 12727 C CA . TYR D 1 226 ? 1.119 36.041 33.549 1.00 8.01 226 TYR G CA 1
ATOM 12728 C C . TYR D 1 226 ? 1.612 36.556 34.891 1.00 7.89 226 TYR G C 1
ATOM 12729 O O . TYR D 1 226 ? 2.220 35.754 35.605 1.00 8.90 226 TYR G O 1
ATOM 12738 N N . LYS D 1 227 ? 1.202 37.743 35.305 1.00 8.34 227 LYS G N 1
ATOM 12739 C CA . LYS D 1 227 ? 1.557 38.232 36.639 1.00 8.21 227 LYS G CA 1
ATOM 12740 C C . LYS D 1 227 ? 0.885 37.403 37.718 1.00 8.42 227 LYS G C 1
ATOM 12741 O O . LYS D 1 227 ? 1.526 36.958 38.677 1.00 8.92 227 LYS G O 1
ATOM 12747 N N . ALA D 1 228 ? -0.411 37.137 37.590 1.00 7.68 228 ALA G N 1
ATOM 12748 C CA . ALA D 1 228 ? -1.141 36.370 38.590 1.00 7.79 228 ALA G CA 1
ATOM 12749 C C . ALA D 1 228 ? -0.670 34.929 38.631 1.00 8.48 228 ALA G C 1
ATOM 12750 O O . ALA D 1 228 ? -0.591 34.334 39.718 1.00 8.92 228 ALA G O 1
ATOM 12752 N N . GLN D 1 229 ? -0.404 34.319 37.480 1.00 8.60 229 GLN G N 1
ATOM 12753 C CA . GLN D 1 229 ? 0.134 32.966 37.439 1.00 8.83 229 GLN G CA 1
ATOM 12754 C C . GLN D 1 229 ? 1.471 32.880 38.157 1.00 9.33 229 GLN G C 1
ATOM 12755 O O . GLN D 1 229 ? 1.678 31.952 38.945 1.00 9.46 229 GLN G O 1
ATOM 12761 N N . ALA D 1 230 ? 2.363 33.830 37.917 1.00 9.10 230 ALA G N 1
ATOM 12762 C CA . ALA D 1 230 ? 3.682 33.799 38.563 1.00 9.32 230 ALA G CA 1
ATOM 12763 C C . ALA D 1 230 ? 3.542 33.998 40.067 1.00 10.23 230 ALA G C 1
ATOM 12764 O O . ALA D 1 230 ? 4.244 33.340 40.842 1.00 11.29 230 ALA G O 1
ATOM 12766 N N . GLU D 1 231 ? 2.615 34.845 40.483 1.00 9.68 231 GLU G N 1
ATOM 12767 C CA . GLU D 1 231 ? 2.419 35.179 41.888 1.00 9.82 231 GLU G CA 1
ATOM 12768 C C . GLU D 1 231 ? 1.837 34.022 42.680 1.00 10.45 231 GLU G C 1
ATOM 12769 O O . GLU D 1 231 ? 2.229 33.745 43.824 1.00 10.83 231 GLU G O 1
ATOM 12775 N N . THR D 1 232 ? 0.880 33.312 42.098 1.00 9.70 232 THR G N 1
ATOM 12776 C CA . THR D 1 232 ? 0.127 32.279 42.779 1.00 9.71 232 THR G CA 1
ATOM 12777 C C . THR D 1 232 ? 0.703 30.892 42.554 1.00 10.03 232 THR G C 1
ATOM 12778 O O . THR D 1 232 ? 0.437 29.975 43.330 1.00 10.27 232 THR G O 1
ATOM 12782 N N . GLY D 1 233 ? 1.396 30.684 41.438 1.00 9.79 233 GLY G N 1
ATOM 12783 C CA . GLY D 1 233 ? 1.855 29.364 41.043 1.00 10.20 233 GLY G CA 1
ATOM 12784 C C . GLY D 1 233 ? 0.756 28.457 40.508 1.00 11.00 233 GLY G C 1
ATOM 12785 O O . GLY D 1 233 ? 0.967 27.248 40.367 1.00 12.60 233 GLY G O 1
ATOM 12786 N N . GLU D 1 234 ? -0.422 28.992 40.236 1.00 10.03 234 GLU G N 1
ATOM 12787 C CA . GLU D 1 234 ? -1.520 28.243 39.645 1.00 9.66 234 GLU G CA 1
ATOM 12788 C C . GLU D 1 234 ? -1.776 28.752 38.224 1.00 9.08 234 GLU G C 1
ATOM 12789 O O . GLU D 1 234 ? -1.668 29.951 37.974 1.00 9.87 234 GLU G O 1
ATOM 12795 N N . VAL D 1 235 ? -2.079 27.830 37.318 1.00 8.79 235 VAL G N 1
ATOM 12796 C CA . VAL D 1 235 ? -2.381 28.253 35.947 1.00 8.35 235 VAL G CA 1
ATOM 12797 C C . VAL D 1 235 ? -3.608 29.159 35.962 1.00 8.48 235 VAL G C 1
ATOM 12798 O O . VAL D 1 235 ? -4.603 28.900 36.625 1.00 7.93 235 VAL G O 1
ATOM 12802 N N . LYS D 1 236 ? -3.498 30.259 35.217 1.00 7.86 236 LYS G N 1
ATOM 12803 C CA . LYS D 1 236 ? -4.555 31.249 35.126 1.00 7.71 236 LYS G CA 1
ATOM 12804 C C . LYS D 1 236 ? -4.988 31.465 33.670 1.00 7.64 236 LYS G C 1
ATOM 12805 O O . LYS D 1 236 ? -4.204 31.262 32.748 1.00 7.73 236 LYS G O 1
ATOM 12811 N N . GLY D 1 237 ? -6.223 31.926 33.524 1.00 8.03 237 GLY G N 1
ATOM 12812 C CA . GLY D 1 237 ? -6.711 32.315 32.199 1.00 8.47 237 GLY G CA 1
ATOM 12813 C C . GLY D 1 237 ? -7.735 33.430 32.319 1.00 8.13 237 GLY G C 1
ATOM 12814 O O . GLY D 1 237 ? -8.268 33.737 33.387 1.00 8.51 237 GLY G O 1
ATOM 12815 N N . HIS D 1 238 ? -7.997 34.079 31.190 1.00 7.48 238 HIS G N 1
ATOM 12816 C CA . HIS D 1 238 ? -9.019 35.100 31.068 1.00 7.56 238 HIS G CA 1
ATOM 12817 C C . HIS D 1 238 ? -9.699 34.890 29.714 1.00 7.66 238 HIS G C 1
ATOM 12818 O O . HIS D 1 238 ? -8.959 34.905 28.727 1.00 8.15 238 HIS G O 1
ATOM 12825 N N . TYR D 1 239 ? -11.011 34.705 29.704 1.00 7.20 239 TYR G N 1
ATOM 12826 C CA . TYR D 1 239 ? -11.623 34.414 28.395 1.00 7.30 239 TYR G CA 1
ATOM 12827 C C . TYR D 1 239 ? -11.672 35.704 27.569 1.00 6.87 239 TYR G C 1
ATOM 12828 O O . TYR D 1 239 ? -12.515 36.553 27.819 1.00 7.45 239 TYR G O 1
ATOM 12837 N N . LEU D 1 240 ? -10.749 35.801 26.618 1.00 6.86 240 LEU G N 1
ATOM 12838 C CA . LEU D 1 240 ? -10.704 36.959 25.731 1.00 6.63 240 LEU G CA 1
ATOM 12839 C C . LEU D 1 240 ? -11.721 36.787 24.600 1.00 6.46 240 LEU G C 1
ATOM 12840 O O . LEU D 1 240 ? -11.761 35.742 23.955 1.00 6.76 240 LEU G O 1
ATOM 12845 N N . ASN D 1 241 ? -12.583 37.787 24.448 1.00 6.76 241 ASN G N 1
ATOM 12846 C CA . ASN D 1 241 ? -13.730 37.658 23.540 1.00 7.28 241 ASN G CA 1
ATOM 12847 C C . ASN D 1 241 ? -13.321 37.824 22.084 1.00 6.89 241 ASN G C 1
ATOM 12848 O O . ASN D 1 241 ? -12.762 38.836 21.687 1.00 7.39 241 ASN G O 1
ATOM 12853 N N . ALA D 1 242 ? -13.576 36.770 21.302 1.00 6.12 242 ALA G N 1
ATOM 12854 C CA . ALA D 1 242 ? -13.332 36.816 19.859 1.00 7.06 242 ALA G CA 1
ATOM 12855 C C . ALA D 1 242 ? -14.600 37.157 19.095 1.00 7.25 242 ALA G C 1
ATOM 12856 O O . ALA D 1 242 ? -14.522 37.313 17.870 1.00 7.44 242 ALA G O 1
ATOM 12858 N N . THR D 1 243 ? -15.725 37.306 19.760 1.00 6.56 243 THR G N 1
ATOM 12859 C CA . THR D 1 243 ? -16.982 37.671 19.118 1.00 7.03 243 THR G CA 1
ATOM 12860 C C . THR D 1 243 ? -16.783 38.944 18.323 1.00 7.19 243 THR G C 1
ATOM 12861 O O . THR D 1 243 ? -16.260 39.929 18.836 1.00 6.81 243 THR G O 1
ATOM 12865 N N . ALA D 1 244 ? -17.230 38.969 17.068 1.00 7.07 244 ALA G N 1
ATOM 12866 C CA . ALA D 1 244 ? -16.967 40.126 16.223 1.00 6.78 244 ALA G CA 1
ATOM 12867 C C . ALA D 1 244 ? -18.073 40.273 15.179 1.00 6.59 244 ALA G C 1
ATOM 12868 O O . ALA D 1 244 ? -18.929 39.401 15.031 1.00 7.28 244 ALA G O 1
ATOM 12870 N N . GLY D 1 245 ? -17.970 41.353 14.417 1.00 6.51 245 GLY G N 1
ATOM 12871 C CA . GLY D 1 245 ? -18.981 41.632 13.397 1.00 7.06 245 GLY G CA 1
ATOM 12872 C C . GLY D 1 245 ? -18.806 40.741 12.183 1.00 7.71 245 GLY G C 1
ATOM 12873 O O . GLY D 1 245 ? -19.795 40.508 11.489 1.00 7.15 245 GLY G O 1
ATOM 12874 N N . THR D 1 246 ? -17.596 40.291 11.900 1.00 7.37 246 THR G N 1
ATOM 12875 C CA . THR D 1 246 ? -17.277 39.507 10.722 1.00 7.12 246 THR G CA 1
ATOM 12876 C C . THR D 1 246 ? -16.400 38.324 11.128 1.00 8.12 246 THR G C 1
ATOM 12877 O O . THR D 1 246 ? -15.696 38.411 12.159 1.00 7.32 246 THR G O 1
ATOM 12881 N N . CYS D 1 247 ? -16.349 37.279 10.314 1.00 7.99 247 CYS G N 1
ATOM 12882 C CA . CYS D 1 247 ? -15.497 36.139 10.619 1.00 8.93 247 CYS G CA 1
ATOM 12883 C C . CYS D 1 247 ? -14.024 36.508 10.556 1.00 9.26 247 CYS G C 1
ATOM 12884 O O . CYS D 1 247 ? -13.212 35.970 11.320 1.00 7.82 247 CYS G O 1
ATOM 12889 N N . GLU D 1 248 ? -13.646 37.416 9.674 1.00 9.13 248 GLU G N 1
ATOM 12890 C CA . GLU D 1 248 ? -12.262 37.846 9.570 1.00 9.27 248 GLU G CA 1
ATOM 12891 C C . GLU D 1 248 ? -11.820 38.548 10.848 1.00 8.94 248 GLU G C 1
ATOM 12892 O O . GLU D 1 248 ? -10.689 38.315 11.306 1.00 8.75 248 GLU G O 1
ATOM 12898 N N . GLU D 1 249 ? -12.668 39.379 11.432 1.00 8.08 249 GLU G N 1
ATOM 12899 C CA . GLU D 1 249 ? -12.326 40.029 12.695 1.00 8.09 249 GLU G CA 1
ATOM 12900 C C . GLU D 1 249 ? -12.275 39.019 13.830 1.00 8.11 249 GLU G C 1
ATOM 12901 O O . GLU D 1 249 ? -11.367 39.060 14.676 1.00 8.15 249 GLU G O 1
ATOM 12907 N N . MET D 1 250 ? -13.201 38.077 13.859 1.00 7.31 250 MET G N 1
ATOM 12908 C CA . MET D 1 250 ? -13.205 37.014 14.860 1.00 6.84 250 MET G CA 1
ATOM 12909 C C . MET D 1 250 ? -11.891 36.249 14.833 1.00 8.02 250 MET G C 1
ATOM 12910 O O . MET D 1 250 ? -11.232 36.006 15.856 1.00 7.37 250 MET G O 1
ATOM 12915 N N . MET D 1 251 ? -11.466 35.832 13.645 1.00 7.59 251 MET G N 1
ATOM 12916 C CA . MET D 1 251 ? -10.225 35.095 13.488 1.00 7.94 251 MET G CA 1
ATOM 12917 C C . MET D 1 251 ? -9.011 35.929 13.830 1.00 8.24 251 MET G C 1
ATOM 12918 O O . MET D 1 251 ? -8.088 35.381 14.457 1.00 8.48 251 MET G O 1
ATOM 12923 N N . LYS D 1 252 ? -8.955 37.208 13.504 1.00 8.50 252 LYS G N 1
ATOM 12924 C CA . LYS D 1 252 ? -7.855 38.070 13.902 1.00 9.69 252 LYS G CA 1
ATOM 12925 C C . LYS D 1 252 ? -7.681 38.045 15.420 1.00 8.69 252 LYS G C 1
ATOM 12926 O O . LYS D 1 252 ? -6.556 38.008 15.930 1.00 8.40 252 LYS G O 1
ATOM 12932 N N . ARG D 1 253 ? -8.782 38.070 16.147 1.00 7.73 253 ARG G N 1
ATOM 12933 C CA . ARG D 1 253 ? -8.743 38.076 17.607 1.00 7.25 253 ARG G CA 1
ATOM 12934 C C . ARG D 1 253 ? -8.274 36.748 18.148 1.00 8.06 253 ARG G C 1
ATOM 12935 O O . ARG D 1 253 ? -7.406 36.696 19.039 1.00 7.66 253 ARG G O 1
ATOM 12943 N N . ALA D 1 254 ? -8.737 35.632 17.600 1.00 7.02 254 ALA G N 1
ATOM 12944 C CA . ALA D 1 254 ? -8.244 34.322 17.992 1.00 7.05 254 ALA G CA 1
ATOM 12945 C C . ALA D 1 254 ? -6.757 34.175 17.712 1.00 7.07 254 ALA G C 1
ATOM 12946 O O . ALA D 1 254 ? -6.010 33.613 18.529 1.00 7.60 254 ALA G O 1
ATOM 12948 N N . VAL D 1 255 ? -6.279 34.627 16.561 1.00 6.72 255 VAL G N 1
ATOM 12949 C CA . VAL D 1 255 ? -4.862 34.588 16.226 1.00 7.76 255 VAL G CA 1
ATOM 12950 C C . VAL D 1 255 ? -4.039 35.367 17.238 1.00 7.65 255 VAL G C 1
ATOM 12951 O O . VAL D 1 255 ? -2.959 34.907 17.639 1.00 7.38 255 VAL G O 1
ATOM 12962 N N . ALA D 1 257 ? -4.732 35.954 20.429 1.00 7.92 257 ALA G N 1
ATOM 12963 C CA . ALA D 1 257 ? -4.660 35.106 21.619 1.00 8.20 257 ALA G CA 1
ATOM 12964 C C . ALA D 1 257 ? -3.649 33.994 21.447 1.00 8.39 257 ALA G C 1
ATOM 12965 O O . ALA D 1 257 ? -2.830 33.721 22.342 1.00 8.30 257 ALA G O 1
ATOM 12967 N N . LYS D 1 258 ? -3.643 33.294 20.320 1.00 8.23 258 LYS G N 1
ATOM 12968 C CA . LYS D 1 258 ? -2.668 32.263 20.012 1.00 8.11 258 LYS G CA 1
ATOM 12969 C C . LYS D 1 258 ? -1.258 32.819 20.136 1.00 8.60 258 LYS G C 1
ATOM 12970 O O . LYS D 1 258 ? -0.390 32.189 20.753 1.00 8.04 258 LYS G O 1
ATOM 12976 N N . GLU D 1 259 ? -1.000 33.971 19.535 1.00 7.62 259 GLU G N 1
ATOM 12977 C CA . GLU D 1 259 ? 0.334 34.550 19.512 1.00 8.23 259 GLU G CA 1
ATOM 12978 C C . GLU D 1 259 ? 0.783 35.081 20.862 1.00 8.47 259 GLU G C 1
ATOM 12979 O O . GLU D 1 259 ? 2.004 35.173 21.053 1.00 9.30 259 GLU G O 1
ATOM 12988 N N . LEU D 1 260 ? -0.125 35.373 21.775 1.00 7.61 260 LEU G N 1
ATOM 12989 C CA . LEU D 1 260 ? 0.242 35.749 23.136 1.00 8.23 260 LEU G CA 1
ATOM 12990 C C . LEU D 1 260 ? 0.439 34.538 24.027 1.00 8.68 260 LEU G C 1
ATOM 12991 O O . LEU D 1 260 ? 0.841 34.692 25.186 1.00 9.15 260 LEU G O 1
ATOM 12996 N N . GLY D 1 261 ? 0.087 33.343 23.586 1.00 8.45 261 GLY G N 1
ATOM 12997 C CA . GLY D 1 261 ? 0.314 32.116 24.327 1.00 8.32 261 GLY G CA 1
ATOM 12998 C C . GLY D 1 261 ? -0.703 31.903 25.436 1.00 8.85 261 GLY G C 1
ATOM 12999 O O . GLY D 1 261 ? -0.486 31.038 26.290 1.00 9.54 261 GLY G O 1
ATOM 13000 N N . VAL D 1 262 ? -1.791 32.655 25.457 1.00 8.57 262 VAL G N 1
ATOM 13001 C CA . VAL D 1 262 ? -2.761 32.590 26.549 1.00 8.84 262 VAL G CA 1
ATOM 13002 C C . VAL D 1 262 ? -3.721 31.434 26.321 1.00 8.69 262 VAL G C 1
ATOM 13003 O O . VAL D 1 262 ? -3.854 30.929 25.196 1.00 8.02 262 VAL G O 1
ATOM 13007 N N . PRO D 1 263 ? -4.398 30.953 27.357 1.00 8.21 263 PRO G N 1
ATOM 13008 C CA . PRO D 1 263 ? -5.026 29.647 27.301 1.00 7.90 263 PRO G CA 1
ATOM 13009 C C . PRO D 1 263 ? -6.424 29.608 26.704 1.00 8.09 263 PRO G C 1
ATOM 13010 O O . PRO D 1 263 ? -6.809 28.526 26.243 1.00 8.65 263 PRO G O 1
ATOM 13014 N N . ILE D 1 264 ? -7.171 30.706 26.780 1.00 8.03 264 ILE G N 1
ATOM 13015 C CA . ILE D 1 264 ? -8.616 30.585 26.561 1.00 7.86 264 ILE G CA 1
ATOM 13016 C C . ILE D 1 264 ? -9.205 31.840 25.960 1.00 8.01 264 ILE G C 1
ATOM 13017 O O . ILE D 1 264 ? -8.881 32.975 26.294 1.00 8.09 264 ILE G O 1
ATOM 13022 N N . ILE D 1 265 ? -10.090 31.630 24.976 1.00 7.31 265 ILE G N 1
ATOM 13023 C CA . ILE D 1 265 ? -10.908 32.689 24.400 1.00 7.16 265 ILE G CA 1
ATOM 13024 C C . ILE D 1 265 ? -12.386 32.375 24.598 1.00 7.17 265 ILE G C 1
ATOM 13025 O O . ILE D 1 265 ? -12.734 31.276 25.041 1.00 7.19 265 ILE G O 1
ATOM 13030 N N . MET D 1 266 ? -13.244 33.340 24.265 1.00 7.16 266 MET G N 1
ATOM 13031 C CA . MET D 1 266 ? -14.679 33.104 24.333 1.00 6.91 266 MET G CA 1
ATOM 13032 C C . MET D 1 266 ? -15.368 33.547 23.042 1.00 6.52 266 MET G C 1
ATOM 13033 O O . MET D 1 266 ? -14.857 34.339 22.259 1.00 7.04 266 MET G O 1
ATOM 13038 N N . HIS D 1 267 ? -16.557 32.995 22.850 1.00 6.14 267 HIS G N 1
ATOM 13039 C CA . HIS D 1 267 ? -17.400 33.364 21.718 1.00 6.96 267 HIS G CA 1
ATOM 13040 C C . HIS D 1 267 ? -18.863 33.321 22.137 1.00 6.56 267 HIS G C 1
ATOM 13041 O O . HIS D 1 267 ? -19.281 32.460 22.902 1.00 7.10 267 HIS G O 1
ATOM 13048 N N . ASP D 1 268 ? -19.611 34.297 21.638 1.00 6.50 268 ASP G N 1
ATOM 13049 C CA . ASP D 1 268 ? -21.048 34.349 21.848 1.00 6.73 268 ASP G CA 1
ATOM 13050 C C . ASP D 1 268 ? -21.706 33.597 20.690 1.00 6.68 268 ASP G C 1
ATOM 13051 O O . ASP D 1 268 ? -21.955 34.177 19.630 1.00 7.91 268 ASP G O 1
ATOM 13056 N N . TYR D 1 269 ? -21.992 32.318 20.912 1.00 6.54 269 TYR G N 1
ATOM 13057 C CA . TYR D 1 269 ? -22.326 31.478 19.760 1.00 6.51 269 TYR G CA 1
ATOM 13058 C C . TYR D 1 269 ? -23.641 31.851 19.092 1.00 7.85 269 TYR G C 1
ATOM 13059 O O . TYR D 1 269 ? -23.715 31.586 17.887 1.00 7.38 269 TYR G O 1
ATOM 13068 N N . LEU D 1 270 ? -24.630 32.344 19.804 1.00 7.16 270 LEU G N 1
ATOM 13069 C CA . LEU D 1 270 ? -25.906 32.638 19.154 1.00 7.71 270 LEU G CA 1
ATOM 13070 C C . LEU D 1 270 ? -25.879 34.002 18.505 1.00 7.86 270 LEU G C 1
ATOM 13071 O O . LEU D 1 270 ? -26.455 34.156 17.409 1.00 8.10 270 LEU G O 1
ATOM 13076 N N . THR D 1 271 ? -25.241 35.002 19.104 1.00 7.02 271 THR G N 1
ATOM 13077 C CA . THR D 1 271 ? -25.221 36.312 18.447 1.00 7.41 271 THR G CA 1
ATOM 13078 C C . THR D 1 271 ? -24.170 36.358 17.346 1.00 7.35 271 THR G C 1
ATOM 13079 O O . THR D 1 271 ? -24.367 37.079 16.356 1.00 7.95 271 THR G O 1
ATOM 13083 N N . GLY D 1 272 ? -23.071 35.630 17.479 1.00 7.25 272 GLY G N 1
ATOM 13084 C CA . GLY D 1 272 ? -22.117 35.498 16.366 1.00 6.54 272 GLY G CA 1
ATOM 13085 C C . GLY D 1 272 ? -22.673 34.522 15.335 1.00 6.66 272 GLY G C 1
ATOM 13086 O O . GLY D 1 272 ? -22.580 34.760 14.119 1.00 7.59 272 GLY G O 1
ATOM 13087 N N . GLY D 1 273 ? -23.186 33.406 15.830 1.00 6.79 273 GLY G N 1
ATOM 13088 C CA . GLY D 1 273 ? -23.864 32.437 14.984 1.00 6.66 273 GLY G CA 1
ATOM 13089 C C . GLY D 1 273 ? -23.111 31.127 14.820 1.00 6.24 273 GLY G C 1
ATOM 13090 O O . GLY D 1 273 ? -21.899 31.056 15.024 1.00 6.55 273 GLY G O 1
ATOM 13091 N N . PHE D 1 274 ? -23.851 30.080 14.448 1.00 6.46 274 PHE G N 1
ATOM 13092 C CA . PHE D 1 274 ? -23.294 28.747 14.341 1.00 6.38 274 PHE G CA 1
ATOM 13093 C C . PHE D 1 274 ? -22.220 28.601 13.277 1.00 7.32 274 PHE G C 1
ATOM 13094 O O . PHE D 1 274 ? -21.273 27.831 13.475 1.00 6.25 274 PHE G O 1
ATOM 13102 N N . THR D 1 275 ? -22.342 29.266 12.136 1.00 7.01 275 THR G N 1
ATOM 13103 C CA . THR D 1 275 ? -21.317 29.122 11.093 1.00 6.63 275 THR G CA 1
ATOM 13104 C C . THR D 1 275 ? -19.981 29.658 11.590 1.00 6.53 275 THR G C 1
ATOM 13105 O O . THR D 1 275 ? -18.963 28.971 11.501 1.00 6.48 275 THR G O 1
ATOM 13109 N N . ALA D 1 276 ? -19.991 30.850 12.174 1.00 6.67 276 ALA G N 1
ATOM 13110 C CA . ALA D 1 276 ? -18.773 31.413 12.761 1.00 6.28 276 ALA G CA 1
ATOM 13111 C C . ALA D 1 276 ? -18.314 30.594 13.960 1.00 6.04 276 ALA G C 1
ATOM 13112 O O . ALA D 1 276 ? -17.110 30.323 14.093 1.00 5.93 276 ALA G O 1
ATOM 13114 N N . ASN D 1 277 ? -19.241 30.148 14.814 1.00 5.60 277 ASN G N 1
ATOM 13115 C CA . ASN D 1 277 ? -18.831 29.364 15.977 1.00 5.41 277 ASN G CA 1
ATOM 13116 C C . ASN D 1 277 ? -18.101 28.096 15.593 1.00 6.21 277 ASN G C 1
ATOM 13117 O O . ASN D 1 277 ? -17.089 27.706 16.175 1.00 6.36 277 ASN G O 1
ATOM 13122 N N . THR D 1 278 ? -18.638 27.371 14.609 1.00 6.89 278 THR G N 1
ATOM 13123 C CA . THR D 1 278 ? -18.039 26.105 14.202 1.00 6.73 278 THR G CA 1
ATOM 13124 C C . THR D 1 278 ? -16.643 26.357 13.656 1.00 6.87 278 THR G C 1
ATOM 13125 O O . THR D 1 278 ? -15.706 25.627 13.975 1.00 7.10 278 THR G O 1
ATOM 13129 N N . SER D 1 279 ? -16.470 27.393 12.835 1.00 6.56 279 SER G N 1
ATOM 13130 C CA . SER D 1 279 ? -15.152 27.765 12.348 1.00 7.00 279 SER G CA 1
ATOM 13131 C C . SER D 1 279 ? -14.181 28.031 13.499 1.00 6.69 279 SER G C 1
ATOM 13132 O O . SER D 1 279 ? -13.011 27.638 13.463 1.00 6.47 279 SER G O 1
ATOM 13135 N N . LEU D 1 280 ? -14.650 28.781 14.491 1.00 6.34 280 LEU G N 1
ATOM 13136 C CA . LEU D 1 280 ? -13.803 29.143 15.627 1.00 6.56 280 LEU G CA 1
ATOM 13137 C C . LEU D 1 280 ? -13.443 27.915 16.439 1.00 7.04 280 LEU G C 1
ATOM 13138 O O . LEU D 1 280 ? -12.286 27.785 16.854 1.00 6.48 280 LEU G O 1
ATOM 13143 N N . ALA D 1 281 ? -14.374 26.994 16.636 1.00 6.15 281 ALA G N 1
ATOM 13144 C CA . ALA D 1 281 ? -14.090 25.777 17.389 1.00 6.75 281 ALA G CA 1
ATOM 13145 C C . ALA D 1 281 ? -13.029 24.955 16.682 1.00 7.51 281 ALA G C 1
ATOM 13146 O O . ALA D 1 281 ? -12.116 24.409 17.313 1.00 6.93 281 ALA G O 1
ATOM 13148 N N . ILE D 1 282 ? -13.103 24.862 15.352 1.00 7.30 282 ILE G N 1
ATOM 13149 C CA . ILE D 1 282 ? -12.086 24.163 14.577 1.00 7.59 282 ILE G CA 1
ATOM 13150 C C . ILE D 1 282 ? -10.742 24.857 14.696 1.00 7.57 282 ILE G C 1
ATOM 13151 O O . ILE D 1 282 ? -9.720 24.180 14.882 1.00 7.72 282 ILE G O 1
ATOM 13156 N N . TYR D 1 283 ? -10.701 26.185 14.637 1.00 7.17 283 TYR G N 1
ATOM 13157 C CA . TYR D 1 283 ? -9.455 26.907 14.863 1.00 7.21 283 TYR G CA 1
ATOM 13158 C C . TYR D 1 283 ? -8.887 26.578 16.242 1.00 7.31 283 TYR G C 1
ATOM 13159 O O . TYR D 1 283 ? -7.684 26.335 16.388 1.00 6.71 283 TYR G O 1
ATOM 13168 N N . CYS D 1 284 ? -9.733 26.552 17.254 1.00 6.62 284 CYS G N 1
ATOM 13169 C CA . CYS D 1 284 ? -9.281 26.277 18.622 1.00 7.03 284 CYS G CA 1
ATOM 13170 C C . CYS D 1 284 ? -8.753 24.867 18.758 1.00 7.78 284 CYS G C 1
ATOM 13171 O O . CYS D 1 284 ? -7.729 24.661 19.426 1.00 7.94 284 CYS G O 1
ATOM 13174 N N . ARG D 1 285 ? -9.376 23.894 18.096 1.00 7.37 285 ARG G N 1
ATOM 13175 C CA . ARG D 1 285 ? -8.855 22.535 18.078 1.00 7.92 285 ARG G CA 1
ATOM 13176 C C . ARG D 1 285 ? -7.475 22.517 17.449 1.00 8.54 285 ARG G C 1
ATOM 13177 O O . ARG D 1 285 ? -6.547 21.873 17.942 1.00 8.76 285 ARG G O 1
ATOM 13185 N N . ASP D 1 286 ? -7.316 23.216 16.329 1.00 8.71 286 ASP G N 1
ATOM 13186 C CA . ASP D 1 286 ? -6.061 23.168 15.591 1.00 10.02 286 ASP G CA 1
ATOM 13187 C C . ASP D 1 286 ? -4.942 23.950 16.250 1.00 8.58 286 ASP G C 1
ATOM 13188 O O . ASP D 1 286 ? -3.780 23.766 15.884 1.00 8.40 286 ASP G O 1
ATOM 13193 N N . ASN D 1 287 ? -5.234 24.841 17.196 1.00 7.97 287 ASN G N 1
ATOM 13194 C CA . ASN D 1 287 ? -4.217 25.700 17.788 1.00 7.91 287 ASN G CA 1
ATOM 13195 C C . ASN D 1 287 ? -4.163 25.575 19.305 1.00 8.58 287 ASN G C 1
ATOM 13196 O O . ASN D 1 287 ? -3.396 26.289 19.955 1.00 9.32 287 ASN G O 1
ATOM 13201 N N . GLY D 1 288 ? -4.927 24.646 19.860 1.00 8.20 288 GLY G N 1
ATOM 13202 C CA . GLY D 1 288 ? -4.833 24.326 21.280 1.00 8.77 288 GLY G CA 1
ATOM 13203 C C . GLY D 1 288 ? -5.436 25.349 22.208 1.00 10.06 288 GLY G C 1
ATOM 13204 O O . GLY D 1 288 ? -5.007 25.408 23.376 1.00 12.12 288 GLY G O 1
ATOM 13205 N N . LEU D 1 289 ? -6.350 26.202 21.778 1.00 7.69 289 LEU G N 1
ATOM 13206 C CA . LEU D 1 289 ? -7.006 27.173 22.634 1.00 7.82 289 LEU G CA 1
ATOM 13207 C C . LEU D 1 289 ? -8.283 26.605 23.234 1.00 7.61 289 LEU G C 1
ATOM 13208 O O . LEU D 1 289 ? -9.107 26.025 22.513 1.00 7.88 289 LEU G O 1
ATOM 13213 N N . LEU D 1 290 ? -8.501 26.812 24.529 1.00 7.30 290 LEU G N 1
ATOM 13214 C CA . LEU D 1 290 ? -9.814 26.526 25.099 1.00 7.00 290 LEU G CA 1
ATOM 13215 C C . LEU D 1 290 ? -10.825 27.558 24.595 1.00 6.31 290 LEU G C 1
ATOM 13216 O O . LEU D 1 290 ? -10.492 28.732 24.423 1.00 6.65 290 LEU G O 1
ATOM 13221 N N . LEU D 1 291 ? -12.069 27.114 24.461 1.00 6.24 291 LEU G N 1
ATOM 13222 C CA . LEU D 1 291 ? -13.125 27.955 23.921 1.00 6.85 291 LEU G CA 1
ATOM 13223 C C . LEU D 1 291 ? -14.319 27.996 24.864 1.00 6.63 291 LEU G C 1
ATOM 13224 O O . LEU D 1 291 ? -15.056 27.017 24.986 1.00 7.08 291 LEU G O 1
ATOM 13229 N N . HIS D 1 292 ? -14.483 29.137 25.517 1.00 6.27 292 HIS G N 1
ATOM 13230 C CA . HIS D 1 292 ? -15.619 29.352 26.403 1.00 6.59 292 HIS G CA 1
ATOM 13231 C C . HIS D 1 292 ? -16.796 29.891 25.600 1.00 6.78 292 HIS G C 1
ATOM 13232 O O . HIS D 1 292 ? -16.617 30.875 24.885 1.00 7.28 292 HIS G O 1
ATOM 13239 N N . ILE D 1 293 ? -17.961 29.280 25.735 1.00 6.49 293 ILE G N 1
ATOM 13240 C CA . ILE D 1 293 ? -19.121 29.744 24.981 1.00 6.89 293 ILE G CA 1
ATOM 13241 C C . ILE D 1 293 ? -20.127 30.434 25.885 1.00 6.88 293 ILE G C 1
ATOM 13242 O O . ILE D 1 293 ? -20.632 29.865 26.850 1.00 7.19 293 ILE G O 1
ATOM 13247 N N . HIS D 1 294 ? -20.445 31.660 25.520 1.00 7.17 294 HIS G N 1
ATOM 13248 C CA . HIS D 1 294 ? -21.491 32.448 26.148 1.00 7.60 294 HIS G CA 1
ATOM 13249 C C . HIS D 1 294 ? -22.783 32.330 25.357 1.00 7.79 294 HIS G C 1
ATOM 13250 O O . HIS D 1 294 ? -22.756 32.379 24.118 1.00 6.88 294 HIS G O 1
ATOM 13257 N N . ARG D 1 295 ? -23.910 32.149 26.024 1.00 6.98 295 ARG G N 1
ATOM 13258 C CA . ARG D 1 295 ? -25.184 31.869 25.370 1.00 7.26 295 ARG G CA 1
ATOM 13259 C C . ARG D 1 295 ? -26.056 33.109 25.227 1.00 7.17 295 ARG G C 1
ATOM 13260 O O . ARG D 1 295 ? -27.285 33.001 25.119 1.00 7.08 295 ARG G O 1
ATOM 13268 N N . ALA D 1 296 ? -25.433 34.279 25.141 1.00 6.81 296 ALA G N 1
ATOM 13269 C CA . ALA D 1 296 ? -26.145 35.519 24.887 1.00 7.25 296 ALA G CA 1
ATOM 13270 C C . ALA D 1 296 ? -27.226 35.320 23.823 1.00 7.42 296 ALA G C 1
ATOM 13271 O O . ALA D 1 296 ? -26.965 34.740 22.774 1.00 7.84 296 ALA G O 1
ATOM 13273 N N . MET D 1 297 ? -28.405 35.827 24.122 1.00 8.13 297 MET G N 1
ATOM 13274 C CA . MET D 1 297 ? -29.600 35.790 23.308 1.00 9.33 297 MET G CA 1
ATOM 13275 C C . MET D 1 297 ? -30.446 34.550 23.516 1.00 8.63 297 MET G C 1
ATOM 13276 O O . MET D 1 297 ? -31.599 34.491 23.058 1.00 9.05 297 MET G O 1
ATOM 13281 N N . HIS D 1 298 ? -29.978 33.539 24.245 1.00 7.68 298 HIS G N 1
ATOM 13282 C CA . HIS D 1 298 ? -30.704 32.278 24.341 1.00 7.68 298 HIS G CA 1
ATOM 13283 C C . HIS D 1 298 ? -32.097 32.497 24.902 1.00 7.83 298 HIS G C 1
ATOM 13284 O O . HIS D 1 298 ? -33.037 31.847 24.441 1.00 8.11 298 HIS G O 1
ATOM 13291 N N . ALA D 1 299 ? -32.283 33.361 25.892 1.00 8.21 299 ALA G N 1
ATOM 13292 C CA . ALA D 1 299 ? -33.575 33.524 26.540 1.00 8.24 299 ALA G CA 1
ATOM 13293 C C . ALA D 1 299 ? -34.604 34.229 25.672 1.00 8.71 299 ALA G C 1
ATOM 13294 O O . ALA D 1 299 ? -35.807 34.136 25.919 1.00 8.46 299 ALA G O 1
ATOM 13296 N N . VAL D 1 300 ? -34.177 34.894 24.599 1.00 8.36 300 VAL G N 1
ATOM 13297 C CA . VAL D 1 300 ? -35.079 35.374 23.557 1.00 9.02 300 VAL G CA 1
ATOM 13298 C C . VAL D 1 300 ? -35.866 34.201 22.972 1.00 9.23 300 VAL G C 1
ATOM 13299 O O . VAL D 1 300 ? -37.049 34.323 22.659 1.00 9.20 300 VAL G O 1
ATOM 13303 N N . ILE D 1 301 ? -35.186 33.085 22.789 1.00 9.80 301 ILE G N 1
ATOM 13304 C CA . ILE D 1 301 ? -35.638 31.858 22.174 1.00 10.34 301 ILE G CA 1
ATOM 13305 C C . ILE D 1 301 ? -36.257 30.889 23.169 1.00 9.85 301 ILE G C 1
ATOM 13306 O O . ILE D 1 301 ? -37.197 30.155 22.848 1.00 8.66 301 ILE G O 1
ATOM 13311 N N . ASP D 1 302 ? -35.701 30.790 24.382 1.00 9.14 302 ASP G N 1
ATOM 13312 C CA . ASP D 1 302 ? -35.900 29.610 25.217 1.00 8.80 302 ASP G CA 1
ATOM 13313 C C . ASP D 1 302 ? -36.669 29.867 26.503 1.00 8.91 302 ASP G C 1
ATOM 13314 O O . ASP D 1 302 ? -36.869 28.903 27.257 1.00 9.40 302 ASP G O 1
ATOM 13319 N N . ARG D 1 303 ? -37.151 31.074 26.732 1.00 9.84 303 ARG G N 1
ATOM 13320 C CA . ARG D 1 303 ? -37.752 31.407 28.023 1.00 10.12 303 ARG G CA 1
ATOM 13321 C C . ARG D 1 303 ? -39.169 30.871 28.155 1.00 10.55 303 ARG G C 1
ATOM 13322 O O . ARG D 1 303 ? -39.540 30.371 29.220 1.00 10.92 303 ARG G O 1
ATOM 13330 N N . GLN D 1 304 ? -39.962 31.019 27.092 1.00 10.07 304 GLN G N 1
ATOM 13331 C CA . GLN D 1 304 ? -41.390 30.731 27.230 1.00 9.80 304 GLN G CA 1
ATOM 13332 C C . GLN D 1 304 ? -41.695 29.278 26.934 1.00 10.23 304 GLN G C 1
ATOM 13333 O O . GLN D 1 304 ? -41.174 28.645 26.025 1.00 10.34 304 GLN G O 1
ATOM 13339 N N . ARG D 1 305 ? -42.596 28.699 27.721 1.00 10.24 305 ARG G N 1
ATOM 13340 C CA . ARG D 1 305 ? -42.976 27.301 27.631 1.00 10.39 305 ARG G CA 1
ATOM 13341 C C . ARG D 1 305 ? -43.747 26.958 26.358 1.00 10.23 305 ARG G C 1
ATOM 13342 O O . ARG D 1 305 ? -43.667 25.823 25.889 1.00 11.26 305 ARG G O 1
ATOM 13350 N N . ASN D 1 306 ? -44.450 27.932 25.786 1.00 10.19 306 ASN G N 1
ATOM 13351 C CA . ASN D 1 306 ? -45.342 27.643 24.667 1.00 11.22 306 ASN G CA 1
ATOM 13352 C C . ASN D 1 306 ? -44.698 27.836 23.302 1.00 10.46 306 ASN G C 1
ATOM 13353 O O . ASN D 1 306 ? -45.229 27.340 22.302 1.00 10.66 306 ASN G O 1
ATOM 13358 N N . HIS D 1 307 ? -43.587 28.552 23.211 1.00 9.16 307 HIS G N 1
ATOM 13359 C CA . HIS D 1 307 ? -43.037 28.918 21.908 1.00 8.85 307 HIS G CA 1
ATOM 13360 C C . HIS D 1 307 ? -41.534 29.119 21.997 1.00 9.30 307 HIS G C 1
ATOM 13361 O O . HIS D 1 307 ? -41.049 29.767 22.926 1.00 9.93 307 HIS G O 1
ATOM 13368 N N . GLY D 1 308 ? -40.817 28.588 21.017 1.00 8.60 308 GLY G N 1
ATOM 13369 C CA . GLY D 1 308 ? -39.383 28.838 20.894 1.00 8.79 308 GLY G CA 1
ATOM 13370 C C . GLY D 1 308 ? -38.636 27.522 20.800 1.00 8.43 308 GLY G C 1
ATOM 13371 O O . GLY D 1 308 ? -39.083 26.546 20.196 1.00 8.89 308 GLY G O 1
ATOM 13372 N N . ILE D 1 309 ? -37.433 27.491 21.371 1.00 8.22 309 ILE G N 1
ATOM 13373 C CA . ILE D 1 309 ? -36.604 26.298 21.408 1.00 7.97 309 ILE G CA 1
ATOM 13374 C C . ILE D 1 309 ? -36.083 26.128 22.838 1.00 8.23 309 ILE G C 1
ATOM 13375 O O . ILE D 1 309 ? -35.532 27.103 23.344 1.00 8.39 309 ILE G O 1
ATOM 13380 N N . HIS D 1 310 ? -36.299 24.981 23.459 1.00 7.42 310 HIS G N 1
ATOM 13381 C CA . HIS D 1 310 ? -35.780 24.812 24.821 1.00 7.67 310 HIS G CA 1
ATOM 13382 C C . HIS D 1 310 ? -34.265 24.897 24.811 1.00 7.83 310 HIS G C 1
ATOM 13383 O O . HIS D 1 310 ? -33.575 24.472 23.887 1.00 7.88 310 HIS G O 1
ATOM 13390 N N . PHE D 1 311 ? -33.702 25.404 25.918 1.00 7.74 311 PHE G N 1
ATOM 13391 C CA . PHE D 1 311 ? -32.258 25.496 26.046 1.00 7.53 311 PHE G CA 1
ATOM 13392 C C . PHE D 1 311 ? -31.563 24.166 25.841 1.00 7.64 311 PHE G C 1
ATOM 13393 O O . PHE D 1 311 ? -30.454 24.151 25.297 1.00 7.96 311 PHE G O 1
ATOM 13401 N N . ARG D 1 312 ? -32.156 23.034 26.224 1.00 7.96 312 ARG G N 1
ATOM 13402 C CA . ARG D 1 312 ? -31.467 21.764 26.066 1.00 7.52 312 ARG G CA 1
ATOM 13403 C C . ARG D 1 312 ? -31.087 21.525 24.606 1.00 7.07 312 ARG G C 1
ATOM 13404 O O . ARG D 1 312 ? -30.044 20.935 24.339 1.00 7.33 312 ARG G O 1
ATOM 13412 N N . VAL D 1 313 ? -31.944 21.950 23.672 1.00 7.79 313 VAL G N 1
ATOM 13413 C CA . VAL D 1 313 ? -31.619 21.831 22.251 1.00 7.39 313 VAL G CA 1
ATOM 13414 C C . VAL D 1 313 ? -30.509 22.787 21.849 1.00 7.77 313 VAL G C 1
ATOM 13415 O O . VAL D 1 313 ? -29.600 22.395 21.114 1.00 7.41 313 VAL G O 1
ATOM 13419 N N . LEU D 1 314 ? -30.559 24.025 22.322 1.00 7.04 314 LEU G N 1
ATOM 13420 C CA . LEU D 1 314 ? -29.470 24.969 22.100 1.00 7.31 314 LEU G CA 1
ATOM 13421 C C . LEU D 1 314 ? -28.162 24.454 22.677 1.00 7.69 314 LEU G C 1
ATOM 13422 O O . LEU D 1 314 ? -27.105 24.718 22.100 1.00 8.26 314 LEU G O 1
ATOM 13427 N N . ALA D 1 315 ? -28.191 23.735 23.791 1.00 7.85 315 ALA G N 1
ATOM 13428 C CA . ALA D 1 315 ? -27.003 23.132 24.379 1.00 8.11 315 ALA G CA 1
ATOM 13429 C C . ALA D 1 315 ? -26.495 21.970 23.545 1.00 7.55 315 ALA G C 1
ATOM 13430 O O . ALA D 1 315 ? -25.286 21.865 23.329 1.00 7.94 315 ALA G O 1
ATOM 13432 N N . LYS D 1 316 ? -27.367 21.077 23.075 1.00 7.19 316 LYS G N 1
ATOM 13433 C CA . LYS D 1 316 ? -26.943 20.026 22.164 1.00 7.43 316 LYS G CA 1
ATOM 13434 C C . LYS D 1 316 ? -26.293 20.606 20.908 1.00 6.92 316 LYS G C 1
ATOM 13435 O O . LYS D 1 316 ? -25.254 20.127 20.469 1.00 6.39 316 LYS G O 1
ATOM 13441 N N . ALA D 1 317 ? -26.936 21.614 20.327 1.00 7.03 317 ALA G N 1
ATOM 13442 C CA . ALA D 1 317 ? -26.390 22.284 19.161 1.00 7.37 317 ALA G CA 1
ATOM 13443 C C . ALA D 1 317 ? -24.995 22.839 19.408 1.00 7.60 317 ALA G C 1
ATOM 13444 O O . ALA D 1 317 ? -24.115 22.689 18.555 1.00 7.41 317 ALA G O 1
ATOM 13446 N N . LEU D 1 318 ? -24.793 23.475 20.559 1.00 7.47 318 LEU G N 1
ATOM 13447 C CA . LEU D 1 318 ? -23.463 23.972 20.879 1.00 7.46 318 LEU G CA 1
ATOM 13448 C C . LEU D 1 318 ? -22.457 22.852 21.060 1.00 7.02 318 LEU G C 1
ATOM 13449 O O . LEU D 1 318 ? -21.326 22.916 20.564 1.00 7.19 318 LEU G O 1
ATOM 13454 N N . ARG D 1 319 ? -22.839 21.771 21.745 1.00 6.61 319 ARG G N 1
ATOM 13455 C CA . ARG D 1 319 ? -21.929 20.637 21.886 1.00 6.69 319 ARG G CA 1
ATOM 13456 C C . ARG D 1 319 ? -21.448 20.172 20.514 1.00 7.51 319 ARG G C 1
ATOM 13457 O O . ARG D 1 319 ? -20.287 19.852 20.282 1.00 8.32 319 ARG G O 1
ATOM 13465 N N . MET D 1 320 ? -22.368 20.099 19.552 1.00 7.51 320 MET G N 1
ATOM 13466 C CA . MET D 1 320 ? -22.058 19.696 18.189 1.00 7.39 320 MET G CA 1
ATOM 13467 C C . MET D 1 320 ? -21.188 20.704 17.442 1.00 6.76 320 MET G C 1
ATOM 13468 O O . MET D 1 320 ? -20.193 20.301 16.833 1.00 7.02 320 MET G O 1
ATOM 13473 N N . SER D 1 321 ? -21.554 21.976 17.496 1.00 6.66 321 SER G N 1
ATOM 13474 C CA . SER D 1 321 ? -20.787 23.006 16.789 1.00 7.00 321 SER G CA 1
ATOM 13475 C C . SER D 1 321 ? -19.402 23.181 17.399 1.00 7.23 321 SER G C 1
ATOM 13476 O O . SER D 1 321 ? -18.427 23.399 16.678 1.00 7.27 321 SER G O 1
ATOM 13479 N N . GLY D 1 322 ? -19.342 23.131 18.724 1.00 7.42 322 GLY G N 1
ATOM 13480 C CA . GLY D 1 322 ? -18.078 23.045 19.440 1.00 7.56 322 GLY G CA 1
ATOM 13481 C C . GLY D 1 322 ? -17.923 24.136 20.481 1.00 7.57 322 GLY G C 1
ATOM 13482 O O . GLY D 1 322 ? -18.021 25.327 20.224 1.00 7.34 322 GLY G O 1
ATOM 13483 N N . GLY D 1 323 ? -17.656 23.713 21.723 1.00 6.49 323 GLY G N 1
ATOM 13484 C CA . GLY D 1 323 ? -17.345 24.634 22.811 1.00 7.47 323 GLY G CA 1
ATOM 13485 C C . GLY D 1 323 ? -16.799 23.821 23.985 1.00 7.22 323 GLY G C 1
ATOM 13486 O O . GLY D 1 323 ? -17.306 22.742 24.271 1.00 7.10 323 GLY G O 1
ATOM 13487 N N . ASP D 1 324 ? -15.775 24.372 24.646 1.00 6.46 324 ASP G N 1
ATOM 13488 C CA . ASP D 1 324 ? -15.227 23.692 25.823 1.00 6.25 324 ASP G CA 1
ATOM 13489 C C . ASP D 1 324 ? -16.055 24.024 27.048 1.00 6.13 324 ASP G C 1
ATOM 13490 O O . ASP D 1 324 ? -16.151 23.177 27.940 1.00 6.93 324 ASP G O 1
ATOM 13495 N N . HIS D 1 325 ? -16.618 25.217 27.119 1.00 6.12 325 HIS G N 1
ATOM 13496 C CA . HIS D 1 325 ? -17.522 25.599 28.191 1.00 7.03 325 HIS G CA 1
ATOM 13497 C C . HIS D 1 325 ? -18.835 26.089 27.566 1.00 7.37 325 HIS G C 1
ATOM 13498 O O . HIS D 1 325 ? -18.789 26.630 26.469 1.00 7.04 325 HIS G O 1
ATOM 13505 N N . LEU D 1 326 ? -19.923 25.956 28.298 1.00 7.14 326 LEU G N 1
ATOM 13506 C CA . LEU D 1 326 ? -21.173 26.606 27.947 1.00 7.50 326 LEU G CA 1
ATOM 13507 C C . LEU D 1 326 ? -21.927 27.003 29.210 1.00 6.56 326 LEU G C 1
ATOM 13508 O O . LEU D 1 326 ? -22.030 26.172 30.121 1.00 7.12 326 LEU G O 1
ATOM 13513 N N . HIS D 1 327 ? -22.422 28.234 29.264 1.00 6.53 327 HIS G N 1
ATOM 13514 C CA . HIS D 1 327 ? -23.225 28.619 30.428 1.00 7.49 327 HIS G CA 1
ATOM 13515 C C . HIS D 1 327 ? -24.463 27.739 30.555 1.00 8.03 327 HIS G C 1
ATOM 13516 O O . HIS D 1 327 ? -25.144 27.414 29.582 1.00 8.78 327 HIS G O 1
ATOM 13523 N N . SER D 1 328 ? -24.764 27.359 31.797 1.00 8.31 328 SER G N 1
ATOM 13524 C CA . SER D 1 328 ? -25.803 26.410 32.130 1.00 8.66 328 SER G CA 1
ATOM 13525 C C . SER D 1 328 ? -26.886 27.007 33.024 1.00 8.48 328 SER G C 1
ATOM 13526 O O . SER D 1 328 ? -27.842 26.305 33.364 1.00 9.47 328 SER G O 1
ATOM 13529 N N . GLY D 1 329 ? -26.713 28.263 33.405 1.00 8.28 329 GLY G N 1
ATOM 13530 C CA . GLY D 1 329 ? -27.525 28.829 34.479 1.00 8.50 329 GLY G CA 1
ATOM 13531 C C . GLY D 1 329 ? -26.995 28.377 35.850 1.00 8.75 329 GLY G C 1
ATOM 13532 O O . GLY D 1 329 ? -26.097 27.555 35.976 1.00 9.09 329 GLY G O 1
ATOM 13533 N N . THR D 1 330 ? -27.595 28.979 36.864 1.00 9.33 330 THR G N 1
ATOM 13534 C CA . THR D 1 330 ? -27.220 28.768 38.249 1.00 9.61 330 THR G CA 1
ATOM 13535 C C . THR D 1 330 ? -28.299 28.092 39.064 1.00 9.98 330 THR G C 1
ATOM 13536 O O . THR D 1 330 ? -28.011 27.712 40.209 1.00 9.68 330 THR G O 1
ATOM 13540 N N . VAL D 1 331 ? -29.552 28.123 38.651 1.00 10.04 331 VAL G N 1
ATOM 13541 C CA . VAL D 1 331 ? -30.720 27.751 39.430 1.00 10.60 331 VAL G CA 1
ATOM 13542 C C . VAL D 1 331 ? -31.071 28.786 40.493 1.00 10.57 331 VAL G C 1
ATOM 13543 O O . VAL D 1 331 ? -32.213 29.252 40.566 1.00 10.62 331 VAL G O 1
ATOM 13547 N N . VAL D 1 332 ? -30.123 29.206 41.315 1.00 10.55 332 VAL G N 1
ATOM 13548 C CA . VAL D 1 332 ? -30.371 30.063 42.455 1.00 10.53 332 VAL G CA 1
ATOM 13549 C C . VAL D 1 332 ? -30.026 31.521 42.254 1.00 10.26 332 VAL G C 1
ATOM 13550 O O . VAL D 1 332 ? -30.296 32.352 43.135 1.00 10.38 332 VAL G O 1
ATOM 13554 N N . GLY D 1 333 ? -29.441 31.893 41.114 1.00 9.45 333 GLY G N 1
ATOM 13555 C CA . GLY D 1 333 ? -29.003 33.254 40.867 1.00 9.22 333 GLY G CA 1
ATOM 13556 C C . GLY D 1 333 ? -30.052 34.129 40.204 1.00 9.51 333 GLY G C 1
ATOM 13557 O O . GLY D 1 333 ? -31.251 33.863 40.301 1.00 9.56 333 GLY G O 1
ATOM 13558 N N . LYS D 1 334 ? -29.620 35.187 39.516 1.00 9.21 334 LYS G N 1
ATOM 13559 C CA . LYS D 1 334 ? -30.527 36.216 39.026 1.00 8.87 334 LYS G CA 1
ATOM 13560 C C . LYS D 1 334 ? -31.251 35.836 37.736 1.00 9.18 334 LYS G C 1
ATOM 13561 O O . LYS D 1 334 ? -32.213 36.528 37.395 1.00 9.41 334 LYS G O 1
ATOM 13567 N N . LEU D 1 335 ? -30.780 34.838 37.010 1.00 9.66 335 LEU G N 1
ATOM 13568 C CA . LEU D 1 335 ? -31.422 34.415 35.770 1.00 9.50 335 LEU G CA 1
ATOM 13569 C C . LEU D 1 335 ? -32.101 33.073 35.969 1.00 9.43 335 LEU G C 1
ATOM 13570 O O . LEU D 1 335 ? -31.688 32.273 36.810 1.00 8.35 335 LEU G O 1
ATOM 13575 N N . GLU D 1 336 ? -33.167 32.825 35.226 1.00 9.89 336 GLU G N 1
ATOM 13576 C CA . GLU D 1 336 ? -34.021 31.667 35.469 1.00 9.90 336 GLU G CA 1
ATOM 13577 C C . GLU D 1 336 ? -33.364 30.364 35.052 1.00 10.08 336 GLU G C 1
ATOM 13578 O O . GLU D 1 336 ? -32.612 30.283 34.074 1.00 10.85 336 GLU G O 1
ATOM 13584 N N . GLY D 1 337 ? -33.641 29.294 35.788 1.00 9.86 337 GLY G N 1
ATOM 13585 C CA . GLY D 1 337 ? -33.244 27.942 35.438 1.00 10.89 337 GLY G CA 1
ATOM 13586 C C . GLY D 1 337 ? -33.766 26.969 36.491 1.00 11.93 337 GLY G C 1
ATOM 13587 O O . GLY D 1 337 ? -33.168 26.877 37.569 1.00 12.10 337 GLY G O 1
ATOM 13588 N N . GLU D 1 338 ? -34.883 26.307 36.217 1.00 12.72 338 GLU G N 1
ATOM 13589 C CA . GLU D 1 338 ? -35.457 25.417 37.237 1.00 14.05 338 GLU G CA 1
ATOM 13590 C C . GLU D 1 338 ? -34.534 24.229 37.454 1.00 13.36 338 GLU G C 1
ATOM 13591 O O . GLU D 1 338 ? -33.857 23.760 36.534 1.00 12.42 338 GLU G O 1
ATOM 13597 N N . ARG D 1 339 ? -34.496 23.715 38.677 1.00 13.10 339 ARG G N 1
ATOM 13598 C CA . ARG D 1 339 ? -33.527 22.707 39.068 1.00 13.02 339 ARG G CA 1
ATOM 13599 C C . ARG D 1 339 ? -33.584 21.467 38.193 1.00 12.01 339 ARG G C 1
ATOM 13600 O O . ARG D 1 339 ? -32.552 21.054 37.666 1.00 10.90 339 ARG G O 1
ATOM 13608 N N . GLU D 1 340 ? -34.748 20.841 38.033 1.00 12.18 340 GLU G N 1
ATOM 13609 C CA . GLU D 1 340 ? -34.824 19.570 37.315 1.00 12.37 340 GLU G CA 1
ATOM 13610 C C . GLU D 1 340 ? -34.507 19.716 35.831 1.00 11.64 340 GLU G C 1
ATOM 13611 O O . GLU D 1 340 ? -33.757 18.928 35.262 1.00 10.52 340 GLU G O 1
ATOM 13617 N N . VAL D 1 341 ? -35.038 20.764 35.232 1.00 12.01 341 VAL G N 1
ATOM 13618 C CA . VAL D 1 341 ? -34.696 21.154 33.866 1.00 12.43 341 VAL G CA 1
ATOM 13619 C C . VAL D 1 341 ? -33.192 21.285 33.673 1.00 11.44 341 VAL G C 1
ATOM 13620 O O . VAL D 1 341 ? -32.602 20.764 32.725 1.00 10.96 341 VAL G O 1
ATOM 13624 N N . THR D 1 342 ? -32.549 22.020 34.567 1.00 10.58 342 THR G N 1
ATOM 13625 C CA . THR D 1 342 ? -31.113 22.272 34.516 1.00 9.83 342 THR G CA 1
ATOM 13626 C C . THR D 1 342 ? -30.282 21.023 34.719 1.00 9.87 342 THR G C 1
ATOM 13627 O O . THR D 1 342 ? -29.333 20.764 33.979 1.00 9.76 342 THR G O 1
ATOM 13631 N N . LEU D 1 343 ? -30.651 20.189 35.694 1.00 9.74 343 LEU G N 1
ATOM 13632 C CA . LEU D 1 343 ? -29.923 18.946 35.915 1.00 10.31 343 LEU G CA 1
ATOM 13633 C C . LEU D 1 343 ? -29.936 18.077 34.665 1.00 10.54 343 LEU G C 1
ATOM 13634 O O . LEU D 1 343 ? -28.946 17.433 34.326 1.00 10.44 343 LEU G O 1
ATOM 13639 N N . GLY D 1 344 ? -31.078 18.023 33.987 1.00 9.68 344 GLY G N 1
ATOM 13640 C CA . GLY D 1 344 ? -31.230 17.270 32.752 1.00 9.41 344 GLY G CA 1
ATOM 13641 C C . GLY D 1 344 ? -30.306 17.762 31.642 1.00 9.89 344 GLY G C 1
ATOM 13642 O O . GLY D 1 344 ? -29.587 16.944 31.070 1.00 9.81 344 GLY G O 1
ATOM 13643 N N . PHE D 1 345 ? -30.299 19.071 31.368 1.00 9.68 345 PHE G N 1
ATOM 13644 C CA . PHE D 1 345 ? -29.447 19.514 30.254 1.00 9.78 345 PHE G CA 1
ATOM 13645 C C . PHE D 1 345 ? -27.978 19.562 30.641 1.00 9.61 345 PHE G C 1
ATOM 13646 O O . PHE D 1 345 ? -27.111 19.429 29.768 1.00 9.19 345 PHE G O 1
ATOM 13654 N N . VAL D 1 346 ? -27.639 19.672 31.928 1.00 8.91 346 VAL G N 1
ATOM 13655 C CA . VAL D 1 346 ? -26.239 19.514 32.331 1.00 8.82 346 VAL G CA 1
ATOM 13656 C C . VAL D 1 346 ? -25.746 18.117 31.997 1.00 8.56 346 VAL G C 1
ATOM 13657 O O . VAL D 1 346 ? -24.643 17.950 31.473 1.00 8.57 346 VAL G O 1
ATOM 13661 N N . ASP D 1 347 ? -26.544 17.084 32.263 1.00 8.23 347 ASP G N 1
ATOM 13662 C CA . ASP D 1 347 ? -26.195 15.735 31.836 1.00 8.99 347 ASP G CA 1
ATOM 13663 C C . ASP D 1 347 ? -26.063 15.649 30.318 1.00 8.00 347 ASP G C 1
ATOM 13664 O O . ASP D 1 347 ? -25.113 15.048 29.827 1.00 8.84 347 ASP G O 1
ATOM 13669 N N . LEU D 1 348 ? -26.987 16.278 29.587 1.00 9.15 348 LEU G N 1
ATOM 13670 C CA . LEU D 1 348 ? -26.875 16.274 28.132 1.00 8.81 348 LEU G CA 1
ATOM 13671 C C . LEU D 1 348 ? -25.618 16.964 27.636 1.00 8.79 348 LEU G C 1
ATOM 13672 O O . LEU D 1 348 ? -25.097 16.596 26.577 1.00 9.02 348 LEU G O 1
ATOM 13677 N N . MET D 1 349 ? -25.113 17.960 28.343 1.00 8.55 349 MET G N 1
ATOM 13678 C CA . MET D 1 349 ? -23.891 18.662 27.997 1.00 9.42 349 MET G CA 1
ATOM 13679 C C . MET D 1 349 ? -22.622 17.888 28.314 1.00 8.99 349 MET G C 1
ATOM 13680 O O . MET D 1 349 ? -21.630 17.982 27.589 1.00 9.17 349 MET G O 1
ATOM 13685 N N . ARG D 1 350 ? -22.623 17.160 29.434 1.00 8.77 350 ARG G N 1
ATOM 13686 C CA . ARG D 1 350 ? -21.397 16.584 29.967 1.00 9.21 350 ARG G CA 1
ATOM 13687 C C . ARG D 1 350 ? -21.224 15.104 29.653 1.00 8.80 350 ARG G C 1
ATOM 13688 O O . ARG D 1 350 ? -20.103 14.648 29.457 1.00 9.82 350 ARG G O 1
ATOM 13696 N N . ASP D 1 351 ? -22.319 14.351 29.645 1.00 9.14 351 ASP G N 1
ATOM 13697 C CA . ASP D 1 351 ? -22.225 12.901 29.710 1.00 10.21 351 ASP G CA 1
ATOM 13698 C C . ASP D 1 351 ? -22.164 12.259 28.331 1.00 9.99 351 ASP G C 1
ATOM 13699 O O . ASP D 1 351 ? -22.461 12.900 27.321 1.00 9.78 351 ASP G O 1
ATOM 13704 N N . ASP D 1 352 ? -21.797 10.986 28.295 1.00 10.14 352 ASP G N 1
ATOM 13705 C CA . ASP D 1 352 ? -21.733 10.254 27.040 1.00 10.31 352 ASP G CA 1
ATOM 13706 C C . ASP D 1 352 ? -23.068 9.667 26.626 1.00 10.61 352 ASP G C 1
ATOM 13707 O O . ASP D 1 352 ? -23.347 9.508 25.436 1.00 10.92 352 ASP G O 1
ATOM 13712 N N . TYR D 1 353 ? -23.901 9.308 27.591 1.00 10.73 353 TYR G N 1
ATOM 13713 C CA . TYR D 1 353 ? -25.139 8.585 27.327 1.00 11.01 353 TYR G CA 1
ATOM 13714 C C . TYR D 1 353 ? -26.164 8.997 28.362 1.00 11.53 353 TYR G C 1
ATOM 13715 O O . TYR D 1 353 ? -25.864 8.999 29.559 1.00 11.84 353 TYR G O 1
ATOM 13724 N N . VAL D 1 354 ? -27.276 9.556 27.912 1.00 10.30 354 VAL G N 1
ATOM 13725 C CA . VAL D 1 354 ? -28.299 10.107 28.791 1.00 10.96 354 VAL G CA 1
ATOM 13726 C C . VAL D 1 354 ? -29.647 9.484 28.440 1.00 11.93 354 VAL G C 1
ATOM 13727 O O . VAL D 1 354 ? -30.173 9.710 27.354 1.00 11.43 354 VAL G O 1
ATOM 13731 N N . GLU D 1 355 ? -30.190 8.688 29.351 1.00 13.14 355 GLU G N 1
ATOM 13732 C CA . GLU D 1 355 ? -31.470 8.033 29.129 1.00 14.41 355 GLU G CA 1
ATOM 13733 C C . GLU D 1 355 ? -32.627 9.017 29.188 1.00 13.42 355 GLU G C 1
ATOM 13734 O O . GLU D 1 355 ? -32.644 10.005 29.917 1.00 12.28 355 GLU G O 1
ATOM 13740 N N . LYS D 1 356 ? -33.645 8.728 28.372 1.00 12.72 356 LYS G N 1
ATOM 13741 C CA . LYS D 1 356 ? -34.910 9.444 28.437 1.00 13.05 356 LYS G CA 1
ATOM 13742 C C . LYS D 1 356 ? -35.358 9.616 29.887 1.00 13.01 356 LYS G C 1
ATOM 13743 O O . LYS D 1 356 ? -35.308 8.676 30.678 1.00 13.81 356 LYS G O 1
ATOM 13749 N N . ASP D 1 357 ? -35.801 10.818 30.209 1.00 12.60 357 ASP G N 1
ATOM 13750 C CA . ASP D 1 357 ? -36.293 11.117 31.550 1.00 12.71 357 ASP G CA 1
ATOM 13751 C C . ASP D 1 357 ? -37.139 12.376 31.495 1.00 12.61 357 ASP G C 1
ATOM 13752 O O . ASP D 1 357 ? -36.645 13.494 31.611 1.00 11.74 357 ASP G O 1
ATOM 13757 N N . ARG D 1 358 ? -38.450 12.204 31.345 1.00 12.67 358 ARG G N 1
ATOM 13758 C CA . ARG D 1 358 ? -39.355 13.332 31.174 1.00 13.52 358 ARG G CA 1
ATOM 13759 C C . ARG D 1 358 ? -39.481 14.203 32.411 1.00 13.35 358 ARG G C 1
ATOM 13760 O O . ARG D 1 358 ? -39.722 15.408 32.290 1.00 13.63 358 ARG G O 1
ATOM 13768 N N . SER D 1 359 ? -39.138 13.693 33.593 1.00 13.61 359 SER G N 1
ATOM 13769 C CA . SER D 1 359 ? -39.121 14.484 34.812 1.00 13.88 359 SER G CA 1
ATOM 13770 C C . SER D 1 359 ? -37.971 15.484 34.833 1.00 13.50 359 SER G C 1
ATOM 13771 O O . SER D 1 359 ? -37.968 16.391 35.666 1.00 13.50 359 SER G O 1
ATOM 13774 N N . ARG D 1 360 ? -36.988 15.346 33.945 1.00 13.96 360 ARG G N 1
ATOM 13775 C CA . ARG D 1 360 ? -35.944 16.339 33.763 1.00 14.24 360 ARG G CA 1
ATOM 13776 C C . ARG D 1 360 ? -35.950 16.931 32.358 1.00 14.55 360 ARG G C 1
ATOM 13777 O O . ARG D 1 360 ? -34.937 17.483 31.926 1.00 13.86 360 ARG G O 1
ATOM 13789 N N . GLY D 1 361 ? -37.056 16.740 31.651 1.00 13.28 361 GLY G N 1
ATOM 13790 C CA . GLY D 1 361 ? -37.232 17.325 30.329 1.00 12.60 361 GLY G CA 1
ATOM 13791 C C . GLY D 1 361 ? -36.466 16.612 29.231 1.00 12.25 361 GLY G C 1
ATOM 13792 O O . GLY D 1 361 ? -36.279 17.182 28.151 1.00 12.55 361 GLY G O 1
ATOM 13793 N N . ILE D 1 362 ? -36.012 15.394 29.457 1.00 10.47 362 ILE G N 1
ATOM 13794 C CA . ILE D 1 362 ? -35.240 14.648 28.474 1.00 10.72 362 ILE G CA 1
ATOM 13795 C C . ILE D 1 362 ? -36.214 13.766 27.710 1.00 10.66 362 ILE G C 1
ATOM 13796 O O . ILE D 1 362 ? -36.679 12.745 28.221 1.00 10.48 362 ILE G O 1
ATOM 13801 N N . TYR D 1 363 ? -36.592 14.201 26.505 1.00 9.70 363 TYR G N 1
ATOM 13802 C CA . TYR D 1 363 ? -37.624 13.501 25.749 1.00 9.72 363 TYR G CA 1
ATOM 13803 C C . TYR D 1 363 ? -37.095 12.284 25.016 1.00 9.90 363 TYR G C 1
ATOM 13804 O O . TYR D 1 363 ? -37.865 11.404 24.642 1.00 11.71 363 TYR G O 1
ATOM 13813 N N . PHE D 1 364 ? -35.795 12.263 24.743 1.00 9.83 364 PHE G N 1
ATOM 13814 C CA . PHE D 1 364 ? -35.155 11.192 24.017 1.00 9.18 364 PHE G CA 1
ATOM 13815 C C . PHE D 1 364 ? -33.889 10.711 24.725 1.00 9.27 364 PHE G C 1
ATOM 13816 O O . PHE D 1 364 ? -33.133 11.527 25.255 1.00 9.19 364 PHE G O 1
ATOM 13824 N N . THR D 1 365 ? -33.621 9.422 24.625 1.00 9.38 365 THR G N 1
ATOM 13825 C CA . THR D 1 365 ? -32.299 8.917 24.988 1.00 9.63 365 THR G CA 1
ATOM 13826 C C . THR D 1 365 ? -31.267 9.489 24.032 1.00 10.20 365 THR G C 1
ATOM 13827 O O . THR D 1 365 ? -31.475 9.457 22.816 1.00 10.79 365 THR G O 1
ATOM 13831 N N . GLN D 1 366 ? -30.188 10.036 24.572 1.00 9.56 366 GLN G N 1
ATOM 13832 C CA . GLN D 1 366 ? -29.167 10.687 23.770 1.00 9.67 366 GLN G CA 1
ATOM 13833 C C . GLN D 1 366 ? -27.826 9.994 23.954 1.00 9.17 366 GLN G C 1
ATOM 13834 O O . GLN D 1 366 ? -27.286 9.904 25.062 1.00 10.46 366 GLN G O 1
ATOM 13840 N N . ASP D 1 367 ? -27.295 9.489 22.860 1.00 8.45 367 ASP G N 1
ATOM 13841 C CA . ASP D 1 367 ? -26.003 8.824 22.817 1.00 8.86 367 ASP G CA 1
ATOM 13842 C C . ASP D 1 367 ? -25.032 9.728 22.070 1.00 9.43 367 ASP G C 1
ATOM 13843 O O . ASP D 1 367 ? -25.184 9.979 20.872 1.00 10.05 367 ASP G O 1
ATOM 13848 N N . TRP D 1 368 ? -24.035 10.225 22.796 1.00 8.78 368 TRP G N 1
ATOM 13849 C CA . TRP D 1 368 ? -23.063 11.140 22.221 1.00 8.28 368 TRP G CA 1
ATOM 13850 C C . TRP D 1 368 ? -21.879 10.450 21.582 1.00 8.59 368 TRP G C 1
ATOM 13851 O O . TRP D 1 368 ? -21.024 11.134 21.006 1.00 8.58 368 TRP G O 1
ATOM 13869 N N . SER D 1 370 ? -19.017 9.263 22.301 1.00 9.37 370 SER G N 1
ATOM 13870 C CA . SER D 1 370 ? -17.704 9.729 22.687 1.00 10.37 370 SER G CA 1
ATOM 13871 C C . SER D 1 370 ? -17.362 11.150 22.286 1.00 10.45 370 SER G C 1
ATOM 13872 O O . SER D 1 370 ? -16.205 11.543 22.482 1.00 11.03 370 SER G O 1
ATOM 13875 N N . MET D 1 371 ? -18.300 11.946 21.790 1.00 10.31 371 MET G N 1
ATOM 13876 C CA . MET D 1 371 ? -18.032 13.376 21.622 1.00 9.52 371 MET G CA 1
ATOM 13877 C C . MET D 1 371 ? -17.726 13.958 22.997 1.00 9.83 371 MET G C 1
ATOM 13878 O O . MET D 1 371 ? -18.408 13.650 23.974 1.00 10.32 371 MET G O 1
ATOM 13883 N N . PRO D 1 372 ? -16.707 14.799 23.097 1.00 10.29 372 PRO G N 1
ATOM 13884 C CA . PRO D 1 372 ? -16.302 15.361 24.377 1.00 10.16 372 PRO G CA 1
ATOM 13885 C C . PRO D 1 372 ? -17.433 16.086 25.078 1.00 9.62 372 PRO G C 1
ATOM 13886 O O . PRO D 1 372 ? -18.304 16.678 24.437 1.00 9.53 372 PRO G O 1
ATOM 13890 N N . GLY D 1 373 ? -17.412 16.039 26.406 1.00 9.20 373 GLY G N 1
ATOM 13891 C CA . GLY D 1 373 ? -18.361 16.765 27.224 1.00 9.16 373 GLY G CA 1
ATOM 13892 C C . GLY D 1 373 ? -17.968 18.230 27.358 1.00 8.59 373 GLY G C 1
ATOM 13893 O O . GLY D 1 373 ? -16.795 18.592 27.321 1.00 9.27 373 GLY G O 1
ATOM 13894 N N . VAL D 1 374 ? -18.980 19.059 27.529 1.00 7.56 374 VAL G N 1
ATOM 13895 C CA . VAL D 1 374 ? -18.857 20.501 27.632 1.00 7.81 374 VAL G CA 1
ATOM 13896 C C . VAL D 1 374 ? -19.011 20.914 29.095 1.00 8.15 374 VAL G C 1
ATOM 13897 O O . VAL D 1 374 ? -19.966 20.486 29.739 1.00 8.22 374 VAL G O 1
ATOM 13901 N N . MET D 1 375 ? -18.082 21.724 29.582 1.00 7.34 375 MET G N 1
ATOM 13902 C CA . MET D 1 375 ? -18.134 22.166 30.977 1.00 7.63 375 MET G CA 1
ATOM 13903 C C . MET D 1 375 ? -19.242 23.178 31.190 1.00 8.08 375 MET G C 1
ATOM 13904 O O . MET D 1 375 ? -19.235 24.247 30.578 1.00 7.82 375 MET G O 1
ATOM 13911 N N . PRO D 1 376 ? -20.193 22.885 32.068 1.00 7.52 376 PRO G N 1
ATOM 13912 C CA . PRO D 1 376 ? -21.239 23.835 32.400 1.00 7.58 376 PRO G CA 1
ATOM 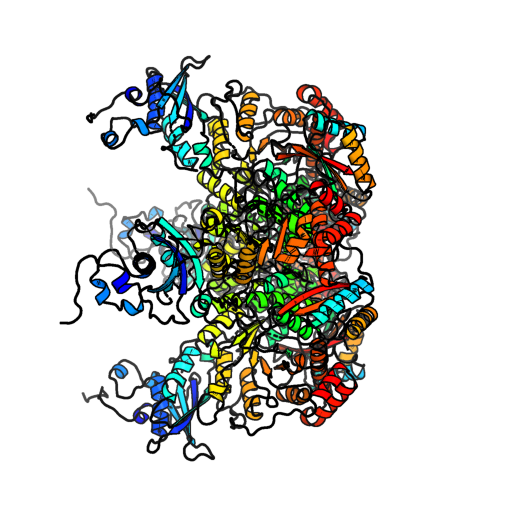13913 C C . PRO D 1 376 ? -20.653 24.987 33.195 1.00 7.79 376 PRO G C 1
ATOM 13914 O O . PRO D 1 376 ? -19.796 24.779 34.063 1.00 8.16 376 PRO G O 1
ATOM 13918 N N . VAL D 1 377 ? -21.085 26.199 32.910 1.00 8.11 377 VAL G N 1
ATOM 13919 C CA . VAL D 1 377 ? -20.650 27.395 33.600 1.00 8.27 377 VAL G CA 1
ATOM 13920 C C . VAL D 1 377 ? -21.849 28.034 34.283 1.00 8.48 377 VAL G C 1
ATOM 13921 O O . VAL D 1 377 ? -22.781 28.511 33.635 1.00 8.43 377 VAL G O 1
ATOM 13925 N N . ALA D 1 378 ? -21.851 28.009 35.615 1.00 8.33 378 ALA G N 1
ATOM 13926 C CA . ALA D 1 378 ? -22.907 28.608 36.415 1.00 8.52 378 ALA G CA 1
ATOM 13927 C C . ALA D 1 378 ? -22.498 30.029 36.790 1.00 8.80 378 ALA G C 1
ATOM 13928 O O . ALA D 1 378 ? -21.453 30.247 37.412 1.00 9.10 378 ALA G O 1
ATOM 13930 N N . SER D 1 379 ? -23.261 30.997 36.320 1.00 9.06 379 SER G N 1
ATOM 13931 C CA . SER D 1 379 ? -22.882 32.398 36.392 1.00 9.21 379 SER G CA 1
ATOM 13932 C C . SER D 1 379 ? -24.109 33.283 36.480 1.00 9.32 379 SER G C 1
ATOM 13933 O O . SER D 1 379 ? -25.117 32.983 35.826 1.00 9.58 379 SER G O 1
ATOM 13936 N N . GLY D 1 380 ? -24.082 34.340 37.277 1.00 8.58 380 GLY G N 1
ATOM 13937 C CA . GLY D 1 380 ? -25.086 35.387 37.227 1.00 8.58 380 GLY G CA 1
ATOM 13938 C C . GLY D 1 380 ? -25.845 35.533 38.537 1.00 8.90 380 GLY G C 1
ATOM 13939 O O . GLY D 1 380 ? -26.719 34.733 38.863 1.00 8.64 380 GLY G O 1
ATOM 13940 N N . GLY D 1 381 ? -25.501 36.580 39.284 1.00 8.75 381 GLY G N 1
ATOM 13941 C CA . GLY D 1 381 ? -26.192 36.870 40.536 1.00 9.06 381 GLY G CA 1
ATOM 13942 C C . GLY D 1 381 ? -25.924 35.852 41.629 1.00 9.98 381 GLY G C 1
ATOM 13943 O O . GLY D 1 381 ? -26.787 35.666 42.495 1.00 11.95 381 GLY G O 1
ATOM 13944 N N . ILE D 1 382 ? -24.777 35.189 41.618 1.00 9.70 382 ILE G N 1
ATOM 13945 C CA . ILE D 1 382 ? -24.434 34.256 42.686 1.00 9.61 382 ILE G CA 1
ATOM 13946 C C . ILE D 1 382 ? -23.354 34.847 43.581 1.00 9.54 382 ILE G C 1
ATOM 13947 O O . ILE D 1 382 ? -22.542 35.688 43.215 1.00 9.11 382 ILE G O 1
ATOM 13952 N N . HIS D 1 383 ? -23.404 34.400 44.839 1.00 9.56 383 HIS G N 1
ATOM 13953 C CA . HIS D 1 383 ? -22.434 34.839 45.842 1.00 9.99 383 HIS G CA 1
ATOM 13954 C C . HIS D 1 383 ? -22.119 33.689 46.787 1.00 10.50 383 HIS G C 1
ATOM 13955 O O . HIS D 1 383 ? -22.631 32.581 46.657 1.00 9.78 383 HIS G O 1
ATOM 13962 N N . VAL D 1 384 ? -21.286 33.977 47.791 1.00 10.88 384 VAL G N 1
ATOM 13963 C CA . VAL D 1 384 ? -20.714 32.936 48.629 1.00 11.16 384 VAL G CA 1
ATOM 13964 C C . VAL D 1 384 ? -21.731 32.066 49.350 1.00 10.85 384 VAL G C 1
ATOM 13965 O O . VAL D 1 384 ? -21.438 30.892 49.582 1.00 11.03 384 VAL G O 1
ATOM 13969 N N . TRP D 1 385 ? -22.896 32.609 49.719 1.00 10.67 385 TRP G N 1
ATOM 13970 C CA . TRP D 1 385 ? -23.920 31.776 50.339 1.00 11.75 385 TRP G CA 1
ATOM 13971 C C . TRP D 1 385 ? -24.567 30.771 49.399 1.00 11.72 385 TRP G C 1
ATOM 13972 O O . TRP D 1 385 ? -25.115 29.767 49.867 1.00 11.57 385 TRP G O 1
ATOM 13983 N N . HIS D 1 386 ? -24.482 30.973 48.082 1.00 10.99 386 HIS G N 1
ATOM 13984 C CA . HIS D 1 386 ? -24.946 29.992 47.122 1.00 10.30 386 HIS G CA 1
ATOM 13985 C C . HIS D 1 386 ? -23.977 28.845 46.895 1.00 10.03 386 HIS G C 1
ATOM 13986 O O . HIS D 1 386 ? -24.338 27.857 46.257 1.00 10.48 386 HIS G O 1
ATOM 13993 N N . MET D 1 387 ? -22.768 28.913 47.444 1.00 9.87 387 MET G N 1
ATOM 13994 C CA . MET D 1 387 ? -21.740 27.941 47.127 1.00 10.16 387 MET G CA 1
ATOM 13995 C C . MET D 1 387 ? -22.138 26.504 47.389 1.00 11.17 387 MET G C 1
ATOM 13996 O O . MET D 1 387 ? -21.936 25.628 46.543 1.00 11.16 387 MET G O 1
ATOM 14001 N N . PRO D 1 388 ? -22.730 26.195 48.546 1.00 11.94 388 PRO G N 1
ATOM 14002 C CA . PRO D 1 388 ? -23.122 24.823 48.826 1.00 12.27 388 PRO G CA 1
ATOM 14003 C C . PRO D 1 388 ? -24.133 24.298 47.823 1.00 11.25 388 PRO G C 1
ATOM 14004 O O . PRO D 1 388 ? -24.013 23.170 47.346 1.00 11.80 388 PRO G O 1
ATOM 14008 N N . ALA D 1 389 ? -25.109 25.136 47.471 1.00 11.35 389 ALA G N 1
ATOM 14009 C CA . ALA D 1 389 ? -26.131 24.723 46.509 1.00 10.72 389 ALA G CA 1
ATOM 14010 C C . ALA D 1 389 ? -25.494 24.478 45.144 1.00 10.98 389 ALA G C 1
ATOM 14011 O O . ALA D 1 389 ? -25.826 23.506 44.468 1.00 11.14 389 ALA G O 1
ATOM 14013 N N . LEU D 1 390 ? -24.562 25.346 44.750 1.00 10.60 390 LEU G N 1
ATOM 14014 C CA . LEU D 1 390 ? -23.908 25.183 43.451 1.00 10.38 390 LEU G CA 1
ATOM 14015 C C . LEU D 1 390 ? -23.086 23.913 43.379 1.00 10.77 390 LEU G C 1
ATOM 14016 O O . LEU D 1 390 ? -23.157 23.143 42.415 1.00 10.61 390 LEU G O 1
ATOM 14021 N N . VAL D 1 391 ? -22.320 23.638 44.441 1.00 11.13 391 VAL G N 1
ATOM 14022 C CA . VAL D 1 391 ? -21.514 22.420 44.473 1.00 10.57 391 VAL G CA 1
ATOM 14023 C C . VAL D 1 391 ? -22.407 21.187 44.475 1.00 10.68 391 VAL G C 1
ATOM 14024 O O . VAL D 1 391 ? -22.105 20.189 43.820 1.00 10.87 391 VAL G O 1
ATOM 14028 N N . GLU D 1 392 ? -23.524 21.248 45.201 1.00 11.56 392 GLU G N 1
ATOM 14029 C CA . GLU D 1 392 ? -24.465 20.133 45.220 1.00 12.85 392 GLU G CA 1
ATOM 14030 C C . GLU D 1 392 ? -25.140 19.902 43.873 1.00 12.15 392 GLU G C 1
ATOM 14031 O O . GLU D 1 392 ? -25.288 18.759 43.441 1.00 12.62 392 GLU G O 1
ATOM 14037 N N . ILE D 1 393 ? -25.535 20.982 43.204 1.00 11.73 393 ILE G N 1
ATOM 14038 C CA . ILE D 1 393 ? -26.177 20.848 41.895 1.00 11.94 393 ILE G CA 1
ATOM 14039 C C . ILE D 1 393 ? -25.221 20.322 40.835 1.00 11.74 393 ILE G C 1
ATOM 14040 O O . ILE D 1 393 ? -25.534 19.370 40.125 1.00 11.44 393 ILE G O 1
ATOM 14045 N N . PHE D 1 394 ? -24.045 20.935 40.723 1.00 11.68 394 PHE G N 1
ATOM 14046 C CA . PHE D 1 394 ? -23.151 20.686 39.598 1.00 11.76 394 PHE G CA 1
ATOM 14047 C C . PHE D 1 394 ? -22.064 19.667 39.857 1.00 12.44 394 PHE G C 1
ATOM 14048 O O . PHE D 1 394 ? -21.558 19.055 38.911 1.00 12.71 394 PHE G O 1
ATOM 14056 N N . GLY D 1 395 ? -21.660 19.476 41.113 1.00 11.83 395 GLY G N 1
ATOM 14057 C CA . GLY D 1 395 ? -20.462 18.689 41.388 1.00 11.75 395 GLY G CA 1
ATOM 14058 C C . GLY D 1 395 ? -19.219 19.447 40.920 1.00 10.61 395 GLY G C 1
ATOM 14059 O O . GLY D 1 395 ? -19.244 20.654 40.704 1.00 11.59 395 GLY G O 1
ATOM 14060 N N . ASP D 1 396 ? -18.122 18.721 40.763 1.00 10.36 396 ASP G N 1
ATOM 14061 C CA . ASP D 1 396 ? -16.833 19.333 40.480 1.00 10.26 396 ASP G CA 1
ATOM 14062 C C . ASP D 1 396 ? -16.691 19.785 39.032 1.00 9.57 396 ASP G C 1
ATOM 14063 O O . ASP D 1 396 ? -15.916 20.705 38.781 1.00 8.92 396 ASP G O 1
ATOM 14068 N N . ASP D 1 397 ? -17.375 19.123 38.095 1.00 9.10 397 ASP G N 1
ATOM 14069 C CA . ASP D 1 397 ? -17.178 19.462 36.677 1.00 9.58 397 ASP G CA 1
ATOM 14070 C C . ASP D 1 397 ? -18.090 20.599 36.251 1.00 9.79 397 ASP G C 1
ATOM 14071 O O . ASP D 1 397 ? -19.078 20.448 35.529 1.00 9.89 397 ASP G O 1
ATOM 14076 N N . ALA D 1 398 ? -17.732 21.789 36.694 1.00 9.11 398 ALA G N 1
ATOM 14077 C CA . ALA D 1 398 ? -18.435 23.019 36.396 1.00 8.94 398 ALA G CA 1
ATOM 14078 C C . ALA D 1 398 ? -17.472 24.168 36.680 1.00 9.18 398 ALA G C 1
ATOM 14079 O O . ALA D 1 398 ? -16.505 24.008 37.434 1.00 8.99 398 ALA G O 1
ATOM 14081 N N . CYS D 1 399 ? -17.722 25.292 36.049 1.00 8.68 399 CYS G N 1
ATOM 14082 C CA . CYS D 1 399 ? -17.060 26.531 36.411 1.00 8.98 399 CYS G CA 1
ATOM 14083 C C . CYS D 1 399 ? -18.100 27.456 37.026 1.00 9.87 399 CYS G C 1
ATOM 14084 O O . CYS D 1 399 ? -19.179 27.634 36.470 1.00 10.05 399 CYS G O 1
ATOM 14087 N N . LEU D 1 400 ? -17.831 27.939 38.232 1.00 8.83 400 LEU G N 1
ATOM 14088 C CA . LEU D 1 400 ? -18.746 28.803 38.960 1.00 8.98 400 LEU G CA 1
ATOM 14089 C C . LEU D 1 400 ? -18.211 30.230 38.910 1.00 8.84 400 LEU G C 1
ATOM 14090 O O . LEU D 1 400 ? -17.051 30.442 39.269 1.00 9.44 400 LEU G O 1
ATOM 14095 N N . GLN D 1 401 ? -18.986 31.161 38.367 1.00 8.10 401 GLN G N 1
ATOM 14096 C CA . GLN D 1 401 ? -18.482 32.494 38.089 1.00 8.69 401 GLN G CA 1
ATOM 14097 C C . GLN D 1 401 ? -19.143 33.567 38.935 1.00 8.69 401 GLN G C 1
ATOM 14098 O O . GLN D 1 401 ? -20.353 33.597 39.101 1.00 8.54 401 GLN G O 1
ATOM 14104 N N . PHE D 1 402 ? -18.296 34.415 39.520 1.00 8.98 402 PHE G N 1
ATOM 14105 C CA . PHE D 1 402 ? -18.697 35.447 40.459 1.00 8.32 402 PHE G CA 1
ATOM 14106 C C . PHE D 1 402 ? -18.162 36.795 40.009 1.00 8.76 402 PHE G C 1
ATOM 14107 O O . PHE D 1 402 ? -16.989 37.097 40.239 1.00 9.15 402 PHE G O 1
ATOM 14115 N N . GLY D 1 403 ? -18.961 37.543 39.251 1.00 8.74 403 GLY G N 1
ATOM 14116 C CA . GLY D 1 403 ? -18.518 38.828 38.715 1.00 8.17 403 GLY G CA 1
ATOM 14117 C C . GLY D 1 403 ? -18.777 39.916 39.748 1.00 8.42 403 GLY G C 1
ATOM 14118 O O . GLY D 1 403 ? -17.883 40.280 40.532 1.00 8.86 403 GLY G O 1
ATOM 14119 N N . GLY D 1 404 ? -20.040 40.305 39.899 1.00 8.39 404 GLY G N 1
ATOM 14120 C CA . GLY D 1 404 ? -20.451 41.150 41.024 1.00 7.94 404 GLY G CA 1
ATOM 14121 C C . GLY D 1 404 ? -20.086 40.533 42.365 1.00 9.02 404 GLY G C 1
ATOM 14122 O O . GLY D 1 404 ? -19.668 41.256 43.278 1.00 8.96 404 GLY G O 1
ATOM 14123 N N . GLY D 1 405 ? -20.076 39.216 42.479 1.00 8.96 405 GLY G N 1
ATOM 14124 C CA . GLY D 1 405 ? -19.677 38.510 43.680 1.00 9.45 405 GLY G CA 1
ATOM 14125 C C . GLY D 1 405 ? -18.192 38.549 43.977 1.00 10.14 405 GLY G C 1
ATOM 14126 O O . GLY D 1 405 ? -17.789 38.040 45.030 1.00 10.59 405 GLY G O 1
ATOM 14127 N N . THR D 1 406 ? -17.365 39.095 43.105 1.00 9.27 406 THR G N 1
ATOM 14128 C CA . THR D 1 406 ? -15.958 39.352 43.347 1.00 8.86 406 THR G CA 1
ATOM 14129 C C . THR D 1 406 ? -15.654 40.840 43.340 1.00 9.06 406 THR G C 1
ATOM 14130 O O . THR D 1 406 ? -15.129 41.378 44.325 1.00 9.18 406 THR G O 1
ATOM 14134 N N . LEU D 1 407 ? -16.060 41.557 42.291 1.00 8.43 407 LEU G N 1
ATOM 14135 C CA . LEU D 1 407 ? -15.818 42.984 42.166 1.00 9.06 407 LEU G CA 1
ATOM 14136 C C . LEU D 1 407 ? -16.729 43.841 43.033 1.00 8.73 407 LEU G C 1
ATOM 14137 O O . LEU D 1 407 ? -16.572 45.069 43.110 1.00 9.44 407 LEU G O 1
ATOM 14142 N N . GLY D 1 408 ? -17.677 43.227 43.729 1.00 9.32 408 GLY G N 1
ATOM 14143 C CA . GLY D 1 408 ? -18.509 43.889 44.713 1.00 9.86 408 GLY G CA 1
ATOM 14144 C C . GLY D 1 408 ? -18.068 43.608 46.146 1.00 10.14 408 GLY G C 1
ATOM 14145 O O . GLY D 1 408 ? -18.728 44.111 47.066 1.00 10.23 408 GLY G O 1
ATOM 14146 N N . HIS D 1 409 ? -17.023 42.813 46.330 1.00 9.92 409 HIS G N 1
ATOM 14147 C CA . HIS D 1 409 ? -16.499 42.620 47.696 1.00 10.06 409 HIS G CA 1
ATOM 14148 C C . HIS D 1 409 ? -16.016 43.963 48.215 1.00 10.60 409 HIS G C 1
ATOM 14149 O O . HIS D 1 409 ? -15.388 44.769 47.528 1.00 10.11 409 HIS G O 1
ATOM 14156 N N . PRO D 1 410 ? -16.210 44.217 49.509 1.00 10.75 410 PRO G N 1
ATOM 14157 C CA . PRO D 1 410 ? -15.853 45.502 50.091 1.00 11.62 410 PRO G CA 1
ATOM 14158 C C . PRO D 1 410 ? -14.367 45.806 50.011 1.00 11.49 410 PRO G C 1
ATOM 14159 O O . PRO D 1 410 ? -13.963 46.957 49.871 1.00 14.17 410 PRO G O 1
ATOM 14163 N N . TRP D 1 411 ? -13.532 44.762 50.108 1.00 10.86 411 TRP G N 1
ATOM 14164 C CA . TRP D 1 411 ? -12.092 44.960 50.194 1.00 10.63 411 TRP G CA 1
ATOM 14165 C C . TRP D 1 411 ? -11.394 44.869 48.842 1.00 9.90 411 TRP G C 1
ATOM 14166 O O . TRP D 1 411 ? -10.169 44.922 48.792 1.00 10.95 411 TRP G O 1
ATOM 14177 N N . GLY D 1 412 ? -12.168 44.705 47.764 1.00 10.43 412 GLY G N 1
ATOM 14178 C CA . GLY D 1 412 ? -11.553 44.661 46.439 1.00 10.03 412 GLY G CA 1
ATOM 14179 C C . GLY D 1 412 ? -11.456 43.251 45.872 1.00 8.79 412 GLY G C 1
ATOM 14180 O O . GLY D 1 412 ? -11.925 42.272 46.449 1.00 8.83 412 GLY G O 1
ATOM 14181 N N . ASN D 1 413 ? -10.864 43.151 44.682 1.00 8.98 413 ASN G N 1
ATOM 14182 C CA . ASN D 1 413 ? -10.956 41.931 43.895 1.00 9.04 413 ASN G CA 1
ATOM 14183 C C . ASN D 1 413 ? -10.184 40.759 44.475 1.00 8.52 413 ASN G C 1
ATOM 14184 O O . ASN D 1 413 ? -10.652 39.627 44.383 1.00 8.89 413 ASN G O 1
ATOM 14189 N N . ALA D 1 414 ? -8.981 41.011 45.002 1.00 8.57 414 ALA G N 1
ATOM 14190 C CA . ALA D 1 414 ? -8.180 39.897 45.511 1.00 8.78 414 ALA G CA 1
ATOM 14191 C C . ALA D 1 414 ? -8.842 39.248 46.717 1.00 8.51 414 ALA G C 1
ATOM 14192 O O . ALA D 1 414 ? -9.027 38.032 46.755 1.00 9.13 414 ALA G O 1
ATOM 14194 N N . PRO D 1 415 ? -9.300 40.054 47.675 1.00 9.38 415 PRO G N 1
ATOM 14195 C CA . PRO D 1 415 ? -10.060 39.527 48.805 1.00 9.99 415 PRO G CA 1
ATOM 14196 C C . PRO D 1 415 ? -11.357 38.894 48.352 1.00 9.90 415 PRO G C 1
ATOM 14197 O O . PRO D 1 415 ? -11.787 37.870 48.883 1.00 9.94 415 PRO G O 1
ATOM 14201 N N . GLY D 1 416 ? -11.998 39.471 47.327 1.00 9.63 416 GLY G N 1
ATOM 14202 C CA . GLY D 1 416 ? -13.253 38.924 46.821 1.00 9.70 416 GLY G CA 1
ATOM 14203 C C . GLY D 1 416 ? -13.049 37.551 46.201 1.00 8.50 416 GLY G C 1
ATOM 14204 O O . GLY D 1 416 ? -13.849 36.633 46.373 1.00 8.74 416 GLY G O 1
ATOM 14205 N N . ALA D 1 417 ? -11.951 37.397 45.462 1.00 8.72 417 ALA G N 1
ATOM 14206 C CA . ALA D 1 417 ? -11.570 36.129 44.869 1.00 9.16 417 ALA G CA 1
ATOM 14207 C C . ALA D 1 417 ? -11.250 35.099 45.944 1.00 9.45 417 ALA G C 1
ATOM 14208 O O . ALA D 1 417 ? -11.705 33.961 45.898 1.00 9.79 417 ALA G O 1
ATOM 14210 N N . ALA D 1 418 ? -10.503 35.542 46.963 1.00 9.69 418 ALA G N 1
ATOM 14211 C CA . ALA D 1 418 ? -10.141 34.635 48.053 1.00 9.67 418 ALA G CA 1
ATOM 14212 C C . ALA D 1 418 ? -11.379 34.143 48.783 1.00 9.32 418 ALA G C 1
ATOM 14213 O O . ALA D 1 418 ? -11.480 32.966 49.133 1.00 9.67 418 ALA G O 1
ATOM 14215 N N . ALA D 1 419 ? -12.340 35.031 49.029 1.00 9.08 419 ALA G N 1
ATOM 14216 C CA . ALA D 1 419 ? -13.594 34.631 49.658 1.00 9.70 419 ALA G CA 1
ATOM 14217 C C . ALA D 1 419 ? -14.283 33.522 48.865 1.00 10.09 419 ALA G C 1
ATOM 14218 O O . ALA D 1 419 ? -14.718 32.527 49.439 1.00 10.85 419 ALA G O 1
ATOM 14220 N N . ASN D 1 420 ? -14.387 33.707 47.545 1.00 10.09 420 ASN G N 1
ATOM 14221 C CA . ASN D 1 420 ? -15.014 32.687 46.714 1.00 9.77 420 ASN G CA 1
ATOM 14222 C C . ASN D 1 420 ? -14.237 31.383 46.710 1.00 9.21 420 ASN G C 1
ATOM 14223 O O . ASN D 1 420 ? -14.823 30.300 46.809 1.00 8.64 420 ASN G O 1
ATOM 14228 N N . ARG D 1 421 ? -12.910 31.480 46.636 1.00 8.97 421 ARG G N 1
ATOM 14229 C CA . ARG D 1 421 ? -12.067 30.293 46.628 1.00 8.93 421 ARG G CA 1
ATOM 14230 C C . ARG D 1 421 ? -12.127 29.533 47.950 1.00 9.35 421 ARG G C 1
ATOM 14231 O O . ARG D 1 421 ? -12.295 28.319 47.934 1.00 9.37 421 ARG G O 1
ATOM 14239 N N . VAL D 1 422 ? -12.084 30.250 49.071 1.00 10.18 422 VAL G N 1
ATOM 14240 C CA . VAL D 1 422 ? -12.238 29.611 50.377 1.00 10.64 422 VAL G CA 1
ATOM 14241 C C . VAL D 1 422 ? -13.599 28.943 50.506 1.00 10.04 422 VAL G C 1
ATOM 14242 O O . VAL D 1 422 ? -13.689 27.815 50.982 1.00 10.07 422 VAL G O 1
ATOM 14246 N N . ALA D 1 423 ? -14.661 29.639 50.121 1.00 10.21 423 ALA G N 1
ATOM 14247 C CA . ALA D 1 423 ? -16.007 29.082 50.151 1.00 10.21 423 ALA G CA 1
ATOM 14248 C C . ALA D 1 423 ? -16.089 27.786 49.353 1.00 10.48 423 ALA G C 1
ATOM 14249 O O . ALA D 1 423 ? -16.471 26.742 49.889 1.00 11.37 423 ALA G O 1
ATOM 14251 N N . LEU D 1 424 ? -15.651 27.828 48.093 1.00 10.54 424 LEU G N 1
ATOM 14252 C CA . LEU D 1 424 ? -15.650 26.636 47.260 1.00 10.48 424 LEU G CA 1
ATOM 14253 C C . LEU D 1 424 ? -14.864 25.489 47.874 1.00 9.70 424 LEU G C 1
ATOM 14254 O O . LEU D 1 424 ? -15.332 24.349 47.887 1.00 9.60 424 LEU G O 1
ATOM 14259 N N . GLU D 1 425 ? -13.650 25.763 48.355 1.00 10.17 425 GLU G N 1
ATOM 14260 C CA . GLU D 1 425 ? -12.824 24.704 48.935 1.00 10.42 425 GLU G CA 1
ATOM 14261 C C . GLU D 1 425 ? -13.387 24.144 50.234 1.00 10.58 425 GLU G C 1
ATOM 14262 O O . GLU D 1 425 ? -13.278 22.945 50.495 1.00 11.19 425 GLU G O 1
ATOM 14268 N N . ALA D 1 426 ? -13.990 25.011 51.052 1.00 11.14 426 ALA G N 1
ATOM 14269 C CA . ALA D 1 426 ? -14.688 24.543 52.249 1.00 11.08 426 ALA G CA 1
ATOM 14270 C C . ALA D 1 426 ? -15.854 23.629 51.914 1.00 11.53 426 ALA G C 1
ATOM 14271 O O . ALA D 1 426 ? -16.026 22.569 52.508 1.00 11.61 426 ALA G O 1
ATOM 14273 N N . CYS D 1 427 ? -16.664 23.977 50.918 1.00 10.88 427 CYS G N 1
ATOM 14274 C CA . CYS D 1 427 ? -17.786 23.157 50.486 1.00 11.30 427 CYS G CA 1
ATOM 14275 C C . CYS D 1 427 ? -17.274 21.823 49.959 1.00 10.95 427 CYS G C 1
ATOM 14276 O O . CYS D 1 427 ? -17.780 20.761 50.322 1.00 11.75 427 CYS G O 1
ATOM 14279 N N . THR D 1 428 ? -16.247 21.864 49.120 1.00 10.69 428 THR G N 1
ATOM 14280 C CA . THR D 1 428 ? -15.655 20.680 48.522 1.00 10.69 428 THR G CA 1
ATOM 14281 C C . THR D 1 428 ? -15.075 19.726 49.561 1.00 11.09 428 THR G C 1
ATOM 14282 O O . THR D 1 428 ? -15.300 18.525 49.482 1.00 11.58 428 THR G O 1
ATOM 14286 N N . GLN D 1 429 ? -14.377 20.293 50.548 1.00 11.22 429 GLN G N 1
ATOM 14287 C CA . GLN D 1 429 ? -13.847 19.455 51.630 1.00 12.37 429 GLN G CA 1
ATOM 14288 C C . GLN D 1 429 ? -14.964 18.811 52.439 1.00 12.55 429 GLN G C 1
ATOM 14289 O O . GLN D 1 429 ? -14.925 17.612 52.718 1.00 12.21 429 GLN G O 1
ATOM 14295 N N . ALA D 1 430 ? -15.966 19.604 52.795 1.00 12.95 430 ALA G N 1
ATOM 14296 C CA . ALA D 1 430 ? -17.106 19.118 53.564 1.00 14.05 430 ALA G CA 1
ATOM 14297 C C . ALA D 1 430 ? -17.813 17.973 52.857 1.00 15.09 430 ALA G C 1
ATOM 14298 O O . ALA D 1 430 ? -18.079 16.926 53.455 1.00 15.87 430 ALA G O 1
ATOM 14300 N N . ARG D 1 431 ? -18.083 18.133 51.559 1.00 14.98 431 ARG G N 1
ATOM 14301 C CA . ARG D 1 431 ? -18.661 17.039 50.786 1.00 16.21 431 ARG G CA 1
ATOM 14302 C C . ARG D 1 431 ? -17.772 15.807 50.765 1.00 16.34 431 ARG G C 1
ATOM 14303 O O . ARG D 1 431 ? -18.264 14.686 50.939 1.00 17.32 431 ARG G O 1
ATOM 14311 N N . ASN D 1 432 ? -16.467 15.968 50.573 1.00 15.65 432 ASN G N 1
ATOM 14312 C CA . ASN D 1 432 ? -15.526 14.860 50.579 1.00 16.14 432 ASN G CA 1
ATOM 14313 C C . ASN D 1 432 ? -15.479 14.139 51.922 1.00 16.38 432 ASN G C 1
ATOM 14314 O O . ASN D 1 432 ? -15.282 12.926 51.960 1.00 16.90 432 ASN G O 1
ATOM 14319 N N . GLU D 1 433 ? -15.702 14.855 53.017 1.00 17.08 433 GLU G N 1
ATOM 14320 C CA . GLU D 1 433 ? -15.770 14.272 54.345 1.00 18.38 433 GLU G CA 1
ATOM 14321 C C . GLU D 1 433 ? -17.109 13.621 54.660 1.00 19.78 433 GLU G C 1
ATOM 14322 O O . GLU D 1 433 ? -17.269 13.065 55.753 1.00 20.57 433 GLU G O 1
ATOM 14328 N N . GLY D 1 434 ? -18.090 13.730 53.779 1.00 20.61 434 GLY G N 1
ATOM 14329 C CA . GLY D 1 434 ? -19.337 12.996 53.922 1.00 21.47 434 GLY G CA 1
ATOM 14330 C C . GLY D 1 434 ? -20.478 13.886 54.384 1.00 21.96 434 GLY G C 1
ATOM 14331 O O . GLY D 1 434 ? -21.560 13.373 54.686 1.00 22.78 434 GLY G O 1
ATOM 14332 N N . ARG D 1 435 ? -20.257 15.194 54.444 1.00 21.82 435 ARG G N 1
ATOM 14333 C CA . ARG D 1 435 ? -21.316 16.109 54.853 1.00 22.17 435 ARG G CA 1
ATOM 14334 C C . ARG D 1 435 ? -22.293 16.332 53.705 1.00 22.18 435 ARG G C 1
ATOM 14335 O O . ARG D 1 435 ? -21.939 16.319 52.525 1.00 22.17 435 ARG G O 1
ATOM 14343 N N . ASP D 1 436 ? -23.561 16.480 54.067 1.00 21.82 436 ASP G N 1
ATOM 14344 C CA . ASP D 1 436 ? -24.628 16.694 53.095 1.00 22.18 436 ASP G CA 1
ATOM 14345 C C . ASP D 1 436 ? -24.777 18.186 52.848 1.00 21.34 436 ASP G C 1
ATOM 14346 O O . ASP D 1 436 ? -25.373 18.919 53.637 1.00 20.82 436 ASP G O 1
ATOM 14351 N N . LEU D 1 437 ? -24.278 18.639 51.693 1.00 20.76 437 LEU G N 1
ATOM 14352 C CA . LEU D 1 437 ? -24.273 20.061 51.378 1.00 20.88 437 LEU G CA 1
ATOM 14353 C C . LEU D 1 437 ? -25.677 20.644 51.294 1.00 21.77 437 LEU G C 1
ATOM 14354 O O . LEU D 1 437 ? -25.849 21.837 51.549 1.00 21.77 437 LEU G O 1
ATOM 14359 N N . ALA D 1 438 ? -26.689 19.852 50.969 1.00 23.30 438 ALA G N 1
ATOM 14360 C CA . ALA D 1 438 ? -28.074 20.278 51.013 1.00 25.39 438 ALA G CA 1
ATOM 14361 C C . ALA D 1 438 ? -28.621 20.550 52.407 1.00 26.59 438 ALA G C 1
ATOM 14362 O O . ALA D 1 438 ? -29.565 21.343 52.499 1.00 27.50 438 ALA G O 1
ATOM 14364 N N . ARG D 1 439 ? -28.136 19.902 53.455 1.00 27.96 439 ARG G N 1
ATOM 14365 C CA . ARG D 1 439 ? -28.613 20.162 54.804 1.00 29.23 439 ARG G CA 1
ATOM 14366 C C . ARG D 1 439 ? -27.656 21.076 55.575 1.00 28.62 439 ARG G C 1
ATOM 14367 O O . ARG D 1 439 ? -28.091 21.882 56.391 1.00 29.06 439 ARG G O 1
ATOM 14375 N N . GLU D 1 440 ? -26.367 20.878 55.336 1.00 27.42 440 GLU G N 1
ATOM 14376 C CA . GLU D 1 440 ? -25.328 21.445 56.182 1.00 26.44 440 GLU G CA 1
ATOM 14377 C C . GLU D 1 440 ? -24.649 22.633 55.515 1.00 24.49 440 GLU G C 1
ATOM 14378 O O . GLU D 1 440 ? -23.735 23.223 56.082 1.00 23.76 440 GLU G O 1
ATOM 14384 N N . GLY D 1 441 ? -25.121 23.000 54.327 1.00 22.92 441 GLY G N 1
ATOM 14385 C CA . GLY D 1 441 ? -24.512 24.063 53.545 1.00 21.45 441 GLY G CA 1
ATOM 14386 C C . GLY D 1 441 ? -24.323 25.356 54.312 1.00 20.38 441 GLY G C 1
ATOM 14387 O O . GLY D 1 441 ? -23.227 25.922 54.332 1.00 19.71 441 GLY G O 1
ATOM 14388 N N . GLY D 1 442 ? -25.374 25.851 54.961 1.00 20.40 442 GLY G N 1
ATOM 14389 C CA . GLY D 1 442 ? -25.307 27.068 55.752 1.00 19.97 442 GLY G CA 1
ATOM 14390 C C . GLY D 1 442 ? -24.287 26.985 56.881 1.00 19.75 442 GLY G C 1
ATOM 14391 O O . GLY D 1 442 ? -23.549 27.935 57.133 1.00 19.44 442 GLY G O 1
ATOM 14392 N N . ASP D 1 443 ? -24.227 25.833 57.542 1.00 19.75 443 ASP G N 1
ATOM 14393 C CA . ASP D 1 443 ? -23.236 25.587 58.580 1.00 19.67 443 ASP G CA 1
ATOM 14394 C C . ASP D 1 443 ? -21.817 25.533 58.028 1.00 18.54 443 ASP G C 1
ATOM 14395 O O . ASP D 1 443 ? -20.899 26.071 58.641 1.00 17.58 443 ASP G O 1
ATOM 14400 N N . VAL D 1 444 ? -21.632 24.891 56.875 1.00 17.25 444 VAL G N 1
ATOM 14401 C CA . VAL D 1 444 ? -20.327 24.895 56.217 1.00 16.80 444 VAL G CA 1
ATOM 14402 C C . VAL D 1 444 ? -19.876 26.317 55.923 1.00 15.90 444 VAL G C 1
ATOM 14403 O O . VAL D 1 444 ? -18.755 26.699 56.276 1.00 15.59 444 VAL G O 1
ATOM 14407 N N . ILE D 1 445 ? -20.744 27.124 55.301 1.00 15.94 445 ILE G N 1
ATOM 14408 C CA . ILE D 1 445 ? -20.368 28.504 55.007 1.00 15.96 445 ILE G CA 1
ATOM 14409 C C . ILE D 1 445 ? -20.134 29.303 56.280 1.00 16.52 445 ILE G C 1
ATOM 14410 O O . ILE D 1 445 ? -19.123 30.001 56.380 1.00 16.45 445 ILE G O 1
ATOM 14415 N N . ARG D 1 446 ? -21.019 29.194 57.271 1.00 17.85 446 ARG G N 1
ATOM 14416 C CA . ARG D 1 446 ? -20.809 29.876 58.540 1.00 19.16 446 ARG G CA 1
ATOM 14417 C C . ARG D 1 446 ? -19.464 29.580 59.186 1.00 18.23 446 ARG G C 1
ATOM 14418 O O . ARG D 1 446 ? -18.795 30.514 59.626 1.00 17.94 446 ARG G O 1
ATOM 14426 N N . SER D 1 447 ? -19.084 28.310 59.249 1.00 18.29 447 SER G N 1
ATOM 14427 C CA . SER D 1 447 ? -17.782 27.945 59.797 1.00 18.61 447 SER G CA 1
ATOM 14428 C C . SER D 1 447 ? -16.639 28.572 59.017 1.00 17.93 447 SER G C 1
ATOM 14429 O O . SER D 1 447 ? -15.694 29.093 59.609 1.00 18.03 447 SER G O 1
ATOM 14432 N N . ALA D 1 448 ? -16.723 28.551 57.686 1.00 17.34 448 ALA G N 1
ATOM 14433 C CA . ALA D 1 448 ? -15.688 29.154 56.856 1.00 17.06 448 ALA G CA 1
ATOM 14434 C C . ALA D 1 448 ? -15.657 30.669 56.998 1.00 16.96 448 ALA G C 1
ATOM 14435 O O . ALA D 1 448 ? -14.566 31.249 56.988 1.00 16.26 448 ALA G O 1
ATOM 14437 N N . CYS D 1 449 ? -16.810 31.321 57.139 1.00 17.37 449 CYS G N 1
ATOM 14438 C CA . CYS D 1 449 ? -16.858 32.754 57.389 1.00 18.80 449 CYS G CA 1
ATOM 14439 C C . CYS D 1 449 ? -16.160 33.116 58.705 1.00 19.66 449 CYS G C 1
ATOM 14440 O O . CYS D 1 449 ? -15.450 34.124 58.763 1.00 19.53 449 CYS G O 1
ATOM 14443 N N . LYS D 1 450 ? -16.296 32.302 59.752 1.00 20.67 450 LYS G N 1
ATOM 14444 C CA . LYS D 1 450 ? -15.596 32.513 61.003 1.00 21.81 450 LYS G CA 1
ATOM 14445 C C . LYS D 1 450 ? -14.072 32.516 60.830 1.00 21.00 450 LYS G C 1
ATOM 14446 O O . LYS D 1 450 ? -13.375 33.275 61.492 1.00 21.75 450 LYS G O 1
ATOM 14452 N N . TRP D 1 451 ? -13.603 31.568 60.028 1.00 19.69 451 TRP G N 1
ATOM 14453 C CA . TRP D 1 451 ? -12.180 31.336 59.871 1.00 19.01 451 TRP G CA 1
ATOM 14454 C C . TRP D 1 451 ? -11.512 32.361 58.969 1.00 18.03 451 TRP G C 1
ATOM 14455 O O . TRP D 1 451 ? -10.410 32.834 59.255 1.00 18.44 451 TRP G O 1
ATOM 14466 N N . SER D 1 452 ? -12.141 32.683 57.839 1.00 16.66 452 SER G N 1
ATOM 14467 C CA . SER D 1 452 ? -11.544 33.572 56.849 1.00 15.25 452 SER G CA 1
ATOM 14468 C C . SER D 1 452 ? -12.140 34.963 56.896 1.00 14.24 452 SER G C 1
ATOM 14469 O O . SER D 1 452 ? -13.325 35.160 56.603 1.00 14.11 452 SER G O 1
ATOM 14472 N N . PRO D 1 453 ? -11.327 35.980 57.182 1.00 14.14 453 PRO G N 1
ATOM 14473 C CA . PRO D 1 453 ? -11.800 37.348 57.250 1.00 14.08 453 PRO G CA 1
ATOM 14474 C C . PRO D 1 453 ? -12.291 37.839 55.891 1.00 13.25 453 PRO G C 1
ATOM 14475 O O . PRO D 1 453 ? -13.270 38.578 55.827 1.00 13.72 453 PRO G O 1
ATOM 14479 N N . GLU D 1 454 ? -11.647 37.377 54.824 1.00 13.56 454 GLU G N 1
ATOM 14480 C CA . GLU D 1 454 ? -12.062 37.756 53.470 1.00 13.13 454 GLU G CA 1
ATOM 14481 C C . GLU D 1 454 ? -13.455 37.220 53.178 1.00 12.45 454 GLU G C 1
ATOM 14482 O O . GLU D 1 454 ? -14.354 37.932 52.720 1.00 12.54 454 GLU G O 1
ATOM 14488 N N . LEU D 1 455 ? -13.666 35.942 53.489 1.00 12.26 455 LEU G N 1
ATOM 14489 C CA . LEU D 1 455 ? -14.982 35.332 53.332 1.00 12.59 455 LEU G CA 1
ATOM 14490 C C . LEU D 1 455 ? -16.004 35.993 54.237 1.00 13.21 455 LEU G C 1
ATOM 14491 O O . LEU D 1 455 ? -17.113 36.327 53.810 1.00 14.00 455 LEU G O 1
ATOM 14496 N N . ALA D 1 456 ? -15.657 36.213 55.513 1.00 13.22 456 ALA G N 1
ATOM 14497 C CA . ALA D 1 456 ? -16.568 36.877 56.431 1.00 13.29 456 ALA G CA 1
ATOM 14498 C C . ALA D 1 456 ? -17.114 38.189 55.890 1.00 12.80 456 ALA G C 1
ATOM 14499 O O . ALA D 1 456 ? -18.306 38.464 56.039 1.00 13.19 456 ALA G O 1
ATOM 14501 N N . ALA D 1 457 ? -16.279 39.020 55.269 1.00 13.14 457 ALA G N 1
ATOM 14502 C CA . ALA D 1 457 ? -16.762 40.272 54.691 1.00 13.07 457 ALA G CA 1
ATOM 14503 C C . ALA D 1 457 ? -17.796 40.027 53.595 1.00 13.48 457 ALA G C 1
ATOM 14504 O O . ALA D 1 457 ? -18.814 40.721 53.545 1.00 13.74 457 ALA G O 1
ATOM 14506 N N . ALA D 1 458 ? -17.580 39.029 52.742 1.00 13.21 458 ALA G N 1
ATOM 14507 C CA . ALA D 1 458 ? -18.554 38.668 51.716 1.00 13.50 458 ALA G CA 1
ATOM 14508 C C . ALA D 1 458 ? -19.841 38.133 52.328 1.00 13.69 458 ALA G C 1
ATOM 14509 O O . ALA D 1 458 ? -20.951 38.472 51.915 1.00 13.18 458 ALA G O 1
ATOM 14511 N N . CYS D 1 459 ? -19.695 37.268 53.333 1.00 14.27 459 CYS G N 1
ATOM 14512 C CA . CYS D 1 459 ? -20.825 36.676 54.030 1.00 15.50 459 CYS G CA 1
ATOM 14513 C C . CYS D 1 459 ? -21.773 37.733 54.585 1.00 15.12 459 CYS G C 1
ATOM 14514 O O . CYS D 1 459 ? -22.992 37.611 54.447 1.00 14.74 459 CYS G O 1
ATOM 14517 N N . GLU D 1 460 ? -21.225 38.777 55.198 1.00 15.41 460 GLU G N 1
ATOM 14518 C CA . GLU D 1 460 ? -22.026 39.835 55.787 1.00 16.92 460 GLU G CA 1
ATOM 14519 C C . GLU D 1 460 ? -22.743 40.681 54.744 1.00 15.89 460 GLU G C 1
ATOM 14520 O O . GLU D 1 460 ? -23.926 40.982 54.899 1.00 16.13 460 GLU G O 1
ATOM 14526 N N . VAL D 1 461 ? -22.047 41.061 53.673 1.00 14.92 461 VAL G N 1
ATOM 14527 C CA . VAL D 1 461 ? -22.647 41.938 52.670 1.00 14.68 461 VAL G CA 1
ATOM 14528 C C . VAL D 1 461 ? -23.821 41.273 51.959 1.00 13.65 461 VAL G C 1
ATOM 14529 O O . VAL D 1 461 ? -24.829 41.935 51.688 1.00 13.44 461 VAL G O 1
ATOM 14533 N N . TRP D 1 462 ? -23.707 39.986 51.636 1.00 12.91 462 TRP G N 1
ATOM 14534 C CA . TRP D 1 462 ? -24.708 39.345 50.793 1.00 12.81 462 TRP G CA 1
ATOM 14535 C C . TRP D 1 462 ? -25.590 38.357 51.522 1.00 14.21 462 TRP G C 1
ATOM 14536 O O . TRP D 1 462 ? -26.353 37.633 50.873 1.00 13.48 462 TRP G O 1
ATOM 14547 N N . LYS D 1 463 ? -25.597 38.369 52.852 1.00 15.41 463 LYS G N 1
ATOM 14548 C CA . LYS D 1 463 ? -26.335 37.400 53.641 1.00 17.87 463 LYS G CA 1
ATOM 14549 C C . LYS D 1 463 ? -27.807 37.288 53.276 1.00 17.72 463 LYS G C 1
ATOM 14550 O O . LYS D 1 463 ? -28.323 36.164 53.226 1.00 18.07 463 LYS G O 1
ATOM 14556 N N . GLU D 1 464 ? -28.495 38.405 53.057 1.00 18.21 464 GLU G N 1
ATOM 14557 C CA . GLU D 1 464 ? -29.930 38.341 52.806 1.00 19.94 464 GLU G CA 1
ATOM 14558 C C . GLU D 1 464 ? -30.334 38.357 51.342 1.00 18.78 464 GLU G C 1
ATOM 14559 O O . GLU D 1 464 ? -31.532 38.351 51.032 1.00 19.43 464 GLU G O 1
ATOM 14565 N N . ILE D 1 465 ? -29.369 38.337 50.432 1.00 17.21 465 ILE G N 1
ATOM 14566 C CA . ILE D 1 465 ? -29.678 38.444 49.009 1.00 15.97 465 ILE G CA 1
ATOM 14567 C C . ILE D 1 465 ? -30.043 37.089 48.422 1.00 15.68 465 ILE G C 1
ATOM 14568 O O . ILE D 1 465 ? -29.257 36.147 48.414 1.00 15.06 465 ILE G O 1
ATOM 14573 N N . LYS D 1 466 ? -31.299 36.986 48.003 1.00 15.48 466 LYS G N 1
ATOM 14574 C CA . LYS D 1 466 ? -31.822 35.791 47.368 1.00 16.39 466 LYS G CA 1
ATOM 14575 C C . LYS D 1 466 ? -32.579 36.171 46.096 1.00 14.68 466 LYS G C 1
ATOM 14576 O O . LYS D 1 466 ? -32.988 37.313 45.921 1.00 15.16 466 LYS G O 1
ATOM 14582 N N . PHE D 1 467 ? -32.649 35.227 45.165 1.00 14.51 467 PHE G N 1
ATOM 14583 C CA . PHE D 1 467 ? -33.421 35.408 43.939 1.00 13.88 467 PHE G CA 1
ATOM 14584 C C . PHE D 1 467 ? -34.433 34.275 43.827 1.00 14.04 467 PHE G C 1
ATOM 14585 O O . PHE D 1 467 ? -34.111 33.168 43.398 1.00 13.77 467 PHE G O 1
ATOM 14593 N N . GLU D 1 468 ? -35.660 34.540 44.261 1.00 14.77 468 GLU G N 1
ATOM 14594 C CA . GLU D 1 468 ? -36.715 33.539 44.310 1.00 16.16 468 GLU G CA 1
ATOM 14595 C C . GLU D 1 468 ? -37.981 34.074 43.651 1.00 15.53 468 GLU G C 1
ATOM 14596 O O . GLU D 1 468 ? -38.600 35.016 44.143 1.00 15.29 468 GLU G O 1
ATOM 14602 N N . PHE D 1 469 ? -38.264 33.618 42.433 1.00 14.78 469 PHE G N 1
ATOM 14603 C CA . PHE D 1 469 ? -39.384 34.104 41.640 1.00 14.70 469 PHE G CA 1
ATOM 14604 C C . PHE D 1 469 ? -40.138 32.931 41.009 1.00 14.42 469 PHE G C 1
ATOM 14605 O O . PHE D 1 469 ? -39.605 31.827 40.904 1.00 14.33 469 PHE G O 1
ATOM 14613 N N . ASP D 1 470 ? -41.375 33.180 40.599 1.00 14.31 470 ASP G N 1
ATOM 14614 C CA . ASP D 1 470 ? -42.145 32.179 39.865 1.00 15.23 470 ASP G CA 1
ATOM 14615 C C . ASP D 1 470 ? -41.432 31.825 38.559 1.00 14.69 470 ASP G C 1
ATOM 14616 O O . ASP D 1 470 ? -40.977 32.710 37.831 1.00 14.41 470 ASP G O 1
ATOM 14621 N N . THR D 1 471 ? -41.335 30.537 38.283 1.00 13.54 471 THR G N 1
ATOM 14622 C CA . THR D 1 471 ? -40.621 30.060 37.102 1.00 13.66 471 THR G CA 1
ATOM 14623 C C . THR D 1 471 ? -41.517 30.059 35.870 1.00 13.57 471 THR G C 1
ATOM 14624 O O . THR D 1 471 ? -42.623 29.525 35.897 1.00 13.43 471 THR G O 1
ATOM 14628 N N . ILE D 1 472 ? -40.989 30.609 34.785 1.00 13.01 472 ILE G N 1
ATOM 14629 C CA . ILE D 1 472 ? -41.692 30.619 33.503 1.00 12.72 472 ILE G CA 1
ATOM 14630 C C . ILE D 1 472 ? -41.444 29.337 32.726 1.00 12.87 472 ILE G C 1
ATOM 14631 O O . ILE D 1 472 ? -42.391 28.673 32.291 1.00 13.64 472 ILE G O 1
ATOM 14636 N N . ASP D 1 473 ? -40.188 28.940 32.585 1.00 13.40 473 ASP G N 1
ATOM 14637 C CA . ASP D 1 473 ? -39.833 27.732 31.844 1.00 13.84 473 ASP G CA 1
ATOM 14638 C C . ASP D 1 473 ? -39.997 26.494 32.718 1.00 14.85 473 ASP G C 1
ATOM 14639 O O . ASP D 1 473 ? -39.027 25.903 33.187 1.00 14.80 473 ASP G O 1
ATOM 14644 N N . LYS D 1 474 ? -41.245 26.099 32.947 1.00 15.65 474 LYS G N 1
ATOM 14645 C CA . LYS D 1 474 ? -41.595 24.898 33.678 1.00 17.34 474 LYS G CA 1
ATOM 14646 C C . LYS D 1 474 ? -41.806 23.735 32.711 1.00 16.95 474 LYS G C 1
ATOM 14647 O O . LYS D 1 474 ? -42.213 23.944 31.569 1.00 16.02 474 LYS G O 1
ATOM 14653 N N . LEU D 1 475 ? -41.565 22.516 33.175 1.00 17.66 475 LEU G N 1
ATOM 14654 C CA . LEU D 1 475 ? -41.659 21.339 32.320 1.00 18.31 475 LEU G CA 1
ATOM 14655 C C . LEU D 1 475 ? -43.022 21.170 31.667 1.00 18.31 475 LEU G C 1
ATOM 14656 O O . LEU D 1 475 ? -44.045 21.588 32.257 1.00 17.78 475 LEU G O 1
ATOM 14671 N N . MET E 2 2 ? 11.184 -0.281 43.811 1.00 14.47 2 MET I N 1
ATOM 14672 C CA . MET E 2 2 ? 12.097 0.819 44.085 1.00 14.29 2 MET I CA 1
ATOM 14673 C C . MET E 2 2 ? 11.793 1.962 43.121 1.00 13.56 2 MET I C 1
ATOM 14674 O O . MET E 2 2 ? 11.513 1.702 41.945 1.00 13.32 2 MET I O 1
ATOM 14679 N N . VAL E 2 3 ? 11.863 3.174 43.621 1.00 12.23 3 VAL I N 1
ATOM 14680 C CA . VAL E 2 3 ? 11.593 4.365 42.822 1.00 11.77 3 VAL I CA 1
ATOM 14681 C C . VAL E 2 3 ? 12.876 4.947 42.263 1.00 12.62 3 VAL I C 1
ATOM 14682 O O . VAL E 2 3 ? 13.838 5.190 42.992 1.00 13.31 3 VAL I O 1
ATOM 14686 N N . TRP E 2 4 ? 12.897 5.160 40.951 1.00 11.67 4 TRP I N 1
ATOM 14687 C CA . TRP E 2 4 ? 14.066 5.726 40.285 1.00 11.49 4 TRP I CA 1
ATOM 14688 C C . TRP E 2 4 ? 14.168 7.214 40.559 1.00 11.32 4 TRP I C 1
ATOM 14689 O O . TRP E 2 4 ? 13.268 7.984 40.232 1.00 11.51 4 TRP I O 1
ATOM 14700 N N . THR E 2 5 ? 15.235 7.659 41.234 1.00 11.61 5 THR I N 1
ATOM 14701 C CA . THR E 2 5 ? 15.248 9.051 41.670 1.00 11.94 5 THR I CA 1
ATOM 14702 C C . THR E 2 5 ? 15.361 9.999 40.481 1.00 11.67 5 THR I C 1
ATOM 14703 O O . THR E 2 5 ? 16.182 9.806 39.583 1.00 12.08 5 THR I O 1
ATOM 14707 N N . PRO E 2 6 ? 14.557 11.056 40.502 1.00 11.85 6 PRO I N 1
ATOM 14708 C CA . PRO E 2 6 ? 14.680 12.143 39.540 1.00 12.10 6 PRO I CA 1
ATOM 14709 C C . PRO E 2 6 ? 15.676 13.203 39.962 1.00 13.21 6 PRO I C 1
ATOM 14710 O O . PRO E 2 6 ? 15.924 14.167 39.234 1.00 12.55 6 PRO I O 1
ATOM 14714 N N . VAL E 2 7 ? 16.208 13.099 41.180 1.00 13.60 7 VAL I N 1
ATOM 14715 C CA . VAL E 2 7 ? 17.009 14.155 41.780 1.00 14.90 7 VAL I CA 1
ATOM 14716 C C . VAL E 2 7 ? 18.496 13.888 41.614 1.00 14.57 7 VAL I C 1
ATOM 14717 O O . VAL E 2 7 ? 18.977 12.805 41.949 1.00 14.71 7 VAL I O 1
ATOM 14721 N N . ASN E 2 8 ? 19.226 14.858 41.066 1.00 14.75 8 ASN I N 1
ATOM 14722 C CA . ASN E 2 8 ? 20.682 14.744 40.967 1.00 15.77 8 ASN I CA 1
ATOM 14723 C C . ASN E 2 8 ? 21.099 13.412 40.366 1.00 15.84 8 ASN I C 1
ATOM 14724 O O . ASN E 2 8 ? 21.988 12.716 40.857 1.00 16.36 8 ASN I O 1
ATOM 14732 N N . ASN E 2 9 ? 20.543 13.088 39.195 1.00 14.80 9 ASN I N 1
ATOM 14733 C CA . ASN E 2 9 ? 20.747 11.770 38.607 1.00 14.12 9 ASN I CA 1
ATOM 14734 C C . ASN E 2 9 ? 21.057 11.912 37.123 1.00 14.12 9 ASN I C 1
ATOM 14735 O O . ASN E 2 9 ? 20.714 11.044 36.324 1.00 14.20 9 ASN I O 1
ATOM 14740 N N . LYS E 2 10 ? 21.783 12.967 36.760 1.00 14.25 10 LYS I N 1
ATOM 14741 C CA . LYS E 2 10 ? 22.127 13.176 35.356 1.00 15.63 10 LYS I CA 1
ATOM 14742 C C . LYS E 2 10 ? 23.116 12.139 34.861 1.00 15.31 10 LYS I C 1
ATOM 14743 O O . LYS E 2 10 ? 23.958 11.614 35.591 1.00 14.65 10 LYS I O 1
ATOM 14749 N N . MET E 2 11 ? 22.975 11.790 33.588 1.00 14.83 11 MET I N 1
ATOM 14750 C CA . MET E 2 11 ? 23.716 10.744 32.918 1.00 15.27 11 MET I CA 1
ATOM 14751 C C . MET E 2 11 ? 24.544 11.265 31.753 1.00 15.96 11 MET I C 1
ATOM 14752 O O . MET E 2 11 ? 24.319 12.352 31.202 1.00 17.48 11 MET I O 1
ATOM 14757 N N . PHE E 2 12 ? 25.495 10.451 31.294 1.00 15.05 12 PHE I N 1
ATOM 14758 C CA . PHE E 2 12 ? 26.457 10.857 30.288 1.00 15.36 12 PHE I CA 1
ATOM 14759 C C . PHE E 2 12 ? 26.575 9.864 29.142 1.00 14.13 12 PHE I C 1
ATOM 14760 O O . PHE E 2 12 ? 27.665 9.502 28.715 1.00 13.76 12 PHE I O 1
ATOM 14768 N N . GLU E 2 13 ? 25.428 9.364 28.701 1.00 11.63 13 GLU I N 1
ATOM 14769 C CA . GLU E 2 13 ? 25.372 8.447 27.565 1.00 10.40 13 GLU I CA 1
ATOM 14770 C C . GLU E 2 13 ? 26.103 7.151 27.867 1.00 9.92 13 GLU I C 1
ATOM 14771 O O . GLU E 2 13 ? 25.937 6.615 28.974 1.00 9.93 13 GLU I O 1
ATOM 14777 N N . THR E 2 14 ? 26.824 6.556 26.928 1.00 9.78 14 THR I N 1
ATOM 14778 C CA . THR E 2 14 ? 27.146 5.137 27.000 1.00 9.94 14 THR I CA 1
ATOM 14779 C C . THR E 2 14 ? 27.947 4.778 28.242 1.00 10.09 14 THR I C 1
ATOM 14780 O O . THR E 2 14 ? 28.994 5.330 28.534 1.00 10.81 14 THR I O 1
ATOM 14784 N N . PHE E 2 15 ? 27.456 3.767 28.940 1.00 10.71 15 PHE I N 1
ATOM 14785 C CA . PHE E 2 15 ? 28.016 3.169 30.133 1.00 10.74 15 PHE I CA 1
ATOM 14786 C C . PHE E 2 15 ? 27.676 3.928 31.405 1.00 11.70 15 PHE I C 1
ATOM 14787 O O . PHE E 2 15 ? 28.001 3.424 32.495 1.00 12.44 15 PHE I O 1
ATOM 14795 N N . SER E 2 16 ? 26.795 4.919 31.356 1.00 11.12 16 SER I N 1
ATOM 14796 C CA . SER E 2 16 ? 26.399 5.667 32.536 1.00 11.22 16 SER I CA 1
ATOM 14797 C C . SER E 2 16 ? 25.517 4.868 33.492 1.00 11.39 16 SER I C 1
ATOM 14798 O O . SER E 2 16 ? 25.368 5.285 34.640 1.00 12.50 16 SER I O 1
ATOM 14803 N N . TYR E 2 17 ? 24.889 3.798 33.024 1.00 10.54 17 TYR I N 1
ATOM 14804 C CA . TYR E 2 17 ? 24.006 3.002 33.857 1.00 10.59 17 TYR I CA 1
ATOM 14805 C C . TYR E 2 17 ? 24.712 1.803 34.481 1.00 11.31 17 TYR I C 1
ATOM 14806 O O . TYR E 2 17 ? 24.056 1.038 35.175 1.00 12.27 17 TYR I O 1
ATOM 14815 N N . LEU E 2 18 ? 26.005 1.653 34.217 1.00 11.65 18 LEU I N 1
ATOM 14816 C CA . LEU E 2 18 ? 26.810 0.618 34.860 1.00 13.44 18 LEU I CA 1
ATOM 14817 C C . LEU E 2 18 ? 27.598 1.216 36.021 1.00 14.28 18 LEU I C 1
ATOM 14818 O O . LEU E 2 18 ? 27.705 2.433 36.148 1.00 14.96 18 LEU I O 1
ATOM 14823 N N . PRO E 2 19 ? 28.129 0.360 36.899 1.00 16.04 19 PRO I N 1
ATOM 14824 C CA . PRO E 2 19 ? 29.087 0.838 37.889 1.00 17.63 19 PRO I CA 1
ATOM 14825 C C . PRO E 2 19 ? 30.189 1.624 37.204 1.00 19.14 19 PRO I C 1
ATOM 14826 O O . PRO E 2 19 ? 30.561 1.310 36.070 1.00 18.81 19 PRO I O 1
ATOM 14830 N N . PRO E 2 20 ? 30.729 2.634 37.869 1.00 20.64 20 PRO I N 1
ATOM 14831 C CA . PRO E 2 20 ? 31.846 3.397 37.347 1.00 21.10 20 PRO I CA 1
ATOM 14832 C C . PRO E 2 20 ? 32.949 2.487 36.834 1.00 21.55 20 PRO I C 1
ATOM 14833 O O . PRO E 2 20 ? 33.325 1.496 37.469 1.00 20.85 20 PRO I O 1
ATOM 14837 N N . LEU E 2 21 ? 33.468 2.802 35.647 1.00 21.67 21 LEU I N 1
ATOM 14838 C CA . LEU E 2 21 ? 34.487 1.956 35.045 1.00 22.16 21 LEU I CA 1
ATOM 14839 C C . LEU E 2 21 ? 35.768 1.967 35.887 1.00 22.22 21 LEU I C 1
ATOM 14840 O O . LEU E 2 21 ? 36.297 3.042 36.161 1.00 22.27 21 LEU I O 1
ATOM 14845 N N . THR E 2 22 ? 36.250 0.776 36.215 1.00 22.31 22 THR I N 1
ATOM 14846 C CA . THR E 2 22 ? 37.562 0.692 36.866 1.00 23.04 22 THR I CA 1
ATOM 14847 C C . THR E 2 22 ? 38.644 0.998 35.837 1.00 23.67 22 THR I C 1
ATOM 14848 O O . THR E 2 22 ? 38.384 1.072 34.633 1.00 22.86 22 THR I O 1
ATOM 14852 N N . ASP E 2 23 ? 39.888 1.106 36.308 1.00 23.78 23 ASP I N 1
ATOM 14853 C CA . ASP E 2 23 ? 41.009 1.308 35.398 1.00 24.37 23 ASP I CA 1
ATOM 14854 C C . ASP E 2 23 ? 41.171 0.135 34.449 1.00 23.72 23 ASP I C 1
ATOM 14855 O O . ASP E 2 23 ? 41.453 0.339 33.260 1.00 23.59 23 ASP I O 1
ATOM 14860 N N . GLU E 2 24 ? 40.979 -1.091 34.922 1.00 23.06 24 GLU I N 1
ATOM 14861 C CA . GLU E 2 24 ? 40.991 -2.270 34.075 1.00 22.72 24 GLU I CA 1
ATOM 14862 C C . GLU E 2 24 ? 39.912 -2.199 32.994 1.00 21.04 24 GLU I C 1
ATOM 14863 O O . GLU E 2 24 ? 40.160 -2.539 31.837 1.00 19.96 24 GLU I O 1
ATOM 14869 N N . GLN E 2 25 ? 38.712 -1.786 33.385 1.00 19.64 25 GLN I N 1
ATOM 14870 C CA . GLN E 2 25 ? 37.602 -1.695 32.437 1.00 18.21 25 GLN I CA 1
ATOM 14871 C C . GLN E 2 25 ? 37.833 -0.605 31.403 1.00 17.20 25 GLN I C 1
ATOM 14872 O O . GLN E 2 25 ? 37.530 -0.830 30.229 1.00 15.85 25 GLN I O 1
ATOM 14878 N N . ILE E 2 26 ? 38.405 0.527 31.782 1.00 16.31 26 ILE I N 1
ATOM 14879 C CA . ILE E 2 26 ? 38.796 1.561 30.829 1.00 16.48 26 ILE I CA 1
ATOM 14880 C C . ILE E 2 26 ? 39.853 1.041 29.877 1.00 16.27 26 ILE I C 1
ATOM 14881 O O . ILE E 2 26 ? 39.740 1.210 28.662 1.00 16.21 26 ILE I O 1
ATOM 14886 N N . ALA E 2 27 ? 40.893 0.387 30.394 1.00 15.49 27 ALA I N 1
ATOM 14887 C CA . ALA E 2 27 ? 41.916 -0.210 29.543 1.00 15.28 27 ALA I CA 1
ATOM 14888 C C . ALA E 2 27 ? 41.353 -1.227 28.565 1.00 14.63 27 ALA I C 1
ATOM 14889 O O . ALA E 2 27 ? 41.831 -1.273 27.422 1.00 14.69 27 ALA I O 1
ATOM 14891 N N . ALA E 2 28 ? 40.363 -2.025 28.946 1.00 14.28 28 ALA I N 1
ATOM 14892 C CA . ALA E 2 28 ? 39.724 -2.957 28.027 1.00 14.26 28 ALA I CA 1
ATOM 14893 C C . ALA E 2 28 ? 38.998 -2.229 26.894 1.00 13.88 28 ALA I C 1
ATOM 14894 O O . ALA E 2 28 ? 39.034 -2.702 25.756 1.00 13.76 28 ALA I O 1
ATOM 14896 N N . GLN E 2 29 ? 38.356 -1.107 27.202 1.00 14.17 29 GLN I N 1
ATOM 14897 C CA . GLN E 2 29 ? 37.721 -0.315 26.143 1.00 13.86 29 GLN I CA 1
ATOM 14898 C C . GLN E 2 29 ? 38.763 0.279 25.214 1.00 14.08 29 GLN I C 1
ATOM 14899 O O . GLN E 2 29 ? 38.564 0.295 23.994 1.00 13.83 29 GLN I O 1
ATOM 14905 N N . VAL E 2 30 ? 39.904 0.722 25.731 1.00 13.83 30 VAL I N 1
ATOM 14906 C CA . VAL E 2 30 ? 40.988 1.218 24.895 1.00 14.12 30 VAL I CA 1
ATOM 14907 C C . VAL E 2 30 ? 41.529 0.115 23.998 1.00 14.64 30 VAL I C 1
ATOM 14908 O O . VAL E 2 30 ? 41.757 0.325 22.809 1.00 14.10 30 VAL I O 1
ATOM 14912 N N . ASP E 2 31 ? 41.677 -1.101 24.528 1.00 15.56 31 ASP I N 1
ATOM 14913 C CA . ASP E 2 31 ? 42.067 -2.245 23.716 1.00 16.40 31 ASP I CA 1
ATOM 14914 C C . ASP E 2 31 ? 41.103 -2.499 22.563 1.00 15.75 31 ASP I C 1
ATOM 14915 O O . ASP E 2 31 ? 41.525 -2.833 21.458 1.00 15.59 31 ASP I O 1
ATOM 14920 N N . TYR E 2 32 ? 39.806 -2.357 22.806 1.00 15.31 32 TYR I N 1
ATOM 14921 C CA . TYR E 2 32 ? 38.803 -2.513 21.760 1.00 15.46 32 TYR I CA 1
ATOM 14922 C C . TYR E 2 32 ? 38.938 -1.454 20.675 1.00 14.34 32 TYR I C 1
ATOM 14923 O O . TYR E 2 32 ? 38.855 -1.771 19.485 1.00 13.92 32 TYR I O 1
ATOM 14932 N N . ILE E 2 33 ? 39.183 -0.205 21.064 1.00 14.00 33 ILE I N 1
ATOM 14933 C CA . ILE E 2 33 ? 39.489 0.837 20.083 1.00 14.42 33 ILE I CA 1
ATOM 14934 C C . ILE E 2 33 ? 40.649 0.427 19.185 1.00 14.89 33 ILE I C 1
ATOM 14935 O O . ILE E 2 33 ? 40.554 0.491 17.961 1.00 14.09 33 ILE I O 1
ATOM 14940 N N . VAL E 2 34 ? 41.763 0.026 19.797 1.00 15.12 34 VAL I N 1
ATOM 14941 C CA . VAL E 2 34 ? 42.976 -0.291 19.049 1.00 16.66 34 VAL I CA 1
ATOM 14942 C C . VAL E 2 34 ? 42.814 -1.547 18.216 1.00 16.69 34 VAL I C 1
ATOM 14943 O O . VAL E 2 34 ? 43.270 -1.593 17.064 1.00 17.00 34 VAL I O 1
ATOM 14947 N N . ALA E 2 35 ? 42.105 -2.552 18.715 1.00 16.80 35 ALA I N 1
ATOM 14948 C CA . ALA E 2 35 ? 41.868 -3.782 17.973 1.00 17.42 35 ALA I CA 1
ATOM 14949 C C . ALA E 2 35 ? 41.082 -3.537 16.692 1.00 17.62 35 ALA I C 1
ATOM 14950 O O . ALA E 2 35 ? 41.279 -4.228 15.692 1.00 18.09 35 ALA I O 1
ATOM 14952 N N . ASN E 2 36 ? 40.162 -2.577 16.714 1.00 16.73 36 ASN I N 1
ATOM 14953 C CA . ASN E 2 36 ? 39.319 -2.283 15.568 1.00 17.13 36 ASN I CA 1
ATOM 14954 C C . ASN E 2 36 ? 39.897 -1.198 14.676 1.00 16.23 36 ASN I C 1
ATOM 14955 O O . ASN E 2 36 ? 39.301 -0.848 13.655 1.00 16.68 36 ASN I O 1
ATOM 14960 N N . GLY E 2 37 ? 41.032 -0.628 15.058 1.00 15.75 37 GLY I N 1
ATOM 14961 C CA . GLY E 2 37 ? 41.723 0.368 14.258 1.00 15.09 37 GLY I CA 1
ATOM 14962 C C . GLY E 2 37 ? 41.027 1.721 14.265 1.00 14.63 37 GLY I C 1
ATOM 14963 O O . GLY E 2 37 ? 41.212 2.485 13.318 1.00 15.77 37 GLY I O 1
ATOM 14964 N N . TRP E 2 38 ? 40.247 2.019 15.295 1.00 13.34 38 TRP I N 1
ATOM 14965 C CA . TRP E 2 38 ? 39.565 3.307 15.344 1.00 12.66 38 TRP I CA 1
ATOM 14966 C C . TRP E 2 38 ? 40.487 4.376 15.895 1.00 12.38 38 TRP I C 1
ATOM 14967 O O . TRP E 2 38 ? 41.546 4.085 16.449 1.00 11.73 38 TRP I O 1
ATOM 14978 N N . ILE E 2 39 ? 40.117 5.629 15.703 1.00 10.90 39 ILE I N 1
ATOM 14979 C CA . ILE E 2 39 ? 40.948 6.771 16.053 1.00 10.60 39 ILE I CA 1
ATOM 14980 C C . ILE E 2 39 ? 40.541 7.303 17.415 1.00 10.97 39 ILE I C 1
ATOM 14981 O O . ILE E 2 39 ? 39.469 7.888 17.555 1.00 10.66 39 ILE I O 1
ATOM 14986 N N . PRO E 2 40 ? 41.370 7.116 18.433 1.00 10.64 40 PRO I N 1
ATOM 14987 C CA . PRO E 2 40 ? 41.079 7.632 19.757 1.00 11.07 40 PRO I CA 1
ATOM 14988 C C . PRO E 2 40 ? 41.121 9.151 19.790 1.00 10.41 40 PRO I C 1
ATOM 14989 O O . PRO E 2 40 ? 41.916 9.775 19.097 1.00 10.84 40 PRO I O 1
ATOM 14993 N N . CYS E 2 41 ? 40.277 9.747 20.622 1.00 10.49 41 CYS I N 1
ATOM 14994 C CA . CYS E 2 41 ? 40.327 11.185 20.839 1.00 10.56 41 CYS I CA 1
ATOM 14995 C C . CYS E 2 41 ? 39.734 11.515 22.203 1.00 10.20 41 CYS I C 1
ATOM 14996 O O . CYS E 2 41 ? 38.802 10.847 22.636 1.00 11.56 41 CYS I O 1
ATOM 14999 N N . LEU E 2 42 ? 40.312 12.502 22.862 1.00 9.98 42 LEU I N 1
ATOM 15000 C CA . LEU E 2 42 ? 39.778 12.980 24.125 1.00 9.91 42 LEU I CA 1
ATOM 15001 C C . LEU E 2 42 ? 39.098 14.324 23.926 1.00 10.01 42 LEU I C 1
ATOM 15002 O O . LEU E 2 42 ? 39.545 15.138 23.125 1.00 9.57 42 LEU I O 1
ATOM 15007 N N . GLU E 2 43 ? 38.016 14.519 24.655 1.00 9.88 43 GLU I N 1
ATOM 15008 C CA . GLU E 2 43 ? 37.275 15.767 24.651 1.00 10.10 43 GLU I CA 1
ATOM 15009 C C . GLU E 2 43 ? 36.968 16.136 26.100 1.00 10.23 43 GLU I C 1
ATOM 15010 O O . GLU E 2 43 ? 36.805 15.240 26.936 1.00 10.41 43 GLU I O 1
ATOM 15016 N N . PHE E 2 44 ? 36.828 17.421 26.362 1.00 9.53 44 PHE I N 1
ATOM 15017 C CA . PHE E 2 44 ? 36.591 17.866 27.730 1.00 9.43 44 PHE I CA 1
ATOM 15018 C C . PHE E 2 44 ? 35.736 19.120 27.754 1.00 9.67 44 PHE I C 1
ATOM 15019 O O . PHE E 2 44 ? 35.638 19.870 26.780 1.00 9.36 44 PHE I O 1
ATOM 15027 N N . ALA E 2 45 ? 35.098 19.352 28.896 1.00 9.49 45 ALA I N 1
ATOM 15028 C CA . ALA E 2 45 ? 34.267 20.526 29.095 1.00 11.01 45 ALA I CA 1
ATOM 15029 C C . ALA E 2 45 ? 34.226 20.919 30.570 1.00 12.04 45 ALA I C 1
ATOM 15030 O O . ALA E 2 45 ? 34.094 20.058 31.434 1.00 11.67 45 ALA I O 1
ATOM 15032 N N . GLU E 2 46 ? 34.253 22.224 30.816 1.00 13.64 46 GLU I N 1
ATOM 15033 C CA . GLU E 2 46 ? 33.943 22.700 32.170 1.00 15.70 46 GLU I CA 1
ATOM 15034 C C . GLU E 2 46 ? 32.497 22.367 32.497 1.00 15.90 46 GLU I C 1
ATOM 15035 O O . GLU E 2 46 ? 31.677 22.127 31.605 1.00 15.17 46 GLU I O 1
ATOM 15041 N N . ALA E 2 47 ? 32.145 22.358 33.778 1.00 15.99 47 ALA I N 1
ATOM 15042 C CA . ALA E 2 47 ? 30.826 21.944 34.228 1.00 17.32 47 ALA I CA 1
ATOM 15043 C C . ALA E 2 47 ? 29.701 22.721 33.559 1.00 18.04 47 ALA I C 1
ATOM 15044 O O . ALA E 2 47 ? 28.721 22.127 33.109 1.00 18.16 47 ALA I O 1
ATOM 15046 N N . ASP E 2 48 ? 29.853 24.027 33.395 1.00 19.53 48 ASP I N 1
ATOM 15047 C CA . ASP E 2 48 ? 28.871 24.873 32.743 1.00 21.07 48 ASP I CA 1
ATOM 15048 C C . ASP E 2 48 ? 28.672 24.585 31.263 1.00 20.18 48 ASP I C 1
ATOM 15049 O O . ASP E 2 48 ? 27.705 25.089 30.679 1.00 20.71 48 ASP I O 1
ATOM 15054 N N . LYS E 2 49 ? 29.569 23.859 30.615 1.00 18.22 49 LYS I N 1
ATOM 15055 C CA . LYS E 2 49 ? 29.458 23.516 29.207 1.00 16.75 49 LYS I CA 1
ATOM 15056 C C . LYS E 2 49 ? 29.350 22.019 28.970 1.00 16.42 49 LYS I C 1
ATOM 15057 O O . LYS E 2 49 ? 29.488 21.558 27.832 1.00 15.96 49 LYS I O 1
ATOM 15063 N N . ALA E 2 50 ? 29.097 21.221 30.006 1.00 15.56 50 ALA I N 1
ATOM 15064 C CA . ALA E 2 50 ? 29.132 19.773 29.854 1.00 15.77 50 ALA I CA 1
ATOM 15065 C C . ALA E 2 50 ? 27.758 19.187 29.554 1.00 16.23 50 ALA I C 1
ATOM 15066 O O . ALA E 2 50 ? 27.664 18.103 28.982 1.00 16.85 50 ALA I O 1
ATOM 15068 N N . TYR E 2 51 ? 26.705 19.913 29.913 1.00 16.78 51 TYR I N 1
ATOM 15069 C CA . TYR E 2 51 ? 25.349 19.422 29.778 1.00 16.69 51 TYR I CA 1
ATOM 15070 C C . TYR E 2 51 ? 24.573 20.081 28.635 1.00 15.57 51 TYR I C 1
ATOM 15071 O O . TYR E 2 51 ? 24.601 21.290 28.483 1.00 14.72 51 TYR I O 1
ATOM 15088 N N . VAL E 2 52 ? 23.841 19.267 27.890 1.00 15.15 52 VAL I N 1
ATOM 15089 C CA . VAL E 2 52 ? 22.989 19.744 26.810 1.00 15.51 52 VAL I CA 1
ATOM 15090 C C . VAL E 2 52 ? 22.106 20.893 27.280 1.00 14.20 52 VAL I C 1
ATOM 15091 O O . VAL E 2 52 ? 21.527 20.857 28.362 1.00 13.96 52 VAL I O 1
ATOM 15095 N N . SER E 2 53 ? 22.017 21.945 26.465 1.00 12.56 53 SER I N 1
ATOM 15096 C CA . SER E 2 53 ? 21.201 23.101 26.816 1.00 11.87 53 SER I CA 1
ATOM 15097 C C . SER E 2 53 ? 20.665 23.738 25.539 1.00 11.29 53 SER I C 1
ATOM 15098 O O . SER E 2 53 ? 20.867 23.204 24.446 1.00 10.92 53 SER I O 1
ATOM 15101 N N . ASN E 2 54 ? 19.840 24.768 25.691 1.00 10.91 54 ASN I N 1
ATOM 15102 C CA . ASN E 2 54 ? 18.994 25.283 24.624 1.00 11.71 54 ASN I CA 1
ATOM 15103 C C . ASN E 2 54 ? 19.110 26.788 24.451 1.00 11.85 54 ASN I C 1
ATOM 15104 O O . ASN E 2 54 ? 18.331 27.355 23.670 1.00 11.45 54 ASN I O 1
ATOM 15109 N N . GLU E 2 55 ? 20.077 27.458 25.064 1.00 10.85 55 GLU I N 1
ATOM 15110 C CA . GLU E 2 55 ? 20.051 28.911 25.150 1.00 11.55 55 GLU I CA 1
ATOM 15111 C C . GLU E 2 55 ? 20.177 29.603 23.803 1.00 11.13 55 GLU I C 1
ATOM 15112 O O . GLU E 2 55 ? 19.562 30.662 23.626 1.00 10.83 55 GLU I O 1
ATOM 15118 N N . SER E 2 56 ? 20.873 29.025 22.832 1.00 10.61 56 SER I N 1
ATOM 15119 C CA . SER E 2 56 ? 21.020 29.685 21.541 1.00 10.26 56 SER I CA 1
ATOM 15120 C C . SER E 2 56 ? 19.723 29.755 20.758 1.00 10.16 56 SER I C 1
ATOM 15121 O O . SER E 2 56 ? 19.608 30.630 19.893 1.00 10.21 56 SER I O 1
ATOM 15124 N N . ALA E 2 57 ? 18.712 28.956 21.071 1.00 9.83 57 ALA I N 1
ATOM 15125 C CA . ALA E 2 57 ? 17.422 29.002 20.408 1.00 9.72 57 ALA I CA 1
ATOM 15126 C C . ALA E 2 57 ? 16.655 30.292 20.619 1.00 10.14 57 ALA I C 1
ATOM 15127 O O . ALA E 2 57 ? 15.754 30.602 19.822 1.00 10.18 57 ALA I O 1
ATOM 15129 N N . ILE E 2 58 ? 17.081 31.169 21.529 1.00 9.72 58 ILE I N 1
ATOM 15130 C CA . ILE E 2 58 ? 16.537 32.514 21.643 1.00 9.80 58 ILE I CA 1
ATOM 15131 C C . ILE E 2 58 ? 16.721 33.291 20.347 1.00 8.98 58 ILE I C 1
ATOM 15132 O O . ILE E 2 58 ? 15.963 34.220 20.065 1.00 8.84 58 ILE I O 1
ATOM 15137 N N . ARG E 2 59 ? 17.740 32.978 19.561 1.00 8.91 59 ARG I N 1
ATOM 15138 C CA . ARG E 2 59 ? 18.045 33.676 18.327 1.00 8.82 59 ARG I CA 1
ATOM 15139 C C . ARG E 2 59 ? 17.328 33.087 17.122 1.00 9.43 59 ARG I C 1
ATOM 15140 O O . ARG E 2 59 ? 17.533 33.575 16.006 1.00 11.31 59 ARG I O 1
ATOM 15148 N N . PHE E 2 60 ? 16.533 32.043 17.291 1.00 9.06 60 PHE I N 1
ATOM 15149 C CA . PHE E 2 60 ? 15.967 31.303 16.186 1.00 9.76 60 PHE I CA 1
ATOM 15150 C C . PHE E 2 60 ? 14.521 31.683 15.875 1.00 10.27 60 PHE I C 1
ATOM 15151 O O . PHE E 2 60 ? 13.769 32.099 16.751 1.00 10.93 60 PHE I O 1
ATOM 15159 N N . GLY E 2 61 ? 14.159 31.407 14.617 1.00 10.65 61 GLY I N 1
ATOM 15160 C CA . GLY E 2 61 ? 12.744 31.197 14.282 1.00 11.13 61 GLY I CA 1
ATOM 15161 C C . GLY E 2 61 ? 12.379 29.773 14.677 1.00 12.30 61 GLY I C 1
ATOM 15162 O O . GLY E 2 61 ? 12.997 29.188 15.583 1.00 12.87 61 GLY I O 1
ATOM 15163 N N . SER E 2 62 ? 11.545 29.093 13.902 1.00 12.07 62 SER I N 1
ATOM 15164 C CA . SER E 2 62 ? 11.031 27.784 14.290 1.00 12.31 62 SER I CA 1
ATOM 15165 C C . SER E 2 62 ? 11.904 26.658 13.762 1.00 11.73 62 SER I C 1
ATOM 15166 O O . SER E 2 62 ? 11.429 25.732 13.095 1.00 12.93 62 SER I O 1
ATOM 15169 N N . VAL E 2 63 ? 13.198 26.714 14.052 1.00 10.08 63 VAL I N 1
ATOM 15170 C CA . VAL E 2 63 ? 14.187 25.812 13.495 1.00 9.53 63 VAL I CA 1
ATOM 15171 C C . VAL E 2 63 ? 15.024 25.156 14.588 1.00 9.21 63 VAL I C 1
ATOM 15172 O O . VAL E 2 63 ? 16.156 24.739 14.348 1.00 9.83 63 VAL I O 1
ATOM 15176 N N . SER E 2 64 ? 14.461 25.007 15.791 1.00 9.08 64 SER I N 1
ATOM 15177 C CA . SER E 2 64 ? 15.232 24.383 16.869 1.00 9.08 64 SER I CA 1
ATOM 15178 C C . SER E 2 64 ? 15.326 22.870 16.745 1.00 9.52 64 SER I C 1
ATOM 15179 O O . SER E 2 64 ? 16.141 22.289 17.477 1.00 9.27 64 SER I O 1
ATOM 15183 N N . CYS E 2 65 ? 14.549 22.196 15.909 1.00 8.76 65 CYS I N 1
ATOM 15184 C CA . CYS E 2 65 ? 14.592 20.749 15.818 1.00 8.41 65 CYS I CA 1
ATOM 15185 C C . CYS E 2 65 ? 16.006 20.212 15.690 1.00 8.58 65 CYS I C 1
ATOM 15186 O O . CYS E 2 65 ? 16.794 20.571 14.816 1.00 8.90 65 CYS I O 1
ATOM 15190 N N . LEU E 2 66 ? 16.375 19.359 16.642 1.00 8.55 66 LEU I N 1
ATOM 15191 C CA . LEU E 2 66 ? 17.674 18.721 16.748 1.00 8.96 66 LEU I CA 1
ATOM 15192 C C . LEU E 2 66 ? 18.849 19.685 16.749 1.00 8.83 66 LEU I C 1
ATOM 15193 O O . LEU E 2 66 ? 19.963 19.351 16.347 1.00 9.43 66 LEU I O 1
ATOM 15198 N N . TYR E 2 67 ? 18.634 20.886 17.248 1.00 9.03 67 TYR I N 1
ATOM 15199 C CA . TYR E 2 67 ? 19.640 21.830 17.656 1.00 9.01 67 TYR I CA 1
ATOM 15200 C C . TYR E 2 67 ? 19.707 21.831 19.180 1.00 9.32 67 TYR I C 1
ATOM 15201 O O . TYR E 2 67 ? 18.685 22.011 19.839 1.00 9.37 67 TYR I O 1
ATOM 15210 N N . TYR E 2 68 ? 20.883 21.575 19.749 1.00 8.97 68 TYR I N 1
ATOM 15211 C CA . TYR E 2 68 ? 21.136 21.736 21.176 1.00 9.36 68 TYR I CA 1
ATOM 15212 C C . TYR E 2 68 ? 22.531 22.334 21.356 1.00 8.81 68 TYR I C 1
ATOM 15213 O O . TYR E 2 68 ? 23.450 22.006 20.601 1.00 9.52 68 TYR I O 1
ATOM 15222 N N . ASP E 2 69 ? 22.677 23.199 22.359 1.00 8.54 69 ASP I N 1
ATOM 15223 C CA . ASP E 2 69 ? 24.010 23.634 22.771 1.00 9.01 69 ASP I CA 1
ATOM 15224 C C . ASP E 2 69 ? 24.675 22.568 23.633 1.00 9.13 69 ASP I C 1
ATOM 15225 O O . ASP E 2 69 ? 24.012 21.755 24.269 1.00 9.40 69 ASP I O 1
ATOM 15230 N N . ASN E 2 70 ? 25.997 22.550 23.622 1.00 9.48 70 ASN I N 1
ATOM 15231 C CA . ASN E 2 70 ? 26.836 21.733 24.483 1.00 10.06 70 ASN I CA 1
ATOM 15232 C C . ASN E 2 70 ? 26.900 20.274 24.070 1.00 10.18 70 ASN I C 1
ATOM 15233 O O . ASN E 2 70 ? 27.382 19.438 24.845 1.00 10.93 70 ASN I O 1
ATOM 15238 N N . ARG E 2 71 ? 26.591 19.940 22.821 1.00 9.47 71 ARG I N 1
ATOM 15239 C CA . ARG E 2 71 ? 26.935 18.628 22.285 1.00 9.39 71 ARG I CA 1
ATOM 15240 C C . ARG E 2 71 ? 28.416 18.587 21.943 1.00 9.30 71 ARG I C 1
ATOM 15241 O O . ARG E 2 71 ? 29.114 17.615 22.245 1.00 9.27 71 ARG I O 1
ATOM 15249 N N . TYR E 2 72 ? 28.900 19.635 21.278 1.00 8.96 72 TYR I N 1
ATOM 15250 C CA . TYR E 2 72 ? 30.332 19.803 21.093 1.00 8.66 72 TYR I CA 1
ATOM 15251 C C . TYR E 2 72 ? 30.987 20.100 22.441 1.00 8.61 72 TYR I C 1
ATOM 15252 O O . TYR E 2 72 ? 30.525 20.944 23.204 1.00 9.52 72 TYR I O 1
ATOM 15261 N N . TRP E 2 73 ? 32.054 19.362 22.700 1.00 8.67 73 TRP I N 1
ATOM 15262 C CA . TRP E 2 73 ? 32.988 19.678 23.781 1.00 9.13 73 TRP I CA 1
ATOM 15263 C C . TRP E 2 73 ? 34.287 20.161 23.159 1.00 9.76 73 TRP I C 1
ATOM 15264 O O . TRP E 2 73 ? 34.359 20.330 21.935 1.00 10.37 73 TRP I O 1
ATOM 15275 N N . THR E 2 74 ? 35.316 20.411 23.951 1.00 9.33 74 THR I N 1
ATOM 15276 C CA . THR E 2 74 ? 36.593 20.900 23.454 1.00 9.36 74 THR I CA 1
ATOM 15277 C C . THR E 2 74 ? 37.547 19.745 23.216 1.00 9.11 74 THR I C 1
ATOM 15278 O O . THR E 2 74 ? 37.672 18.816 24.016 1.00 9.12 74 THR I O 1
ATOM 15282 N N . MET E 2 75 ? 38.199 19.751 22.061 1.00 9.27 75 MET I N 1
ATOM 15283 C CA . MET E 2 75 ? 39.161 18.714 21.720 1.00 9.34 75 MET I CA 1
ATOM 15284 C C . MET E 2 75 ? 40.434 18.829 22.555 1.00 9.35 75 MET I C 1
ATOM 15285 O O . MET E 2 75 ? 41.055 19.884 22.639 1.00 9.13 75 MET I O 1
ATOM 15290 N N . TRP E 2 76 ? 40.865 17.701 23.109 1.00 9.00 76 TRP I N 1
ATOM 15291 C CA . TRP E 2 76 ? 42.207 17.621 23.692 1.00 9.30 76 TRP I CA 1
ATOM 15292 C C . TRP E 2 76 ? 43.190 17.328 22.568 1.00 8.66 76 TRP I C 1
ATOM 15293 O O . TRP E 2 76 ? 43.163 16.259 21.953 1.00 9.63 76 TRP I O 1
ATOM 15304 N N . LYS E 2 77 ? 44.060 18.284 22.264 1.00 9.58 77 LYS I N 1
ATOM 15305 C CA . LYS E 2 77 ? 45.067 18.102 21.220 1.00 9.78 77 LYS I CA 1
ATOM 15306 C C . LYS E 2 77 ? 44.396 17.727 19.906 1.00 10.02 77 LYS I C 1
ATOM 15307 O O . LYS E 2 77 ? 43.576 18.523 19.435 1.00 10.01 77 LYS I O 1
ATOM 15313 N N . LEU E 2 78 ? 44.741 16.616 19.292 1.00 9.68 78 LEU I N 1
ATOM 15314 C CA . LEU E 2 78 ? 44.129 16.176 18.041 1.00 10.40 78 LEU I CA 1
ATOM 15315 C C . LEU E 2 78 ? 43.755 14.711 18.202 1.00 10.33 78 LEU I C 1
ATOM 15316 O O . LEU E 2 78 ? 44.270 14.018 19.090 1.00 10.19 78 LEU I O 1
ATOM 15321 N N . PRO E 2 79 ? 42.851 14.218 17.377 1.00 10.24 79 PRO I N 1
ATOM 15322 C CA . PRO E 2 79 ? 42.590 12.787 17.308 1.00 10.51 79 PRO I CA 1
ATOM 15323 C C . PRO E 2 79 ? 43.902 12.057 17.096 1.00 11.23 79 PRO I C 1
ATOM 15324 O O . PRO E 2 79 ? 44.787 12.559 16.394 1.00 11.92 79 PRO I O 1
ATOM 15328 N N . MET E 2 80 ? 44.051 10.883 17.699 1.00 11.55 80 MET I N 1
ATOM 15329 C CA . MET E 2 80 ? 45.335 10.185 17.701 1.00 11.78 80 MET I CA 1
ATOM 15330 C C . MET E 2 80 ? 45.463 9.311 16.465 1.00 12.12 80 MET I C 1
ATOM 15331 O O . MET E 2 80 ? 45.417 8.088 16.520 1.00 11.75 80 MET I O 1
ATOM 15336 N N . PHE E 2 81 ? 45.556 9.969 15.306 1.00 12.31 81 PHE I N 1
ATOM 15337 C CA . PHE E 2 81 ? 45.601 9.279 14.031 1.00 12.80 81 PHE I CA 1
ATOM 15338 C C . PHE E 2 81 ? 46.817 8.355 14.002 1.00 14.11 81 PHE I C 1
ATOM 15339 O O . PHE E 2 81 ? 47.897 8.764 14.422 1.00 14.17 81 PHE I O 1
ATOM 15347 N N . GLY E 2 82 ? 46.589 7.106 13.631 1.00 14.79 82 GLY I N 1
ATOM 15348 C CA . GLY E 2 82 ? 47.679 6.149 13.498 1.00 16.33 82 GLY I CA 1
ATOM 15349 C C . GLY E 2 82 ? 47.994 5.442 14.806 1.00 17.59 82 GLY I C 1
ATOM 15350 O O . GLY E 2 82 ? 48.864 4.565 14.829 1.00 18.26 82 GLY I O 1
ATOM 15351 N N . CYS E 2 83 ? 47.307 5.798 15.889 1.00 18.28 83 CYS I N 1
ATOM 15352 C CA . CYS E 2 83 ? 47.671 5.248 17.194 1.00 19.33 83 CYS I CA 1
ATOM 15353 C C . CYS E 2 83 ? 47.268 3.781 17.253 1.00 20.67 83 CYS I C 1
ATOM 15354 O O . CYS E 2 83 ? 46.106 3.448 17.033 1.00 21.45 83 CYS I O 1
ATOM 15357 N N . ARG E 2 84 ? 48.233 2.909 17.525 1.00 21.52 84 ARG I N 1
ATOM 15358 C CA . ARG E 2 84 ? 47.974 1.483 17.648 1.00 23.61 84 ARG I CA 1
ATOM 15359 C C . ARG E 2 84 ? 48.491 0.981 19.006 1.00 23.05 84 ARG I C 1
ATOM 15360 O O . ARG E 2 84 ? 48.776 -0.207 19.164 1.00 23.38 84 ARG I O 1
ATOM 15368 N N . ASP E 2 85 ? 48.667 1.909 19.928 1.00 22.15 85 ASP I N 1
ATOM 15369 C CA . ASP E 2 85 ? 49.240 1.588 21.231 1.00 21.54 85 ASP I CA 1
ATOM 15370 C C . ASP E 2 85 ? 48.318 2.101 22.326 1.00 20.07 85 ASP I C 1
ATOM 15371 O O . ASP E 2 85 ? 48.203 3.307 22.540 1.00 19.06 85 ASP I O 1
ATOM 15376 N N . PRO E 2 86 ? 47.704 1.192 23.073 1.00 19.70 86 PRO I N 1
ATOM 15377 C CA . PRO E 2 86 ? 46.802 1.549 24.155 1.00 19.75 86 PRO I CA 1
ATOM 15378 C C . PRO E 2 86 ? 47.452 2.368 25.251 1.00 19.94 86 PRO I C 1
ATOM 15379 O O . PRO E 2 86 ? 46.820 3.238 25.853 1.00 18.89 86 PRO I O 1
ATOM 15383 N N . MET E 2 87 ? 48.745 2.148 25.510 1.00 20.96 87 MET I N 1
ATOM 15384 C CA . MET E 2 87 ? 49.460 2.917 26.520 1.00 21.87 87 MET I CA 1
ATOM 15385 C C . MET E 2 87 ? 49.562 4.393 26.174 1.00 21.01 87 MET I C 1
ATOM 15386 O O . MET E 2 87 ? 49.498 5.231 27.081 1.00 20.10 87 MET I O 1
ATOM 15391 N N . GLN E 2 88 ? 49.669 4.753 24.896 1.00 20.53 88 GLN I N 1
ATOM 15392 C CA . GLN E 2 88 ? 49.630 6.149 24.493 1.00 20.62 88 GLN I CA 1
ATOM 15393 C C . GLN E 2 88 ? 48.283 6.795 24.798 1.00 18.60 88 GLN I C 1
ATOM 15394 O O . GLN E 2 88 ? 48.240 7.941 25.239 1.00 17.82 88 GLN I O 1
ATOM 15400 N N . VAL E 2 89 ? 47.191 6.069 24.572 1.00 17.30 89 VAL I N 1
ATOM 15401 C CA . VAL E 2 89 ? 45.867 6.595 24.895 1.00 16.00 89 VAL I CA 1
ATOM 15402 C C . VAL E 2 89 ? 45.719 6.816 26.392 1.00 15.77 89 VAL I C 1
ATOM 15403 O O . VAL E 2 89 ? 45.286 7.876 26.839 1.00 15.68 89 VAL I O 1
ATOM 15407 N N . LEU E 2 90 ? 46.155 5.839 27.191 1.00 16.16 90 LEU I N 1
ATOM 15408 C CA . LEU E 2 90 ? 46.082 5.963 28.642 1.00 16.27 90 LEU I CA 1
ATOM 15409 C C . LEU E 2 90 ? 46.933 7.114 29.149 1.00 15.91 90 LEU I C 1
ATOM 15410 O O . LEU E 2 90 ? 46.487 7.866 30.021 1.00 16.02 90 LEU I O 1
ATOM 15415 N N . ARG E 2 91 ? 48.130 7.304 28.597 1.00 16.33 91 ARG I N 1
ATOM 15416 C CA . ARG E 2 91 ? 48.955 8.452 28.945 1.00 17.42 91 ARG I CA 1
ATOM 15417 C C . ARG E 2 91 ? 48.275 9.778 28.636 1.00 16.66 91 ARG I C 1
ATOM 15418 O O . ARG E 2 91 ? 48.390 10.742 29.395 1.00 16.26 91 ARG I O 1
ATOM 15426 N N . GLU E 2 92 ? 47.548 9.860 27.514 1.00 15.73 92 GLU I N 1
ATOM 15427 C CA . GLU E 2 92 ? 46.851 11.094 27.184 1.00 15.49 92 GLU I CA 1
ATOM 15428 C C . GLU E 2 92 ? 45.669 11.337 28.110 1.00 14.03 92 GLU I C 1
ATOM 15429 O O . GLU E 2 92 ? 45.382 12.495 28.408 1.00 13.71 92 GLU I O 1
ATOM 15435 N N . ILE E 2 93 ? 44.984 10.283 28.548 1.00 13.60 93 ILE I N 1
ATOM 15436 C CA . ILE E 2 93 ? 43.946 10.441 29.565 1.00 13.97 93 ILE I CA 1
ATOM 15437 C C . ILE E 2 93 ? 44.522 11.080 30.824 1.00 14.13 93 ILE I C 1
ATOM 15438 O O . ILE E 2 93 ? 43.966 12.038 31.356 1.00 14.92 93 ILE I O 1
ATOM 15443 N N . VAL E 2 94 ? 45.670 10.574 31.276 1.00 14.71 94 VAL I N 1
ATOM 15444 C CA . VAL E 2 94 ? 46.362 11.179 32.412 1.00 15.50 94 VAL I CA 1
ATOM 15445 C C . VAL E 2 94 ? 46.733 12.624 32.140 1.00 14.71 94 VAL I C 1
ATOM 15446 O O . VAL E 2 94 ? 46.477 13.482 32.991 1.00 15.22 94 VAL I O 1
ATOM 15450 N N . ALA E 2 95 ? 47.281 12.931 30.963 1.00 14.21 95 ALA I N 1
ATOM 15451 C CA . ALA E 2 95 ? 47.696 14.299 30.672 1.00 14.41 95 ALA I CA 1
ATOM 15452 C C . ALA E 2 95 ? 46.512 15.256 30.640 1.00 14.12 95 ALA I C 1
ATOM 15453 O O . ALA E 2 95 ? 46.565 16.371 31.153 1.00 14.29 95 ALA I O 1
ATOM 15455 N N . CYS E 2 96 ? 45.424 14.828 29.998 1.00 14.02 96 CYS I N 1
ATOM 15456 C CA . CYS E 2 96 ? 44.243 15.671 29.867 1.00 14.16 96 CYS I CA 1
ATOM 15457 C C . CYS E 2 96 ? 43.620 15.970 31.223 1.00 13.65 96 CYS I C 1
ATOM 15458 O O . CYS E 2 96 ? 43.343 17.118 31.563 1.00 13.02 96 CYS I O 1
ATOM 15461 N N . THR E 2 97 ? 43.417 14.919 32.017 1.00 14.85 97 THR I N 1
ATOM 15462 C CA . THR E 2 97 ? 42.863 15.091 33.358 1.00 15.66 97 THR I CA 1
ATOM 15463 C C . THR E 2 97 ? 43.800 15.851 34.284 1.00 16.19 97 THR I C 1
ATOM 15464 O O . THR E 2 97 ? 43.308 16.578 35.154 1.00 16.72 97 THR I O 1
ATOM 15468 N N . LYS E 2 98 ? 45.115 15.738 34.126 1.00 16.72 98 LYS I N 1
ATOM 15469 C CA . LYS E 2 98 ? 46.041 16.561 34.904 1.00 17.89 98 LYS I CA 1
ATOM 15470 C C . LYS E 2 98 ? 45.899 18.040 34.567 1.00 17.18 98 LYS I C 1
ATOM 15471 O O . LYS E 2 98 ? 45.873 18.913 35.438 1.00 17.36 98 LYS I O 1
ATOM 15477 N N . ALA E 2 99 ? 45.747 18.341 33.275 1.00 15.55 99 ALA I N 1
ATOM 15478 C CA . ALA E 2 99 ? 45.627 19.717 32.824 1.00 15.12 99 ALA I CA 1
ATOM 15479 C C . ALA E 2 99 ? 44.290 20.327 33.205 1.00 14.72 99 ALA I C 1
ATOM 15480 O O . ALA E 2 99 ? 44.191 21.529 33.452 1.00 15.14 99 ALA I O 1
ATOM 15482 N N . PHE E 2 100 ? 43.228 19.524 33.216 1.00 14.90 100 PHE I N 1
ATOM 15483 C CA . PHE E 2 100 ? 41.879 19.972 33.519 1.00 14.94 100 PHE I CA 1
ATOM 15484 C C . PHE E 2 100 ? 41.224 19.079 34.558 1.00 16.08 100 PHE I C 1
ATOM 15485 O O . PHE E 2 100 ? 40.323 18.290 34.283 1.00 15.23 100 PHE I O 1
ATOM 15493 N N . PRO E 2 101 ? 41.628 19.225 35.823 1.00 16.50 101 PRO I N 1
ATOM 15494 C CA . PRO E 2 101 ? 41.196 18.344 36.894 1.00 17.73 101 PRO I CA 1
ATOM 15495 C C . PRO E 2 101 ? 39.759 18.556 37.327 1.00 18.26 101 PRO I C 1
ATOM 15496 O O . PRO E 2 101 ? 39.161 17.669 37.940 1.00 19.42 101 PRO I O 1
ATOM 15500 N N . ASP E 2 102 ? 39.181 19.707 37.016 1.00 19.23 102 ASP I N 1
ATOM 15501 C CA . ASP E 2 102 ? 37.808 20.035 37.359 1.00 20.03 102 ASP I CA 1
ATOM 15502 C C . ASP E 2 102 ? 36.853 19.865 36.181 1.00 18.98 102 ASP I C 1
ATOM 15503 O O . ASP E 2 102 ? 35.670 20.181 36.313 1.00 19.81 102 ASP I O 1
ATOM 15508 N N . ALA E 2 103 ? 37.352 19.381 35.051 1.00 16.43 103 ALA I N 1
ATOM 15509 C CA . ALA E 2 103 ? 36.535 19.242 33.851 1.00 14.73 103 ALA I CA 1
ATOM 15510 C C . ALA E 2 103 ? 35.922 17.854 33.732 1.00 13.76 103 ALA I C 1
ATOM 15511 O O . ALA E 2 103 ? 36.430 16.846 34.222 1.00 13.97 103 ALA I O 1
ATOM 15513 N N . TYR E 2 104 ? 34.781 17.789 33.041 1.00 12.60 104 TYR I N 1
ATOM 15514 C CA . TYR E 2 104 ? 34.313 16.531 32.468 1.00 12.49 104 TYR I CA 1
ATOM 15515 C C . TYR E 2 104 ? 35.213 16.146 31.303 1.00 11.89 104 TYR I C 1
ATOM 15516 O O . TYR E 2 104 ? 35.579 17.010 30.505 1.00 11.95 104 TYR I O 1
ATOM 15525 N N . VAL E 2 105 ? 35.640 14.895 31.251 1.00 11.22 105 VAL I N 1
ATOM 15526 C CA . VAL E 2 105 ? 36.507 14.403 30.191 1.00 10.82 105 VAL I CA 1
ATOM 15527 C C . VAL E 2 105 ? 35.932 13.090 29.666 1.00 11.28 105 VAL I C 1
ATOM 15528 O O . VAL E 2 105 ? 35.560 12.205 30.441 1.00 11.16 105 VAL I O 1
ATOM 15532 N N . ARG E 2 106 ? 35.825 12.971 28.352 1.00 10.91 106 ARG I N 1
ATOM 15533 C CA . ARG E 2 106 ? 35.348 11.748 27.730 1.00 11.04 106 ARG I CA 1
ATOM 15534 C C . ARG E 2 106 ? 36.354 11.260 26.693 1.00 10.71 106 ARG I C 1
ATOM 15535 O O . ARG E 2 106 ? 37.027 12.027 26.006 1.00 10.89 106 ARG I O 1
ATOM 15543 N N . LEU E 2 107 ? 36.464 9.941 26.614 1.00 11.12 107 LEU I N 1
ATOM 15544 C CA . LEU E 2 107 ? 37.231 9.268 25.584 1.00 11.23 107 LEU I CA 1
ATOM 15545 C C . LEU E 2 107 ? 36.284 8.829 24.470 1.00 11.00 107 LEU I C 1
ATOM 15546 O O . LEU E 2 107 ? 35.279 8.180 24.739 1.00 11.44 107 LEU I O 1
ATOM 15551 N N . VAL E 2 108 ? 36.603 9.248 23.254 1.00 10.25 108 VAL I N 1
ATOM 15552 C CA . VAL E 2 108 ? 35.798 8.854 22.101 1.00 10.17 108 VAL I CA 1
ATOM 15553 C C . VAL E 2 108 ? 36.698 8.171 21.080 1.00 10.75 108 VAL I C 1
ATOM 15554 O O . VAL E 2 108 ? 37.932 8.202 21.184 1.00 11.16 108 VAL I O 1
AT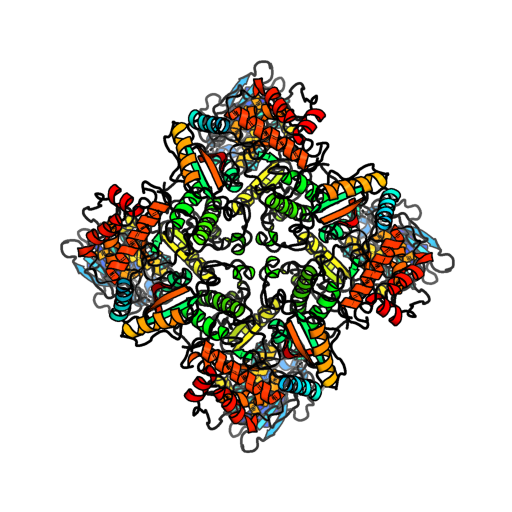OM 15558 N N . ALA E 2 109 ? 36.091 7.528 20.087 1.00 10.29 109 ALA I N 1
ATOM 15559 C CA . ALA E 2 109 ? 36.875 7.002 18.975 1.00 10.38 109 ALA I CA 1
ATOM 15560 C C . ALA E 2 109 ? 36.078 7.187 17.685 1.00 10.53 109 ALA I C 1
ATOM 15561 O O . ALA E 2 109 ? 34.849 7.101 17.696 1.00 10.45 109 ALA I O 1
ATOM 15563 N N . PHE E 2 110 ? 36.818 7.453 16.622 1.00 10.27 110 PHE I N 1
ATOM 15564 C CA . PHE E 2 110 ? 36.208 7.724 15.325 1.00 10.57 110 PHE I CA 1
ATOM 15565 C C . PHE E 2 110 ? 36.494 6.608 14.331 1.00 11.21 110 PHE I C 1
ATOM 15566 O O . PHE E 2 110 ? 37.573 6.024 14.308 1.00 10.97 110 PHE I O 1
ATOM 15574 N N . ASP E 2 111 ? 35.502 6.323 13.499 1.00 11.63 111 ASP I N 1
ATOM 15575 C CA . ASP E 2 111 ? 35.685 5.451 12.340 1.00 12.83 111 ASP I CA 1
ATOM 15576 C C . ASP E 2 111 ? 35.688 6.338 11.102 1.00 12.70 111 ASP I C 1
ATOM 15577 O O . ASP E 2 111 ? 34.709 7.069 10.895 1.00 12.80 111 ASP I O 1
ATOM 15582 N N . ASN E 2 112 ? 36.749 6.329 10.307 1.00 12.36 112 ASN I N 1
ATOM 15583 C CA . ASN E 2 112 ? 36.836 7.261 9.186 1.00 12.61 112 ASN I CA 1
ATOM 15584 C C . ASN E 2 112 ? 36.140 6.740 7.934 1.00 13.53 112 ASN I C 1
ATOM 15585 O O . ASN E 2 112 ? 36.012 7.505 6.968 1.00 13.48 112 ASN I O 1
ATOM 15590 N N . GLN E 2 113 ? 35.741 5.480 7.923 1.00 13.99 113 GLN I N 1
ATOM 15591 C CA . GLN E 2 113 ? 35.037 4.914 6.771 1.00 16.12 113 GLN I CA 1
ATOM 15592 C C . GLN E 2 113 ? 33.547 5.193 6.849 1.00 15.69 113 GLN I C 1
ATOM 15593 O O . GLN E 2 113 ? 32.924 5.607 5.860 1.00 16.30 113 GLN I O 1
ATOM 15599 N N . LYS E 2 114 ? 32.951 5.054 8.028 1.00 14.98 114 LYS I N 1
ATOM 15600 C CA . LYS E 2 114 ? 31.588 5.502 8.279 1.00 15.60 114 LYS I CA 1
ATOM 15601 C C . LYS E 2 114 ? 31.562 7.015 8.500 1.00 13.81 114 LYS I C 1
ATOM 15602 O O . LYS E 2 114 ? 30.526 7.668 8.389 1.00 13.69 114 LYS I O 1
ATOM 15608 N N . GLN E 2 115 ? 32.718 7.564 8.855 1.00 11.58 115 GLN I N 1
ATOM 15609 C CA . GLN E 2 115 ? 32.868 8.937 9.273 1.00 10.58 115 GLN I CA 1
ATOM 15610 C C . GLN E 2 115 ? 31.858 9.284 10.357 1.00 10.53 115 GLN I C 1
ATOM 15611 O O . GLN E 2 115 ? 30.962 10.113 10.241 1.00 9.86 115 GLN I O 1
ATOM 15617 N N . VAL E 2 116 ? 32.056 8.615 11.490 1.00 9.98 116 VAL I N 1
ATOM 15618 C CA . VAL E 2 116 ? 31.202 8.821 12.650 1.00 9.82 116 VAL I CA 1
ATOM 15619 C C . VAL E 2 116 ? 31.983 8.382 13.885 1.00 9.64 116 VAL I C 1
ATOM 15620 O O . VAL E 2 116 ? 32.868 7.528 13.797 1.00 9.86 116 VAL I O 1
ATOM 15624 N N . GLN E 2 117 ? 31.654 9.000 15.006 1.00 9.70 117 GLN I N 1
ATOM 15625 C CA . GLN E 2 117 ? 32.134 8.494 16.293 1.00 10.08 117 GLN I CA 1
ATOM 15626 C C . GLN E 2 117 ? 31.499 7.139 16.547 1.00 10.35 117 GLN I C 1
ATOM 15627 O O . GLN E 2 117 ? 30.294 6.949 16.376 1.00 11.06 117 GLN I O 1
ATOM 15633 N N . ILE E 2 118 ? 32.314 6.160 16.935 1.00 10.82 118 ILE I N 1
ATOM 15634 C CA . ILE E 2 118 ? 31.844 4.776 17.005 1.00 12.32 118 ILE I CA 1
ATOM 15635 C C . ILE E 2 118 ? 31.873 4.251 18.430 1.00 12.59 118 ILE I C 1
ATOM 15636 O O . ILE E 2 118 ? 31.282 3.220 18.735 1.00 12.31 118 ILE I O 1
ATOM 15641 N N . MET E 2 119 ? 32.464 5.021 19.336 1.00 12.76 119 MET I N 1
ATOM 15642 C CA . MET E 2 119 ? 32.403 4.709 20.760 1.00 14.56 119 MET I CA 1
ATOM 15643 C C . MET E 2 119 ? 32.660 5.976 21.562 1.00 13.85 119 MET I C 1
ATOM 15644 O O . MET E 2 119 ? 33.145 6.974 21.025 1.00 13.00 119 MET I O 1
ATOM 15649 N N . GLY E 2 120 ? 32.269 5.957 22.826 1.00 13.93 120 GLY I N 1
ATOM 15650 C CA . GLY E 2 120 ? 32.554 7.089 23.704 1.00 14.36 120 GLY I CA 1
ATOM 15651 C C . GLY E 2 120 ? 32.021 6.801 25.103 1.00 14.05 120 GLY I C 1
ATOM 15652 O O . GLY E 2 120 ? 30.997 6.142 25.267 1.00 13.93 120 GLY I O 1
ATOM 15653 N N . PHE E 2 121 ? 32.763 7.265 26.103 1.00 13.81 121 PHE I N 1
ATOM 15654 C CA . PHE E 2 121 ? 32.282 7.205 27.480 1.00 13.42 121 PHE I CA 1
ATOM 15655 C C . PHE E 2 121 ? 33.079 8.186 28.335 1.00 12.93 121 PHE I C 1
ATOM 15656 O O . PHE E 2 121 ? 34.190 8.574 27.984 1.00 11.88 121 PHE I O 1
ATOM 15664 N N . LEU E 2 122 ? 32.495 8.591 29.449 1.00 13.38 122 LEU I N 1
ATOM 15665 C CA . LEU E 2 122 ? 33.136 9.522 30.372 1.00 14.70 122 LEU I CA 1
ATOM 15666 C C . LEU E 2 122 ? 34.302 8.870 31.104 1.00 14.78 122 LEU I C 1
ATOM 15667 O O . LEU E 2 122 ? 34.196 7.707 31.504 1.00 15.97 122 LEU I O 1
ATOM 15672 N N . VAL E 2 123 ? 35.436 9.565 31.180 1.00 14.82 123 VAL I N 1
ATOM 15673 C CA . VAL E 2 123 ? 36.563 9.052 31.960 1.00 16.06 123 VAL I CA 1
ATOM 15674 C C . VAL E 2 123 ? 36.866 9.918 33.174 1.00 17.29 123 VAL I C 1
ATOM 15675 O O . VAL E 2 123 ? 37.612 9.489 34.066 1.00 17.55 123 VAL I O 1
ATOM 15679 N N . GLN E 2 124 ? 36.331 11.126 33.237 1.00 17.09 124 GLN I N 1
ATOM 15680 C CA . GLN E 2 124 ? 36.469 11.966 34.411 1.00 18.81 124 GLN I CA 1
ATOM 15681 C C . GLN E 2 124 ? 35.230 12.828 34.627 1.00 20.96 124 GLN I C 1
ATOM 15682 O O . GLN E 2 124 ? 34.654 13.451 33.746 1.00 19.15 124 GLN I O 1
ATOM 15688 N N . ARG E 2 125 ? 34.814 12.838 35.885 1.00 24.12 125 ARG I N 1
ATOM 15689 C CA . ARG E 2 125 ? 33.824 13.739 36.434 1.00 28.56 125 ARG I CA 1
ATOM 15690 C C . ARG E 2 125 ? 34.476 14.535 37.577 1.00 30.04 125 ARG I C 1
ATOM 15691 O O . ARG E 2 125 ? 35.519 14.246 38.110 1.00 31.34 125 ARG I O 1
ATOM 15699 N N . PRO E 2 126 ? 34.095 15.880 37.412 1.00 30.83 126 PRO I N 1
ATOM 15700 C CA . PRO E 2 126 ? 34.583 16.757 38.495 1.00 31.39 126 PRO I CA 1
ATOM 15701 C C . PRO E 2 126 ? 34.072 16.297 39.851 1.00 31.64 126 PRO I C 1
ATOM 15702 O O . PRO E 2 126 ? 32.852 16.034 39.956 1.00 31.86 126 PRO I O 1
ATOM 15715 N N . MET F 2 2 ? 50.486 22.013 22.643 1.00 15.58 2 MET K N 1
ATOM 15716 C CA . MET F 2 2 ? 49.820 22.714 23.730 1.00 14.83 2 MET K CA 1
ATOM 15717 C C . MET F 2 2 ? 48.341 22.881 23.378 1.00 13.81 2 MET K C 1
ATOM 15718 O O . MET F 2 2 ? 48.002 23.145 22.226 1.00 13.91 2 MET K O 1
ATOM 15725 N N . VAL F 2 3 ? 47.489 22.728 24.373 1.00 13.13 3 VAL K N 1
ATOM 15726 C CA . VAL F 2 3 ? 46.043 22.850 24.204 1.00 12.26 3 VAL K CA 1
ATOM 15727 C C . VAL F 2 3 ? 45.563 24.235 24.591 1.00 12.87 3 VAL K C 1
ATOM 15728 O O . VAL F 2 3 ? 45.950 24.779 25.626 1.00 13.48 3 VAL K O 1
ATOM 15732 N N . TRP F 2 4 ? 44.817 24.869 23.687 1.00 11.40 4 TRP K N 1
ATOM 15733 C CA . TRP F 2 4 ? 44.314 26.223 23.919 1.00 11.55 4 TRP K CA 1
ATOM 15734 C C . TRP F 2 4 ? 43.150 26.181 24.892 1.00 11.61 4 TRP K C 1
ATOM 15735 O O . TRP F 2 4 ? 42.132 25.551 24.591 1.00 11.69 4 TRP K O 1
ATOM 15746 N N . THR F 2 5 ? 43.253 26.785 26.082 1.00 11.76 5 THR K N 1
ATOM 15747 C CA . THR F 2 5 ? 42.196 26.558 27.068 1.00 11.28 5 THR K CA 1
ATOM 15748 C C . THR F 2 5 ? 40.888 27.229 26.662 1.00 11.45 5 THR K C 1
ATOM 15749 O O . THR F 2 5 ? 40.861 28.380 26.231 1.00 11.65 5 THR K O 1
ATOM 15753 N N . PRO F 2 6 ? 39.780 26.522 26.865 1.00 11.49 6 PRO K N 1
ATOM 15754 C CA . PRO F 2 6 ? 38.457 27.094 26.683 1.00 11.76 6 PRO K CA 1
ATOM 15755 C C . PRO F 2 6 ? 37.903 27.758 27.928 1.00 12.52 6 PRO K C 1
ATOM 15756 O O . PRO F 2 6 ? 36.814 28.327 27.929 1.00 12.44 6 PRO K O 1
ATOM 15760 N N . VAL F 2 7 ? 38.628 27.624 29.042 1.00 13.26 7 VAL K N 1
ATOM 15761 C CA . VAL F 2 7 ? 38.135 28.057 30.342 1.00 14.03 7 VAL K CA 1
ATOM 15762 C C . VAL F 2 7 ? 38.666 29.431 30.702 1.00 13.84 7 VAL K C 1
ATOM 15763 O O . VAL F 2 7 ? 39.871 29.685 30.656 1.00 14.24 7 VAL K O 1
ATOM 15767 N N . ASN F 2 8 ? 37.760 30.344 31.042 1.00 14.81 8 ASN K N 1
ATOM 15768 C CA . ASN F 2 8 ? 38.146 31.658 31.546 1.00 15.61 8 ASN K CA 1
ATOM 15769 C C . ASN F 2 8 ? 39.149 32.350 30.646 1.00 15.69 8 ASN K C 1
ATOM 15770 O O . ASN F 2 8 ? 40.177 32.889 31.059 1.00 16.02 8 ASN K O 1
ATOM 15778 N N . ASN F 2 9 ? 38.837 32.399 29.346 1.00 14.32 9 ASN K N 1
ATOM 15779 C CA . ASN F 2 9 ? 39.795 32.843 28.342 1.00 13.95 9 ASN K CA 1
ATOM 15780 C C . ASN F 2 9 ? 39.119 33.817 27.384 1.00 13.53 9 ASN K C 1
ATOM 15781 O O . ASN F 2 9 ? 39.475 33.896 26.209 1.00 13.64 9 ASN K O 1
ATOM 15786 N N . LYS F 2 10 ? 38.199 34.617 27.916 1.00 13.31 10 LYS K N 1
ATOM 15787 C CA . LYS F 2 10 ? 37.512 35.610 27.094 1.00 14.77 10 LYS K CA 1
ATOM 15788 C C . LYS F 2 10 ? 38.451 36.712 26.637 1.00 14.97 10 LYS K C 1
ATOM 15789 O O . LYS F 2 10 ? 39.425 37.094 27.286 1.00 14.82 10 LYS K O 1
ATOM 15795 N N . MET F 2 11 ? 38.148 37.249 25.458 1.00 14.49 11 MET K N 1
ATOM 15796 C CA . MET F 2 11 ? 38.956 38.217 24.743 1.00 14.47 11 MET K CA 1
ATOM 15797 C C . MET F 2 11 ? 38.190 39.500 24.451 1.00 14.81 11 MET K C 1
ATOM 15798 O O . MET F 2 11 ? 36.951 39.549 24.477 1.00 17.13 11 MET K O 1
ATOM 15803 N N . PHE F 2 12 ? 38.913 40.560 24.083 1.00 13.84 12 PHE K N 1
ATOM 15804 C CA . PHE F 2 12 ? 38.324 41.872 23.898 1.00 13.97 12 PHE K CA 1
ATOM 15805 C C . PHE F 2 12 ? 38.783 42.532 22.604 1.00 13.34 12 PHE K C 1
ATOM 15806 O O . PHE F 2 12 ? 39.179 43.691 22.565 1.00 13.54 12 PHE K O 1
ATOM 15814 N N . GLU F 2 13 ? 38.810 41.725 21.543 1.00 11.09 13 GLU K N 1
ATOM 15815 C CA . GLU F 2 13 ? 39.109 42.220 20.204 1.00 10.09 13 GLU K CA 1
ATOM 15816 C C . GLU F 2 13 ? 40.539 42.712 20.079 1.00 9.92 13 GLU K C 1
ATOM 15817 O O . GLU F 2 13 ? 41.446 42.048 20.604 1.00 10.15 13 GLU K O 1
ATOM 15823 N N . THR F 2 14 ? 40.809 43.795 19.368 1.00 9.35 14 THR K N 1
ATOM 15824 C CA . THR F 2 14 ? 42.161 44.045 18.879 1.00 9.43 14 THR K CA 1
ATOM 15825 C C . THR F 2 14 ? 43.169 44.178 20.012 1.00 9.19 14 THR K C 1
ATOM 15826 O O . THR F 2 14 ? 43.023 44.974 20.933 1.00 10.28 14 THR K O 1
ATOM 15830 N N . PHE F 2 15 ? 44.239 43.415 19.889 1.00 9.50 15 PHE K N 1
ATOM 15831 C CA . PHE F 2 15 ? 45.397 43.358 20.751 1.00 9.98 15 PHE K CA 1
ATOM 15832 C C . PHE F 2 15 ? 45.203 42.443 21.953 1.00 11.34 15 PHE K C 1
ATOM 15833 O O . PHE F 2 15 ? 46.188 42.211 22.672 1.00 11.69 15 PHE K O 1
ATOM 15841 N N . SER F 2 16 ? 44.105 41.690 22.007 1.00 10.79 16 SER K N 1
ATOM 15842 C CA . SER F 2 16 ? 43.858 40.776 23.108 1.00 10.99 16 SER K CA 1
ATOM 15843 C C . SER F 2 16 ? 44.762 39.550 23.109 1.00 10.87 16 SER K C 1
ATOM 15844 O O . SER F 2 16 ? 44.835 38.868 24.136 1.00 11.15 16 SER K O 1
ATOM 15848 N N . TYR F 2 17 ? 45.381 39.216 21.991 1.00 10.04 17 TYR K N 1
ATOM 15849 C CA . TYR F 2 17 ? 46.239 38.051 21.876 1.00 9.81 17 TYR K CA 1
ATOM 15850 C C . TYR F 2 17 ? 47.711 38.383 22.062 1.00 10.39 17 TYR K C 1
ATOM 15851 O O . TYR F 2 17 ? 48.556 37.495 21.986 1.00 11.32 17 TYR K O 1
ATOM 15860 N N . LEU F 2 18 ? 48.024 39.637 22.342 1.00 10.56 18 LEU K N 1
ATOM 15861 C CA . LEU F 2 18 ? 49.379 40.080 22.651 1.00 11.61 18 LEU K CA 1
ATOM 15862 C C . LEU F 2 18 ? 49.559 40.188 24.160 1.00 12.96 18 LEU K C 1
ATOM 15863 O O . LEU F 2 18 ? 48.578 40.204 24.900 1.00 13.08 18 LEU K O 1
ATOM 15868 N N . PRO F 2 19 ? 50.804 40.270 24.626 1.00 14.73 19 PRO K N 1
ATOM 15869 C CA . PRO F 2 19 ? 51.035 40.621 26.020 1.00 16.30 19 PRO K CA 1
ATOM 15870 C C . PRO F 2 19 ? 50.315 41.919 26.350 1.00 17.86 19 PRO K C 1
ATOM 15871 O O . PRO F 2 19 ? 50.140 42.804 25.505 1.00 17.13 19 PRO K O 1
ATOM 15875 N N . PRO F 2 20 ? 49.849 42.040 27.585 1.00 18.96 20 PRO K N 1
ATOM 15876 C CA . PRO F 2 20 ? 49.224 43.263 28.061 1.00 19.62 20 PRO K CA 1
ATOM 15877 C C . PRO F 2 20 ? 50.040 44.484 27.674 1.00 20.04 20 PRO K C 1
ATOM 15878 O O . PRO F 2 20 ? 51.265 44.494 27.816 1.00 20.16 20 PRO K O 1
ATOM 15882 N N . LEU F 2 21 ? 49.380 45.507 27.138 1.00 20.49 21 LEU K N 1
ATOM 15883 C CA . LEU F 2 21 ? 50.088 46.690 26.671 1.00 21.33 21 LEU K CA 1
ATOM 15884 C C . LEU F 2 21 ? 50.714 47.449 27.839 1.00 21.31 21 LEU K C 1
ATOM 15885 O O . LEU F 2 21 ? 50.010 47.802 28.779 1.00 21.18 21 LEU K O 1
ATOM 15890 N N . THR F 2 22 ? 52.017 47.670 27.753 1.00 21.59 22 THR K N 1
ATOM 15891 C CA . THR F 2 22 ? 52.688 48.536 28.722 1.00 22.07 22 THR K CA 1
ATOM 15892 C C . THR F 2 22 ? 52.173 49.959 28.562 1.00 22.32 22 THR K C 1
ATOM 15893 O O . THR F 2 22 ? 51.602 50.309 27.525 1.00 22.08 22 THR K O 1
ATOM 15897 N N . ASP F 2 23 ? 52.501 50.837 29.507 1.00 22.75 23 ASP K N 1
ATOM 15898 C CA . ASP F 2 23 ? 52.217 52.259 29.353 1.00 22.97 23 ASP K CA 1
ATOM 15899 C C . ASP F 2 23 ? 52.872 52.846 28.113 1.00 22.33 23 ASP K C 1
ATOM 15900 O O . ASP F 2 23 ? 52.255 53.656 27.415 1.00 21.40 23 ASP K O 1
ATOM 15905 N N . GLU F 2 24 ? 54.106 52.457 27.816 1.00 21.95 24 GLU K N 1
ATOM 15906 C CA . GLU F 2 24 ? 54.810 52.897 26.624 1.00 21.78 24 GLU K CA 1
ATOM 15907 C C . GLU F 2 24 ? 54.078 52.463 25.354 1.00 20.04 24 GLU K C 1
ATOM 15908 O O . GLU F 2 24 ? 53.923 53.252 24.424 1.00 19.69 24 GLU K O 1
ATOM 15914 N N . GLN F 2 25 ? 53.594 51.227 25.342 1.00 18.37 25 GLN K N 1
ATOM 15915 C CA . GLN F 2 25 ? 52.868 50.705 24.188 1.00 17.09 25 GLN K CA 1
ATOM 15916 C C . GLN F 2 25 ? 51.520 51.387 24.013 1.00 16.41 25 GLN K C 1
ATOM 15917 O O . GLN F 2 25 ? 51.136 51.661 22.868 1.00 15.60 25 GLN K O 1
ATOM 15923 N N . ILE F 2 26 ? 50.820 51.695 25.098 1.00 15.72 26 ILE K N 1
ATOM 15924 C CA . ILE F 2 26 ? 49.594 52.481 25.025 1.00 15.47 26 ILE K CA 1
ATOM 15925 C C . ILE F 2 26 ? 49.876 53.876 24.492 1.00 15.40 26 ILE K C 1
ATOM 15926 O O . ILE F 2 26 ? 49.224 54.342 23.551 1.00 15.02 26 ILE K O 1
ATOM 15931 N N . ALA F 2 27 ? 50.913 54.535 25.007 1.00 14.79 27 ALA K N 1
ATOM 15932 C CA . ALA F 2 27 ? 51.308 55.850 24.532 1.00 14.29 27 ALA K CA 1
ATOM 15933 C C . ALA F 2 27 ? 51.648 55.844 23.048 1.00 13.94 27 ALA K C 1
ATOM 15934 O O . ALA F 2 27 ? 51.263 56.781 22.342 1.00 13.74 27 ALA K O 1
ATOM 15936 N N . ALA F 2 28 ? 52.294 54.804 22.540 1.00 13.36 28 ALA K N 1
ATOM 15937 C CA . ALA F 2 28 ? 52.566 54.677 21.116 1.00 13.17 28 ALA K CA 1
ATOM 15938 C C . ALA F 2 28 ? 51.289 54.568 20.284 1.00 12.76 28 ALA K C 1
ATOM 15939 O O . ALA F 2 28 ? 51.214 55.168 19.212 1.00 12.47 28 ALA K O 1
ATOM 15941 N N . GLN F 2 29 ? 50.296 53.837 20.788 1.00 12.44 29 GLN K N 1
ATOM 15942 C CA . GLN F 2 29 ? 49.007 53.782 20.096 1.00 12.52 29 GLN K CA 1
ATOM 15943 C C . GLN F 2 29 ? 48.328 55.137 20.069 1.00 12.81 29 GLN K C 1
ATOM 15944 O O . GLN F 2 29 ? 47.759 55.538 19.049 1.00 12.92 29 GLN K O 1
ATOM 15950 N N . VAL F 2 30 ? 48.417 55.913 21.147 1.00 12.37 30 VAL K N 1
ATOM 15951 C CA . VAL F 2 30 ? 47.865 57.264 21.175 1.00 12.96 30 VAL K CA 1
ATOM 15952 C C . VAL F 2 30 ? 48.577 58.162 20.181 1.00 13.37 30 VAL K C 1
ATOM 15953 O O . VAL F 2 30 ? 47.947 58.947 19.464 1.00 12.82 30 VAL K O 1
ATOM 15957 N N . ASP F 2 31 ? 49.903 58.042 20.070 1.00 13.27 31 ASP K N 1
ATOM 15958 C CA . ASP F 2 31 ? 50.655 58.767 19.055 1.00 14.37 31 ASP K CA 1
ATOM 15959 C C . ASP F 2 31 ? 50.173 58.461 17.640 1.00 13.95 31 ASP K C 1
ATOM 15960 O O . ASP F 2 31 ? 50.113 59.337 16.779 1.00 13.46 31 ASP K O 1
ATOM 15965 N N . TYR F 2 32 ? 49.852 57.197 17.384 1.00 13.81 32 TYR K N 1
ATOM 15966 C CA . TYR F 2 32 ? 49.315 56.789 16.089 1.00 14.21 32 TYR K CA 1
ATOM 15967 C C . TYR F 2 32 ? 47.962 57.439 15.833 1.00 13.93 32 TYR K C 1
ATOM 15968 O O . TYR F 2 32 ? 47.727 57.907 14.720 1.00 13.23 32 TYR K O 1
ATOM 15985 N N . ILE F 2 33 ? 47.085 57.496 16.829 1.00 13.47 33 ILE K N 1
ATOM 15986 C CA . ILE F 2 33 ? 45.835 58.242 16.677 1.00 13.48 33 ILE K CA 1
ATOM 15987 C C . ILE F 2 33 ? 46.094 59.676 16.233 1.00 14.35 33 ILE K C 1
ATOM 15988 O O . ILE F 2 33 ? 45.496 60.184 15.289 1.00 13.50 33 ILE K O 1
ATOM 15993 N N . VAL F 2 34 ? 46.926 60.379 16.999 1.00 14.35 34 VAL K N 1
ATOM 15994 C CA . VAL F 2 34 ? 47.226 61.784 16.750 1.00 15.80 34 VAL K CA 1
ATOM 15995 C C . VAL F 2 34 ? 47.923 62.000 15.421 1.00 16.07 34 VAL K C 1
ATOM 15996 O O . VAL F 2 34 ? 47.581 62.937 14.688 1.00 16.45 34 VAL K O 1
ATOM 16000 N N . ALA F 2 35 ? 48.840 61.117 15.038 1.00 15.84 35 ALA K N 1
ATOM 16001 C CA . ALA F 2 35 ? 49.557 61.250 13.777 1.00 16.11 35 ALA K CA 1
ATOM 16002 C C . ALA F 2 35 ? 48.616 61.163 12.580 1.00 16.36 35 ALA K C 1
ATOM 16003 O O . ALA F 2 35 ? 48.881 61.767 11.542 1.00 16.60 35 ALA K O 1
ATOM 16005 N N . ASN F 2 36 ? 47.544 60.387 12.697 1.00 15.92 36 ASN K N 1
ATOM 16006 C CA . ASN F 2 36 ? 46.607 60.205 11.598 1.00 16.07 36 ASN K CA 1
ATOM 16007 C C . ASN F 2 36 ? 45.404 61.125 11.665 1.00 15.21 36 ASN K C 1
ATOM 16008 O O . ASN F 2 36 ? 44.505 61.030 10.823 1.00 15.29 36 ASN K O 1
ATOM 16013 N N . GLY F 2 37 ? 45.337 61.971 12.689 1.00 14.77 37 GLY K N 1
ATOM 16014 C CA . GLY F 2 37 ? 44.280 62.959 12.801 1.00 13.82 37 GLY K CA 1
ATOM 16015 C C . GLY F 2 37 ? 42.946 62.362 13.229 1.00 13.34 37 GLY K C 1
ATOM 16016 O O . GLY F 2 37 ? 41.902 62.985 13.023 1.00 14.45 37 GLY K O 1
ATOM 16017 N N . TRP F 2 38 ? 42.963 61.184 13.835 1.00 12.02 38 TRP K N 1
ATOM 16018 C CA . TRP F 2 38 ? 41.724 60.529 14.230 1.00 11.90 38 TRP K CA 1
ATOM 16019 C C . TRP F 2 38 ? 41.233 61.081 15.560 1.00 11.51 38 TRP K C 1
ATOM 16020 O O . TRP F 2 38 ? 41.949 61.778 16.275 1.00 11.71 38 TRP K O 1
ATOM 16031 N N . ILE F 2 39 ? 39.978 60.810 15.866 1.00 10.36 39 ILE K N 1
ATOM 16032 C CA . ILE F 2 39 ? 39.291 61.366 17.020 1.00 9.99 39 ILE K CA 1
ATOM 16033 C C . ILE F 2 39 ? 39.293 60.366 18.162 1.00 10.15 39 ILE K C 1
ATOM 16034 O O . ILE F 2 39 ? 38.567 59.377 18.121 1.00 9.92 39 ILE K O 1
ATOM 16039 N N . PRO F 2 40 ? 40.064 60.618 19.217 1.00 9.66 40 PRO K N 1
ATOM 16040 C CA . PRO F 2 40 ? 40.090 59.736 20.364 1.00 10.13 40 PRO K CA 1
ATOM 16041 C C . PRO F 2 40 ? 38.779 59.730 21.130 1.00 9.21 40 PRO K C 1
ATOM 16042 O O . PRO F 2 40 ? 38.111 60.762 21.226 1.00 10.12 40 PRO K O 1
ATOM 16046 N N . CYS F 2 41 ? 38.414 58.584 21.692 1.00 9.58 41 CYS K N 1
ATOM 16047 C CA . CYS F 2 41 ? 37.242 58.520 22.555 1.00 9.45 41 CYS K CA 1
ATOM 16048 C C . CYS F 2 41 ? 37.405 57.376 23.543 1.00 9.46 41 CYS K C 1
ATOM 16049 O O . CYS F 2 41 ? 37.993 56.355 23.186 1.00 9.92 41 CYS K O 1
ATOM 16052 N N . LEU F 2 42 ? 36.916 57.555 24.762 1.00 9.21 42 LEU K N 1
ATOM 16053 C CA . LEU F 2 42 ? 36.896 56.464 25.723 1.00 9.15 42 LEU K CA 1
ATOM 16054 C C . LEU F 2 42 ? 35.491 55.940 25.926 1.00 8.69 42 LEU K C 1
ATOM 16055 O O . LEU F 2 42 ? 34.524 56.706 25.859 1.00 9.22 42 LEU K O 1
ATOM 16060 N N . GLU F 2 43 ? 35.380 54.638 26.144 1.00 9.06 43 GLU K N 1
ATOM 16061 C CA . GLU F 2 43 ? 34.102 53.996 26.416 1.00 9.16 43 GLU K CA 1
ATOM 16062 C C . GLU F 2 43 ? 34.290 53.017 27.577 1.00 9.21 43 GLU K C 1
ATOM 16063 O O . GLU F 2 43 ? 35.393 52.481 27.735 1.00 9.31 43 GLU K O 1
ATOM 16069 N N . PHE F 2 44 ? 33.240 52.792 28.344 1.00 9.29 44 PHE K N 1
ATOM 16070 C CA . PHE F 2 44 ? 33.378 51.933 29.521 1.00 9.30 44 PHE K CA 1
ATOM 16071 C C . PHE F 2 44 ? 32.097 51.159 29.765 1.00 10.12 44 PHE K C 1
ATOM 16072 O O . PHE F 2 44 ? 31.011 51.535 29.307 1.00 9.85 44 PHE K O 1
ATOM 16080 N N . ALA F 2 45 ? 32.213 50.061 30.495 1.00 10.03 45 ALA K N 1
ATOM 16081 C CA . ALA F 2 45 ? 31.081 49.212 30.824 1.00 10.87 45 ALA K CA 1
ATOM 16082 C C . ALA F 2 45 ? 31.338 48.464 32.132 1.00 11.88 45 ALA K C 1
ATOM 16083 O O . ALA F 2 45 ? 32.449 47.977 32.329 1.00 11.31 45 ALA K O 1
ATOM 16085 N N . GLU F 2 46 ? 30.310 48.384 32.967 1.00 13.12 46 GLU K N 1
ATOM 16086 C CA . GLU F 2 46 ? 30.403 47.464 34.108 1.00 14.63 46 GLU K CA 1
ATOM 16087 C C . GLU F 2 46 ? 30.532 46.038 33.605 1.00 15.02 46 GLU K C 1
ATOM 16088 O O . GLU F 2 46 ? 30.144 45.718 32.475 1.00 14.50 46 GLU K O 1
ATOM 16094 N N . ALA F 2 47 ? 30.993 45.118 34.445 1.00 15.35 47 ALA K N 1
ATOM 16095 C CA . ALA F 2 47 ? 31.224 43.737 34.046 1.00 16.81 47 ALA K CA 1
ATOM 16096 C C . ALA F 2 47 ? 30.002 43.092 33.412 1.00 17.66 47 ALA K C 1
ATOM 16097 O O . ALA F 2 47 ? 30.111 42.432 32.377 1.00 18.13 47 ALA K O 1
ATOM 16099 N N . ASP F 2 48 ? 28.822 43.293 33.985 1.00 18.84 48 ASP K N 1
ATOM 16100 C CA . ASP F 2 48 ? 27.573 42.770 33.470 1.00 20.64 48 ASP K CA 1
ATOM 16101 C C . ASP F 2 48 ? 27.186 43.281 32.090 1.00 20.07 48 ASP K C 1
ATOM 16102 O O . ASP F 2 48 ? 26.308 42.684 31.451 1.00 20.48 48 ASP K O 1
ATOM 16107 N N . LYS F 2 49 ? 27.739 44.399 31.639 1.00 18.39 49 LYS K N 1
ATOM 16108 C CA . LYS F 2 49 ? 27.421 44.960 30.335 1.00 17.45 49 LYS K CA 1
ATOM 16109 C C . LYS F 2 49 ? 28.610 44.956 29.389 1.00 16.76 49 LYS K C 1
ATOM 16110 O O . LYS F 2 49 ? 28.560 45.597 28.335 1.00 16.51 49 LYS K O 1
ATOM 16116 N N . ALA F 2 50 ? 29.682 44.240 29.723 1.00 16.05 50 ALA K N 1
ATOM 16117 C CA . ALA F 2 50 ? 30.910 44.331 28.940 1.00 16.69 50 ALA K CA 1
ATOM 16118 C C . ALA F 2 50 ? 30.977 43.289 27.834 1.00 17.01 50 ALA K C 1
ATOM 16119 O O . ALA F 2 50 ? 31.664 43.494 26.836 1.00 17.69 50 ALA K O 1
ATOM 16121 N N . TYR F 2 51 ? 30.263 42.182 27.992 1.00 17.40 51 TYR K N 1
ATOM 16122 C CA . TYR F 2 51 ? 30.326 41.062 27.077 1.00 17.52 51 TYR K CA 1
ATOM 16123 C C . TYR F 2 51 ? 29.083 40.925 26.198 1.00 16.22 51 TYR K C 1
ATOM 16124 O O . TYR F 2 51 ? 27.963 41.045 26.669 1.00 15.34 51 TYR K O 1
ATOM 16141 N N . VAL F 2 52 ? 29.310 40.675 24.918 1.00 15.58 52 VAL K N 1
ATOM 16142 C CA . VAL F 2 52 ? 28.230 40.456 23.964 1.00 15.70 52 VAL K CA 1
ATOM 16143 C C . VAL F 2 52 ? 27.220 39.451 24.502 1.00 13.97 52 VAL K C 1
ATOM 16144 O O . VAL F 2 52 ? 27.590 38.408 25.046 1.00 13.94 52 VAL K O 1
ATOM 16148 N N . SER F 2 53 ? 25.933 39.758 24.346 1.00 11.60 53 SER K N 1
ATOM 16149 C CA . SER F 2 53 ? 24.888 38.863 24.832 1.00 11.48 53 SER K CA 1
ATOM 16150 C C . SER F 2 53 ? 23.661 38.998 23.940 1.00 11.45 53 SER K C 1
ATOM 16151 O O . SER F 2 53 ? 23.700 39.686 22.913 1.00 10.72 53 SER K O 1
ATOM 16154 N N . ASN F 2 54 ? 22.638 38.199 24.217 1.00 11.81 54 ASN K N 1
ATOM 16155 C CA . ASN F 2 54 ? 21.541 37.967 23.288 1.00 12.38 54 ASN K CA 1
ATOM 16156 C C . ASN F 2 54 ? 20.178 38.182 23.919 1.00 12.04 54 ASN K C 1
ATOM 16157 O O . ASN F 2 54 ? 19.173 37.873 23.267 1.00 11.35 54 ASN K O 1
ATOM 16162 N N . GLU F 2 55 ? 20.076 38.735 25.123 1.00 11.43 55 GLU K N 1
ATOM 16163 C CA . GLU F 2 55 ? 18.828 38.697 25.874 1.00 11.90 55 GLU K CA 1
ATOM 16164 C C . GLU F 2 55 ? 17.686 39.450 25.207 1.00 11.38 55 GLU K C 1
ATOM 16165 O O . GLU F 2 55 ? 16.540 38.977 25.288 1.00 11.54 55 GLU K O 1
ATOM 16171 N N . SER F 2 56 ? 17.927 40.505 24.443 1.00 10.45 56 SER K N 1
ATOM 16172 C CA . SER F 2 56 ? 16.828 41.238 23.826 1.00 10.19 56 SER K CA 1
ATOM 16173 C C . SER F 2 56 ? 16.154 40.478 22.700 1.00 10.33 56 SER K C 1
ATOM 16174 O O . SER F 2 56 ? 14.993 40.786 22.409 1.00 10.07 56 SER K O 1
ATOM 16177 N N . ALA F 2 57 ? 16.752 39.429 22.159 1.00 9.68 57 ALA K N 1
ATOM 16178 C CA . ALA F 2 57 ? 16.143 38.612 21.124 1.00 9.78 57 ALA K CA 1
ATOM 16179 C C . ALA F 2 57 ? 14.919 37.847 21.589 1.00 9.97 57 ALA K C 1
ATOM 16180 O O . ALA F 2 57 ? 14.118 37.399 20.761 1.00 9.91 57 ALA K O 1
ATOM 16182 N N . ILE F 2 58 ? 14.627 37.777 22.886 1.00 9.29 58 ILE K N 1
ATOM 16183 C CA . ILE F 2 58 ? 13.358 37.268 23.385 1.00 9.45 58 ILE K CA 1
ATOM 16184 C C . ILE F 2 58 ? 12.171 38.044 22.832 1.00 8.54 58 ILE K C 1
ATOM 16185 O O . ILE F 2 58 ? 11.061 37.505 22.732 1.00 9.22 58 ILE K O 1
ATOM 16190 N N . ARG F 2 59 ? 12.350 39.314 22.500 1.00 8.79 59 ARG K N 1
ATOM 16191 C CA . ARG F 2 59 ? 11.288 40.170 22.006 1.00 9.46 59 ARG K CA 1
ATOM 16192 C C . ARG F 2 59 ? 11.143 40.102 20.492 1.00 9.95 59 ARG K C 1
ATOM 16193 O O . ARG F 2 59 ? 10.290 40.810 19.935 1.00 11.49 59 ARG K O 1
ATOM 16201 N N . PHE F 2 60 ? 11.959 39.317 19.804 1.00 9.95 60 PHE K N 1
ATOM 16202 C CA . PHE F 2 60 ? 12.019 39.353 18.355 1.00 9.96 60 PHE K CA 1
ATOM 16203 C C . PHE F 2 60 ? 11.212 38.243 17.680 1.00 10.28 60 PHE K C 1
ATOM 16204 O O . PHE F 2 60 ? 11.062 37.158 18.223 1.00 10.87 60 PHE K O 1
ATOM 16212 N N . GLY F 2 61 ? 10.861 38.539 16.426 1.00 10.19 61 GLY K N 1
ATOM 16213 C CA . GLY F 2 61 ? 10.572 37.471 15.456 1.00 10.89 61 GLY K CA 1
ATOM 16214 C C . GLY F 2 61 ? 11.901 36.959 14.920 1.00 12.15 61 GLY K C 1
ATOM 16215 O O . GLY F 2 61 ? 12.924 37.014 15.619 1.00 12.94 61 GLY K O 1
ATOM 16216 N N . SER F 2 62 ? 11.979 36.561 13.659 1.00 12.08 62 SER K N 1
ATOM 16217 C CA . SER F 2 62 ? 13.181 35.939 13.120 1.00 11.61 62 SER K CA 1
ATOM 16218 C C . SER F 2 62 ? 14.153 36.958 12.547 1.00 11.58 62 SER K C 1
ATOM 16219 O O . SER F 2 62 ? 14.594 36.867 11.393 1.00 12.35 62 SER K O 1
ATOM 16222 N N . VAL F 2 63 ? 14.531 37.944 13.353 1.00 9.77 63 VAL K N 1
ATOM 16223 C CA . VAL F 2 63 ? 15.321 39.079 12.922 1.00 9.05 63 VAL K CA 1
ATOM 16224 C C . VAL F 2 63 ? 16.526 39.296 13.834 1.00 8.41 63 VAL K C 1
ATOM 16225 O O . VAL F 2 63 ? 17.071 40.398 13.892 1.00 9.57 63 VAL K O 1
ATOM 16229 N N . SER F 2 64 ? 17.048 38.217 14.427 1.00 9.12 64 SER K N 1
ATOM 16230 C CA . SER F 2 64 ? 18.237 38.375 15.268 1.00 8.95 64 SER K CA 1
ATOM 16231 C C . SER F 2 64 ? 19.536 38.518 14.493 1.00 9.07 64 SER K C 1
ATOM 16232 O O . SER F 2 64 ? 20.556 38.863 15.119 1.00 9.15 64 SER K O 1
ATOM 16236 N N . CYS F 2 65 ? 19.584 38.274 13.191 1.00 8.43 65 CYS K N 1
ATOM 16237 C CA . CYS F 2 65 ? 20.827 38.339 12.445 1.00 8.15 65 CYS K CA 1
ATOM 16238 C C . CYS F 2 65 ? 21.579 39.639 12.681 1.00 9.06 65 CYS K C 1
ATOM 16239 O O . CYS F 2 65 ? 21.077 40.748 12.548 1.00 8.85 65 CYS K O 1
ATOM 16243 N N . LEU F 2 66 ? 22.797 39.511 13.186 1.00 9.00 66 LEU K N 1
ATOM 16244 C CA . LEU F 2 66 ? 23.714 40.592 13.507 1.00 9.91 66 LEU K CA 1
ATOM 16245 C C . LEU F 2 66 ? 23.136 41.610 14.481 1.00 9.80 66 LEU K C 1
ATOM 16246 O O . LEU F 2 66 ? 23.500 42.785 14.480 1.00 9.58 66 LEU K O 1
ATOM 16251 N N . TYR F 2 67 ? 22.231 41.148 15.331 1.00 9.09 67 TYR K N 1
ATOM 16252 C CA . TYR F 2 67 ? 21.816 41.857 16.520 1.00 9.14 67 TYR K CA 1
ATOM 16253 C C . TYR F 2 67 ? 22.474 41.186 17.726 1.00 9.28 67 TYR K C 1
ATOM 16254 O O . TYR F 2 67 ? 22.355 39.978 17.903 1.00 9.65 67 TYR K O 1
ATOM 16263 N N . TYR F 2 68 ? 23.207 41.970 18.515 1.00 8.79 68 TYR K N 1
ATOM 16264 C CA . TYR F 2 68 ? 23.712 41.504 19.805 1.00 9.22 68 TYR K CA 1
ATOM 16265 C C . TYR F 2 68 ? 23.573 42.651 20.804 1.00 8.18 68 TYR K C 1
ATOM 16266 O O . TYR F 2 68 ? 23.737 43.813 20.453 1.00 9.94 68 TYR K O 1
ATOM 16275 N N . ASP F 2 69 ? 23.299 42.298 22.058 1.00 8.85 69 ASP K N 1
ATOM 16276 C CA . ASP F 2 69 ? 23.381 43.272 23.139 1.00 8.54 69 ASP K CA 1
ATOM 16277 C C . ASP F 2 69 ? 24.831 43.442 23.574 1.00 9.19 69 ASP K C 1
ATOM 16278 O O . ASP F 2 69 ? 25.652 42.562 23.392 1.00 9.30 69 ASP K O 1
ATOM 16283 N N . ASN F 2 70 ? 25.136 44.603 24.127 1.00 9.37 70 ASN K N 1
ATOM 16284 C CA . ASN F 2 70 ? 26.407 44.951 24.731 1.00 10.09 70 ASN K CA 1
ATOM 16285 C C . ASN F 2 70 ? 27.533 45.227 23.753 1.00 10.34 70 ASN K C 1
ATOM 16286 O O . ASN F 2 70 ? 28.710 45.229 24.145 1.00 10.90 70 ASN K O 1
ATOM 16291 N N . ARG F 2 71 ? 27.230 45.499 22.482 1.00 9.01 71 ARG K N 1
ATOM 16292 C CA . ARG F 2 71 ? 28.237 46.062 21.585 1.00 8.72 71 ARG K CA 1
ATOM 16293 C C . ARG F 2 71 ? 28.474 47.524 21.923 1.00 7.99 71 ARG K C 1
ATOM 16294 O O . ARG F 2 71 ? 29.612 47.988 22.002 1.00 8.42 71 ARG K O 1
ATOM 16302 N N . TYR F 2 72 ? 27.388 48.273 22.109 1.00 8.59 72 TYR K N 1
ATOM 16303 C CA . TYR F 2 72 ? 27.481 49.612 22.666 1.00 8.16 72 TYR K CA 1
ATOM 16304 C C . TYR F 2 72 ? 27.950 49.546 24.124 1.00 8.40 72 TYR K C 1
ATOM 16305 O O . TYR F 2 72 ? 27.401 48.788 24.909 1.00 9.00 72 TYR K O 1
ATOM 16314 N N . TRP F 2 73 ? 28.944 50.374 24.399 1.00 8.37 73 TRP K N 1
ATOM 16315 C CA . TRP F 2 73 ? 29.317 50.655 25.792 1.00 8.85 73 TRP K CA 1
ATOM 16316 C C . TRP F 2 73 ? 28.945 52.099 26.087 1.00 9.48 73 TRP K C 1
ATOM 16317 O O . TRP F 2 73 ? 28.309 52.750 25.246 1.00 10.57 73 TRP K O 1
ATOM 16328 N N . THR F 2 74 ? 29.278 52.608 27.268 1.00 9.01 74 THR K N 1
ATOM 16329 C CA . THR F 2 74 ? 28.922 53.969 27.637 1.00 8.68 74 THR K CA 1
ATOM 16330 C C . THR F 2 74 ? 30.046 54.926 27.292 1.00 8.31 74 THR K C 1
ATOM 16331 O O . THR F 2 74 ? 31.220 54.640 27.543 1.00 8.95 74 THR K O 1
ATOM 16335 N N . MET F 2 75 ? 29.695 56.051 26.687 1.00 8.11 75 MET K N 1
ATOM 16336 C CA . MET F 2 75 ? 30.698 57.047 26.329 1.00 8.49 75 MET K CA 1
ATOM 16337 C C . MET F 2 75 ? 31.241 57.771 27.558 1.00 8.88 75 MET K C 1
ATOM 16338 O O . MET F 2 75 ? 30.494 58.239 28.420 1.00 8.98 75 MET K O 1
ATOM 16343 N N . TRP F 2 76 ? 32.571 57.874 27.627 1.00 9.04 76 TRP K N 1
ATOM 16344 C CA . TRP F 2 76 ? 33.195 58.767 28.612 1.00 8.99 76 TRP K CA 1
ATOM 16345 C C . TRP F 2 76 ? 33.219 60.172 28.022 1.00 9.10 76 TRP K C 1
ATOM 16346 O O . TRP F 2 76 ? 33.902 60.415 27.027 1.00 10.01 76 TRP K O 1
ATOM 16357 N N . LYS F 2 77 ? 32.462 61.086 28.608 1.00 9.16 77 LYS K N 1
ATOM 16358 C CA . LYS F 2 77 ? 32.399 62.461 28.128 1.00 9.65 77 LYS K CA 1
ATOM 16359 C C . LYS F 2 77 ? 32.030 62.495 26.649 1.00 9.87 77 LYS K C 1
ATOM 16360 O O . LYS F 2 77 ? 30.963 61.963 26.328 1.00 9.92 77 LYS K O 1
ATOM 16366 N N . LEU F 2 78 ? 32.799 63.144 25.802 1.00 9.39 78 LEU K N 1
ATOM 16367 C CA . LEU F 2 78 ? 32.553 63.145 24.362 1.00 9.73 78 LEU K CA 1
ATOM 16368 C C . LEU F 2 78 ? 33.819 62.727 23.637 1.00 10.16 78 LEU K C 1
ATOM 16369 O O . LEU F 2 78 ? 34.915 62.755 24.197 1.00 10.68 78 LEU K O 1
ATOM 16374 N N . PRO F 2 79 ? 33.699 62.341 22.378 1.00 9.80 79 PRO K N 1
ATOM 16375 C CA . PRO F 2 79 ? 34.878 62.160 21.538 1.00 10.07 79 PRO K CA 1
ATOM 16376 C C . PRO F 2 79 ? 35.709 63.428 21.590 1.00 10.64 79 PRO K C 1
ATOM 16377 O O . PRO F 2 79 ? 35.181 64.547 21.675 1.00 11.14 79 PRO K O 1
ATOM 16381 N N . MET F 2 80 ? 37.030 63.273 21.574 1.00 10.92 80 MET K N 1
ATOM 16382 C CA . MET F 2 80 ? 37.929 64.403 21.794 1.00 10.66 80 MET K CA 1
ATOM 16383 C C . MET F 2 80 ? 38.219 65.112 20.484 1.00 10.95 80 MET K C 1
ATOM 16384 O O . MET F 2 80 ? 39.322 65.111 19.950 1.00 10.99 80 MET K O 1
ATOM 16389 N N . PHE F 2 81 ? 37.168 65.733 19.937 1.00 11.55 81 PHE K N 1
ATOM 16390 C CA . PHE F 2 81 ? 37.267 66.445 18.678 1.00 11.83 81 PHE K CA 1
ATOM 16391 C C . PHE F 2 81 ? 38.306 67.554 18.800 1.00 12.90 81 PHE K C 1
ATOM 16392 O O . PHE F 2 81 ? 38.281 68.306 19.771 1.00 13.48 81 PHE K O 1
ATOM 16400 N N . GLY F 2 82 ? 39.220 67.605 17.843 1.00 14.11 82 GLY K N 1
ATOM 16401 C CA . GLY F 2 82 ? 40.207 68.678 17.814 1.00 15.38 82 GLY K CA 1
ATOM 16402 C C . GLY F 2 82 ? 41.420 68.371 18.674 1.00 16.23 82 GLY K C 1
ATOM 16403 O O . GLY F 2 82 ? 42.395 69.122 18.608 1.00 17.01 82 GLY K O 1
ATOM 16404 N N . CYS F 2 83 ? 41.434 67.234 19.356 1.00 16.46 83 CYS K N 1
ATOM 16405 C CA . CYS F 2 83 ? 42.555 66.900 20.224 1.00 16.74 83 CYS K CA 1
ATOM 16406 C C . CYS F 2 83 ? 43.709 66.387 19.368 1.00 17.51 83 CYS K C 1
ATOM 16407 O O . CYS F 2 83 ? 43.536 65.432 18.618 1.00 17.39 83 CYS K O 1
ATOM 16410 N N . ARG F 2 84 ? 44.860 67.032 19.478 1.00 17.79 84 ARG K N 1
ATOM 16411 C CA . ARG F 2 84 ? 46.072 66.560 18.824 1.00 19.64 84 ARG K CA 1
ATOM 16412 C C . ARG F 2 84 ? 47.202 66.448 19.844 1.00 18.97 84 ARG K C 1
ATOM 16413 O O . ARG F 2 84 ? 48.378 66.527 19.506 1.00 19.00 84 ARG K O 1
ATOM 16421 N N . ASP F 2 85 ? 46.816 66.281 21.103 1.00 18.44 85 ASP K N 1
ATOM 16422 C CA . ASP F 2 85 ? 47.803 66.172 22.176 1.00 18.37 85 ASP K CA 1
ATOM 16423 C C . ASP F 2 85 ? 47.645 64.835 22.874 1.00 17.43 85 ASP K C 1
ATOM 16424 O O . ASP F 2 85 ? 46.680 64.620 23.603 1.00 16.95 85 ASP K O 1
ATOM 16429 N N . PRO F 2 86 ? 48.607 63.939 22.683 1.00 17.37 86 PRO K N 1
ATOM 16430 C CA . PRO F 2 86 ? 48.566 62.621 23.294 1.00 17.66 86 PRO K CA 1
ATOM 16431 C C . PRO F 2 86 ? 48.484 62.644 24.807 1.00 17.63 86 PRO K C 1
ATOM 16432 O O . PRO F 2 86 ? 47.836 61.779 25.399 1.00 17.05 86 PRO K O 1
ATOM 16436 N N . MET F 2 87 ? 49.098 63.635 25.455 1.00 18.73 87 MET K N 1
ATOM 16437 C CA . MET F 2 87 ? 49.017 63.747 26.908 1.00 19.53 87 MET K CA 1
ATOM 16438 C C . MET F 2 87 ? 47.608 64.017 27.403 1.00 18.82 87 MET K C 1
ATOM 16439 O O . MET F 2 87 ? 47.233 63.534 28.475 1.00 18.59 87 MET K O 1
ATOM 16444 N N . GLN F 2 88 ? 46.790 64.754 26.654 1.00 18.38 88 GLN K N 1
ATOM 16445 C CA . GLN F 2 88 ? 45.391 64.952 27.004 1.00 18.49 88 GLN K CA 1
ATOM 16446 C C . GLN F 2 88 ? 44.614 63.643 26.964 1.00 16.74 88 GLN K C 1
ATOM 16447 O O . GLN F 2 88 ? 43.757 63.406 27.812 1.00 16.19 88 GLN K O 1
ATOM 16453 N N . VAL F 2 89 ? 44.894 62.795 25.978 1.00 15.54 89 VAL K N 1
ATOM 16454 C CA . VAL F 2 89 ? 44.227 61.497 25.899 1.00 14.79 89 VAL K CA 1
ATOM 16455 C C . VAL F 2 89 ? 44.609 60.627 27.089 1.00 14.16 89 VAL K C 1
ATOM 16456 O O . VAL F 2 89 ? 43.765 60.018 27.739 1.00 13.71 89 VAL K O 1
ATOM 16460 N N . LEU F 2 90 ? 45.912 60.601 27.401 1.00 14.43 90 LEU K N 1
ATOM 16461 C CA . LEU F 2 90 ? 46.382 59.813 28.540 1.00 15.10 90 LEU K CA 1
ATOM 16462 C C . LEU F 2 90 ? 45.773 60.284 29.850 1.00 14.51 90 LEU K C 1
ATOM 16463 O O . LEU F 2 90 ? 45.367 59.472 30.685 1.00 14.52 90 LEU K O 1
ATOM 16468 N N . ARG F 2 91 ? 45.646 61.597 30.040 1.00 14.85 91 ARG K N 1
ATOM 16469 C CA . ARG F 2 91 ? 44.980 62.152 31.206 1.00 15.61 91 ARG K CA 1
ATOM 16470 C C . ARG F 2 91 ? 43.524 61.731 31.311 1.00 15.33 91 ARG K C 1
ATOM 16471 O O . ARG F 2 91 ? 43.014 61.485 32.408 1.00 14.46 91 ARG K O 1
ATOM 16479 N N . GLU F 2 92 ? 42.817 61.624 30.179 1.00 14.57 92 GLU K N 1
ATOM 16480 C CA . GLU F 2 92 ? 41.439 61.166 30.206 1.00 14.49 92 GLU K CA 1
ATOM 16481 C C . GLU F 2 92 ? 41.326 59.690 30.538 1.00 12.83 92 GLU K C 1
ATOM 16482 O O . GLU F 2 92 ? 40.371 59.279 31.191 1.00 13.05 92 GLU K O 1
ATOM 16488 N N . ILE F 2 93 ? 42.286 58.875 30.090 1.00 13.33 93 ILE K N 1
ATOM 16489 C CA . ILE F 2 93 ? 42.335 57.478 30.495 1.00 14.06 93 ILE K CA 1
ATOM 16490 C C . ILE F 2 93 ? 42.424 57.379 32.017 1.00 13.45 93 ILE K C 1
ATOM 16491 O O . ILE F 2 93 ? 41.671 56.638 32.641 1.00 13.86 93 ILE K O 1
ATOM 16496 N N . VAL F 2 94 ? 43.333 58.145 32.614 1.00 14.09 94 VAL K N 1
ATOM 16497 C CA . VAL F 2 94 ? 43.441 58.209 34.072 1.00 15.02 94 VAL K CA 1
ATOM 16498 C C . VAL F 2 94 ? 42.138 58.634 34.730 1.00 14.52 94 VAL K C 1
ATOM 16499 O O . VAL F 2 94 ? 41.683 58.000 35.688 1.00 14.60 94 VAL K O 1
ATOM 16503 N N . ALA F 2 95 ? 41.511 59.697 34.234 1.00 14.46 95 ALA K N 1
ATOM 16504 C CA . ALA F 2 95 ? 40.276 60.195 34.827 1.00 14.35 95 ALA K CA 1
ATOM 16505 C C . ALA F 2 95 ? 39.141 59.187 34.719 1.00 13.80 95 ALA K C 1
ATOM 16506 O O . ALA F 2 95 ? 38.380 58.966 35.657 1.00 14.03 95 ALA K O 1
ATOM 16508 N N . CYS F 2 96 ? 38.996 58.566 33.543 1.00 13.08 96 CYS K N 1
ATOM 16509 C CA . CYS F 2 96 ? 37.936 57.586 33.344 1.00 13.48 96 CYS K CA 1
ATOM 16510 C C . CYS F 2 96 ? 38.099 56.393 34.276 1.00 13.22 96 CYS K C 1
ATOM 16511 O O . CYS F 2 96 ? 37.161 55.969 34.941 1.00 11.70 96 CYS K O 1
ATOM 16514 N N . THR F 2 97 ? 39.312 55.841 34.321 1.00 14.20 97 THR K N 1
ATOM 16515 C CA . THR F 2 97 ? 39.605 54.706 35.185 1.00 15.67 97 THR K CA 1
ATOM 16516 C C . THR F 2 97 ? 39.559 55.060 36.664 1.00 15.71 97 THR K C 1
ATOM 16517 O O . THR F 2 97 ? 39.155 54.212 37.461 1.00 16.36 97 THR K O 1
ATOM 16521 N N . LYS F 2 98 ? 39.844 56.301 37.044 1.00 16.63 98 LYS K N 1
ATOM 16522 C CA . LYS F 2 98 ? 39.655 56.744 38.419 1.00 17.68 98 LYS K CA 1
ATOM 16523 C C . LYS F 2 98 ? 38.185 56.768 38.809 1.00 17.38 98 LYS K C 1
ATOM 16524 O O . LYS F 2 98 ? 37.788 56.353 39.897 1.00 17.77 98 LYS K O 1
ATOM 16530 N N . ALA F 2 99 ? 37.347 57.269 37.901 1.00 16.26 99 ALA K N 1
ATOM 16531 C CA . ALA F 2 99 ? 35.918 57.395 38.145 1.00 15.62 99 ALA K CA 1
ATOM 16532 C C . ALA F 2 99 ? 35.225 56.045 38.169 1.00 15.42 99 ALA K C 1
ATOM 16533 O O . ALA F 2 99 ? 34.256 55.824 38.892 1.00 16.08 99 ALA K O 1
ATOM 16535 N N . PHE F 2 100 ? 35.692 55.112 37.343 1.00 14.93 100 PHE K N 1
ATOM 16536 C CA . PHE F 2 100 ? 35.144 53.774 37.212 1.00 15.14 100 PHE K CA 1
ATOM 16537 C C . PHE F 2 100 ? 36.224 52.719 37.318 1.00 16.04 100 PHE K C 1
ATOM 16538 O O . PHE F 2 100 ? 36.590 52.021 36.372 1.00 15.40 100 PHE K O 1
ATOM 16546 N N . PRO F 2 101 ? 36.746 52.506 38.533 1.00 16.25 101 PRO K N 1
ATOM 16547 C CA . PRO F 2 101 ? 37.859 51.602 38.758 1.00 16.96 101 PRO K CA 1
ATOM 16548 C C . PRO F 2 101 ? 37.499 50.141 38.587 1.00 17.42 101 PRO K C 1
ATOM 16549 O O . PRO F 2 101 ? 38.392 49.313 38.397 1.00 18.27 101 PRO K O 1
ATOM 16553 N N . ASP F 2 102 ? 36.223 49.796 38.638 1.00 18.36 102 ASP K N 1
ATOM 16554 C CA . ASP F 2 102 ? 35.736 48.441 38.487 1.00 19.76 102 ASP K CA 1
ATOM 16555 C C . ASP F 2 102 ? 35.205 48.148 37.085 1.00 18.50 102 ASP K C 1
ATOM 16556 O O . ASP F 2 102 ? 34.751 47.030 36.839 1.00 19.35 102 ASP K O 1
ATOM 16561 N N . ALA F 2 103 ? 35.247 49.125 36.192 1.00 16.13 103 ALA K N 1
ATOM 16562 C CA . ALA F 2 103 ? 34.682 48.961 34.854 1.00 14.31 103 ALA K CA 1
ATOM 16563 C C . ALA F 2 103 ? 35.715 48.468 33.854 1.00 13.27 103 ALA K C 1
ATOM 16564 O O . ALA F 2 103 ? 36.923 48.635 34.003 1.00 13.21 103 ALA K O 1
ATOM 16566 N N . TYR F 2 104 ? 35.234 47.837 32.780 1.00 11.86 104 TYR K N 1
ATOM 16567 C CA . TYR F 2 104 ? 36.035 47.662 31.573 1.00 11.98 104 TYR K CA 1
ATOM 16568 C C . TYR F 2 104 ? 36.096 49.005 30.860 1.00 11.39 104 TYR K C 1
ATOM 16569 O O . TYR F 2 104 ? 35.080 49.693 30.797 1.00 11.24 104 TYR K O 1
ATOM 16578 N N . VAL F 2 105 ? 37.263 49.416 30.403 1.00 10.74 105 VAL K N 1
ATOM 16579 C CA . VAL F 2 105 ? 37.455 50.691 29.732 1.00 10.75 105 VAL K CA 1
ATOM 16580 C C . VAL F 2 105 ? 38.257 50.437 28.457 1.00 10.65 105 VAL K C 1
ATOM 16581 O O . VAL F 2 105 ? 39.255 49.716 28.484 1.00 10.72 105 VAL K O 1
ATOM 16585 N N . ARG F 2 106 ? 37.787 51.004 27.348 1.00 10.12 106 ARG K N 1
ATOM 16586 C CA . ARG F 2 106 ? 38.498 50.866 26.083 1.00 10.41 106 ARG K CA 1
ATOM 16587 C C . ARG F 2 106 ? 38.744 52.235 25.463 1.00 10.06 106 ARG K C 1
ATOM 16588 O O . ARG F 2 106 ? 37.920 53.142 25.573 1.00 11.02 106 ARG K O 1
ATOM 16596 N N . LEU F 2 107 ? 39.905 52.366 24.836 1.00 10.52 107 LEU K N 1
ATOM 16597 C CA . LEU F 2 107 ? 40.255 53.533 24.052 1.00 10.42 107 LEU K CA 1
ATOM 16598 C C . LEU F 2 107 ? 39.974 53.252 22.575 1.00 10.64 107 LEU K C 1
ATOM 16599 O O . LEU F 2 107 ? 40.388 52.209 22.077 1.00 11.17 107 LEU K O 1
ATOM 16604 N N . VAL F 2 108 ? 39.163 54.107 21.959 1.00 9.43 108 VAL K N 1
ATOM 16605 C CA . VAL F 2 108 ? 38.848 53.943 20.541 1.00 10.09 108 VAL K CA 1
ATOM 16606 C C . VAL F 2 108 ? 39.187 55.237 19.815 1.00 9.66 108 VAL K C 1
ATOM 16607 O O . VAL F 2 108 ? 39.502 56.274 20.416 1.00 9.98 108 VAL K O 1
ATOM 16611 N N . ALA F 2 109 ? 39.158 55.202 18.484 1.00 9.94 109 ALA K N 1
ATOM 16612 C CA . ALA F 2 109 ? 39.330 56.411 17.698 1.00 9.69 109 ALA K CA 1
ATOM 16613 C C . ALA F 2 109 ? 38.467 56.319 16.438 1.00 9.64 109 ALA K C 1
ATOM 16614 O O . ALA F 2 109 ? 38.269 55.235 15.903 1.00 9.96 109 ALA K O 1
ATOM 16616 N N . PHE F 2 110 ? 37.948 57.475 16.061 1.00 9.74 110 PHE K N 1
ATOM 16617 C CA . PHE F 2 110 ? 37.028 57.561 14.935 1.00 9.87 110 PHE K CA 1
ATOM 16618 C C . PHE F 2 110 ? 37.659 58.309 13.768 1.00 10.13 110 PHE K C 1
ATOM 16619 O O . PHE F 2 110 ? 38.407 59.270 13.926 1.00 10.12 110 PHE K O 1
ATOM 16627 N N . ASP F 2 111 ? 37.316 57.848 12.574 1.00 10.98 111 ASP K N 1
ATOM 16628 C CA . ASP F 2 111 ? 37.653 58.534 11.336 1.00 12.43 111 ASP K CA 1
ATOM 16629 C C . ASP F 2 111 ? 36.356 59.119 10.788 1.00 11.92 111 ASP K C 1
ATOM 16630 O O . ASP F 2 111 ? 35.416 58.342 10.580 1.00 11.92 111 ASP K O 1
ATOM 16635 N N . ASN F 2 112 ? 36.272 60.424 10.594 1.00 12.11 112 ASN K N 1
ATOM 16636 C CA . ASN F 2 112 ? 35.004 61.008 10.158 1.00 13.03 112 ASN K CA 1
ATOM 16637 C C . ASN F 2 112 ? 34.824 60.989 8.647 1.00 13.47 112 ASN K C 1
ATOM 16638 O O . ASN F 2 112 ? 33.758 61.401 8.176 1.00 13.54 112 ASN K O 1
ATOM 16643 N N . GLN F 2 113 ? 35.834 60.576 7.899 1.00 13.68 113 GLN K N 1
ATOM 16644 C CA . GLN F 2 113 ? 35.726 60.492 6.445 1.00 14.81 113 GLN K CA 1
ATOM 16645 C C . GLN F 2 113 ? 35.175 59.144 6.015 1.00 13.88 113 GLN K C 1
ATOM 16646 O O . GLN F 2 113 ? 34.217 59.072 5.239 1.00 14.04 113 GLN K O 1
ATOM 16652 N N . LYS F 2 114 ? 35.652 58.055 6.612 1.00 12.97 114 LYS K N 1
ATOM 16653 C CA . LYS F 2 114 ? 35.032 56.745 6.469 1.00 13.66 114 LYS K CA 1
ATOM 16654 C C . LYS F 2 114 ? 33.787 56.631 7.348 1.00 11.95 114 LYS K C 1
ATOM 16655 O O . LYS F 2 114 ? 32.931 55.771 7.159 1.00 12.47 114 LYS K O 1
ATOM 16661 N N . GLN F 2 115 ? 33.680 57.506 8.337 1.00 10.63 115 GLN K N 1
ATOM 16662 C CA . GLN F 2 115 ? 32.693 57.455 9.386 1.00 9.35 115 GLN K CA 1
ATOM 16663 C C . GLN F 2 115 ? 32.597 56.056 9.984 1.00 9.19 115 GLN K C 1
ATOM 16664 O O . GLN F 2 115 ? 31.624 55.315 9.906 1.00 8.58 115 GLN K O 1
ATOM 16670 N N . VAL F 2 116 ? 33.682 55.699 10.668 1.00 8.74 116 VAL K N 1
ATOM 16671 C CA . VAL F 2 116 ? 33.805 54.412 11.331 1.00 8.80 116 VAL K CA 1
ATOM 16672 C C . VAL F 2 116 ? 34.883 54.531 12.407 1.00 8.27 116 VAL K C 1
ATOM 16673 O O . VAL F 2 116 ? 35.793 55.354 12.308 1.00 8.58 116 VAL K O 1
ATOM 16677 N N . GLN F 2 117 ? 34.746 53.691 13.416 1.00 9.21 117 GLN K N 1
ATOM 16678 C CA . GLN F 2 117 ? 35.844 53.496 14.365 1.00 9.24 117 GLN K CA 1
ATOM 16679 C C . GLN F 2 117 ? 37.001 52.822 13.644 1.00 9.16 117 GLN K C 1
ATOM 16680 O O . GLN F 2 117 ? 36.831 51.833 12.937 1.00 9.22 117 GLN K O 1
ATOM 16686 N N . ILE F 2 118 ? 38.201 53.378 13.805 1.00 10.32 118 ILE K N 1
ATOM 16687 C CA . ILE F 2 118 ? 39.343 52.950 12.998 1.00 11.68 118 ILE K CA 1
ATOM 16688 C C . ILE F 2 118 ? 40.417 52.309 13.859 1.00 11.59 118 ILE K C 1
ATOM 16689 O O . ILE F 2 118 ? 41.330 51.673 13.345 1.00 11.53 118 ILE K O 1
ATOM 16694 N N . MET F 2 119 ? 40.259 52.393 15.172 1.00 11.19 119 MET K N 1
ATOM 16695 C CA . MET F 2 119 ? 41.131 51.660 16.089 1.00 12.62 119 MET K CA 1
ATOM 16696 C C . MET F 2 119 ? 40.397 51.470 17.405 1.00 11.92 119 MET K C 1
ATOM 16697 O O . MET F 2 119 ? 39.390 52.121 17.681 1.00 11.30 119 MET K O 1
ATOM 16702 N N . GLY F 2 120 ? 40.888 50.547 18.220 1.00 12.14 120 GLY K N 1
ATOM 16703 C CA . GLY F 2 120 ? 40.324 50.370 19.554 1.00 13.35 120 GLY K CA 1
ATOM 16704 C C . GLY F 2 120 ? 41.041 49.238 20.275 1.00 13.11 120 GLY K C 1
ATOM 16705 O O . GLY F 2 120 ? 41.412 48.237 19.678 1.00 12.70 120 GLY K O 1
ATOM 16706 N N . PHE F 2 121 ? 41.188 49.416 21.585 1.00 12.52 121 PHE K N 1
ATOM 16707 C CA . PHE F 2 121 ? 41.714 48.344 22.426 1.00 12.22 121 PHE K CA 1
ATOM 16708 C C . PHE F 2 121 ? 41.383 48.603 23.893 1.00 11.75 121 PHE K C 1
ATOM 16709 O O . PHE F 2 121 ? 41.132 49.739 24.307 1.00 10.77 121 PHE K O 1
ATOM 16717 N N . LEU F 2 122 ? 41.389 47.533 24.671 1.00 11.97 122 LEU K N 1
ATOM 16718 C CA . LEU F 2 122 ? 41.063 47.621 26.095 1.00 13.40 122 LEU K CA 1
ATOM 16719 C C . LEU F 2 122 ? 42.205 48.276 26.862 1.00 13.68 122 LEU K C 1
ATOM 16720 O O . LEU F 2 122 ? 43.371 47.954 26.601 1.00 14.22 122 LEU K O 1
ATOM 16725 N N . VAL F 2 123 ? 41.890 49.236 27.729 1.00 13.93 123 VAL K N 1
ATOM 16726 C CA . VAL F 2 123 ? 42.921 49.845 28.568 1.00 15.16 123 VAL K CA 1
ATOM 16727 C C . VAL F 2 123 ? 42.734 49.536 30.048 1.00 16.60 123 VAL K C 1
ATOM 16728 O O . VAL F 2 123 ? 43.663 49.756 30.845 1.00 16.94 123 VAL K O 1
ATOM 16732 N N . GLN F 2 124 ? 41.572 49.068 30.460 1.00 16.65 124 GLN K N 1
ATOM 16733 C CA . GLN F 2 124 ? 41.344 48.630 31.822 1.00 18.48 124 GLN K CA 1
ATOM 16734 C C . GLN F 2 124 ? 40.411 47.424 31.863 1.00 20.95 124 GLN K C 1
ATOM 16735 O O . GLN F 2 124 ? 39.356 47.360 31.245 1.00 18.97 124 GLN K O 1
ATOM 16741 N N . ARG F 2 125 ? 40.841 46.446 32.647 1.00 24.04 125 ARG K N 1
ATOM 16742 C CA . ARG F 2 125 ? 40.041 45.310 33.055 1.00 28.10 125 ARG K CA 1
ATOM 16743 C C . ARG F 2 125 ? 39.991 45.261 34.587 1.00 29.63 125 ARG K C 1
ATOM 16744 O O . ARG F 2 125 ? 40.889 45.382 35.358 1.00 31.04 125 ARG K O 1
ATOM 16752 N N . PRO F 2 126 ? 38.651 45.104 34.976 1.00 30.28 126 PRO K N 1
ATOM 16753 C CA . PRO F 2 126 ? 38.455 45.007 36.435 1.00 30.73 126 PRO K CA 1
ATOM 16754 C C . PRO F 2 126 ? 39.258 43.859 37.028 1.00 30.90 126 PRO K C 1
ATOM 16755 O O . PRO F 2 126 ? 39.186 42.738 36.481 1.00 31.20 126 PRO K O 1
ATOM 16768 N N . MET G 2 2 ? 30.819 66.501 33.310 1.00 14.18 2 MET M N 1
ATOM 16769 C CA . MET G 2 2 ? 30.521 65.406 34.222 1.00 13.88 2 MET M CA 1
ATOM 16770 C C . MET G 2 2 ? 29.863 64.271 33.438 1.00 12.99 2 MET M C 1
ATOM 16771 O O . MET G 2 2 ? 29.048 64.533 32.550 1.00 13.20 2 MET M O 1
ATOM 16778 N N . VAL G 2 3 ? 30.196 63.049 33.796 1.00 12.28 3 VAL M N 1
ATOM 16779 C CA . VAL G 2 3 ? 29.682 61.866 33.110 1.00 11.76 3 VAL M CA 1
ATOM 16780 C C . VAL G 2 3 ? 28.507 61.287 33.872 1.00 12.29 3 VAL M C 1
ATOM 16781 O O . VAL G 2 3 ? 28.543 61.113 35.089 1.00 12.90 3 VAL M O 1
ATOM 16785 N N . TRP G 2 4 ? 27.416 61.036 33.157 1.00 11.32 4 TRP M N 1
ATOM 16786 C CA . TRP G 2 4 ? 26.200 60.504 33.764 1.00 11.44 4 TRP M CA 1
ATOM 16787 C C . TRP G 2 4 ? 26.366 59.014 33.991 1.00 11.30 4 TRP M C 1
ATOM 16788 O O . TRP G 2 4 ? 26.583 58.261 33.042 1.00 11.53 4 TRP M O 1
ATOM 16799 N N . THR G 2 5 ? 26.349 58.552 35.247 1.00 11.74 5 THR M N 1
ATOM 16800 C CA . THR G 2 5 ? 26.735 57.162 35.475 1.00 11.14 5 THR M CA 1
ATOM 16801 C C . THR G 2 5 ? 25.675 56.205 34.940 1.00 10.92 5 THR M C 1
ATOM 16802 O O . THR G 2 5 ? 24.474 56.376 35.149 1.00 11.42 5 THR M O 1
ATOM 16806 N N . PRO G 2 6 ? 26.142 55.139 34.293 1.00 10.87 6 PRO M N 1
ATOM 16807 C CA . PRO G 2 6 ? 25.263 54.064 33.858 1.00 11.56 6 PRO M CA 1
ATOM 16808 C C . PRO G 2 6 ? 25.062 52.995 34.912 1.00 12.35 6 PRO M C 1
ATOM 16809 O O . PRO G 2 6 ? 24.303 52.044 34.727 1.00 12.28 6 PRO M O 1
ATOM 16813 N N . VAL G 2 7 ? 25.799 53.110 36.022 1.00 12.85 7 VAL M N 1
ATOM 16814 C CA . VAL G 2 7 ? 25.853 52.042 37.016 1.00 14.01 7 VAL M CA 1
ATOM 16815 C C . VAL G 2 7 ? 24.912 52.315 38.174 1.00 13.73 7 VAL M C 1
ATOM 16816 O O . VAL G 2 7 ? 24.919 53.393 38.763 1.00 14.51 7 VAL M O 1
ATOM 16820 N N . ASN G 2 8 ? 24.059 51.346 38.497 1.00 14.65 8 ASN M N 1
ATOM 16821 C CA . ASN G 2 8 ? 23.178 51.449 39.659 1.00 15.57 8 ASN M CA 1
ATOM 16822 C C . ASN G 2 8 ? 22.434 52.774 39.690 1.00 15.47 8 ASN M C 1
ATOM 16823 O O . ASN G 2 8 ? 22.371 53.479 40.703 1.00 15.38 8 ASN M O 1
ATOM 16831 N N . ASN G 2 9 ? 21.773 53.110 38.582 1.00 14.54 9 ASN M N 1
ATOM 16832 C CA . ASN G 2 9 ? 21.168 54.429 38.424 1.00 14.56 9 ASN M CA 1
ATOM 16833 C C . ASN G 2 9 ? 19.747 54.297 37.895 1.00 14.46 9 ASN M C 1
ATOM 16834 O O . ASN G 2 9 ? 19.254 55.172 37.181 1.00 14.54 9 ASN M O 1
ATOM 16839 N N . LYS G 2 10 ? 19.039 53.250 38.307 1.00 14.61 10 LYS M N 1
ATOM 16840 C CA . LYS G 2 10 ? 17.671 53.045 37.834 1.00 15.36 10 LYS M CA 1
ATOM 16841 C C . LYS G 2 10 ? 16.713 54.083 38.384 1.00 15.08 10 LYS M C 1
ATOM 16842 O O . LYS G 2 10 ? 16.880 54.623 39.481 1.00 14.13 10 LYS M O 1
ATOM 16848 N N . MET G 2 11 ? 15.691 54.404 37.598 1.00 14.12 11 MET M N 1
ATOM 16849 C CA . MET G 2 11 ? 14.732 55.461 37.850 1.00 14.74 11 MET M CA 1
ATOM 16850 C C . MET G 2 11 ? 13.298 54.944 37.889 1.00 15.15 11 MET M C 1
ATOM 16851 O O . MET G 2 11 ? 12.973 53.854 37.408 1.00 16.88 11 MET M O 1
ATOM 16856 N N . PHE G 2 12 ? 12.392 55.754 38.437 1.00 14.19 12 PHE M N 1
ATOM 16857 C CA . PHE G 2 12 ? 11.021 55.346 38.677 1.00 14.53 12 PHE M CA 1
ATOM 16858 C C . PHE G 2 12 ? 10.004 56.353 38.160 1.00 13.30 12 PHE M C 1
ATOM 16859 O O . PHE G 2 12 ? 9.063 56.729 38.849 1.00 12.57 12 PHE M O 1
ATOM 16867 N N . GLU G 2 13 ? 10.262 56.841 36.951 1.00 11.05 13 GLU M N 1
ATOM 16868 C CA . GLU G 2 13 ? 9.347 57.764 36.288 1.00 10.33 13 GLU M CA 1
ATOM 16869 C C . GLU G 2 13 ? 9.211 59.070 37.045 1.00 9.54 13 GLU M C 1
ATOM 16870 O O . GLU G 2 13 ? 10.232 59.605 37.513 1.00 10.06 13 GLU M O 1
ATOM 16876 N N . THR G 2 14 ? 8.028 59.656 37.134 1.00 9.13 14 THR M N 1
ATOM 16877 C CA . THR G 2 14 ? 7.911 61.080 37.439 1.00 9.31 14 THR M CA 1
ATOM 16878 C C . THR G 2 14 ? 8.517 61.453 38.784 1.00 9.53 14 THR M C 1
ATOM 16879 O O . THR G 2 14 ? 8.175 60.907 39.822 1.00 10.17 14 THR M O 1
ATOM 16883 N N . PHE G 2 15 ? 9.375 62.462 38.740 1.00 8.96 15 PHE M N 1
ATOM 16884 C CA . PHE G 2 15 ? 10.047 63.072 39.876 1.00 9.94 15 PHE M CA 1
ATOM 16885 C C . PHE G 2 15 ? 11.292 62.306 40.294 1.00 10.87 15 PHE M C 1
ATOM 16886 O O . PHE G 2 15 ? 12.034 62.803 41.162 1.00 11.01 15 PHE M O 1
ATOM 16894 N N . SER G 2 16 ? 11.732 61.301 39.544 1.00 10.48 16 SER M N 1
ATOM 16895 C CA . SER G 2 16 ? 12.942 60.564 39.860 1.00 10.95 16 SER M CA 1
ATOM 16896 C C . SER G 2 16 ? 14.217 61.368 39.652 1.00 10.58 16 SER M C 1
ATOM 16897 O O . SER G 2 16 ? 15.264 60.965 40.180 1.00 11.63 16 SER M O 1
ATOM 16901 N N . TYR G 2 17 ? 14.182 62.437 38.871 1.00 9.63 17 TYR M N 1
ATOM 16902 C CA . TYR G 2 17 ? 15.360 63.228 38.576 1.00 9.88 17 TYR M CA 1
ATOM 16903 C C . TYR G 2 17 ? 15.501 64.437 39.491 1.00 9.96 17 TYR M C 1
ATOM 16904 O O . TYR G 2 17 ? 16.444 65.201 39.340 1.00 11.14 17 TYR M O 1
ATOM 16913 N N . LEU G 2 18 ? 14.575 64.608 40.422 1.00 10.38 18 LEU M N 1
ATOM 16914 C CA . LEU G 2 18 ? 14.651 65.662 41.429 1.00 11.02 18 LEU M CA 1
ATOM 16915 C C . LEU G 2 18 ? 15.227 65.123 42.737 1.00 11.30 18 LEU M C 1
ATOM 16916 O O . LEU G 2 18 ? 15.298 63.914 42.944 1.00 12.41 18 LEU M O 1
ATOM 16921 N N . PRO G 2 19 ? 15.604 66.028 43.644 1.00 12.83 19 PRO M N 1
ATOM 16922 C CA . PRO G 2 19 ? 15.942 65.609 44.998 1.00 13.83 19 PRO M CA 1
ATOM 16923 C C . PRO G 2 19 ? 14.811 64.773 45.575 1.00 15.25 19 PRO M C 1
ATOM 16924 O O . PRO G 2 19 ? 13.638 64.991 45.258 1.00 15.40 19 PRO M O 1
ATOM 16928 N N . PRO G 2 20 ? 15.152 63.825 46.435 1.00 16.70 20 PRO M N 1
ATOM 16929 C CA . PRO G 2 20 ? 14.157 63.016 47.121 1.00 18.21 20 PRO M CA 1
ATOM 16930 C C . PRO G 2 20 ? 13.074 63.908 47.704 1.00 19.50 20 PRO M C 1
ATOM 16931 O O . PRO G 2 20 ? 13.375 64.958 48.278 1.00 19.52 20 PRO M O 1
ATOM 16935 N N . LEU G 2 21 ? 11.817 63.520 47.519 1.00 21.01 21 LEU M N 1
ATOM 16936 C CA . LEU G 2 21 ? 10.708 64.312 48.035 1.00 22.73 21 LEU M CA 1
ATOM 16937 C C . LEU G 2 21 ? 10.648 64.258 49.556 1.00 23.06 21 LEU M C 1
ATOM 16938 O O . LEU G 2 21 ? 10.470 63.185 50.136 1.00 23.23 21 LEU M O 1
ATOM 16943 N N . THR G 2 22 ? 10.843 65.396 50.203 1.00 23.34 22 THR M N 1
ATOM 16944 C CA . THR G 2 22 ? 10.534 65.531 51.620 1.00 24.34 22 THR M CA 1
ATOM 16945 C C . THR G 2 22 ? 9.052 65.275 51.868 1.00 23.71 22 THR M C 1
ATOM 16946 O O . THR G 2 22 ? 8.252 65.208 50.934 1.00 22.92 22 THR M O 1
ATOM 16950 N N . ASP G 2 23 ? 8.673 65.187 53.137 1.00 22.76 23 ASP M N 1
ATOM 16951 C CA . ASP G 2 23 ? 7.295 64.958 53.537 1.00 21.78 23 ASP M CA 1
ATOM 16952 C C . ASP G 2 23 ? 6.364 66.092 53.142 1.00 20.30 23 ASP M C 1
ATOM 16953 O O . ASP G 2 23 ? 5.212 65.861 52.772 1.00 18.53 23 ASP M O 1
ATOM 16958 N N . GLU G 2 24 ? 6.833 67.325 53.229 1.00 18.31 24 GLU M N 1
ATOM 16959 C CA . GLU G 2 24 ? 6.091 68.498 52.821 1.00 18.29 24 GLU M CA 1
ATOM 16960 C C . GLU G 2 24 ? 5.813 68.494 51.317 1.00 17.47 24 GLU M C 1
ATOM 16961 O O . GLU G 2 24 ? 4.725 68.878 50.885 1.00 16.67 24 GLU M O 1
ATOM 16967 N N . GLN G 2 25 ? 6.811 68.114 50.527 1.00 17.48 25 GLN M N 1
ATOM 16968 C CA . GLN G 2 25 ? 6.627 68.018 49.082 1.00 17.03 25 GLN M CA 1
ATOM 16969 C C . GLN G 2 25 ? 5.649 66.910 48.738 1.00 16.52 25 GLN M C 1
ATOM 16970 O O . GLN G 2 25 ? 4.816 67.100 47.843 1.00 15.38 25 GLN M O 1
ATOM 16976 N N . ILE G 2 26 ? 5.704 65.780 49.435 1.00 15.82 26 ILE M N 1
ATOM 16977 C CA . ILE G 2 26 ? 4.719 64.714 49.265 1.00 15.77 26 ILE M CA 1
ATOM 16978 C C . ILE G 2 26 ? 3.326 65.200 49.640 1.00 15.34 26 ILE M C 1
ATOM 16979 O O . ILE G 2 26 ? 2.374 65.061 48.865 1.00 14.11 26 ILE M O 1
ATOM 16984 N N . ALA G 2 27 ? 3.180 65.861 50.785 1.00 13.90 27 ALA M N 1
ATOM 16985 C CA . ALA G 2 27 ? 1.898 66.417 51.198 1.00 13.32 27 ALA M CA 1
ATOM 16986 C C . ALA G 2 27 ? 1.334 67.399 50.176 1.00 12.59 27 ALA M C 1
ATOM 16987 O O . ALA G 2 27 ? 0.124 67.427 49.941 1.00 12.89 27 ALA M O 1
ATOM 16989 N N . ALA G 2 28 ? 2.183 68.215 49.562 1.00 11.75 28 ALA M N 1
ATOM 16990 C CA . ALA G 2 28 ? 1.774 69.153 48.526 1.00 11.53 28 ALA M CA 1
ATOM 16991 C C . ALA G 2 28 ? 1.221 68.429 47.298 1.00 11.31 28 ALA M C 1
ATOM 16992 O O . ALA G 2 28 ? 0.234 68.892 46.719 1.00 11.39 28 ALA M O 1
ATOM 16994 N N . GLN G 2 29 ? 1.842 67.326 46.906 1.00 11.04 29 GLN M N 1
ATOM 16995 C CA . GLN G 2 29 ? 1.295 66.513 45.816 1.00 11.55 29 GLN M CA 1
ATOM 16996 C C . GLN G 2 29 ? -0.050 65.919 46.191 1.00 11.84 29 GLN M C 1
ATOM 16997 O O . GLN G 2 29 ? -0.963 65.892 45.359 1.00 12.09 29 GLN M O 1
ATOM 17003 N N . VAL G 2 30 ? -0.232 65.486 47.431 1.00 11.75 30 VAL M N 1
ATOM 17004 C CA . VAL G 2 30 ? -1.527 65.011 47.914 1.00 11.84 30 VAL M CA 1
ATOM 17005 C C . VAL G 2 30 ? -2.572 66.105 47.851 1.00 12.25 30 VAL M C 1
ATOM 17006 O O . VAL G 2 30 ? -3.706 65.909 47.400 1.00 11.40 30 VAL M O 1
ATOM 17010 N N . ASP G 2 31 ? -2.215 67.334 48.217 1.00 12.18 31 ASP M N 1
ATOM 17011 C CA . ASP G 2 31 ? -3.125 68.466 48.111 1.00 12.81 31 ASP M CA 1
ATOM 17012 C C . ASP G 2 31 ? -3.529 68.731 46.665 1.00 12.50 31 ASP M C 1
ATOM 17013 O O . ASP G 2 31 ? -4.661 69.125 46.407 1.00 12.70 31 ASP M O 1
ATOM 17018 N N . TYR G 2 32 ? -2.603 68.570 45.726 1.00 12.18 32 TYR M N 1
ATOM 17019 C CA . TYR G 2 32 ? -2.921 68.714 44.300 1.00 12.57 32 TYR M CA 1
ATOM 17020 C C . TYR G 2 32 ? -3.909 67.651 43.846 1.00 12.17 32 TYR M C 1
ATOM 17021 O O . TYR G 2 32 ? -4.839 67.990 43.102 1.00 12.00 32 TYR M O 1
ATOM 17038 N N . ILE G 2 33 ? -3.772 66.413 44.303 1.00 11.60 33 ILE M N 1
ATOM 17039 C CA . ILE G 2 33 ? -4.778 65.391 44.025 1.00 11.91 33 ILE M CA 1
ATOM 17040 C C . ILE G 2 33 ? -6.158 65.848 44.478 1.00 12.29 33 ILE M C 1
ATOM 17041 O O . ILE G 2 33 ? -7.143 65.802 43.743 1.00 12.78 33 ILE M O 1
ATOM 17046 N N . VAL G 2 34 ? -6.249 66.262 45.741 1.00 12.93 34 VAL M N 1
ATOM 17047 C CA . VAL G 2 34 ? -7.519 66.656 46.340 1.00 13.95 34 VAL M CA 1
ATOM 17048 C C . VAL G 2 34 ? -8.090 67.902 45.700 1.00 14.46 34 VAL M C 1
ATOM 17049 O O . VAL G 2 34 ? -9.287 67.953 45.403 1.00 14.64 34 VAL M O 1
ATOM 17053 N N . ALA G 2 35 ? -7.266 68.899 45.383 1.00 14.26 35 ALA M N 1
ATOM 17054 C CA . ALA G 2 35 ? -7.733 70.124 44.760 1.00 14.93 35 ALA M CA 1
ATOM 17055 C C . ALA G 2 35 ? -8.390 69.858 43.409 1.00 15.39 35 ALA M C 1
ATOM 17056 O O . ALA G 2 35 ? -9.297 70.578 42.981 1.00 15.97 35 ALA M O 1
ATOM 17058 N N . ASN G 2 36 ? -7.895 68.856 42.685 1.00 15.44 36 ASN M N 1
ATOM 17059 C CA . ASN G 2 36 ? -8.390 68.551 41.352 1.00 15.38 36 ASN M CA 1
ATOM 17060 C C . ASN G 2 36 ? -9.442 67.457 41.332 1.00 15.07 36 ASN M C 1
ATOM 17061 O O . ASN G 2 36 ? -9.905 67.091 40.244 1.00 15.22 36 ASN M O 1
ATOM 17066 N N . GLY G 2 37 ? -9.798 66.898 42.479 1.00 14.35 37 GLY M N 1
ATOM 17067 C CA . GLY G 2 37 ? -10.872 65.924 42.560 1.00 13.84 37 GLY M CA 1
ATOM 17068 C C . GLY G 2 37 ? -10.461 64.559 42.042 1.00 13.67 37 GLY M C 1
ATOM 17069 O O . GLY G 2 37 ? -11.333 63.762 41.691 1.00 14.91 37 GLY M O 1
ATOM 17070 N N . TRP G 2 38 ? -9.171 64.258 42.023 1.00 12.17 38 TRP M N 1
ATOM 17071 C CA . TRP G 2 38 ? -8.697 62.978 41.520 1.00 11.81 38 TRP M CA 1
ATOM 17072 C C . TRP G 2 38 ? -8.729 61.918 42.609 1.00 11.55 38 TRP M C 1
ATOM 17073 O O . TRP G 2 38 ? -8.882 62.203 43.799 1.00 11.52 38 TRP M O 1
ATOM 17084 N N . ILE G 2 39 ? -8.589 60.667 42.200 1.00 10.30 39 ILE M N 1
ATOM 17085 C CA . ILE G 2 39 ? -8.788 59.519 43.076 1.00 9.89 39 ILE M CA 1
ATOM 17086 C C . ILE G 2 39 ? -7.435 58.963 43.484 1.00 10.17 39 ILE M C 1
ATOM 17087 O O . ILE G 2 39 ? -6.723 58.364 42.683 1.00 9.90 39 ILE M O 1
ATOM 17092 N N . PRO G 2 40 ? -7.051 59.150 44.748 1.00 9.80 40 PRO M N 1
ATOM 17093 C CA . PRO G 2 40 ? -5.782 58.638 45.226 1.00 10.69 40 PRO M CA 1
ATOM 17094 C C . PRO G 2 40 ? -5.758 57.122 45.242 1.00 10.39 40 PRO M C 1
ATOM 17095 O O . PRO G 2 40 ? -6.776 56.488 45.508 1.00 11.26 40 PRO M O 1
ATOM 17099 N N . CYS G 2 41 ? -4.601 56.522 44.987 1.00 10.60 41 CYS M N 1
ATOM 17100 C CA . CYS G 2 41 ? -4.435 55.089 45.154 1.00 11.42 41 CYS M CA 1
ATOM 17101 C C . CYS G 2 41 ? -2.973 54.760 45.421 1.00 11.08 41 CYS M C 1
ATOM 17102 O O . CYS G 2 41 ? -2.072 55.438 44.931 1.00 12.24 41 CYS M O 1
ATOM 17105 N N . LEU G 2 42 ? -2.740 53.739 46.235 1.00 10.84 42 LEU M N 1
ATOM 17106 C CA . LEU G 2 42 ? -1.380 53.265 46.453 1.00 10.96 42 LEU M CA 1
ATOM 17107 C C . LEU G 2 42 ? -1.168 51.922 45.783 1.00 10.36 42 LEU M C 1
ATOM 17108 O O . LEU G 2 42 ? -2.087 51.110 45.709 1.00 10.36 42 LEU M O 1
ATOM 17113 N N . GLU G 2 43 ? 0.035 51.713 45.277 1.00 10.05 43 GLU M N 1
ATOM 17114 C CA . GLU G 2 43 ? 0.430 50.470 44.641 1.00 9.94 43 GLU M CA 1
ATOM 17115 C C . GLU G 2 43 ? 1.813 50.087 45.170 1.00 9.78 43 GLU M C 1
ATOM 17116 O O . GLU G 2 43 ? 2.606 50.985 45.480 1.00 10.47 43 GLU M O 1
ATOM 17122 N N . PHE G 2 44 ? 2.107 48.802 45.202 1.00 9.82 44 PHE M N 1
ATOM 17123 C CA . PHE G 2 44 ? 3.382 48.363 45.756 1.00 9.41 44 PHE M CA 1
ATOM 17124 C C . PHE G 2 44 ? 3.875 47.109 45.063 1.00 10.19 44 PHE M C 1
ATOM 17125 O O . PHE G 2 44 ? 3.101 46.382 44.431 1.00 9.62 44 PHE M O 1
ATOM 17133 N N . ALA G 2 45 ? 5.172 46.861 45.149 1.00 10.13 45 ALA M N 1
ATOM 17134 C CA . ALA G 2 45 ? 5.771 45.674 44.560 1.00 11.19 45 ALA M CA 1
ATOM 17135 C C . ALA G 2 45 ? 7.031 45.286 45.333 1.00 12.33 45 ALA M C 1
ATOM 17136 O O . ALA G 2 45 ? 7.795 46.169 45.710 1.00 11.62 45 ALA M O 1
ATOM 17138 N N . GLU G 2 46 ? 7.248 43.983 45.449 1.00 13.87 46 GLU M N 1
ATOM 17139 C CA . GLU G 2 46 ? 8.547 43.514 45.942 1.00 15.25 46 GLU M CA 1
ATOM 17140 C C . GLU G 2 46 ? 9.615 43.865 44.919 1.00 15.73 46 GLU M C 1
ATOM 17141 O O . GLU G 2 46 ? 9.319 44.090 43.742 1.00 14.50 46 GLU M O 1
ATOM 17147 N N . ALA G 2 47 ? 10.882 43.878 45.318 1.00 15.63 47 ALA M N 1
ATOM 17148 C CA . ALA G 2 47 ? 11.978 44.274 44.450 1.00 16.82 47 ALA M CA 1
ATOM 17149 C C . ALA G 2 47 ? 12.032 43.479 43.153 1.00 17.49 47 ALA M C 1
ATOM 17150 O O . ALA G 2 47 ? 12.197 44.064 42.079 1.00 17.54 47 ALA M O 1
ATOM 17152 N N . ASP G 2 48 ? 11.775 42.176 43.195 1.00 18.63 48 ASP M N 1
ATOM 17153 C CA . ASP G 2 48 ? 11.766 41.338 42.012 1.00 20.45 48 ASP M CA 1
ATOM 17154 C C . ASP G 2 48 ? 10.626 41.634 41.046 1.00 20.01 48 ASP M C 1
ATOM 17155 O O . ASP G 2 48 ? 10.676 41.147 39.912 1.00 20.27 48 ASP M O 1
ATOM 17160 N N . LYS G 2 49 ? 9.586 42.332 41.468 1.00 18.14 49 LYS M N 1
ATOM 17161 C CA . LYS G 2 49 ? 8.462 42.677 40.614 1.00 17.57 49 LYS M CA 1
ATOM 17162 C C . LYS G 2 49 ? 8.331 44.172 40.371 1.00 16.95 49 LYS M C 1
ATOM 17163 O O . LYS G 2 49 ? 7.289 44.628 39.884 1.00 16.98 49 LYS M O 1
ATOM 17169 N N . ALA G 2 50 ? 9.361 44.953 40.685 1.00 16.30 50 ALA M N 1
ATOM 17170 C CA . ALA G 2 50 ? 9.234 46.405 40.658 1.00 16.64 50 ALA M CA 1
ATOM 17171 C C . ALA G 2 50 ? 9.714 46.995 39.338 1.00 16.95 50 ALA M C 1
ATOM 17172 O O . ALA G 2 50 ? 9.295 48.085 38.956 1.00 17.28 50 ALA M O 1
ATOM 17174 N N . TYR G 2 51 ? 10.581 46.263 38.646 1.00 17.38 51 TYR M N 1
ATOM 17175 C CA . TYR G 2 51 ? 11.220 46.764 37.445 1.00 17.31 51 TYR M CA 1
ATOM 17176 C C . TYR G 2 51 ? 10.699 46.108 36.164 1.00 16.30 51 TYR M C 1
ATOM 17177 O O . TYR G 2 51 ? 10.568 44.895 36.115 1.00 15.88 51 TYR M O 1
ATOM 17194 N N . VAL G 2 52 ? 10.432 46.919 35.158 1.00 15.54 52 VAL M N 1
ATOM 17195 C CA . VAL G 2 52 ? 9.990 46.430 33.855 1.00 15.57 52 VAL M CA 1
ATOM 17196 C C . VAL G 2 52 ? 10.867 45.284 33.373 1.00 13.67 52 VAL M C 1
ATOM 17197 O O . VAL G 2 52 ? 12.095 45.323 33.469 1.00 13.93 52 VAL M O 1
ATOM 17201 N N . SER G 2 53 ? 10.243 44.227 32.851 1.00 11.25 53 SER M N 1
ATOM 17202 C CA . SER G 2 53 ? 10.994 43.076 32.363 1.00 11.46 53 SER M CA 1
ATOM 17203 C C . SER G 2 53 ? 10.212 42.424 31.229 1.00 11.44 53 SER M C 1
ATOM 17204 O O . SER G 2 53 ? 9.197 42.968 30.783 1.00 10.47 53 SER M O 1
ATOM 17207 N N . ASN G 2 54 ? 10.798 41.394 30.631 1.00 11.89 54 ASN M N 1
ATOM 17208 C CA . ASN G 2 54 ? 10.370 40.883 29.340 1.00 12.22 54 ASN M CA 1
ATOM 17209 C C . ASN G 2 54 ? 10.141 39.384 29.346 1.00 12.50 54 ASN M C 1
ATOM 17210 O O . ASN G 2 54 ? 9.904 38.820 28.271 1.00 11.70 54 ASN M O 1
ATOM 17215 N N . GLU G 2 55 ? 10.126 38.723 30.500 1.00 11.57 55 GLU M N 1
ATOM 17216 C CA . GLU G 2 55 ? 10.208 37.269 30.535 1.00 12.27 55 GLU M CA 1
ATOM 17217 C C . GLU G 2 55 ? 9.001 36.585 29.910 1.00 11.49 55 GLU M C 1
ATOM 17218 O O . GLU G 2 55 ? 9.209 35.541 29.276 1.00 11.44 55 GLU M O 1
ATOM 17224 N N . SER G 2 56 ? 7.802 37.149 29.936 1.00 10.36 56 SER M N 1
ATOM 17225 C CA . SER G 2 56 ? 6.646 36.490 29.349 1.00 10.54 56 SER M CA 1
ATOM 17226 C C . SER G 2 56 ? 6.690 36.432 27.832 1.00 10.40 56 SER M C 1
ATOM 17227 O O . SER G 2 56 ? 6.041 35.543 27.263 1.00 10.27 56 SER M O 1
ATOM 17230 N N . ALA G 2 57 ? 7.507 37.231 27.163 1.00 10.35 57 ALA M N 1
ATOM 17231 C CA . ALA G 2 57 ? 7.645 37.200 25.719 1.00 10.51 57 ALA M CA 1
ATOM 17232 C C . ALA G 2 57 ? 8.230 35.910 25.186 1.00 10.97 57 ALA M C 1
ATOM 17233 O O . ALA G 2 57 ? 8.075 35.601 23.998 1.00 10.67 57 ALA M O 1
ATOM 17235 N N . ILE G 2 58 ? 8.760 35.021 26.029 1.00 9.88 58 ILE M N 1
ATOM 17236 C CA . ILE G 2 58 ? 9.159 33.685 25.623 1.00 9.51 58 ILE M CA 1
ATOM 17237 C C . ILE G 2 58 ? 7.981 32.898 25.069 1.00 9.08 58 ILE M C 1
ATOM 17238 O O . ILE G 2 58 ? 8.164 31.988 24.250 1.00 9.69 58 ILE M O 1
ATOM 17243 N N . ARG G 2 59 ? 6.765 33.197 25.512 1.00 9.23 59 ARG M N 1
ATOM 17244 C CA . ARG G 2 59 ? 5.569 32.499 25.079 1.00 9.47 59 ARG M CA 1
ATOM 17245 C C . ARG G 2 59 ? 4.961 33.076 23.810 1.00 10.36 59 ARG M C 1
ATOM 17246 O O . ARG G 2 59 ? 3.913 32.580 23.376 1.00 11.10 59 ARG M O 1
ATOM 17254 N N . PHE G 2 60 ? 5.516 34.127 23.238 1.00 9.58 60 PHE M N 1
ATOM 17255 C CA . PHE G 2 60 ? 4.880 34.882 22.178 1.00 9.64 60 PHE M CA 1
ATOM 17256 C C . PHE G 2 60 ? 5.411 34.528 20.787 1.00 10.16 60 PHE M C 1
ATOM 17257 O O . PHE G 2 60 ? 6.559 34.140 20.640 1.00 10.47 60 PHE M O 1
ATOM 17265 N N . GLY G 2 61 ? 4.546 34.779 19.801 1.00 9.90 61 GLY M N 1
ATOM 17266 C CA . GLY G 2 61 ? 5.042 34.996 18.434 1.00 10.99 61 GLY M CA 1
ATOM 17267 C C . GLY G 2 61 ? 5.593 36.411 18.348 1.00 11.80 61 GLY M C 1
ATOM 17268 O O . GLY G 2 61 ? 6.019 36.986 19.364 1.00 12.47 61 GLY M O 1
ATOM 17269 N N . SER G 2 62 ? 5.400 37.097 17.229 1.00 11.53 62 SER M N 1
ATOM 17270 C CA . SER G 2 62 ? 5.991 38.406 16.998 1.00 11.41 62 SER M CA 1
ATOM 17271 C C . SER G 2 62 ? 5.070 39.529 17.448 1.00 11.20 62 SER M C 1
ATOM 17272 O O . SER G 2 62 ? 4.763 40.460 16.693 1.00 12.00 62 SER M O 1
ATOM 17275 N N . VAL G 2 63 ? 4.616 39.448 18.695 1.00 9.71 63 VAL M N 1
ATOM 17276 C CA . VAL G 2 63 ? 3.628 40.352 19.251 1.00 8.92 63 VAL M CA 1
ATOM 17277 C C . VAL G 2 63 ? 4.102 40.985 20.556 1.00 8.60 63 VAL M C 1
ATOM 17278 O O . VAL G 2 63 ? 3.283 41.416 21.365 1.00 9.20 63 VAL M O 1
ATOM 17282 N N . SER G 2 64 ? 5.413 41.167 20.729 1.00 8.82 64 SER M N 1
ATOM 17283 C CA . SER G 2 64 ? 5.901 41.783 21.966 1.00 8.67 64 SER M CA 1
ATOM 17284 C C . SER G 2 64 ? 5.757 43.295 21.992 1.00 9.10 64 SER M C 1
ATOM 17285 O O . SER G 2 64 ? 5.954 43.905 23.057 1.00 9.54 64 SER M O 1
ATOM 17289 N N . CYS G 2 65 ? 5.455 43.958 20.883 1.00 8.42 65 CYS M N 1
ATOM 17290 C CA . CYS G 2 65 ? 5.352 45.404 20.856 1.00 8.13 65 CYS M CA 1
ATOM 17291 C C . CYS G 2 65 ? 4.473 45.949 21.970 1.00 8.72 65 CYS M C 1
ATOM 17292 O O . CYS G 2 65 ? 3.315 45.592 22.148 1.00 8.78 65 CYS M O 1
ATOM 17296 N N . LEU G 2 66 ? 5.067 46.803 22.795 1.00 8.77 66 LEU M N 1
ATOM 17297 C CA . LEU G 2 66 ? 4.460 47.440 23.944 1.00 9.33 66 LEU M CA 1
ATOM 17298 C C . LEU G 2 66 ? 3.822 46.477 24.931 1.00 9.28 66 LEU M C 1
ATOM 17299 O O . LEU G 2 66 ? 2.869 46.808 25.638 1.00 10.16 66 LEU M O 1
ATOM 17304 N N . TYR G 2 67 ? 4.395 45.289 25.018 1.00 8.86 67 TYR M N 1
ATOM 17305 C CA . TYR G 2 67 ? 4.164 44.350 26.093 1.00 9.46 67 TYR M CA 1
ATOM 17306 C C . TYR G 2 67 ? 5.407 44.353 26.980 1.00 9.05 67 TYR M C 1
ATOM 17307 O O . TYR G 2 67 ? 6.523 44.171 26.494 1.00 9.12 67 TYR M O 1
ATOM 17316 N N . TYR G 2 68 ? 5.229 44.636 28.273 1.00 8.98 68 TYR M N 1
ATOM 17317 C CA . TYR G 2 68 ? 6.293 44.447 29.255 1.00 9.35 68 TYR M CA 1
ATOM 17318 C C . TYR G 2 68 ? 5.686 43.851 30.521 1.00 9.03 68 TYR M C 1
ATOM 17319 O O . TYR G 2 68 ? 4.559 44.178 30.874 1.00 10.02 68 TYR M O 1
ATOM 17328 N N . ASP G 2 69 ? 6.438 42.986 31.200 1.00 9.28 69 ASP M N 1
ATOM 17329 C CA . ASP G 2 69 ? 6.050 42.548 32.536 1.00 9.47 69 ASP M CA 1
ATOM 17330 C C . ASP G 2 69 ? 6.418 43.627 33.551 1.00 9.17 69 ASP M C 1
ATOM 17331 O O . ASP G 2 69 ? 7.312 44.435 33.332 1.00 8.97 69 ASP M O 1
ATOM 17336 N N . ASN G 2 70 ? 5.696 43.633 34.658 1.00 9.47 70 ASN M N 1
ATOM 17337 C CA . ASN G 2 70 ? 5.953 44.460 35.825 1.00 10.27 70 ASN M CA 1
ATOM 17338 C C . ASN G 2 70 ? 5.566 45.918 35.650 1.00 11.22 70 ASN M C 1
ATOM 17339 O O . ASN G 2 70 ? 5.999 46.773 36.438 1.00 11.04 70 ASN M O 1
ATOM 17344 N N . ARG G 2 71 ? 4.723 46.249 34.672 1.00 9.86 71 ARG M N 1
ATOM 17345 C CA . ARG G 2 71 ? 4.071 47.553 34.666 1.00 9.47 71 ARG M CA 1
ATOM 17346 C C . ARG G 2 71 ? 2.982 47.606 35.728 1.00 9.36 71 ARG M C 1
ATOM 17347 O O . ARG G 2 71 ? 2.889 48.581 36.476 1.00 9.59 71 ARG M O 1
ATOM 17355 N N . TYR G 2 72 ? 2.152 46.564 35.776 1.00 9.18 72 TYR M N 1
ATOM 17356 C CA . TYR G 2 72 ? 1.230 46.415 36.893 1.00 9.23 72 TYR M CA 1
ATOM 17357 C C . TYR G 2 72 ? 1.994 46.135 38.187 1.00 9.08 72 TYR M C 1
ATOM 17358 O O . TYR G 2 72 ? 2.872 45.285 38.202 1.00 9.49 72 TYR M O 1
ATOM 17367 N N . TRP G 2 73 ? 1.634 46.869 39.224 1.00 9.27 73 TRP M N 1
ATOM 17368 C CA . TRP G 2 73 ? 2.043 46.542 40.595 1.00 9.72 73 TRP M CA 1
ATOM 17369 C C . TRP G 2 73 ? 0.808 46.078 41.347 1.00 10.31 73 TRP M C 1
ATOM 17370 O O . TRP G 2 73 ? -0.267 45.934 40.744 1.00 11.11 73 TRP M O 1
ATOM 17381 N N . THR G 2 74 ? 0.921 45.823 42.641 1.00 10.16 74 THR M N 1
ATOM 17382 C CA . THR G 2 74 ? -0.209 45.328 43.420 1.00 9.55 74 THR M CA 1
ATOM 17383 C C . THR G 2 74 ? -0.935 46.489 44.065 1.00 9.83 74 THR M C 1
ATOM 17384 O O . THR G 2 74 ? -0.310 47.408 44.606 1.00 10.34 74 THR M O 1
ATOM 17388 N N . MET G 2 75 ? -2.256 46.472 44.039 1.00 9.51 75 MET M N 1
ATOM 17389 C CA . MET G 2 75 ? -3.063 47.528 44.620 1.00 9.67 75 MET M CA 1
ATOM 17390 C C . MET G 2 75 ? -3.057 47.441 46.144 1.00 9.20 75 MET M C 1
ATOM 17391 O O . MET G 2 75 ? -3.287 46.381 46.722 1.00 9.37 75 MET M O 1
ATOM 17396 N N . TRP G 2 76 ? -2.825 48.580 46.797 1.00 9.88 76 TRP M N 1
ATOM 17397 C CA . TRP G 2 76 ? -3.059 48.653 48.247 1.00 9.79 76 TRP M CA 1
ATOM 17398 C C . TRP G 2 76 ? -4.535 48.952 48.474 1.00 9.17 76 TRP M C 1
ATOM 17399 O O . TRP G 2 76 ? -4.993 50.035 48.123 1.00 10.62 76 TRP M O 1
ATOM 17410 N N . LYS G 2 77 ? -5.267 48.000 49.039 1.00 9.97 77 LYS M N 1
ATOM 17411 C CA . LYS G 2 77 ? -6.694 48.180 49.303 1.00 10.27 77 LYS M CA 1
ATOM 17412 C C . LYS G 2 77 ? -7.414 48.563 48.015 1.00 10.88 77 LYS M C 1
ATOM 17413 O O . LYS G 2 77 ? -7.294 47.804 47.055 1.00 10.58 77 LYS M O 1
ATOM 17419 N N . LEU G 2 78 ? -8.163 49.640 48.001 1.00 10.38 78 LEU M N 1
ATOM 17420 C CA . LEU G 2 78 ? -8.826 50.121 46.789 1.00 10.73 78 LEU M CA 1
ATOM 17421 C C . LEU G 2 78 ? -8.471 51.576 46.560 1.00 11.31 78 LEU M C 1
ATOM 17422 O O . LEU G 2 78 ? -8.050 52.296 47.471 1.00 11.26 78 LEU M O 1
ATOM 17427 N N . PRO G 2 79 ? -8.674 52.084 45.356 1.00 10.63 79 PRO M N 1
ATOM 17428 C CA . PRO G 2 79 ? -8.624 53.517 45.102 1.00 10.90 79 PRO M CA 1
ATOM 17429 C C . PRO G 2 79 ? -9.563 54.215 46.069 1.00 10.90 79 PRO M C 1
ATOM 17430 O O . PRO G 2 79 ? -10.623 53.690 46.430 1.00 11.23 79 PRO M O 1
ATOM 17434 N N . MET G 2 80 ? -9.180 55.404 46.517 1.00 11.30 80 MET M N 1
ATOM 17435 C CA . MET G 2 80 ? -9.881 56.095 47.595 1.00 10.80 80 MET M CA 1
ATOM 17436 C C . MET G 2 80 ? -10.986 56.975 47.044 1.00 11.26 80 MET M C 1
ATOM 17437 O O . MET G 2 80 ? -10.939 58.197 47.050 1.00 10.79 80 MET M O 1
ATOM 17442 N N . PHE G 2 81 ? -11.981 56.304 46.456 1.00 12.00 81 PHE M N 1
ATOM 17443 C CA . PHE G 2 81 ? -13.099 56.972 45.821 1.00 12.72 81 PHE M CA 1
ATOM 17444 C C . PHE G 2 81 ? -13.809 57.860 46.838 1.00 13.14 81 PHE M C 1
ATOM 17445 O O . PHE G 2 81 ? -14.108 57.415 47.944 1.00 13.99 81 PHE M O 1
ATOM 17453 N N . GLY G 2 82 ? -14.008 59.118 46.478 1.00 14.63 82 GLY M N 1
ATOM 17454 C CA . GLY G 2 82 ? -14.725 60.042 47.347 1.00 15.26 82 GLY M CA 1
ATOM 17455 C C . GLY G 2 82 ? -13.814 60.710 48.370 1.00 15.81 82 GLY M C 1
ATOM 17456 O O . GLY G 2 82 ? -14.280 61.647 49.028 1.00 16.03 82 GLY M O 1
ATOM 17457 N N . CYS G 2 83 ? -12.555 60.300 48.466 1.00 16.37 83 CYS M N 1
ATOM 17458 C CA . CYS G 2 83 ? -11.655 60.877 49.457 1.00 17.42 83 CYS M CA 1
ATOM 17459 C C . CYS G 2 83 ? -11.327 62.314 49.092 1.00 17.48 83 CYS M C 1
ATOM 17460 O O . CYS G 2 83 ? -10.856 62.587 47.990 1.00 17.74 83 CYS M O 1
ATOM 17463 N N . ARG G 2 84 ? -11.593 63.245 50.001 1.00 17.58 84 ARG M N 1
ATOM 17464 C CA . ARG G 2 84 ? -11.224 64.640 49.801 1.00 18.60 84 ARG M CA 1
ATOM 17465 C C . ARG G 2 84 ? -10.418 65.145 50.993 1.00 17.57 84 ARG M C 1
ATOM 17466 O O . ARG G 2 84 ? -10.366 66.346 51.258 1.00 18.22 84 ARG M O 1
ATOM 17474 N N . ASP G 2 85 ? -9.784 64.218 51.692 1.00 17.20 85 ASP M N 1
ATOM 17475 C CA . ASP G 2 85 ? -9.022 64.549 52.893 1.00 16.57 85 ASP M CA 1
ATOM 17476 C C . ASP G 2 85 ? -7.589 64.080 52.712 1.00 15.33 85 ASP M C 1
ATOM 17477 O O . ASP G 2 85 ? -7.305 62.887 52.740 1.00 13.81 85 ASP M O 1
ATOM 17482 N N . PRO G 2 86 ? -6.667 65.026 52.580 1.00 15.13 86 PRO M N 1
ATOM 17483 C CA . PRO G 2 86 ? -5.260 64.705 52.405 1.00 15.30 86 PRO M CA 1
ATOM 17484 C C . PRO G 2 86 ? -4.682 63.884 53.536 1.00 15.18 86 PRO M C 1
ATOM 17485 O O . PRO G 2 86 ? -3.838 63.023 53.301 1.00 14.97 86 PRO M O 1
ATOM 17489 N N . MET G 2 87 ? -5.138 64.091 54.775 1.00 15.61 87 MET M N 1
ATOM 17490 C CA . MET G 2 87 ? -4.640 63.320 55.904 1.00 15.61 87 MET M CA 1
ATOM 17491 C C . MET G 2 87 ? -5.008 61.845 55.816 1.00 15.46 87 MET M C 1
ATOM 17492 O O . MET G 2 87 ? -4.223 61.005 56.251 1.00 14.86 87 MET M O 1
ATOM 17499 N N . GLN G 2 88 ? -6.143 61.500 55.204 1.00 16.01 88 GLN M N 1
ATOM 17500 C CA . GLN G 2 88 ? -6.491 60.108 54.974 1.00 16.36 88 GLN M CA 1
ATOM 17501 C C . GLN G 2 88 ? -5.506 59.444 54.012 1.00 14.38 88 GLN M C 1
ATOM 17502 O O . GLN G 2 88 ? -5.092 58.308 54.237 1.00 14.02 88 GLN M O 1
ATOM 17508 N N . VAL G 2 89 ? -5.144 60.169 52.958 1.00 13.73 89 VAL M N 1
ATOM 17509 C CA . VAL G 2 89 ? -4.162 59.685 51.996 1.00 13.20 89 VAL M CA 1
ATOM 17510 C C . VAL G 2 89 ? -2.805 59.479 52.659 1.00 12.95 89 VAL M C 1
ATOM 17511 O O . VAL G 2 89 ? -2.173 58.446 52.486 1.00 12.78 89 VAL M O 1
ATOM 17515 N N . LEU G 2 90 ? -2.378 60.472 53.451 1.00 12.84 90 LEU M N 1
ATOM 17516 C CA . LEU G 2 90 ? -1.099 60.356 54.144 1.00 13.48 90 LEU M CA 1
ATOM 17517 C C . LEU G 2 90 ? -1.101 59.198 55.128 1.00 12.63 90 LEU M C 1
ATOM 17518 O O . LEU G 2 90 ? -0.114 58.463 55.198 1.00 13.31 90 LEU M O 1
ATOM 17523 N N . ARG G 2 91 ? -2.187 58.974 55.867 1.00 13.13 91 ARG M N 1
ATOM 17524 C CA . ARG G 2 91 ? -2.285 57.812 56.738 1.00 13.67 91 ARG M CA 1
ATOM 17525 C C . ARG G 2 91 ? -2.176 56.490 55.990 1.00 13.86 91 ARG M C 1
ATOM 17526 O O . ARG G 2 91 ? -1.613 55.518 56.496 1.00 14.32 91 ARG M O 1
ATOM 17534 N N . GLU G 2 92 ? -2.758 56.415 54.782 1.00 13.70 92 GLU M N 1
ATOM 17535 C CA . GLU G 2 92 ? -2.674 55.182 54.010 1.00 14.02 92 GLU M CA 1
ATOM 17536 C C . GLU G 2 92 ? -1.268 54.922 53.503 1.00 12.96 92 GLU M C 1
ATOM 17537 O O . GLU G 2 92 ? -0.840 53.769 53.415 1.00 12.86 92 GLU M O 1
ATOM 17543 N N . ILE G 2 93 ? -0.532 55.979 53.163 1.00 13.07 93 ILE M N 1
ATOM 17544 C CA . ILE G 2 93 ? 0.880 55.827 52.822 1.00 14.21 93 ILE M CA 1
ATOM 17545 C C . ILE G 2 93 ? 1.658 55.188 53.965 1.00 14.10 93 ILE M C 1
ATOM 17546 O O . ILE G 2 93 ? 2.413 54.236 53.773 1.00 15.09 93 ILE M O 1
ATOM 17551 N N . VAL G 2 94 ? 1.438 55.695 55.178 1.00 15.17 94 VAL M N 1
ATOM 17552 C CA . VAL G 2 94 ? 2.061 55.109 56.366 1.00 15.53 94 VAL M CA 1
ATOM 17553 C C . VAL G 2 94 ? 1.645 53.659 56.547 1.00 14.66 94 VAL M C 1
ATOM 17554 O O . VAL G 2 94 ? 2.495 52.790 56.764 1.00 15.47 94 VAL M O 1
ATOM 17558 N N . ALA G 2 95 ? 0.349 53.367 56.433 1.00 14.51 95 ALA M N 1
ATOM 17559 C CA . ALA G 2 95 ? -0.118 51.995 56.594 1.00 14.31 95 ALA M CA 1
ATOM 17560 C C . ALA G 2 95 ? 0.476 51.055 55.556 1.00 14.28 95 ALA M C 1
ATOM 17561 O O . ALA G 2 95 ? 0.885 49.941 55.887 1.00 14.24 95 ALA M O 1
ATOM 17563 N N . CYS G 2 96 ? 0.514 51.459 54.290 1.00 14.11 96 CYS M N 1
ATOM 17564 C CA . CYS G 2 96 ? 1.050 50.602 53.239 1.00 14.14 96 CYS M CA 1
ATOM 17565 C C . CYS G 2 96 ? 2.528 50.305 53.457 1.00 13.90 96 CYS M C 1
ATOM 17566 O O . CYS G 2 96 ? 2.965 49.156 53.421 1.00 13.26 96 CYS M O 1
ATOM 17569 N N . THR G 2 97 ? 3.299 51.361 53.721 1.00 15.25 97 THR M N 1
ATOM 17570 C CA . THR G 2 97 ? 4.723 51.229 53.983 1.00 16.41 97 THR M CA 1
ATOM 17571 C C . THR G 2 97 ? 5.031 50.470 55.267 1.00 16.95 97 THR M C 1
ATOM 17572 O O . THR G 2 97 ? 6.053 49.781 55.282 1.00 16.92 97 THR M O 1
ATOM 17576 N N . LYS G 2 98 ? 4.194 50.545 56.297 1.00 17.99 98 LYS M N 1
ATOM 17577 C CA . LYS G 2 98 ? 4.400 49.715 57.482 1.00 19.20 98 LYS M CA 1
ATOM 17578 C C . LYS G 2 98 ? 4.136 48.244 57.200 1.00 18.55 98 LYS M C 1
ATOM 17579 O O . LYS G 2 98 ? 4.843 47.366 57.702 1.00 18.79 98 LYS M O 1
ATOM 17585 N N . ALA G 2 99 ? 3.123 47.946 56.384 1.00 17.38 99 ALA M N 1
ATOM 17586 C CA . ALA G 2 99 ? 2.788 46.561 56.082 1.00 16.62 99 ALA M CA 1
ATOM 17587 C C . ALA G 2 99 ? 3.830 45.932 55.174 1.00 16.31 99 ALA M C 1
ATOM 17588 O O . ALA G 2 99 ? 4.126 44.742 55.249 1.00 16.53 99 ALA M O 1
ATOM 17590 N N . PHE G 2 100 ? 4.402 46.724 54.268 1.00 15.58 100 PHE M N 1
ATOM 17591 C CA . PHE G 2 100 ? 5.379 46.255 53.297 1.00 15.56 100 PHE M CA 1
ATOM 17592 C C . PHE G 2 100 ? 6.614 47.138 53.307 1.00 16.23 100 PHE M C 1
ATOM 17593 O O . PHE G 2 100 ? 6.930 47.873 52.375 1.00 15.47 100 PHE M O 1
ATOM 17601 N N . PRO G 2 101 ? 7.420 47.029 54.372 1.00 16.51 101 PRO M N 1
ATOM 17602 C CA . PRO G 2 101 ? 8.572 47.888 54.573 1.00 17.49 101 PRO M CA 1
ATOM 17603 C C . PRO G 2 101 ? 9.716 47.637 53.612 1.00 18.03 101 PRO M C 1
ATOM 17604 O O . PRO G 2 101 ? 10.568 48.515 53.460 1.00 19.00 101 PRO M O 1
ATOM 17608 N N . ASP G 2 102 ? 9.764 46.488 52.954 1.00 18.97 102 ASP M N 1
ATOM 17609 C CA . ASP G 2 102 ? 10.778 46.160 51.974 1.00 19.93 102 ASP M CA 1
ATOM 17610 C C . ASP G 2 102 ? 10.302 46.347 50.538 1.00 18.64 102 ASP M C 1
ATOM 17611 O O . ASP G 2 102 ? 11.040 46.018 49.605 1.00 19.45 102 ASP M O 1
ATOM 17616 N N . ALA G 2 103 ? 9.090 46.850 50.344 1.00 16.42 103 ALA M N 1
ATOM 17617 C CA . ALA G 2 103 ? 8.528 46.992 49.007 1.00 14.60 103 ALA M CA 1
ATOM 17618 C C . ALA G 2 103 ? 8.796 48.374 48.428 1.00 14.18 103 ALA M C 1
ATOM 17619 O O . ALA G 2 103 ? 8.986 49.379 49.111 1.00 13.94 103 ALA M O 1
ATOM 17621 N N . TYR G 2 104 ? 8.800 48.434 47.093 1.00 13.17 104 TYR M N 1
ATOM 17622 C CA . TYR G 2 104 ? 8.600 49.703 46.396 1.00 13.01 104 TYR M CA 1
ATOM 17623 C C . TYR G 2 104 ? 7.136 50.095 46.527 1.00 11.79 104 TYR M C 1
ATOM 17624 O O . TYR G 2 104 ? 6.257 49.238 46.443 1.00 11.94 104 TYR M O 1
ATOM 17633 N N . VAL G 2 105 ? 6.860 51.350 46.833 1.00 11.30 105 VAL M N 1
ATOM 17634 C CA . VAL G 2 105 ? 5.505 51.852 47.003 1.00 11.35 105 VAL M CA 1
ATOM 17635 C C . VAL G 2 105 ? 5.382 53.164 46.227 1.00 11.30 105 VAL M C 1
ATOM 17636 O O . VAL G 2 105 ? 6.249 54.032 46.313 1.00 10.96 105 VAL M O 1
ATOM 17640 N N . ARG G 2 106 ? 4.318 53.280 45.436 1.00 10.53 106 ARG M N 1
ATOM 17641 C CA . ARG G 2 106 ? 4.055 54.511 44.699 1.00 10.86 106 ARG M CA 1
ATOM 17642 C C . ARG G 2 106 ? 2.655 55.029 45.005 1.00 10.85 106 ARG M C 1
ATOM 17643 O O . ARG G 2 106 ? 1.701 54.278 45.202 1.00 11.42 106 ARG M O 1
ATOM 17651 N N . LEU G 2 107 ? 2.556 56.350 45.085 1.00 10.92 107 LEU M N 1
ATOM 17652 C CA . LEU G 2 107 ? 1.280 57.037 45.173 1.00 11.03 107 LEU M CA 1
ATOM 17653 C C . LEU G 2 107 ? 0.843 57.461 43.777 1.00 11.13 107 LEU M C 1
ATOM 17654 O O . LEU G 2 107 ? 1.622 58.083 43.060 1.00 11.55 107 LEU M O 1
ATOM 17659 N N . VAL G 2 108 ? -0.357 57.046 43.382 1.00 10.45 108 VAL M N 1
ATOM 17660 C CA . VAL G 2 108 ? -0.885 57.446 42.078 1.00 10.37 108 VAL M CA 1
ATOM 17661 C C . VAL G 2 108 ? -2.241 58.108 42.276 1.00 10.50 108 VAL M C 1
ATOM 17662 O O . VAL G 2 108 ? -2.827 58.067 43.366 1.00 10.29 108 VAL M O 1
ATOM 17666 N N . ALA G 2 109 ? -2.764 58.721 41.219 1.00 10.34 109 ALA M N 1
ATOM 17667 C CA . ALA G 2 109 ? -4.132 59.222 41.254 1.00 10.14 109 ALA M CA 1
ATOM 17668 C C . ALA G 2 109 ? -4.767 59.056 39.869 1.00 10.12 109 ALA M C 1
ATOM 17669 O O . ALA G 2 109 ? -4.085 59.134 38.853 1.00 10.76 109 ALA M O 1
ATOM 17671 N N . PHE G 2 110 ? -6.059 58.785 39.915 1.00 10.22 110 PHE M N 1
ATOM 17672 C CA . PHE G 2 110 ? -6.828 58.522 38.703 1.00 10.24 110 PHE M CA 1
ATOM 17673 C C . PHE G 2 110 ? -7.826 59.631 38.424 1.00 11.17 110 PHE M C 1
ATOM 17674 O O . PHE G 2 110 ? -8.439 60.203 39.323 1.00 10.94 110 PHE M O 1
ATOM 17682 N N . ASP G 2 111 ? -7.997 59.927 37.145 1.00 10.89 111 ASP M N 1
ATOM 17683 C CA . ASP G 2 111 ? -9.052 60.806 36.655 1.00 12.14 111 ASP M CA 1
ATOM 17684 C C . ASP G 2 111 ? -10.088 59.927 35.969 1.00 12.27 111 ASP M C 1
ATOM 17685 O O . ASP G 2 111 ? -9.710 59.188 35.048 1.00 12.44 111 ASP M O 1
ATOM 17690 N N . ASN G 2 112 ? -11.349 59.965 36.380 1.00 12.19 112 ASN M N 1
ATOM 17691 C CA . ASN G 2 112 ? -12.325 59.033 35.822 1.00 13.06 112 ASN M CA 1
ATOM 17692 C C . ASN G 2 112 ? -12.994 59.574 34.563 1.00 13.62 112 ASN M C 1
ATOM 17693 O O . ASN G 2 112 ? -13.758 58.835 33.935 1.00 13.62 112 ASN M O 1
ATOM 17698 N N . GLN G 2 113 ? -12.728 60.816 34.202 1.00 14.04 113 GLN M N 1
ATOM 17699 C CA . GLN G 2 113 ? -13.283 61.403 32.987 1.00 15.75 113 GLN M CA 1
ATOM 17700 C C . GLN G 2 113 ? -12.381 61.125 31.798 1.00 15.45 113 GLN M C 1
ATOM 17701 O O . GLN G 2 113 ? -12.846 60.691 30.741 1.00 15.93 113 GLN M O 1
ATOM 17707 N N . LYS G 2 114 ? -11.071 61.287 31.973 1.00 14.48 114 LYS M N 1
ATOM 17708 C CA . LYS G 2 114 ? -10.100 60.821 30.992 1.00 15.00 114 LYS M CA 1
ATOM 17709 C C . LYS G 2 114 ? -9.933 59.303 31.082 1.00 13.44 114 LYS M C 1
ATOM 17710 O O . LYS G 2 114 ? -9.505 58.638 30.139 1.00 13.68 114 LYS M O 1
ATOM 17716 N N . GLN G 2 115 ? -10.268 58.742 32.235 1.00 11.49 115 GLN M N 1
ATOM 17717 C CA . GLN G 2 115 ? -10.028 57.362 32.577 1.00 10.38 115 GLN M CA 1
ATOM 17718 C C . GLN G 2 115 ? -8.572 56.992 32.323 1.00 10.35 115 GLN M C 1
ATOM 17719 O O . GLN G 2 115 ? -8.197 56.183 31.486 1.00 9.78 115 GLN M O 1
ATOM 17725 N N . VAL G 2 116 ? -7.724 57.621 33.127 1.00 9.54 116 VAL M N 1
ATOM 17726 C CA . VAL G 2 116 ? -6.286 57.409 33.054 1.00 9.75 116 VAL M CA 1
ATOM 17727 C C . VAL G 2 116 ? -5.688 57.841 34.390 1.00 9.13 116 VAL M C 1
ATOM 17728 O O . VAL G 2 116 ? -6.235 58.711 35.072 1.00 9.65 116 VAL M O 1
ATOM 17732 N N . GLN G 2 117 ? -4.577 57.216 34.739 1.00 9.51 117 GLN M N 1
ATOM 17733 C CA . GLN G 2 117 ? -3.751 57.726 35.834 1.00 9.76 117 GLN M CA 1
ATOM 17734 C C . GLN G 2 117 ? -3.198 59.091 35.454 1.00 10.30 117 GLN M C 1
ATOM 17735 O O . GLN G 2 117 ? -2.667 59.268 34.359 1.00 10.15 117 GLN M O 1
ATOM 17741 N N . ILE G 2 118 ? -3.339 60.064 36.355 1.00 11.07 118 ILE M N 1
ATOM 17742 C CA . ILE G 2 118 ? -3.045 61.450 36.000 1.00 12.74 118 ILE M CA 1
ATOM 17743 C C . ILE G 2 118 ? -1.868 62.003 36.786 1.00 12.48 118 ILE M C 1
ATOM 17744 O O . ILE G 2 118 ? -1.349 63.074 36.471 1.00 12.47 118 ILE M O 1
ATOM 17749 N N . MET G 2 119 ? -1.381 61.225 37.740 1.00 12.22 119 MET M N 1
ATOM 17750 C CA . MET G 2 119 ? -0.171 61.581 38.483 1.00 13.38 119 MET M CA 1
ATOM 17751 C C . MET G 2 119 ? 0.362 60.325 39.150 1.00 12.82 119 MET M C 1
ATOM 17752 O O . MET G 2 119 ? -0.340 59.315 39.242 1.00 11.96 119 MET M O 1
ATOM 17757 N N . GLY G 2 120 ? 1.619 60.365 39.568 1.00 13.48 120 GLY M N 1
ATOM 17758 C CA . GLY G 2 120 ? 2.194 59.217 40.265 1.00 14.32 120 GLY M CA 1
ATOM 17759 C C . GLY G 2 120 ? 3.671 59.459 40.545 1.00 13.91 120 GLY M C 1
ATOM 17760 O O . GLY G 2 120 ? 4.369 60.074 39.750 1.00 14.27 120 GLY M O 1
ATOM 17761 N N . PHE G 2 121 ? 4.114 58.977 41.705 1.00 13.64 121 PHE M N 1
ATOM 17762 C CA . PHE G 2 121 ? 5.537 59.015 42.022 1.00 13.69 121 PHE M CA 1
ATOM 17763 C C . PHE G 2 121 ? 5.827 58.030 43.150 1.00 12.84 121 PHE M C 1
ATOM 17764 O O . PHE G 2 121 ? 4.934 57.652 43.905 1.00 12.55 121 PHE M O 1
ATOM 17772 N N . LEU G 2 122 ? 7.091 57.646 43.244 1.00 12.73 122 LEU M N 1
ATOM 17773 C CA . LEU G 2 122 ? 7.526 56.711 44.279 1.00 14.10 122 LEU M CA 1
ATOM 17774 C C . LEU G 2 122 ? 7.529 57.370 45.652 1.00 14.16 122 LEU M C 1
ATOM 17775 O O . LEU G 2 122 ? 8.013 58.497 45.795 1.00 14.20 122 LEU M O 1
ATOM 17780 N N . VAL G 2 123 ? 6.962 56.691 46.648 1.00 14.67 123 VAL M N 1
ATOM 17781 C CA . VAL G 2 123 ? 6.996 57.223 48.011 1.00 15.62 123 VAL M CA 1
ATOM 17782 C C . VAL G 2 123 ? 7.827 56.340 48.930 1.00 16.73 123 VAL M C 1
ATOM 17783 O O . VAL G 2 123 ? 8.041 56.689 50.096 1.00 16.94 123 VAL M O 1
ATOM 17787 N N . GLN G 2 124 ? 8.174 55.149 48.477 1.00 17.11 124 GLN M N 1
ATOM 17788 C CA . GLN G 2 124 ? 8.971 54.237 49.265 1.00 19.10 124 GLN M CA 1
ATOM 17789 C C . GLN G 2 124 ? 9.913 53.423 48.379 1.00 21.39 124 GLN M C 1
ATOM 17790 O O . GLN G 2 124 ? 9.551 52.795 47.388 1.00 19.12 124 GLN M O 1
ATOM 17796 N N . ARG G 2 125 ? 11.165 53.442 48.809 1.00 24.93 125 ARG M N 1
ATOM 17797 C CA . ARG G 2 125 ? 12.191 52.532 48.346 1.00 28.86 125 ARG M CA 1
ATOM 17798 C C . ARG G 2 125 ? 12.660 51.649 49.510 1.00 30.22 125 ARG M C 1
ATOM 17799 O O . ARG G 2 125 ? 12.460 51.829 50.682 1.00 31.40 125 ARG M O 1
ATOM 17807 N N . PRO G 2 126 ? 12.796 50.342 49.002 1.00 31.01 126 PRO M N 1
ATOM 17808 C CA . PRO G 2 126 ? 13.378 49.391 49.970 1.00 31.57 126 PRO M CA 1
ATOM 17809 C C . PRO G 2 126 ? 14.777 49.809 50.394 1.00 31.77 126 PRO M C 1
ATOM 17810 O O . PRO G 2 126 ? 15.588 50.169 49.515 1.00 32.10 126 PRO M O 1
ATOM 17823 N N . MET H 2 2 ? -8.497 44.349 54.558 1.00 17.14 2 MET O N 1
ATOM 17824 C CA . MET H 2 2 ? -7.234 43.634 54.643 1.00 16.04 2 MET O CA 1
ATOM 17825 C C . MET H 2 2 ? -6.692 43.396 53.231 1.00 15.16 2 MET O C 1
ATOM 17826 O O . MET H 2 2 ? -7.462 43.104 52.312 1.00 14.36 2 MET O O 1
ATOM 17833 N N . VAL H 2 3 ? -5.385 43.530 53.085 1.00 13.62 3 VAL O N 1
ATOM 17834 C CA . VAL H 2 3 ? -4.748 43.417 51.772 1.00 13.50 3 VAL O CA 1
ATOM 17835 C C . VAL H 2 3 ? -4.131 42.052 51.571 1.00 14.04 3 VAL O C 1
ATOM 17836 O O . VAL H 2 3 ? -3.454 41.495 52.437 1.00 14.57 3 VAL O O 1
ATOM 17840 N N . TRP H 2 4 ? -4.483 41.412 50.459 1.00 12.62 4 TRP O N 1
ATOM 17841 C CA . TRP H 2 4 ? -4.013 40.062 50.152 1.00 12.70 4 TRP O CA 1
ATOM 17842 C C . TRP H 2 4 ? -2.564 40.098 49.696 1.00 12.63 4 TRP O C 1
ATOM 17843 O O . TRP H 2 4 ? -2.256 40.724 48.680 1.00 12.75 4 TRP O O 1
ATOM 17854 N N . THR H 2 5 ? -1.638 39.472 50.425 1.00 12.63 5 THR O N 1
ATOM 17855 C CA . THR H 2 5 ? -0.228 39.717 50.104 1.00 12.10 5 THR O CA 1
ATOM 17856 C C . THR H 2 5 ? 0.156 39.037 48.795 1.00 12.15 5 THR O C 1
ATOM 17857 O O . THR H 2 5 ? -0.186 37.874 48.561 1.00 13.02 5 THR O O 1
ATOM 17861 N N . PRO H 2 6 ? 0.934 39.742 47.981 1.00 12.38 6 PRO O N 1
ATOM 17862 C CA . PRO H 2 6 ? 1.490 39.179 46.762 1.00 12.55 6 PRO O CA 1
ATOM 17863 C C . PRO H 2 6 ? 2.834 38.507 46.954 1.00 13.82 6 PRO O C 1
ATOM 17864 O O . PRO H 2 6 ? 3.398 37.917 46.031 1.00 14.01 6 PRO O O 1
ATOM 17868 N N . VAL H 2 7 ? 3.399 38.630 48.155 1.00 14.86 7 VAL O N 1
ATOM 17869 C CA . VAL H 2 7 ? 4.755 38.188 48.441 1.00 15.38 7 VAL O CA 1
ATOM 17870 C C . VAL H 2 7 ? 4.751 36.819 49.106 1.00 15.27 7 VAL O C 1
ATOM 17871 O O . VAL H 2 7 ? 4.008 36.573 50.057 1.00 15.14 7 VAL O O 1
ATOM 17875 N N . ASN H 2 8 ? 5.546 35.890 48.577 1.00 16.31 8 ASN O N 1
ATOM 17876 C CA . ASN H 2 8 ? 5.700 34.571 49.188 1.00 17.22 8 ASN O CA 1
ATOM 17877 C C . ASN H 2 8 ? 4.350 33.935 49.499 1.00 17.07 8 ASN O C 1
ATOM 17878 O O . ASN H 2 8 ? 4.115 33.422 50.599 1.00 17.20 8 ASN O O 1
ATOM 17886 N N . ASN H 2 9 ? 3.477 33.861 48.494 1.00 16.30 9 ASN O N 1
ATOM 17887 C CA . ASN H 2 9 ? 2.107 33.418 48.763 1.00 15.66 9 ASN O CA 1
ATOM 17888 C C . ASN H 2 9 ? 1.684 32.411 47.706 1.00 15.44 9 ASN O C 1
ATOM 17889 O O . ASN H 2 9 ? 0.503 32.312 47.382 1.00 15.27 9 ASN O O 1
ATOM 17894 N N . LYS H 2 10 ? 2.636 31.623 47.210 1.00 15.29 10 LYS O N 1
ATOM 17895 C CA . LYS H 2 10 ? 2.310 30.633 46.183 1.00 16.27 10 LYS O CA 1
ATOM 17896 C C . LYS H 2 10 ? 1.418 29.534 46.732 1.00 16.29 10 LYS O C 1
ATOM 17897 O O . LYS H 2 10 ? 1.449 29.177 47.911 1.00 15.78 10 LYS O O 1
ATOM 17903 N N . MET H 2 11 ? 0.508 29.070 45.879 1.00 15.56 11 MET O N 1
ATOM 17904 C CA . MET H 2 11 ? -0.530 28.117 46.231 1.00 16.14 11 MET O CA 1
ATOM 17905 C C . MET H 2 11 ? -0.335 26.810 45.479 1.00 16.68 11 MET O C 1
ATOM 17906 O O . MET H 2 11 ? 0.502 26.702 44.580 1.00 19.05 11 MET O O 1
ATOM 17911 N N . PHE H 2 12 ? -1.144 25.803 45.798 1.00 16.11 12 PHE O N 1
ATOM 17912 C CA . PHE H 2 12 ? -0.935 24.464 45.285 1.00 16.21 12 PHE O CA 1
ATOM 17913 C C . PHE H 2 12 ? -2.218 23.775 44.852 1.00 14.58 12 PHE O C 1
ATOM 17914 O O . PHE H 2 12 ? -2.471 22.624 45.177 1.00 14.15 12 PHE O O 1
ATOM 17922 N N . GLU H 2 13 ? -3.107 24.573 44.264 1.00 12.60 13 GLU O N 1
ATOM 17923 C CA . GLU H 2 13 ? -4.377 24.053 43.759 1.00 11.42 13 GLU O CA 1
ATOM 17924 C C . GLU H 2 13 ? -5.253 23.568 44.904 1.00 11.08 13 GLU O C 1
ATOM 17925 O O . GLU H 2 13 ? -5.312 24.248 45.934 1.00 10.83 13 GLU O O 1
ATOM 17931 N N . THR H 2 14 ? -5.986 22.480 44.748 1.00 10.78 14 THR O N 1
ATOM 17932 C CA . THR H 2 14 ? -7.139 22.221 45.611 1.00 10.83 14 THR O CA 1
ATOM 17933 C C . THR H 2 14 ? -6.749 22.111 47.078 1.00 11.47 14 THR O C 1
ATOM 17934 O O . THR H 2 14 ? -5.899 21.324 47.483 1.00 12.46 14 THR O O 1
ATOM 17938 N N . PHE H 2 15 ? -7.441 22.880 47.900 1.00 11.28 15 PHE O N 1
ATOM 17939 C CA . PHE H 2 15 ? -7.350 22.936 49.344 1.00 11.85 15 PHE O CA 1
ATOM 17940 C C . PHE H 2 15 ? -6.225 23.832 49.843 1.00 12.96 15 PHE O C 1
ATOM 17941 O O . PHE H 2 15 ? -6.147 24.049 51.061 1.00 13.00 15 PHE O O 1
ATOM 17949 N N . SER H 2 16 ? -5.561 24.600 48.972 1.00 12.42 16 SER O N 1
ATOM 17950 C CA . SER H 2 16 ? -4.516 25.503 49.457 1.00 12.84 16 SER O CA 1
ATOM 17951 C C . SER H 2 16 ? -5.063 26.714 50.196 1.00 12.58 16 SER O C 1
ATOM 17952 O O . SER H 2 16 ? -4.306 27.398 50.892 1.00 13.68 16 SER O O 1
ATOM 17956 N N . TYR H 2 17 ? -6.328 27.060 49.974 1.00 11.47 17 TYR O N 1
ATOM 17957 C CA . TYR H 2 17 ? -6.903 28.235 50.606 1.00 11.86 17 TYR O CA 1
ATOM 17958 C C . TYR H 2 17 ? -7.536 27.918 51.952 1.00 12.28 17 TYR O C 1
ATOM 17959 O O . TYR H 2 17 ? -8.028 28.827 52.606 1.00 13.08 17 TYR O O 1
ATOM 17968 N N . LEU H 2 18 ? -7.506 26.654 52.355 1.00 13.04 18 LEU O N 1
ATOM 17969 C CA . LEU H 2 18 ? -7.972 26.252 53.681 1.00 13.77 18 LEU O CA 1
ATOM 17970 C C . LEU H 2 18 ? -6.806 26.171 54.659 1.00 14.32 18 LEU O C 1
ATOM 17971 O O . LEU H 2 18 ? -5.649 26.159 54.245 1.00 14.35 18 LEU O O 1
ATOM 17976 N N . PRO H 2 19 ? -7.114 26.120 55.955 1.00 15.66 19 PRO O N 1
ATOM 17977 C CA . PRO H 2 19 ? -6.077 25.783 56.923 1.00 16.79 19 PRO O CA 1
ATOM 17978 C C . PRO H 2 19 ? -5.432 24.463 56.540 1.00 17.79 19 PRO O C 1
ATOM 17979 O O . PRO H 2 19 ? -6.064 23.585 55.949 1.00 17.00 19 PRO O O 1
ATOM 17983 N N . PRO H 2 20 ? -4.150 24.319 56.846 1.00 19.01 20 PRO O N 1
ATOM 17984 C CA . PRO H 2 20 ? -3.422 23.089 56.595 1.00 19.32 20 PRO O CA 1
ATOM 17985 C C . PRO H 2 20 ? -4.224 21.879 57.044 1.00 19.27 20 PRO O C 1
ATOM 17986 O O . PRO H 2 20 ? -4.833 21.880 58.118 1.00 19.45 20 PRO O O 1
ATOM 17990 N N . LEU H 2 21 ? -4.298 20.864 56.185 1.00 19.64 21 LEU O N 1
ATOM 17991 C CA . LEU H 2 21 ? -5.102 19.691 56.506 1.00 20.21 21 LEU O CA 1
ATOM 17992 C C . LEU H 2 21 ? -4.505 18.955 57.706 1.00 20.12 21 LEU O C 1
ATOM 17993 O O . LEU H 2 21 ? -3.322 18.642 57.692 1.00 20.27 21 LEU O O 1
ATOM 17998 N N . THR H 2 22 ? -5.349 18.704 58.697 1.00 20.38 22 THR O N 1
ATOM 17999 C CA . THR H 2 22 ? -4.925 17.879 59.829 1.00 21.14 22 THR O CA 1
ATOM 18000 C C . THR H 2 22 ? -4.770 16.433 59.386 1.00 21.70 22 THR O C 1
ATOM 18001 O O . THR H 2 22 ? -5.246 16.047 58.314 1.00 20.92 22 THR O O 1
ATOM 18005 N N . ASP H 2 23 ? -4.260 15.582 60.279 1.00 22.47 23 ASP O N 1
ATOM 18006 C CA . ASP H 2 23 ? -4.136 14.164 59.938 1.00 23.10 23 ASP O CA 1
ATOM 18007 C C . ASP H 2 23 ? -5.517 13.544 59.771 1.00 21.88 23 ASP O C 1
ATOM 18008 O O . ASP H 2 23 ? -5.711 12.721 58.871 1.00 21.29 23 ASP O O 1
ATOM 18013 N N . GLU H 2 24 ? -6.480 13.941 60.597 1.00 20.79 24 GLU O N 1
ATOM 18014 C CA . GLU H 2 24 ? -7.850 13.470 60.440 1.00 20.99 24 GLU O CA 1
ATOM 18015 C C . GLU H 2 24 ? -8.443 13.919 59.104 1.00 18.92 24 GLU O C 1
ATOM 18016 O O . GLU H 2 24 ? -9.158 13.148 58.466 1.00 17.88 24 GLU O O 1
ATOM 18022 N N . GLN H 2 25 ? -8.199 15.167 58.724 1.00 17.66 25 GLN O N 1
ATOM 18023 C CA . GLN H 2 25 ? -8.702 15.679 57.451 1.00 16.49 25 GLN O CA 1
ATOM 18024 C C . GLN H 2 25 ? -8.085 14.980 56.254 1.00 15.82 25 GLN O C 1
ATOM 18025 O O . GLN H 2 25 ? -8.794 14.655 55.295 1.00 14.91 25 GLN O O 1
ATOM 18031 N N . ILE H 2 26 ? -6.787 14.692 56.276 1.00 14.63 26 ILE O N 1
ATOM 18032 C CA . ILE H 2 26 ? -6.150 13.889 55.239 1.00 14.94 26 ILE O CA 1
ATOM 18033 C C . ILE H 2 26 ? -6.747 12.496 55.195 1.00 14.50 26 ILE O C 1
ATOM 18034 O O . ILE H 2 26 ? -7.103 11.985 54.135 1.00 14.13 26 ILE O O 1
ATOM 18039 N N . ALA H 2 27 ? -6.896 11.851 56.354 1.00 14.40 27 ALA O N 1
ATOM 18040 C CA . ALA H 2 27 ? -7.534 10.547 56.427 1.00 13.93 27 ALA O CA 1
ATOM 18041 C C . ALA H 2 27 ? -8.935 10.534 55.833 1.00 13.51 27 ALA O C 1
ATOM 18042 O O . ALA H 2 27 ? -9.293 9.571 55.146 1.00 13.69 27 ALA O O 1
ATOM 18044 N N . ALA H 2 28 ? -9.722 11.576 56.046 1.00 14.01 28 ALA O N 1
ATOM 18045 C CA . ALA H 2 28 ? -11.060 11.691 55.491 1.00 14.01 28 ALA O CA 1
ATOM 18046 C C . ALA H 2 28 ? -11.031 11.763 53.968 1.00 13.41 28 ALA O C 1
ATOM 18047 O O . ALA H 2 28 ? -11.894 11.169 53.321 1.00 13.24 28 ALA O O 1
ATOM 18049 N N . GLN H 2 29 ? -10.054 12.461 53.404 1.00 12.67 29 GLN O N 1
ATOM 18050 C CA . GLN H 2 29 ? -9.904 12.502 51.949 1.00 13.13 29 GLN O CA 1
ATOM 18051 C C . GLN H 2 29 ? -9.513 11.162 51.364 1.00 13.28 29 GLN O C 1
ATOM 18052 O O . GLN H 2 29 ? -10.054 10.727 50.340 1.00 13.86 29 GLN O O 1
ATOM 18058 N N . VAL H 2 30 ? -8.670 10.400 52.061 1.00 12.64 30 VAL O N 1
ATOM 18059 C CA . VAL H 2 30 ? -8.331 9.043 51.668 1.00 13.02 30 VAL O CA 1
ATOM 18060 C C . VAL H 2 30 ? -9.558 8.142 51.732 1.00 13.35 30 VAL O C 1
ATOM 18061 O O . VAL H 2 30 ? -9.746 7.318 50.832 1.00 12.41 30 VAL O O 1
ATOM 18065 N N . ASP H 2 31 ? -10.397 8.284 52.761 1.00 14.14 31 ASP O N 1
ATOM 18066 C CA . ASP H 2 31 ? -11.660 7.551 52.795 1.00 14.71 31 ASP O CA 1
ATOM 18067 C C . ASP H 2 31 ? -12.507 7.848 51.563 1.00 14.64 31 ASP O C 1
ATOM 18068 O O . ASP H 2 31 ? -12.903 6.923 50.847 1.00 16.21 31 ASP O O 1
ATOM 18073 N N . TYR H 2 32 ? -12.695 9.113 51.217 1.00 14.63 32 TYR O N 1
ATOM 18074 C CA . TYR H 2 32 ? -13.440 9.509 50.025 1.00 14.70 32 TYR O CA 1
ATOM 18075 C C . TYR H 2 32 ? -12.869 8.853 48.776 1.00 13.95 32 TYR O C 1
ATOM 18076 O O . TYR H 2 32 ? -13.667 8.340 47.984 1.00 13.19 32 TYR O O 1
ATOM 18093 N N . ILE H 2 33 ? -11.553 8.794 48.606 1.00 13.23 33 ILE O N 1
ATOM 18094 C CA . ILE H 2 33 ? -10.974 8.036 47.500 1.00 13.59 33 ILE O CA 1
ATOM 18095 C C . ILE H 2 33 ? -11.502 6.605 47.485 1.00 14.01 33 ILE O C 1
ATOM 18096 O O . ILE H 2 33 ? -11.972 6.086 46.472 1.00 13.38 33 ILE O O 1
ATOM 18101 N N . VAL H 2 34 ? -11.352 5.916 48.619 1.00 14.35 34 VAL O N 1
ATOM 18102 C CA . VAL H 2 34 ? -11.697 4.501 48.706 1.00 15.27 34 VAL O CA 1
ATOM 18103 C C . VAL H 2 34 ? -13.189 4.262 48.565 1.00 15.31 34 VAL O C 1
ATOM 18104 O O . VAL H 2 34 ? -13.610 3.321 47.881 1.00 15.17 34 VAL O O 1
ATOM 18108 N N . ALA H 2 35 ? -14.022 5.128 49.135 1.00 15.17 35 ALA O N 1
ATOM 18109 C CA . ALA H 2 35 ? -15.469 4.972 49.063 1.00 15.52 35 ALA O CA 1
ATOM 18110 C C . ALA H 2 35 ? -15.969 5.065 47.626 1.00 15.87 35 ALA O C 1
ATOM 18111 O O . ALA H 2 35 ? -16.941 4.412 47.244 1.00 16.00 35 ALA O O 1
ATOM 18113 N N . ASN H 2 36 ? -15.299 5.877 46.809 1.00 15.88 36 ASN O N 1
ATOM 18114 C CA . ASN H 2 36 ? -15.687 6.062 45.419 1.00 16.10 36 ASN O CA 1
ATOM 18115 C C . ASN H 2 36 ? -14.954 5.141 44.464 1.00 15.34 36 ASN O C 1
ATOM 18116 O O . ASN H 2 36 ? -15.178 5.215 43.246 1.00 15.28 36 ASN O O 1
ATOM 18121 N N . GLY H 2 37 ? -14.057 4.296 44.952 1.00 14.63 37 GLY O N 1
ATOM 18122 C CA . GLY H 2 37 ? -13.369 3.317 44.135 1.00 14.24 37 GLY O CA 1
ATOM 18123 C C . GLY H 2 37 ? -12.301 3.901 43.224 1.00 14.30 37 GLY O C 1
ATOM 18124 O O . GLY H 2 37 ? -11.928 3.277 42.230 1.00 14.92 37 GLY O O 1
ATOM 18125 N N . TRP H 2 38 ? -11.777 5.070 43.562 1.00 12.68 38 TRP O N 1
ATOM 18126 C CA . TRP H 2 38 ? -10.781 5.721 42.714 1.00 12.49 38 TRP O CA 1
ATOM 18127 C C . TRP H 2 38 ? -9.396 5.170 43.003 1.00 12.28 38 TRP O C 1
ATOM 18128 O O . TRP H 2 38 ? -9.157 4.500 44.011 1.00 12.57 38 TRP O O 1
ATOM 18139 N N . ILE H 2 39 ? -8.461 5.422 42.105 1.00 10.90 39 ILE O N 1
ATOM 18140 C CA . ILE H 2 39 ? -7.122 4.846 42.129 1.00 10.49 39 ILE O CA 1
ATOM 18141 C C . ILE H 2 39 ? -6.154 5.849 42.737 1.00 10.83 39 ILE O C 1
ATOM 18142 O O . ILE H 2 39 ? -5.834 6.865 42.130 1.00 10.51 39 ILE O O 1
ATOM 18147 N N . PRO H 2 40 ? -5.694 5.602 43.958 1.00 10.73 40 PRO O N 1
ATOM 18148 C CA . PRO H 2 40 ? -4.770 6.500 44.615 1.00 10.39 40 PRO O CA 1
ATOM 18149 C C . PRO H 2 40 ? -3.409 6.487 43.938 1.00 9.94 40 PRO O C 1
ATOM 18150 O O . PRO H 2 40 ? -2.975 5.463 43.420 1.00 10.72 40 PRO O O 1
ATOM 18154 N N . CYS H 2 41 ? -2.722 7.617 43.948 1.00 10.42 41 CYS O N 1
ATOM 18155 C CA . CYS H 2 41 ? -1.355 7.689 43.458 1.00 10.93 41 CYS O CA 1
ATOM 18156 C C . CYS H 2 41 ? -0.634 8.856 44.111 1.00 10.21 41 CYS O C 1
ATOM 18157 O O . CYS H 2 41 ? -1.252 9.880 44.400 1.00 10.94 41 CYS O O 1
ATOM 18160 N N . LEU H 2 42 ? 0.657 8.692 44.355 1.00 10.53 42 LEU O N 1
ATOM 18161 C CA . LEU H 2 42 ? 1.469 9.788 44.852 1.00 10.32 42 LEU O CA 1
ATOM 18162 C C . LEU H 2 42 ? 2.424 10.299 43.792 1.00 9.79 42 LEU O C 1
ATOM 18163 O O . LEU H 2 42 ? 2.904 9.519 42.973 1.00 9.51 42 LEU O O 1
ATOM 18168 N N . GLU H 2 43 ? 2.660 11.600 43.796 1.00 10.09 43 GLU O N 1
ATOM 18169 C CA . GLU H 2 43 ? 3.595 12.237 42.884 1.00 9.99 43 GLU O CA 1
ATOM 18170 C C . GLU H 2 43 ? 4.454 13.210 43.693 1.00 10.00 43 GLU O C 1
ATOM 18171 O O . GLU H 2 43 ? 3.961 13.759 44.681 1.00 10.67 43 GLU O O 1
ATOM 18177 N N . PHE H 2 44 ? 5.676 13.429 43.251 1.00 10.05 44 PHE O N 1
ATOM 18178 C CA . PHE H 2 44 ? 6.575 14.312 43.986 1.00 10.43 44 PHE O CA 1
ATOM 18179 C C . PHE H 2 44 ? 7.478 15.080 43.040 1.00 10.71 44 PHE O C 1
ATOM 18180 O O . PHE H 2 44 ? 7.683 14.694 41.885 1.00 10.02 44 PHE O O 1
ATOM 18188 N N . ALA H 2 45 ? 8.027 16.186 43.523 1.00 10.74 45 ALA O N 1
ATOM 18189 C CA . ALA H 2 45 ? 8.942 16.999 42.743 1.00 11.38 45 ALA O CA 1
ATOM 18190 C C . ALA H 2 45 ? 9.902 17.757 43.658 1.00 12.35 45 ALA O C 1
ATOM 18191 O O . ALA H 2 45 ? 9.469 18.257 44.691 1.00 11.89 45 ALA O O 1
ATOM 18193 N N . GLU H 2 46 ? 11.157 17.849 43.242 1.00 13.67 46 GLU O N 1
ATOM 18194 C CA . GLU H 2 46 ? 12.065 18.780 43.927 1.00 15.90 46 GLU O CA 1
ATOM 18195 C C . GLU H 2 46 ? 11.567 20.204 43.757 1.00 16.41 46 GLU O C 1
ATOM 18196 O O . GLU H 2 46 ? 10.786 20.497 42.843 1.00 16.03 46 GLU O O 1
ATOM 18202 N N . ALA H 2 47 ? 12.054 21.148 44.561 1.00 16.73 47 ALA O N 1
ATOM 18203 C CA . ALA H 2 47 ? 11.545 22.512 44.564 1.00 18.06 47 ALA O CA 1
ATOM 18204 C C . ALA H 2 47 ? 11.656 23.187 43.203 1.00 18.89 47 ALA O C 1
ATOM 18205 O O . ALA H 2 47 ? 10.734 23.880 42.760 1.00 19.11 47 ALA O O 1
ATOM 18207 N N . ASP H 2 48 ? 12.750 22.969 42.485 1.00 19.87 48 ASP O N 1
ATOM 18208 C CA . ASP H 2 48 ? 12.963 23.536 41.164 1.00 21.74 48 ASP O CA 1
ATOM 18209 C C . ASP H 2 48 ? 12.034 22.989 40.091 1.00 21.15 48 ASP O C 1
ATOM 18210 O O . ASP H 2 48 ? 11.994 23.526 38.980 1.00 21.24 48 ASP O O 1
ATOM 18215 N N . LYS H 2 49 ? 11.359 21.879 40.346 1.00 19.56 49 LYS O N 1
ATOM 18216 C CA . LYS H 2 49 ? 10.443 21.262 39.404 1.00 18.75 49 LYS O CA 1
ATOM 18217 C C . LYS H 2 49 ? 9.003 21.267 39.895 1.00 18.48 49 LYS O C 1
ATOM 18218 O O . LYS H 2 49 ? 8.172 20.542 39.345 1.00 18.62 49 LYS O O 1
ATOM 18224 N N . ALA H 2 50 ? 8.678 22.076 40.898 1.00 18.34 50 ALA O N 1
ATOM 18225 C CA . ALA H 2 50 ? 7.385 21.980 41.562 1.00 18.51 50 ALA O CA 1
ATOM 18226 C C . ALA H 2 50 ? 6.353 22.961 41.024 1.00 18.56 50 ALA O C 1
ATOM 18227 O O . ALA H 2 50 ? 5.164 22.632 40.982 1.00 18.48 50 ALA O O 1
ATOM 18229 N N . TYR H 2 51 ? 6.786 24.134 40.582 1.00 18.77 51 TYR O N 1
ATOM 18230 C CA . TYR H 2 51 ? 5.899 25.179 40.117 1.00 18.88 51 TYR O CA 1
ATOM 18231 C C . TYR H 2 51 ? 5.925 25.312 38.588 1.00 17.06 51 TYR O C 1
ATOM 18232 O O . TYR H 2 51 ? 6.984 25.206 37.981 1.00 16.25 51 TYR O O 1
ATOM 18249 N N . VAL H 2 52 ? 4.761 25.576 38.021 1.00 16.38 52 VAL O N 1
ATOM 18250 C CA . VAL H 2 52 ? 4.645 25.789 36.584 1.00 16.00 52 VAL O CA 1
ATOM 18251 C C . VAL H 2 52 ? 5.685 26.781 36.081 1.00 14.22 52 VAL O C 1
ATOM 18252 O O . VAL H 2 52 ? 5.940 27.815 36.691 1.00 13.54 52 VAL O O 1
ATOM 18256 N N . SER H 2 53 ? 6.281 26.469 34.932 1.00 11.53 53 SER O N 1
ATOM 18257 C CA . SER H 2 53 ? 7.272 27.343 34.321 1.00 11.57 53 SER O CA 1
ATOM 18258 C C . SER H 2 53 ? 7.199 27.193 32.804 1.00 11.46 53 SER O C 1
ATOM 18259 O O . SER H 2 53 ? 6.322 26.507 32.281 1.00 10.94 53 SER O O 1
ATOM 18262 N N . ASN H 2 54 ? 8.005 27.988 32.106 1.00 11.78 54 ASN O N 1
ATOM 18263 C CA . ASN H 2 54 ? 7.810 28.244 30.681 1.00 12.08 54 ASN O CA 1
ATOM 18264 C C . ASN H 2 54 ? 9.080 28.042 29.873 1.00 11.96 54 ASN O C 1
ATOM 18265 O O . ASN H 2 54 ? 9.059 28.350 28.675 1.00 11.38 54 ASN O O 1
ATOM 18270 N N . GLU H 2 55 ? 10.155 27.506 30.441 1.00 11.41 55 GLU O N 1
ATOM 18271 C CA . GLU H 2 55 ? 11.461 27.493 29.821 1.00 13.14 55 GLU O CA 1
ATOM 18272 C C . GLU H 2 55 ? 11.462 26.787 28.458 1.00 11.99 55 GLU O C 1
ATOM 18273 O O . GLU H 2 55 ? 12.196 27.248 27.580 1.00 12.03 55 GLU O O 1
ATOM 18279 N N . SER H 2 56 ? 10.705 25.715 28.271 1.00 10.75 56 SER O N 1
ATOM 18280 C CA . SER H 2 56 ? 10.798 24.973 27.015 1.00 10.59 56 SER O CA 1
ATOM 18281 C C . SER H 2 56 ? 10.232 25.739 25.835 1.00 10.47 56 SER O C 1
ATOM 18282 O O . SER H 2 56 ? 10.634 25.445 24.700 1.00 9.96 56 SER O O 1
ATOM 18285 N N . ALA H 2 57 ? 9.455 26.792 26.050 1.00 10.44 57 ALA O N 1
ATOM 18286 C CA . ALA H 2 57 ? 8.919 27.593 24.965 1.00 9.91 57 ALA O CA 1
ATOM 18287 C C . ALA H 2 57 ? 9.987 28.351 24.202 1.00 10.29 57 ALA O C 1
ATOM 18288 O O . ALA H 2 57 ? 9.727 28.772 23.070 1.00 10.10 57 ALA O O 1
ATOM 18290 N N . ILE H 2 58 ? 11.236 28.417 24.667 1.00 9.84 58 ILE O N 1
ATOM 18291 C CA . ILE H 2 58 ? 12.345 28.917 23.871 1.00 10.04 58 ILE O CA 1
ATOM 18292 C C . ILE H 2 58 ? 12.524 28.132 22.581 1.00 9.89 58 ILE O C 1
ATOM 18293 O O . ILE H 2 58 ? 13.011 28.666 21.578 1.00 9.78 58 ILE O O 1
ATOM 18298 N N . ARG H 2 59 ? 12.170 26.853 22.570 1.00 9.84 59 ARG O N 1
ATOM 18299 C CA . ARG H 2 59 ? 12.315 26.002 21.403 1.00 9.46 59 ARG O CA 1
ATOM 18300 C C . ARG H 2 59 ? 11.124 26.074 20.458 1.00 10.46 59 ARG O C 1
ATOM 18301 O O . ARG H 2 59 ? 11.129 25.362 19.444 1.00 11.78 59 ARG O O 1
ATOM 18309 N N . PHE H 2 60 ? 10.095 26.840 20.778 1.00 9.69 60 PHE O N 1
ATOM 18310 C CA . PHE H 2 60 ? 8.848 26.819 20.037 1.00 10.34 60 PHE O CA 1
ATOM 18311 C C . PHE H 2 60 ? 8.723 27.931 18.999 1.00 10.56 60 PHE O C 1
ATOM 18312 O O . PHE H 2 60 ? 9.251 29.024 19.148 1.00 11.41 60 PHE O O 1
ATOM 18320 N N . GLY H 2 61 ? 7.863 27.642 18.014 1.00 11.05 61 GLY O N 1
ATOM 18321 C CA . GLY H 2 61 ? 7.216 28.720 17.248 1.00 11.32 61 GLY O CA 1
ATOM 18322 C C . GLY H 2 61 ? 6.041 29.206 18.081 1.00 12.49 61 GLY O C 1
ATOM 18323 O O . GLY H 2 61 ? 6.061 29.118 19.317 1.00 13.04 61 GLY O O 1
ATOM 18324 N N . SER H 2 62 ? 4.949 29.632 17.464 1.00 12.13 62 SER O N 1
ATOM 18325 C CA . SER H 2 62 ? 3.827 30.240 18.156 1.00 12.43 62 SER O CA 1
ATOM 18326 C C . SER H 2 62 ? 2.816 29.229 18.662 1.00 12.00 62 SER O C 1
ATOM 18327 O O . SER H 2 62 ? 1.610 29.345 18.421 1.00 13.26 62 SER O O 1
ATOM 18330 N N . VAL H 2 63 ? 3.272 28.237 19.419 1.00 10.18 63 VAL O N 1
ATOM 18331 C CA . VAL H 2 63 ? 2.473 27.108 19.855 1.00 9.94 63 VAL O CA 1
ATOM 18332 C C . VAL H 2 63 ? 2.575 26.907 21.365 1.00 9.63 63 VAL O C 1
ATOM 18333 O O . VAL H 2 63 ? 2.319 25.800 21.842 1.00 10.31 63 VAL O O 1
ATOM 18337 N N . SER H 2 64 ? 2.786 27.974 22.135 1.00 9.54 64 SER O N 1
ATOM 18338 C CA . SER H 2 64 ? 2.856 27.820 23.589 1.00 9.56 64 SER O CA 1
ATOM 18339 C C . SER H 2 64 ? 1.495 27.693 24.255 1.00 9.67 64 SER O C 1
ATOM 18340 O O . SER H 2 64 ? 1.453 27.355 25.447 1.00 9.82 64 SER O O 1
ATOM 18344 N N . CYS H 2 65 ? 0.382 27.974 23.587 1.00 8.73 65 CYS O N 1
ATOM 18345 C CA . CYS H 2 65 ? -0.919 27.882 24.222 1.00 8.28 65 CYS O CA 1
ATOM 18346 C C . CYS H 2 65 ? -1.122 26.580 24.977 1.00 8.84 65 CYS O C 1
ATOM 18347 O O . CYS H 2 65 ? -0.980 25.477 24.465 1.00 9.24 65 CYS O O 1
ATOM 18351 N N . LEU H 2 66 ? -1.372 26.707 26.277 1.00 9.26 66 LEU O N 1
ATOM 18352 C CA . LEU H 2 66 ? -1.603 25.623 27.212 1.00 9.99 66 LEU O CA 1
ATOM 18353 C C . LEU H 2 66 ? -0.492 24.587 27.247 1.00 9.75 66 LEU O C 1
ATOM 18354 O O . LEU H 2 66 ? -0.701 23.409 27.543 1.00 9.98 66 LEU O O 1
ATOM 18359 N N . TYR H 2 67 ? 0.726 25.045 27.001 1.00 9.70 67 TYR O N 1
ATOM 18360 C CA . TYR H 2 67 ? 1.946 24.318 27.267 1.00 9.89 67 TYR O CA 1
ATOM 18361 C C . TYR H 2 67 ? 2.625 24.992 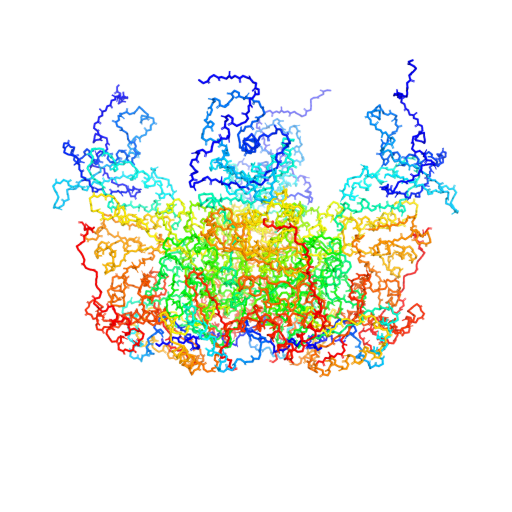28.453 1.00 9.56 67 TYR O C 1
ATOM 18362 O O . TYR H 2 67 ? 2.842 26.201 28.443 1.00 9.54 67 TYR O O 1
ATOM 18371 N N . TYR H 2 68 ? 2.884 24.233 29.513 1.00 9.04 68 TYR O N 1
ATOM 18372 C CA . TYR H 2 68 ? 3.705 24.704 30.623 1.00 9.34 68 TYR O CA 1
ATOM 18373 C C . TYR H 2 68 ? 4.611 23.550 31.060 1.00 9.08 68 TYR O C 1
ATOM 18374 O O . TYR H 2 68 ? 4.194 22.397 31.031 1.00 10.19 68 TYR O O 1
ATOM 18383 N N . ASP H 2 69 ? 5.822 23.898 31.481 1.00 8.69 69 ASP O N 1
ATOM 18384 C CA . ASP H 2 69 ? 6.687 22.932 32.151 1.00 8.86 69 ASP O CA 1
ATOM 18385 C C . ASP H 2 69 ? 6.248 22.777 33.604 1.00 8.98 69 ASP O C 1
ATOM 18386 O O . ASP H 2 69 ? 5.640 23.659 34.198 1.00 9.82 69 ASP O O 1
ATOM 18391 N N . ASN H 2 70 ? 6.554 21.619 34.169 1.00 9.65 70 ASN O N 1
ATOM 18392 C CA . ASN H 2 70 ? 6.364 21.289 35.569 1.00 10.43 70 ASN O CA 1
ATOM 18393 C C . ASN H 2 70 ? 4.933 20.982 35.966 1.00 10.41 70 ASN O C 1
ATOM 18394 O O . ASN H 2 70 ? 4.618 20.971 37.164 1.00 10.53 70 ASN O O 1
ATOM 18399 N N . ARG H 2 71 ? 4.044 20.694 35.017 1.00 9.25 71 ARG O N 1
ATOM 18400 C CA . ARG H 2 71 ? 2.740 20.139 35.363 1.00 9.17 71 ARG O CA 1
ATOM 18401 C C . ARG H 2 71 ? 2.902 18.673 35.729 1.00 9.13 71 ARG O C 1
ATOM 18402 O O . ARG H 2 71 ? 2.321 18.209 36.719 1.00 9.12 71 ARG O O 1
ATOM 18410 N N . TYR H 2 72 ? 3.660 17.932 34.924 1.00 9.25 72 TYR O N 1
ATOM 18411 C CA . TYR H 2 72 ? 4.045 16.584 35.330 1.00 8.62 72 TYR O CA 1
ATOM 18412 C C . TYR H 2 72 ? 5.015 16.643 36.510 1.00 8.79 72 TYR O C 1
ATOM 18413 O O . TYR H 2 72 ? 5.962 17.420 36.487 1.00 9.28 72 TYR O O 1
ATOM 18422 N N . TRP H 2 73 ? 4.706 15.842 37.515 1.00 9.52 73 TRP O N 1
ATOM 18423 C CA . TRP H 2 73 ? 5.671 15.542 38.575 1.00 9.37 73 TRP O CA 1
ATOM 18424 C C . TRP H 2 73 ? 6.093 14.090 38.414 1.00 9.90 73 TRP O C 1
ATOM 18425 O O . TRP H 2 73 ? 5.731 13.439 37.424 1.00 10.66 73 TRP O O 1
ATOM 18436 N N . THR H 2 74 ? 6.911 13.591 39.336 1.00 9.55 74 THR O N 1
ATOM 18437 C CA . THR H 2 74 ? 7.443 12.243 39.231 1.00 9.62 74 THR O CA 1
ATOM 18438 C C . THR H 2 74 ? 6.546 11.284 39.998 1.00 8.91 74 THR O C 1
ATOM 18439 O O . THR H 2 74 ? 6.108 11.594 41.106 1.00 9.82 74 THR O O 1
ATOM 18443 N N . MET H 2 75 ? 6.211 10.158 39.388 1.00 9.21 75 MET O N 1
ATOM 18444 C CA . MET H 2 75 ? 5.336 9.176 40.009 1.00 9.70 75 MET O CA 1
ATOM 18445 C C . MET H 2 75 ? 6.059 8.440 41.137 1.00 9.55 75 MET O C 1
ATOM 18446 O O . MET H 2 75 ? 7.176 7.956 40.977 1.00 8.86 75 MET O O 1
ATOM 18451 N N . TRP H 2 76 ? 5.397 8.336 42.289 1.00 9.45 76 TRP O N 1
ATOM 18452 C CA . TRP H 2 76 ? 5.882 7.435 43.346 1.00 10.26 76 TRP O CA 1
ATOM 18453 C C . TRP H 2 76 ? 5.383 6.029 43.041 1.00 9.45 76 TRP O C 1
ATOM 18454 O O . TRP H 2 76 ? 4.175 5.807 43.082 1.00 10.59 76 TRP O O 1
ATOM 18465 N N . LYS H 2 77 ? 6.282 5.110 42.720 1.00 9.76 77 LYS O N 1
ATOM 18466 C CA . LYS H 2 77 ? 5.912 3.731 42.435 1.00 10.35 77 LYS O CA 1
ATOM 18467 C C . LYS H 2 77 ? 4.880 3.697 41.311 1.00 10.78 77 LYS O C 1
ATOM 18468 O O . LYS H 2 77 ? 5.180 4.226 40.239 1.00 10.91 77 LYS O O 1
ATOM 18474 N N . LEU H 2 78 ? 3.742 3.068 41.498 1.00 10.27 78 LEU O N 1
ATOM 18475 C CA . LEU H 2 78 ? 2.669 3.051 40.504 1.00 10.29 78 LEU O CA 1
ATOM 18476 C C . LEU H 2 78 ? 1.363 3.453 41.158 1.00 11.12 78 LEU O C 1
ATOM 18477 O O . LEU H 2 78 ? 1.218 3.424 42.384 1.00 11.09 78 LEU O O 1
ATOM 18482 N N . PRO H 2 79 ? 0.379 3.860 40.370 1.00 10.54 79 PRO O N 1
ATOM 18483 C CA . PRO H 2 79 ? -0.971 4.047 40.889 1.00 10.48 79 PRO O CA 1
ATOM 18484 C C . PRO H 2 79 ? -1.391 2.771 41.595 1.00 11.09 79 PRO O C 1
ATOM 18485 O O . PRO H 2 79 ? -1.063 1.671 41.148 1.00 11.00 79 PRO O O 1
ATOM 18489 N N . MET H 2 80 ? -2.147 2.912 42.676 1.00 11.14 80 MET O N 1
ATOM 18490 C CA . MET H 2 80 ? -2.472 1.785 43.549 1.00 10.94 80 MET O CA 1
ATOM 18491 C C . MET H 2 80 ? -3.721 1.074 43.069 1.00 11.19 80 MET O C 1
ATOM 18492 O O . MET H 2 80 ? -4.781 1.070 43.697 1.00 11.14 80 MET O O 1
ATOM 18497 N N . PHE H 2 81 ? -3.598 0.456 41.888 1.00 11.63 81 PHE O N 1
ATOM 18498 C CA . PHE H 2 81 ? -4.718 -0.228 41.266 1.00 12.80 81 PHE O CA 1
ATOM 18499 C C . PHE H 2 81 ? -5.201 -1.341 42.194 1.00 13.52 81 PHE O C 1
ATOM 18500 O O . PHE H 2 81 ? -4.399 -2.125 42.696 1.00 14.23 81 PHE O O 1
ATOM 18508 N N . GLY H 2 82 ? -6.501 -1.355 42.441 1.00 14.13 82 GLY O N 1
ATOM 18509 C CA . GLY H 2 82 ? -7.100 -2.396 43.263 1.00 14.84 82 GLY O CA 1
ATOM 18510 C C . GLY H 2 82 ? -7.053 -2.079 44.750 1.00 15.43 82 GLY O C 1
ATOM 18511 O O . GLY H 2 82 ? -7.651 -2.826 45.528 1.00 16.33 82 GLY O O 1
ATOM 18512 N N . CYS H 2 83 ? -6.457 -0.960 45.147 1.00 15.10 83 CYS O N 1
ATOM 18513 C CA . CYS H 2 83 ? -6.378 -0.633 46.569 1.00 15.61 83 CYS O CA 1
ATOM 18514 C C . CYS H 2 83 ? -7.744 -0.218 47.080 1.00 16.51 83 CYS O C 1
ATOM 18515 O O . CYS H 2 83 ? -8.373 0.680 46.524 1.00 17.10 83 CYS O O 1
ATOM 18518 N N . ARG H 2 84 ? -8.215 -0.853 48.144 1.00 16.85 84 ARG O N 1
ATOM 18519 C CA . ARG H 2 84 ? -9.449 -0.476 48.815 1.00 18.40 84 ARG O CA 1
ATOM 18520 C C . ARG H 2 84 ? -9.175 -0.305 50.313 1.00 17.64 84 ARG O C 1
ATOM 18521 O O . ARG H 2 84 ? -10.082 -0.446 51.132 1.00 18.12 84 ARG O O 1
ATOM 18529 N N . ASP H 2 85 ? -7.916 -0.067 50.653 1.00 16.88 85 ASP O N 1
ATOM 18530 C CA . ASP H 2 85 ? -7.536 0.022 52.062 1.00 16.52 85 ASP O CA 1
ATOM 18531 C C . ASP H 2 85 ? -6.821 1.336 52.298 1.00 15.58 85 ASP O C 1
ATOM 18532 O O . ASP H 2 85 ? -5.709 1.540 51.813 1.00 15.02 85 ASP O O 1
ATOM 18537 N N . PRO H 2 86 ? -7.436 2.236 53.057 1.00 15.59 86 PRO O N 1
ATOM 18538 C CA . PRO H 2 86 ? -6.833 3.508 53.409 1.00 15.81 86 PRO O CA 1
ATOM 18539 C C . PRO H 2 86 ? -5.498 3.402 54.118 1.00 15.72 86 PRO O C 1
ATOM 18540 O O . PRO H 2 86 ? -4.617 4.241 53.913 1.00 15.52 86 PRO O O 1
ATOM 18544 N N . MET H 2 87 ? -5.266 2.344 54.896 1.00 15.74 87 MET O N 1
ATOM 18545 C CA . MET H 2 87 ? -3.971 2.120 55.528 1.00 15.38 87 MET O CA 1
ATOM 18546 C C . MET H 2 87 ? -2.841 2.121 54.516 1.00 14.47 87 MET O C 1
ATOM 18547 O O . MET H 2 87 ? -1.768 2.670 54.753 1.00 13.87 87 MET O O 1
ATOM 18552 N N . GLN H 2 88 ? -3.057 1.456 53.380 1.00 14.64 88 GLN O N 1
ATOM 18553 C CA . GLN H 2 88 ? -2.029 1.315 52.365 1.00 14.88 88 GLN O CA 1
ATOM 18554 C C . GLN H 2 88 ? -1.697 2.645 51.697 1.00 13.63 88 GLN O C 1
ATOM 18555 O O . GLN H 2 88 ? -0.538 2.894 51.362 1.00 13.14 88 GLN O O 1
ATOM 18561 N N . VAL H 2 89 ? -2.709 3.479 51.474 1.00 13.68 89 VAL O N 1
ATOM 18562 C CA . VAL H 2 89 ? -2.474 4.806 50.914 1.00 13.51 89 VAL O CA 1
ATOM 18563 C C . VAL H 2 89 ? -1.720 5.668 51.915 1.00 13.17 89 VAL O C 1
ATOM 18564 O O . VAL H 2 89 ? -0.744 6.309 51.529 1.00 13.26 89 VAL O O 1
ATOM 18568 N N . LEU H 2 90 ? -2.111 5.651 53.189 1.00 13.63 90 LEU O N 1
ATOM 18569 C CA . LEU H 2 90 ? -1.407 6.440 54.198 1.00 14.54 90 LEU O CA 1
ATOM 18570 C C . LEU H 2 90 ? 0.019 5.961 54.424 1.00 13.52 90 LEU O C 1
ATOM 18571 O O . LEU H 2 90 ? 0.937 6.768 54.579 1.00 13.77 90 LEU O O 1
ATOM 18576 N N . ARG H 2 91 ? 0.246 4.654 54.369 1.00 13.74 91 ARG O N 1
ATOM 18577 C CA . ARG H 2 91 ? 1.579 4.070 54.420 1.00 14.63 91 ARG O CA 1
ATOM 18578 C C . ARG H 2 91 ? 2.491 4.584 53.314 1.00 14.14 91 ARG O C 1
ATOM 18579 O O . ARG H 2 91 ? 3.661 4.904 53.556 1.00 14.17 91 ARG O O 1
ATOM 18587 N N . GLU H 2 92 ? 1.973 4.688 52.082 1.00 13.76 92 GLU O N 1
ATOM 18588 C CA . GLU H 2 92 ? 2.824 5.172 50.988 1.00 14.06 92 GLU O CA 1
ATOM 18589 C C . GLU H 2 92 ? 3.130 6.650 51.111 1.00 12.97 92 GLU O C 1
ATOM 18590 O O . GLU H 2 92 ? 4.223 7.131 50.794 1.00 13.67 92 GLU O O 1
ATOM 18596 N N . ILE H 2 93 ? 2.133 7.406 51.589 1.00 12.90 93 ILE O N 1
ATOM 18597 C CA . ILE H 2 93 ? 2.390 8.820 51.872 1.00 13.96 93 ILE O CA 1
ATOM 18598 C C . ILE H 2 93 ? 3.614 8.955 52.772 1.00 14.04 93 ILE O C 1
ATOM 18599 O O . ILE H 2 93 ? 4.526 9.720 52.467 1.00 14.65 93 ILE O O 1
ATOM 18604 N N . VAL H 2 94 ? 3.645 8.211 53.879 1.00 14.51 94 VAL O N 1
ATOM 18605 C CA . VAL H 2 94 ? 4.815 8.184 54.751 1.00 14.71 94 VAL O CA 1
ATOM 18606 C C . VAL H 2 94 ? 6.062 7.737 54.008 1.00 13.76 94 VAL O C 1
ATOM 18607 O O . VAL H 2 94 ? 7.122 8.354 54.120 1.00 13.70 94 VAL O O 1
ATOM 18611 N N . ALA H 2 95 ? 5.971 6.650 53.243 1.00 13.61 95 ALA O N 1
ATOM 18612 C CA . ALA H 2 95 ? 7.114 6.137 52.501 1.00 13.60 95 ALA O CA 1
ATOM 18613 C C . ALA H 2 95 ? 7.661 7.168 51.522 1.00 13.67 95 ALA O C 1
ATOM 18614 O O . ALA H 2 95 ? 8.870 7.388 51.436 1.00 13.79 95 ALA O O 1
ATOM 18616 N N . CYS H 2 96 ? 6.778 7.802 50.760 1.00 13.81 96 CYS O N 1
ATOM 18617 C CA . CYS H 2 96 ? 7.226 8.764 49.761 1.00 13.79 96 CYS O CA 1
ATOM 18618 C C . CYS H 2 96 ? 7.920 9.941 50.425 1.00 14.21 96 CYS O C 1
ATOM 18619 O O . CYS H 2 96 ? 9.016 10.338 50.030 1.00 14.23 96 CYS O O 1
ATOM 18622 N N . THR H 2 97 ? 7.289 10.486 51.464 1.00 14.62 97 THR O N 1
ATOM 18623 C CA . THR H 2 97 ? 7.822 11.634 52.181 1.00 16.34 97 THR O CA 1
ATOM 18624 C C . THR H 2 97 ? 9.093 11.316 52.951 1.00 16.88 97 THR O C 1
ATOM 18625 O O . THR H 2 97 ? 9.947 12.203 53.045 1.00 17.49 97 THR O O 1
ATOM 18629 N N . LYS H 2 98 ? 9.292 10.086 53.416 1.00 17.91 98 LYS O N 1
ATOM 18630 C CA . LYS H 2 98 ? 10.559 9.730 54.050 1.00 18.94 98 LYS O CA 1
ATOM 18631 C C . LYS H 2 98 ? 11.687 9.635 53.035 1.00 17.83 98 LYS O C 1
ATOM 18632 O O . LYS H 2 98 ? 12.821 10.020 53.321 1.00 18.33 98 LYS O O 1
ATOM 18638 N N . ALA H 2 99 ? 11.372 9.146 51.830 1.00 16.77 99 ALA O N 1
ATOM 18639 C CA . ALA H 2 99 ? 12.406 8.927 50.820 1.00 15.99 99 ALA O CA 1
ATOM 18640 C C . ALA H 2 99 ? 12.883 10.235 50.215 1.00 15.24 99 ALA O C 1
ATOM 18641 O O . ALA H 2 99 ? 14.037 10.427 49.842 1.00 16.22 99 ALA O O 1
ATOM 18643 N N . PHE H 2 100 ? 11.951 11.179 50.090 1.00 14.70 100 PHE O N 1
ATOM 18644 C CA . PHE H 2 100 ? 12.150 12.501 49.540 1.00 14.36 100 PHE O CA 1
ATOM 18645 C C . PHE H 2 100 ? 11.640 13.570 50.498 1.00 14.99 100 PHE O C 1
ATOM 18646 O O . PHE H 2 100 ? 10.691 14.307 50.215 1.00 14.57 100 PHE O O 1
ATOM 18654 N N . PRO H 2 101 ? 12.370 13.788 51.592 1.00 15.98 101 PRO O N 1
ATOM 18655 C CA . PRO H 2 101 ? 11.983 14.722 52.629 1.00 16.93 101 PRO O CA 1
ATOM 18656 C C . PRO H 2 101 ? 12.083 16.176 52.210 1.00 17.30 101 PRO O C 1
ATOM 18657 O O . PRO H 2 101 ? 11.460 17.037 52.830 1.00 17.81 101 PRO O O 1
ATOM 18661 N N . ASP H 2 102 ? 12.857 16.469 51.173 1.00 18.23 102 ASP O N 1
ATOM 18662 C CA . ASP H 2 102 ? 13.013 17.807 50.633 1.00 19.66 102 ASP O CA 1
ATOM 18663 C C . ASP H 2 102 ? 12.088 18.095 49.456 1.00 18.78 102 ASP O C 1
ATOM 18664 O O . ASP H 2 102 ? 12.160 19.182 48.873 1.00 19.34 102 ASP O O 1
ATOM 18669 N N . ALA H 2 103 ? 11.251 17.133 49.087 1.00 16.57 103 ALA O N 1
ATOM 18670 C CA . ALA H 2 103 ? 10.405 17.289 47.908 1.00 14.90 103 ALA O CA 1
ATOM 18671 C C . ALA H 2 103 ? 9.008 17.780 48.265 1.00 14.74 103 ALA O C 1
ATOM 18672 O O . ALA H 2 103 ? 8.510 17.579 49.370 1.00 14.76 103 ALA O O 1
ATOM 18674 N N . TYR H 2 104 ? 8.363 18.435 47.299 1.00 13.17 104 TYR O N 1
ATOM 18675 C CA . TYR H 2 104 ? 6.906 18.581 47.323 1.00 13.25 104 TYR O CA 1
ATOM 18676 C C . TYR H 2 104 ? 6.264 17.242 46.999 1.00 12.05 104 TYR O C 1
ATOM 18677 O O . TYR H 2 104 ? 6.745 16.552 46.101 1.00 12.04 104 TYR O O 1
ATOM 18686 N N . VAL H 2 105 ? 5.239 16.834 47.722 1.00 11.17 105 VAL O N 1
ATOM 18687 C CA . VAL H 2 105 ? 4.539 15.580 47.514 1.00 11.23 105 VAL O CA 1
ATOM 18688 C C . VAL H 2 105 ? 3.034 15.836 47.476 1.00 11.34 105 VAL O C 1
ATOM 18689 O O . VAL H 2 105 ? 2.481 16.531 48.326 1.00 11.68 105 VAL O O 1
ATOM 18693 N N . ARG H 2 106 ? 2.353 15.261 46.485 1.00 10.52 106 ARG O N 1
ATOM 18694 C CA . ARG H 2 106 ? 0.903 15.380 46.391 1.00 10.93 106 ARG O CA 1
ATOM 18695 C C . ARG H 2 106 ? 0.252 14.009 46.257 1.00 10.28 106 ARG O C 1
ATOM 18696 O O . ARG H 2 106 ? 0.789 13.089 45.649 1.00 11.63 106 ARG O O 1
ATOM 18704 N N . LEU H 2 107 ? -0.923 13.897 46.863 1.00 10.76 107 LEU O N 1
ATOM 18705 C CA . LEU H 2 107 ? -1.780 12.740 46.747 1.00 10.68 107 LEU O CA 1
ATOM 18706 C C . LEU H 2 107 ? -2.858 13.014 45.704 1.00 10.91 107 LEU O C 1
ATOM 18707 O O . LEU H 2 107 ? -3.483 14.070 45.747 1.00 11.87 107 LEU O O 1
ATOM 18712 N N . VAL H 2 108 ? -2.925 12.144 44.708 1.00 9.96 108 VAL O N 1
ATOM 18713 C CA . VAL H 2 108 ? -3.934 12.288 43.659 1.00 10.29 108 VAL O CA 1
ATOM 18714 C C . VAL H 2 108 ? -4.743 11.002 43.571 1.00 10.71 108 VAL O C 1
ATOM 18715 O O . VAL H 2 108 ? -4.375 9.971 44.146 1.00 10.97 108 VAL O O 1
ATOM 18719 N N . ALA H 2 109 ? -5.855 11.059 42.841 1.00 10.87 109 ALA O N 1
ATOM 18720 C CA . ALA H 2 109 ? -6.593 9.836 42.549 1.00 10.89 109 ALA O CA 1
ATOM 18721 C C . ALA H 2 109 ? -7.171 9.924 41.137 1.00 11.00 109 ALA O C 1
ATOM 18722 O O . ALA H 2 109 ? -7.564 11.004 40.709 1.00 11.30 109 ALA O O 1
ATOM 18724 N N . PHE H 2 110 ? -7.208 8.773 40.495 1.00 10.90 110 PHE O N 1
ATOM 18725 C CA . PHE H 2 110 ? -7.672 8.676 39.121 1.00 11.04 110 PHE O CA 1
ATOM 18726 C C . PHE H 2 110 ? -8.997 7.933 39.034 1.00 11.78 110 PHE O C 1
ATOM 18727 O O . PHE H 2 110 ? -9.265 6.963 39.737 1.00 11.19 110 PHE O O 1
ATOM 18735 N N . ASP H 2 111 ? -9.835 8.395 38.118 1.00 12.38 111 ASP O N 1
ATOM 18736 C CA . ASP H 2 111 ? -11.060 7.705 37.727 1.00 13.43 111 ASP O CA 1
ATOM 18737 C C . ASP H 2 111 ? -10.812 7.110 36.348 1.00 12.99 111 ASP O C 1
ATOM 18738 O O . ASP H 2 111 ? -10.471 7.874 35.430 1.00 13.60 111 ASP O O 1
ATOM 18743 N N . ASN H 2 112 ? -10.904 5.803 36.169 1.00 13.13 112 ASN O N 1
ATOM 18744 C CA . ASN H 2 112 ? -10.554 5.204 34.885 1.00 13.89 112 ASN O CA 1
ATOM 18745 C C . ASN H 2 112 ? -11.706 5.209 33.888 1.00 14.34 112 ASN O C 1
ATOM 18746 O O . ASN H 2 112 ? -11.471 4.863 32.732 1.00 14.23 112 ASN O O 1
ATOM 18751 N N . GLN H 2 113 ? -12.906 5.562 34.308 1.00 14.49 113 GLN O N 1
ATOM 18752 C CA . GLN H 2 113 ? -14.049 5.651 33.404 1.00 16.65 113 GLN O CA 1
ATOM 18753 C C . GLN H 2 113 ? -14.114 7.001 32.713 1.00 16.18 113 GLN O C 1
ATOM 18754 O O . GLN H 2 113 ? -14.295 7.075 31.493 1.00 16.79 113 GLN O O 1
ATOM 18760 N N . LYS H 2 114 ? -13.852 8.083 33.437 1.00 15.51 114 LYS O N 1
ATOM 18761 C CA . LYS H 2 114 ? -13.639 9.397 32.852 1.00 15.58 114 LYS O CA 1
ATOM 18762 C C . LYS H 2 114 ? -12.223 9.540 32.294 1.00 14.28 114 LYS O C 1
ATOM 18763 O O . LYS H 2 114 ? -11.930 10.417 31.483 1.00 14.57 114 LYS O O 1
ATOM 18769 N N . GLN H 2 115 ? -11.331 8.675 32.747 1.00 11.94 115 GLN O N 1
ATOM 18770 C CA . GLN H 2 115 ? -9.912 8.726 32.494 1.00 10.83 115 GLN O CA 1
ATOM 18771 C C . GLN H 2 115 ? -9.355 10.123 32.737 1.00 10.51 115 GLN O C 1
ATOM 18772 O O . GLN H 2 115 ? -8.924 10.871 31.869 1.00 9.95 115 GLN O O 1
ATOM 18778 N N . VAL H 2 116 ? -9.380 10.486 34.016 1.00 10.35 116 VAL O N 1
ATOM 18779 C CA . VAL H 2 116 ? -8.937 11.794 34.471 1.00 10.43 116 VAL O CA 1
ATOM 18780 C C . VAL H 2 116 ? -8.636 11.712 35.968 1.00 10.14 116 VAL O C 1
ATOM 18781 O O . VAL H 2 116 ? -9.219 10.880 36.668 1.00 10.02 116 VAL O O 1
ATOM 18785 N N . GLN H 2 117 ? -7.707 12.543 36.405 1.00 10.15 117 GLN O N 1
ATOM 18786 C CA . GLN H 2 117 ? -7.504 12.750 37.840 1.00 10.48 117 GLN O CA 1
ATOM 18787 C C . GLN H 2 117 ? -8.751 13.409 38.406 1.00 11.07 117 GLN O C 1
ATOM 18788 O O . GLN H 2 117 ? -9.269 14.389 37.862 1.00 10.54 117 GLN O O 1
ATOM 18794 N N . ILE H 2 118 ? -9.280 12.860 39.501 1.00 11.83 118 ILE O N 1
ATOM 18795 C CA . ILE H 2 118 ? -10.552 13.343 40.030 1.00 13.21 118 ILE O CA 1
ATOM 18796 C C . ILE H 2 118 ? -10.397 14.009 41.391 1.00 13.03 118 ILE O C 1
ATOM 18797 O O . ILE H 2 118 ? -11.341 14.599 41.908 1.00 12.67 118 ILE O O 1
ATOM 18802 N N . MET H 2 119 ? -9.218 13.882 41.980 1.00 12.95 119 MET O N 1
ATOM 18803 C CA . MET H 2 119 ? -8.918 14.619 43.206 1.00 14.02 119 MET O CA 1
ATOM 18804 C C . MET H 2 119 ? -7.409 14.787 43.306 1.00 12.92 119 MET O C 1
ATOM 18805 O O . MET H 2 119 ? -6.645 14.107 42.625 1.00 12.22 119 MET O O 1
ATOM 18810 N N . GLY H 2 120 ? -7.000 15.726 44.152 1.00 12.87 120 GLY O N 1
ATOM 18811 C CA . GLY H 2 120 ? -5.571 15.895 44.402 1.00 13.82 120 GLY O CA 1
ATOM 18812 C C . GLY H 2 120 ? -5.352 17.040 45.379 1.00 13.51 120 GLY O C 1
ATOM 18813 O O . GLY H 2 120 ? -6.080 18.024 45.383 1.00 14.09 120 GLY O O 1
ATOM 18814 N N . PHE H 2 121 ? -4.328 16.884 46.213 1.00 13.04 121 PHE O N 1
ATOM 18815 C CA . PHE H 2 121 ? -3.915 17.949 47.114 1.00 12.63 121 PHE O CA 1
ATOM 18816 C C . PHE H 2 121 ? -2.502 17.679 47.634 1.00 12.04 121 PHE O C 1
ATOM 18817 O O . PHE H 2 121 ? -2.040 16.541 47.662 1.00 11.42 121 PHE O O 1
ATOM 18825 N N . LEU H 2 122 ? -1.832 18.747 48.029 1.00 12.33 122 LEU O N 1
ATOM 18826 C CA . LEU H 2 122 ? -0.469 18.665 48.535 1.00 13.85 122 LEU O CA 1
ATOM 18827 C C . LEU H 2 122 ? -0.462 18.005 49.907 1.00 14.01 122 LEU O C 1
ATOM 18828 O O . LEU H 2 122 ? -1.288 18.315 50.765 1.00 14.28 122 LEU O O 1
ATOM 18833 N N . VAL H 2 123 ? 0.437 17.042 50.088 1.00 14.53 123 VAL O N 1
ATOM 18834 C CA . VAL H 2 123 ? 0.551 16.342 51.366 1.00 16.21 123 VAL O CA 1
ATOM 18835 C C . VAL H 2 123 ? 1.897 16.655 52.014 1.00 17.46 123 VAL O C 1
ATOM 18836 O O . VAL H 2 123 ? 2.076 16.481 53.230 1.00 18.11 123 VAL O O 1
ATOM 18840 N N . GLN H 2 124 ? 2.834 17.199 51.237 1.00 18.03 124 GLN O N 1
ATOM 18841 C CA . GLN H 2 124 ? 4.106 17.634 51.784 1.00 19.30 124 GLN O CA 1
ATOM 18842 C C . GLN H 2 124 ? 4.734 18.793 51.019 1.00 21.66 124 GLN O C 1
ATOM 18843 O O . GLN H 2 124 ? 4.869 18.886 49.814 1.00 20.09 124 GLN O O 1
ATOM 18849 N N . ARG H 2 125 ? 5.213 19.705 51.851 1.00 24.65 125 ARG O N 1
ATOM 18850 C CA . ARG H 2 125 ? 5.947 20.909 51.554 1.00 28.52 125 ARG O CA 1
ATOM 18851 C C . ARG H 2 125 ? 7.303 20.886 52.260 1.00 29.74 125 ARG O C 1
ATOM 18852 O O . ARG H 2 125 ? 7.516 20.569 53.388 1.00 30.66 125 ARG O O 1
ATOM 18860 N N . PRO H 2 126 ? 8.314 21.160 51.322 1.00 30.36 126 PRO O N 1
ATOM 18861 C CA . PRO H 2 126 ? 9.664 21.209 51.918 1.00 30.72 126 PRO O CA 1
ATOM 18862 C C . PRO H 2 126 ? 9.788 22.323 52.945 1.00 30.73 126 PRO O C 1
ATOM 18863 O O . PRO H 2 126 ? 9.316 23.451 52.687 1.00 30.77 126 PRO O O 1
#

B-factor: mean 13.08, std 7.51, range [2.03, 71.0]